Protein 1WEZ (pdb70)

Radius of gyration: 16.0 Å; Cα contacts (8 Å, |Δi|>4): 180; chains: 1; bounding box: 47×32×40 Å

Structure (mmCIF, N/CA/C/O backbone):
data_1WEZ
#
_entry.id   1WEZ
#
loop_
_atom_site.group_PDB
_atom_site.id
_atom_site.type_symbol
_atom_site.label_atom_id
_atom_site.label_alt_id
_atom_site.label_comp_id
_atom_site.label_asym_id
_atom_site.label_entity_id
_atom_site.label_seq_id
_atom_site.pdbx_PDB_ins_code
_atom_site.Cartn_x
_atom_site.Cartn_y
_atom_site.Cartn_z
_atom_site.occupancy
_atom_site.B_iso_or_equiv
_atom_site.auth_seq_id
_atom_site.auth_comp_id
_atom_site.auth_asym_id
_atom_site.auth_atom_id
_atom_site.pdbx_PDB_model_num
ATOM 1 N N . GLY A 1 1 ? 5.536 24.089 -17.520 1.00 0.00 1 GLY A N 1
ATOM 2 C CA . GLY A 1 1 ? 6.099 22.924 -16.859 1.00 0.00 1 GLY A CA 1
ATOM 3 C C . GLY A 1 1 ? 5.240 21.683 -17.108 1.00 0.00 1 GLY A C 1
ATOM 4 O O . GLY A 1 1 ? 5.231 21.141 -18.212 1.00 0.00 1 GLY A O 1
ATOM 8 N N . SER A 1 2 ? 4.539 21.269 -16.063 1.00 0.00 2 SER A N 1
ATOM 9 C CA . SER A 1 2 ? 3.678 20.101 -16.155 1.00 0.00 2 SER A CA 1
ATOM 10 C C . SER A 1 2 ? 4.446 18.933 -16.778 1.00 0.00 2 SER A C 1
ATOM 11 O O . SER A 1 2 ? 4.481 18.789 -17.999 1.00 0.00 2 SER A O 1
ATOM 19 N N . SER A 1 3 ? 5.042 18.129 -15.910 1.00 0.00 3 SER A N 1
ATOM 20 C CA . SER A 1 3 ? 5.806 16.978 -16.360 1.00 0.00 3 SER A CA 1
ATOM 21 C C . SER A 1 3 ? 5.052 15.688 -16.031 1.00 0.00 3 SER A C 1
ATOM 22 O O . SER A 1 3 ? 4.750 14.896 -16.923 1.00 0.00 3 SER A O 1
ATOM 30 N N . GLY A 1 4 ? 4.770 15.516 -14.748 1.00 0.00 4 GLY A N 1
ATOM 31 C CA . GLY A 1 4 ? 4.057 14.335 -14.290 1.00 0.00 4 GLY A CA 1
ATOM 32 C C . GLY A 1 4 ? 3.848 14.374 -12.775 1.00 0.00 4 GLY A C 1
ATOM 33 O O . GLY A 1 4 ? 4.704 14.862 -12.039 1.00 0.00 4 GLY A O 1
ATOM 37 N N . SER A 1 5 ? 2.705 13.853 -12.354 1.00 0.00 5 SER A N 1
ATOM 38 C CA . SER A 1 5 ? 2.373 13.822 -10.940 1.00 0.00 5 SER A CA 1
ATOM 39 C C . SER A 1 5 ? 1.911 15.206 -10.480 1.00 0.00 5 SER A C 1
ATOM 40 O O . SER A 1 5 ? 0.739 15.399 -10.161 1.00 0.00 5 SER A O 1
ATOM 48 N N . SER A 1 6 ? 2.857 16.134 -10.460 1.00 0.00 6 SER A N 1
ATOM 49 C CA . SER A 1 6 ? 2.562 17.494 -10.044 1.00 0.00 6 SER A CA 1
ATOM 50 C C . SER A 1 6 ? 2.021 18.298 -11.229 1.00 0.00 6 SER A C 1
ATOM 51 O O . SER A 1 6 ? 2.355 18.016 -12.379 1.00 0.00 6 SER A O 1
ATOM 59 N N . GLY A 1 7 ? 1.194 19.282 -10.907 1.00 0.00 7 GLY A N 1
ATOM 60 C CA . GLY A 1 7 ? 0.604 20.127 -11.930 1.00 0.00 7 GLY A CA 1
ATOM 61 C C . GLY A 1 7 ? -0.100 21.334 -11.306 1.00 0.00 7 GLY A C 1
ATOM 62 O O . GLY A 1 7 ? 0.283 21.792 -10.230 1.00 0.00 7 GLY A O 1
ATOM 66 N N . SER A 1 8 ? -1.117 21.814 -12.007 1.00 0.00 8 SER A N 1
ATOM 67 C CA . SER A 1 8 ? -1.877 22.958 -11.534 1.00 0.00 8 SER A CA 1
ATOM 68 C C . SER A 1 8 ? -3.372 22.632 -11.541 1.00 0.00 8 SER A C 1
ATOM 69 O O . SER A 1 8 ? -3.846 21.895 -12.405 1.00 0.00 8 SER A O 1
ATOM 77 N N . SER A 1 9 ? -4.073 23.196 -10.569 1.00 0.00 9 SER A N 1
ATOM 78 C CA . SER A 1 9 ? -5.504 22.974 -10.452 1.00 0.00 9 SER A CA 1
ATOM 79 C C . SER A 1 9 ? -5.781 21.509 -10.108 1.00 0.00 9 SER A C 1
ATOM 80 O O . SER A 1 9 ? -4.923 20.649 -10.304 1.00 0.00 9 SER A O 1
ATOM 88 N N . PHE A 1 10 ? -6.981 21.269 -9.602 1.00 0.00 10 PHE A N 1
ATOM 89 C CA . PHE A 1 10 ? -7.381 19.923 -9.229 1.00 0.00 10 PHE A CA 1
ATOM 90 C C . PHE A 1 10 ? -7.413 19.003 -10.451 1.00 0.00 10 PHE A C 1
ATOM 91 O O . PHE A 1 10 ? -6.738 17.975 -10.476 1.00 0.00 10 PHE A O 1
ATOM 108 N N . GLN A 1 11 ? -8.206 19.405 -11.434 1.00 0.00 11 GLN A N 1
ATOM 109 C CA . GLN A 1 11 ? -8.335 18.629 -12.656 1.00 0.00 11 GLN A CA 1
ATOM 110 C C . GLN A 1 11 ? -8.434 17.137 -12.329 1.00 0.00 11 GLN A C 1
ATOM 111 O O . GLN A 1 11 ? -7.421 16.440 -12.280 1.00 0.00 11 GLN A O 1
ATOM 125 N N . SER A 1 12 ? -9.663 16.691 -12.114 1.00 0.00 12 SER A N 1
ATOM 126 C CA . SER A 1 12 ? -9.907 15.295 -11.794 1.00 0.00 12 SER A CA 1
ATOM 127 C C . SER A 1 12 ? -9.041 14.396 -12.678 1.00 0.00 12 SER A C 1
ATOM 128 O O . SER A 1 12 ? -9.191 14.389 -13.899 1.00 0.00 12 SER A O 1
ATOM 136 N N . THR A 1 13 ? -8.152 13.660 -12.028 1.00 0.00 13 THR A N 1
ATOM 137 C CA . THR A 1 13 ? -7.262 12.759 -12.740 1.00 0.00 13 THR A CA 1
ATOM 138 C C . THR A 1 13 ? -8.065 11.675 -13.462 1.00 0.00 13 THR A C 1
ATOM 139 O O . THR A 1 13 ? -7.759 11.326 -14.601 1.00 0.00 13 THR A O 1
ATOM 150 N N . THR A 1 14 ? -9.077 11.173 -12.770 1.00 0.00 14 THR A N 1
ATOM 151 C CA . THR A 1 14 ? -9.926 10.137 -13.331 1.00 0.00 14 THR A CA 1
ATOM 152 C C . THR A 1 14 ? -11.322 10.195 -12.707 1.00 0.00 14 THR A C 1
ATOM 153 O O . THR A 1 14 ? -12.325 10.082 -13.409 1.00 0.00 14 THR A O 1
ATOM 164 N N . GLY A 1 15 ? -11.341 10.371 -11.394 1.00 0.00 15 GLY A N 1
ATOM 165 C CA . GLY A 1 15 ? -12.597 10.446 -10.667 1.00 0.00 15 GLY A CA 1
ATOM 166 C C . GLY A 1 15 ? -12.699 9.324 -9.632 1.00 0.00 15 GLY A C 1
ATOM 167 O O . GLY A 1 15 ? -12.953 9.580 -8.456 1.00 0.00 15 GLY A O 1
ATOM 171 N N . HIS A 1 16 ? -12.496 8.104 -10.108 1.00 0.00 16 HIS A N 1
ATOM 172 C CA . HIS A 1 16 ? -12.562 6.941 -9.238 1.00 0.00 16 HIS A CA 1
ATOM 173 C C . HIS A 1 16 ? -11.290 6.860 -8.392 1.00 0.00 16 HIS A C 1
ATOM 174 O O . HIS A 1 16 ? -10.206 6.610 -8.917 1.00 0.00 16 HIS A O 1
ATOM 188 N N . CYS A 1 17 ? -11.465 7.076 -7.097 1.00 0.00 17 CYS A N 1
ATOM 189 C CA . CYS A 1 17 ? -10.344 7.031 -6.173 1.00 0.00 17 CYS A CA 1
ATOM 190 C C . CYS A 1 17 ? -10.816 6.368 -4.877 1.00 0.00 17 CYS A C 1
ATOM 191 O O . CYS A 1 17 ? -12.015 6.190 -4.668 1.00 0.00 17 CYS A O 1
ATOM 199 N N . VAL A 1 18 ? -9.849 6.021 -4.041 1.00 0.00 18 VAL A N 1
ATOM 200 C CA . VAL A 1 18 ? -10.151 5.383 -2.771 1.00 0.00 18 VAL A CA 1
ATOM 201 C C . VAL A 1 18 ? -9.223 5.942 -1.691 1.00 0.00 18 VAL A C 1
ATOM 202 O O . VAL A 1 18 ? -8.002 5.888 -1.826 1.00 0.00 18 VAL A O 1
ATOM 215 N N . HIS A 1 19 ? -9.839 6.468 -0.642 1.00 0.00 19 HIS A N 1
ATOM 216 C CA . HIS A 1 19 ? -9.084 7.037 0.462 1.00 0.00 19 HIS A CA 1
ATOM 217 C C . HIS A 1 19 ? -8.777 5.947 1.490 1.00 0.00 19 HIS A C 1
ATOM 218 O O . HIS A 1 19 ? -9.589 5.048 1.709 1.00 0.00 19 HIS A O 1
ATOM 232 N N . MET A 1 20 ? -7.604 6.061 2.094 1.00 0.00 20 MET A N 1
ATOM 233 C CA . MET A 1 20 ? -7.179 5.097 3.094 1.00 0.00 20 MET A CA 1
ATOM 234 C C . MET A 1 20 ? -6.873 5.785 4.426 1.00 0.00 20 MET A C 1
ATOM 235 O O . MET A 1 20 ? -6.301 6.874 4.448 1.00 0.00 20 MET A O 1
ATOM 249 N N . ARG A 1 21 ? -7.268 5.123 5.503 1.00 0.00 21 ARG A N 1
ATOM 250 C CA . ARG A 1 21 ? -7.043 5.658 6.835 1.00 0.00 21 ARG A CA 1
ATOM 251 C C . ARG A 1 21 ? -6.881 4.519 7.844 1.00 0.00 21 ARG A C 1
ATOM 252 O O . ARG A 1 21 ? -7.403 3.424 7.639 1.00 0.00 21 ARG A O 1
ATOM 273 N N . GLY A 1 22 ? -6.157 4.816 8.913 1.00 0.00 22 GLY A N 1
ATOM 274 C CA . GLY A 1 22 ? -5.920 3.831 9.954 1.00 0.00 22 GLY A CA 1
ATOM 275 C C . GLY A 1 22 ? -5.173 2.616 9.400 1.00 0.00 22 GLY A C 1
ATOM 276 O O . GLY A 1 22 ? -5.632 1.484 9.541 1.00 0.00 22 GLY A O 1
ATOM 280 N N . LEU A 1 23 ? -4.035 2.893 8.782 1.00 0.00 23 LEU A N 1
ATOM 281 C CA . LEU A 1 23 ? -3.220 1.837 8.206 1.00 0.00 23 LEU A CA 1
ATOM 282 C C . LEU A 1 23 ? -2.164 1.400 9.224 1.00 0.00 23 LEU A C 1
ATOM 283 O O . LEU A 1 23 ? -1.809 2.164 10.121 1.00 0.00 23 LEU A O 1
ATOM 299 N N . PRO A 1 24 ? -1.680 0.142 9.047 1.00 0.00 24 PRO A N 1
ATOM 300 C CA . PRO A 1 24 ? -0.672 -0.405 9.939 1.00 0.00 24 PRO A CA 1
ATOM 301 C C . PRO A 1 24 ? 0.702 0.202 9.651 1.00 0.00 24 PRO A C 1
ATOM 302 O O . PRO A 1 24 ? 0.967 0.647 8.536 1.00 0.00 24 PRO A O 1
ATOM 313 N N . TYR A 1 25 ? 1.542 0.199 10.677 1.00 0.00 25 TYR A N 1
ATOM 314 C CA . TYR A 1 25 ? 2.882 0.743 10.548 1.00 0.00 25 TYR A CA 1
ATOM 315 C C . TYR A 1 25 ? 3.719 -0.085 9.570 1.00 0.00 25 TYR A C 1
ATOM 316 O O . TYR A 1 25 ? 4.558 0.457 8.852 1.00 0.00 25 TYR A O 1
ATOM 334 N N . ARG A 1 26 ? 3.461 -1.384 9.574 1.00 0.00 26 ARG A N 1
ATOM 335 C CA . ARG A 1 26 ? 4.179 -2.293 8.697 1.00 0.00 26 ARG A CA 1
ATOM 336 C C . ARG A 1 26 ? 3.383 -2.532 7.413 1.00 0.00 26 ARG A C 1
ATOM 337 O O . ARG A 1 26 ? 3.318 -3.657 6.919 1.00 0.00 26 ARG A O 1
ATOM 358 N N . ALA A 1 27 ? 2.796 -1.456 6.909 1.00 0.00 27 ALA A N 1
ATOM 359 C CA . ALA A 1 27 ? 2.006 -1.535 5.692 1.00 0.00 27 ALA A CA 1
ATOM 360 C C . ALA A 1 27 ? 2.720 -0.771 4.575 1.00 0.00 27 ALA A C 1
ATOM 361 O O . ALA A 1 27 ? 3.014 0.415 4.719 1.00 0.00 27 ALA A O 1
ATOM 368 N N . THR A 1 28 ? 2.979 -1.481 3.488 1.00 0.00 28 THR A N 1
ATOM 369 C CA . THR A 1 28 ? 3.653 -0.884 2.347 1.00 0.00 28 THR A CA 1
ATOM 370 C C . THR A 1 28 ? 2.802 -1.037 1.085 1.00 0.00 28 THR A C 1
ATOM 371 O O . THR A 1 28 ? 1.949 -1.921 1.010 1.00 0.00 28 THR A O 1
ATOM 382 N N . GLU A 1 29 ? 3.064 -0.163 0.124 1.00 0.00 29 GLU A N 1
ATOM 383 C CA . GLU A 1 29 ? 2.332 -0.190 -1.131 1.00 0.00 29 GLU A CA 1
ATOM 384 C C . GLU A 1 29 ? 2.132 -1.633 -1.598 1.00 0.00 29 GLU A C 1
ATOM 385 O O . GLU A 1 29 ? 1.005 -2.057 -1.852 1.00 0.00 29 GLU A O 1
ATOM 397 N N . ASN A 1 30 ? 3.243 -2.349 -1.698 1.00 0.00 30 ASN A N 1
ATOM 398 C CA . ASN A 1 30 ? 3.203 -3.736 -2.130 1.00 0.00 30 ASN A CA 1
ATOM 399 C C . ASN A 1 30 ? 2.015 -4.437 -1.470 1.00 0.00 30 ASN A C 1
ATOM 400 O O . ASN A 1 30 ? 1.325 -5.230 -2.109 1.00 0.00 30 ASN A O 1
ATOM 411 N N . ASP A 1 31 ? 1.812 -4.120 -0.200 1.00 0.00 31 ASP A N 1
ATOM 412 C CA . ASP A 1 31 ? 0.718 -4.710 0.554 1.00 0.00 31 ASP A CA 1
ATOM 413 C C . ASP A 1 31 ? -0.601 -4.075 0.111 1.00 0.00 31 ASP A C 1
ATOM 414 O O . ASP A 1 31 ? -1.576 -4.778 -0.150 1.00 0.00 31 ASP A O 1
ATOM 423 N N . ILE A 1 32 ? -0.590 -2.752 0.041 1.00 0.00 32 ILE A N 1
ATOM 424 C CA . ILE A 1 32 ? -1.774 -2.014 -0.366 1.00 0.00 32 ILE A CA 1
ATOM 425 C C . ILE A 1 32 ? -2.212 -2.485 -1.754 1.00 0.00 32 ILE A C 1
ATOM 426 O O . ILE A 1 32 ? -3.353 -2.264 -2.157 1.00 0.00 32 ILE A O 1
ATOM 442 N N . TYR A 1 33 ? -1.282 -3.127 -2.446 1.00 0.00 33 TYR A N 1
ATOM 443 C CA . TYR A 1 33 ? -1.558 -3.631 -3.781 1.00 0.00 33 TYR A CA 1
ATOM 444 C C . TYR A 1 33 ? -2.236 -5.001 -3.720 1.00 0.00 33 TYR A C 1
ATOM 445 O O . TYR A 1 33 ? -3.150 -5.281 -4.494 1.00 0.00 33 TYR A O 1
ATOM 463 N N . ASN A 1 34 ? -1.763 -5.820 -2.791 1.00 0.00 34 ASN A N 1
ATOM 464 C CA . ASN A 1 34 ? -2.313 -7.154 -2.619 1.00 0.00 34 ASN A CA 1
ATOM 465 C C . ASN A 1 34 ? -3.542 -7.081 -1.711 1.00 0.00 34 ASN A C 1
ATOM 466 O O . ASN A 1 34 ? -4.342 -8.014 -1.667 1.00 0.00 34 ASN A O 1
ATOM 477 N N . PHE A 1 35 ? -3.654 -5.963 -1.008 1.00 0.00 35 PHE A N 1
ATOM 478 C CA . PHE A 1 35 ? -4.772 -5.756 -0.104 1.00 0.00 35 PHE A CA 1
ATOM 479 C C . PHE A 1 35 ? -6.042 -5.394 -0.876 1.00 0.00 35 PHE A C 1
ATOM 480 O O . PHE A 1 35 ? -7.135 -5.390 -0.313 1.00 0.00 35 PHE A O 1
ATOM 497 N N . PHE A 1 36 ? -5.855 -5.098 -2.154 1.00 0.00 36 PHE A N 1
ATOM 498 C CA . PHE A 1 36 ? -6.972 -4.735 -3.010 1.00 0.00 36 PHE A CA 1
ATOM 499 C C . PHE A 1 36 ? -7.121 -5.725 -4.167 1.00 0.00 36 PHE A C 1
ATOM 500 O O . PHE A 1 36 ? -8.096 -5.670 -4.914 1.00 0.00 36 PHE A O 1
ATOM 517 N N . SER A 1 37 ? -6.139 -6.608 -4.278 1.00 0.00 37 SER A N 1
ATOM 518 C CA . SER A 1 37 ? -6.149 -7.608 -5.332 1.00 0.00 37 SER A CA 1
ATOM 519 C C . SER A 1 37 ? -7.284 -8.606 -5.095 1.00 0.00 37 SER A C 1
ATOM 520 O O . SER A 1 37 ? -7.761 -8.754 -3.971 1.00 0.00 37 SER A O 1
ATOM 528 N N . PRO A 1 38 ? -7.694 -9.283 -6.201 1.00 0.00 38 PRO A N 1
ATOM 529 C CA . PRO A 1 38 ? -7.075 -9.048 -7.494 1.00 0.00 38 PRO A CA 1
ATOM 530 C C . PRO A 1 38 ? -7.542 -7.720 -8.092 1.00 0.00 38 PRO A C 1
ATOM 531 O O . PRO A 1 38 ? -8.726 -7.545 -8.378 1.00 0.00 38 PRO A O 1
ATOM 542 N N . LEU A 1 39 ? -6.587 -6.817 -8.264 1.00 0.00 39 LEU A N 1
ATOM 543 C CA . LEU A 1 39 ? -6.886 -5.509 -8.822 1.00 0.00 39 LEU A CA 1
ATOM 544 C C . LEU A 1 39 ? -5.580 -4.822 -9.226 1.00 0.00 39 LEU A C 1
ATOM 545 O O . LEU A 1 39 ? -4.495 -5.332 -8.950 1.00 0.00 39 LEU A O 1
ATOM 561 N N . ASN A 1 40 ? -5.727 -3.674 -9.872 1.00 0.00 40 ASN A N 1
ATOM 562 C CA . ASN A 1 40 ? -4.573 -2.912 -10.316 1.00 0.00 40 ASN A CA 1
ATOM 563 C C . ASN A 1 40 ? -4.819 -1.424 -10.056 1.00 0.00 40 ASN A C 1
ATOM 564 O O . ASN A 1 40 ? -5.418 -0.737 -10.882 1.00 0.00 40 ASN A O 1
ATOM 575 N N . PRO A 1 41 ? -4.332 -0.959 -8.874 1.00 0.00 41 PRO A N 1
ATOM 576 C CA . PRO A 1 41 ? -4.494 0.435 -8.496 1.00 0.00 41 PRO A CA 1
ATOM 577 C C . PRO A 1 41 ? -3.536 1.331 -9.283 1.00 0.00 41 PRO A C 1
ATOM 578 O O . PRO A 1 41 ? -2.320 1.157 -9.216 1.00 0.00 41 PRO A O 1
ATOM 589 N N . MET A 1 42 ? -4.120 2.271 -10.012 1.00 0.00 42 MET A N 1
ATOM 590 C CA . MET A 1 42 ? -3.334 3.195 -10.811 1.00 0.00 42 MET A CA 1
ATOM 591 C C . MET A 1 42 ? -2.078 3.639 -10.059 1.00 0.00 42 MET A C 1
ATOM 592 O O . MET A 1 42 ? -0.999 3.727 -10.643 1.00 0.00 42 MET A O 1
ATOM 606 N N . ARG A 1 43 ? -2.260 3.907 -8.774 1.00 0.00 43 ARG A N 1
ATOM 607 C CA . ARG A 1 43 ? -1.154 4.340 -7.936 1.00 0.00 43 ARG A CA 1
ATOM 608 C C . ARG A 1 43 ? -1.597 4.421 -6.474 1.00 0.00 43 ARG A C 1
ATOM 609 O O . ARG A 1 43 ? -2.739 4.777 -6.186 1.00 0.00 43 ARG A O 1
ATOM 630 N N . VAL A 1 44 ? -0.670 4.085 -5.589 1.00 0.00 44 VAL A N 1
ATOM 631 C CA . VAL A 1 44 ? -0.951 4.116 -4.163 1.00 0.00 44 VAL A CA 1
ATOM 632 C C . VAL A 1 44 ? -0.046 5.151 -3.492 1.00 0.00 44 VAL A C 1
ATOM 633 O O . VAL A 1 44 ? 1.162 4.947 -3.381 1.00 0.00 44 VAL A O 1
ATOM 646 N N . HIS A 1 45 ? -0.665 6.241 -3.062 1.00 0.00 45 HIS A N 1
ATOM 647 C CA . HIS A 1 45 ? 0.069 7.308 -2.405 1.00 0.00 45 HIS A CA 1
ATOM 648 C C . HIS A 1 45 ? 0.218 6.988 -0.916 1.00 0.00 45 HIS A C 1
ATOM 649 O O . HIS A 1 45 ? -0.746 6.592 -0.263 1.00 0.00 45 HIS A O 1
ATOM 663 N N . ILE A 1 46 ? 1.435 7.171 -0.423 1.00 0.00 46 ILE A N 1
ATOM 664 C CA . ILE A 1 46 ? 1.723 6.906 0.976 1.00 0.00 46 ILE A CA 1
ATOM 665 C C . ILE A 1 46 ? 2.009 8.227 1.692 1.00 0.00 46 ILE A C 1
ATOM 666 O O . ILE A 1 46 ? 3.005 8.889 1.407 1.00 0.00 46 ILE A O 1
ATOM 682 N N . GLU A 1 47 ? 1.116 8.571 2.609 1.00 0.00 47 GLU A N 1
ATOM 683 C CA . GLU A 1 47 ? 1.260 9.802 3.369 1.00 0.00 47 GLU A CA 1
ATOM 684 C C . GLU A 1 47 ? 2.260 9.607 4.511 1.00 0.00 47 GLU A C 1
ATOM 685 O O . GLU A 1 47 ? 2.096 8.711 5.337 1.00 0.00 47 GLU A O 1
ATOM 697 N N . ILE A 1 48 ? 3.273 10.461 4.520 1.00 0.00 48 ILE A N 1
ATOM 698 C CA . ILE A 1 48 ? 4.299 10.394 5.546 1.00 0.00 48 ILE A CA 1
ATOM 699 C C . ILE A 1 48 ? 4.092 11.536 6.543 1.00 0.00 48 ILE A C 1
ATOM 700 O O . ILE A 1 48 ? 3.785 12.660 6.150 1.00 0.00 48 ILE A O 1
ATOM 716 N N . GLY A 1 49 ? 4.268 11.208 7.815 1.00 0.00 49 GLY A N 1
ATOM 717 C CA . GLY A 1 49 ? 4.105 12.192 8.871 1.00 0.00 49 GLY A CA 1
ATOM 718 C C . GLY A 1 49 ? 5.271 13.181 8.884 1.00 0.00 49 GLY A C 1
ATOM 719 O O . GLY A 1 49 ? 5.200 14.240 8.261 1.00 0.00 49 GLY A O 1
ATOM 723 N N . PRO A 1 50 ? 6.347 12.792 9.620 1.00 0.00 50 PRO A N 1
ATOM 724 C CA . PRO A 1 50 ? 7.528 13.633 9.723 1.00 0.00 50 PRO A CA 1
ATOM 725 C C . PRO A 1 50 ? 8.349 13.584 8.433 1.00 0.00 50 PRO A C 1
ATOM 726 O O . PRO A 1 50 ? 8.230 14.465 7.583 1.00 0.00 50 PRO A O 1
ATOM 737 N N . ASP A 1 51 ? 9.164 12.545 8.327 1.00 0.00 51 ASP A N 1
ATOM 738 C CA . ASP A 1 51 ? 10.005 12.370 7.155 1.00 0.00 51 ASP A CA 1
ATOM 739 C C . ASP A 1 51 ? 10.352 10.888 6.999 1.00 0.00 51 ASP A C 1
ATOM 740 O O . ASP A 1 51 ? 11.438 10.547 6.531 1.00 0.00 51 ASP A O 1
ATOM 749 N N . GLY A 1 52 ? 9.409 10.047 7.398 1.00 0.00 52 GLY A N 1
ATOM 750 C CA . GLY A 1 52 ? 9.602 8.609 7.308 1.00 0.00 52 GLY A CA 1
ATOM 751 C C . GLY A 1 52 ? 8.420 7.859 7.925 1.00 0.00 52 GLY A C 1
ATOM 752 O O . GLY A 1 52 ? 7.877 6.939 7.314 1.00 0.00 52 GLY A O 1
ATOM 756 N N . ARG A 1 53 ? 8.055 8.279 9.127 1.00 0.00 53 ARG A N 1
ATOM 757 C CA . ARG A 1 53 ? 6.947 7.658 9.833 1.00 0.00 53 ARG A CA 1
ATOM 758 C C . ARG A 1 53 ? 5.634 7.915 9.092 1.00 0.00 53 ARG A C 1
ATOM 759 O O . ARG A 1 53 ? 5.286 9.063 8.818 1.00 0.00 53 ARG A O 1
ATOM 780 N N . VAL A 1 54 ? 4.941 6.828 8.787 1.00 0.00 54 VAL A N 1
ATOM 781 C CA . VAL A 1 54 ? 3.673 6.921 8.083 1.00 0.00 54 VAL A CA 1
ATOM 782 C C . VAL A 1 54 ? 2.632 7.566 8.999 1.00 0.00 54 VAL A C 1
ATOM 783 O O . VAL A 1 54 ? 2.879 7.755 10.189 1.00 0.00 54 VAL A O 1
ATOM 796 N N . THR A 1 55 ? 1.488 7.885 8.410 1.00 0.00 55 THR A N 1
ATOM 797 C CA . THR A 1 55 ? 0.408 8.504 9.159 1.00 0.00 55 THR A CA 1
ATOM 798 C C . THR A 1 55 ? -0.763 7.531 9.308 1.00 0.00 55 THR A C 1
ATOM 799 O O . THR A 1 55 ? -1.549 7.639 10.249 1.00 0.00 55 THR A O 1
ATOM 810 N N . GLY A 1 56 ? -0.843 6.603 8.366 1.00 0.00 56 GLY A N 1
ATOM 811 C CA . GLY A 1 56 ? -1.906 5.612 8.381 1.00 0.00 56 GLY A CA 1
ATOM 812 C C . GLY A 1 56 ? -2.942 5.902 7.294 1.00 0.00 56 GLY A C 1
ATOM 813 O O . GLY A 1 56 ? -3.988 5.256 7.239 1.00 0.00 56 GLY A O 1
ATOM 817 N N . GLU A 1 57 ? -2.616 6.875 6.455 1.00 0.00 57 GLU A N 1
ATOM 818 C CA . GLU A 1 57 ? -3.506 7.259 5.373 1.00 0.00 57 GLU A CA 1
ATOM 819 C C . GLU A 1 57 ? -2.873 6.922 4.021 1.00 0.00 57 GLU A C 1
ATOM 820 O O . GLU A 1 57 ? -1.651 6.839 3.907 1.00 0.00 57 GLU A O 1
ATOM 832 N N . ALA A 1 58 ? -3.733 6.737 3.030 1.00 0.00 58 ALA A N 1
ATOM 833 C CA . ALA A 1 58 ? -3.274 6.411 1.691 1.00 0.00 58 ALA A CA 1
ATOM 834 C C . ALA A 1 58 ? -4.366 6.768 0.681 1.00 0.00 58 ALA A C 1
ATOM 835 O O . ALA A 1 58 ? -5.526 6.943 1.051 1.00 0.00 58 ALA A O 1
ATOM 842 N N . ASP A 1 59 ? -3.957 6.864 -0.576 1.00 0.00 59 ASP A N 1
ATOM 843 C CA . ASP A 1 59 ? -4.887 7.196 -1.642 1.00 0.00 59 ASP A CA 1
ATOM 844 C C . ASP A 1 59 ? -4.699 6.215 -2.801 1.00 0.00 59 ASP A C 1
ATOM 845 O O . ASP A 1 59 ? -3.601 6.091 -3.342 1.00 0.00 59 ASP A O 1
ATOM 854 N N . VAL A 1 60 ? -5.787 5.543 -3.147 1.00 0.00 60 VAL A N 1
ATOM 855 C CA . VAL A 1 60 ? -5.756 4.577 -4.232 1.00 0.00 60 VAL A CA 1
ATOM 856 C C . VAL A 1 60 ? -6.536 5.131 -5.426 1.00 0.00 60 VAL A C 1
ATOM 857 O O . VAL A 1 60 ? -7.667 5.591 -5.273 1.00 0.00 60 VAL A O 1
ATOM 870 N N . GLU A 1 61 ? -5.902 5.069 -6.587 1.00 0.00 61 GLU A N 1
ATOM 871 C CA . GLU A 1 61 ? -6.523 5.559 -7.806 1.00 0.00 61 GLU A CA 1
ATOM 872 C C . GLU A 1 61 ? -6.799 4.398 -8.765 1.00 0.00 61 GLU A C 1
ATOM 873 O O . GLU A 1 61 ? -6.003 3.466 -8.861 1.00 0.00 61 GLU A O 1
ATOM 885 N N . PHE A 1 62 ? -7.929 4.495 -9.449 1.00 0.00 62 PHE A N 1
ATOM 886 C CA . PHE A 1 62 ? -8.320 3.465 -10.397 1.00 0.00 62 PHE A CA 1
ATOM 887 C C . PHE A 1 62 ? -8.749 4.080 -11.730 1.00 0.00 62 PHE A C 1
ATOM 888 O O . PHE A 1 62 ? -9.239 5.208 -11.768 1.00 0.00 62 PHE A O 1
ATOM 905 N N . ALA A 1 63 ? -8.548 3.313 -12.791 1.00 0.00 63 ALA A N 1
ATOM 906 C CA . ALA A 1 63 ? -8.908 3.769 -14.123 1.00 0.00 63 ALA A CA 1
ATOM 907 C C . ALA A 1 63 ? -10.428 3.914 -14.215 1.00 0.00 63 ALA A C 1
ATOM 908 O O . ALA A 1 63 ? -10.932 4.950 -14.648 1.00 0.00 63 ALA A O 1
ATOM 915 N N . THR A 1 64 ? -11.118 2.862 -13.799 1.00 0.00 64 THR A N 1
ATOM 916 C CA . THR A 1 64 ? -12.570 2.859 -13.829 1.00 0.00 64 THR A CA 1
ATOM 917 C C . THR A 1 64 ? -13.133 2.892 -12.407 1.00 0.00 64 THR A C 1
ATOM 918 O O . THR A 1 64 ? -12.377 2.940 -11.437 1.00 0.00 64 THR A O 1
ATOM 929 N N . HIS A 1 65 ? -14.455 2.866 -12.327 1.00 0.00 65 HIS A N 1
ATOM 930 C CA . HIS A 1 65 ? -15.127 2.893 -11.039 1.00 0.00 65 HIS A CA 1
ATOM 931 C C . HIS A 1 65 ? -15.148 1.484 -10.441 1.00 0.00 65 HIS A C 1
ATOM 932 O O . HIS A 1 65 ? -14.877 1.305 -9.255 1.00 0.00 65 HIS A O 1
ATOM 946 N N . GLU A 1 66 ? -15.472 0.520 -11.291 1.00 0.00 66 GLU A N 1
ATOM 947 C CA . GLU A 1 66 ? -15.532 -0.866 -10.861 1.00 0.00 66 GLU A CA 1
ATOM 948 C C . GLU A 1 66 ? -14.308 -1.212 -10.011 1.00 0.00 66 GLU A C 1
ATOM 949 O O . GLU A 1 66 ? -14.444 -1.711 -8.895 1.00 0.00 66 GLU A O 1
ATOM 961 N N . ASP A 1 67 ? -13.140 -0.931 -10.570 1.00 0.00 67 ASP A N 1
ATOM 962 C CA . ASP A 1 67 ? -11.893 -1.206 -9.877 1.00 0.00 67 ASP A CA 1
ATOM 963 C C . ASP A 1 67 ? -11.975 -0.656 -8.451 1.00 0.00 67 ASP A C 1
ATOM 964 O O . ASP A 1 67 ? -11.354 -1.196 -7.537 1.00 0.00 67 ASP A O 1
ATOM 973 N N . ALA A 1 68 ? -12.746 0.412 -8.307 1.00 0.00 68 ALA A N 1
ATOM 974 C CA . ALA A 1 68 ? -12.917 1.042 -7.009 1.00 0.00 68 ALA A CA 1
ATOM 975 C C . ALA A 1 68 ? -13.761 0.133 -6.113 1.00 0.00 68 ALA A C 1
ATOM 976 O O . ALA A 1 68 ? -13.264 -0.409 -5.127 1.00 0.00 68 ALA A O 1
ATOM 983 N N . VAL A 1 69 ? -15.024 -0.007 -6.489 1.00 0.00 69 VAL A N 1
ATOM 984 C CA . VAL A 1 69 ? -15.942 -0.841 -5.732 1.00 0.00 69 VAL A CA 1
ATOM 985 C C . VAL A 1 69 ? -15.272 -2.182 -5.426 1.00 0.00 69 VAL A C 1
ATOM 986 O O . VAL A 1 69 ? -15.405 -2.709 -4.323 1.00 0.00 69 VAL A O 1
ATOM 999 N N . ALA A 1 70 ? -14.567 -2.695 -6.423 1.00 0.00 70 ALA A N 1
ATOM 1000 C CA . ALA A 1 70 ? -13.876 -3.965 -6.275 1.00 0.00 70 ALA A CA 1
ATOM 1001 C C . ALA A 1 70 ? -12.862 -3.859 -5.134 1.00 0.00 70 ALA A C 1
ATOM 1002 O O . ALA A 1 70 ? -12.749 -4.768 -4.313 1.00 0.00 70 ALA A O 1
ATOM 1009 N N . ALA A 1 71 ? -12.151 -2.741 -5.118 1.00 0.00 71 ALA A N 1
ATOM 1010 C CA . ALA A 1 71 ? -11.151 -2.504 -4.091 1.00 0.00 71 ALA A CA 1
ATOM 1011 C C . ALA A 1 71 ? -11.851 -2.203 -2.764 1.00 0.00 71 ALA A C 1
ATOM 1012 O O . ALA A 1 71 ? -11.333 -2.530 -1.698 1.00 0.00 71 ALA A O 1
ATOM 1019 N N . MET A 1 72 ? -13.016 -1.582 -2.874 1.00 0.00 72 MET A N 1
ATOM 1020 C CA . MET A 1 72 ? -13.792 -1.233 -1.696 1.00 0.00 72 MET A CA 1
ATOM 1021 C C . MET A 1 72 ? -14.268 -2.488 -0.961 1.00 0.00 72 MET A C 1
ATOM 1022 O O . MET A 1 72 ? -14.701 -2.412 0.188 1.00 0.00 72 MET A O 1
ATOM 1036 N N . ALA A 1 73 ? -14.170 -3.613 -1.654 1.00 0.00 73 ALA A N 1
ATOM 1037 C CA . ALA A 1 73 ? -14.585 -4.883 -1.081 1.00 0.00 73 ALA A CA 1
ATOM 1038 C C . ALA A 1 73 ? -13.720 -5.193 0.142 1.00 0.00 73 ALA A C 1
ATOM 1039 O O . ALA A 1 73 ? -14.111 -5.984 0.999 1.00 0.00 73 ALA A O 1
ATOM 1046 N N . LYS A 1 74 ? -12.560 -4.553 0.184 1.00 0.00 74 LYS A N 1
ATOM 1047 C CA . LYS A 1 74 ? -11.636 -4.751 1.288 1.00 0.00 74 LYS A CA 1
ATOM 1048 C C . LYS A 1 74 ? -11.727 -3.559 2.243 1.00 0.00 74 LYS A C 1
ATOM 1049 O O . LYS A 1 74 ? -10.717 -3.122 2.792 1.00 0.00 74 LYS A O 1
ATOM 1068 N N . ASP A 1 75 ? -12.945 -3.068 2.411 1.00 0.00 75 ASP A N 1
ATOM 1069 C CA . ASP A 1 75 ? -13.181 -1.935 3.290 1.00 0.00 75 ASP A CA 1
ATOM 1070 C C . ASP A 1 75 ? -13.335 -2.434 4.728 1.00 0.00 75 ASP A C 1
ATOM 1071 O O . ASP A 1 75 ? -14.199 -3.261 5.012 1.00 0.00 75 ASP A O 1
ATOM 1080 N N . LYS A 1 76 ? -12.482 -1.910 5.597 1.00 0.00 76 LYS A N 1
ATOM 1081 C CA . LYS A 1 76 ? -12.513 -2.292 6.998 1.00 0.00 76 LYS A CA 1
ATOM 1082 C C . LYS A 1 76 ? -11.621 -3.518 7.207 1.00 0.00 76 LYS A C 1
ATOM 1083 O O . LYS A 1 76 ? -10.873 -3.587 8.181 1.00 0.00 76 LYS A O 1
ATOM 1102 N N . ALA A 1 77 ? -11.731 -4.456 6.278 1.00 0.00 77 ALA A N 1
ATOM 1103 C CA . ALA A 1 77 ? -10.945 -5.676 6.348 1.00 0.00 77 ALA A CA 1
ATOM 1104 C C . ALA A 1 77 ? -9.528 -5.337 6.816 1.00 0.00 77 ALA A C 1
ATOM 1105 O O . ALA A 1 77 ? -8.869 -4.475 6.238 1.00 0.00 77 ALA A O 1
ATOM 1112 N N . ASN A 1 78 ? -9.101 -6.034 7.859 1.00 0.00 78 ASN A N 1
ATOM 1113 C CA . ASN A 1 78 ? -7.774 -5.818 8.411 1.00 0.00 78 ASN A CA 1
ATOM 1114 C C . ASN A 1 78 ? -6.724 -6.274 7.396 1.00 0.00 78 ASN A C 1
ATOM 1115 O O . ASN A 1 78 ? -6.685 -7.445 7.021 1.00 0.00 78 ASN A O 1
ATOM 1126 N N . MET A 1 79 ? -5.898 -5.325 6.981 1.00 0.00 79 MET A N 1
ATOM 1127 C CA . MET A 1 79 ? -4.850 -5.614 6.017 1.00 0.00 79 MET A CA 1
ATOM 1128 C C . MET A 1 79 ? -3.779 -6.521 6.627 1.00 0.00 79 MET A C 1
ATOM 1129 O O . MET A 1 79 ? -3.406 -7.533 6.034 1.00 0.00 79 MET A O 1
ATOM 1143 N N . GLN A 1 80 ? -3.315 -6.126 7.803 1.00 0.00 80 GLN A N 1
ATOM 1144 C CA . GLN A 1 80 ? -2.294 -6.891 8.499 1.00 0.00 80 GLN A CA 1
ATOM 1145 C C . GLN A 1 80 ? -2.775 -7.263 9.903 1.00 0.00 80 GLN A C 1
ATOM 1146 O O . GLN A 1 80 ? -3.140 -8.411 10.155 1.00 0.00 80 GLN A O 1
ATOM 1160 N N . HIS A 1 81 ? -2.760 -6.271 10.781 1.00 0.00 81 HIS A N 1
ATOM 1161 C CA . HIS A 1 81 ? -3.191 -6.480 12.153 1.00 0.00 81 HIS A CA 1
ATOM 1162 C C . HIS A 1 81 ? -3.960 -5.251 12.643 1.00 0.00 81 HIS A C 1
ATOM 1163 O O . HIS A 1 81 ? -4.185 -5.091 13.842 1.00 0.00 81 HIS A O 1
ATOM 1177 N N . ARG A 1 82 ? -4.342 -4.414 11.690 1.00 0.00 82 ARG A N 1
ATOM 1178 C CA . ARG A 1 82 ? -5.081 -3.204 12.008 1.00 0.00 82 ARG A CA 1
ATOM 1179 C C . ARG A 1 82 ? -6.274 -3.046 11.063 1.00 0.00 82 ARG A C 1
ATOM 1180 O O . ARG A 1 82 ? -6.341 -3.705 10.027 1.00 0.00 82 ARG A O 1
ATOM 1201 N N . TYR A 1 83 ? -7.186 -2.169 11.455 1.00 0.00 83 TYR A N 1
ATOM 1202 C CA . TYR A 1 83 ? -8.373 -1.916 10.656 1.00 0.00 83 TYR A CA 1
ATOM 1203 C C . TYR A 1 83 ? -8.269 -0.573 9.929 1.00 0.00 83 TYR A C 1
ATOM 1204 O O . TYR A 1 83 ? -8.422 0.482 10.542 1.00 0.00 83 TYR A O 1
ATOM 1222 N N . VAL A 1 84 ? -8.009 -0.657 8.632 1.00 0.00 84 VAL A N 1
ATOM 1223 C CA . VAL A 1 84 ? -7.883 0.538 7.816 1.00 0.00 84 VAL A CA 1
ATOM 1224 C C . VAL A 1 84 ? -9.256 0.915 7.256 1.00 0.00 84 VAL A C 1
ATOM 1225 O O . VAL A 1 84 ? -10.016 0.047 6.829 1.00 0.00 84 VAL A O 1
ATOM 1238 N N . GLU A 1 85 ? -9.532 2.211 7.275 1.00 0.00 85 GLU A N 1
ATOM 1239 C CA . GLU A 1 85 ? -10.800 2.713 6.774 1.00 0.00 85 GLU A CA 1
ATOM 1240 C C . GLU A 1 85 ? -10.681 3.072 5.291 1.00 0.00 85 GLU A C 1
ATOM 1241 O O . GLU A 1 85 ? -9.776 3.806 4.898 1.00 0.00 85 GLU A O 1
ATOM 1253 N N . LEU A 1 86 ? -11.607 2.538 4.509 1.00 0.00 86 LEU A N 1
ATOM 1254 C CA . LEU A 1 86 ? -11.617 2.793 3.079 1.00 0.00 86 LEU A CA 1
ATOM 1255 C C . LEU A 1 86 ? -12.894 3.550 2.709 1.00 0.00 86 LEU A C 1
ATOM 1256 O O . LEU A 1 86 ? -13.998 3.091 2.998 1.00 0.00 86 LEU A O 1
ATOM 1272 N N . PHE A 1 87 ? -12.701 4.697 2.075 1.00 0.00 87 PHE A N 1
ATOM 1273 C CA . PHE A 1 87 ? -13.823 5.523 1.662 1.00 0.00 87 PHE A CA 1
ATOM 1274 C C . PHE A 1 87 ? -13.939 5.568 0.138 1.00 0.00 87 PHE A C 1
ATOM 1275 O O . PHE A 1 87 ? -13.082 6.138 -0.537 1.00 0.00 87 PHE A O 1
ATOM 1292 N N . LEU A 1 88 ? -15.006 4.961 -0.362 1.00 0.00 88 LEU A N 1
ATOM 1293 C CA . LEU A 1 88 ? -15.244 4.925 -1.794 1.00 0.00 88 LEU A CA 1
ATOM 1294 C C . LEU A 1 88 ? -15.478 6.349 -2.304 1.00 0.00 88 LEU A C 1
ATOM 1295 O O . LEU A 1 88 ? -16.461 6.991 -1.935 1.00 0.00 88 LEU A O 1
ATOM 1311 N N . ASN A 1 89 ? -14.558 6.801 -3.143 1.00 0.00 89 ASN A N 1
ATOM 1312 C CA . ASN A 1 89 ? -14.652 8.137 -3.707 1.00 0.00 89 ASN A CA 1
ATOM 1313 C C . ASN A 1 89 ? -14.518 8.055 -5.229 1.00 0.00 89 ASN A C 1
ATOM 1314 O O . ASN A 1 89 ? -13.427 7.824 -5.748 1.00 0.00 89 ASN A O 1
ATOM 1325 N N . SER A 1 90 ? -15.643 8.248 -5.901 1.00 0.00 90 SER A N 1
ATOM 1326 C CA . SER A 1 90 ? -15.665 8.198 -7.353 1.00 0.00 90 SER A CA 1
ATOM 1327 C C . SER A 1 90 ? -16.621 9.261 -7.899 1.00 0.00 90 SER A C 1
ATOM 1328 O O . SER A 1 90 ? -17.393 9.852 -7.145 1.00 0.00 90 SER A O 1
ATOM 1336 N N . THR A 1 91 ? -16.537 9.472 -9.204 1.00 0.00 91 THR A N 1
ATOM 1337 C CA . THR A 1 91 ? -17.385 10.453 -9.859 1.00 0.00 91 THR A CA 1
ATOM 1338 C C . THR A 1 91 ? -18.500 9.757 -10.643 1.00 0.00 91 THR A C 1
ATOM 1339 O O . THR A 1 91 ? -19.637 10.225 -10.661 1.00 0.00 91 THR A O 1
ATOM 1350 N N . ALA A 1 92 ? -18.134 8.649 -11.271 1.00 0.00 92 ALA A N 1
ATOM 1351 C CA . ALA A 1 92 ? -19.089 7.883 -12.055 1.00 0.00 92 ALA A CA 1
ATOM 1352 C C . ALA A 1 92 ? -19.601 8.745 -13.211 1.00 0.00 92 ALA A C 1
ATOM 1353 O O . ALA A 1 92 ? -19.891 9.926 -13.028 1.00 0.00 92 ALA A O 1
ATOM 1360 N N . GLY A 1 93 ? -19.695 8.120 -14.376 1.00 0.00 93 GLY A N 1
ATOM 1361 C CA . GLY A 1 93 ? -20.167 8.815 -15.561 1.00 0.00 93 GLY A CA 1
ATOM 1362 C C . GLY A 1 93 ? -21.696 8.812 -15.627 1.00 0.00 93 GLY A C 1
ATOM 1363 O O . GLY A 1 93 ? -22.363 9.095 -14.633 1.00 0.00 93 GLY A O 1
ATOM 1367 N N . THR A 1 94 ? -22.205 8.490 -16.806 1.00 0.00 94 THR A N 1
ATOM 1368 C CA . THR A 1 94 ? -23.642 8.447 -17.014 1.00 0.00 94 THR A CA 1
ATOM 1369 C C . THR A 1 94 ? -24.093 7.020 -17.332 1.00 0.00 94 THR A C 1
ATOM 1370 O O . THR A 1 94 ? -23.325 6.230 -17.879 1.00 0.00 94 THR A O 1
ATOM 1381 N N . SER A 1 95 ? -25.336 6.732 -16.975 1.00 0.00 95 SER A N 1
ATOM 1382 C CA . SER A 1 95 ? -25.897 5.414 -17.215 1.00 0.00 95 SER A CA 1
ATOM 1383 C C . SER A 1 95 ? -27.425 5.479 -17.163 1.00 0.00 95 SER A C 1
ATOM 1384 O O . SER A 1 95 ? -27.993 6.468 -16.703 1.00 0.00 95 SER A O 1
ATOM 1392 N N . GLY A 1 96 ? -28.047 4.411 -17.643 1.00 0.00 96 GLY A N 1
ATOM 1393 C CA . GLY A 1 96 ? -29.498 4.335 -17.657 1.00 0.00 96 GLY A CA 1
ATOM 1394 C C . GLY A 1 96 ? -30.039 4.440 -19.084 1.00 0.00 96 GLY A C 1
ATOM 1395 O O . GLY A 1 96 ? -29.932 5.490 -19.716 1.00 0.00 96 GLY A O 1
ATOM 1399 N N . SER A 1 97 ? -30.607 3.338 -19.551 1.00 0.00 97 SER A N 1
ATOM 1400 C CA . SER A 1 97 ? -31.165 3.294 -20.892 1.00 0.00 97 SER A CA 1
ATOM 1401 C C . SER A 1 97 ? -32.649 2.929 -20.830 1.00 0.00 97 SER A C 1
ATOM 1402 O O . SER A 1 97 ? -33.035 2.002 -20.119 1.00 0.00 97 SER A O 1
ATOM 1410 N N . GLY A 1 98 ? -33.442 3.676 -21.584 1.00 0.00 98 GLY A N 1
ATOM 1411 C CA . GLY A 1 98 ? -34.875 3.443 -21.623 1.00 0.00 98 GLY A CA 1
ATOM 1412 C C . GLY A 1 98 ? -35.378 3.361 -23.066 1.00 0.00 98 GLY A C 1
ATOM 1413 O O . GLY A 1 98 ? -34.583 3.335 -24.003 1.00 0.00 98 GLY A O 1
ATOM 1417 N N . PRO A 1 99 ? -36.731 3.321 -23.202 1.00 0.00 99 PRO A N 1
ATOM 1418 C CA . PRO A 1 99 ? -37.349 3.242 -24.514 1.00 0.00 99 PRO A CA 1
ATOM 1419 C C . PRO A 1 99 ? -37.282 4.590 -25.234 1.00 0.00 99 PRO A C 1
ATOM 1420 O O . PRO A 1 99 ? -37.483 5.637 -24.619 1.00 0.00 99 PRO A O 1
ATOM 1431 N N . SER A 1 100 ? -36.999 4.522 -26.526 1.00 0.00 100 SER A N 1
ATOM 1432 C CA . SER A 1 100 ? -36.903 5.724 -27.336 1.00 0.00 100 SER A CA 1
ATOM 1433 C C . SER A 1 100 ? -36.184 6.826 -26.554 1.00 0.00 100 SER A C 1
ATOM 1434 O O . SER A 1 100 ? -36.826 7.652 -25.907 1.00 0.00 100 SER A O 1
ATOM 1442 N N . SER A 1 101 ? -34.862 6.802 -26.640 1.00 0.00 101 SER A N 1
ATOM 1443 C CA . SER A 1 101 ? -34.050 7.788 -25.949 1.00 0.00 101 SER A CA 1
ATOM 1444 C C . SER A 1 101 ? -34.631 9.187 -26.162 1.00 0.00 101 SER A C 1
ATOM 1445 O O . SER A 1 101 ? -34.497 9.761 -27.242 1.00 0.00 101 SER A O 1
ATOM 1453 N N . GLY A 1 102 ? -35.263 9.697 -25.115 1.00 0.00 102 GLY A N 1
ATOM 1454 C CA . GLY A 1 102 ? -35.865 11.018 -25.175 1.00 0.00 102 GLY A CA 1
ATOM 1455 C C . GLY A 1 102 ? -34.823 12.080 -25.531 1.00 0.00 102 GLY A C 1
ATOM 1456 O O . GLY A 1 102 ? -35.082 13.275 -25.407 1.00 0.00 102 GLY A O 1
ATOM 1460 N N . GLY A 1 1 ? -1.947 9.063 -18.230 1.00 0.00 1 GLY A N 2
ATOM 1461 C CA . GLY A 1 1 ? -1.270 8.275 -19.245 1.00 0.00 1 GLY A CA 2
ATOM 1462 C C . GLY A 1 1 ? 0.199 8.686 -19.368 1.00 0.00 1 GLY A C 2
ATOM 1463 O O . GLY A 1 1 ? 0.678 9.525 -18.608 1.00 0.00 1 GLY A O 2
ATOM 1467 N N . SER A 1 2 ? 0.873 8.074 -20.332 1.00 0.00 2 SER A N 2
ATOM 1468 C CA . SER A 1 2 ? 2.277 8.366 -20.564 1.00 0.00 2 SER A CA 2
ATOM 1469 C C . SER A 1 2 ? 2.523 9.872 -20.457 1.00 0.00 2 SER A C 2
ATOM 1470 O O . SER A 1 2 ? 1.749 10.670 -20.983 1.00 0.00 2 SER A O 2
ATOM 1478 N N . SER A 1 3 ? 3.605 10.216 -19.773 1.00 0.00 3 SER A N 2
ATOM 1479 C CA . SER A 1 3 ? 3.962 11.612 -19.590 1.00 0.00 3 SER A CA 2
ATOM 1480 C C . SER A 1 3 ? 5.369 11.719 -18.997 1.00 0.00 3 SER A C 2
ATOM 1481 O O . SER A 1 3 ? 6.252 12.335 -19.592 1.00 0.00 3 SER A O 2
ATOM 1489 N N . GLY A 1 4 ? 5.533 11.109 -17.833 1.00 0.00 4 GLY A N 2
ATOM 1490 C CA . GLY A 1 4 ? 6.817 11.127 -17.153 1.00 0.00 4 GLY A CA 2
ATOM 1491 C C . GLY A 1 4 ? 6.868 12.244 -16.108 1.00 0.00 4 GLY A C 2
ATOM 1492 O O . GLY A 1 4 ? 5.865 12.910 -15.856 1.00 0.00 4 GLY A O 2
ATOM 1496 N N . SER A 1 5 ? 8.047 12.415 -15.528 1.00 0.00 5 SER A N 2
ATOM 1497 C CA . SER A 1 5 ? 8.242 13.439 -14.516 1.00 0.00 5 SER A CA 2
ATOM 1498 C C . SER A 1 5 ? 7.373 13.139 -13.293 1.00 0.00 5 SER A C 2
ATOM 1499 O O . SER A 1 5 ? 6.170 13.392 -13.304 1.00 0.00 5 SER A O 2
ATOM 1507 N N . SER A 1 6 ? 8.018 12.603 -12.267 1.00 0.00 6 SER A N 2
ATOM 1508 C CA . SER A 1 6 ? 7.319 12.265 -11.038 1.00 0.00 6 SER A CA 2
ATOM 1509 C C . SER A 1 6 ? 7.857 13.110 -9.881 1.00 0.00 6 SER A C 2
ATOM 1510 O O . SER A 1 6 ? 9.028 13.487 -9.875 1.00 0.00 6 SER A O 2
ATOM 1518 N N . GLY A 1 7 ? 6.975 13.383 -8.930 1.00 0.00 7 GLY A N 2
ATOM 1519 C CA . GLY A 1 7 ? 7.347 14.176 -7.771 1.00 0.00 7 GLY A CA 2
ATOM 1520 C C . GLY A 1 7 ? 7.094 13.404 -6.474 1.00 0.00 7 GLY A C 2
ATOM 1521 O O . GLY A 1 7 ? 7.485 12.244 -6.353 1.00 0.00 7 GLY A O 2
ATOM 1525 N N . SER A 1 8 ? 6.443 14.078 -5.539 1.00 0.00 8 SER A N 2
ATOM 1526 C CA . SER A 1 8 ? 6.133 13.470 -4.256 1.00 0.00 8 SER A CA 2
ATOM 1527 C C . SER A 1 8 ? 4.618 13.418 -4.054 1.00 0.00 8 SER A C 2
ATOM 1528 O O . SER A 1 8 ? 4.052 12.344 -3.852 1.00 0.00 8 SER A O 2
ATOM 1536 N N . SER A 1 9 ? 4.003 14.590 -4.114 1.00 0.00 9 SER A N 2
ATOM 1537 C CA . SER A 1 9 ? 2.564 14.691 -3.940 1.00 0.00 9 SER A CA 2
ATOM 1538 C C . SER A 1 9 ? 1.847 13.952 -5.072 1.00 0.00 9 SER A C 2
ATOM 1539 O O . SER A 1 9 ? 2.351 13.886 -6.192 1.00 0.00 9 SER A O 2
ATOM 1547 N N . PHE A 1 10 ? 0.682 13.415 -4.741 1.00 0.00 10 PHE A N 2
ATOM 1548 C CA . PHE A 1 10 ? -0.109 12.684 -5.715 1.00 0.00 10 PHE A CA 2
ATOM 1549 C C . PHE A 1 10 ? -0.933 13.639 -6.581 1.00 0.00 10 PHE A C 2
ATOM 1550 O O . PHE A 1 10 ? -1.223 14.762 -6.169 1.00 0.00 10 PHE A O 2
ATOM 1567 N N . GLN A 1 11 ? -1.287 13.159 -7.764 1.00 0.00 11 GLN A N 2
ATOM 1568 C CA . GLN A 1 11 ? -2.072 13.956 -8.691 1.00 0.00 11 GLN A CA 2
ATOM 1569 C C . GLN A 1 11 ? -3.544 13.546 -8.629 1.00 0.00 11 GLN A C 2
ATOM 1570 O O . GLN A 1 11 ? -3.861 12.358 -8.614 1.00 0.00 11 GLN A O 2
ATOM 1584 N N . SER A 1 12 ? -4.405 14.553 -8.595 1.00 0.00 12 SER A N 2
ATOM 1585 C CA . SER A 1 12 ? -5.837 14.312 -8.535 1.00 0.00 12 SER A CA 2
ATOM 1586 C C . SER A 1 12 ? -6.374 14.002 -9.934 1.00 0.00 12 SER A C 2
ATOM 1587 O O . SER A 1 12 ? -6.486 14.895 -10.772 1.00 0.00 12 SER A O 2
ATOM 1595 N N . THR A 1 13 ? -6.693 12.733 -10.143 1.00 0.00 13 THR A N 2
ATOM 1596 C CA . THR A 1 13 ? -7.216 12.294 -11.425 1.00 0.00 13 THR A CA 2
ATOM 1597 C C . THR A 1 13 ? -8.185 11.126 -11.235 1.00 0.00 13 THR A C 2
ATOM 1598 O O . THR A 1 13 ? -8.390 10.661 -10.114 1.00 0.00 13 THR A O 2
ATOM 1609 N N . THR A 1 14 ? -8.755 10.684 -12.346 1.00 0.00 14 THR A N 2
ATOM 1610 C CA . THR A 1 14 ? -9.698 9.579 -12.316 1.00 0.00 14 THR A CA 2
ATOM 1611 C C . THR A 1 14 ? -10.664 9.734 -11.139 1.00 0.00 14 THR A C 2
ATOM 1612 O O . THR A 1 14 ? -10.341 9.360 -10.013 1.00 0.00 14 THR A O 2
ATOM 1623 N N . GLY A 1 15 ? -11.830 10.287 -11.441 1.00 0.00 15 GLY A N 2
ATOM 1624 C CA . GLY A 1 15 ? -12.845 10.496 -10.423 1.00 0.00 15 GLY A CA 2
ATOM 1625 C C . GLY A 1 15 ? -12.876 9.330 -9.432 1.00 0.00 15 GLY A C 2
ATOM 1626 O O . GLY A 1 15 ? -13.077 9.533 -8.236 1.00 0.00 15 GLY A O 2
ATOM 1630 N N . HIS A 1 16 ? -12.674 8.135 -9.967 1.00 0.00 16 HIS A N 2
ATOM 1631 C CA . HIS A 1 16 ? -12.676 6.937 -9.145 1.00 0.00 16 HIS A CA 2
ATOM 1632 C C . HIS A 1 16 ? -11.393 6.883 -8.313 1.00 0.00 16 HIS A C 2
ATOM 1633 O O . HIS A 1 16 ? -10.312 6.640 -8.847 1.00 0.00 16 HIS A O 2
ATOM 1647 N N . CYS A 1 17 ? -11.555 7.113 -7.018 1.00 0.00 17 CYS A N 2
ATOM 1648 C CA . CYS A 1 17 ? -10.424 7.094 -6.107 1.00 0.00 17 CYS A CA 2
ATOM 1649 C C . CYS A 1 17 ? -10.885 6.487 -4.781 1.00 0.00 17 CYS A C 2
ATOM 1650 O O . CYS A 1 17 ? -12.068 6.542 -4.447 1.00 0.00 17 CYS A O 2
ATOM 1658 N N . VAL A 1 18 ? -9.927 5.921 -4.061 1.00 0.00 18 VAL A N 2
ATOM 1659 C CA . VAL A 1 18 ? -10.221 5.304 -2.779 1.00 0.00 18 VAL A CA 2
ATOM 1660 C C . VAL A 1 18 ? -9.208 5.790 -1.740 1.00 0.00 18 VAL A C 2
ATOM 1661 O O . VAL A 1 18 ? -8.005 5.582 -1.896 1.00 0.00 18 VAL A O 2
ATOM 1674 N N . HIS A 1 19 ? -9.731 6.428 -0.703 1.00 0.00 19 HIS A N 2
ATOM 1675 C CA . HIS A 1 19 ? -8.887 6.945 0.361 1.00 0.00 19 HIS A CA 2
ATOM 1676 C C . HIS A 1 19 ? -8.627 5.843 1.390 1.00 0.00 19 HIS A C 2
ATOM 1677 O O . HIS A 1 19 ? -9.401 4.894 1.498 1.00 0.00 19 HIS A O 2
ATOM 1691 N N . MET A 1 20 ? -7.534 6.007 2.121 1.00 0.00 20 MET A N 2
ATOM 1692 C CA . MET A 1 20 ? -7.162 5.039 3.138 1.00 0.00 20 MET A CA 2
ATOM 1693 C C . MET A 1 20 ? -6.829 5.733 4.461 1.00 0.00 20 MET A C 2
ATOM 1694 O O . MET A 1 20 ? -6.155 6.762 4.474 1.00 0.00 20 MET A O 2
ATOM 1708 N N . ARG A 1 21 ? -7.318 5.142 5.541 1.00 0.00 21 ARG A N 2
ATOM 1709 C CA . ARG A 1 21 ? -7.082 5.691 6.866 1.00 0.00 21 ARG A CA 2
ATOM 1710 C C . ARG A 1 21 ? -7.006 4.566 7.901 1.00 0.00 21 ARG A C 2
ATOM 1711 O O . ARG A 1 21 ? -7.688 3.551 7.770 1.00 0.00 21 ARG A O 2
ATOM 1732 N N . GLY A 1 22 ? -6.170 4.786 8.905 1.00 0.00 22 GLY A N 2
ATOM 1733 C CA . GLY A 1 22 ? -5.996 3.803 9.962 1.00 0.00 22 GLY A CA 2
ATOM 1734 C C . GLY A 1 22 ? -5.244 2.574 9.448 1.00 0.00 22 GLY A C 2
ATOM 1735 O O . GLY A 1 22 ? -5.710 1.446 9.604 1.00 0.00 22 GLY A O 2
ATOM 1739 N N . LEU A 1 23 ? -4.092 2.833 8.847 1.00 0.00 23 LEU A N 2
ATOM 1740 C CA . LEU A 1 23 ? -3.270 1.762 8.310 1.00 0.00 23 LEU A CA 2
ATOM 1741 C C . LEU A 1 23 ? -2.208 1.374 9.341 1.00 0.00 23 LEU A C 2
ATOM 1742 O O . LEU A 1 23 ? -1.873 2.165 10.221 1.00 0.00 23 LEU A O 2
ATOM 1758 N N . PRO A 1 24 ? -1.694 0.123 9.194 1.00 0.00 24 PRO A N 2
ATOM 1759 C CA . PRO A 1 24 ? -0.677 -0.380 10.102 1.00 0.00 24 PRO A CA 2
ATOM 1760 C C . PRO A 1 24 ? 0.684 0.252 9.804 1.00 0.00 24 PRO A C 2
ATOM 1761 O O . PRO A 1 24 ? 0.923 0.727 8.694 1.00 0.00 24 PRO A O 2
ATOM 1772 N N . TYR A 1 25 ? 1.542 0.237 10.813 1.00 0.00 25 TYR A N 2
ATOM 1773 C CA . TYR A 1 25 ? 2.873 0.803 10.674 1.00 0.00 25 TYR A CA 2
ATOM 1774 C C . TYR A 1 25 ? 3.732 -0.044 9.732 1.00 0.00 25 TYR A C 2
ATOM 1775 O O . TYR A 1 25 ? 4.831 0.362 9.355 1.00 0.00 25 TYR A O 2
ATOM 1793 N N . ARG A 1 26 ? 3.199 -1.204 9.378 1.00 0.00 26 ARG A N 2
ATOM 1794 C CA . ARG A 1 26 ? 3.903 -2.111 8.488 1.00 0.00 26 ARG A CA 2
ATOM 1795 C C . ARG A 1 26 ? 3.106 -2.312 7.197 1.00 0.00 26 ARG A C 2
ATOM 1796 O O . ARG A 1 26 ? 3.107 -3.401 6.626 1.00 0.00 26 ARG A O 2
ATOM 1817 N N . ALA A 1 27 ? 2.445 -1.244 6.775 1.00 0.00 27 ALA A N 2
ATOM 1818 C CA . ALA A 1 27 ? 1.647 -1.289 5.562 1.00 0.00 27 ALA A CA 2
ATOM 1819 C C . ALA A 1 27 ? 2.349 -0.489 4.463 1.00 0.00 27 ALA A C 2
ATOM 1820 O O . ALA A 1 27 ? 2.489 0.729 4.570 1.00 0.00 27 ALA A O 2
ATOM 1827 N N . THR A 1 28 ? 2.773 -1.205 3.432 1.00 0.00 28 THR A N 2
ATOM 1828 C CA . THR A 1 28 ? 3.458 -0.577 2.315 1.00 0.00 28 THR A CA 2
ATOM 1829 C C . THR A 1 28 ? 2.648 -0.749 1.029 1.00 0.00 28 THR A C 2
ATOM 1830 O O . THR A 1 28 ? 1.749 -1.587 0.964 1.00 0.00 28 THR A O 2
ATOM 1841 N N . GLU A 1 29 ? 2.996 0.057 0.036 1.00 0.00 29 GLU A N 2
ATOM 1842 C CA . GLU A 1 29 ? 2.312 0.005 -1.245 1.00 0.00 29 GLU A CA 2
ATOM 1843 C C . GLU A 1 29 ? 2.201 -1.443 -1.728 1.00 0.00 29 GLU A C 2
ATOM 1844 O O . GLU A 1 29 ? 1.149 -1.861 -2.209 1.00 0.00 29 GLU A O 2
ATOM 1856 N N . ASN A 1 30 ? 3.301 -2.167 -1.584 1.00 0.00 30 ASN A N 2
ATOM 1857 C CA . ASN A 1 30 ? 3.340 -3.559 -2.000 1.00 0.00 30 ASN A CA 2
ATOM 1858 C C . ASN A 1 30 ? 2.186 -4.317 -1.340 1.00 0.00 30 ASN A C 2
ATOM 1859 O O . ASN A 1 30 ? 1.557 -5.167 -1.968 1.00 0.00 30 ASN A O 2
ATOM 1870 N N . ASP A 1 31 ? 1.944 -3.981 -0.081 1.00 0.00 31 ASP A N 2
ATOM 1871 C CA . ASP A 1 31 ? 0.877 -4.619 0.671 1.00 0.00 31 ASP A CA 2
ATOM 1872 C C . ASP A 1 31 ? -0.471 -4.067 0.205 1.00 0.00 31 ASP A C 2
ATOM 1873 O O . ASP A 1 31 ? -1.398 -4.829 -0.066 1.00 0.00 31 ASP A O 2
ATOM 1882 N N . ILE A 1 32 ? -0.538 -2.746 0.125 1.00 0.00 32 ILE A N 2
ATOM 1883 C CA . ILE A 1 32 ? -1.757 -2.083 -0.304 1.00 0.00 32 ILE A CA 2
ATOM 1884 C C . ILE A 1 32 ? -2.184 -2.639 -1.664 1.00 0.00 32 ILE A C 2
ATOM 1885 O O . ILE A 1 32 ? -3.369 -2.643 -1.993 1.00 0.00 32 ILE A O 2
ATOM 1901 N N . TYR A 1 33 ? -1.195 -3.096 -2.418 1.00 0.00 33 TYR A N 2
ATOM 1902 C CA . TYR A 1 33 ? -1.453 -3.654 -3.735 1.00 0.00 33 TYR A CA 2
ATOM 1903 C C . TYR A 1 33 ? -2.125 -5.024 -3.628 1.00 0.00 33 TYR A C 2
ATOM 1904 O O . TYR A 1 33 ? -3.021 -5.343 -4.407 1.00 0.00 33 TYR A O 2
ATOM 1922 N N . ASN A 1 34 ? -1.665 -5.798 -2.655 1.00 0.00 34 ASN A N 2
ATOM 1923 C CA . ASN A 1 34 ? -2.211 -7.127 -2.436 1.00 0.00 34 ASN A CA 2
ATOM 1924 C C . ASN A 1 34 ? -3.443 -7.026 -1.535 1.00 0.00 34 ASN A C 2
ATOM 1925 O O . ASN A 1 34 ? -4.212 -7.979 -1.419 1.00 0.00 34 ASN A O 2
ATOM 1936 N N . PHE A 1 35 ? -3.593 -5.862 -0.920 1.00 0.00 35 PHE A N 2
ATOM 1937 C CA . PHE A 1 35 ? -4.718 -5.624 -0.033 1.00 0.00 35 PHE A CA 2
ATOM 1938 C C . PHE A 1 35 ? -5.978 -5.273 -0.827 1.00 0.00 35 PHE A C 2
ATOM 1939 O O . PHE A 1 35 ? -7.087 -5.337 -0.299 1.00 0.00 35 PHE A O 2
ATOM 1956 N N . PHE A 1 36 ? -5.765 -4.909 -2.083 1.00 0.00 36 PHE A N 2
ATOM 1957 C CA . PHE A 1 36 ? -6.869 -4.548 -2.956 1.00 0.00 36 PHE A CA 2
ATOM 1958 C C . PHE A 1 36 ? -7.049 -5.582 -4.069 1.00 0.00 36 PHE A C 2
ATOM 1959 O O . PHE A 1 36 ? -8.046 -5.557 -4.789 1.00 0.00 36 PHE A O 2
ATOM 1976 N N . SER A 1 37 ? -6.069 -6.467 -4.175 1.00 0.00 37 SER A N 2
ATOM 1977 C CA . SER A 1 37 ? -6.106 -7.507 -5.189 1.00 0.00 37 SER A CA 2
ATOM 1978 C C . SER A 1 37 ? -7.249 -8.482 -4.896 1.00 0.00 37 SER A C 2
ATOM 1979 O O . SER A 1 37 ? -7.698 -8.593 -3.756 1.00 0.00 37 SER A O 2
ATOM 1987 N N . PRO A 1 38 ? -7.698 -9.181 -5.972 1.00 0.00 38 PRO A N 2
ATOM 1988 C CA . PRO A 1 38 ? -7.111 -8.990 -7.287 1.00 0.00 38 PRO A CA 2
ATOM 1989 C C . PRO A 1 38 ? -7.574 -7.671 -7.908 1.00 0.00 38 PRO A C 2
ATOM 1990 O O . PRO A 1 38 ? -8.764 -7.481 -8.156 1.00 0.00 38 PRO A O 2
ATOM 2001 N N . LEU A 1 39 ? -6.610 -6.792 -8.141 1.00 0.00 39 LEU A N 2
ATOM 2002 C CA . LEU A 1 39 ? -6.905 -5.496 -8.727 1.00 0.00 39 LEU A CA 2
ATOM 2003 C C . LEU A 1 39 ? -5.599 -4.836 -9.177 1.00 0.00 39 LEU A C 2
ATOM 2004 O O . LEU A 1 39 ? -4.516 -5.360 -8.925 1.00 0.00 39 LEU A O 2
ATOM 2020 N N . ASN A 1 40 ? -5.746 -3.695 -9.834 1.00 0.00 40 ASN A N 2
ATOM 2021 C CA . ASN A 1 40 ? -4.592 -2.957 -10.320 1.00 0.00 40 ASN A CA 2
ATOM 2022 C C . ASN A 1 40 ? -4.808 -1.462 -10.077 1.00 0.00 40 ASN A C 2
ATOM 2023 O O . ASN A 1 40 ? -5.426 -0.780 -10.893 1.00 0.00 40 ASN A O 2
ATOM 2034 N N . PRO A 1 41 ? -4.274 -0.985 -8.922 1.00 0.00 41 PRO A N 2
ATOM 2035 C CA . PRO A 1 41 ? -4.402 0.417 -8.561 1.00 0.00 41 PRO A CA 2
ATOM 2036 C C . PRO A 1 41 ? -3.460 1.287 -9.397 1.00 0.00 41 PRO A C 2
ATOM 2037 O O . PRO A 1 41 ? -2.252 1.054 -9.421 1.00 0.00 41 PRO A O 2
ATOM 2048 N N . MET A 1 42 ? -4.048 2.270 -10.062 1.00 0.00 42 MET A N 2
ATOM 2049 C CA . MET A 1 42 ? -3.277 3.176 -10.896 1.00 0.00 42 MET A CA 2
ATOM 2050 C C . MET A 1 42 ? -2.076 3.737 -10.132 1.00 0.00 42 MET A C 2
ATOM 2051 O O . MET A 1 42 ? -0.982 3.848 -10.683 1.00 0.00 42 MET A O 2
ATOM 2065 N N . ARG A 1 43 ? -2.322 4.077 -8.875 1.00 0.00 43 ARG A N 2
ATOM 2066 C CA . ARG A 1 43 ? -1.275 4.625 -8.030 1.00 0.00 43 ARG A CA 2
ATOM 2067 C C . ARG A 1 43 ? -1.709 4.598 -6.563 1.00 0.00 43 ARG A C 2
ATOM 2068 O O . ARG A 1 43 ? -2.855 4.910 -6.245 1.00 0.00 43 ARG A O 2
ATOM 2089 N N . VAL A 1 44 ? -0.769 4.222 -5.708 1.00 0.00 44 VAL A N 2
ATOM 2090 C CA . VAL A 1 44 ? -1.039 4.150 -4.282 1.00 0.00 44 VAL A CA 2
ATOM 2091 C C . VAL A 1 44 ? -0.150 5.155 -3.547 1.00 0.00 44 VAL A C 2
ATOM 2092 O O . VAL A 1 44 ? 1.055 4.944 -3.417 1.00 0.00 44 VAL A O 2
ATOM 2105 N N . HIS A 1 45 ? -0.778 6.227 -3.086 1.00 0.00 45 HIS A N 2
ATOM 2106 C CA . HIS A 1 45 ? -0.058 7.264 -2.368 1.00 0.00 45 HIS A CA 2
ATOM 2107 C C . HIS A 1 45 ? 0.126 6.845 -0.908 1.00 0.00 45 HIS A C 2
ATOM 2108 O O . HIS A 1 45 ? -0.812 6.366 -0.272 1.00 0.00 45 HIS A O 2
ATOM 2122 N N . ILE A 1 46 ? 1.342 7.039 -0.419 1.00 0.00 46 ILE A N 2
ATOM 2123 C CA . ILE A 1 46 ? 1.662 6.686 0.954 1.00 0.00 46 ILE A CA 2
ATOM 2124 C C . ILE A 1 46 ? 1.837 7.964 1.776 1.00 0.00 46 ILE A C 2
ATOM 2125 O O . ILE A 1 46 ? 2.857 8.642 1.668 1.00 0.00 46 ILE A O 2
ATOM 2141 N N . GLU A 1 47 ? 0.825 8.255 2.581 1.00 0.00 47 GLU A N 2
ATOM 2142 C CA . GLU A 1 47 ? 0.854 9.440 3.422 1.00 0.00 47 GLU A CA 2
ATOM 2143 C C . GLU A 1 47 ? 1.982 9.334 4.449 1.00 0.00 47 GLU A C 2
ATOM 2144 O O . GLU A 1 47 ? 1.900 8.543 5.388 1.00 0.00 47 GLU A O 2
ATOM 2156 N N . ILE A 1 48 ? 3.010 10.143 4.237 1.00 0.00 48 ILE A N 2
ATOM 2157 C CA . ILE A 1 48 ? 4.154 10.150 5.133 1.00 0.00 48 ILE A CA 2
ATOM 2158 C C . ILE A 1 48 ? 4.087 11.389 6.028 1.00 0.00 48 ILE A C 2
ATOM 2159 O O . ILE A 1 48 ? 3.759 12.479 5.563 1.00 0.00 48 ILE A O 2
ATOM 2175 N N . GLY A 1 49 ? 4.403 11.180 7.298 1.00 0.00 49 GLY A N 2
ATOM 2176 C CA . GLY A 1 49 ? 4.383 12.266 8.263 1.00 0.00 49 GLY A CA 2
ATOM 2177 C C . GLY A 1 49 ? 5.583 13.195 8.069 1.00 0.00 49 GLY A C 2
ATOM 2178 O O . GLY A 1 49 ? 6.405 12.975 7.180 1.00 0.00 49 GLY A O 2
ATOM 2182 N N . PRO A 1 50 ? 5.648 14.240 8.937 1.00 0.00 50 PRO A N 2
ATOM 2183 C CA . PRO A 1 50 ? 6.734 15.202 8.869 1.00 0.00 50 PRO A CA 2
ATOM 2184 C C . PRO A 1 50 ? 8.028 14.610 9.432 1.00 0.00 50 PRO A C 2
ATOM 2185 O O . PRO A 1 50 ? 8.471 14.993 10.513 1.00 0.00 50 PRO A O 2
ATOM 2196 N N . ASP A 1 51 ? 8.596 13.684 8.673 1.00 0.00 51 ASP A N 2
ATOM 2197 C CA . ASP A 1 51 ? 9.830 13.035 9.083 1.00 0.00 51 ASP A CA 2
ATOM 2198 C C . ASP A 1 51 ? 10.069 11.804 8.206 1.00 0.00 51 ASP A C 2
ATOM 2199 O O . ASP A 1 51 ? 11.165 11.614 7.683 1.00 0.00 51 ASP A O 2
ATOM 2208 N N . GLY A 1 52 ? 9.024 11.000 8.073 1.00 0.00 52 GLY A N 2
ATOM 2209 C CA . GLY A 1 52 ? 9.106 9.793 7.269 1.00 0.00 52 GLY A CA 2
ATOM 2210 C C . GLY A 1 52 ? 8.081 8.755 7.731 1.00 0.00 52 GLY A C 2
ATOM 2211 O O . GLY A 1 52 ? 7.562 7.987 6.923 1.00 0.00 52 GLY A O 2
ATOM 2215 N N . ARG A 1 53 ? 7.821 8.766 9.030 1.00 0.00 53 ARG A N 2
ATOM 2216 C CA . ARG A 1 53 ? 6.867 7.835 9.610 1.00 0.00 53 ARG A CA 2
ATOM 2217 C C . ARG A 1 53 ? 5.501 7.989 8.940 1.00 0.00 53 ARG A C 2
ATOM 2218 O O . ARG A 1 53 ? 5.019 9.106 8.752 1.00 0.00 53 ARG A O 2
ATOM 2239 N N . VAL A 1 54 ? 4.913 6.852 8.597 1.00 0.00 54 VAL A N 2
ATOM 2240 C CA . VAL A 1 54 ? 3.611 6.847 7.952 1.00 0.00 54 VAL A CA 2
ATOM 2241 C C . VAL A 1 54 ? 2.563 7.390 8.924 1.00 0.00 54 VAL A C 2
ATOM 2242 O O . VAL A 1 54 ? 2.688 7.221 10.136 1.00 0.00 54 VAL A O 2
ATOM 2255 N N . THR A 1 55 ? 1.553 8.033 8.357 1.00 0.00 55 THR A N 2
ATOM 2256 C CA . THR A 1 55 ? 0.483 8.603 9.158 1.00 0.00 55 THR A CA 2
ATOM 2257 C C . THR A 1 55 ? -0.652 7.591 9.329 1.00 0.00 55 THR A C 2
ATOM 2258 O O . THR A 1 55 ? -1.432 7.681 10.276 1.00 0.00 55 THR A O 2
ATOM 2269 N N . GLY A 1 56 ? -0.709 6.651 8.397 1.00 0.00 56 GLY A N 2
ATOM 2270 C CA . GLY A 1 56 ? -1.736 5.624 8.432 1.00 0.00 56 GLY A CA 2
ATOM 2271 C C . GLY A 1 56 ? -2.772 5.845 7.328 1.00 0.00 56 GLY A C 2
ATOM 2272 O O . GLY A 1 56 ? -3.771 5.132 7.256 1.00 0.00 56 GLY A O 2
ATOM 2276 N N . GLU A 1 57 ? -2.497 6.838 6.494 1.00 0.00 57 GLU A N 2
ATOM 2277 C CA . GLU A 1 57 ? -3.392 7.162 5.396 1.00 0.00 57 GLU A CA 2
ATOM 2278 C C . GLU A 1 57 ? -2.751 6.787 4.059 1.00 0.00 57 GLU A C 2
ATOM 2279 O O . GLU A 1 57 ? -1.528 6.704 3.955 1.00 0.00 57 GLU A O 2
ATOM 2291 N N . ALA A 1 58 ? -3.605 6.569 3.070 1.00 0.00 58 ALA A N 2
ATOM 2292 C CA . ALA A 1 58 ? -3.136 6.204 1.744 1.00 0.00 58 ALA A CA 2
ATOM 2293 C C . ALA A 1 58 ? -4.207 6.566 0.712 1.00 0.00 58 ALA A C 2
ATOM 2294 O O . ALA A 1 58 ? -5.396 6.582 1.025 1.00 0.00 58 ALA A O 2
ATOM 2301 N N . ASP A 1 59 ? -3.746 6.848 -0.498 1.00 0.00 59 ASP A N 2
ATOM 2302 C CA . ASP A 1 59 ? -4.649 7.209 -1.577 1.00 0.00 59 ASP A CA 2
ATOM 2303 C C . ASP A 1 59 ? -4.548 6.165 -2.691 1.00 0.00 59 ASP A C 2
ATOM 2304 O O . ASP A 1 59 ? -3.451 5.839 -3.143 1.00 0.00 59 ASP A O 2
ATOM 2313 N N . VAL A 1 60 ? -5.706 5.671 -3.102 1.00 0.00 60 VAL A N 2
ATOM 2314 C CA . VAL A 1 60 ? -5.762 4.671 -4.155 1.00 0.00 60 VAL A CA 2
ATOM 2315 C C . VAL A 1 60 ? -6.485 5.255 -5.370 1.00 0.00 60 VAL A C 2
ATOM 2316 O O . VAL A 1 60 ? -7.560 5.838 -5.237 1.00 0.00 60 VAL A O 2
ATOM 2329 N N . GLU A 1 61 ? -5.865 5.079 -6.528 1.00 0.00 61 GLU A N 2
ATOM 2330 C CA . GLU A 1 61 ? -6.436 5.582 -7.766 1.00 0.00 61 GLU A CA 2
ATOM 2331 C C . GLU A 1 61 ? -6.711 4.427 -8.731 1.00 0.00 61 GLU A C 2
ATOM 2332 O O . GLU A 1 61 ? -5.873 3.544 -8.903 1.00 0.00 61 GLU A O 2
ATOM 2344 N N . PHE A 1 62 ? -7.890 4.472 -9.335 1.00 0.00 62 PHE A N 2
ATOM 2345 C CA . PHE A 1 62 ? -8.286 3.440 -10.279 1.00 0.00 62 PHE A CA 2
ATOM 2346 C C . PHE A 1 62 ? -8.698 4.052 -11.619 1.00 0.00 62 PHE A C 2
ATOM 2347 O O . PHE A 1 62 ? -9.184 5.181 -11.667 1.00 0.00 62 PHE A O 2
ATOM 2364 N N . ALA A 1 63 ? -8.489 3.280 -12.675 1.00 0.00 63 ALA A N 2
ATOM 2365 C CA . ALA A 1 63 ? -8.832 3.731 -14.013 1.00 0.00 63 ALA A CA 2
ATOM 2366 C C . ALA A 1 63 ? -10.348 3.911 -14.112 1.00 0.00 63 ALA A C 2
ATOM 2367 O O . ALA A 1 63 ? -10.826 4.954 -14.555 1.00 0.00 63 ALA A O 2
ATOM 2374 N N . THR A 1 64 ? -11.063 2.877 -13.692 1.00 0.00 64 THR A N 2
ATOM 2375 C CA . THR A 1 64 ? -12.515 2.908 -13.728 1.00 0.00 64 THR A CA 2
ATOM 2376 C C . THR A 1 64 ? -13.084 2.911 -12.308 1.00 0.00 64 THR A C 2
ATOM 2377 O O . THR A 1 64 ? -12.337 3.010 -11.336 1.00 0.00 64 THR A O 2
ATOM 2388 N N . HIS A 1 65 ? -14.402 2.801 -12.232 1.00 0.00 65 HIS A N 2
ATOM 2389 C CA . HIS A 1 65 ? -15.080 2.790 -10.947 1.00 0.00 65 HIS A CA 2
ATOM 2390 C C . HIS A 1 65 ? -15.111 1.363 -10.396 1.00 0.00 65 HIS A C 2
ATOM 2391 O O . HIS A 1 65 ? -14.897 1.150 -9.203 1.00 0.00 65 HIS A O 2
ATOM 2405 N N . GLU A 1 66 ? -15.379 0.423 -11.290 1.00 0.00 66 GLU A N 2
ATOM 2406 C CA . GLU A 1 66 ? -15.440 -0.977 -10.908 1.00 0.00 66 GLU A CA 2
ATOM 2407 C C . GLU A 1 66 ? -14.225 -1.349 -10.056 1.00 0.00 66 GLU A C 2
ATOM 2408 O O . GLU A 1 66 ? -14.372 -1.893 -8.962 1.00 0.00 66 GLU A O 2
ATOM 2420 N N . ASP A 1 67 ? -13.052 -1.040 -10.588 1.00 0.00 67 ASP A N 2
ATOM 2421 C CA . ASP A 1 67 ? -11.812 -1.335 -9.890 1.00 0.00 67 ASP A CA 2
ATOM 2422 C C . ASP A 1 67 ? -11.837 -0.669 -8.513 1.00 0.00 67 ASP A C 2
ATOM 2423 O O . ASP A 1 67 ? -11.125 -1.091 -7.603 1.00 0.00 67 ASP A O 2
ATOM 2432 N N . ALA A 1 68 ? -12.663 0.361 -8.404 1.00 0.00 68 ALA A N 2
ATOM 2433 C CA . ALA A 1 68 ? -12.789 1.089 -7.153 1.00 0.00 68 ALA A CA 2
ATOM 2434 C C . ALA A 1 68 ? -13.641 0.275 -6.177 1.00 0.00 68 ALA A C 2
ATOM 2435 O O . ALA A 1 68 ? -13.158 -0.143 -5.126 1.00 0.00 68 ALA A O 2
ATOM 2442 N N . VAL A 1 69 ? -14.894 0.075 -6.560 1.00 0.00 69 VAL A N 2
ATOM 2443 C CA . VAL A 1 69 ? -15.817 -0.682 -5.732 1.00 0.00 69 VAL A CA 2
ATOM 2444 C C . VAL A 1 69 ? -15.185 -2.028 -5.370 1.00 0.00 69 VAL A C 2
ATOM 2445 O O . VAL A 1 69 ? -15.250 -2.458 -4.219 1.00 0.00 69 VAL A O 2
ATOM 2458 N N . ALA A 1 70 ? -14.589 -2.655 -6.373 1.00 0.00 70 ALA A N 2
ATOM 2459 C CA . ALA A 1 70 ? -13.946 -3.942 -6.175 1.00 0.00 70 ALA A CA 2
ATOM 2460 C C . ALA A 1 70 ? -12.914 -3.825 -5.051 1.00 0.00 70 ALA A C 2
ATOM 2461 O O . ALA A 1 70 ? -12.756 -4.745 -4.250 1.00 0.00 70 ALA A O 2
ATOM 2468 N N . ALA A 1 71 ? -12.239 -2.685 -5.028 1.00 0.00 71 ALA A N 2
ATOM 2469 C CA . ALA A 1 71 ? -11.227 -2.435 -4.015 1.00 0.00 71 ALA A CA 2
ATOM 2470 C C . ALA A 1 71 ? -11.910 -2.042 -2.704 1.00 0.00 71 ALA A C 2
ATOM 2471 O O . ALA A 1 71 ? -11.334 -2.201 -1.628 1.00 0.00 71 ALA A O 2
ATOM 2478 N N . MET A 1 72 ? -13.128 -1.537 -2.836 1.00 0.00 72 MET A N 2
ATOM 2479 C CA . MET A 1 72 ? -13.895 -1.121 -1.674 1.00 0.00 72 MET A CA 2
ATOM 2480 C C . MET A 1 72 ? -14.448 -2.331 -0.919 1.00 0.00 72 MET A C 2
ATOM 2481 O O . MET A 1 72 ? -15.126 -2.178 0.095 1.00 0.00 72 MET A O 2
ATOM 2495 N N . ALA A 1 73 ? -14.138 -3.508 -1.444 1.00 0.00 73 ALA A N 2
ATOM 2496 C CA . ALA A 1 73 ? -14.595 -4.744 -0.832 1.00 0.00 73 ALA A CA 2
ATOM 2497 C C . ALA A 1 73 ? -13.718 -5.063 0.380 1.00 0.00 73 ALA A C 2
ATOM 2498 O O . ALA A 1 73 ? -14.074 -5.904 1.204 1.00 0.00 73 ALA A O 2
ATOM 2505 N N . LYS A 1 74 ? -12.588 -4.376 0.449 1.00 0.00 74 LYS A N 2
ATOM 2506 C CA . LYS A 1 74 ? -11.656 -4.576 1.547 1.00 0.00 74 LYS A CA 2
ATOM 2507 C C . LYS A 1 74 ? -11.793 -3.422 2.543 1.00 0.00 74 LYS A C 2
ATOM 2508 O O . LYS A 1 74 ? -10.825 -3.049 3.202 1.00 0.00 74 LYS A O 2
ATOM 2527 N N . ASP A 1 75 ? -13.004 -2.890 2.620 1.00 0.00 75 ASP A N 2
ATOM 2528 C CA . ASP A 1 75 ? -13.280 -1.786 3.524 1.00 0.00 75 ASP A CA 2
ATOM 2529 C C . ASP A 1 75 ? -13.413 -2.323 4.951 1.00 0.00 75 ASP A C 2
ATOM 2530 O O . ASP A 1 75 ? -14.275 -3.156 5.226 1.00 0.00 75 ASP A O 2
ATOM 2539 N N . LYS A 1 76 ? -12.547 -1.823 5.820 1.00 0.00 76 LYS A N 2
ATOM 2540 C CA . LYS A 1 76 ? -12.557 -2.241 7.211 1.00 0.00 76 LYS A CA 2
ATOM 2541 C C . LYS A 1 76 ? -11.665 -3.474 7.375 1.00 0.00 76 LYS A C 2
ATOM 2542 O O . LYS A 1 76 ? -10.982 -3.620 8.387 1.00 0.00 76 LYS A O 2
ATOM 2561 N N . ALA A 1 77 ? -11.701 -4.329 6.363 1.00 0.00 77 ALA A N 2
ATOM 2562 C CA . ALA A 1 77 ? -10.905 -5.544 6.382 1.00 0.00 77 ALA A CA 2
ATOM 2563 C C . ALA A 1 77 ? -9.535 -5.242 6.993 1.00 0.00 77 ALA A C 2
ATOM 2564 O O . ALA A 1 77 ? -8.890 -4.261 6.625 1.00 0.00 77 ALA A O 2
ATOM 2571 N N . ASN A 1 78 ? -9.131 -6.103 7.916 1.00 0.00 78 ASN A N 2
ATOM 2572 C CA . ASN A 1 78 ? -7.849 -5.940 8.582 1.00 0.00 78 ASN A CA 2
ATOM 2573 C C . ASN A 1 78 ? -6.730 -6.380 7.637 1.00 0.00 78 ASN A C 2
ATOM 2574 O O . ASN A 1 78 ? -6.490 -7.574 7.467 1.00 0.00 78 ASN A O 2
ATOM 2585 N N . MET A 1 79 ? -6.074 -5.391 7.047 1.00 0.00 79 MET A N 2
ATOM 2586 C CA . MET A 1 79 ? -4.985 -5.662 6.124 1.00 0.00 79 MET A CA 2
ATOM 2587 C C . MET A 1 79 ? -3.944 -6.586 6.759 1.00 0.00 79 MET A C 2
ATOM 2588 O O . MET A 1 79 ? -3.805 -7.740 6.355 1.00 0.00 79 MET A O 2
ATOM 2602 N N . GLN A 1 80 ? -3.240 -6.045 7.743 1.00 0.00 80 GLN A N 2
ATOM 2603 C CA . GLN A 1 80 ? -2.217 -6.807 8.437 1.00 0.00 80 GLN A CA 2
ATOM 2604 C C . GLN A 1 80 ? -2.725 -7.249 9.811 1.00 0.00 80 GLN A C 2
ATOM 2605 O O . GLN A 1 80 ? -3.076 -8.412 10.003 1.00 0.00 80 GLN A O 2
ATOM 2619 N N . HIS A 1 81 ? -2.748 -6.297 10.733 1.00 0.00 81 HIS A N 2
ATOM 2620 C CA . HIS A 1 81 ? -3.207 -6.573 12.083 1.00 0.00 81 HIS A CA 2
ATOM 2621 C C . HIS A 1 81 ? -3.989 -5.371 12.615 1.00 0.00 81 HIS A C 2
ATOM 2622 O O . HIS A 1 81 ? -4.213 -5.255 13.819 1.00 0.00 81 HIS A O 2
ATOM 2636 N N . ARG A 1 82 ? -4.383 -4.506 11.692 1.00 0.00 82 ARG A N 2
ATOM 2637 C CA . ARG A 1 82 ? -5.135 -3.316 12.053 1.00 0.00 82 ARG A CA 2
ATOM 2638 C C . ARG A 1 82 ? -6.319 -3.128 11.102 1.00 0.00 82 ARG A C 2
ATOM 2639 O O . ARG A 1 82 ? -6.302 -3.627 9.978 1.00 0.00 82 ARG A O 2
ATOM 2660 N N . TYR A 1 83 ? -7.318 -2.407 11.588 1.00 0.00 83 TYR A N 2
ATOM 2661 C CA . TYR A 1 83 ? -8.508 -2.147 10.796 1.00 0.00 83 TYR A CA 2
ATOM 2662 C C . TYR A 1 83 ? -8.410 -0.794 10.088 1.00 0.00 83 TYR A C 2
ATOM 2663 O O . TYR A 1 83 ? -8.619 0.250 10.705 1.00 0.00 83 TYR A O 2
ATOM 2681 N N . VAL A 1 84 ? -8.092 -0.855 8.804 1.00 0.00 84 VAL A N 2
ATOM 2682 C CA . VAL A 1 84 ? -7.964 0.352 8.006 1.00 0.00 84 VAL A CA 2
ATOM 2683 C C . VAL A 1 84 ? -9.323 0.702 7.396 1.00 0.00 84 VAL A C 2
ATOM 2684 O O . VAL A 1 84 ? -10.061 -0.184 6.967 1.00 0.00 84 VAL A O 2
ATOM 2697 N N . GLU A 1 85 ? -9.612 1.995 7.376 1.00 0.00 85 GLU A N 2
ATOM 2698 C CA . GLU A 1 85 ? -10.869 2.472 6.826 1.00 0.00 85 GLU A CA 2
ATOM 2699 C C . GLU A 1 85 ? -10.713 2.780 5.335 1.00 0.00 85 GLU A C 2
ATOM 2700 O O . GLU A 1 85 ? -9.627 3.136 4.882 1.00 0.00 85 GLU A O 2
ATOM 2712 N N . LEU A 1 86 ? -11.815 2.633 4.614 1.00 0.00 86 LEU A N 2
ATOM 2713 C CA . LEU A 1 86 ? -11.814 2.891 3.185 1.00 0.00 86 LEU A CA 2
ATOM 2714 C C . LEU A 1 86 ? -13.019 3.764 2.828 1.00 0.00 86 LEU A C 2
ATOM 2715 O O . LEU A 1 86 ? -14.128 3.521 3.300 1.00 0.00 86 LEU A O 2
ATOM 2731 N N . PHE A 1 87 ? -12.760 4.763 1.997 1.00 0.00 87 PHE A N 2
ATOM 2732 C CA . PHE A 1 87 ? -13.809 5.674 1.572 1.00 0.00 87 PHE A CA 2
ATOM 2733 C C . PHE A 1 87 ? -13.955 5.668 0.049 1.00 0.00 87 PHE A C 2
ATOM 2734 O O . PHE A 1 87 ? -13.068 6.134 -0.666 1.00 0.00 87 PHE A O 2
ATOM 2751 N N . LEU A 1 88 ? -15.081 5.137 -0.404 1.00 0.00 88 LEU A N 2
ATOM 2752 C CA . LEU A 1 88 ? -15.355 5.064 -1.829 1.00 0.00 88 LEU A CA 2
ATOM 2753 C C . LEU A 1 88 ? -15.602 6.474 -2.369 1.00 0.00 88 LEU A C 2
ATOM 2754 O O . LEU A 1 88 ? -16.592 7.114 -2.014 1.00 0.00 88 LEU A O 2
ATOM 2770 N N . ASN A 1 89 ? -14.686 6.918 -3.217 1.00 0.00 89 ASN A N 2
ATOM 2771 C CA . ASN A 1 89 ? -14.792 8.240 -3.809 1.00 0.00 89 ASN A CA 2
ATOM 2772 C C . ASN A 1 89 ? -14.708 8.121 -5.332 1.00 0.00 89 ASN A C 2
ATOM 2773 O O . ASN A 1 89 ? -13.633 7.886 -5.881 1.00 0.00 89 ASN A O 2
ATOM 2784 N N . SER A 1 90 ? -15.856 8.288 -5.971 1.00 0.00 90 SER A N 2
ATOM 2785 C CA . SER A 1 90 ? -15.926 8.202 -7.420 1.00 0.00 90 SER A CA 2
ATOM 2786 C C . SER A 1 90 ? -16.923 9.231 -7.958 1.00 0.00 90 SER A C 2
ATOM 2787 O O . SER A 1 90 ? -17.671 9.835 -7.191 1.00 0.00 90 SER A O 2
ATOM 2795 N N . THR A 1 91 ? -16.901 9.397 -9.272 1.00 0.00 91 THR A N 2
ATOM 2796 C CA . THR A 1 91 ? -17.793 10.342 -9.921 1.00 0.00 91 THR A CA 2
ATOM 2797 C C . THR A 1 91 ? -18.842 9.601 -10.752 1.00 0.00 91 THR A C 2
ATOM 2798 O O . THR A 1 91 ? -19.986 10.043 -10.853 1.00 0.00 91 THR A O 2
ATOM 2809 N N . ALA A 1 92 ? -18.416 8.484 -11.325 1.00 0.00 92 ALA A N 2
ATOM 2810 C CA . ALA A 1 92 ? -19.305 7.677 -12.143 1.00 0.00 92 ALA A CA 2
ATOM 2811 C C . ALA A 1 92 ? -19.800 8.511 -13.326 1.00 0.00 92 ALA A C 2
ATOM 2812 O O . ALA A 1 92 ? -19.241 8.439 -14.419 1.00 0.00 92 ALA A O 2
ATOM 2819 N N . GLY A 1 93 ? -20.845 9.284 -13.068 1.00 0.00 93 GLY A N 2
ATOM 2820 C CA . GLY A 1 93 ? -21.422 10.132 -14.098 1.00 0.00 93 GLY A CA 2
ATOM 2821 C C . GLY A 1 93 ? -22.736 10.754 -13.623 1.00 0.00 93 GLY A C 2
ATOM 2822 O O . GLY A 1 93 ? -22.736 11.820 -13.008 1.00 0.00 93 GLY A O 2
ATOM 2826 N N . THR A 1 94 ? -23.825 10.063 -13.925 1.00 0.00 94 THR A N 2
ATOM 2827 C CA . THR A 1 94 ? -25.143 10.535 -13.536 1.00 0.00 94 THR A CA 2
ATOM 2828 C C . THR A 1 94 ? -26.180 9.423 -13.711 1.00 0.00 94 THR A C 2
ATOM 2829 O O . THR A 1 94 ? -26.224 8.768 -14.751 1.00 0.00 94 THR A O 2
ATOM 2840 N N . SER A 1 95 ? -26.990 9.246 -12.678 1.00 0.00 95 SER A N 2
ATOM 2841 C CA . SER A 1 95 ? -28.024 8.226 -12.704 1.00 0.00 95 SER A CA 2
ATOM 2842 C C . SER A 1 95 ? -29.233 8.684 -11.885 1.00 0.00 95 SER A C 2
ATOM 2843 O O . SER A 1 95 ? -29.103 9.529 -11.001 1.00 0.00 95 SER A O 2
ATOM 2851 N N . GLY A 1 96 ? -30.380 8.106 -12.208 1.00 0.00 96 GLY A N 2
ATOM 2852 C CA . GLY A 1 96 ? -31.611 8.444 -11.514 1.00 0.00 96 GLY A CA 2
ATOM 2853 C C . GLY A 1 96 ? -32.616 7.294 -11.587 1.00 0.00 96 GLY A C 2
ATOM 2854 O O . GLY A 1 96 ? -32.315 6.174 -11.175 1.00 0.00 96 GLY A O 2
ATOM 2858 N N . SER A 1 97 ? -33.790 7.608 -12.115 1.00 0.00 97 SER A N 2
ATOM 2859 C CA . SER A 1 97 ? -34.842 6.615 -12.248 1.00 0.00 97 SER A CA 2
ATOM 2860 C C . SER A 1 97 ? -35.270 6.118 -10.865 1.00 0.00 97 SER A C 2
ATOM 2861 O O . SER A 1 97 ? -34.432 5.719 -10.058 1.00 0.00 97 SER A O 2
ATOM 2869 N N . GLY A 1 98 ? -36.574 6.159 -10.635 1.00 0.00 98 GLY A N 2
ATOM 2870 C CA . GLY A 1 98 ? -37.123 5.718 -9.364 1.00 0.00 98 GLY A CA 2
ATOM 2871 C C . GLY A 1 98 ? -38.508 5.096 -9.552 1.00 0.00 98 GLY A C 2
ATOM 2872 O O . GLY A 1 98 ? -39.217 5.425 -10.502 1.00 0.00 98 GLY A O 2
ATOM 2876 N N . PRO A 1 99 ? -38.862 4.184 -8.607 1.00 0.00 99 PRO A N 2
ATOM 2877 C CA . PRO A 1 99 ? -40.149 3.512 -8.659 1.00 0.00 99 PRO A CA 2
ATOM 2878 C C . PRO A 1 99 ? -41.276 4.452 -8.224 1.00 0.00 99 PRO A C 2
ATOM 2879 O O . PRO A 1 99 ? -41.024 5.595 -7.846 1.00 0.00 99 PRO A O 2
ATOM 2890 N N . SER A 1 100 ? -42.494 3.934 -8.291 1.00 0.00 100 SER A N 2
ATOM 2891 C CA . SER A 1 100 ? -43.659 4.713 -7.908 1.00 0.00 100 SER A CA 2
ATOM 2892 C C . SER A 1 100 ? -44.700 3.806 -7.247 1.00 0.00 100 SER A C 2
ATOM 2893 O O . SER A 1 100 ? -45.328 2.987 -7.915 1.00 0.00 100 SER A O 2
ATOM 2901 N N . SER A 1 101 ? -44.850 3.984 -5.942 1.00 0.00 101 SER A N 2
ATOM 2902 C CA . SER A 1 101 ? -45.803 3.193 -5.184 1.00 0.00 101 SER A CA 2
ATOM 2903 C C . SER A 1 101 ? -47.172 3.226 -5.867 1.00 0.00 101 SER A C 2
ATOM 2904 O O . SER A 1 101 ? -47.598 4.268 -6.362 1.00 0.00 101 SER A O 2
ATOM 2912 N N . GLY A 1 102 ? -47.823 2.072 -5.873 1.00 0.00 102 GLY A N 2
ATOM 2913 C CA . GLY A 1 102 ? -49.135 1.956 -6.487 1.00 0.00 102 GLY A CA 2
ATOM 2914 C C . GLY A 1 102 ? -49.017 1.566 -7.962 1.00 0.00 102 GLY A C 2
ATOM 2915 O O . GLY A 1 102 ? -49.921 1.831 -8.752 1.00 0.00 102 GLY A O 2
ATOM 2919 N N . GLY A 1 1 ? 20.240 15.126 -8.439 1.00 0.00 1 GLY A N 3
ATOM 2920 C CA . GLY A 1 1 ? 19.691 14.523 -9.642 1.00 0.00 1 GLY A CA 3
ATOM 2921 C C . GLY A 1 1 ? 18.898 15.548 -10.456 1.00 0.00 1 GLY A C 3
ATOM 2922 O O . GLY A 1 1 ? 19.466 16.267 -11.276 1.00 0.00 1 GLY A O 3
ATOM 2926 N N . SER A 1 2 ? 17.599 15.581 -10.200 1.00 0.00 2 SER A N 3
ATOM 2927 C CA . SER A 1 2 ? 16.722 16.506 -10.899 1.00 0.00 2 SER A CA 3
ATOM 2928 C C . SER A 1 2 ? 15.566 16.922 -9.987 1.00 0.00 2 SER A C 3
ATOM 2929 O O . SER A 1 2 ? 15.069 16.116 -9.202 1.00 0.00 2 SER A O 3
ATOM 2937 N N . SER A 1 3 ? 15.173 18.180 -10.121 1.00 0.00 3 SER A N 3
ATOM 2938 C CA . SER A 1 3 ? 14.085 18.713 -9.318 1.00 0.00 3 SER A CA 3
ATOM 2939 C C . SER A 1 3 ? 12.866 18.983 -10.203 1.00 0.00 3 SER A C 3
ATOM 2940 O O . SER A 1 3 ? 13.008 19.283 -11.387 1.00 0.00 3 SER A O 3
ATOM 2948 N N . GLY A 1 4 ? 11.695 18.867 -9.593 1.00 0.00 4 GLY A N 3
ATOM 2949 C CA . GLY A 1 4 ? 10.452 19.095 -10.310 1.00 0.00 4 GLY A CA 3
ATOM 2950 C C . GLY A 1 4 ? 9.792 20.400 -9.862 1.00 0.00 4 GLY A C 3
ATOM 2951 O O . GLY A 1 4 ? 10.308 21.092 -8.986 1.00 0.00 4 GLY A O 3
ATOM 2955 N N . SER A 1 5 ? 8.659 20.696 -10.482 1.00 0.00 5 SER A N 3
ATOM 2956 C CA . SER A 1 5 ? 7.922 21.906 -10.158 1.00 0.00 5 SER A CA 3
ATOM 2957 C C . SER A 1 5 ? 6.468 21.772 -10.615 1.00 0.00 5 SER A C 3
ATOM 2958 O O . SER A 1 5 ? 6.190 21.749 -11.812 1.00 0.00 5 SER A O 3
ATOM 2966 N N . SER A 1 6 ? 5.579 21.686 -9.636 1.00 0.00 6 SER A N 3
ATOM 2967 C CA . SER A 1 6 ? 4.161 21.554 -9.922 1.00 0.00 6 SER A CA 3
ATOM 2968 C C . SER A 1 6 ? 3.353 21.671 -8.629 1.00 0.00 6 SER A C 3
ATOM 2969 O O . SER A 1 6 ? 3.867 21.400 -7.545 1.00 0.00 6 SER A O 3
ATOM 2977 N N . GLY A 1 7 ? 2.101 22.074 -8.785 1.00 0.00 7 GLY A N 3
ATOM 2978 C CA . GLY A 1 7 ? 1.216 22.230 -7.643 1.00 0.00 7 GLY A CA 3
ATOM 2979 C C . GLY A 1 7 ? 0.048 23.161 -7.977 1.00 0.00 7 GLY A C 3
ATOM 2980 O O . GLY A 1 7 ? 0.256 24.316 -8.343 1.00 0.00 7 GLY A O 3
ATOM 2984 N N . SER A 1 8 ? -1.154 22.622 -7.838 1.00 0.00 8 SER A N 3
ATOM 2985 C CA . SER A 1 8 ? -2.355 23.390 -8.120 1.00 0.00 8 SER A CA 3
ATOM 2986 C C . SER A 1 8 ? -3.525 22.855 -7.291 1.00 0.00 8 SER A C 3
ATOM 2987 O O . SER A 1 8 ? -3.454 21.753 -6.750 1.00 0.00 8 SER A O 3
ATOM 2995 N N . SER A 1 9 ? -4.574 23.661 -7.217 1.00 0.00 9 SER A N 3
ATOM 2996 C CA . SER A 1 9 ? -5.757 23.283 -6.463 1.00 0.00 9 SER A CA 3
ATOM 2997 C C . SER A 1 9 ? -6.557 22.233 -7.237 1.00 0.00 9 SER A C 3
ATOM 2998 O O . SER A 1 9 ? -6.698 22.329 -8.455 1.00 0.00 9 SER A O 3
ATOM 3006 N N . PHE A 1 10 ? -7.059 21.255 -6.498 1.00 0.00 10 PHE A N 3
ATOM 3007 C CA . PHE A 1 10 ? -7.841 20.188 -7.099 1.00 0.00 10 PHE A CA 3
ATOM 3008 C C . PHE A 1 10 ? -7.071 19.520 -8.240 1.00 0.00 10 PHE A C 3
ATOM 3009 O O . PHE A 1 10 ? -6.995 20.061 -9.342 1.00 0.00 10 PHE A O 3
ATOM 3026 N N . GLN A 1 11 ? -6.519 18.355 -7.936 1.00 0.00 11 GLN A N 3
ATOM 3027 C CA . GLN A 1 11 ? -5.758 17.607 -8.922 1.00 0.00 11 GLN A CA 3
ATOM 3028 C C . GLN A 1 11 ? -6.644 16.554 -9.590 1.00 0.00 11 GLN A C 3
ATOM 3029 O O . GLN A 1 11 ? -6.837 15.466 -9.050 1.00 0.00 11 GLN A O 3
ATOM 3043 N N . SER A 1 12 ? -7.161 16.915 -10.756 1.00 0.00 12 SER A N 3
ATOM 3044 C CA . SER A 1 12 ? -8.022 16.014 -11.503 1.00 0.00 12 SER A CA 3
ATOM 3045 C C . SER A 1 12 ? -7.179 15.120 -12.415 1.00 0.00 12 SER A C 3
ATOM 3046 O O . SER A 1 12 ? -6.224 15.584 -13.035 1.00 0.00 12 SER A O 3
ATOM 3054 N N . THR A 1 13 ? -7.564 13.853 -12.466 1.00 0.00 13 THR A N 3
ATOM 3055 C CA . THR A 1 13 ? -6.855 12.889 -13.291 1.00 0.00 13 THR A CA 3
ATOM 3056 C C . THR A 1 13 ? -7.842 11.920 -13.946 1.00 0.00 13 THR A C 3
ATOM 3057 O O . THR A 1 13 ? -7.880 11.800 -15.169 1.00 0.00 13 THR A O 3
ATOM 3068 N N . THR A 1 14 ? -8.615 11.254 -13.102 1.00 0.00 14 THR A N 3
ATOM 3069 C CA . THR A 1 14 ? -9.600 10.299 -13.583 1.00 0.00 14 THR A CA 3
ATOM 3070 C C . THR A 1 14 ? -10.969 10.587 -12.964 1.00 0.00 14 THR A C 3
ATOM 3071 O O . THR A 1 14 ? -11.879 11.051 -13.649 1.00 0.00 14 THR A O 3
ATOM 3082 N N . GLY A 1 15 ? -11.072 10.299 -11.674 1.00 0.00 15 GLY A N 3
ATOM 3083 C CA . GLY A 1 15 ? -12.315 10.521 -10.955 1.00 0.00 15 GLY A CA 3
ATOM 3084 C C . GLY A 1 15 ? -12.500 9.482 -9.847 1.00 0.00 15 GLY A C 3
ATOM 3085 O O . GLY A 1 15 ? -12.784 9.833 -8.703 1.00 0.00 15 GLY A O 3
ATOM 3089 N N . HIS A 1 16 ? -12.331 8.224 -10.226 1.00 0.00 16 HIS A N 3
ATOM 3090 C CA . HIS A 1 16 ? -12.477 7.131 -9.279 1.00 0.00 16 HIS A CA 3
ATOM 3091 C C . HIS A 1 16 ? -11.197 6.997 -8.451 1.00 0.00 16 HIS A C 3
ATOM 3092 O O . HIS A 1 16 ? -10.120 6.765 -8.999 1.00 0.00 16 HIS A O 3
ATOM 3106 N N . CYS A 1 17 ? -11.357 7.147 -7.144 1.00 0.00 17 CYS A N 3
ATOM 3107 C CA . CYS A 1 17 ? -10.228 7.045 -6.235 1.00 0.00 17 CYS A CA 3
ATOM 3108 C C . CYS A 1 17 ? -10.705 6.360 -4.953 1.00 0.00 17 CYS A C 3
ATOM 3109 O O . CYS A 1 17 ? -11.906 6.253 -4.711 1.00 0.00 17 CYS A O 3
ATOM 3117 N N . VAL A 1 18 ? -9.738 5.914 -4.164 1.00 0.00 18 VAL A N 3
ATOM 3118 C CA . VAL A 1 18 ? -10.044 5.243 -2.912 1.00 0.00 18 VAL A CA 3
ATOM 3119 C C . VAL A 1 18 ? -9.106 5.759 -1.819 1.00 0.00 18 VAL A C 3
ATOM 3120 O O . VAL A 1 18 ? -7.890 5.599 -1.913 1.00 0.00 18 VAL A O 3
ATOM 3133 N N . HIS A 1 19 ? -9.706 6.369 -0.807 1.00 0.00 19 HIS A N 3
ATOM 3134 C CA . HIS A 1 19 ? -8.940 6.909 0.302 1.00 0.00 19 HIS A CA 3
ATOM 3135 C C . HIS A 1 19 ? -8.683 5.809 1.334 1.00 0.00 19 HIS A C 3
ATOM 3136 O O . HIS A 1 19 ? -9.447 4.849 1.426 1.00 0.00 19 HIS A O 3
ATOM 3150 N N . MET A 1 20 ? -7.605 5.984 2.083 1.00 0.00 20 MET A N 3
ATOM 3151 C CA . MET A 1 20 ? -7.238 5.018 3.104 1.00 0.00 20 MET A CA 3
ATOM 3152 C C . MET A 1 20 ? -6.930 5.713 4.432 1.00 0.00 20 MET A C 3
ATOM 3153 O O . MET A 1 20 ? -6.332 6.788 4.450 1.00 0.00 20 MET A O 3
ATOM 3167 N N . ARG A 1 21 ? -7.353 5.071 5.511 1.00 0.00 21 ARG A N 3
ATOM 3168 C CA . ARG A 1 21 ? -7.130 5.615 6.840 1.00 0.00 21 ARG A CA 3
ATOM 3169 C C . ARG A 1 21 ? -6.973 4.482 7.857 1.00 0.00 21 ARG A C 3
ATOM 3170 O O . ARG A 1 21 ? -7.496 3.387 7.658 1.00 0.00 21 ARG A O 3
ATOM 3191 N N . GLY A 1 22 ? -6.249 4.786 8.925 1.00 0.00 22 GLY A N 3
ATOM 3192 C CA . GLY A 1 22 ? -6.016 3.807 9.973 1.00 0.00 22 GLY A CA 3
ATOM 3193 C C . GLY A 1 22 ? -5.268 2.588 9.429 1.00 0.00 22 GLY A C 3
ATOM 3194 O O . GLY A 1 22 ? -5.732 1.457 9.570 1.00 0.00 22 GLY A O 3
ATOM 3198 N N . LEU A 1 23 ? -4.125 2.859 8.818 1.00 0.00 23 LEU A N 3
ATOM 3199 C CA . LEU A 1 23 ? -3.309 1.799 8.251 1.00 0.00 23 LEU A CA 3
ATOM 3200 C C . LEU A 1 23 ? -2.248 1.378 9.271 1.00 0.00 23 LEU A C 3
ATOM 3201 O O . LEU A 1 23 ? -1.879 2.158 10.147 1.00 0.00 23 LEU A O 3
ATOM 3217 N N . PRO A 1 24 ? -1.775 0.112 9.118 1.00 0.00 24 PRO A N 3
ATOM 3218 C CA . PRO A 1 24 ? -0.764 -0.423 10.015 1.00 0.00 24 PRO A CA 3
ATOM 3219 C C . PRO A 1 24 ? 0.613 0.166 9.702 1.00 0.00 24 PRO A C 3
ATOM 3220 O O . PRO A 1 24 ? 0.813 0.755 8.641 1.00 0.00 24 PRO A O 3
ATOM 3231 N N . TYR A 1 25 ? 1.526 -0.013 10.645 1.00 0.00 25 TYR A N 3
ATOM 3232 C CA . TYR A 1 25 ? 2.878 0.493 10.484 1.00 0.00 25 TYR A CA 3
ATOM 3233 C C . TYR A 1 25 ? 3.621 -0.268 9.384 1.00 0.00 25 TYR A C 3
ATOM 3234 O O . TYR A 1 25 ? 4.277 0.338 8.538 1.00 0.00 25 TYR A O 3
ATOM 3252 N N . ARG A 1 26 ? 3.492 -1.586 9.431 1.00 0.00 26 ARG A N 3
ATOM 3253 C CA . ARG A 1 26 ? 4.143 -2.437 8.449 1.00 0.00 26 ARG A CA 3
ATOM 3254 C C . ARG A 1 26 ? 3.256 -2.596 7.213 1.00 0.00 26 ARG A C 3
ATOM 3255 O O . ARG A 1 26 ? 3.100 -3.700 6.694 1.00 0.00 26 ARG A O 3
ATOM 3276 N N . ALA A 1 27 ? 2.697 -1.476 6.777 1.00 0.00 27 ALA A N 3
ATOM 3277 C CA . ALA A 1 27 ? 1.830 -1.477 5.611 1.00 0.00 27 ALA A CA 3
ATOM 3278 C C . ALA A 1 27 ? 2.443 -0.594 4.523 1.00 0.00 27 ALA A C 3
ATOM 3279 O O . ALA A 1 27 ? 2.493 0.627 4.663 1.00 0.00 27 ALA A O 3
ATOM 3286 N N . THR A 1 28 ? 2.896 -1.246 3.462 1.00 0.00 28 THR A N 3
ATOM 3287 C CA . THR A 1 28 ? 3.505 -0.536 2.350 1.00 0.00 28 THR A CA 3
ATOM 3288 C C . THR A 1 28 ? 2.726 -0.797 1.060 1.00 0.00 28 THR A C 3
ATOM 3289 O O . THR A 1 28 ? 1.907 -1.713 1.000 1.00 0.00 28 THR A O 3
ATOM 3300 N N . GLU A 1 29 ? 3.010 0.023 0.058 1.00 0.00 29 GLU A N 3
ATOM 3301 C CA . GLU A 1 29 ? 2.346 -0.109 -1.227 1.00 0.00 29 GLU A CA 3
ATOM 3302 C C . GLU A 1 29 ? 2.253 -1.582 -1.628 1.00 0.00 29 GLU A C 3
ATOM 3303 O O . GLU A 1 29 ? 1.197 -2.047 -2.056 1.00 0.00 29 GLU A O 3
ATOM 3315 N N . ASN A 1 30 ? 3.371 -2.276 -1.476 1.00 0.00 30 ASN A N 3
ATOM 3316 C CA . ASN A 1 30 ? 3.428 -3.688 -1.817 1.00 0.00 30 ASN A CA 3
ATOM 3317 C C . ASN A 1 30 ? 2.227 -4.406 -1.199 1.00 0.00 30 ASN A C 3
ATOM 3318 O O . ASN A 1 30 ? 1.625 -5.273 -1.831 1.00 0.00 30 ASN A O 3
ATOM 3329 N N . ASP A 1 31 ? 1.913 -4.019 0.029 1.00 0.00 31 ASP A N 3
ATOM 3330 C CA . ASP A 1 31 ? 0.795 -4.615 0.739 1.00 0.00 31 ASP A CA 3
ATOM 3331 C C . ASP A 1 31 ? -0.514 -4.031 0.204 1.00 0.00 31 ASP A C 3
ATOM 3332 O O . ASP A 1 31 ? -1.421 -4.772 -0.171 1.00 0.00 31 ASP A O 3
ATOM 3341 N N . ILE A 1 32 ? -0.569 -2.707 0.185 1.00 0.00 32 ILE A N 3
ATOM 3342 C CA . ILE A 1 32 ? -1.752 -2.014 -0.299 1.00 0.00 32 ILE A CA 3
ATOM 3343 C C . ILE A 1 32 ? -2.153 -2.588 -1.659 1.00 0.00 32 ILE A C 3
ATOM 3344 O O . ILE A 1 32 ? -3.336 -2.638 -1.991 1.00 0.00 32 ILE A O 3
ATOM 3360 N N . TYR A 1 33 ? -1.144 -3.007 -2.410 1.00 0.00 33 TYR A N 3
ATOM 3361 C CA . TYR A 1 33 ? -1.377 -3.575 -3.727 1.00 0.00 33 TYR A CA 3
ATOM 3362 C C . TYR A 1 33 ? -2.094 -4.923 -3.623 1.00 0.00 33 TYR A C 3
ATOM 3363 O O . TYR A 1 33 ? -3.054 -5.177 -4.348 1.00 0.00 33 TYR A O 3
ATOM 3381 N N . ASN A 1 34 ? -1.599 -5.752 -2.716 1.00 0.00 34 ASN A N 3
ATOM 3382 C CA . ASN A 1 34 ? -2.179 -7.068 -2.509 1.00 0.00 34 ASN A CA 3
ATOM 3383 C C . ASN A 1 34 ? -3.435 -6.936 -1.644 1.00 0.00 34 ASN A C 3
ATOM 3384 O O . ASN A 1 34 ? -4.244 -7.859 -1.573 1.00 0.00 34 ASN A O 3
ATOM 3395 N N . PHE A 1 35 ? -3.557 -5.780 -1.007 1.00 0.00 35 PHE A N 3
ATOM 3396 C CA . PHE A 1 35 ? -4.700 -5.515 -0.150 1.00 0.00 35 PHE A CA 3
ATOM 3397 C C . PHE A 1 35 ? -5.927 -5.124 -0.977 1.00 0.00 35 PHE A C 3
ATOM 3398 O O . PHE A 1 35 ? -7.042 -5.089 -0.461 1.00 0.00 35 PHE A O 3
ATOM 3415 N N . PHE A 1 36 ? -5.678 -4.841 -2.247 1.00 0.00 36 PHE A N 3
ATOM 3416 C CA . PHE A 1 36 ? -6.749 -4.454 -3.151 1.00 0.00 36 PHE A CA 3
ATOM 3417 C C . PHE A 1 36 ? -6.924 -5.485 -4.267 1.00 0.00 36 PHE A C 3
ATOM 3418 O O . PHE A 1 36 ? -7.934 -5.480 -4.969 1.00 0.00 36 PHE A O 3
ATOM 3435 N N . SER A 1 37 ? -5.924 -6.346 -4.396 1.00 0.00 37 SER A N 3
ATOM 3436 C CA . SER A 1 37 ? -5.955 -7.381 -5.415 1.00 0.00 37 SER A CA 3
ATOM 3437 C C . SER A 1 37 ? -7.074 -8.380 -5.113 1.00 0.00 37 SER A C 3
ATOM 3438 O O . SER A 1 37 ? -7.487 -8.525 -3.963 1.00 0.00 37 SER A O 3
ATOM 3446 N N . PRO A 1 38 ? -7.544 -9.061 -6.192 1.00 0.00 38 PRO A N 3
ATOM 3447 C CA . PRO A 1 38 ? -6.999 -8.829 -7.519 1.00 0.00 38 PRO A CA 3
ATOM 3448 C C . PRO A 1 38 ? -7.501 -7.503 -8.093 1.00 0.00 38 PRO A C 3
ATOM 3449 O O . PRO A 1 38 ? -8.702 -7.319 -8.283 1.00 0.00 38 PRO A O 3
ATOM 3460 N N . LEU A 1 39 ? -6.555 -6.612 -8.354 1.00 0.00 39 LEU A N 3
ATOM 3461 C CA . LEU A 1 39 ? -6.887 -5.308 -8.903 1.00 0.00 39 LEU A CA 3
ATOM 3462 C C . LEU A 1 39 ? -5.609 -4.630 -9.403 1.00 0.00 39 LEU A C 3
ATOM 3463 O O . LEU A 1 39 ? -4.512 -5.159 -9.227 1.00 0.00 39 LEU A O 3
ATOM 3479 N N . ASN A 1 40 ? -5.793 -3.470 -10.015 1.00 0.00 40 ASN A N 3
ATOM 3480 C CA . ASN A 1 40 ? -4.669 -2.714 -10.541 1.00 0.00 40 ASN A CA 3
ATOM 3481 C C . ASN A 1 40 ? -4.871 -1.229 -10.235 1.00 0.00 40 ASN A C 3
ATOM 3482 O O . ASN A 1 40 ? -5.517 -0.516 -11.000 1.00 0.00 40 ASN A O 3
ATOM 3493 N N . PRO A 1 41 ? -4.290 -0.796 -9.084 1.00 0.00 41 PRO A N 3
ATOM 3494 C CA . PRO A 1 41 ? -4.399 0.592 -8.667 1.00 0.00 41 PRO A CA 3
ATOM 3495 C C . PRO A 1 41 ? -3.488 1.490 -9.506 1.00 0.00 41 PRO A C 3
ATOM 3496 O O . PRO A 1 41 ? -2.293 1.226 -9.630 1.00 0.00 41 PRO A O 3
ATOM 3507 N N . MET A 1 42 ? -4.086 2.533 -10.061 1.00 0.00 42 MET A N 3
ATOM 3508 C CA . MET A 1 42 ? -3.344 3.472 -10.885 1.00 0.00 42 MET A CA 3
ATOM 3509 C C . MET A 1 42 ? -2.104 3.985 -10.149 1.00 0.00 42 MET A C 3
ATOM 3510 O O . MET A 1 42 ? -1.056 4.190 -10.760 1.00 0.00 42 MET A O 3
ATOM 3524 N N . ARG A 1 43 ? -2.264 4.178 -8.848 1.00 0.00 43 ARG A N 3
ATOM 3525 C CA . ARG A 1 43 ? -1.171 4.663 -8.023 1.00 0.00 43 ARG A CA 3
ATOM 3526 C C . ARG A 1 43 ? -1.577 4.658 -6.548 1.00 0.00 43 ARG A C 3
ATOM 3527 O O . ARG A 1 43 ? -2.714 4.983 -6.213 1.00 0.00 43 ARG A O 3
ATOM 3548 N N . VAL A 1 44 ? -0.623 4.286 -5.707 1.00 0.00 44 VAL A N 3
ATOM 3549 C CA . VAL A 1 44 ? -0.867 4.235 -4.275 1.00 0.00 44 VAL A CA 3
ATOM 3550 C C . VAL A 1 44 ? 0.037 5.249 -3.571 1.00 0.00 44 VAL A C 3
ATOM 3551 O O . VAL A 1 44 ? 1.250 5.058 -3.497 1.00 0.00 44 VAL A O 3
ATOM 3564 N N . HIS A 1 45 ? -0.589 6.305 -3.073 1.00 0.00 45 HIS A N 3
ATOM 3565 C CA . HIS A 1 45 ? 0.144 7.350 -2.378 1.00 0.00 45 HIS A CA 3
ATOM 3566 C C . HIS A 1 45 ? 0.281 6.983 -0.898 1.00 0.00 45 HIS A C 3
ATOM 3567 O O . HIS A 1 45 ? -0.682 6.545 -0.272 1.00 0.00 45 HIS A O 3
ATOM 3581 N N . ILE A 1 46 ? 1.486 7.177 -0.383 1.00 0.00 46 ILE A N 3
ATOM 3582 C CA . ILE A 1 46 ? 1.762 6.872 1.011 1.00 0.00 46 ILE A CA 3
ATOM 3583 C C . ILE A 1 46 ? 2.042 8.173 1.767 1.00 0.00 46 ILE A C 3
ATOM 3584 O O . ILE A 1 46 ? 3.126 8.741 1.651 1.00 0.00 46 ILE A O 3
ATOM 3600 N N . GLU A 1 47 ? 1.045 8.606 2.524 1.00 0.00 47 GLU A N 3
ATOM 3601 C CA . GLU A 1 47 ? 1.170 9.828 3.299 1.00 0.00 47 GLU A CA 3
ATOM 3602 C C . GLU A 1 47 ? 2.162 9.630 4.447 1.00 0.00 47 GLU A C 3
ATOM 3603 O O . GLU A 1 47 ? 1.931 8.815 5.338 1.00 0.00 47 GLU A O 3
ATOM 3615 N N . ILE A 1 48 ? 3.246 10.390 4.388 1.00 0.00 48 ILE A N 3
ATOM 3616 C CA . ILE A 1 48 ? 4.274 10.308 5.411 1.00 0.00 48 ILE A CA 3
ATOM 3617 C C . ILE A 1 48 ? 4.193 11.544 6.310 1.00 0.00 48 ILE A C 3
ATOM 3618 O O . ILE A 1 48 ? 3.844 12.629 5.848 1.00 0.00 48 ILE A O 3
ATOM 3634 N N . GLY A 1 49 ? 4.520 11.337 7.577 1.00 0.00 49 GLY A N 3
ATOM 3635 C CA . GLY A 1 49 ? 4.488 12.421 8.544 1.00 0.00 49 GLY A CA 3
ATOM 3636 C C . GLY A 1 49 ? 5.778 13.242 8.490 1.00 0.00 49 GLY A C 3
ATOM 3637 O O . GLY A 1 49 ? 6.649 12.982 7.662 1.00 0.00 49 GLY A O 3
ATOM 3641 N N . PRO A 1 50 ? 5.861 14.244 9.406 1.00 0.00 50 PRO A N 3
ATOM 3642 C CA . PRO A 1 50 ? 7.029 15.105 9.470 1.00 0.00 50 PRO A CA 3
ATOM 3643 C C . PRO A 1 50 ? 8.213 14.376 10.108 1.00 0.00 50 PRO A C 3
ATOM 3644 O O . PRO A 1 50 ? 8.594 14.675 11.239 1.00 0.00 50 PRO A O 3
ATOM 3655 N N . ASP A 1 51 ? 8.763 13.434 9.355 1.00 0.00 51 ASP A N 3
ATOM 3656 C CA . ASP A 1 51 ? 9.896 12.660 9.833 1.00 0.00 51 ASP A CA 3
ATOM 3657 C C . ASP A 1 51 ? 10.183 11.524 8.850 1.00 0.00 51 ASP A C 3
ATOM 3658 O O . ASP A 1 51 ? 11.285 11.427 8.313 1.00 0.00 51 ASP A O 3
ATOM 3667 N N . GLY A 1 52 ? 9.172 10.693 8.644 1.00 0.00 52 GLY A N 3
ATOM 3668 C CA . GLY A 1 52 ? 9.302 9.567 7.735 1.00 0.00 52 GLY A CA 3
ATOM 3669 C C . GLY A 1 52 ? 8.247 8.499 8.030 1.00 0.00 52 GLY A C 3
ATOM 3670 O O . GLY A 1 52 ? 7.843 7.756 7.137 1.00 0.00 52 GLY A O 3
ATOM 3674 N N . ARG A 1 53 ? 7.832 8.455 9.288 1.00 0.00 53 ARG A N 3
ATOM 3675 C CA . ARG A 1 53 ? 6.832 7.490 9.712 1.00 0.00 53 ARG A CA 3
ATOM 3676 C C . ARG A 1 53 ? 5.537 7.683 8.920 1.00 0.00 53 ARG A C 3
ATOM 3677 O O . ARG A 1 53 ? 5.257 8.781 8.440 1.00 0.00 53 ARG A O 3
ATOM 3698 N N . VAL A 1 54 ? 4.783 6.600 8.807 1.00 0.00 54 VAL A N 3
ATOM 3699 C CA . VAL A 1 54 ? 3.525 6.636 8.081 1.00 0.00 54 VAL A CA 3
ATOM 3700 C C . VAL A 1 54 ? 2.439 7.229 8.981 1.00 0.00 54 VAL A C 3
ATOM 3701 O O . VAL A 1 54 ? 2.504 7.106 10.203 1.00 0.00 54 VAL A O 3
ATOM 3714 N N . THR A 1 55 ? 1.464 7.859 8.342 1.00 0.00 55 THR A N 3
ATOM 3715 C CA . THR A 1 55 ? 0.365 8.471 9.069 1.00 0.00 55 THR A CA 3
ATOM 3716 C C . THR A 1 55 ? -0.794 7.484 9.214 1.00 0.00 55 THR A C 3
ATOM 3717 O O . THR A 1 55 ? -1.595 7.592 10.141 1.00 0.00 55 THR A O 3
ATOM 3728 N N . GLY A 1 56 ? -0.847 6.542 8.283 1.00 0.00 56 GLY A N 3
ATOM 3729 C CA . GLY A 1 56 ? -1.895 5.536 8.295 1.00 0.00 56 GLY A CA 3
ATOM 3730 C C . GLY A 1 56 ? -2.930 5.809 7.202 1.00 0.00 56 GLY A C 3
ATOM 3731 O O . GLY A 1 56 ? -3.966 5.148 7.143 1.00 0.00 56 GLY A O 3
ATOM 3735 N N . GLU A 1 57 ? -2.614 6.784 6.362 1.00 0.00 57 GLU A N 3
ATOM 3736 C CA . GLU A 1 57 ? -3.504 7.153 5.274 1.00 0.00 57 GLU A CA 3
ATOM 3737 C C . GLU A 1 57 ? -2.866 6.806 3.927 1.00 0.00 57 GLU A C 3
ATOM 3738 O O . GLU A 1 57 ? -1.644 6.718 3.819 1.00 0.00 57 GLU A O 3
ATOM 3750 N N . ALA A 1 58 ? -3.723 6.619 2.934 1.00 0.00 58 ALA A N 3
ATOM 3751 C CA . ALA A 1 58 ? -3.259 6.284 1.599 1.00 0.00 58 ALA A CA 3
ATOM 3752 C C . ALA A 1 58 ? -4.351 6.628 0.583 1.00 0.00 58 ALA A C 3
ATOM 3753 O O . ALA A 1 58 ? -5.527 6.352 0.813 1.00 0.00 58 ALA A O 3
ATOM 3760 N N . ASP A 1 59 ? -3.922 7.227 -0.519 1.00 0.00 59 ASP A N 3
ATOM 3761 C CA . ASP A 1 59 ? -4.848 7.611 -1.570 1.00 0.00 59 ASP A CA 3
ATOM 3762 C C . ASP A 1 59 ? -4.629 6.714 -2.790 1.00 0.00 59 ASP A C 3
ATOM 3763 O O . ASP A 1 59 ? -3.562 6.742 -3.403 1.00 0.00 59 ASP A O 3
ATOM 3772 N N . VAL A 1 60 ? -5.656 5.939 -3.107 1.00 0.00 60 VAL A N 3
ATOM 3773 C CA . VAL A 1 60 ? -5.589 5.035 -4.242 1.00 0.00 60 VAL A CA 3
ATOM 3774 C C . VAL A 1 60 ? -6.328 5.657 -5.428 1.00 0.00 60 VAL A C 3
ATOM 3775 O O . VAL A 1 60 ? -7.189 6.517 -5.246 1.00 0.00 60 VAL A O 3
ATOM 3788 N N . GLU A 1 61 ? -5.965 5.200 -6.618 1.00 0.00 61 GLU A N 3
ATOM 3789 C CA . GLU A 1 61 ? -6.583 5.701 -7.833 1.00 0.00 61 GLU A CA 3
ATOM 3790 C C . GLU A 1 61 ? -6.876 4.548 -8.795 1.00 0.00 61 GLU A C 3
ATOM 3791 O O . GLU A 1 61 ? -6.041 3.663 -8.981 1.00 0.00 61 GLU A O 3
ATOM 3803 N N . PHE A 1 62 ? -8.063 4.594 -9.380 1.00 0.00 62 PHE A N 3
ATOM 3804 C CA . PHE A 1 62 ? -8.477 3.563 -10.317 1.00 0.00 62 PHE A CA 3
ATOM 3805 C C . PHE A 1 62 ? -8.931 4.178 -11.642 1.00 0.00 62 PHE A C 3
ATOM 3806 O O . PHE A 1 62 ? -9.454 5.291 -11.667 1.00 0.00 62 PHE A O 3
ATOM 3823 N N . ALA A 1 63 ? -8.714 3.426 -12.712 1.00 0.00 63 ALA A N 3
ATOM 3824 C CA . ALA A 1 63 ? -9.095 3.884 -14.037 1.00 0.00 63 ALA A CA 3
ATOM 3825 C C . ALA A 1 63 ? -10.617 4.022 -14.107 1.00 0.00 63 ALA A C 3
ATOM 3826 O O . ALA A 1 63 ? -11.132 5.066 -14.505 1.00 0.00 63 ALA A O 3
ATOM 3833 N N . THR A 1 64 ? -11.295 2.954 -13.713 1.00 0.00 64 THR A N 3
ATOM 3834 C CA . THR A 1 64 ? -12.748 2.943 -13.725 1.00 0.00 64 THR A CA 3
ATOM 3835 C C . THR A 1 64 ? -13.294 3.006 -12.297 1.00 0.00 64 THR A C 3
ATOM 3836 O O . THR A 1 64 ? -12.537 3.194 -11.347 1.00 0.00 64 THR A O 3
ATOM 3847 N N . HIS A 1 65 ? -14.605 2.844 -12.192 1.00 0.00 65 HIS A N 3
ATOM 3848 C CA . HIS A 1 65 ? -15.261 2.880 -10.896 1.00 0.00 65 HIS A CA 3
ATOM 3849 C C . HIS A 1 65 ? -15.278 1.475 -10.290 1.00 0.00 65 HIS A C 3
ATOM 3850 O O . HIS A 1 65 ? -15.058 1.309 -9.091 1.00 0.00 65 HIS A O 3
ATOM 3864 N N . GLU A 1 66 ? -15.540 0.499 -11.147 1.00 0.00 66 GLU A N 3
ATOM 3865 C CA . GLU A 1 66 ? -15.589 -0.887 -10.711 1.00 0.00 66 GLU A CA 3
ATOM 3866 C C . GLU A 1 66 ? -14.350 -1.225 -9.879 1.00 0.00 66 GLU A C 3
ATOM 3867 O O . GLU A 1 66 ? -14.464 -1.784 -8.789 1.00 0.00 66 GLU A O 3
ATOM 3879 N N . ASP A 1 67 ? -13.195 -0.871 -10.423 1.00 0.00 67 ASP A N 3
ATOM 3880 C CA . ASP A 1 67 ? -11.937 -1.130 -9.744 1.00 0.00 67 ASP A CA 3
ATOM 3881 C C . ASP A 1 67 ? -11.969 -0.486 -8.357 1.00 0.00 67 ASP A C 3
ATOM 3882 O O . ASP A 1 67 ? -11.185 -0.848 -7.482 1.00 0.00 67 ASP A O 3
ATOM 3891 N N . ALA A 1 68 ? -12.885 0.459 -8.199 1.00 0.00 68 ALA A N 3
ATOM 3892 C CA . ALA A 1 68 ? -13.030 1.157 -6.933 1.00 0.00 68 ALA A CA 3
ATOM 3893 C C . ALA A 1 68 ? -14.016 0.395 -6.046 1.00 0.00 68 ALA A C 3
ATOM 3894 O O . ALA A 1 68 ? -13.718 0.106 -4.888 1.00 0.00 68 ALA A O 3
ATOM 3901 N N . VAL A 1 69 ? -15.169 0.091 -6.622 1.00 0.00 69 VAL A N 3
ATOM 3902 C CA . VAL A 1 69 ? -16.201 -0.632 -5.898 1.00 0.00 69 VAL A CA 3
ATOM 3903 C C . VAL A 1 69 ? -15.694 -2.036 -5.563 1.00 0.00 69 VAL A C 3
ATOM 3904 O O . VAL A 1 69 ? -16.164 -2.659 -4.612 1.00 0.00 69 VAL A O 3
ATOM 3917 N N . ALA A 1 70 ? -14.741 -2.493 -6.362 1.00 0.00 70 ALA A N 3
ATOM 3918 C CA . ALA A 1 70 ? -14.165 -3.811 -6.162 1.00 0.00 70 ALA A CA 3
ATOM 3919 C C . ALA A 1 70 ? -13.280 -3.793 -4.914 1.00 0.00 70 ALA A C 3
ATOM 3920 O O . ALA A 1 70 ? -13.339 -4.707 -4.093 1.00 0.00 70 ALA A O 3
ATOM 3927 N N . ALA A 1 71 ? -12.481 -2.742 -4.810 1.00 0.00 71 ALA A N 3
ATOM 3928 C CA . ALA A 1 71 ? -11.585 -2.592 -3.676 1.00 0.00 71 ALA A CA 3
ATOM 3929 C C . ALA A 1 71 ? -12.401 -2.608 -2.381 1.00 0.00 71 ALA A C 3
ATOM 3930 O O . ALA A 1 71 ? -12.012 -3.250 -1.406 1.00 0.00 71 ALA A O 3
ATOM 3937 N N . MET A 1 72 ? -13.516 -1.894 -2.414 1.00 0.00 72 MET A N 3
ATOM 3938 C CA . MET A 1 72 ? -14.390 -1.817 -1.256 1.00 0.00 72 MET A CA 3
ATOM 3939 C C . MET A 1 72 ? -14.494 -3.174 -0.557 1.00 0.00 72 MET A C 3
ATOM 3940 O O . MET A 1 72 ? -14.674 -3.239 0.658 1.00 0.00 72 MET A O 3
ATOM 3954 N N . ALA A 1 73 ? -14.377 -4.226 -1.355 1.00 0.00 73 ALA A N 3
ATOM 3955 C CA . ALA A 1 73 ? -14.455 -5.577 -0.829 1.00 0.00 73 ALA A CA 3
ATOM 3956 C C . ALA A 1 73 ? -13.554 -5.694 0.402 1.00 0.00 73 ALA A C 3
ATOM 3957 O O . ALA A 1 73 ? -13.853 -6.450 1.325 1.00 0.00 73 ALA A O 3
ATOM 3964 N N . LYS A 1 74 ? -12.469 -4.934 0.376 1.00 0.00 74 LYS A N 3
ATOM 3965 C CA . LYS A 1 74 ? -11.522 -4.943 1.478 1.00 0.00 74 LYS A CA 3
ATOM 3966 C C . LYS A 1 74 ? -11.765 -3.719 2.363 1.00 0.00 74 LYS A C 3
ATOM 3967 O O . LYS A 1 74 ? -10.819 -3.109 2.858 1.00 0.00 74 LYS A O 3
ATOM 3986 N N . ASP A 1 75 ? -13.038 -3.396 2.534 1.00 0.00 75 ASP A N 3
ATOM 3987 C CA . ASP A 1 75 ? -13.418 -2.256 3.351 1.00 0.00 75 ASP A CA 3
ATOM 3988 C C . ASP A 1 75 ? -13.366 -2.652 4.828 1.00 0.00 75 ASP A C 3
ATOM 3989 O O . ASP A 1 75 ? -14.068 -3.568 5.254 1.00 0.00 75 ASP A O 3
ATOM 3998 N N . LYS A 1 76 ? -12.527 -1.942 5.569 1.00 0.00 76 LYS A N 3
ATOM 3999 C CA . LYS A 1 76 ? -12.375 -2.209 6.989 1.00 0.00 76 LYS A CA 3
ATOM 4000 C C . LYS A 1 76 ? -11.730 -3.583 7.180 1.00 0.00 76 LYS A C 3
ATOM 4001 O O . LYS A 1 76 ? -11.678 -4.099 8.295 1.00 0.00 76 LYS A O 3
ATOM 4020 N N . ALA A 1 77 ? -11.254 -4.136 6.074 1.00 0.00 77 ALA A N 3
ATOM 4021 C CA . ALA A 1 77 ? -10.615 -5.441 6.105 1.00 0.00 77 ALA A CA 3
ATOM 4022 C C . ALA A 1 77 ? -9.243 -5.316 6.771 1.00 0.00 77 ALA A C 3
ATOM 4023 O O . ALA A 1 77 ? -8.458 -4.435 6.424 1.00 0.00 77 ALA A O 3
ATOM 4030 N N . ASN A 1 78 ? -8.996 -6.211 7.717 1.00 0.00 78 ASN A N 3
ATOM 4031 C CA . ASN A 1 78 ? -7.733 -6.212 8.435 1.00 0.00 78 ASN A CA 3
ATOM 4032 C C . ASN A 1 78 ? -6.602 -6.571 7.468 1.00 0.00 78 ASN A C 3
ATOM 4033 O O . ASN A 1 78 ? -6.357 -7.747 7.203 1.00 0.00 78 ASN A O 3
ATOM 4044 N N . MET A 1 79 ? -5.943 -5.536 6.968 1.00 0.00 79 MET A N 3
ATOM 4045 C CA . MET A 1 79 ? -4.845 -5.728 6.037 1.00 0.00 79 MET A CA 3
ATOM 4046 C C . MET A 1 79 ? -3.736 -6.576 6.663 1.00 0.00 79 MET A C 3
ATOM 4047 O O . MET A 1 79 ? -3.411 -7.650 6.159 1.00 0.00 79 MET A O 3
ATOM 4061 N N . GLN A 1 80 ? -3.187 -6.063 7.754 1.00 0.00 80 GLN A N 3
ATOM 4062 C CA . GLN A 1 80 ? -2.122 -6.760 8.455 1.00 0.00 80 GLN A CA 3
ATOM 4063 C C . GLN A 1 80 ? -2.600 -7.205 9.839 1.00 0.00 80 GLN A C 3
ATOM 4064 O O . GLN A 1 80 ? -2.855 -8.388 10.060 1.00 0.00 80 GLN A O 3
ATOM 4078 N N . HIS A 1 81 ? -2.706 -6.234 10.733 1.00 0.00 81 HIS A N 3
ATOM 4079 C CA . HIS A 1 81 ? -3.149 -6.511 12.089 1.00 0.00 81 HIS A CA 3
ATOM 4080 C C . HIS A 1 81 ? -3.957 -5.324 12.618 1.00 0.00 81 HIS A C 3
ATOM 4081 O O . HIS A 1 81 ? -4.157 -5.193 13.825 1.00 0.00 81 HIS A O 3
ATOM 4095 N N . ARG A 1 82 ? -4.399 -4.489 11.689 1.00 0.00 82 ARG A N 3
ATOM 4096 C CA . ARG A 1 82 ? -5.180 -3.317 12.046 1.00 0.00 82 ARG A CA 3
ATOM 4097 C C . ARG A 1 82 ? -6.368 -3.161 11.094 1.00 0.00 82 ARG A C 3
ATOM 4098 O O . ARG A 1 82 ? -6.439 -3.836 10.068 1.00 0.00 82 ARG A O 3
ATOM 4119 N N . TYR A 1 83 ? -7.271 -2.267 11.468 1.00 0.00 83 TYR A N 3
ATOM 4120 C CA . TYR A 1 83 ? -8.452 -2.013 10.661 1.00 0.00 83 TYR A CA 3
ATOM 4121 C C . TYR A 1 83 ? -8.357 -0.656 9.961 1.00 0.00 83 TYR A C 3
ATOM 4122 O O . TYR A 1 83 ? -8.509 0.386 10.597 1.00 0.00 83 TYR A O 3
ATOM 4140 N N . VAL A 1 84 ? -8.107 -0.712 8.662 1.00 0.00 84 VAL A N 3
ATOM 4141 C CA . VAL A 1 84 ? -7.990 0.500 7.869 1.00 0.00 84 VAL A CA 3
ATOM 4142 C C . VAL A 1 84 ? -9.363 0.871 7.306 1.00 0.00 84 VAL A C 3
ATOM 4143 O O . VAL A 1 84 ? -10.128 -0.003 6.901 1.00 0.00 84 VAL A O 3
ATOM 4156 N N . GLU A 1 85 ? -9.634 2.168 7.299 1.00 0.00 85 GLU A N 3
ATOM 4157 C CA . GLU A 1 85 ? -10.902 2.665 6.792 1.00 0.00 85 GLU A CA 3
ATOM 4158 C C . GLU A 1 85 ? -10.787 2.991 5.302 1.00 0.00 85 GLU A C 3
ATOM 4159 O O . GLU A 1 85 ? -10.008 3.859 4.911 1.00 0.00 85 GLU A O 3
ATOM 4171 N N . LEU A 1 86 ? -11.574 2.278 4.510 1.00 0.00 86 LEU A N 3
ATOM 4172 C CA . LEU A 1 86 ? -11.570 2.481 3.071 1.00 0.00 86 LEU A CA 3
ATOM 4173 C C . LEU A 1 86 ? -12.744 3.383 2.685 1.00 0.00 86 LEU A C 3
ATOM 4174 O O . LEU A 1 86 ? -13.852 3.219 3.194 1.00 0.00 86 LEU A O 3
ATOM 4190 N N . PHE A 1 87 ? -12.462 4.316 1.788 1.00 0.00 87 PHE A N 3
ATOM 4191 C CA . PHE A 1 87 ? -13.481 5.244 1.327 1.00 0.00 87 PHE A CA 3
ATOM 4192 C C . PHE A 1 87 ? -13.508 5.314 -0.201 1.00 0.00 87 PHE A C 3
ATOM 4193 O O . PHE A 1 87 ? -12.569 5.813 -0.820 1.00 0.00 87 PHE A O 3
ATOM 4210 N N . LEU A 1 88 ? -14.594 4.807 -0.766 1.00 0.00 88 LEU A N 3
ATOM 4211 C CA . LEU A 1 88 ? -14.756 4.806 -2.210 1.00 0.00 88 LEU A CA 3
ATOM 4212 C C . LEU A 1 88 ? -15.207 6.194 -2.669 1.00 0.00 88 LEU A C 3
ATOM 4213 O O . LEU A 1 88 ? -16.366 6.564 -2.490 1.00 0.00 88 LEU A O 3
ATOM 4229 N N . ASN A 1 89 ? -14.267 6.924 -3.253 1.00 0.00 89 ASN A N 3
ATOM 4230 C CA . ASN A 1 89 ? -14.554 8.262 -3.739 1.00 0.00 89 ASN A CA 3
ATOM 4231 C C . ASN A 1 89 ? -14.366 8.300 -5.257 1.00 0.00 89 ASN A C 3
ATOM 4232 O O . ASN A 1 89 ? -13.238 8.299 -5.747 1.00 0.00 89 ASN A O 3
ATOM 4243 N N . SER A 1 90 ? -15.489 8.331 -5.959 1.00 0.00 90 SER A N 3
ATOM 4244 C CA . SER A 1 90 ? -15.463 8.369 -7.412 1.00 0.00 90 SER A CA 3
ATOM 4245 C C . SER A 1 90 ? -16.593 9.259 -7.933 1.00 0.00 90 SER A C 3
ATOM 4246 O O . SER A 1 90 ? -17.660 9.333 -7.325 1.00 0.00 90 SER A O 3
ATOM 4254 N N . THR A 1 91 ? -16.320 9.912 -9.053 1.00 0.00 91 THR A N 3
ATOM 4255 C CA . THR A 1 91 ? -17.301 10.794 -9.663 1.00 0.00 91 THR A CA 3
ATOM 4256 C C . THR A 1 91 ? -18.448 9.980 -10.265 1.00 0.00 91 THR A C 3
ATOM 4257 O O . THR A 1 91 ? -19.604 10.397 -10.213 1.00 0.00 91 THR A O 3
ATOM 4268 N N . ALA A 1 92 ? -18.088 8.834 -10.824 1.00 0.00 92 ALA A N 3
ATOM 4269 C CA . ALA A 1 92 ? -19.073 7.958 -11.436 1.00 0.00 92 ALA A CA 3
ATOM 4270 C C . ALA A 1 92 ? -19.781 8.706 -12.567 1.00 0.00 92 ALA A C 3
ATOM 4271 O O . ALA A 1 92 ? -19.486 9.872 -12.825 1.00 0.00 92 ALA A O 3
ATOM 4278 N N . GLY A 1 93 ? -20.702 8.004 -13.212 1.00 0.00 93 GLY A N 3
ATOM 4279 C CA . GLY A 1 93 ? -21.455 8.587 -14.309 1.00 0.00 93 GLY A CA 3
ATOM 4280 C C . GLY A 1 93 ? -22.960 8.422 -14.091 1.00 0.00 93 GLY A C 3
ATOM 4281 O O . GLY A 1 93 ? -23.664 9.395 -13.826 1.00 0.00 93 GLY A O 3
ATOM 4285 N N . THR A 1 94 ? -23.410 7.181 -14.211 1.00 0.00 94 THR A N 3
ATOM 4286 C CA . THR A 1 94 ? -24.819 6.875 -14.030 1.00 0.00 94 THR A CA 3
ATOM 4287 C C . THR A 1 94 ? -25.133 6.668 -12.547 1.00 0.00 94 THR A C 3
ATOM 4288 O O . THR A 1 94 ? -24.238 6.722 -11.705 1.00 0.00 94 THR A O 3
ATOM 4299 N N . SER A 1 95 ? -26.408 6.436 -12.272 1.00 0.00 95 SER A N 3
ATOM 4300 C CA . SER A 1 95 ? -26.852 6.220 -10.905 1.00 0.00 95 SER A CA 3
ATOM 4301 C C . SER A 1 95 ? -27.710 4.956 -10.827 1.00 0.00 95 SER A C 3
ATOM 4302 O O . SER A 1 95 ? -28.935 5.025 -10.915 1.00 0.00 95 SER A O 3
ATOM 4310 N N . GLY A 1 96 ? -27.032 3.829 -10.661 1.00 0.00 96 GLY A N 3
ATOM 4311 C CA . GLY A 1 96 ? -27.716 2.551 -10.570 1.00 0.00 96 GLY A CA 3
ATOM 4312 C C . GLY A 1 96 ? -27.390 1.848 -9.251 1.00 0.00 96 GLY A C 3
ATOM 4313 O O . GLY A 1 96 ? -26.515 0.984 -9.203 1.00 0.00 96 GLY A O 3
ATOM 4317 N N . SER A 1 97 ? -28.111 2.243 -8.212 1.00 0.00 97 SER A N 3
ATOM 4318 C CA . SER A 1 97 ? -27.909 1.661 -6.896 1.00 0.00 97 SER A CA 3
ATOM 4319 C C . SER A 1 97 ? -29.157 0.886 -6.470 1.00 0.00 97 SER A C 3
ATOM 4320 O O . SER A 1 97 ? -30.183 0.932 -7.147 1.00 0.00 97 SER A O 3
ATOM 4328 N N . GLY A 1 98 ? -29.029 0.191 -5.348 1.00 0.00 98 GLY A N 3
ATOM 4329 C CA . GLY A 1 98 ? -30.134 -0.593 -4.824 1.00 0.00 98 GLY A CA 3
ATOM 4330 C C . GLY A 1 98 ? -30.504 -0.142 -3.409 1.00 0.00 98 GLY A C 3
ATOM 4331 O O . GLY A 1 98 ? -29.895 -0.582 -2.435 1.00 0.00 98 GLY A O 3
ATOM 4335 N N . PRO A 1 99 ? -31.526 0.752 -3.339 1.00 0.00 99 PRO A N 3
ATOM 4336 C CA . PRO A 1 99 ? -31.983 1.267 -2.060 1.00 0.00 99 PRO A CA 3
ATOM 4337 C C . PRO A 1 99 ? -32.805 0.218 -1.309 1.00 0.00 99 PRO A C 3
ATOM 4338 O O . PRO A 1 99 ? -33.223 -0.782 -1.890 1.00 0.00 99 PRO A O 3
ATOM 4349 N N . SER A 1 100 ? -33.011 0.481 -0.027 1.00 0.00 100 SER A N 3
ATOM 4350 C CA . SER A 1 100 ? -33.775 -0.428 0.811 1.00 0.00 100 SER A CA 3
ATOM 4351 C C . SER A 1 100 ? -33.902 0.144 2.224 1.00 0.00 100 SER A C 3
ATOM 4352 O O . SER A 1 100 ? -33.024 0.872 2.684 1.00 0.00 100 SER A O 3
ATOM 4360 N N . SER A 1 101 ? -35.002 -0.208 2.874 1.00 0.00 101 SER A N 3
ATOM 4361 C CA . SER A 1 101 ? -35.255 0.261 4.225 1.00 0.00 101 SER A CA 3
ATOM 4362 C C . SER A 1 101 ? -36.459 -0.474 4.818 1.00 0.00 101 SER A C 3
ATOM 4363 O O . SER A 1 101 ? -36.341 -1.132 5.851 1.00 0.00 101 SER A O 3
ATOM 4371 N N . GLY A 1 102 ? -37.588 -0.338 4.139 1.00 0.00 102 GLY A N 3
ATOM 4372 C CA . GLY A 1 102 ? -38.812 -0.982 4.585 1.00 0.00 102 GLY A CA 3
ATOM 4373 C C . GLY A 1 102 ? -39.635 -1.480 3.395 1.00 0.00 102 GLY A C 3
ATOM 4374 O O . GLY A 1 102 ? -39.284 -1.226 2.244 1.00 0.00 102 GLY A O 3
ATOM 4378 N N . GLY A 1 1 ? 16.705 8.935 -2.386 1.00 0.00 1 GLY A N 4
ATOM 4379 C CA . GLY A 1 1 ? 16.335 10.042 -3.251 1.00 0.00 1 GLY A CA 4
ATOM 4380 C C . GLY A 1 1 ? 14.960 9.811 -3.880 1.00 0.00 1 GLY A C 4
ATOM 4381 O O . GLY A 1 1 ? 14.784 8.888 -4.675 1.00 0.00 1 GLY A O 4
ATOM 4385 N N . SER A 1 2 ? 14.020 10.664 -3.501 1.00 0.00 2 SER A N 4
ATOM 4386 C CA . SER A 1 2 ? 12.666 10.564 -4.018 1.00 0.00 2 SER A CA 4
ATOM 4387 C C . SER A 1 2 ? 12.084 11.962 -4.235 1.00 0.00 2 SER A C 4
ATOM 4388 O O . SER A 1 2 ? 12.541 12.929 -3.628 1.00 0.00 2 SER A O 4
ATOM 4396 N N . SER A 1 3 ? 11.083 12.024 -5.101 1.00 0.00 3 SER A N 4
ATOM 4397 C CA . SER A 1 3 ? 10.434 13.288 -5.405 1.00 0.00 3 SER A CA 4
ATOM 4398 C C . SER A 1 3 ? 8.914 13.118 -5.366 1.00 0.00 3 SER A C 4
ATOM 4399 O O . SER A 1 3 ? 8.371 12.208 -5.992 1.00 0.00 3 SER A O 4
ATOM 4407 N N . GLY A 1 4 ? 8.269 14.007 -4.625 1.00 0.00 4 GLY A N 4
ATOM 4408 C CA . GLY A 1 4 ? 6.823 13.967 -4.497 1.00 0.00 4 GLY A CA 4
ATOM 4409 C C . GLY A 1 4 ? 6.246 15.376 -4.349 1.00 0.00 4 GLY A C 4
ATOM 4410 O O . GLY A 1 4 ? 6.970 16.363 -4.471 1.00 0.00 4 GLY A O 4
ATOM 4414 N N . SER A 1 5 ? 4.948 15.426 -4.088 1.00 0.00 5 SER A N 4
ATOM 4415 C CA . SER A 1 5 ? 4.265 16.698 -3.923 1.00 0.00 5 SER A CA 4
ATOM 4416 C C . SER A 1 5 ? 3.807 16.861 -2.472 1.00 0.00 5 SER A C 4
ATOM 4417 O O . SER A 1 5 ? 4.188 17.818 -1.801 1.00 0.00 5 SER A O 4
ATOM 4425 N N . SER A 1 6 ? 2.996 15.910 -2.031 1.00 0.00 6 SER A N 4
ATOM 4426 C CA . SER A 1 6 ? 2.482 15.936 -0.672 1.00 0.00 6 SER A CA 4
ATOM 4427 C C . SER A 1 6 ? 2.043 17.356 -0.306 1.00 0.00 6 SER A C 4
ATOM 4428 O O . SER A 1 6 ? 2.808 18.112 0.291 1.00 0.00 6 SER A O 4
ATOM 4436 N N . GLY A 1 7 ? 0.812 17.674 -0.679 1.00 0.00 7 GLY A N 4
ATOM 4437 C CA . GLY A 1 7 ? 0.262 18.989 -0.397 1.00 0.00 7 GLY A CA 4
ATOM 4438 C C . GLY A 1 7 ? -1.259 18.926 -0.243 1.00 0.00 7 GLY A C 4
ATOM 4439 O O . GLY A 1 7 ? -1.901 18.013 -0.761 1.00 0.00 7 GLY A O 4
ATOM 4443 N N . SER A 1 8 ? -1.791 19.907 0.470 1.00 0.00 8 SER A N 4
ATOM 4444 C CA . SER A 1 8 ? -3.225 19.974 0.698 1.00 0.00 8 SER A CA 4
ATOM 4445 C C . SER A 1 8 ? -3.903 20.726 -0.448 1.00 0.00 8 SER A C 4
ATOM 4446 O O . SER A 1 8 ? -3.945 21.956 -0.450 1.00 0.00 8 SER A O 4
ATOM 4454 N N . SER A 1 9 ? -4.416 19.957 -1.397 1.00 0.00 9 SER A N 4
ATOM 4455 C CA . SER A 1 9 ? -5.090 20.535 -2.547 1.00 0.00 9 SER A CA 4
ATOM 4456 C C . SER A 1 9 ? -5.709 19.428 -3.402 1.00 0.00 9 SER A C 4
ATOM 4457 O O . SER A 1 9 ? -5.241 18.291 -3.385 1.00 0.00 9 SER A O 4
ATOM 4465 N N . PHE A 1 10 ? -6.752 19.800 -4.130 1.00 0.00 10 PHE A N 4
ATOM 4466 C CA . PHE A 1 10 ? -7.440 18.853 -4.991 1.00 0.00 10 PHE A CA 4
ATOM 4467 C C . PHE A 1 10 ? -6.699 18.678 -6.317 1.00 0.00 10 PHE A C 4
ATOM 4468 O O . PHE A 1 10 ? -6.157 19.639 -6.862 1.00 0.00 10 PHE A O 4
ATOM 4485 N N . GLN A 1 11 ? -6.697 17.444 -6.800 1.00 0.00 11 GLN A N 4
ATOM 4486 C CA . GLN A 1 11 ? -6.031 17.131 -8.053 1.00 0.00 11 GLN A CA 4
ATOM 4487 C C . GLN A 1 11 ? -6.766 16.001 -8.777 1.00 0.00 11 GLN A C 4
ATOM 4488 O O . GLN A 1 11 ? -6.271 14.877 -8.843 1.00 0.00 11 GLN A O 4
ATOM 4502 N N . SER A 1 12 ? -7.934 16.339 -9.302 1.00 0.00 12 SER A N 4
ATOM 4503 C CA . SER A 1 12 ? -8.742 15.366 -10.018 1.00 0.00 12 SER A CA 4
ATOM 4504 C C . SER A 1 12 ? -7.968 14.831 -11.225 1.00 0.00 12 SER A C 4
ATOM 4505 O O . SER A 1 12 ? -7.705 15.567 -12.174 1.00 0.00 12 SER A O 4
ATOM 4513 N N . THR A 1 13 ? -7.626 13.553 -11.148 1.00 0.00 13 THR A N 4
ATOM 4514 C CA . THR A 1 13 ? -6.887 12.911 -12.222 1.00 0.00 13 THR A CA 4
ATOM 4515 C C . THR A 1 13 ? -7.844 12.170 -13.158 1.00 0.00 13 THR A C 4
ATOM 4516 O O . THR A 1 13 ? -8.039 12.577 -14.302 1.00 0.00 13 THR A O 4
ATOM 4527 N N . THR A 1 14 ? -8.417 11.094 -12.636 1.00 0.00 14 THR A N 4
ATOM 4528 C CA . THR A 1 14 ? -9.348 10.293 -13.411 1.00 0.00 14 THR A CA 4
ATOM 4529 C C . THR A 1 14 ? -10.778 10.498 -12.905 1.00 0.00 14 THR A C 4
ATOM 4530 O O . THR A 1 14 ? -11.678 10.807 -13.684 1.00 0.00 14 THR A O 4
ATOM 4541 N N . GLY A 1 15 ? -10.941 10.317 -11.602 1.00 0.00 15 GLY A N 4
ATOM 4542 C CA . GLY A 1 15 ? -12.246 10.478 -10.983 1.00 0.00 15 GLY A CA 4
ATOM 4543 C C . GLY A 1 15 ? -12.454 9.452 -9.867 1.00 0.00 15 GLY A C 4
ATOM 4544 O O . GLY A 1 15 ? -12.886 9.801 -8.770 1.00 0.00 15 GLY A O 4
ATOM 4548 N N . HIS A 1 16 ? -12.136 8.206 -10.186 1.00 0.00 16 HIS A N 4
ATOM 4549 C CA . HIS A 1 16 ? -12.282 7.126 -9.225 1.00 0.00 16 HIS A CA 4
ATOM 4550 C C . HIS A 1 16 ? -11.039 7.058 -8.337 1.00 0.00 16 HIS A C 4
ATOM 4551 O O . HIS A 1 16 ? -9.938 6.800 -8.822 1.00 0.00 16 HIS A O 4
ATOM 4565 N N . CYS A 1 17 ? -11.255 7.294 -7.051 1.00 0.00 17 CYS A N 4
ATOM 4566 C CA . CYS A 1 17 ? -10.166 7.262 -6.090 1.00 0.00 17 CYS A CA 4
ATOM 4567 C C . CYS A 1 17 ? -10.691 6.656 -4.787 1.00 0.00 17 CYS A C 4
ATOM 4568 O O . CYS A 1 17 ? -11.856 6.840 -4.439 1.00 0.00 17 CYS A O 4
ATOM 4576 N N . VAL A 1 18 ? -9.806 5.946 -4.103 1.00 0.00 18 VAL A N 4
ATOM 4577 C CA . VAL A 1 18 ? -10.167 5.312 -2.847 1.00 0.00 18 VAL A CA 4
ATOM 4578 C C . VAL A 1 18 ? -9.225 5.801 -1.745 1.00 0.00 18 VAL A C 4
ATOM 4579 O O . VAL A 1 18 ? -8.009 5.639 -1.845 1.00 0.00 18 VAL A O 4
ATOM 4592 N N . HIS A 1 19 ? -9.821 6.391 -0.720 1.00 0.00 19 HIS A N 4
ATOM 4593 C CA . HIS A 1 19 ? -9.051 6.906 0.400 1.00 0.00 19 HIS A CA 4
ATOM 4594 C C . HIS A 1 19 ? -8.797 5.783 1.408 1.00 0.00 19 HIS A C 4
ATOM 4595 O O . HIS A 1 19 ? -9.539 4.803 1.450 1.00 0.00 19 HIS A O 4
ATOM 4609 N N . MET A 1 20 ? -7.747 5.964 2.195 1.00 0.00 20 MET A N 4
ATOM 4610 C CA . MET A 1 20 ? -7.386 4.979 3.200 1.00 0.00 20 MET A CA 4
ATOM 4611 C C . MET A 1 20 ? -7.093 5.648 4.544 1.00 0.00 20 MET A C 4
ATOM 4612 O O . MET A 1 20 ? -6.444 6.691 4.593 1.00 0.00 20 MET A O 4
ATOM 4626 N N . ARG A 1 21 ? -7.587 5.020 5.601 1.00 0.00 21 ARG A N 4
ATOM 4627 C CA . ARG A 1 21 ? -7.386 5.542 6.942 1.00 0.00 21 ARG A CA 4
ATOM 4628 C C . ARG A 1 21 ? -7.243 4.394 7.943 1.00 0.00 21 ARG A C 4
ATOM 4629 O O . ARG A 1 21 ? -7.837 3.332 7.763 1.00 0.00 21 ARG A O 4
ATOM 4650 N N . GLY A 1 22 ? -6.452 4.646 8.976 1.00 0.00 22 GLY A N 4
ATOM 4651 C CA . GLY A 1 22 ? -6.224 3.646 10.005 1.00 0.00 22 GLY A CA 4
ATOM 4652 C C . GLY A 1 22 ? -5.457 2.447 9.445 1.00 0.00 22 GLY A C 4
ATOM 4653 O O . GLY A 1 22 ? -5.939 1.317 9.498 1.00 0.00 22 GLY A O 4
ATOM 4657 N N . LEU A 1 23 ? -4.274 2.735 8.920 1.00 0.00 23 LEU A N 4
ATOM 4658 C CA . LEU A 1 23 ? -3.435 1.694 8.351 1.00 0.00 23 LEU A CA 4
ATOM 4659 C C . LEU A 1 23 ? -2.365 1.294 9.369 1.00 0.00 23 LEU A C 4
ATOM 4660 O O . LEU A 1 23 ? -2.063 2.052 10.288 1.00 0.00 23 LEU A O 4
ATOM 4676 N N . PRO A 1 24 ? -1.807 0.070 9.164 1.00 0.00 24 PRO A N 4
ATOM 4677 C CA . PRO A 1 24 ? -0.778 -0.440 10.053 1.00 0.00 24 PRO A CA 4
ATOM 4678 C C . PRO A 1 24 ? 0.562 0.252 9.796 1.00 0.00 24 PRO A C 4
ATOM 4679 O O . PRO A 1 24 ? 0.937 0.479 8.646 1.00 0.00 24 PRO A O 4
ATOM 4690 N N . TYR A 1 25 ? 1.247 0.568 10.885 1.00 0.00 25 TYR A N 4
ATOM 4691 C CA . TYR A 1 25 ? 2.538 1.230 10.791 1.00 0.00 25 TYR A CA 4
ATOM 4692 C C . TYR A 1 25 ? 3.501 0.431 9.912 1.00 0.00 25 TYR A C 4
ATOM 4693 O O . TYR A 1 25 ? 4.507 0.962 9.445 1.00 0.00 25 TYR A O 4
ATOM 4711 N N . ARG A 1 26 ? 3.160 -0.834 9.713 1.00 0.00 26 ARG A N 4
ATOM 4712 C CA . ARG A 1 26 ? 3.983 -1.712 8.898 1.00 0.00 26 ARG A CA 4
ATOM 4713 C C . ARG A 1 26 ? 3.289 -2.004 7.566 1.00 0.00 26 ARG A C 4
ATOM 4714 O O . ARG A 1 26 ? 3.369 -3.119 7.052 1.00 0.00 26 ARG A O 4
ATOM 4735 N N . ALA A 1 27 ? 2.623 -0.984 7.046 1.00 0.00 27 ALA A N 4
ATOM 4736 C CA . ALA A 1 27 ? 1.916 -1.117 5.783 1.00 0.00 27 ALA A CA 4
ATOM 4737 C C . ALA A 1 27 ? 2.709 -0.409 4.682 1.00 0.00 27 ALA A C 4
ATOM 4738 O O . ALA A 1 27 ? 3.215 0.693 4.888 1.00 0.00 27 ALA A O 4
ATOM 4745 N N . THR A 1 28 ? 2.791 -1.071 3.538 1.00 0.00 28 THR A N 4
ATOM 4746 C CA . THR A 1 28 ? 3.513 -0.519 2.404 1.00 0.00 28 THR A CA 4
ATOM 4747 C C . THR A 1 28 ? 2.691 -0.671 1.123 1.00 0.00 28 THR A C 4
ATOM 4748 O O . THR A 1 28 ? 1.760 -1.473 1.070 1.00 0.00 28 THR A O 4
ATOM 4759 N N . GLU A 1 29 ? 3.065 0.113 0.122 1.00 0.00 29 GLU A N 4
ATOM 4760 C CA . GLU A 1 29 ? 2.373 0.076 -1.155 1.00 0.00 29 GLU A CA 4
ATOM 4761 C C . GLU A 1 29 ? 2.187 -1.371 -1.617 1.00 0.00 29 GLU A C 4
ATOM 4762 O O . GLU A 1 29 ? 1.157 -1.715 -2.195 1.00 0.00 29 GLU A O 4
ATOM 4774 N N . ASN A 1 30 ? 3.200 -2.180 -1.344 1.00 0.00 30 ASN A N 4
ATOM 4775 C CA . ASN A 1 30 ? 3.161 -3.582 -1.724 1.00 0.00 30 ASN A CA 4
ATOM 4776 C C . ASN A 1 30 ? 1.986 -4.264 -1.020 1.00 0.00 30 ASN A C 4
ATOM 4777 O O . ASN A 1 30 ? 1.321 -5.119 -1.603 1.00 0.00 30 ASN A O 4
ATOM 4788 N N . ASP A 1 31 ? 1.767 -3.861 0.223 1.00 0.00 31 ASP A N 4
ATOM 4789 C CA . ASP A 1 31 ? 0.684 -4.423 1.012 1.00 0.00 31 ASP A CA 4
ATOM 4790 C C . ASP A 1 31 ? -0.651 -3.885 0.493 1.00 0.00 31 ASP A C 4
ATOM 4791 O O . ASP A 1 31 ? -1.619 -4.634 0.366 1.00 0.00 31 ASP A O 4
ATOM 4800 N N . ILE A 1 32 ? -0.661 -2.591 0.207 1.00 0.00 32 ILE A N 4
ATOM 4801 C CA . ILE A 1 32 ? -1.861 -1.945 -0.295 1.00 0.00 32 ILE A CA 4
ATOM 4802 C C . ILE A 1 32 ? -2.227 -2.544 -1.655 1.00 0.00 32 ILE A C 4
ATOM 4803 O O . ILE A 1 32 ? -3.403 -2.612 -2.011 1.00 0.00 32 ILE A O 4
ATOM 4819 N N . TYR A 1 33 ? -1.199 -2.963 -2.377 1.00 0.00 33 TYR A N 4
ATOM 4820 C CA . TYR A 1 33 ? -1.397 -3.554 -3.690 1.00 0.00 33 TYR A CA 4
ATOM 4821 C C . TYR A 1 33 ? -2.013 -4.950 -3.575 1.00 0.00 33 TYR A C 4
ATOM 4822 O O . TYR A 1 33 ? -2.878 -5.318 -4.368 1.00 0.00 33 TYR A O 4
ATOM 4840 N N . ASN A 1 34 ? -1.543 -5.689 -2.581 1.00 0.00 34 ASN A N 4
ATOM 4841 C CA . ASN A 1 34 ? -2.037 -7.036 -2.352 1.00 0.00 34 ASN A CA 4
ATOM 4842 C C . ASN A 1 34 ? -3.310 -6.971 -1.505 1.00 0.00 34 ASN A C 4
ATOM 4843 O O . ASN A 1 34 ? -4.076 -7.932 -1.455 1.00 0.00 34 ASN A O 4
ATOM 4854 N N . PHE A 1 35 ? -3.495 -5.829 -0.860 1.00 0.00 35 PHE A N 4
ATOM 4855 C CA . PHE A 1 35 ? -4.662 -5.626 -0.018 1.00 0.00 35 PHE A CA 4
ATOM 4856 C C . PHE A 1 35 ? -5.896 -5.297 -0.860 1.00 0.00 35 PHE A C 4
ATOM 4857 O O . PHE A 1 35 ? -7.021 -5.347 -0.365 1.00 0.00 35 PHE A O 4
ATOM 4874 N N . PHE A 1 36 ? -5.643 -4.967 -2.118 1.00 0.00 36 PHE A N 4
ATOM 4875 C CA . PHE A 1 36 ? -6.719 -4.630 -3.034 1.00 0.00 36 PHE A CA 4
ATOM 4876 C C . PHE A 1 36 ? -6.842 -5.675 -4.145 1.00 0.00 36 PHE A C 4
ATOM 4877 O O . PHE A 1 36 ? -7.846 -5.717 -4.855 1.00 0.00 36 PHE A O 4
ATOM 4894 N N . SER A 1 37 ? -5.806 -6.493 -4.261 1.00 0.00 37 SER A N 4
ATOM 4895 C CA . SER A 1 37 ? -5.785 -7.535 -5.274 1.00 0.00 37 SER A CA 4
ATOM 4896 C C . SER A 1 37 ? -6.852 -8.587 -4.964 1.00 0.00 37 SER A C 4
ATOM 4897 O O . SER A 1 37 ? -7.260 -8.743 -3.814 1.00 0.00 37 SER A O 4
ATOM 4905 N N . PRO A 1 38 ? -7.286 -9.298 -6.039 1.00 0.00 38 PRO A N 4
ATOM 4906 C CA . PRO A 1 38 ? -6.752 -9.050 -7.367 1.00 0.00 38 PRO A CA 4
ATOM 4907 C C . PRO A 1 38 ? -7.319 -7.755 -7.952 1.00 0.00 38 PRO A C 4
ATOM 4908 O O . PRO A 1 38 ? -8.526 -7.637 -8.154 1.00 0.00 38 PRO A O 4
ATOM 4919 N N . LEU A 1 39 ? -6.420 -6.815 -8.209 1.00 0.00 39 LEU A N 4
ATOM 4920 C CA . LEU A 1 39 ? -6.815 -5.534 -8.767 1.00 0.00 39 LEU A CA 4
ATOM 4921 C C . LEU A 1 39 ? -5.576 -4.807 -9.293 1.00 0.00 39 LEU A C 4
ATOM 4922 O O . LEU A 1 39 ? -4.455 -5.285 -9.128 1.00 0.00 39 LEU A O 4
ATOM 4938 N N . ASN A 1 40 ? -5.820 -3.663 -9.916 1.00 0.00 40 ASN A N 4
ATOM 4939 C CA . ASN A 1 40 ? -4.737 -2.866 -10.467 1.00 0.00 40 ASN A CA 4
ATOM 4940 C C . ASN A 1 40 ? -5.000 -1.387 -10.177 1.00 0.00 40 ASN A C 4
ATOM 4941 O O . ASN A 1 40 ? -5.685 -0.712 -10.944 1.00 0.00 40 ASN A O 4
ATOM 4952 N N . PRO A 1 41 ? -4.426 -0.914 -9.038 1.00 0.00 41 PRO A N 4
ATOM 4953 C CA . PRO A 1 41 ? -4.592 0.472 -8.636 1.00 0.00 41 PRO A CA 4
ATOM 4954 C C . PRO A 1 41 ? -3.729 1.399 -9.496 1.00 0.00 41 PRO A C 4
ATOM 4955 O O . PRO A 1 41 ? -2.508 1.256 -9.536 1.00 0.00 41 PRO A O 4
ATOM 4966 N N . MET A 1 42 ? -4.398 2.327 -10.164 1.00 0.00 42 MET A N 4
ATOM 4967 C CA . MET A 1 42 ? -3.708 3.276 -11.020 1.00 0.00 42 MET A CA 4
ATOM 4968 C C . MET A 1 42 ? -2.452 3.820 -10.336 1.00 0.00 42 MET A C 4
ATOM 4969 O O . MET A 1 42 ? -1.389 3.893 -10.951 1.00 0.00 42 MET A O 4
ATOM 4983 N N . ARG A 1 43 ? -2.616 4.186 -9.074 1.00 0.00 43 ARG A N 4
ATOM 4984 C CA . ARG A 1 43 ? -1.509 4.721 -8.300 1.00 0.00 43 ARG A CA 4
ATOM 4985 C C . ARG A 1 43 ? -1.853 4.719 -6.809 1.00 0.00 43 ARG A C 4
ATOM 4986 O O . ARG A 1 43 ? -2.971 5.061 -6.426 1.00 0.00 43 ARG A O 4
ATOM 5007 N N . VAL A 1 44 ? -0.872 4.330 -6.008 1.00 0.00 44 VAL A N 4
ATOM 5008 C CA . VAL A 1 44 ? -1.058 4.280 -4.568 1.00 0.00 44 VAL A CA 4
ATOM 5009 C C . VAL A 1 44 ? -0.231 5.387 -3.912 1.00 0.00 44 VAL A C 4
ATOM 5010 O O . VAL A 1 44 ? 0.954 5.538 -4.205 1.00 0.00 44 VAL A O 4
ATOM 5023 N N . HIS A 1 45 ? -0.889 6.134 -3.038 1.00 0.00 45 HIS A N 4
ATOM 5024 C CA . HIS A 1 45 ? -0.230 7.224 -2.338 1.00 0.00 45 HIS A CA 4
ATOM 5025 C C . HIS A 1 45 ? -0.029 6.844 -0.870 1.00 0.00 45 HIS A C 4
ATOM 5026 O O . HIS A 1 45 ? -0.960 6.386 -0.210 1.00 0.00 45 HIS A O 4
ATOM 5040 N N . ILE A 1 46 ? 1.194 7.048 -0.401 1.00 0.00 46 ILE A N 4
ATOM 5041 C CA . ILE A 1 46 ? 1.529 6.733 0.977 1.00 0.00 46 ILE A CA 4
ATOM 5042 C C . ILE A 1 46 ? 1.887 8.023 1.718 1.00 0.00 46 ILE A C 4
ATOM 5043 O O . ILE A 1 46 ? 2.984 8.554 1.553 1.00 0.00 46 ILE A O 4
ATOM 5059 N N . GLU A 1 47 ? 0.940 8.489 2.519 1.00 0.00 47 GLU A N 4
ATOM 5060 C CA . GLU A 1 47 ? 1.142 9.707 3.286 1.00 0.00 47 GLU A CA 4
ATOM 5061 C C . GLU A 1 47 ? 2.209 9.487 4.360 1.00 0.00 47 GLU A C 4
ATOM 5062 O O . GLU A 1 47 ? 2.018 8.690 5.276 1.00 0.00 47 GLU A O 4
ATOM 5074 N N . ILE A 1 48 ? 3.311 10.208 4.210 1.00 0.00 48 ILE A N 4
ATOM 5075 C CA . ILE A 1 48 ? 4.409 10.102 5.155 1.00 0.00 48 ILE A CA 4
ATOM 5076 C C . ILE A 1 48 ? 4.322 11.251 6.163 1.00 0.00 48 ILE A C 4
ATOM 5077 O O . ILE A 1 48 ? 3.992 12.378 5.798 1.00 0.00 48 ILE A O 4
ATOM 5093 N N . GLY A 1 49 ? 4.624 10.924 7.411 1.00 0.00 49 GLY A N 4
ATOM 5094 C CA . GLY A 1 49 ? 4.584 11.914 8.474 1.00 0.00 49 GLY A CA 4
ATOM 5095 C C . GLY A 1 49 ? 5.882 12.723 8.519 1.00 0.00 49 GLY A C 4
ATOM 5096 O O . GLY A 1 49 ? 6.764 12.535 7.683 1.00 0.00 49 GLY A O 4
ATOM 5100 N N . PRO A 1 50 ? 5.960 13.628 9.531 1.00 0.00 50 PRO A N 4
ATOM 5101 C CA . PRO A 1 50 ? 7.135 14.466 9.697 1.00 0.00 50 PRO A CA 4
ATOM 5102 C C . PRO A 1 50 ? 8.302 13.664 10.278 1.00 0.00 50 PRO A C 4
ATOM 5103 O O . PRO A 1 50 ? 8.716 13.899 11.412 1.00 0.00 50 PRO A O 4
ATOM 5114 N N . ASP A 1 51 ? 8.799 12.735 9.475 1.00 0.00 51 ASP A N 4
ATOM 5115 C CA . ASP A 1 51 ? 9.909 11.898 9.895 1.00 0.00 51 ASP A CA 4
ATOM 5116 C C . ASP A 1 51 ? 10.297 10.961 8.750 1.00 0.00 51 ASP A C 4
ATOM 5117 O O . ASP A 1 51 ? 11.445 10.958 8.308 1.00 0.00 51 ASP A O 4
ATOM 5126 N N . GLY A 1 52 ? 9.319 10.188 8.302 1.00 0.00 52 GLY A N 4
ATOM 5127 C CA . GLY A 1 52 ? 9.544 9.248 7.217 1.00 0.00 52 GLY A CA 4
ATOM 5128 C C . GLY A 1 52 ? 8.515 8.116 7.250 1.00 0.00 52 GLY A C 4
ATOM 5129 O O . GLY A 1 52 ? 8.086 7.632 6.203 1.00 0.00 52 GLY A O 4
ATOM 5133 N N . ARG A 1 53 ? 8.149 7.727 8.462 1.00 0.00 53 ARG A N 4
ATOM 5134 C CA . ARG A 1 53 ? 7.179 6.661 8.645 1.00 0.00 53 ARG A CA 4
ATOM 5135 C C . ARG A 1 53 ? 5.804 7.102 8.138 1.00 0.00 53 ARG A C 4
ATOM 5136 O O . ARG A 1 53 ? 5.514 8.296 8.079 1.00 0.00 53 ARG A O 4
ATOM 5157 N N . VAL A 1 54 ? 4.994 6.115 7.786 1.00 0.00 54 VAL A N 4
ATOM 5158 C CA . VAL A 1 54 ? 3.657 6.386 7.286 1.00 0.00 54 VAL A CA 4
ATOM 5159 C C . VAL A 1 54 ? 2.877 7.181 8.334 1.00 0.00 54 VAL A C 4
ATOM 5160 O O . VAL A 1 54 ? 3.377 7.429 9.430 1.00 0.00 54 VAL A O 4
ATOM 5173 N N . THR A 1 55 ? 1.663 7.560 7.961 1.00 0.00 55 THR A N 4
ATOM 5174 C CA . THR A 1 55 ? 0.809 8.323 8.855 1.00 0.00 55 THR A CA 4
ATOM 5175 C C . THR A 1 55 ? -0.424 7.504 9.243 1.00 0.00 55 THR A C 4
ATOM 5176 O O . THR A 1 55 ? -0.983 7.691 10.322 1.00 0.00 55 THR A O 4
ATOM 5187 N N . GLY A 1 56 ? -0.810 6.613 8.341 1.00 0.00 56 GLY A N 4
ATOM 5188 C CA . GLY A 1 56 ? -1.966 5.765 8.575 1.00 0.00 56 GLY A CA 4
ATOM 5189 C C . GLY A 1 56 ? -2.984 5.900 7.441 1.00 0.00 56 GLY A C 4
ATOM 5190 O O . GLY A 1 56 ? -3.874 5.062 7.297 1.00 0.00 56 GLY A O 4
ATOM 5194 N N . GLU A 1 57 ? -2.820 6.961 6.665 1.00 0.00 57 GLU A N 4
ATOM 5195 C CA . GLU A 1 57 ? -3.713 7.216 5.548 1.00 0.00 57 GLU A CA 4
ATOM 5196 C C . GLU A 1 57 ? -3.035 6.842 4.229 1.00 0.00 57 GLU A C 4
ATOM 5197 O O . GLU A 1 57 ? -1.808 6.811 4.144 1.00 0.00 57 GLU A O 4
ATOM 5209 N N . ALA A 1 58 ? -3.862 6.566 3.231 1.00 0.00 58 ALA A N 4
ATOM 5210 C CA . ALA A 1 58 ? -3.358 6.195 1.920 1.00 0.00 58 ALA A CA 4
ATOM 5211 C C . ALA A 1 58 ? -4.387 6.578 0.855 1.00 0.00 58 ALA A C 4
ATOM 5212 O O . ALA A 1 58 ? -5.587 6.594 1.124 1.00 0.00 58 ALA A O 4
ATOM 5219 N N . ASP A 1 59 ? -3.879 6.878 -0.332 1.00 0.00 59 ASP A N 4
ATOM 5220 C CA . ASP A 1 59 ? -4.740 7.260 -1.438 1.00 0.00 59 ASP A CA 4
ATOM 5221 C C . ASP A 1 59 ? -4.579 6.249 -2.576 1.00 0.00 59 ASP A C 4
ATOM 5222 O O . ASP A 1 59 ? -3.478 6.054 -3.087 1.00 0.00 59 ASP A O 4
ATOM 5231 N N . VAL A 1 60 ? -5.695 5.633 -2.938 1.00 0.00 60 VAL A N 4
ATOM 5232 C CA . VAL A 1 60 ? -5.692 4.647 -4.005 1.00 0.00 60 VAL A CA 4
ATOM 5233 C C . VAL A 1 60 ? -6.436 5.211 -5.217 1.00 0.00 60 VAL A C 4
ATOM 5234 O O . VAL A 1 60 ? -7.539 5.738 -5.083 1.00 0.00 60 VAL A O 4
ATOM 5247 N N . GLU A 1 61 ? -5.803 5.081 -6.374 1.00 0.00 61 GLU A N 4
ATOM 5248 C CA . GLU A 1 61 ? -6.391 5.571 -7.608 1.00 0.00 61 GLU A CA 4
ATOM 5249 C C . GLU A 1 61 ? -6.718 4.403 -8.541 1.00 0.00 61 GLU A C 4
ATOM 5250 O O . GLU A 1 61 ? -5.977 3.423 -8.597 1.00 0.00 61 GLU A O 4
ATOM 5262 N N . PHE A 1 62 ? -7.828 4.547 -9.251 1.00 0.00 62 PHE A N 4
ATOM 5263 C CA . PHE A 1 62 ? -8.261 3.516 -10.178 1.00 0.00 62 PHE A CA 4
ATOM 5264 C C . PHE A 1 62 ? -8.676 4.124 -11.519 1.00 0.00 62 PHE A C 4
ATOM 5265 O O . PHE A 1 62 ? -9.206 5.233 -11.565 1.00 0.00 62 PHE A O 4
ATOM 5282 N N . ALA A 1 63 ? -8.418 3.372 -12.579 1.00 0.00 63 ALA A N 4
ATOM 5283 C CA . ALA A 1 63 ? -8.758 3.823 -13.918 1.00 0.00 63 ALA A CA 4
ATOM 5284 C C . ALA A 1 63 ? -10.278 3.950 -14.038 1.00 0.00 63 ALA A C 4
ATOM 5285 O O . ALA A 1 63 ? -10.787 4.993 -14.446 1.00 0.00 63 ALA A O 4
ATOM 5292 N N . THR A 1 64 ? -10.960 2.874 -13.676 1.00 0.00 64 THR A N 4
ATOM 5293 C CA . THR A 1 64 ? -12.412 2.852 -13.738 1.00 0.00 64 THR A CA 4
ATOM 5294 C C . THR A 1 64 ? -13.007 2.954 -12.332 1.00 0.00 64 THR A C 4
ATOM 5295 O O . THR A 1 64 ? -12.285 3.180 -11.363 1.00 0.00 64 THR A O 4
ATOM 5306 N N . HIS A 1 65 ? -14.319 2.781 -12.267 1.00 0.00 65 HIS A N 4
ATOM 5307 C CA . HIS A 1 65 ? -15.021 2.851 -10.996 1.00 0.00 65 HIS A CA 4
ATOM 5308 C C . HIS A 1 65 ? -15.043 1.467 -10.345 1.00 0.00 65 HIS A C 4
ATOM 5309 O O . HIS A 1 65 ? -14.722 1.326 -9.166 1.00 0.00 65 HIS A O 4
ATOM 5323 N N . GLU A 1 66 ? -15.424 0.479 -11.142 1.00 0.00 66 GLU A N 4
ATOM 5324 C CA . GLU A 1 66 ? -15.492 -0.889 -10.659 1.00 0.00 66 GLU A CA 4
ATOM 5325 C C . GLU A 1 66 ? -14.238 -1.230 -9.852 1.00 0.00 66 GLU A C 4
ATOM 5326 O O . GLU A 1 66 ? -14.330 -1.612 -8.687 1.00 0.00 66 GLU A O 4
ATOM 5338 N N . ASP A 1 67 ? -13.095 -1.080 -10.505 1.00 0.00 67 ASP A N 4
ATOM 5339 C CA . ASP A 1 67 ? -11.823 -1.367 -9.862 1.00 0.00 67 ASP A CA 4
ATOM 5340 C C . ASP A 1 67 ? -11.799 -0.720 -8.476 1.00 0.00 67 ASP A C 4
ATOM 5341 O O . ASP A 1 67 ? -11.102 -1.191 -7.579 1.00 0.00 67 ASP A O 4
ATOM 5350 N N . ALA A 1 68 ? -12.568 0.351 -8.345 1.00 0.00 68 ALA A N 4
ATOM 5351 C CA . ALA A 1 68 ? -12.644 1.068 -7.083 1.00 0.00 68 ALA A CA 4
ATOM 5352 C C . ALA A 1 68 ? -13.499 0.268 -6.098 1.00 0.00 68 ALA A C 4
ATOM 5353 O O . ALA A 1 68 ? -12.988 -0.249 -5.106 1.00 0.00 68 ALA A O 4
ATOM 5360 N N . VAL A 1 69 ? -14.785 0.192 -6.406 1.00 0.00 69 VAL A N 4
ATOM 5361 C CA . VAL A 1 69 ? -15.715 -0.535 -5.559 1.00 0.00 69 VAL A CA 4
ATOM 5362 C C . VAL A 1 69 ? -15.138 -1.917 -5.245 1.00 0.00 69 VAL A C 4
ATOM 5363 O O . VAL A 1 69 ? -15.299 -2.423 -4.135 1.00 0.00 69 VAL A O 4
ATOM 5376 N N . ALA A 1 70 ? -14.479 -2.488 -6.242 1.00 0.00 70 ALA A N 4
ATOM 5377 C CA . ALA A 1 70 ? -13.877 -3.802 -6.086 1.00 0.00 70 ALA A CA 4
ATOM 5378 C C . ALA A 1 70 ? -12.864 -3.761 -4.940 1.00 0.00 70 ALA A C 4
ATOM 5379 O O . ALA A 1 70 ? -12.768 -4.705 -4.158 1.00 0.00 70 ALA A O 4
ATOM 5386 N N . ALA A 1 71 ? -12.134 -2.657 -4.877 1.00 0.00 71 ALA A N 4
ATOM 5387 C CA . ALA A 1 71 ? -11.132 -2.481 -3.839 1.00 0.00 71 ALA A CA 4
ATOM 5388 C C . ALA A 1 71 ? -11.827 -2.158 -2.515 1.00 0.00 71 ALA A C 4
ATOM 5389 O O . ALA A 1 71 ? -11.320 -2.494 -1.446 1.00 0.00 71 ALA A O 4
ATOM 5396 N N . MET A 1 72 ? -12.977 -1.511 -2.629 1.00 0.00 72 MET A N 4
ATOM 5397 C CA . MET A 1 72 ? -13.747 -1.139 -1.453 1.00 0.00 72 MET A CA 4
ATOM 5398 C C . MET A 1 72 ? -14.287 -2.379 -0.738 1.00 0.00 72 MET A C 4
ATOM 5399 O O . MET A 1 72 ? -14.845 -2.276 0.354 1.00 0.00 72 MET A O 4
ATOM 5413 N N . ALA A 1 73 ? -14.103 -3.522 -1.382 1.00 0.00 73 ALA A N 4
ATOM 5414 C CA . ALA A 1 73 ? -14.565 -4.780 -0.820 1.00 0.00 73 ALA A CA 4
ATOM 5415 C C . ALA A 1 73 ? -13.731 -5.118 0.417 1.00 0.00 73 ALA A C 4
ATOM 5416 O O . ALA A 1 73 ? -14.071 -6.031 1.168 1.00 0.00 73 ALA A O 4
ATOM 5423 N N . LYS A 1 74 ? -12.655 -4.365 0.590 1.00 0.00 74 LYS A N 4
ATOM 5424 C CA . LYS A 1 74 ? -11.770 -4.574 1.723 1.00 0.00 74 LYS A CA 4
ATOM 5425 C C . LYS A 1 74 ? -11.976 -3.449 2.740 1.00 0.00 74 LYS A C 4
ATOM 5426 O O . LYS A 1 74 ? -11.053 -3.091 3.470 1.00 0.00 74 LYS A O 4
ATOM 5445 N N . ASP A 1 75 ? -13.192 -2.924 2.755 1.00 0.00 75 ASP A N 4
ATOM 5446 C CA . ASP A 1 75 ? -13.531 -1.848 3.670 1.00 0.00 75 ASP A CA 4
ATOM 5447 C C . ASP A 1 75 ? -13.634 -2.405 5.091 1.00 0.00 75 ASP A C 4
ATOM 5448 O O . ASP A 1 75 ? -14.449 -3.288 5.358 1.00 0.00 75 ASP A O 4
ATOM 5457 N N . LYS A 1 76 ? -12.797 -1.868 5.966 1.00 0.00 76 LYS A N 4
ATOM 5458 C CA . LYS A 1 76 ? -12.783 -2.301 7.353 1.00 0.00 76 LYS A CA 4
ATOM 5459 C C . LYS A 1 76 ? -11.816 -3.477 7.506 1.00 0.00 76 LYS A C 4
ATOM 5460 O O . LYS A 1 76 ? -11.055 -3.537 8.471 1.00 0.00 76 LYS A O 4
ATOM 5479 N N . ALA A 1 77 ? -11.876 -4.381 6.540 1.00 0.00 77 ALA A N 4
ATOM 5480 C CA . ALA A 1 77 ? -11.015 -5.551 6.555 1.00 0.00 77 ALA A CA 4
ATOM 5481 C C . ALA A 1 77 ? -9.617 -5.144 7.026 1.00 0.00 77 ALA A C 4
ATOM 5482 O O . ALA A 1 77 ? -9.001 -4.249 6.450 1.00 0.00 77 ALA A O 4
ATOM 5489 N N . ASN A 1 78 ? -9.157 -5.821 8.068 1.00 0.00 78 ASN A N 4
ATOM 5490 C CA . ASN A 1 78 ? -7.844 -5.541 8.622 1.00 0.00 78 ASN A CA 4
ATOM 5491 C C . ASN A 1 78 ? -6.770 -5.984 7.626 1.00 0.00 78 ASN A C 4
ATOM 5492 O O . ASN A 1 78 ? -6.409 -7.159 7.579 1.00 0.00 78 ASN A O 4
ATOM 5503 N N . MET A 1 79 ? -6.289 -5.020 6.855 1.00 0.00 79 MET A N 4
ATOM 5504 C CA . MET A 1 79 ? -5.264 -5.296 5.863 1.00 0.00 79 MET A CA 4
ATOM 5505 C C . MET A 1 79 ? -4.254 -6.318 6.388 1.00 0.00 79 MET A C 4
ATOM 5506 O O . MET A 1 79 ? -3.906 -7.268 5.690 1.00 0.00 79 MET A O 4
ATOM 5520 N N . GLN A 1 80 ? -3.810 -6.087 7.616 1.00 0.00 80 GLN A N 4
ATOM 5521 C CA . GLN A 1 80 ? -2.847 -6.975 8.243 1.00 0.00 80 GLN A CA 4
ATOM 5522 C C . GLN A 1 80 ? -3.343 -7.405 9.625 1.00 0.00 80 GLN A C 4
ATOM 5523 O O . GLN A 1 80 ? -3.839 -8.518 9.792 1.00 0.00 80 GLN A O 4
ATOM 5537 N N . HIS A 1 81 ? -3.191 -6.500 10.581 1.00 0.00 81 HIS A N 4
ATOM 5538 C CA . HIS A 1 81 ? -3.618 -6.772 11.943 1.00 0.00 81 HIS A CA 4
ATOM 5539 C C . HIS A 1 81 ? -4.320 -5.540 12.517 1.00 0.00 81 HIS A C 4
ATOM 5540 O O . HIS A 1 81 ? -4.573 -5.468 13.718 1.00 0.00 81 HIS A O 4
ATOM 5554 N N . ARG A 1 82 ? -4.615 -4.600 11.630 1.00 0.00 82 ARG A N 4
ATOM 5555 C CA . ARG A 1 82 ? -5.284 -3.375 12.033 1.00 0.00 82 ARG A CA 4
ATOM 5556 C C . ARG A 1 82 ? -6.469 -3.088 11.109 1.00 0.00 82 ARG A C 4
ATOM 5557 O O . ARG A 1 82 ? -6.369 -3.259 9.895 1.00 0.00 82 ARG A O 4
ATOM 5578 N N . TYR A 1 83 ? -7.563 -2.656 11.719 1.00 0.00 83 TYR A N 4
ATOM 5579 C CA . TYR A 1 83 ? -8.766 -2.344 10.965 1.00 0.00 83 TYR A CA 4
ATOM 5580 C C . TYR A 1 83 ? -8.565 -1.095 10.105 1.00 0.00 83 TYR A C 4
ATOM 5581 O O . TYR A 1 83 ? -8.573 0.024 10.618 1.00 0.00 83 TYR A O 4
ATOM 5599 N N . VAL A 1 84 ? -8.390 -1.327 8.813 1.00 0.00 84 VAL A N 4
ATOM 5600 C CA . VAL A 1 84 ? -8.187 -0.234 7.877 1.00 0.00 84 VAL A CA 4
ATOM 5601 C C . VAL A 1 84 ? -9.546 0.262 7.377 1.00 0.00 84 VAL A C 4
ATOM 5602 O O . VAL A 1 84 ? -10.531 -0.474 7.415 1.00 0.00 84 VAL A O 4
ATOM 5615 N N . GLU A 1 85 ? -9.554 1.505 6.919 1.00 0.00 85 GLU A N 4
ATOM 5616 C CA . GLU A 1 85 ? -10.776 2.107 6.412 1.00 0.00 85 GLU A CA 4
ATOM 5617 C C . GLU A 1 85 ? -10.637 2.412 4.919 1.00 0.00 85 GLU A C 4
ATOM 5618 O O . GLU A 1 85 ? -9.539 2.686 4.437 1.00 0.00 85 GLU A O 4
ATOM 5630 N N . LEU A 1 86 ? -11.766 2.353 4.228 1.00 0.00 86 LEU A N 4
ATOM 5631 C CA . LEU A 1 86 ? -11.785 2.619 2.800 1.00 0.00 86 LEU A CA 4
ATOM 5632 C C . LEU A 1 86 ? -12.980 3.514 2.468 1.00 0.00 86 LEU A C 4
ATOM 5633 O O . LEU A 1 86 ? -14.113 3.205 2.834 1.00 0.00 86 LEU A O 4
ATOM 5649 N N . PHE A 1 87 ? -12.686 4.607 1.778 1.00 0.00 87 PHE A N 4
ATOM 5650 C CA . PHE A 1 87 ? -13.722 5.549 1.392 1.00 0.00 87 PHE A CA 4
ATOM 5651 C C . PHE A 1 87 ? -13.867 5.613 -0.130 1.00 0.00 87 PHE A C 4
ATOM 5652 O O . PHE A 1 87 ? -12.981 6.113 -0.821 1.00 0.00 87 PHE A O 4
ATOM 5669 N N . LEU A 1 88 ? -14.991 5.099 -0.607 1.00 0.00 88 LEU A N 4
ATOM 5670 C CA . LEU A 1 88 ? -15.263 5.091 -2.035 1.00 0.00 88 LEU A CA 4
ATOM 5671 C C . LEU A 1 88 ? -15.468 6.528 -2.518 1.00 0.00 88 LEU A C 4
ATOM 5672 O O . LEU A 1 88 ? -16.414 7.196 -2.105 1.00 0.00 88 LEU A O 4
ATOM 5688 N N . ASN A 1 89 ? -14.566 6.960 -3.388 1.00 0.00 89 ASN A N 4
ATOM 5689 C CA . ASN A 1 89 ? -14.637 8.305 -3.932 1.00 0.00 89 ASN A CA 4
ATOM 5690 C C . ASN A 1 89 ? -14.455 8.247 -5.450 1.00 0.00 89 ASN A C 4
ATOM 5691 O O . ASN A 1 89 ? -13.343 8.055 -5.939 1.00 0.00 89 ASN A O 4
ATOM 5702 N N . SER A 1 90 ? -15.565 8.415 -6.154 1.00 0.00 90 SER A N 4
ATOM 5703 C CA . SER A 1 90 ? -15.543 8.384 -7.606 1.00 0.00 90 SER A CA 4
ATOM 5704 C C . SER A 1 90 ? -16.523 9.416 -8.167 1.00 0.00 90 SER A C 4
ATOM 5705 O O . SER A 1 90 ? -17.322 9.986 -7.426 1.00 0.00 90 SER A O 4
ATOM 5713 N N . THR A 1 91 ? -16.429 9.626 -9.472 1.00 0.00 91 THR A N 4
ATOM 5714 C CA . THR A 1 91 ? -17.298 10.580 -10.141 1.00 0.00 91 THR A CA 4
ATOM 5715 C C . THR A 1 91 ? -18.416 9.850 -10.888 1.00 0.00 91 THR A C 4
ATOM 5716 O O . THR A 1 91 ? -19.514 10.381 -11.043 1.00 0.00 91 THR A O 4
ATOM 5727 N N . ALA A 1 92 ? -18.097 8.642 -11.332 1.00 0.00 92 ALA A N 4
ATOM 5728 C CA . ALA A 1 92 ? -19.061 7.834 -12.059 1.00 0.00 92 ALA A CA 4
ATOM 5729 C C . ALA A 1 92 ? -19.663 8.664 -13.195 1.00 0.00 92 ALA A C 4
ATOM 5730 O O . ALA A 1 92 ? -19.299 9.825 -13.380 1.00 0.00 92 ALA A O 4
ATOM 5737 N N . GLY A 1 93 ? -20.573 8.037 -13.925 1.00 0.00 93 GLY A N 4
ATOM 5738 C CA . GLY A 1 93 ? -21.229 8.703 -15.038 1.00 0.00 93 GLY A CA 4
ATOM 5739 C C . GLY A 1 93 ? -22.666 8.207 -15.204 1.00 0.00 93 GLY A C 4
ATOM 5740 O O . GLY A 1 93 ? -23.371 7.993 -14.219 1.00 0.00 93 GLY A O 4
ATOM 5744 N N . THR A 1 94 ? -23.058 8.037 -16.459 1.00 0.00 94 THR A N 4
ATOM 5745 C CA . THR A 1 94 ? -24.399 7.569 -16.767 1.00 0.00 94 THR A CA 4
ATOM 5746 C C . THR A 1 94 ? -24.498 6.057 -16.555 1.00 0.00 94 THR A C 4
ATOM 5747 O O . THR A 1 94 ? -23.488 5.355 -16.584 1.00 0.00 94 THR A O 4
ATOM 5758 N N . SER A 1 95 ? -25.724 5.601 -16.345 1.00 0.00 95 SER A N 4
ATOM 5759 C CA . SER A 1 95 ? -25.968 4.185 -16.128 1.00 0.00 95 SER A CA 4
ATOM 5760 C C . SER A 1 95 ? -27.433 3.856 -16.422 1.00 0.00 95 SER A C 4
ATOM 5761 O O . SER A 1 95 ? -28.269 4.754 -16.514 1.00 0.00 95 SER A O 4
ATOM 5769 N N . GLY A 1 96 ? -27.700 2.565 -16.560 1.00 0.00 96 GLY A N 4
ATOM 5770 C CA . GLY A 1 96 ? -29.050 2.106 -16.841 1.00 0.00 96 GLY A CA 4
ATOM 5771 C C . GLY A 1 96 ? -29.039 0.955 -17.849 1.00 0.00 96 GLY A C 4
ATOM 5772 O O . GLY A 1 96 ? -28.172 0.896 -18.719 1.00 0.00 96 GLY A O 4
ATOM 5776 N N . SER A 1 97 ? -30.013 0.069 -17.698 1.00 0.00 97 SER A N 4
ATOM 5777 C CA . SER A 1 97 ? -30.126 -1.077 -18.584 1.00 0.00 97 SER A CA 4
ATOM 5778 C C . SER A 1 97 ? -31.568 -1.218 -19.074 1.00 0.00 97 SER A C 4
ATOM 5779 O O . SER A 1 97 ? -32.482 -0.622 -18.507 1.00 0.00 97 SER A O 4
ATOM 5787 N N . GLY A 1 98 ? -31.727 -2.012 -20.123 1.00 0.00 98 GLY A N 4
ATOM 5788 C CA . GLY A 1 98 ? -33.043 -2.240 -20.697 1.00 0.00 98 GLY A CA 4
ATOM 5789 C C . GLY A 1 98 ? -33.975 -2.905 -19.682 1.00 0.00 98 GLY A C 4
ATOM 5790 O O . GLY A 1 98 ? -34.737 -2.227 -18.996 1.00 0.00 98 GLY A O 4
ATOM 5794 N N . PRO A 1 99 ? -33.881 -4.261 -19.619 1.00 0.00 99 PRO A N 4
ATOM 5795 C CA . PRO A 1 99 ? -34.706 -5.026 -18.700 1.00 0.00 99 PRO A CA 4
ATOM 5796 C C . PRO A 1 99 ? -34.199 -4.889 -17.263 1.00 0.00 99 PRO A C 4
ATOM 5797 O O . PRO A 1 99 ? -33.010 -5.061 -17.001 1.00 0.00 99 PRO A O 4
ATOM 5808 N N . SER A 1 100 ? -35.127 -4.580 -16.369 1.00 0.00 100 SER A N 4
ATOM 5809 C CA . SER A 1 100 ? -34.789 -4.417 -14.965 1.00 0.00 100 SER A CA 4
ATOM 5810 C C . SER A 1 100 ? -34.450 -5.776 -14.348 1.00 0.00 100 SER A C 4
ATOM 5811 O O . SER A 1 100 ? -34.838 -6.816 -14.877 1.00 0.00 100 SER A O 4
ATOM 5819 N N . SER A 1 101 ? -33.729 -5.722 -13.238 1.00 0.00 101 SER A N 4
ATOM 5820 C CA . SER A 1 101 ? -33.333 -6.935 -12.543 1.00 0.00 101 SER A CA 4
ATOM 5821 C C . SER A 1 101 ? -32.452 -7.795 -13.452 1.00 0.00 101 SER A C 4
ATOM 5822 O O . SER A 1 101 ? -32.349 -7.534 -14.649 1.00 0.00 101 SER A O 4
ATOM 5830 N N . GLY A 1 102 ? -31.839 -8.802 -12.847 1.00 0.00 102 GLY A N 4
ATOM 5831 C CA . GLY A 1 102 ? -30.970 -9.701 -13.587 1.00 0.00 102 GLY A CA 4
ATOM 5832 C C . GLY A 1 102 ? -29.522 -9.584 -13.107 1.00 0.00 102 GLY A C 4
ATOM 5833 O O . GLY A 1 102 ? -28.657 -9.110 -13.842 1.00 0.00 102 GLY A O 4
ATOM 5837 N N . GLY A 1 1 ? -2.057 9.942 15.046 1.00 0.00 1 GLY A N 5
ATOM 5838 C CA . GLY A 1 1 ? -1.568 10.915 14.084 1.00 0.00 1 GLY A CA 5
ATOM 5839 C C . GLY A 1 1 ? -2.574 12.052 13.893 1.00 0.00 1 GLY A C 5
ATOM 5840 O O . GLY A 1 1 ? -3.001 12.677 14.863 1.00 0.00 1 GLY A O 5
ATOM 5844 N N . SER A 1 2 ? -2.924 12.285 12.637 1.00 0.00 2 SER A N 5
ATOM 5845 C CA . SER A 1 2 ? -3.872 13.335 12.307 1.00 0.00 2 SER A CA 5
ATOM 5846 C C . SER A 1 2 ? -5.266 12.738 12.105 1.00 0.00 2 SER A C 5
ATOM 5847 O O . SER A 1 2 ? -5.401 11.545 11.837 1.00 0.00 2 SER A O 5
ATOM 5855 N N . SER A 1 3 ? -6.267 13.594 12.243 1.00 0.00 3 SER A N 5
ATOM 5856 C CA . SER A 1 3 ? -7.646 13.166 12.080 1.00 0.00 3 SER A CA 5
ATOM 5857 C C . SER A 1 3 ? -8.568 14.385 12.014 1.00 0.00 3 SER A C 5
ATOM 5858 O O . SER A 1 3 ? -8.506 15.263 12.873 1.00 0.00 3 SER A O 5
ATOM 5866 N N . GLY A 1 4 ? -9.403 14.400 10.985 1.00 0.00 4 GLY A N 5
ATOM 5867 C CA . GLY A 1 4 ? -10.337 15.497 10.795 1.00 0.00 4 GLY A CA 5
ATOM 5868 C C . GLY A 1 4 ? -10.675 15.680 9.314 1.00 0.00 4 GLY A C 5
ATOM 5869 O O . GLY A 1 4 ? -9.783 15.686 8.466 1.00 0.00 4 GLY A O 5
ATOM 5873 N N . SER A 1 5 ? -11.964 15.824 9.047 1.00 0.00 5 SER A N 5
ATOM 5874 C CA . SER A 1 5 ? -12.431 16.006 7.683 1.00 0.00 5 SER A CA 5
ATOM 5875 C C . SER A 1 5 ? -11.850 17.296 7.100 1.00 0.00 5 SER A C 5
ATOM 5876 O O . SER A 1 5 ? -12.202 18.392 7.534 1.00 0.00 5 SER A O 5
ATOM 5884 N N . SER A 1 6 ? -10.970 17.123 6.124 1.00 0.00 6 SER A N 5
ATOM 5885 C CA . SER A 1 6 ? -10.337 18.259 5.476 1.00 0.00 6 SER A CA 5
ATOM 5886 C C . SER A 1 6 ? -11.186 18.725 4.291 1.00 0.00 6 SER A C 5
ATOM 5887 O O . SER A 1 6 ? -11.609 19.879 4.243 1.00 0.00 6 SER A O 5
ATOM 5895 N N . GLY A 1 7 ? -11.408 17.804 3.365 1.00 0.00 7 GLY A N 5
ATOM 5896 C CA . GLY A 1 7 ? -12.198 18.106 2.184 1.00 0.00 7 GLY A CA 5
ATOM 5897 C C . GLY A 1 7 ? -11.642 19.329 1.451 1.00 0.00 7 GLY A C 5
ATOM 5898 O O . GLY A 1 7 ? -12.023 20.461 1.746 1.00 0.00 7 GLY A O 5
ATOM 5902 N N . SER A 1 8 ? -10.751 19.059 0.508 1.00 0.00 8 SER A N 5
ATOM 5903 C CA . SER A 1 8 ? -10.139 20.123 -0.270 1.00 0.00 8 SER A CA 5
ATOM 5904 C C . SER A 1 8 ? -9.239 19.527 -1.354 1.00 0.00 8 SER A C 5
ATOM 5905 O O . SER A 1 8 ? -9.440 19.782 -2.541 1.00 0.00 8 SER A O 5
ATOM 5913 N N . SER A 1 9 ? -8.267 18.745 -0.908 1.00 0.00 9 SER A N 5
ATOM 5914 C CA . SER A 1 9 ? -7.336 18.111 -1.826 1.00 0.00 9 SER A CA 5
ATOM 5915 C C . SER A 1 9 ? -8.102 17.279 -2.856 1.00 0.00 9 SER A C 5
ATOM 5916 O O . SER A 1 9 ? -8.496 16.147 -2.577 1.00 0.00 9 SER A O 5
ATOM 5924 N N . PHE A 1 10 ? -8.290 17.871 -4.027 1.00 0.00 10 PHE A N 5
ATOM 5925 C CA . PHE A 1 10 ? -9.002 17.199 -5.100 1.00 0.00 10 PHE A CA 5
ATOM 5926 C C . PHE A 1 10 ? -8.209 17.260 -6.407 1.00 0.00 10 PHE A C 5
ATOM 5927 O O . PHE A 1 10 ? -7.476 18.218 -6.648 1.00 0.00 10 PHE A O 5
ATOM 5944 N N . GLN A 1 11 ? -8.382 16.226 -7.216 1.00 0.00 11 GLN A N 5
ATOM 5945 C CA . GLN A 1 11 ? -7.691 16.150 -8.493 1.00 0.00 11 GLN A CA 5
ATOM 5946 C C . GLN A 1 11 ? -8.614 15.562 -9.562 1.00 0.00 11 GLN A C 5
ATOM 5947 O O . GLN A 1 11 ? -9.149 14.468 -9.391 1.00 0.00 11 GLN A O 5
ATOM 5961 N N . SER A 1 12 ? -8.773 16.314 -10.641 1.00 0.00 12 SER A N 5
ATOM 5962 C CA . SER A 1 12 ? -9.621 15.881 -11.737 1.00 0.00 12 SER A CA 5
ATOM 5963 C C . SER A 1 12 ? -8.785 15.152 -12.790 1.00 0.00 12 SER A C 5
ATOM 5964 O O . SER A 1 12 ? -8.049 15.782 -13.549 1.00 0.00 12 SER A O 5
ATOM 5972 N N . THR A 1 13 ? -8.924 13.835 -12.804 1.00 0.00 13 THR A N 5
ATOM 5973 C CA . THR A 1 13 ? -8.190 13.014 -13.751 1.00 0.00 13 THR A CA 5
ATOM 5974 C C . THR A 1 13 ? -9.026 11.801 -14.165 1.00 0.00 13 THR A C 5
ATOM 5975 O O . THR A 1 13 ? -9.295 11.603 -15.349 1.00 0.00 13 THR A O 5
ATOM 5986 N N . THR A 1 14 ? -9.412 11.020 -13.167 1.00 0.00 14 THR A N 5
ATOM 5987 C CA . THR A 1 14 ? -10.212 9.832 -13.412 1.00 0.00 14 THR A CA 5
ATOM 5988 C C . THR A 1 14 ? -11.582 9.964 -12.744 1.00 0.00 14 THR A C 5
ATOM 5989 O O . THR A 1 14 ? -12.609 9.705 -13.370 1.00 0.00 14 THR A O 5
ATOM 6000 N N . GLY A 1 15 ? -11.553 10.365 -11.482 1.00 0.00 15 GLY A N 5
ATOM 6001 C CA . GLY A 1 15 ? -12.780 10.534 -10.722 1.00 0.00 15 GLY A CA 5
ATOM 6002 C C . GLY A 1 15 ? -12.926 9.438 -9.665 1.00 0.00 15 GLY A C 5
ATOM 6003 O O . GLY A 1 15 ? -13.256 9.720 -8.514 1.00 0.00 15 GLY A O 5
ATOM 6007 N N . HIS A 1 16 ? -12.673 8.210 -10.094 1.00 0.00 16 HIS A N 5
ATOM 6008 C CA . HIS A 1 16 ? -12.772 7.069 -9.199 1.00 0.00 16 HIS A CA 5
ATOM 6009 C C . HIS A 1 16 ? -11.485 6.946 -8.380 1.00 0.00 16 HIS A C 5
ATOM 6010 O O . HIS A 1 16 ? -10.417 6.687 -8.932 1.00 0.00 16 HIS A O 5
ATOM 6024 N N . CYS A 1 17 ? -11.630 7.137 -7.077 1.00 0.00 17 CYS A N 5
ATOM 6025 C CA . CYS A 1 17 ? -10.493 7.051 -6.177 1.00 0.00 17 CYS A CA 5
ATOM 6026 C C . CYS A 1 17 ? -10.960 6.401 -4.873 1.00 0.00 17 CYS A C 5
ATOM 6027 O O . CYS A 1 17 ? -12.160 6.302 -4.620 1.00 0.00 17 CYS A O 5
ATOM 6035 N N . VAL A 1 18 ? -9.989 5.975 -4.080 1.00 0.00 18 VAL A N 5
ATOM 6036 C CA . VAL A 1 18 ? -10.286 5.338 -2.808 1.00 0.00 18 VAL A CA 5
ATOM 6037 C C . VAL A 1 18 ? -9.327 5.869 -1.740 1.00 0.00 18 VAL A C 5
ATOM 6038 O O . VAL A 1 18 ? -8.111 5.758 -1.882 1.00 0.00 18 VAL A O 5
ATOM 6051 N N . HIS A 1 19 ? -9.913 6.436 -0.695 1.00 0.00 19 HIS A N 5
ATOM 6052 C CA . HIS A 1 19 ? -9.126 6.984 0.396 1.00 0.00 19 HIS A CA 5
ATOM 6053 C C . HIS A 1 19 ? -8.784 5.874 1.392 1.00 0.00 19 HIS A C 5
ATOM 6054 O O . HIS A 1 19 ? -9.567 4.946 1.585 1.00 0.00 19 HIS A O 5
ATOM 6068 N N . MET A 1 20 ? -7.612 6.005 1.996 1.00 0.00 20 MET A N 5
ATOM 6069 C CA . MET A 1 20 ? -7.157 5.025 2.967 1.00 0.00 20 MET A CA 5
ATOM 6070 C C . MET A 1 20 ? -6.872 5.682 4.319 1.00 0.00 20 MET A C 5
ATOM 6071 O O . MET A 1 20 ? -6.287 6.762 4.377 1.00 0.00 20 MET A O 5
ATOM 6085 N N . ARG A 1 21 ? -7.300 5.002 5.373 1.00 0.00 21 ARG A N 5
ATOM 6086 C CA . ARG A 1 21 ? -7.099 5.507 6.720 1.00 0.00 21 ARG A CA 5
ATOM 6087 C C . ARG A 1 21 ? -6.959 4.345 7.706 1.00 0.00 21 ARG A C 5
ATOM 6088 O O . ARG A 1 21 ? -7.463 3.251 7.457 1.00 0.00 21 ARG A O 5
ATOM 6109 N N . GLY A 1 22 ? -6.273 4.623 8.805 1.00 0.00 22 GLY A N 5
ATOM 6110 C CA . GLY A 1 22 ? -6.061 3.615 9.830 1.00 0.00 22 GLY A CA 5
ATOM 6111 C C . GLY A 1 22 ? -5.272 2.427 9.275 1.00 0.00 22 GLY A C 5
ATOM 6112 O O . GLY A 1 22 ? -5.750 1.294 9.300 1.00 0.00 22 GLY A O 5
ATOM 6116 N N . LEU A 1 23 ? -4.077 2.727 8.787 1.00 0.00 23 LEU A N 5
ATOM 6117 C CA . LEU A 1 23 ? -3.218 1.697 8.228 1.00 0.00 23 LEU A CA 5
ATOM 6118 C C . LEU A 1 23 ? -2.178 1.284 9.271 1.00 0.00 23 LEU A C 5
ATOM 6119 O O . LEU A 1 23 ? -1.891 2.039 10.199 1.00 0.00 23 LEU A O 5
ATOM 6135 N N . PRO A 1 24 ? -1.628 0.055 9.079 1.00 0.00 24 PRO A N 5
ATOM 6136 C CA . PRO A 1 24 ? -0.626 -0.467 9.992 1.00 0.00 24 PRO A CA 5
ATOM 6137 C C . PRO A 1 24 ? 0.727 0.211 9.769 1.00 0.00 24 PRO A C 5
ATOM 6138 O O . PRO A 1 24 ? 0.972 0.781 8.706 1.00 0.00 24 PRO A O 5
ATOM 6149 N N . TYR A 1 25 ? 1.570 0.128 10.787 1.00 0.00 25 TYR A N 5
ATOM 6150 C CA . TYR A 1 25 ? 2.892 0.727 10.715 1.00 0.00 25 TYR A CA 5
ATOM 6151 C C . TYR A 1 25 ? 3.743 0.049 9.640 1.00 0.00 25 TYR A C 5
ATOM 6152 O O . TYR A 1 25 ? 4.546 0.702 8.975 1.00 0.00 25 TYR A O 5
ATOM 6170 N N . ARG A 1 26 ? 3.539 -1.253 9.503 1.00 0.00 26 ARG A N 5
ATOM 6171 C CA . ARG A 1 26 ? 4.278 -2.027 8.520 1.00 0.00 26 ARG A CA 5
ATOM 6172 C C . ARG A 1 26 ? 3.416 -2.271 7.280 1.00 0.00 26 ARG A C 5
ATOM 6173 O O . ARG A 1 26 ? 3.309 -3.402 6.807 1.00 0.00 26 ARG A O 5
ATOM 6194 N N . ALA A 1 27 ? 2.824 -1.193 6.788 1.00 0.00 27 ALA A N 5
ATOM 6195 C CA . ALA A 1 27 ? 1.974 -1.276 5.612 1.00 0.00 27 ALA A CA 5
ATOM 6196 C C . ALA A 1 27 ? 2.598 -0.459 4.479 1.00 0.00 27 ALA A C 5
ATOM 6197 O O . ALA A 1 27 ? 2.658 0.768 4.553 1.00 0.00 27 ALA A O 5
ATOM 6204 N N . THR A 1 28 ? 3.048 -1.171 3.457 1.00 0.00 28 THR A N 5
ATOM 6205 C CA . THR A 1 28 ? 3.665 -0.528 2.310 1.00 0.00 28 THR A CA 5
ATOM 6206 C C . THR A 1 28 ? 2.794 -0.706 1.065 1.00 0.00 28 THR A C 5
ATOM 6207 O O . THR A 1 28 ? 1.911 -1.562 1.038 1.00 0.00 28 THR A O 5
ATOM 6218 N N . GLU A 1 29 ? 3.072 0.117 0.064 1.00 0.00 29 GLU A N 5
ATOM 6219 C CA . GLU A 1 29 ? 2.324 0.061 -1.180 1.00 0.00 29 GLU A CA 5
ATOM 6220 C C . GLU A 1 29 ? 2.105 -1.393 -1.603 1.00 0.00 29 GLU A C 5
ATOM 6221 O O . GLU A 1 29 ? 0.992 -1.780 -1.956 1.00 0.00 29 GLU A O 5
ATOM 6233 N N . ASN A 1 30 ? 3.185 -2.159 -1.554 1.00 0.00 30 ASN A N 5
ATOM 6234 C CA . ASN A 1 30 ? 3.126 -3.562 -1.928 1.00 0.00 30 ASN A CA 5
ATOM 6235 C C . ASN A 1 30 ? 1.957 -4.230 -1.200 1.00 0.00 30 ASN A C 5
ATOM 6236 O O . ASN A 1 30 ? 1.246 -5.048 -1.781 1.00 0.00 30 ASN A O 5
ATOM 6247 N N . ASP A 1 31 ? 1.795 -3.856 0.061 1.00 0.00 31 ASP A N 5
ATOM 6248 C CA . ASP A 1 31 ? 0.726 -4.408 0.874 1.00 0.00 31 ASP A CA 5
ATOM 6249 C C . ASP A 1 31 ? -0.617 -3.866 0.379 1.00 0.00 31 ASP A C 5
ATOM 6250 O O . ASP A 1 31 ? -1.550 -4.632 0.140 1.00 0.00 31 ASP A O 5
ATOM 6259 N N . ILE A 1 32 ? -0.672 -2.550 0.240 1.00 0.00 32 ILE A N 5
ATOM 6260 C CA . ILE A 1 32 ? -1.885 -1.896 -0.221 1.00 0.00 32 ILE A CA 5
ATOM 6261 C C . ILE A 1 32 ? -2.289 -2.480 -1.577 1.00 0.00 32 ILE A C 5
ATOM 6262 O O . ILE A 1 32 ? -3.469 -2.487 -1.927 1.00 0.00 32 ILE A O 5
ATOM 6278 N N . TYR A 1 33 ? -1.288 -2.955 -2.303 1.00 0.00 33 TYR A N 5
ATOM 6279 C CA . TYR A 1 33 ? -1.525 -3.539 -3.612 1.00 0.00 33 TYR A CA 5
ATOM 6280 C C . TYR A 1 33 ? -2.144 -4.933 -3.487 1.00 0.00 33 TYR A C 5
ATOM 6281 O O . TYR A 1 33 ? -3.038 -5.290 -4.253 1.00 0.00 33 TYR A O 5
ATOM 6299 N N . ASN A 1 34 ? -1.645 -5.682 -2.515 1.00 0.00 34 ASN A N 5
ATOM 6300 C CA . ASN A 1 34 ? -2.139 -7.028 -2.279 1.00 0.00 34 ASN A CA 5
ATOM 6301 C C . ASN A 1 34 ? -3.465 -6.955 -1.520 1.00 0.00 34 ASN A C 5
ATOM 6302 O O . ASN A 1 34 ? -4.310 -7.839 -1.652 1.00 0.00 34 ASN A O 5
ATOM 6313 N N . PHE A 1 35 ? -3.606 -5.893 -0.740 1.00 0.00 35 PHE A N 5
ATOM 6314 C CA . PHE A 1 35 ? -4.814 -5.693 0.042 1.00 0.00 35 PHE A CA 5
ATOM 6315 C C . PHE A 1 35 ? -6.011 -5.398 -0.865 1.00 0.00 35 PHE A C 5
ATOM 6316 O O . PHE A 1 35 ? -7.139 -5.773 -0.552 1.00 0.00 35 PHE A O 5
ATOM 6333 N N . PHE A 1 36 ? -5.723 -4.727 -1.971 1.00 0.00 36 PHE A N 5
ATOM 6334 C CA . PHE A 1 36 ? -6.761 -4.377 -2.926 1.00 0.00 36 PHE A CA 5
ATOM 6335 C C . PHE A 1 36 ? -6.909 -5.460 -3.996 1.00 0.00 36 PHE A C 5
ATOM 6336 O O . PHE A 1 36 ? -7.916 -5.506 -4.701 1.00 0.00 36 PHE A O 5
ATOM 6353 N N . SER A 1 37 ? -5.892 -6.304 -4.084 1.00 0.00 37 SER A N 5
ATOM 6354 C CA . SER A 1 37 ? -5.897 -7.383 -5.056 1.00 0.00 37 SER A CA 5
ATOM 6355 C C . SER A 1 37 ? -7.000 -8.388 -4.718 1.00 0.00 37 SER A C 5
ATOM 6356 O O . SER A 1 37 ? -7.427 -8.482 -3.568 1.00 0.00 37 SER A O 5
ATOM 6364 N N . PRO A 1 38 ? -7.441 -9.132 -5.767 1.00 0.00 38 PRO A N 5
ATOM 6365 C CA . PRO A 1 38 ? -6.881 -8.958 -7.096 1.00 0.00 38 PRO A CA 5
ATOM 6366 C C . PRO A 1 38 ? -7.400 -7.673 -7.745 1.00 0.00 38 PRO A C 5
ATOM 6367 O O . PRO A 1 38 ? -8.600 -7.529 -7.972 1.00 0.00 38 PRO A O 5
ATOM 6378 N N . LEU A 1 39 ? -6.470 -6.773 -8.027 1.00 0.00 39 LEU A N 5
ATOM 6379 C CA . LEU A 1 39 ? -6.818 -5.505 -8.645 1.00 0.00 39 LEU A CA 5
ATOM 6380 C C . LEU A 1 39 ? -5.544 -4.818 -9.143 1.00 0.00 39 LEU A C 5
ATOM 6381 O O . LEU A 1 39 ? -4.438 -5.291 -8.884 1.00 0.00 39 LEU A O 5
ATOM 6397 N N . ASN A 1 40 ? -5.742 -3.715 -9.848 1.00 0.00 40 ASN A N 5
ATOM 6398 C CA . ASN A 1 40 ? -4.624 -2.958 -10.385 1.00 0.00 40 ASN A CA 5
ATOM 6399 C C . ASN A 1 40 ? -4.888 -1.463 -10.197 1.00 0.00 40 ASN A C 5
ATOM 6400 O O . ASN A 1 40 ? -5.533 -0.833 -11.035 1.00 0.00 40 ASN A O 5
ATOM 6411 N N . PRO A 1 41 ? -4.363 -0.924 -9.065 1.00 0.00 41 PRO A N 5
ATOM 6412 C CA . PRO A 1 41 ? -4.536 0.486 -8.757 1.00 0.00 41 PRO A CA 5
ATOM 6413 C C . PRO A 1 41 ? -3.629 1.353 -9.632 1.00 0.00 41 PRO A C 5
ATOM 6414 O O . PRO A 1 41 ? -2.479 0.997 -9.884 1.00 0.00 41 PRO A O 5
ATOM 6425 N N . MET A 1 42 ? -4.180 2.475 -10.070 1.00 0.00 42 MET A N 5
ATOM 6426 C CA . MET A 1 42 ? -3.435 3.396 -10.912 1.00 0.00 42 MET A CA 5
ATOM 6427 C C . MET A 1 42 ? -2.176 3.894 -10.198 1.00 0.00 42 MET A C 5
ATOM 6428 O O . MET A 1 42 ? -1.142 4.103 -10.830 1.00 0.00 42 MET A O 5
ATOM 6442 N N . ARG A 1 43 ? -2.306 4.070 -8.891 1.00 0.00 43 ARG A N 5
ATOM 6443 C CA . ARG A 1 43 ? -1.192 4.540 -8.085 1.00 0.00 43 ARG A CA 5
ATOM 6444 C C . ARG A 1 43 ? -1.604 4.634 -6.614 1.00 0.00 43 ARG A C 5
ATOM 6445 O O . ARG A 1 43 ? -2.722 5.041 -6.304 1.00 0.00 43 ARG A O 5
ATOM 6466 N N . VAL A 1 44 ? -0.677 4.250 -5.748 1.00 0.00 44 VAL A N 5
ATOM 6467 C CA . VAL A 1 44 ? -0.930 4.285 -4.318 1.00 0.00 44 VAL A CA 5
ATOM 6468 C C . VAL A 1 44 ? 0.026 5.283 -3.660 1.00 0.00 44 VAL A C 5
ATOM 6469 O O . VAL A 1 44 ? 1.241 5.096 -3.691 1.00 0.00 44 VAL A O 5
ATOM 6482 N N . HIS A 1 45 ? -0.560 6.321 -3.081 1.00 0.00 45 HIS A N 5
ATOM 6483 C CA . HIS A 1 45 ? 0.224 7.348 -2.418 1.00 0.00 45 HIS A CA 5
ATOM 6484 C C . HIS A 1 45 ? 0.296 7.050 -0.919 1.00 0.00 45 HIS A C 5
ATOM 6485 O O . HIS A 1 45 ? -0.729 6.830 -0.276 1.00 0.00 45 HIS A O 5
ATOM 6499 N N . ILE A 1 46 ? 1.518 7.053 -0.406 1.00 0.00 46 ILE A N 5
ATOM 6500 C CA . ILE A 1 46 ? 1.738 6.786 1.005 1.00 0.00 46 ILE A CA 5
ATOM 6501 C C . ILE A 1 46 ? 2.088 8.093 1.719 1.00 0.00 46 ILE A C 5
ATOM 6502 O O . ILE A 1 46 ? 3.084 8.736 1.390 1.00 0.00 46 ILE A O 5
ATOM 6518 N N . GLU A 1 47 ? 1.250 8.447 2.682 1.00 0.00 47 GLU A N 5
ATOM 6519 C CA . GLU A 1 47 ? 1.459 9.666 3.445 1.00 0.00 47 GLU A CA 5
ATOM 6520 C C . GLU A 1 47 ? 2.466 9.422 4.571 1.00 0.00 47 GLU A C 5
ATOM 6521 O O . GLU A 1 47 ? 2.224 8.606 5.459 1.00 0.00 47 GLU A O 5
ATOM 6533 N N . ILE A 1 48 ? 3.575 10.144 4.497 1.00 0.00 48 ILE A N 5
ATOM 6534 C CA . ILE A 1 48 ? 4.619 10.016 5.499 1.00 0.00 48 ILE A CA 5
ATOM 6535 C C . ILE A 1 48 ? 4.487 11.151 6.516 1.00 0.00 48 ILE A C 5
ATOM 6536 O O . ILE A 1 48 ? 4.341 12.313 6.139 1.00 0.00 48 ILE A O 5
ATOM 6552 N N . GLY A 1 49 ? 4.542 10.775 7.785 1.00 0.00 49 GLY A N 5
ATOM 6553 C CA . GLY A 1 49 ? 4.430 11.747 8.859 1.00 0.00 49 GLY A CA 5
ATOM 6554 C C . GLY A 1 49 ? 5.781 12.402 9.150 1.00 0.00 49 GLY A C 5
ATOM 6555 O O . GLY A 1 49 ? 6.113 13.433 8.568 1.00 0.00 49 GLY A O 5
ATOM 6559 N N . PRO A 1 50 ? 6.545 11.759 10.074 1.00 0.00 50 PRO A N 5
ATOM 6560 C CA . PRO A 1 50 ? 7.853 12.268 10.448 1.00 0.00 50 PRO A CA 5
ATOM 6561 C C . PRO A 1 50 ? 8.884 11.990 9.352 1.00 0.00 50 PRO A C 5
ATOM 6562 O O . PRO A 1 50 ? 9.955 11.449 9.625 1.00 0.00 50 PRO A O 5
ATOM 6573 N N . ASP A 1 51 ? 8.525 12.373 8.136 1.00 0.00 51 ASP A N 5
ATOM 6574 C CA . ASP A 1 51 ? 9.405 12.172 6.998 1.00 0.00 51 ASP A CA 5
ATOM 6575 C C . ASP A 1 51 ? 10.127 10.831 7.147 1.00 0.00 51 ASP A C 5
ATOM 6576 O O . ASP A 1 51 ? 11.319 10.729 6.862 1.00 0.00 51 ASP A O 5
ATOM 6585 N N . GLY A 1 52 ? 9.374 9.837 7.594 1.00 0.00 52 GLY A N 5
ATOM 6586 C CA . GLY A 1 52 ? 9.927 8.507 7.785 1.00 0.00 52 GLY A CA 5
ATOM 6587 C C . GLY A 1 52 ? 8.823 7.492 8.089 1.00 0.00 52 GLY A C 5
ATOM 6588 O O . GLY A 1 52 ? 8.707 6.473 7.410 1.00 0.00 52 GLY A O 5
ATOM 6592 N N . ARG A 1 53 ? 8.040 7.806 9.110 1.00 0.00 53 ARG A N 5
ATOM 6593 C CA . ARG A 1 53 ? 6.949 6.935 9.513 1.00 0.00 53 ARG A CA 5
ATOM 6594 C C . ARG A 1 53 ? 5.678 7.281 8.734 1.00 0.00 53 ARG A C 5
ATOM 6595 O O . ARG A 1 53 ? 5.575 8.362 8.157 1.00 0.00 53 ARG A O 5
ATOM 6616 N N . VAL A 1 54 ? 4.743 6.342 8.743 1.00 0.00 54 VAL A N 5
ATOM 6617 C CA . VAL A 1 54 ? 3.484 6.53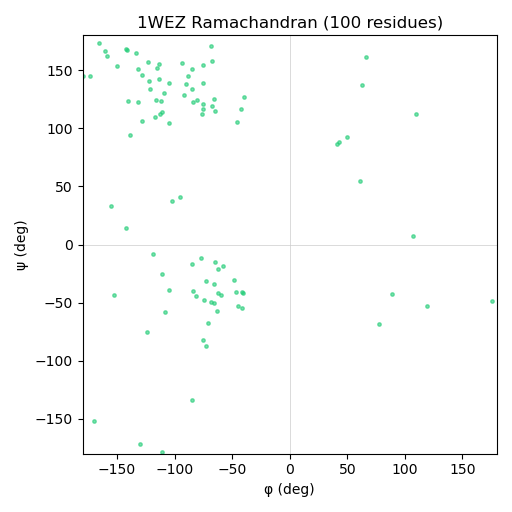4 8.044 1.00 0.00 54 VAL A CA 5
ATOM 6618 C C . VAL A 1 54 ? 2.456 7.128 9.009 1.00 0.00 54 VAL A C 5
ATOM 6619 O O . VAL A 1 54 ? 2.584 6.985 10.224 1.00 0.00 54 VAL A O 5
ATOM 6632 N N . THR A 1 55 ? 1.458 7.782 8.432 1.00 0.00 55 THR A N 5
ATOM 6633 C CA . THR A 1 55 ? 0.409 8.398 9.226 1.00 0.00 55 THR A CA 5
ATOM 6634 C C . THR A 1 55 ? -0.770 7.436 9.390 1.00 0.00 55 THR A C 5
ATOM 6635 O O . THR A 1 55 ? -1.506 7.512 10.372 1.00 0.00 55 THR A O 5
ATOM 6646 N N . GLY A 1 56 ? -0.913 6.554 8.412 1.00 0.00 56 GLY A N 5
ATOM 6647 C CA . GLY A 1 56 ? -1.990 5.578 8.435 1.00 0.00 56 GLY A CA 5
ATOM 6648 C C . GLY A 1 56 ? -3.016 5.868 7.338 1.00 0.00 56 GLY A C 5
ATOM 6649 O O . GLY A 1 56 ? -4.085 5.261 7.307 1.00 0.00 56 GLY A O 5
ATOM 6653 N N . GLU A 1 57 ? -2.655 6.797 6.465 1.00 0.00 57 GLU A N 5
ATOM 6654 C CA . GLU A 1 57 ? -3.530 7.175 5.369 1.00 0.00 57 GLU A CA 5
ATOM 6655 C C . GLU A 1 57 ? -2.865 6.866 4.026 1.00 0.00 57 GLU A C 5
ATOM 6656 O O . GLU A 1 57 ? -1.640 6.792 3.939 1.00 0.00 57 GLU A O 5
ATOM 6668 N N . ALA A 1 58 ? -3.701 6.695 3.013 1.00 0.00 58 ALA A N 5
ATOM 6669 C CA . ALA A 1 58 ? -3.208 6.396 1.679 1.00 0.00 58 ALA A CA 5
ATOM 6670 C C . ALA A 1 58 ? -4.267 6.793 0.648 1.00 0.00 58 ALA A C 5
ATOM 6671 O O . ALA A 1 58 ? -5.444 6.922 0.981 1.00 0.00 58 ALA A O 5
ATOM 6678 N N . ASP A 1 59 ? -3.811 6.974 -0.582 1.00 0.00 59 ASP A N 5
ATOM 6679 C CA . ASP A 1 59 ? -4.705 7.353 -1.663 1.00 0.00 59 ASP A CA 5
ATOM 6680 C C . ASP A 1 59 ? -4.588 6.332 -2.797 1.00 0.00 59 ASP A C 5
ATOM 6681 O O . ASP A 1 59 ? -3.484 5.953 -3.185 1.00 0.00 59 ASP A O 5
ATOM 6690 N N . VAL A 1 60 ? -5.743 5.916 -3.296 1.00 0.00 60 VAL A N 5
ATOM 6691 C CA . VAL A 1 60 ? -5.785 4.946 -4.377 1.00 0.00 60 VAL A CA 5
ATOM 6692 C C . VAL A 1 60 ? -6.559 5.537 -5.557 1.00 0.00 60 VAL A C 5
ATOM 6693 O O . VAL A 1 60 ? -7.493 6.314 -5.365 1.00 0.00 60 VAL A O 5
ATOM 6706 N N . GLU A 1 61 ? -6.142 5.146 -6.753 1.00 0.00 61 GLU A N 5
ATOM 6707 C CA . GLU A 1 61 ? -6.785 5.628 -7.963 1.00 0.00 61 GLU A CA 5
ATOM 6708 C C . GLU A 1 61 ? -7.081 4.460 -8.907 1.00 0.00 61 GLU A C 5
ATOM 6709 O O . GLU A 1 61 ? -6.241 3.583 -9.097 1.00 0.00 61 GLU A O 5
ATOM 6721 N N . PHE A 1 62 ? -8.279 4.488 -9.472 1.00 0.00 62 PHE A N 5
ATOM 6722 C CA . PHE A 1 62 ? -8.697 3.443 -10.391 1.00 0.00 62 PHE A CA 5
ATOM 6723 C C . PHE A 1 62 ? -9.222 4.041 -11.699 1.00 0.00 62 PHE A C 5
ATOM 6724 O O . PHE A 1 62 ? -9.875 5.083 -11.691 1.00 0.00 62 PHE A O 5
ATOM 6741 N N . ALA A 1 63 ? -8.917 3.354 -12.790 1.00 0.00 63 ALA A N 5
ATOM 6742 C CA . ALA A 1 63 ? -9.350 3.804 -14.102 1.00 0.00 63 ALA A CA 5
ATOM 6743 C C . ALA A 1 63 ? -10.871 3.969 -14.104 1.00 0.00 63 ALA A C 5
ATOM 6744 O O . ALA A 1 63 ? -11.382 5.034 -14.448 1.00 0.00 63 ALA A O 5
ATOM 6751 N N . THR A 1 64 ? -11.551 2.901 -13.715 1.00 0.00 64 THR A N 5
ATOM 6752 C CA . THR A 1 64 ? -13.003 2.914 -13.668 1.00 0.00 64 THR A CA 5
ATOM 6753 C C . THR A 1 64 ? -13.489 2.908 -12.217 1.00 0.00 64 THR A C 5
ATOM 6754 O O . THR A 1 64 ? -12.686 2.995 -11.289 1.00 0.00 64 THR A O 5
ATOM 6765 N N . HIS A 1 65 ? -14.801 2.805 -12.067 1.00 0.00 65 HIS A N 5
ATOM 6766 C CA . HIS A 1 65 ? -15.404 2.786 -10.745 1.00 0.00 65 HIS A CA 5
ATOM 6767 C C . HIS A 1 65 ? -15.359 1.365 -10.180 1.00 0.00 65 HIS A C 5
ATOM 6768 O O . HIS A 1 65 ? -15.076 1.171 -8.999 1.00 0.00 65 HIS A O 5
ATOM 6782 N N . GLU A 1 66 ? -15.642 0.407 -11.051 1.00 0.00 66 GLU A N 5
ATOM 6783 C CA . GLU A 1 66 ? -15.637 -0.991 -10.654 1.00 0.00 66 GLU A CA 5
ATOM 6784 C C . GLU A 1 66 ? -14.378 -1.308 -9.845 1.00 0.00 66 GLU A C 5
ATOM 6785 O O . GLU A 1 66 ? -14.467 -1.760 -8.704 1.00 0.00 66 GLU A O 5
ATOM 6797 N N . ASP A 1 67 ? -13.235 -1.059 -10.467 1.00 0.00 67 ASP A N 5
ATOM 6798 C CA . ASP A 1 67 ? -11.960 -1.313 -9.819 1.00 0.00 67 ASP A CA 5
ATOM 6799 C C . ASP A 1 67 ? -11.962 -0.672 -8.429 1.00 0.00 67 ASP A C 5
ATOM 6800 O O . ASP A 1 67 ? -11.212 -1.089 -7.548 1.00 0.00 67 ASP A O 5
ATOM 6809 N N . ALA A 1 68 ? -12.814 0.331 -8.277 1.00 0.00 68 ALA A N 5
ATOM 6810 C CA . ALA A 1 68 ? -12.924 1.033 -7.010 1.00 0.00 68 ALA A CA 5
ATOM 6811 C C . ALA A 1 68 ? -13.758 0.196 -6.038 1.00 0.00 68 ALA A C 5
ATOM 6812 O O . ALA A 1 68 ? -13.265 -0.224 -4.993 1.00 0.00 68 ALA A O 5
ATOM 6819 N N . VAL A 1 69 ? -15.009 -0.021 -6.418 1.00 0.00 69 VAL A N 5
ATOM 6820 C CA . VAL A 1 69 ? -15.917 -0.800 -5.593 1.00 0.00 69 VAL A CA 5
ATOM 6821 C C . VAL A 1 69 ? -15.287 -2.163 -5.296 1.00 0.00 69 VAL A C 5
ATOM 6822 O O . VAL A 1 69 ? -15.516 -2.738 -4.234 1.00 0.00 69 VAL A O 5
ATOM 6835 N N . ALA A 1 70 ? -14.505 -2.639 -6.255 1.00 0.00 70 ALA A N 5
ATOM 6836 C CA . ALA A 1 70 ? -13.841 -3.923 -6.109 1.00 0.00 70 ALA A CA 5
ATOM 6837 C C . ALA A 1 70 ? -12.878 -3.863 -4.922 1.00 0.00 70 ALA A C 5
ATOM 6838 O O . ALA A 1 70 ? -12.844 -4.776 -4.099 1.00 0.00 70 ALA A O 5
ATOM 6845 N N . ALA A 1 71 ? -12.120 -2.777 -4.870 1.00 0.00 71 ALA A N 5
ATOM 6846 C CA . ALA A 1 71 ? -11.159 -2.586 -3.797 1.00 0.00 71 ALA A CA 5
ATOM 6847 C C . ALA A 1 71 ? -11.907 -2.285 -2.497 1.00 0.00 71 ALA A C 5
ATOM 6848 O O . ALA A 1 71 ? -11.563 -2.816 -1.442 1.00 0.00 71 ALA A O 5
ATOM 6855 N N . MET A 1 72 ? -12.916 -1.435 -2.615 1.00 0.00 72 MET A N 5
ATOM 6856 C CA . MET A 1 72 ? -13.715 -1.057 -1.462 1.00 0.00 72 MET A CA 5
ATOM 6857 C C . MET A 1 72 ? -14.198 -2.293 -0.701 1.00 0.00 72 MET A C 5
ATOM 6858 O O . MET A 1 72 ? -14.540 -2.207 0.478 1.00 0.00 72 MET A O 5
ATOM 6872 N N . ALA A 1 73 ? -14.211 -3.415 -1.406 1.00 0.00 73 ALA A N 5
ATOM 6873 C CA . ALA A 1 73 ? -14.647 -4.667 -0.811 1.00 0.00 73 ALA A CA 5
ATOM 6874 C C . ALA A 1 73 ? -13.742 -5.005 0.375 1.00 0.00 73 ALA A C 5
ATOM 6875 O O . ALA A 1 73 ? -14.143 -5.740 1.277 1.00 0.00 73 ALA A O 5
ATOM 6882 N N . LYS A 1 74 ? -12.539 -4.453 0.337 1.00 0.00 74 LYS A N 5
ATOM 6883 C CA . LYS A 1 74 ? -11.574 -4.687 1.398 1.00 0.00 74 LYS A CA 5
ATOM 6884 C C . LYS A 1 74 ? -11.662 -3.552 2.421 1.00 0.00 74 LYS A C 5
ATOM 6885 O O . LYS A 1 74 ? -10.643 -3.092 2.932 1.00 0.00 74 LYS A O 5
ATOM 6904 N N . ASP A 1 75 ? -12.891 -3.134 2.689 1.00 0.00 75 ASP A N 5
ATOM 6905 C CA . ASP A 1 75 ? -13.125 -2.062 3.642 1.00 0.00 75 ASP A CA 5
ATOM 6906 C C . ASP A 1 75 ? -13.197 -2.647 5.054 1.00 0.00 75 ASP A C 5
ATOM 6907 O O . ASP A 1 75 ? -13.746 -3.730 5.254 1.00 0.00 75 ASP A O 5
ATOM 6916 N N . LYS A 1 76 ? -12.634 -1.905 5.996 1.00 0.00 76 LYS A N 5
ATOM 6917 C CA . LYS A 1 76 ? -12.628 -2.337 7.384 1.00 0.00 76 LYS A CA 5
ATOM 6918 C C . LYS A 1 76 ? -11.684 -3.532 7.537 1.00 0.00 76 LYS A C 5
ATOM 6919 O O . LYS A 1 76 ? -10.752 -3.492 8.339 1.00 0.00 76 LYS A O 5
ATOM 6938 N N . ALA A 1 77 ? -11.959 -4.566 6.756 1.00 0.00 77 ALA A N 5
ATOM 6939 C CA . ALA A 1 77 ? -11.147 -5.770 6.795 1.00 0.00 77 ALA A CA 5
ATOM 6940 C C . ALA A 1 77 ? -9.702 -5.395 7.132 1.00 0.00 77 ALA A C 5
ATOM 6941 O O . ALA A 1 77 ? -9.137 -4.483 6.529 1.00 0.00 77 ALA A O 5
ATOM 6948 N N . ASN A 1 78 ? -9.146 -6.117 8.093 1.00 0.00 78 ASN A N 5
ATOM 6949 C CA . ASN A 1 78 ? -7.778 -5.871 8.518 1.00 0.00 78 ASN A CA 5
ATOM 6950 C C . ASN A 1 78 ? -6.823 -6.228 7.377 1.00 0.00 78 ASN A C 5
ATOM 6951 O O . ASN A 1 78 ? -6.960 -7.281 6.755 1.00 0.00 78 ASN A O 5
ATOM 6962 N N . MET A 1 79 ? -5.877 -5.332 7.138 1.00 0.00 79 MET A N 5
ATOM 6963 C CA . MET A 1 79 ? -4.899 -5.540 6.083 1.00 0.00 79 MET A CA 5
ATOM 6964 C C . MET A 1 79 ? -3.808 -6.514 6.531 1.00 0.00 79 MET A C 5
ATOM 6965 O O . MET A 1 79 ? -3.646 -7.582 5.944 1.00 0.00 79 MET A O 5
ATOM 6979 N N . GLN A 1 80 ? -3.088 -6.110 7.568 1.00 0.00 80 GLN A N 5
ATOM 6980 C CA . GLN A 1 80 ? -2.017 -6.934 8.101 1.00 0.00 80 GLN A CA 5
ATOM 6981 C C . GLN A 1 80 ? -2.340 -7.361 9.534 1.00 0.00 80 GLN A C 5
ATOM 6982 O O . GLN A 1 80 ? -1.676 -8.236 10.089 1.00 0.00 80 GLN A O 5
ATOM 6996 N N . HIS A 1 81 ? -3.358 -6.724 10.093 1.00 0.00 81 HIS A N 5
ATOM 6997 C CA . HIS A 1 81 ? -3.777 -7.027 11.451 1.00 0.00 81 HIS A CA 5
ATOM 6998 C C . HIS A 1 81 ? -4.601 -5.864 12.006 1.00 0.00 81 HIS A C 5
ATOM 6999 O O . HIS A 1 81 ? -5.422 -6.052 12.902 1.00 0.00 81 HIS A O 5
ATOM 7013 N N . ARG A 1 82 ? -4.353 -4.687 11.450 1.00 0.00 82 ARG A N 5
ATOM 7014 C CA . ARG A 1 82 ? -5.062 -3.493 11.878 1.00 0.00 82 ARG A CA 5
ATOM 7015 C C . ARG A 1 82 ? -6.266 -3.236 10.969 1.00 0.00 82 ARG A C 5
ATOM 7016 O O . ARG A 1 82 ? -6.241 -3.580 9.788 1.00 0.00 82 ARG A O 5
ATOM 7037 N N . TYR A 1 83 ? -7.291 -2.633 11.553 1.00 0.00 83 TYR A N 5
ATOM 7038 C CA . TYR A 1 83 ? -8.501 -2.326 10.810 1.00 0.00 83 TYR A CA 5
ATOM 7039 C C . TYR A 1 83 ? -8.298 -1.103 9.913 1.00 0.00 83 TYR A C 5
ATOM 7040 O O . TYR A 1 83 ? -8.260 0.027 10.396 1.00 0.00 83 TYR A O 5
ATOM 7058 N N . VAL A 1 84 ? -8.174 -1.372 8.621 1.00 0.00 84 VAL A N 5
ATOM 7059 C CA . VAL A 1 84 ? -7.976 -0.308 7.651 1.00 0.00 84 VAL A CA 5
ATOM 7060 C C . VAL A 1 84 ? -9.337 0.219 7.194 1.00 0.00 84 VAL A C 5
ATOM 7061 O O . VAL A 1 84 ? -10.322 -0.518 7.189 1.00 0.00 84 VAL A O 5
ATOM 7074 N N . GLU A 1 85 ? -9.349 1.490 6.820 1.00 0.00 85 GLU A N 5
ATOM 7075 C CA . GLU A 1 85 ? -10.573 2.124 6.362 1.00 0.00 85 GLU A CA 5
ATOM 7076 C C . GLU A 1 85 ? -10.460 2.488 4.880 1.00 0.00 85 GLU A C 5
ATOM 7077 O O . GLU A 1 85 ? -9.385 2.852 4.407 1.00 0.00 85 GLU A O 5
ATOM 7089 N N . LEU A 1 86 ? -11.585 2.377 4.189 1.00 0.00 86 LEU A N 5
ATOM 7090 C CA . LEU A 1 86 ? -11.626 2.690 2.771 1.00 0.00 86 LEU A CA 5
ATOM 7091 C C . LEU A 1 86 ? -12.848 3.563 2.480 1.00 0.00 86 LEU A C 5
ATOM 7092 O O . LEU A 1 86 ? -13.954 3.257 2.924 1.00 0.00 86 LEU A O 5
ATOM 7108 N N . PHE A 1 87 ? -12.608 4.634 1.737 1.00 0.00 87 PHE A N 5
ATOM 7109 C CA . PHE A 1 87 ? -13.675 5.553 1.383 1.00 0.00 87 PHE A CA 5
ATOM 7110 C C . PHE A 1 87 ? -13.884 5.593 -0.133 1.00 0.00 87 PHE A C 5
ATOM 7111 O O . PHE A 1 87 ? -13.032 6.092 -0.867 1.00 0.00 87 PHE A O 5
ATOM 7128 N N . LEU A 1 88 ? -15.021 5.061 -0.555 1.00 0.00 88 LEU A N 5
ATOM 7129 C CA . LEU A 1 88 ? -15.352 5.029 -1.970 1.00 0.00 88 LEU A CA 5
ATOM 7130 C C . LEU A 1 88 ? -15.610 6.455 -2.461 1.00 0.00 88 LEU A C 5
ATOM 7131 O O . LEU A 1 88 ? -16.575 7.094 -2.045 1.00 0.00 88 LEU A O 5
ATOM 7147 N N . ASN A 1 89 ? -14.729 6.913 -3.339 1.00 0.00 89 ASN A N 5
ATOM 7148 C CA . ASN A 1 89 ? -14.850 8.252 -3.891 1.00 0.00 89 ASN A CA 5
ATOM 7149 C C . ASN A 1 89 ? -14.768 8.178 -5.417 1.00 0.00 89 ASN A C 5
ATOM 7150 O O . ASN A 1 89 ? -13.686 8.011 -5.977 1.00 0.00 89 ASN A O 5
ATOM 7161 N N . SER A 1 90 ? -15.927 8.308 -6.047 1.00 0.00 90 SER A N 5
ATOM 7162 C CA . SER A 1 90 ? -16.000 8.259 -7.497 1.00 0.00 90 SER A CA 5
ATOM 7163 C C . SER A 1 90 ? -17.062 9.238 -8.001 1.00 0.00 90 SER A C 5
ATOM 7164 O O . SER A 1 90 ? -17.835 9.781 -7.213 1.00 0.00 90 SER A O 5
ATOM 7172 N N . THR A 1 91 ? -17.066 9.434 -9.311 1.00 0.00 91 THR A N 5
ATOM 7173 C CA . THR A 1 91 ? -18.020 10.338 -9.930 1.00 0.00 91 THR A CA 5
ATOM 7174 C C . THR A 1 91 ? -19.140 9.548 -10.610 1.00 0.00 91 THR A C 5
ATOM 7175 O O . THR A 1 91 ? -20.286 9.995 -10.647 1.00 0.00 91 THR A O 5
ATOM 7186 N N . ALA A 1 92 ? -18.770 8.388 -11.132 1.00 0.00 92 ALA A N 5
ATOM 7187 C CA . ALA A 1 92 ? -19.728 7.532 -11.809 1.00 0.00 92 ALA A CA 5
ATOM 7188 C C . ALA A 1 92 ? -20.321 8.283 -13.003 1.00 0.00 92 ALA A C 5
ATOM 7189 O O . ALA A 1 92 ? -20.406 9.510 -12.990 1.00 0.00 92 ALA A O 5
ATOM 7196 N N . GLY A 1 93 ? -20.717 7.514 -14.008 1.00 0.00 93 GLY A N 5
ATOM 7197 C CA . GLY A 1 93 ? -21.299 8.091 -15.207 1.00 0.00 93 GLY A CA 5
ATOM 7198 C C . GLY A 1 93 ? -21.978 7.016 -16.058 1.00 0.00 93 GLY A C 5
ATOM 7199 O O . GLY A 1 93 ? -21.328 6.077 -16.514 1.00 0.00 93 GLY A O 5
ATOM 7203 N N . THR A 1 94 ? -23.278 7.190 -16.247 1.00 0.00 94 THR A N 5
ATOM 7204 C CA . THR A 1 94 ? -24.053 6.246 -17.036 1.00 0.00 94 THR A CA 5
ATOM 7205 C C . THR A 1 94 ? -24.978 6.990 -18.000 1.00 0.00 94 THR A C 5
ATOM 7206 O O . THR A 1 94 ? -25.194 8.193 -17.856 1.00 0.00 94 THR A O 5
ATOM 7217 N N . SER A 1 95 ? -25.501 6.244 -18.962 1.00 0.00 95 SER A N 5
ATOM 7218 C CA . SER A 1 95 ? -26.399 6.818 -19.950 1.00 0.00 95 SER A CA 5
ATOM 7219 C C . SER A 1 95 ? -27.019 5.709 -20.801 1.00 0.00 95 SER A C 5
ATOM 7220 O O . SER A 1 95 ? -26.308 4.852 -21.324 1.00 0.00 95 SER A O 5
ATOM 7228 N N . GLY A 1 96 ? -28.338 5.760 -20.914 1.00 0.00 96 GLY A N 5
ATOM 7229 C CA . GLY A 1 96 ? -29.061 4.770 -21.693 1.00 0.00 96 GLY A CA 5
ATOM 7230 C C . GLY A 1 96 ? -30.465 5.267 -22.044 1.00 0.00 96 GLY A C 5
ATOM 7231 O O . GLY A 1 96 ? -30.619 6.200 -22.830 1.00 0.00 96 GLY A O 5
ATOM 7235 N N . SER A 1 97 ? -31.454 4.622 -21.442 1.00 0.00 97 SER A N 5
ATOM 7236 C CA . SER A 1 97 ? -32.840 4.987 -21.681 1.00 0.00 97 SER A CA 5
ATOM 7237 C C . SER A 1 97 ? -33.227 4.659 -23.124 1.00 0.00 97 SER A C 5
ATOM 7238 O O . SER A 1 97 ? -32.376 4.654 -24.013 1.00 0.00 97 SER A O 5
ATOM 7246 N N . GLY A 1 98 ? -34.511 4.393 -23.314 1.00 0.00 98 GLY A N 5
ATOM 7247 C CA . GLY A 1 98 ? -35.020 4.065 -24.634 1.00 0.00 98 GLY A CA 5
ATOM 7248 C C . GLY A 1 98 ? -36.547 4.160 -24.672 1.00 0.00 98 GLY A C 5
ATOM 7249 O O . GLY A 1 98 ? -37.178 4.474 -23.665 1.00 0.00 98 GLY A O 5
ATOM 7253 N N . PRO A 1 99 ? -37.110 3.875 -25.877 1.00 0.00 99 PRO A N 5
ATOM 7254 C CA . PRO A 1 99 ? -38.551 3.925 -26.059 1.00 0.00 99 PRO A CA 5
ATOM 7255 C C . PRO A 1 99 ? -39.228 2.713 -25.417 1.00 0.00 99 PRO A C 5
ATOM 7256 O O . PRO A 1 99 ? -38.554 1.827 -24.893 1.00 0.00 99 PRO A O 5
ATOM 7267 N N . SER A 1 100 ? -40.551 2.712 -25.479 1.00 0.00 100 SER A N 5
ATOM 7268 C CA . SER A 1 100 ? -41.326 1.623 -24.910 1.00 0.00 100 SER A CA 5
ATOM 7269 C C . SER A 1 100 ? -41.057 0.329 -25.681 1.00 0.00 100 SER A C 5
ATOM 7270 O O . SER A 1 100 ? -40.574 -0.648 -25.112 1.00 0.00 100 SER A O 5
ATOM 7278 N N . SER A 1 101 ? -41.380 0.366 -26.966 1.00 0.00 101 SER A N 5
ATOM 7279 C CA . SER A 1 101 ? -41.179 -0.791 -27.821 1.00 0.00 101 SER A CA 5
ATOM 7280 C C . SER A 1 101 ? -41.781 -2.037 -27.168 1.00 0.00 101 SER A C 5
ATOM 7281 O O . SER A 1 101 ? -41.102 -2.740 -26.421 1.00 0.00 101 SER A O 5
ATOM 7289 N N . GLY A 1 102 ? -43.049 -2.271 -27.471 1.00 0.00 102 GLY A N 5
ATOM 7290 C CA . GLY A 1 102 ? -43.750 -3.419 -26.923 1.00 0.00 102 GLY A CA 5
ATOM 7291 C C . GLY A 1 102 ? -44.299 -4.311 -28.038 1.00 0.00 102 GLY A C 5
ATOM 7292 O O . GLY A 1 102 ? -43.880 -5.458 -28.184 1.00 0.00 102 GLY A O 5
ATOM 7296 N N . GLY A 1 1 ? 8.798 20.149 -14.517 1.00 0.00 1 GLY A N 6
ATOM 7297 C CA . GLY A 1 1 ? 9.043 20.381 -13.103 1.00 0.00 1 GLY A CA 6
ATOM 7298 C C . GLY A 1 1 ? 8.843 19.098 -12.294 1.00 0.00 1 GLY A C 6
ATOM 7299 O O . GLY A 1 1 ? 8.110 18.204 -12.713 1.00 0.00 1 GLY A O 6
ATOM 7303 N N . SER A 1 2 ? 9.509 19.049 -11.150 1.00 0.00 2 SER A N 6
ATOM 7304 C CA . SER A 1 2 ? 9.414 17.890 -10.278 1.00 0.00 2 SER A CA 6
ATOM 7305 C C . SER A 1 2 ? 9.541 18.323 -8.816 1.00 0.00 2 SER A C 6
ATOM 7306 O O . SER A 1 2 ? 8.640 18.085 -8.014 1.00 0.00 2 SER A O 6
ATOM 7314 N N . SER A 1 3 ? 10.668 18.952 -8.515 1.00 0.00 3 SER A N 6
ATOM 7315 C CA . SER A 1 3 ? 10.925 19.420 -7.163 1.00 0.00 3 SER A CA 6
ATOM 7316 C C . SER A 1 3 ? 10.583 20.907 -7.051 1.00 0.00 3 SER A C 6
ATOM 7317 O O . SER A 1 3 ? 11.380 21.762 -7.433 1.00 0.00 3 SER A O 6
ATOM 7325 N N . GLY A 1 4 ? 9.395 21.170 -6.525 1.00 0.00 4 GLY A N 6
ATOM 7326 C CA . GLY A 1 4 ? 8.938 22.539 -6.358 1.00 0.00 4 GLY A CA 6
ATOM 7327 C C . GLY A 1 4 ? 7.702 22.598 -5.457 1.00 0.00 4 GLY A C 6
ATOM 7328 O O . GLY A 1 4 ? 7.770 22.247 -4.280 1.00 0.00 4 GLY A O 6
ATOM 7332 N N . SER A 1 5 ? 6.602 23.044 -6.045 1.00 0.00 5 SER A N 6
ATOM 7333 C CA . SER A 1 5 ? 5.353 23.154 -5.311 1.00 0.00 5 SER A CA 6
ATOM 7334 C C . SER A 1 5 ? 4.599 21.823 -5.359 1.00 0.00 5 SER A C 6
ATOM 7335 O O . SER A 1 5 ? 4.328 21.221 -4.321 1.00 0.00 5 SER A O 6
ATOM 7343 N N . SER A 1 6 ? 4.282 21.402 -6.574 1.00 0.00 6 SER A N 6
ATOM 7344 C CA . SER A 1 6 ? 3.566 20.154 -6.771 1.00 0.00 6 SER A CA 6
ATOM 7345 C C . SER A 1 6 ? 2.197 20.224 -6.092 1.00 0.00 6 SER A C 6
ATOM 7346 O O . SER A 1 6 ? 2.028 19.736 -4.975 1.00 0.00 6 SER A O 6
ATOM 7354 N N . GLY A 1 7 ? 1.253 20.834 -6.794 1.00 0.00 7 GLY A N 6
ATOM 7355 C CA . GLY A 1 7 ? -0.096 20.974 -6.273 1.00 0.00 7 GLY A CA 6
ATOM 7356 C C . GLY A 1 7 ? -0.547 22.435 -6.307 1.00 0.00 7 GLY A C 6
ATOM 7357 O O . GLY A 1 7 ? 0.198 23.328 -5.906 1.00 0.00 7 GLY A O 6
ATOM 7361 N N . SER A 1 8 ? -1.766 22.634 -6.788 1.00 0.00 8 SER A N 6
ATOM 7362 C CA . SER A 1 8 ? -2.326 23.971 -6.878 1.00 0.00 8 SER A CA 6
ATOM 7363 C C . SER A 1 8 ? -3.780 23.899 -7.349 1.00 0.00 8 SER A C 6
ATOM 7364 O O . SER A 1 8 ? -4.043 23.735 -8.540 1.00 0.00 8 SER A O 6
ATOM 7372 N N . SER A 1 9 ? -4.686 24.026 -6.391 1.00 0.00 9 SER A N 6
ATOM 7373 C CA . SER A 1 9 ? -6.106 23.977 -6.693 1.00 0.00 9 SER A CA 6
ATOM 7374 C C . SER A 1 9 ? -6.513 22.551 -7.068 1.00 0.00 9 SER A C 6
ATOM 7375 O O . SER A 1 9 ? -5.860 21.911 -7.892 1.00 0.00 9 SER A O 6
ATOM 7383 N N . PHE A 1 10 ? -7.589 22.093 -6.445 1.00 0.00 10 PHE A N 6
ATOM 7384 C CA . PHE A 1 10 ? -8.091 20.754 -6.703 1.00 0.00 10 PHE A CA 6
ATOM 7385 C C . PHE A 1 10 ? -8.227 20.500 -8.206 1.00 0.00 10 PHE A C 6
ATOM 7386 O O . PHE A 1 10 ? -8.651 21.381 -8.952 1.00 0.00 10 PHE A O 6
ATOM 7403 N N . GLN A 1 11 ? -7.859 19.291 -8.605 1.00 0.00 11 GLN A N 6
ATOM 7404 C CA . GLN A 1 11 ? -7.935 18.910 -10.005 1.00 0.00 11 GLN A CA 6
ATOM 7405 C C . GLN A 1 11 ? -8.270 17.422 -10.132 1.00 0.00 11 GLN A C 6
ATOM 7406 O O . GLN A 1 11 ? -7.470 16.568 -9.753 1.00 0.00 11 GLN A O 6
ATOM 7420 N N . SER A 1 12 ? -9.453 17.158 -10.668 1.00 0.00 12 SER A N 6
ATOM 7421 C CA . SER A 1 12 ? -9.903 15.789 -10.850 1.00 0.00 12 SER A CA 6
ATOM 7422 C C . SER A 1 12 ? -9.036 15.088 -11.899 1.00 0.00 12 SER A C 6
ATOM 7423 O O . SER A 1 12 ? -8.848 15.605 -12.999 1.00 0.00 12 SER A O 6
ATOM 7431 N N . THR A 1 13 ? -8.532 13.923 -11.521 1.00 0.00 13 THR A N 6
ATOM 7432 C CA . THR A 1 13 ? -7.690 13.146 -12.415 1.00 0.00 13 THR A CA 6
ATOM 7433 C C . THR A 1 13 ? -8.544 12.212 -13.274 1.00 0.00 13 THR A C 6
ATOM 7434 O O . THR A 1 13 ? -8.494 12.273 -14.502 1.00 0.00 13 THR A O 6
ATOM 7445 N N . THR A 1 14 ? -9.307 11.368 -12.595 1.00 0.00 14 THR A N 6
ATOM 7446 C CA . THR A 1 14 ? -10.171 10.422 -13.281 1.00 0.00 14 THR A CA 6
ATOM 7447 C C . THR A 1 14 ? -11.589 10.484 -12.710 1.00 0.00 14 THR A C 6
ATOM 7448 O O . THR A 1 14 ? -12.556 10.633 -13.455 1.00 0.00 14 THR A O 6
ATOM 7459 N N . GLY A 1 15 ? -11.667 10.365 -11.393 1.00 0.00 15 GLY A N 6
ATOM 7460 C CA . GLY A 1 15 ? -12.951 10.405 -10.713 1.00 0.00 15 GLY A CA 6
ATOM 7461 C C . GLY A 1 15 ? -13.038 9.316 -9.641 1.00 0.00 15 GLY A C 6
ATOM 7462 O O . GLY A 1 15 ? -13.344 9.602 -8.485 1.00 0.00 15 GLY A O 6
ATOM 7466 N N . HIS A 1 16 ? -12.763 8.091 -10.064 1.00 0.00 16 HIS A N 6
ATOM 7467 C CA . HIS A 1 16 ? -12.806 6.959 -9.154 1.00 0.00 16 HIS A CA 6
ATOM 7468 C C . HIS A 1 16 ? -11.522 6.919 -8.323 1.00 0.00 16 HIS A C 6
ATOM 7469 O O . HIS A 1 16 ? -10.427 6.799 -8.871 1.00 0.00 16 HIS A O 6
ATOM 7483 N N . CYS A 1 17 ? -11.699 7.022 -7.014 1.00 0.00 17 CYS A N 6
ATOM 7484 C CA . CYS A 1 17 ? -10.569 6.999 -6.102 1.00 0.00 17 CYS A CA 6
ATOM 7485 C C . CYS A 1 17 ? -10.985 6.242 -4.839 1.00 0.00 17 CYS A C 6
ATOM 7486 O O . CYS A 1 17 ? -12.167 5.963 -4.639 1.00 0.00 17 CYS A O 6
ATOM 7494 N N . VAL A 1 18 ? -9.992 5.930 -4.020 1.00 0.00 18 VAL A N 6
ATOM 7495 C CA . VAL A 1 18 ? -10.241 5.211 -2.782 1.00 0.00 18 VAL A CA 6
ATOM 7496 C C . VAL A 1 18 ? -9.295 5.730 -1.697 1.00 0.00 18 VAL A C 6
ATOM 7497 O O . VAL A 1 18 ? -8.079 5.582 -1.805 1.00 0.00 18 VAL A O 6
ATOM 7510 N N . HIS A 1 19 ? -9.891 6.327 -0.675 1.00 0.00 19 HIS A N 6
ATOM 7511 C CA . HIS A 1 19 ? -9.117 6.869 0.429 1.00 0.00 19 HIS A CA 6
ATOM 7512 C C . HIS A 1 19 ? -8.841 5.766 1.453 1.00 0.00 19 HIS A C 6
ATOM 7513 O O . HIS A 1 19 ? -9.644 4.848 1.613 1.00 0.00 19 HIS A O 6
ATOM 7527 N N . MET A 1 20 ? -7.703 5.893 2.120 1.00 0.00 20 MET A N 6
ATOM 7528 C CA . MET A 1 20 ? -7.312 4.918 3.124 1.00 0.00 20 MET A CA 6
ATOM 7529 C C . MET A 1 20 ? -6.978 5.602 4.451 1.00 0.00 20 MET A C 6
ATOM 7530 O O . MET A 1 20 ? -6.300 6.628 4.471 1.00 0.00 20 MET A O 6
ATOM 7544 N N . ARG A 1 21 ? -7.470 5.006 5.527 1.00 0.00 21 ARG A N 6
ATOM 7545 C CA . ARG A 1 21 ? -7.232 5.545 6.855 1.00 0.00 21 ARG A CA 6
ATOM 7546 C C . ARG A 1 21 ? -7.121 4.411 7.876 1.00 0.00 21 ARG A C 6
ATOM 7547 O O . ARG A 1 21 ? -7.782 3.382 7.741 1.00 0.00 21 ARG A O 6
ATOM 7568 N N . GLY A 1 22 ? -6.279 4.636 8.874 1.00 0.00 22 GLY A N 6
ATOM 7569 C CA . GLY A 1 22 ? -6.073 3.646 9.917 1.00 0.00 22 GLY A CA 6
ATOM 7570 C C . GLY A 1 22 ? -5.350 2.414 9.369 1.00 0.00 22 GLY A C 6
ATOM 7571 O O . GLY A 1 22 ? -5.856 1.297 9.470 1.00 0.00 22 GLY A O 6
ATOM 7575 N N . LEU A 1 23 ? -4.180 2.659 8.799 1.00 0.00 23 LEU A N 6
ATOM 7576 C CA . LEU A 1 23 ? -3.383 1.583 8.234 1.00 0.00 23 LEU A CA 6
ATOM 7577 C C . LEU A 1 23 ? -2.308 1.168 9.240 1.00 0.00 23 LEU A C 6
ATOM 7578 O O . LEU A 1 23 ? -1.845 1.987 10.032 1.00 0.00 23 LEU A O 6
ATOM 7594 N N . PRO A 1 24 ? -1.932 -0.137 9.174 1.00 0.00 24 PRO A N 6
ATOM 7595 C CA . PRO A 1 24 ? -0.920 -0.671 10.070 1.00 0.00 24 PRO A CA 6
ATOM 7596 C C . PRO A 1 24 ? 0.478 -0.212 9.653 1.00 0.00 24 PRO A C 6
ATOM 7597 O O . PRO A 1 24 ? 0.876 -0.388 8.502 1.00 0.00 24 PRO A O 6
ATOM 7608 N N . TYR A 1 25 ? 1.186 0.367 10.611 1.00 0.00 25 TYR A N 6
ATOM 7609 C CA . TYR A 1 25 ? 2.532 0.853 10.358 1.00 0.00 25 TYR A CA 6
ATOM 7610 C C . TYR A 1 25 ? 3.319 -0.136 9.497 1.00 0.00 25 TYR A C 6
ATOM 7611 O O . TYR A 1 25 ? 4.239 0.254 8.779 1.00 0.00 25 TYR A O 6
ATOM 7629 N N . ARG A 1 26 ? 2.929 -1.399 9.596 1.00 0.00 26 ARG A N 6
ATOM 7630 C CA . ARG A 1 26 ? 3.587 -2.447 8.835 1.00 0.00 26 ARG A CA 6
ATOM 7631 C C . ARG A 1 26 ? 3.140 -2.401 7.372 1.00 0.00 26 ARG A C 6
ATOM 7632 O O . ARG A 1 26 ? 3.968 -2.466 6.464 1.00 0.00 26 ARG A O 6
ATOM 7653 N N . ALA A 1 27 ? 1.833 -2.288 7.189 1.00 0.00 27 ALA A N 6
ATOM 7654 C CA . ALA A 1 27 ? 1.267 -2.232 5.851 1.00 0.00 27 ALA A CA 6
ATOM 7655 C C . ALA A 1 27 ? 2.177 -1.393 4.952 1.00 0.00 27 ALA A C 6
ATOM 7656 O O . ALA A 1 27 ? 2.632 -0.322 5.349 1.00 0.00 27 ALA A O 6
ATOM 7663 N N . THR A 1 28 ? 2.416 -1.913 3.757 1.00 0.00 28 THR A N 6
ATOM 7664 C CA . THR A 1 28 ? 3.263 -1.225 2.797 1.00 0.00 28 THR A CA 6
ATOM 7665 C C . THR A 1 28 ? 2.617 -1.237 1.411 1.00 0.00 28 THR A C 6
ATOM 7666 O O . THR A 1 28 ? 1.714 -2.030 1.149 1.00 0.00 28 THR A O 6
ATOM 7677 N N . GLU A 1 29 ? 3.106 -0.348 0.558 1.00 0.00 29 GLU A N 6
ATOM 7678 C CA . GLU A 1 29 ? 2.588 -0.246 -0.796 1.00 0.00 29 GLU A CA 6
ATOM 7679 C C . GLU A 1 29 ? 2.418 -1.639 -1.406 1.00 0.00 29 GLU A C 6
ATOM 7680 O O . GLU A 1 29 ? 1.368 -1.953 -1.963 1.00 0.00 29 GLU A O 6
ATOM 7692 N N . ASN A 1 30 ? 3.469 -2.436 -1.280 1.00 0.00 30 ASN A N 6
ATOM 7693 C CA . ASN A 1 30 ? 3.450 -3.788 -1.812 1.00 0.00 30 ASN A CA 6
ATOM 7694 C C . ASN A 1 30 ? 2.201 -4.513 -1.308 1.00 0.00 30 ASN A C 6
ATOM 7695 O O . ASN A 1 30 ? 1.592 -5.292 -2.040 1.00 0.00 30 ASN A O 6
ATOM 7706 N N . ASP A 1 31 ? 1.855 -4.230 -0.060 1.00 0.00 31 ASP A N 6
ATOM 7707 C CA . ASP A 1 31 ? 0.689 -4.845 0.551 1.00 0.00 31 ASP A CA 6
ATOM 7708 C C . ASP A 1 31 ? -0.576 -4.165 0.025 1.00 0.00 31 ASP A C 6
ATOM 7709 O O . ASP A 1 31 ? -1.477 -4.829 -0.485 1.00 0.00 31 ASP A O 6
ATOM 7718 N N . ILE A 1 32 ? -0.604 -2.847 0.166 1.00 0.00 32 ILE A N 6
ATOM 7719 C CA . ILE A 1 32 ? -1.743 -2.069 -0.288 1.00 0.00 32 ILE A CA 6
ATOM 7720 C C . ILE A 1 32 ? -2.125 -2.510 -1.703 1.00 0.00 32 ILE A C 6
ATOM 7721 O O . ILE A 1 32 ? -3.276 -2.366 -2.113 1.00 0.00 32 ILE A O 6
ATOM 7737 N N . TYR A 1 33 ? -1.137 -3.039 -2.410 1.00 0.00 33 TYR A N 6
ATOM 7738 C CA . TYR A 1 33 ? -1.355 -3.502 -3.770 1.00 0.00 33 TYR A CA 6
ATOM 7739 C C . TYR A 1 33 ? -2.124 -4.824 -3.782 1.00 0.00 33 TYR A C 6
ATOM 7740 O O . TYR A 1 33 ? -3.018 -5.019 -4.605 1.00 0.00 33 TYR A O 6
ATOM 7758 N N . ASN A 1 34 ? -1.749 -5.699 -2.861 1.00 0.00 34 ASN A N 6
ATOM 7759 C CA . ASN A 1 34 ? -2.393 -6.998 -2.756 1.00 0.00 34 ASN A CA 6
ATOM 7760 C C . ASN A 1 34 ? -3.616 -6.883 -1.843 1.00 0.00 34 ASN A C 6
ATOM 7761 O O . ASN A 1 34 ? -4.410 -7.817 -1.744 1.00 0.00 34 ASN A O 6
ATOM 7772 N N . PHE A 1 35 ? -3.728 -5.730 -1.200 1.00 0.00 35 PHE A N 6
ATOM 7773 C CA . PHE A 1 35 ? -4.841 -5.482 -0.299 1.00 0.00 35 PHE A CA 6
ATOM 7774 C C . PHE A 1 35 ? -6.100 -5.092 -1.077 1.00 0.00 35 PHE A C 6
ATOM 7775 O O . PHE A 1 35 ? -7.193 -5.051 -0.515 1.00 0.00 35 PHE A O 6
ATOM 7792 N N . PHE A 1 36 ? -5.903 -4.814 -2.358 1.00 0.00 36 PHE A N 6
ATOM 7793 C CA . PHE A 1 36 ? -7.008 -4.428 -3.218 1.00 0.00 36 PHE A CA 6
ATOM 7794 C C . PHE A 1 36 ? -7.178 -5.420 -4.371 1.00 0.00 36 PHE A C 6
ATOM 7795 O O . PHE A 1 36 ? -8.154 -5.350 -5.116 1.00 0.00 36 PHE A O 6
ATOM 7812 N N . SER A 1 37 ? -6.212 -6.321 -4.481 1.00 0.00 37 SER A N 6
ATOM 7813 C CA . SER A 1 37 ? -6.242 -7.325 -5.530 1.00 0.00 37 SER A CA 6
ATOM 7814 C C . SER A 1 37 ? -7.397 -8.300 -5.289 1.00 0.00 37 SER A C 6
ATOM 7815 O O . SER A 1 37 ? -7.860 -8.452 -4.160 1.00 0.00 37 SER A O 6
ATOM 7823 N N . PRO A 1 38 ? -7.841 -8.950 -6.398 1.00 0.00 38 PRO A N 6
ATOM 7824 C CA . PRO A 1 38 ? -7.238 -8.711 -7.698 1.00 0.00 38 PRO A CA 6
ATOM 7825 C C . PRO A 1 38 ? -7.682 -7.363 -8.269 1.00 0.00 38 PRO A C 6
ATOM 7826 O O . PRO A 1 38 ? -8.868 -7.150 -8.515 1.00 0.00 38 PRO A O 6
ATOM 7837 N N . LEU A 1 39 ? -6.706 -6.489 -8.463 1.00 0.00 39 LEU A N 6
ATOM 7838 C CA . LEU A 1 39 ? -6.981 -5.167 -9.001 1.00 0.00 39 LEU A CA 6
ATOM 7839 C C . LEU A 1 39 ? -5.670 -4.523 -9.455 1.00 0.00 39 LEU A C 6
ATOM 7840 O O . LEU A 1 39 ? -4.596 -5.090 -9.262 1.00 0.00 39 LEU A O 6
ATOM 7856 N N . ASN A 1 40 ? -5.801 -3.345 -10.049 1.00 0.00 40 ASN A N 6
ATOM 7857 C CA . ASN A 1 40 ? -4.639 -2.618 -10.531 1.00 0.00 40 ASN A CA 6
ATOM 7858 C C . ASN A 1 40 ? -4.803 -1.132 -10.206 1.00 0.00 40 ASN A C 6
ATOM 7859 O O . ASN A 1 40 ? -5.392 -0.383 -10.984 1.00 0.00 40 ASN A O 6
ATOM 7870 N N . PRO A 1 41 ? -4.256 -0.739 -9.024 1.00 0.00 41 PRO A N 6
ATOM 7871 C CA . PRO A 1 41 ? -4.335 0.645 -8.586 1.00 0.00 41 PRO A CA 6
ATOM 7872 C C . PRO A 1 41 ? -3.360 1.525 -9.370 1.00 0.00 41 PRO A C 6
ATOM 7873 O O . PRO A 1 41 ? -2.155 1.279 -9.365 1.00 0.00 41 PRO A O 6
ATOM 7884 N N . MET A 1 42 ? -3.917 2.532 -10.026 1.00 0.00 42 MET A N 6
ATOM 7885 C CA . MET A 1 42 ? -3.112 3.450 -10.813 1.00 0.00 42 MET A CA 6
ATOM 7886 C C . MET A 1 42 ? -1.832 3.834 -10.068 1.00 0.00 42 MET A C 6
ATOM 7887 O O . MET A 1 42 ? -0.773 3.976 -10.678 1.00 0.00 42 MET A O 6
ATOM 7901 N N . ARG A 1 43 ? -1.971 3.991 -8.760 1.00 0.00 43 ARG A N 6
ATOM 7902 C CA . ARG A 1 43 ? -0.839 4.355 -7.925 1.00 0.00 43 ARG A CA 6
ATOM 7903 C C . ARG A 1 43 ? -1.254 4.384 -6.452 1.00 0.00 43 ARG A C 6
ATOM 7904 O O . ARG A 1 43 ? -2.367 4.791 -6.125 1.00 0.00 43 ARG A O 6
ATOM 7925 N N . VAL A 1 44 ? -0.335 3.945 -5.604 1.00 0.00 44 VAL A N 6
ATOM 7926 C CA . VAL A 1 44 ? -0.591 3.916 -4.174 1.00 0.00 44 VAL A CA 6
ATOM 7927 C C . VAL A 1 44 ? 0.185 5.048 -3.498 1.00 0.00 44 VAL A C 6
ATOM 7928 O O . VAL A 1 44 ? 1.414 5.021 -3.452 1.00 0.00 44 VAL A O 6
ATOM 7941 N N . HIS A 1 45 ? -0.564 6.015 -2.990 1.00 0.00 45 HIS A N 6
ATOM 7942 C CA . HIS A 1 45 ? 0.038 7.154 -2.318 1.00 0.00 45 HIS A CA 6
ATOM 7943 C C . HIS A 1 45 ? 0.162 6.861 -0.822 1.00 0.00 45 HIS A C 6
ATOM 7944 O O . HIS A 1 45 ? -0.827 6.535 -0.166 1.00 0.00 45 HIS A O 6
ATOM 7958 N N . ILE A 1 46 ? 1.383 6.988 -0.325 1.00 0.00 46 ILE A N 6
ATOM 7959 C CA . ILE A 1 46 ? 1.649 6.741 1.082 1.00 0.00 46 ILE A CA 6
ATOM 7960 C C . ILE A 1 46 ? 1.898 8.073 1.791 1.00 0.00 46 ILE A C 6
ATOM 7961 O O . ILE A 1 46 ? 2.981 8.647 1.680 1.00 0.00 46 ILE A O 6
ATOM 7977 N N . GLU A 1 47 ? 0.878 8.527 2.504 1.00 0.00 47 GLU A N 6
ATOM 7978 C CA . GLU A 1 47 ? 0.973 9.782 3.232 1.00 0.00 47 GLU A CA 6
ATOM 7979 C C . GLU A 1 47 ? 2.104 9.714 4.260 1.00 0.00 47 GLU A C 6
ATOM 7980 O O . GLU A 1 47 ? 2.097 8.856 5.141 1.00 0.00 47 GLU A O 6
ATOM 7992 N N . ILE A 1 48 ? 3.049 10.632 4.114 1.00 0.00 48 ILE A N 6
ATOM 7993 C CA . ILE A 1 48 ? 4.184 10.687 5.020 1.00 0.00 48 ILE A CA 6
ATOM 7994 C C . ILE A 1 48 ? 3.979 11.829 6.017 1.00 0.00 48 ILE A C 6
ATOM 7995 O O . ILE A 1 48 ? 3.349 12.835 5.695 1.00 0.00 48 ILE A O 6
ATOM 8011 N N . GLY A 1 49 ? 4.524 11.636 7.210 1.00 0.00 49 GLY A N 6
ATOM 8012 C CA . GLY A 1 49 ? 4.410 12.637 8.256 1.00 0.00 49 GLY A CA 6
ATOM 8013 C C . GLY A 1 49 ? 5.557 13.645 8.178 1.00 0.00 49 GLY A C 6
ATOM 8014 O O . GLY A 1 49 ? 6.386 13.579 7.272 1.00 0.00 49 GLY A O 6
ATOM 8018 N N . PRO A 1 50 ? 5.569 14.580 9.166 1.00 0.00 50 PRO A N 6
ATOM 8019 C CA . PRO A 1 50 ? 6.601 15.602 9.218 1.00 0.00 50 PRO A CA 6
ATOM 8020 C C . PRO A 1 50 ? 7.927 15.017 9.709 1.00 0.00 50 PRO A C 6
ATOM 8021 O O . PRO A 1 50 ? 8.416 15.387 10.775 1.00 0.00 50 PRO A O 6
ATOM 8032 N N . ASP A 1 51 ? 8.471 14.112 8.907 1.00 0.00 51 ASP A N 6
ATOM 8033 C CA . ASP A 1 51 ? 9.730 13.473 9.247 1.00 0.00 51 ASP A CA 6
ATOM 8034 C C . ASP A 1 51 ? 9.989 12.319 8.276 1.00 0.00 51 ASP A C 6
ATOM 8035 O O . ASP A 1 51 ? 11.062 12.233 7.680 1.00 0.00 51 ASP A O 6
ATOM 8044 N N . GLY A 1 52 ? 8.988 11.461 8.146 1.00 0.00 52 GLY A N 6
ATOM 8045 C CA . GLY A 1 52 ? 9.094 10.316 7.258 1.00 0.00 52 GLY A CA 6
ATOM 8046 C C . GLY A 1 52 ? 8.107 9.217 7.659 1.00 0.00 52 GLY A C 6
ATOM 8047 O O . GLY A 1 52 ? 7.566 8.520 6.802 1.00 0.00 52 GLY A O 6
ATOM 8051 N N . ARG A 1 53 ? 7.903 9.097 8.963 1.00 0.00 53 ARG A N 6
ATOM 8052 C CA . ARG A 1 53 ? 6.991 8.095 9.488 1.00 0.00 53 ARG A CA 6
ATOM 8053 C C . ARG A 1 53 ? 5.606 8.257 8.860 1.00 0.00 53 ARG A C 6
ATOM 8054 O O . ARG A 1 53 ? 5.087 9.369 8.770 1.00 0.00 53 ARG A O 6
ATOM 8075 N N . VAL A 1 54 ? 5.046 7.132 8.441 1.00 0.00 54 VAL A N 6
ATOM 8076 C CA . VAL A 1 54 ? 3.731 7.134 7.824 1.00 0.00 54 VAL A CA 6
ATOM 8077 C C . VAL A 1 54 ? 2.711 7.712 8.808 1.00 0.00 54 VAL A C 6
ATOM 8078 O O . VAL A 1 54 ? 3.025 7.928 9.977 1.00 0.00 54 VAL A O 6
ATOM 8091 N N . THR A 1 55 ? 1.511 7.946 8.298 1.00 0.00 55 THR A N 6
ATOM 8092 C CA . THR A 1 55 ? 0.444 8.494 9.117 1.00 0.00 55 THR A CA 6
ATOM 8093 C C . THR A 1 55 ? -0.665 7.458 9.312 1.00 0.00 55 THR A C 6
ATOM 8094 O O . THR A 1 55 ? -1.384 7.493 10.310 1.00 0.00 55 THR A O 6
ATOM 8105 N N . GLY A 1 56 ? -0.769 6.560 8.343 1.00 0.00 56 GLY A N 6
ATOM 8106 C CA . GLY A 1 56 ? -1.778 5.516 8.396 1.00 0.00 56 GLY A CA 6
ATOM 8107 C C . GLY A 1 56 ? -2.828 5.713 7.300 1.00 0.00 56 GLY A C 6
ATOM 8108 O O . GLY A 1 56 ? -3.777 4.936 7.198 1.00 0.00 56 GLY A O 6
ATOM 8112 N N . GLU A 1 57 ? -2.623 6.755 6.509 1.00 0.00 57 GLU A N 6
ATOM 8113 C CA . GLU A 1 57 ? -3.541 7.064 5.425 1.00 0.00 57 GLU A CA 6
ATOM 8114 C C . GLU A 1 57 ? -2.912 6.703 4.078 1.00 0.00 57 GLU A C 6
ATOM 8115 O O . GLU A 1 57 ? -1.689 6.664 3.951 1.00 0.00 57 GLU A O 6
ATOM 8127 N N . ALA A 1 58 ? -3.776 6.448 3.107 1.00 0.00 58 ALA A N 6
ATOM 8128 C CA . ALA A 1 58 ? -3.320 6.092 1.774 1.00 0.00 58 ALA A CA 6
ATOM 8129 C C . ALA A 1 58 ? -4.364 6.535 0.747 1.00 0.00 58 ALA A C 6
ATOM 8130 O O . ALA A 1 58 ? -5.558 6.559 1.041 1.00 0.00 58 ALA A O 6
ATOM 8137 N N . ASP A 1 59 ? -3.876 6.876 -0.436 1.00 0.00 59 ASP A N 6
ATOM 8138 C CA . ASP A 1 59 ? -4.751 7.317 -1.509 1.00 0.00 59 ASP A CA 6
ATOM 8139 C C . ASP A 1 59 ? -4.586 6.387 -2.712 1.00 0.00 59 ASP A C 6
ATOM 8140 O O . ASP A 1 59 ? -3.469 6.145 -3.166 1.00 0.00 59 ASP A O 6
ATOM 8149 N N . VAL A 1 60 ? -5.716 5.889 -3.194 1.00 0.00 60 VAL A N 6
ATOM 8150 C CA . VAL A 1 60 ? -5.710 4.991 -4.336 1.00 0.00 60 VAL A CA 6
ATOM 8151 C C . VAL A 1 60 ? -6.483 5.634 -5.489 1.00 0.00 60 VAL A C 6
ATOM 8152 O O . VAL A 1 60 ? -7.385 6.439 -5.264 1.00 0.00 60 VAL A O 6
ATOM 8165 N N . GLU A 1 61 ? -6.101 5.254 -6.700 1.00 0.00 61 GLU A N 6
ATOM 8166 C CA . GLU A 1 61 ? -6.747 5.784 -7.889 1.00 0.00 61 GLU A CA 6
ATOM 8167 C C . GLU A 1 61 ? -6.999 4.663 -8.900 1.00 0.00 61 GLU A C 6
ATOM 8168 O O . GLU A 1 61 ? -6.114 3.850 -9.164 1.00 0.00 61 GLU A O 6
ATOM 8180 N N . PHE A 1 62 ? -8.210 4.656 -9.438 1.00 0.00 62 PHE A N 6
ATOM 8181 C CA . PHE A 1 62 ? -8.589 3.649 -10.414 1.00 0.00 62 PHE A CA 6
ATOM 8182 C C . PHE A 1 62 ? -9.106 4.298 -11.699 1.00 0.00 62 PHE A C 6
ATOM 8183 O O . PHE A 1 62 ? -9.689 5.380 -11.661 1.00 0.00 62 PHE A O 6
ATOM 8200 N N . ALA A 1 63 ? -8.873 3.610 -12.807 1.00 0.00 63 ALA A N 6
ATOM 8201 C CA . ALA A 1 63 ? -9.307 4.105 -14.102 1.00 0.00 63 ALA A CA 6
ATOM 8202 C C . ALA A 1 63 ? -10.835 4.073 -14.169 1.00 0.00 63 ALA A C 6
ATOM 8203 O O . ALA A 1 63 ? -11.468 5.077 -14.492 1.00 0.00 63 ALA A O 6
ATOM 8210 N N . THR A 1 64 ? -11.385 2.907 -13.858 1.00 0.00 64 THR A N 6
ATOM 8211 C CA . THR A 1 64 ? -12.827 2.731 -13.879 1.00 0.00 64 THR A CA 6
ATOM 8212 C C . THR A 1 64 ? -13.396 2.826 -12.463 1.00 0.00 64 THR A C 6
ATOM 8213 O O . THR A 1 64 ? -12.663 3.091 -11.511 1.00 0.00 64 THR A O 6
ATOM 8224 N N . HIS A 1 65 ? -14.699 2.605 -12.367 1.00 0.00 65 HIS A N 6
ATOM 8225 C CA . HIS A 1 65 ? -15.376 2.662 -11.083 1.00 0.00 65 HIS A CA 6
ATOM 8226 C C . HIS A 1 65 ? -15.313 1.291 -10.407 1.00 0.00 65 HIS A C 6
ATOM 8227 O O . HIS A 1 65 ? -14.996 1.192 -9.223 1.00 0.00 65 HIS A O 6
ATOM 8241 N N . GLU A 1 66 ? -15.619 0.267 -11.190 1.00 0.00 66 GLU A N 6
ATOM 8242 C CA . GLU A 1 66 ? -15.601 -1.094 -10.682 1.00 0.00 66 GLU A CA 6
ATOM 8243 C C . GLU A 1 66 ? -14.348 -1.329 -9.837 1.00 0.00 66 GLU A C 6
ATOM 8244 O O . GLU A 1 66 ? -14.433 -1.846 -8.724 1.00 0.00 66 GLU A O 6
ATOM 8256 N N . ASP A 1 67 ? -13.213 -0.938 -10.398 1.00 0.00 67 ASP A N 6
ATOM 8257 C CA . ASP A 1 67 ? -11.943 -1.100 -9.710 1.00 0.00 67 ASP A CA 6
ATOM 8258 C C . ASP A 1 67 ? -12.021 -0.425 -8.340 1.00 0.00 67 ASP A C 6
ATOM 8259 O O . ASP A 1 67 ? -11.447 -0.915 -7.368 1.00 0.00 67 ASP A O 6
ATOM 8268 N N . ALA A 1 68 ? -12.736 0.690 -8.305 1.00 0.00 68 ALA A N 6
ATOM 8269 C CA . ALA A 1 68 ? -12.897 1.438 -7.069 1.00 0.00 68 ALA A CA 6
ATOM 8270 C C . ALA A 1 68 ? -13.761 0.631 -6.098 1.00 0.00 68 ALA A C 6
ATOM 8271 O O . ALA A 1 68 ? -13.264 0.125 -5.093 1.00 0.00 68 ALA A O 6
ATOM 8278 N N . VAL A 1 69 ? -15.039 0.535 -6.433 1.00 0.00 69 VAL A N 6
ATOM 8279 C CA . VAL A 1 69 ? -15.977 -0.202 -5.603 1.00 0.00 69 VAL A CA 6
ATOM 8280 C C . VAL A 1 69 ? -15.407 -1.591 -5.308 1.00 0.00 69 VAL A C 6
ATOM 8281 O O . VAL A 1 69 ? -15.693 -2.174 -4.263 1.00 0.00 69 VAL A O 6
ATOM 8294 N N . ALA A 1 70 ? -14.613 -2.082 -6.248 1.00 0.00 70 ALA A N 6
ATOM 8295 C CA . ALA A 1 70 ? -14.001 -3.391 -6.103 1.00 0.00 70 ALA A CA 6
ATOM 8296 C C . ALA A 1 70 ? -13.030 -3.368 -4.921 1.00 0.00 70 ALA A C 6
ATOM 8297 O O . ALA A 1 70 ? -13.069 -4.248 -4.063 1.00 0.00 70 ALA A O 6
ATOM 8304 N N . ALA A 1 71 ? -12.182 -2.350 -4.913 1.00 0.00 71 ALA A N 6
ATOM 8305 C CA . ALA A 1 71 ? -11.202 -2.200 -3.851 1.00 0.00 71 ALA A CA 6
ATOM 8306 C C . ALA A 1 71 ? -11.906 -2.301 -2.496 1.00 0.00 71 ALA A C 6
ATOM 8307 O O . ALA A 1 71 ? -11.336 -2.811 -1.533 1.00 0.00 71 ALA A O 6
ATOM 8314 N N . MET A 1 72 ? -13.136 -1.808 -2.466 1.00 0.00 72 MET A N 6
ATOM 8315 C CA . MET A 1 72 ? -13.923 -1.836 -1.245 1.00 0.00 72 MET A CA 6
ATOM 8316 C C . MET A 1 72 ? -14.178 -3.275 -0.791 1.00 0.00 72 MET A C 6
ATOM 8317 O O . MET A 1 72 ? -14.634 -3.505 0.328 1.00 0.00 72 MET A O 6
ATOM 8331 N N . ALA A 1 73 ? -13.872 -4.206 -1.682 1.00 0.00 73 ALA A N 6
ATOM 8332 C CA . ALA A 1 73 ? -14.062 -5.616 -1.386 1.00 0.00 73 ALA A CA 6
ATOM 8333 C C . ALA A 1 73 ? -13.230 -5.992 -0.158 1.00 0.00 73 ALA A C 6
ATOM 8334 O O . ALA A 1 73 ? -13.470 -7.024 0.466 1.00 0.00 73 ALA A O 6
ATOM 8341 N N . LYS A 1 74 ? -12.269 -5.134 0.151 1.00 0.00 74 LYS A N 6
ATOM 8342 C CA . LYS A 1 74 ? -11.401 -5.363 1.293 1.00 0.00 74 LYS A CA 6
ATOM 8343 C C . LYS A 1 74 ? -11.585 -4.229 2.304 1.00 0.00 74 LYS A C 6
ATOM 8344 O O . LYS A 1 74 ? -10.647 -3.866 3.012 1.00 0.00 74 LYS A O 6
ATOM 8363 N N . ASP A 1 75 ? -12.800 -3.702 2.338 1.00 0.00 75 ASP A N 6
ATOM 8364 C CA . ASP A 1 75 ? -13.119 -2.616 3.250 1.00 0.00 75 ASP A CA 6
ATOM 8365 C C . ASP A 1 75 ? -13.239 -3.170 4.672 1.00 0.00 75 ASP A C 6
ATOM 8366 O O . ASP A 1 75 ? -13.879 -4.197 4.890 1.00 0.00 75 ASP A O 6
ATOM 8375 N N . LYS A 1 76 ? -12.614 -2.463 5.602 1.00 0.00 76 LYS A N 6
ATOM 8376 C CA . LYS A 1 76 ? -12.643 -2.871 6.997 1.00 0.00 76 LYS A CA 6
ATOM 8377 C C . LYS A 1 76 ? -11.555 -3.919 7.240 1.00 0.00 76 LYS A C 6
ATOM 8378 O O . LYS A 1 76 ? -10.802 -3.824 8.208 1.00 0.00 76 LYS A O 6
ATOM 8397 N N . ALA A 1 77 ? -11.507 -4.894 6.345 1.00 0.00 77 ALA A N 6
ATOM 8398 C CA . ALA A 1 77 ? -10.523 -5.959 6.450 1.00 0.00 77 ALA A CA 6
ATOM 8399 C C . ALA A 1 77 ? -9.201 -5.378 6.955 1.00 0.00 77 ALA A C 6
ATOM 8400 O O . ALA A 1 77 ? -8.661 -4.445 6.362 1.00 0.00 77 ALA A O 6
ATOM 8407 N N . ASN A 1 78 ? -8.718 -5.953 8.047 1.00 0.00 78 ASN A N 6
ATOM 8408 C CA . ASN A 1 78 ? -7.469 -5.504 8.638 1.00 0.00 78 ASN A CA 6
ATOM 8409 C C . ASN A 1 78 ? -6.296 -6.071 7.836 1.00 0.00 78 ASN A C 6
ATOM 8410 O O . ASN A 1 78 ? -5.973 -7.252 7.952 1.00 0.00 78 ASN A O 6
ATOM 8421 N N . MET A 1 79 ? -5.690 -5.202 7.040 1.00 0.00 79 MET A N 6
ATOM 8422 C CA . MET A 1 79 ? -4.561 -5.601 6.218 1.00 0.00 79 MET A CA 6
ATOM 8423 C C . MET A 1 79 ? -3.628 -6.539 6.987 1.00 0.00 79 MET A C 6
ATOM 8424 O O . MET A 1 79 ? -3.192 -7.559 6.456 1.00 0.00 79 MET A O 6
ATOM 8438 N N . GLN A 1 80 ? -3.349 -6.159 8.226 1.00 0.00 80 GLN A N 6
ATOM 8439 C CA . GLN A 1 80 ? -2.476 -6.953 9.073 1.00 0.00 80 GLN A CA 6
ATOM 8440 C C . GLN A 1 80 ? -3.178 -7.293 10.389 1.00 0.00 80 GLN A C 6
ATOM 8441 O O . GLN A 1 80 ? -3.567 -8.438 10.612 1.00 0.00 80 GLN A O 6
ATOM 8455 N N . HIS A 1 81 ? -3.319 -6.276 11.227 1.00 0.00 81 HIS A N 6
ATOM 8456 C CA . HIS A 1 81 ? -3.968 -6.453 12.515 1.00 0.00 81 HIS A CA 6
ATOM 8457 C C . HIS A 1 81 ? -4.647 -5.146 12.931 1.00 0.00 81 HIS A C 6
ATOM 8458 O O . HIS A 1 81 ? -4.913 -4.929 14.112 1.00 0.00 81 HIS A O 6
ATOM 8472 N N . ARG A 1 82 ? -4.908 -4.310 11.937 1.00 0.00 82 ARG A N 6
ATOM 8473 C CA . ARG A 1 82 ? -5.550 -3.030 12.185 1.00 0.00 82 ARG A CA 6
ATOM 8474 C C . ARG A 1 82 ? -6.670 -2.793 11.169 1.00 0.00 82 ARG A C 6
ATOM 8475 O O . ARG A 1 82 ? -6.495 -3.044 9.978 1.00 0.00 82 ARG A O 6
ATOM 8496 N N . TYR A 1 83 ? -7.794 -2.312 11.678 1.00 0.00 83 TYR A N 6
ATOM 8497 C CA . TYR A 1 83 ? -8.942 -2.038 10.831 1.00 0.00 83 TYR A CA 6
ATOM 8498 C C . TYR A 1 83 ? -8.747 -0.739 10.046 1.00 0.00 83 TYR A C 6
ATOM 8499 O O . TYR A 1 83 ? -8.917 0.351 10.589 1.00 0.00 83 TYR A O 6
ATOM 8517 N N . VAL A 1 84 ? -8.391 -0.899 8.779 1.00 0.00 84 VAL A N 6
ATOM 8518 C CA . VAL A 1 84 ? -8.171 0.247 7.914 1.00 0.00 84 VAL A CA 6
ATOM 8519 C C . VAL A 1 84 ? -9.491 0.640 7.248 1.00 0.00 84 VAL A C 6
ATOM 8520 O O . VAL A 1 84 ? -10.263 -0.223 6.834 1.00 0.00 84 VAL A O 6
ATOM 8533 N N . GLU A 1 85 ? -9.711 1.944 7.167 1.00 0.00 85 GLU A N 6
ATOM 8534 C CA . GLU A 1 85 ? -10.925 2.462 6.559 1.00 0.00 85 GLU A CA 6
ATOM 8535 C C . GLU A 1 85 ? -10.704 2.717 5.066 1.00 0.00 85 GLU A C 6
ATOM 8536 O O . GLU A 1 85 ? -9.641 3.186 4.663 1.00 0.00 85 GLU A O 6
ATOM 8548 N N . LEU A 1 86 ? -11.726 2.396 4.286 1.00 0.00 86 LEU A N 6
ATOM 8549 C CA . LEU A 1 86 ? -11.657 2.584 2.847 1.00 0.00 86 LEU A CA 6
ATOM 8550 C C . LEU A 1 86 ? -12.852 3.422 2.389 1.00 0.00 86 LEU A C 6
ATOM 8551 O O . LEU A 1 86 ? -14.002 3.038 2.600 1.00 0.00 86 LEU A O 6
ATOM 8567 N N . PHE A 1 87 ? -12.540 4.551 1.770 1.00 0.00 87 PHE A N 6
ATOM 8568 C CA . PHE A 1 87 ? -13.574 5.447 1.280 1.00 0.00 87 PHE A CA 6
ATOM 8569 C C . PHE A 1 87 ? -13.647 5.416 -0.248 1.00 0.00 87 PHE A C 6
ATOM 8570 O O . PHE A 1 87 ? -12.732 5.883 -0.926 1.00 0.00 87 PHE A O 6
ATOM 8587 N N . LEU A 1 88 ? -14.743 4.863 -0.746 1.00 0.00 88 LEU A N 6
ATOM 8588 C CA . LEU A 1 88 ? -14.947 4.766 -2.181 1.00 0.00 88 LEU A CA 6
ATOM 8589 C C . LEU A 1 88 ? -15.436 6.114 -2.715 1.00 0.00 88 LEU A C 6
ATOM 8590 O O . LEU A 1 88 ? -16.627 6.416 -2.650 1.00 0.00 88 LEU A O 6
ATOM 8606 N N . ASN A 1 89 ? -14.493 6.888 -3.229 1.00 0.00 89 ASN A N 6
ATOM 8607 C CA . ASN A 1 89 ? -14.813 8.197 -3.774 1.00 0.00 89 ASN A CA 6
ATOM 8608 C C . ASN A 1 89 ? -14.771 8.133 -5.302 1.00 0.00 89 ASN A C 6
ATOM 8609 O O . ASN A 1 89 ? -13.695 8.073 -5.895 1.00 0.00 89 ASN A O 6
ATOM 8620 N N . SER A 1 90 ? -15.955 8.149 -5.896 1.00 0.00 90 SER A N 6
ATOM 8621 C CA . SER A 1 90 ? -16.067 8.093 -7.344 1.00 0.00 90 SER A CA 6
ATOM 8622 C C . SER A 1 90 ? -17.215 8.988 -7.814 1.00 0.00 90 SER A C 6
ATOM 8623 O O . SER A 1 90 ? -18.016 9.453 -7.005 1.00 0.00 90 SER A O 6
ATOM 8631 N N . THR A 1 91 ? -17.258 9.203 -9.121 1.00 0.00 91 THR A N 6
ATOM 8632 C CA . THR A 1 91 ? -18.295 10.034 -9.709 1.00 0.00 91 THR A CA 6
ATOM 8633 C C . THR A 1 91 ? -19.420 9.164 -10.273 1.00 0.00 91 THR A C 6
ATOM 8634 O O . THR A 1 91 ? -20.597 9.483 -10.110 1.00 0.00 91 THR A O 6
ATOM 8645 N N . ALA A 1 92 ? -19.019 8.082 -10.923 1.00 0.00 92 ALA A N 6
ATOM 8646 C CA . ALA A 1 92 ? -19.979 7.164 -11.512 1.00 0.00 92 ALA A CA 6
ATOM 8647 C C . ALA A 1 92 ? -20.856 7.921 -12.510 1.00 0.00 92 ALA A C 6
ATOM 8648 O O . ALA A 1 92 ? -20.937 9.147 -12.465 1.00 0.00 92 ALA A O 6
ATOM 8655 N N . GLY A 1 93 ? -21.492 7.158 -13.387 1.00 0.00 93 GLY A N 6
ATOM 8656 C CA . GLY A 1 93 ? -22.361 7.742 -14.395 1.00 0.00 93 GLY A CA 6
ATOM 8657 C C . GLY A 1 93 ? -23.741 7.082 -14.378 1.00 0.00 93 GLY A C 6
ATOM 8658 O O . GLY A 1 93 ? -24.524 7.296 -13.453 1.00 0.00 93 GLY A O 6
ATOM 8662 N N . THR A 1 94 ? -23.998 6.294 -15.411 1.00 0.00 94 THR A N 6
ATOM 8663 C CA . THR A 1 94 ? -25.270 5.601 -15.526 1.00 0.00 94 THR A CA 6
ATOM 8664 C C . THR A 1 94 ? -25.065 4.088 -15.424 1.00 0.00 94 THR A C 6
ATOM 8665 O O . THR A 1 94 ? -23.962 3.591 -15.646 1.00 0.00 94 THR A O 6
ATOM 8676 N N . SER A 1 95 ? -26.145 3.398 -15.088 1.00 0.00 95 SER A N 6
ATOM 8677 C CA . SER A 1 95 ? -26.098 1.952 -14.954 1.00 0.00 95 SER A CA 6
ATOM 8678 C C . SER A 1 95 ? -27.088 1.304 -15.923 1.00 0.00 95 SER A C 6
ATOM 8679 O O . SER A 1 95 ? -28.128 1.883 -16.234 1.00 0.00 95 SER A O 6
ATOM 8687 N N . GLY A 1 96 ? -26.731 0.110 -16.374 1.00 0.00 96 GLY A N 6
ATOM 8688 C CA . GLY A 1 96 ? -27.575 -0.623 -17.302 1.00 0.00 96 GLY A CA 6
ATOM 8689 C C . GLY A 1 96 ? -28.312 -1.760 -16.591 1.00 0.00 96 GLY A C 6
ATOM 8690 O O . GLY A 1 96 ? -27.957 -2.131 -15.474 1.00 0.00 96 GLY A O 6
ATOM 8694 N N . SER A 1 97 ? -29.324 -2.281 -17.269 1.00 0.00 97 SER A N 6
ATOM 8695 C CA . SER A 1 97 ? -30.113 -3.369 -16.717 1.00 0.00 97 SER A CA 6
ATOM 8696 C C . SER A 1 97 ? -30.608 -4.281 -17.841 1.00 0.00 97 SER A C 6
ATOM 8697 O O . SER A 1 97 ? -30.997 -3.804 -18.906 1.00 0.00 97 SER A O 6
ATOM 8705 N N . GLY A 1 98 ? -30.575 -5.576 -17.567 1.00 0.00 98 GLY A N 6
ATOM 8706 C CA . GLY A 1 98 ? -31.015 -6.559 -18.542 1.00 0.00 98 GLY A CA 6
ATOM 8707 C C . GLY A 1 98 ? -31.289 -7.909 -17.875 1.00 0.00 98 GLY A C 6
ATOM 8708 O O . GLY A 1 98 ? -30.497 -8.841 -18.003 1.00 0.00 98 GLY A O 6
ATOM 8712 N N . PRO A 1 99 ? -32.444 -7.972 -17.160 1.00 0.00 99 PRO A N 6
ATOM 8713 C CA . PRO A 1 99 ? -32.833 -9.192 -16.473 1.00 0.00 99 PRO A CA 6
ATOM 8714 C C . PRO A 1 99 ? -33.348 -10.239 -17.463 1.00 0.00 99 PRO A C 6
ATOM 8715 O O . PRO A 1 99 ? -33.796 -9.896 -18.556 1.00 0.00 99 PRO A O 6
ATOM 8726 N N . SER A 1 100 ? -33.267 -11.493 -17.044 1.00 0.00 100 SER A N 6
ATOM 8727 C CA . SER A 1 100 ? -33.720 -12.592 -17.880 1.00 0.00 100 SER A CA 6
ATOM 8728 C C . SER A 1 100 ? -34.935 -13.269 -17.243 1.00 0.00 100 SER A C 6
ATOM 8729 O O . SER A 1 100 ? -35.162 -13.140 -16.041 1.00 0.00 100 SER A O 6
ATOM 8737 N N . SER A 1 101 ? -35.684 -13.975 -18.076 1.00 0.00 101 SER A N 6
ATOM 8738 C CA . SER A 1 101 ? -36.870 -14.673 -17.609 1.00 0.00 101 SER A CA 6
ATOM 8739 C C . SER A 1 101 ? -37.449 -15.533 -18.734 1.00 0.00 101 SER A C 6
ATOM 8740 O O . SER A 1 101 ? -37.771 -15.024 -19.807 1.00 0.00 101 SER A O 6
ATOM 8748 N N . GLY A 1 102 ? -37.563 -16.822 -18.451 1.00 0.00 102 GLY A N 6
ATOM 8749 C CA . GLY A 1 102 ? -38.098 -17.758 -19.426 1.00 0.00 102 GLY A CA 6
ATOM 8750 C C . GLY A 1 102 ? -37.142 -18.933 -19.640 1.00 0.00 102 GLY A C 6
ATOM 8751 O O . GLY A 1 102 ? -36.233 -19.151 -18.840 1.00 0.00 102 GLY A O 6
ATOM 8755 N N . GLY A 1 1 ? 4.445 -1.730 -19.610 1.00 0.00 1 GLY A N 7
ATOM 8756 C CA . GLY A 1 1 ? 5.297 -1.665 -18.434 1.00 0.00 1 GLY A CA 7
ATOM 8757 C C . GLY A 1 1 ? 4.574 -0.986 -17.270 1.00 0.00 1 GLY A C 7
ATOM 8758 O O . GLY A 1 1 ? 3.509 -1.436 -16.849 1.00 0.00 1 GLY A O 7
ATOM 8762 N N . SER A 1 2 ? 5.181 0.085 -16.781 1.00 0.00 2 SER A N 7
ATOM 8763 C CA . SER A 1 2 ? 4.609 0.831 -15.673 1.00 0.00 2 SER A CA 7
ATOM 8764 C C . SER A 1 2 ? 4.050 2.164 -16.173 1.00 0.00 2 SER A C 7
ATOM 8765 O O . SER A 1 2 ? 4.764 3.165 -16.213 1.00 0.00 2 SER A O 7
ATOM 8773 N N . SER A 1 3 ? 2.777 2.136 -16.541 1.00 0.00 3 SER A N 7
ATOM 8774 C CA . SER A 1 3 ? 2.114 3.330 -17.036 1.00 0.00 3 SER A CA 7
ATOM 8775 C C . SER A 1 3 ? 1.664 4.203 -15.863 1.00 0.00 3 SER A C 7
ATOM 8776 O O . SER A 1 3 ? 1.321 3.691 -14.799 1.00 0.00 3 SER A O 7
ATOM 8784 N N . GLY A 1 4 ? 1.681 5.507 -16.097 1.00 0.00 4 GLY A N 7
ATOM 8785 C CA . GLY A 1 4 ? 1.279 6.456 -15.073 1.00 0.00 4 GLY A CA 7
ATOM 8786 C C . GLY A 1 4 ? 2.365 7.510 -14.846 1.00 0.00 4 GLY A C 7
ATOM 8787 O O . GLY A 1 4 ? 3.553 7.221 -14.977 1.00 0.00 4 GLY A O 7
ATOM 8791 N N . SER A 1 5 ? 1.918 8.711 -14.509 1.00 0.00 5 SER A N 7
ATOM 8792 C CA . SER A 1 5 ? 2.837 9.809 -14.262 1.00 0.00 5 SER A CA 7
ATOM 8793 C C . SER A 1 5 ? 2.975 10.048 -12.757 1.00 0.00 5 SER A C 7
ATOM 8794 O O . SER A 1 5 ? 2.040 9.800 -11.997 1.00 0.00 5 SER A O 7
ATOM 8802 N N . SER A 1 6 ? 4.149 10.526 -12.371 1.00 0.00 6 SER A N 7
ATOM 8803 C CA . SER A 1 6 ? 4.421 10.801 -10.971 1.00 0.00 6 SER A CA 7
ATOM 8804 C C . SER A 1 6 ? 5.704 11.624 -10.839 1.00 0.00 6 SER A C 7
ATOM 8805 O O . SER A 1 6 ? 6.609 11.508 -11.665 1.00 0.00 6 SER A O 7
ATOM 8813 N N . GLY A 1 7 ? 5.742 12.439 -9.794 1.00 0.00 7 GLY A N 7
ATOM 8814 C CA . GLY A 1 7 ? 6.899 13.281 -9.544 1.00 0.00 7 GLY A CA 7
ATOM 8815 C C . GLY A 1 7 ? 6.580 14.355 -8.502 1.00 0.00 7 GLY A C 7
ATOM 8816 O O . GLY A 1 7 ? 6.483 14.060 -7.311 1.00 0.00 7 GLY A O 7
ATOM 8820 N N . SER A 1 8 ? 6.426 15.578 -8.986 1.00 0.00 8 SER A N 7
ATOM 8821 C CA . SER A 1 8 ? 6.120 16.697 -8.111 1.00 0.00 8 SER A CA 7
ATOM 8822 C C . SER A 1 8 ? 4.639 17.062 -8.227 1.00 0.00 8 SER A C 7
ATOM 8823 O O . SER A 1 8 ? 3.998 16.759 -9.233 1.00 0.00 8 SER A O 7
ATOM 8831 N N . SER A 1 9 ? 4.138 17.708 -7.185 1.00 0.00 9 SER A N 7
ATOM 8832 C CA . SER A 1 9 ? 2.745 18.118 -7.157 1.00 0.00 9 SER A CA 7
ATOM 8833 C C . SER A 1 9 ? 1.844 16.934 -7.514 1.00 0.00 9 SER A C 7
ATOM 8834 O O . SER A 1 9 ? 1.651 16.629 -8.690 1.00 0.00 9 SER A O 7
ATOM 8842 N N . PHE A 1 10 ? 1.316 16.299 -6.478 1.00 0.00 10 PHE A N 7
ATOM 8843 C CA . PHE A 1 10 ? 0.441 15.155 -6.668 1.00 0.00 10 PHE A CA 7
ATOM 8844 C C . PHE A 1 10 ? -0.671 15.476 -7.669 1.00 0.00 10 PHE A C 7
ATOM 8845 O O . PHE A 1 10 ? -0.947 16.643 -7.942 1.00 0.00 10 PHE A O 7
ATOM 8862 N N . GLN A 1 11 ? -1.277 14.419 -8.190 1.00 0.00 11 GLN A N 7
ATOM 8863 C CA . GLN A 1 11 ? -2.352 14.573 -9.155 1.00 0.00 11 GLN A CA 7
ATOM 8864 C C . GLN A 1 11 ? -3.456 13.548 -8.889 1.00 0.00 11 GLN A C 7
ATOM 8865 O O . GLN A 1 11 ? -3.236 12.345 -9.022 1.00 0.00 11 GLN A O 7
ATOM 8879 N N . SER A 1 12 ? -4.620 14.061 -8.518 1.00 0.00 12 SER A N 7
ATOM 8880 C CA . SER A 1 12 ? -5.758 13.204 -8.232 1.00 0.00 12 SER A CA 7
ATOM 8881 C C . SER A 1 12 ? -6.139 12.407 -9.481 1.00 0.00 12 SER A C 7
ATOM 8882 O O . SER A 1 12 ? -6.009 11.184 -9.504 1.00 0.00 12 SER A O 7
ATOM 8890 N N . THR A 1 13 ? -6.602 13.131 -10.489 1.00 0.00 13 THR A N 7
ATOM 8891 C CA . THR A 1 13 ? -7.003 12.506 -11.738 1.00 0.00 13 THR A CA 7
ATOM 8892 C C . THR A 1 13 ? -7.948 11.333 -11.468 1.00 0.00 13 THR A C 7
ATOM 8893 O O . THR A 1 13 ? -8.238 11.017 -10.315 1.00 0.00 13 THR A O 7
ATOM 8904 N N . THR A 1 14 ? -8.402 10.720 -12.551 1.00 0.00 14 THR A N 7
ATOM 8905 C CA . THR A 1 14 ? -9.308 9.589 -12.446 1.00 0.00 14 THR A CA 7
ATOM 8906 C C . THR A 1 14 ? -10.339 9.832 -11.343 1.00 0.00 14 THR A C 7
ATOM 8907 O O . THR A 1 14 ? -10.076 9.565 -10.171 1.00 0.00 14 THR A O 7
ATOM 8918 N N . GLY A 1 15 ? -11.492 10.337 -11.756 1.00 0.00 15 GLY A N 7
ATOM 8919 C CA . GLY A 1 15 ? -12.565 10.620 -10.818 1.00 0.00 15 GLY A CA 7
ATOM 8920 C C . GLY A 1 15 ? -12.718 9.487 -9.802 1.00 0.00 15 GLY A C 7
ATOM 8921 O O . GLY A 1 15 ? -13.046 9.729 -8.641 1.00 0.00 15 GLY A O 7
ATOM 8925 N N . HIS A 1 16 ? -12.472 8.274 -10.275 1.00 0.00 16 HIS A N 7
ATOM 8926 C CA . HIS A 1 16 ? -12.578 7.102 -9.422 1.00 0.00 16 HIS A CA 7
ATOM 8927 C C . HIS A 1 16 ? -11.319 6.977 -8.563 1.00 0.00 16 HIS A C 7
ATOM 8928 O O . HIS A 1 16 ? -10.221 6.794 -9.087 1.00 0.00 16 HIS A O 7
ATOM 8942 N N . CYS A 1 17 ? -11.519 7.081 -7.257 1.00 0.00 17 CYS A N 7
ATOM 8943 C CA . CYS A 1 17 ? -10.413 6.982 -6.320 1.00 0.00 17 CYS A CA 7
ATOM 8944 C C . CYS A 1 17 ? -10.908 6.253 -5.069 1.00 0.00 17 CYS A C 7
ATOM 8945 O O . CYS A 1 17 ? -12.104 6.009 -4.921 1.00 0.00 17 CYS A O 7
ATOM 8953 N N . VAL A 1 18 ? -9.961 5.927 -4.201 1.00 0.00 18 VAL A N 7
ATOM 8954 C CA . VAL A 1 18 ? -10.286 5.230 -2.967 1.00 0.00 18 VAL A CA 7
ATOM 8955 C C . VAL A 1 18 ? -9.399 5.762 -1.839 1.00 0.00 18 VAL A C 7
ATOM 8956 O O . VAL A 1 18 ? -8.174 5.718 -1.935 1.00 0.00 18 VAL A O 7
ATOM 8969 N N . HIS A 1 19 ? -10.054 6.250 -0.796 1.00 0.00 19 HIS A N 7
ATOM 8970 C CA . HIS A 1 19 ? -9.341 6.789 0.350 1.00 0.00 19 HIS A CA 7
ATOM 8971 C C . HIS A 1 19 ? -8.990 5.656 1.315 1.00 0.00 19 HIS A C 7
ATOM 8972 O O . HIS A 1 19 ? -9.714 4.666 1.406 1.00 0.00 19 HIS A O 7
ATOM 8986 N N . MET A 1 20 ? -7.878 5.838 2.012 1.00 0.00 20 MET A N 7
ATOM 8987 C CA . MET A 1 20 ? -7.422 4.843 2.968 1.00 0.00 20 MET A CA 7
ATOM 8988 C C . MET A 1 20 ? -7.060 5.493 4.305 1.00 0.00 20 MET A C 7
ATOM 8989 O O . MET A 1 20 ? -6.404 6.533 4.337 1.00 0.00 20 MET A O 7
ATOM 9003 N N . ARG A 1 21 ? -7.504 4.852 5.377 1.00 0.00 21 ARG A N 7
ATOM 9004 C CA . ARG A 1 21 ? -7.235 5.354 6.713 1.00 0.00 21 ARG A CA 7
ATOM 9005 C C . ARG A 1 21 ? -7.103 4.193 7.700 1.00 0.00 21 ARG A C 7
ATOM 9006 O O . ARG A 1 21 ? -7.608 3.099 7.449 1.00 0.00 21 ARG A O 7
ATOM 9027 N N . GLY A 1 22 ? -6.421 4.469 8.802 1.00 0.00 22 GLY A N 7
ATOM 9028 C CA . GLY A 1 22 ? -6.216 3.460 9.828 1.00 0.00 22 GLY A CA 7
ATOM 9029 C C . GLY A 1 22 ? -5.420 2.274 9.280 1.00 0.00 22 GLY A C 7
ATOM 9030 O O . GLY A 1 22 ? -5.823 1.124 9.441 1.00 0.00 22 GLY A O 7
ATOM 9034 N N . LEU A 1 23 ? -4.304 2.596 8.642 1.00 0.00 23 LEU A N 7
ATOM 9035 C CA . LEU A 1 23 ? -3.447 1.572 8.069 1.00 0.00 23 LEU A CA 7
ATOM 9036 C C . LEU A 1 23 ? -2.375 1.181 9.088 1.00 0.00 23 LEU A C 7
ATOM 9037 O O . LEU A 1 23 ? -2.030 1.971 9.966 1.00 0.00 23 LEU A O 7
ATOM 9053 N N . PRO A 1 24 ? -1.863 -0.069 8.933 1.00 0.00 24 PRO A N 7
ATOM 9054 C CA . PRO A 1 24 ? -0.837 -0.575 9.829 1.00 0.00 24 PRO A CA 7
ATOM 9055 C C . PRO A 1 24 ? 0.522 0.057 9.518 1.00 0.00 24 PRO A C 7
ATOM 9056 O O . PRO A 1 24 ? 0.749 0.533 8.407 1.00 0.00 24 PRO A O 7
ATOM 9067 N N . TYR A 1 25 ? 1.389 0.041 10.520 1.00 0.00 25 TYR A N 7
ATOM 9068 C CA . TYR A 1 25 ? 2.719 0.606 10.367 1.00 0.00 25 TYR A CA 7
ATOM 9069 C C . TYR A 1 25 ? 3.541 -0.193 9.355 1.00 0.00 25 TYR A C 7
ATOM 9070 O O . TYR A 1 25 ? 4.308 0.379 8.582 1.00 0.00 25 TYR A O 7
ATOM 9088 N N . ARG A 1 26 ? 3.355 -1.505 9.392 1.00 0.00 26 ARG A N 7
ATOM 9089 C CA . ARG A 1 26 ? 4.070 -2.389 8.488 1.00 0.00 26 ARG A CA 7
ATOM 9090 C C . ARG A 1 26 ? 3.251 -2.624 7.217 1.00 0.00 26 ARG A C 7
ATOM 9091 O O . ARG A 1 26 ? 3.214 -3.737 6.695 1.00 0.00 26 ARG A O 7
ATOM 9112 N N . ALA A 1 27 ? 2.614 -1.557 6.756 1.00 0.00 27 ALA A N 7
ATOM 9113 C CA . ALA A 1 27 ? 1.798 -1.634 5.556 1.00 0.00 27 ALA A CA 7
ATOM 9114 C C . ALA A 1 27 ? 2.386 -0.714 4.485 1.00 0.00 27 ALA A C 7
ATOM 9115 O O . ALA A 1 27 ? 2.344 0.508 4.620 1.00 0.00 27 ALA A O 7
ATOM 9122 N N . THR A 1 28 ? 2.922 -1.336 3.445 1.00 0.00 28 THR A N 7
ATOM 9123 C CA . THR A 1 28 ? 3.518 -0.588 2.351 1.00 0.00 28 THR A CA 7
ATOM 9124 C C . THR A 1 28 ? 2.663 -0.716 1.089 1.00 0.00 28 THR A C 7
ATOM 9125 O O . THR A 1 28 ? 1.636 -1.392 1.097 1.00 0.00 28 THR A O 7
ATOM 9136 N N . GLU A 1 29 ? 3.119 -0.057 0.034 1.00 0.00 29 GLU A N 7
ATOM 9137 C CA . GLU A 1 29 ? 2.409 -0.088 -1.233 1.00 0.00 29 GLU A CA 7
ATOM 9138 C C . GLU A 1 29 ? 2.262 -1.530 -1.723 1.00 0.00 29 GLU A C 7
ATOM 9139 O O . GLU A 1 29 ? 1.193 -1.927 -2.185 1.00 0.00 29 GLU A O 7
ATOM 9151 N N . ASN A 1 30 ? 3.351 -2.275 -1.606 1.00 0.00 30 ASN A N 7
ATOM 9152 C CA . ASN A 1 30 ? 3.357 -3.665 -2.031 1.00 0.00 30 ASN A CA 7
ATOM 9153 C C . ASN A 1 30 ? 2.250 -4.423 -1.296 1.00 0.00 30 ASN A C 7
ATOM 9154 O O . ASN A 1 30 ? 1.799 -5.470 -1.757 1.00 0.00 30 ASN A O 7
ATOM 9165 N N . ASP A 1 31 ? 1.846 -3.865 -0.164 1.00 0.00 31 ASP A N 7
ATOM 9166 C CA . ASP A 1 31 ? 0.801 -4.476 0.640 1.00 0.00 31 ASP A CA 7
ATOM 9167 C C . ASP A 1 31 ? -0.565 -3.998 0.142 1.00 0.00 31 ASP A C 7
ATOM 9168 O O . ASP A 1 31 ? -1.445 -4.809 -0.141 1.00 0.00 31 ASP A O 7
ATOM 9177 N N . ILE A 1 32 ? -0.698 -2.683 0.050 1.00 0.00 32 ILE A N 7
ATOM 9178 C CA . ILE A 1 32 ? -1.941 -2.087 -0.409 1.00 0.00 32 ILE A CA 7
ATOM 9179 C C . ILE A 1 32 ? -2.285 -2.638 -1.795 1.00 0.00 32 ILE A C 7
ATOM 9180 O O . ILE A 1 32 ? -3.441 -2.598 -2.213 1.00 0.00 32 ILE A O 7
ATOM 9196 N N . TYR A 1 33 ? -1.260 -3.139 -2.468 1.00 0.00 33 TYR A N 7
ATOM 9197 C CA . TYR A 1 33 ? -1.439 -3.697 -3.798 1.00 0.00 33 TYR A CA 7
ATOM 9198 C C . TYR A 1 33 ? -2.070 -5.089 -3.728 1.00 0.00 33 TYR A C 7
ATOM 9199 O O . TYR A 1 33 ? -2.884 -5.449 -4.576 1.00 0.00 33 TYR A O 7
ATOM 9217 N N . ASN A 1 34 ? -1.669 -5.835 -2.708 1.00 0.00 34 ASN A N 7
ATOM 9218 C CA . ASN A 1 34 ? -2.185 -7.179 -2.517 1.00 0.00 34 ASN A CA 7
ATOM 9219 C C . ASN A 1 34 ? -3.463 -7.116 -1.677 1.00 0.00 34 ASN A C 7
ATOM 9220 O O . ASN A 1 34 ? -4.257 -8.055 -1.677 1.00 0.00 34 ASN A O 7
ATOM 9231 N N . PHE A 1 35 ? -3.622 -5.999 -0.983 1.00 0.00 35 PHE A N 7
ATOM 9232 C CA . PHE A 1 35 ? -4.790 -5.801 -0.141 1.00 0.00 35 PHE A CA 7
ATOM 9233 C C . PHE A 1 35 ? -6.023 -5.470 -0.984 1.00 0.00 35 PHE A C 7
ATOM 9234 O O . PHE A 1 35 ? -7.150 -5.745 -0.575 1.00 0.00 35 PHE A O 7
ATOM 9251 N N . PHE A 1 36 ? -5.768 -4.887 -2.146 1.00 0.00 36 PHE A N 7
ATOM 9252 C CA . PHE A 1 36 ? -6.844 -4.516 -3.050 1.00 0.00 36 PHE A CA 7
ATOM 9253 C C . PHE A 1 36 ? -7.016 -5.561 -4.154 1.00 0.00 36 PHE A C 7
ATOM 9254 O O . PHE A 1 36 ? -8.022 -5.562 -4.861 1.00 0.00 36 PHE A O 7
ATOM 9271 N N . SER A 1 37 ? -6.019 -6.427 -4.266 1.00 0.00 37 SER A N 7
ATOM 9272 C CA . SER A 1 37 ? -6.048 -7.475 -5.272 1.00 0.00 37 SER A CA 7
ATOM 9273 C C . SER A 1 37 ? -7.169 -8.469 -4.960 1.00 0.00 37 SER A C 7
ATOM 9274 O O . SER A 1 37 ? -7.589 -8.596 -3.811 1.00 0.00 37 SER A O 7
ATOM 9282 N N . PRO A 1 38 ? -7.634 -9.166 -6.031 1.00 0.00 38 PRO A N 7
ATOM 9283 C CA . PRO A 1 38 ? -7.082 -8.955 -7.358 1.00 0.00 38 PRO A CA 7
ATOM 9284 C C . PRO A 1 38 ? -7.580 -7.637 -7.956 1.00 0.00 38 PRO A C 7
ATOM 9285 O O . PRO A 1 38 ? -8.780 -7.455 -8.154 1.00 0.00 38 PRO A O 7
ATOM 9296 N N . LEU A 1 39 ? -6.632 -6.751 -8.226 1.00 0.00 39 LEU A N 7
ATOM 9297 C CA . LEU A 1 39 ? -6.959 -5.456 -8.797 1.00 0.00 39 LEU A CA 7
ATOM 9298 C C . LEU A 1 39 ? -5.679 -4.791 -9.308 1.00 0.00 39 LEU A C 7
ATOM 9299 O O . LEU A 1 39 ? -4.585 -5.323 -9.129 1.00 0.00 39 LEU A O 7
ATOM 9315 N N . ASN A 1 40 ? -5.860 -3.638 -9.935 1.00 0.00 40 ASN A N 7
ATOM 9316 C CA . ASN A 1 40 ? -4.733 -2.895 -10.474 1.00 0.00 40 ASN A CA 7
ATOM 9317 C C . ASN A 1 40 ? -4.923 -1.405 -10.180 1.00 0.00 40 ASN A C 7
ATOM 9318 O O . ASN A 1 40 ? -5.565 -0.694 -10.951 1.00 0.00 40 ASN A O 7
ATOM 9329 N N . PRO A 1 41 ? -4.338 -0.967 -9.033 1.00 0.00 41 PRO A N 7
ATOM 9330 C CA . PRO A 1 41 ? -4.436 0.425 -8.628 1.00 0.00 41 PRO A CA 7
ATOM 9331 C C . PRO A 1 41 ? -3.519 1.309 -9.475 1.00 0.00 41 PRO A C 7
ATOM 9332 O O . PRO A 1 41 ? -2.310 1.087 -9.526 1.00 0.00 41 PRO A O 7
ATOM 9343 N N . MET A 1 42 ? -4.128 2.294 -10.120 1.00 0.00 42 MET A N 7
ATOM 9344 C CA . MET A 1 42 ? -3.381 3.212 -10.962 1.00 0.00 42 MET A CA 7
ATOM 9345 C C . MET A 1 42 ? -2.120 3.706 -10.251 1.00 0.00 42 MET A C 7
ATOM 9346 O O . MET A 1 42 ? -1.094 3.938 -10.888 1.00 0.00 42 MET A O 7
ATOM 9360 N N . ARG A 1 43 ? -2.238 3.852 -8.939 1.00 0.00 43 ARG A N 7
ATOM 9361 C CA . ARG A 1 43 ? -1.120 4.315 -8.134 1.00 0.00 43 ARG A CA 7
ATOM 9362 C C . ARG A 1 43 ? -1.536 4.436 -6.667 1.00 0.00 43 ARG A C 7
ATOM 9363 O O . ARG A 1 43 ? -2.648 4.869 -6.367 1.00 0.00 43 ARG A O 7
ATOM 9384 N N . VAL A 1 44 ? -0.622 4.046 -5.791 1.00 0.00 44 VAL A N 7
ATOM 9385 C CA . VAL A 1 44 ? -0.880 4.105 -4.363 1.00 0.00 44 VAL A CA 7
ATOM 9386 C C . VAL A 1 44 ? 0.049 5.139 -3.723 1.00 0.00 44 VAL A C 7
ATOM 9387 O O . VAL A 1 44 ? 1.266 5.074 -3.893 1.00 0.00 44 VAL A O 7
ATOM 9400 N N . HIS A 1 45 ? -0.559 6.068 -3.001 1.00 0.00 45 HIS A N 7
ATOM 9401 C CA . HIS A 1 45 ? 0.199 7.114 -2.336 1.00 0.00 45 HIS A CA 7
ATOM 9402 C C . HIS A 1 45 ? 0.309 6.797 -0.843 1.00 0.00 45 HIS A C 7
ATOM 9403 O O . HIS A 1 45 ? -0.677 6.426 -0.209 1.00 0.00 45 HIS A O 7
ATOM 9417 N N . ILE A 1 46 ? 1.519 6.954 -0.325 1.00 0.00 46 ILE A N 7
ATOM 9418 C CA . ILE A 1 46 ? 1.771 6.689 1.081 1.00 0.00 46 ILE A CA 7
ATOM 9419 C C . ILE A 1 46 ? 2.128 7.999 1.786 1.00 0.00 46 ILE A C 7
ATOM 9420 O O . ILE A 1 46 ? 3.256 8.479 1.678 1.00 0.00 46 ILE A O 7
ATOM 9436 N N . GLU A 1 47 ? 1.147 8.540 2.493 1.00 0.00 47 GLU A N 7
ATOM 9437 C CA . GLU A 1 47 ? 1.344 9.785 3.216 1.00 0.00 47 GLU A CA 7
ATOM 9438 C C . GLU A 1 47 ? 2.374 9.594 4.331 1.00 0.00 47 GLU A C 7
ATOM 9439 O O . GLU A 1 47 ? 2.210 8.730 5.191 1.00 0.00 47 GLU A O 7
ATOM 9451 N N . ILE A 1 48 ? 3.412 10.416 4.281 1.00 0.00 48 ILE A N 7
ATOM 9452 C CA . ILE A 1 48 ? 4.468 10.349 5.276 1.00 0.00 48 ILE A CA 7
ATOM 9453 C C . ILE A 1 48 ? 4.253 11.449 6.317 1.00 0.00 48 ILE A C 7
ATOM 9454 O O . ILE A 1 48 ? 3.785 12.537 5.987 1.00 0.00 48 ILE A O 7
ATOM 9470 N N . GLY A 1 49 ? 4.606 11.127 7.553 1.00 0.00 49 GLY A N 7
ATOM 9471 C CA . GLY A 1 49 ? 4.457 12.075 8.645 1.00 0.00 49 GLY A CA 7
ATOM 9472 C C . GLY A 1 49 ? 5.629 13.058 8.681 1.00 0.00 49 GLY A C 7
ATOM 9473 O O . GLY A 1 49 ? 5.570 14.122 8.067 1.00 0.00 49 GLY A O 7
ATOM 9477 N N . PRO A 1 50 ? 6.694 12.655 9.424 1.00 0.00 50 PRO A N 7
ATOM 9478 C CA . PRO A 1 50 ? 7.878 13.489 9.548 1.00 0.00 50 PRO A CA 7
ATOM 9479 C C . PRO A 1 50 ? 8.713 13.449 8.267 1.00 0.00 50 PRO A C 7
ATOM 9480 O O . PRO A 1 50 ? 8.724 14.409 7.499 1.00 0.00 50 PRO A O 7
ATOM 9491 N N . ASP A 1 51 ? 9.392 12.327 8.076 1.00 0.00 51 ASP A N 7
ATOM 9492 C CA . ASP A 1 51 ? 10.228 12.149 6.901 1.00 0.00 51 ASP A CA 7
ATOM 9493 C C . ASP A 1 51 ? 10.509 10.659 6.701 1.00 0.00 51 ASP A C 7
ATOM 9494 O O . ASP A 1 51 ? 11.581 10.283 6.229 1.00 0.00 51 ASP A O 7
ATOM 9503 N N . GLY A 1 52 ? 9.527 9.849 7.071 1.00 0.00 52 GLY A N 7
ATOM 9504 C CA . GLY A 1 52 ? 9.655 8.408 6.938 1.00 0.00 52 GLY A CA 7
ATOM 9505 C C . GLY A 1 52 ? 8.396 7.697 7.439 1.00 0.00 52 GLY A C 7
ATOM 9506 O O . GLY A 1 52 ? 7.686 7.063 6.661 1.00 0.00 52 GLY A O 7
ATOM 9510 N N . ARG A 1 53 ? 8.158 7.827 8.736 1.00 0.00 53 ARG A N 7
ATOM 9511 C CA . ARG A 1 53 ? 6.998 7.206 9.350 1.00 0.00 53 ARG A CA 7
ATOM 9512 C C . ARG A 1 53 ? 5.744 7.484 8.518 1.00 0.00 53 ARG A C 7
ATOM 9513 O O . ARG A 1 53 ? 5.721 8.417 7.717 1.00 0.00 53 ARG A O 7
ATOM 9534 N N . VAL A 1 54 ? 4.731 6.659 8.738 1.00 0.00 54 VAL A N 7
ATOM 9535 C CA . VAL A 1 54 ? 3.477 6.805 8.018 1.00 0.00 54 VAL A CA 7
ATOM 9536 C C . VAL A 1 54 ? 2.433 7.431 8.945 1.00 0.00 54 VAL A C 7
ATOM 9537 O O . VAL A 1 54 ? 2.619 7.468 10.160 1.00 0.00 54 VAL A O 7
ATOM 9550 N N . THR A 1 55 ? 1.358 7.908 8.335 1.00 0.00 55 THR A N 7
ATOM 9551 C CA . THR A 1 55 ? 0.284 8.531 9.090 1.00 0.00 55 THR A CA 7
ATOM 9552 C C . THR A 1 55 ? -0.848 7.530 9.332 1.00 0.00 55 THR A C 7
ATOM 9553 O O . THR A 1 55 ? -1.521 7.586 10.360 1.00 0.00 55 THR A O 7
ATOM 9564 N N . GLY A 1 56 ? -1.022 6.638 8.368 1.00 0.00 56 GLY A N 7
ATOM 9565 C CA . GLY A 1 56 ? -2.061 5.626 8.464 1.00 0.00 56 GLY A CA 7
ATOM 9566 C C . GLY A 1 56 ? -3.084 5.782 7.337 1.00 0.00 56 GLY A C 7
ATOM 9567 O O . GLY A 1 56 ? -4.010 4.981 7.218 1.00 0.00 56 GLY A O 7
ATOM 9571 N N . GLU A 1 57 ? -2.882 6.819 6.537 1.00 0.00 57 GLU A N 7
ATOM 9572 C CA . GLU A 1 57 ? -3.776 7.091 5.424 1.00 0.00 57 GLU A CA 7
ATOM 9573 C C . GLU A 1 57 ? -3.079 6.782 4.097 1.00 0.00 57 GLU A C 7
ATOM 9574 O O . GLU A 1 57 ? -1.853 6.821 4.012 1.00 0.00 57 GLU A O 7
ATOM 9586 N N . ALA A 1 58 ? -3.892 6.482 3.094 1.00 0.00 58 ALA A N 7
ATOM 9587 C CA . ALA A 1 58 ? -3.369 6.166 1.776 1.00 0.00 58 ALA A CA 7
ATOM 9588 C C . ALA A 1 58 ? -4.382 6.597 0.714 1.00 0.00 58 ALA A C 7
ATOM 9589 O O . ALA A 1 58 ? -5.568 6.746 1.006 1.00 0.00 58 ALA A O 7
ATOM 9596 N N . ASP A 1 59 ? -3.879 6.785 -0.497 1.00 0.00 59 ASP A N 7
ATOM 9597 C CA . ASP A 1 59 ? -4.725 7.195 -1.605 1.00 0.00 59 ASP A CA 7
ATOM 9598 C C . ASP A 1 59 ? -4.548 6.217 -2.767 1.00 0.00 59 ASP A C 7
ATOM 9599 O O . ASP A 1 59 ? -3.423 5.889 -3.141 1.00 0.00 59 ASP A O 7
ATOM 9608 N N . VAL A 1 60 ? -5.675 5.777 -3.306 1.00 0.00 60 VAL A N 7
ATOM 9609 C CA . VAL A 1 60 ? -5.659 4.842 -4.418 1.00 0.00 60 VAL A CA 7
ATOM 9610 C C . VAL A 1 60 ? -6.363 5.474 -5.621 1.00 0.00 60 VAL A C 7
ATOM 9611 O O . VAL A 1 60 ? -7.222 6.339 -5.457 1.00 0.00 60 VAL A O 7
ATOM 9624 N N . GLU A 1 61 ? -5.972 5.018 -6.802 1.00 0.00 61 GLU A N 7
ATOM 9625 C CA . GLU A 1 61 ? -6.555 5.528 -8.031 1.00 0.00 61 GLU A CA 7
ATOM 9626 C C . GLU A 1 61 ? -6.900 4.374 -8.974 1.00 0.00 61 GLU A C 7
ATOM 9627 O O . GLU A 1 61 ? -6.118 3.436 -9.125 1.00 0.00 61 GLU A O 7
ATOM 9639 N N . PHE A 1 62 ? -8.072 4.479 -9.583 1.00 0.00 62 PHE A N 7
ATOM 9640 C CA . PHE A 1 62 ? -8.531 3.456 -10.506 1.00 0.00 62 PHE A CA 7
ATOM 9641 C C . PHE A 1 62 ? -9.129 4.083 -11.767 1.00 0.00 62 PHE A C 7
ATOM 9642 O O . PHE A 1 62 ? -9.810 5.105 -11.693 1.00 0.00 62 PHE A O 7
ATOM 9659 N N . ALA A 1 63 ? -8.854 3.445 -12.895 1.00 0.00 63 ALA A N 7
ATOM 9660 C CA . ALA A 1 63 ? -9.357 3.927 -14.170 1.00 0.00 63 ALA A CA 7
ATOM 9661 C C . ALA A 1 63 ? -10.886 3.924 -14.144 1.00 0.00 63 ALA A C 7
ATOM 9662 O O . ALA A 1 63 ? -11.517 4.951 -14.392 1.00 0.00 63 ALA A O 7
ATOM 9669 N N . THR A 1 64 ? -11.439 2.759 -13.841 1.00 0.00 64 THR A N 7
ATOM 9670 C CA . THR A 1 64 ? -12.883 2.609 -13.779 1.00 0.00 64 THR A CA 7
ATOM 9671 C C . THR A 1 64 ? -13.375 2.773 -12.340 1.00 0.00 64 THR A C 7
ATOM 9672 O O . THR A 1 64 ? -12.584 3.036 -11.436 1.00 0.00 64 THR A O 7
ATOM 9683 N N . HIS A 1 65 ? -14.679 2.610 -12.172 1.00 0.00 65 HIS A N 7
ATOM 9684 C CA . HIS A 1 65 ? -15.287 2.737 -10.858 1.00 0.00 65 HIS A CA 7
ATOM 9685 C C . HIS A 1 65 ? -15.274 1.379 -10.154 1.00 0.00 65 HIS A C 7
ATOM 9686 O O . HIS A 1 65 ? -14.956 1.293 -8.969 1.00 0.00 65 HIS A O 7
ATOM 9700 N N . GLU A 1 66 ? -15.624 0.351 -10.913 1.00 0.00 66 GLU A N 7
ATOM 9701 C CA . GLU A 1 66 ? -15.656 -0.999 -10.377 1.00 0.00 66 GLU A CA 7
ATOM 9702 C C . GLU A 1 66 ? -14.354 -1.307 -9.635 1.00 0.00 66 GLU A C 7
ATOM 9703 O O . GLU A 1 66 ? -14.378 -1.705 -8.471 1.00 0.00 66 GLU A O 7
ATOM 9715 N N . ASP A 1 67 ? -13.249 -1.112 -10.339 1.00 0.00 67 ASP A N 7
ATOM 9716 C CA . ASP A 1 67 ? -11.940 -1.364 -9.762 1.00 0.00 67 ASP A CA 7
ATOM 9717 C C . ASP A 1 67 ? -11.776 -0.523 -8.494 1.00 0.00 67 ASP A C 7
ATOM 9718 O O . ASP A 1 67 ? -10.912 -0.806 -7.665 1.00 0.00 67 ASP A O 7
ATOM 9727 N N . ALA A 1 68 ? -12.618 0.493 -8.383 1.00 0.00 68 ALA A N 7
ATOM 9728 C CA . ALA A 1 68 ? -12.577 1.377 -7.231 1.00 0.00 68 ALA A CA 7
ATOM 9729 C C . ALA A 1 68 ? -13.473 0.811 -6.127 1.00 0.00 68 ALA A C 7
ATOM 9730 O O . ALA A 1 68 ? -13.101 0.820 -4.955 1.00 0.00 68 ALA A O 7
ATOM 9737 N N . VAL A 1 69 ? -14.636 0.331 -6.542 1.00 0.00 69 VAL A N 7
ATOM 9738 C CA . VAL A 1 69 ? -15.588 -0.238 -5.603 1.00 0.00 69 VAL A CA 7
ATOM 9739 C C . VAL A 1 69 ? -15.032 -1.553 -5.054 1.00 0.00 69 VAL A C 7
ATOM 9740 O O . VAL A 1 69 ? -15.070 -1.792 -3.848 1.00 0.00 69 VAL A O 7
ATOM 9753 N N . ALA A 1 70 ? -14.527 -2.372 -5.965 1.00 0.00 70 ALA A N 7
ATOM 9754 C CA . ALA A 1 70 ? -13.964 -3.657 -5.587 1.00 0.00 70 ALA A CA 7
ATOM 9755 C C . ALA A 1 70 ? -12.765 -3.431 -4.664 1.00 0.00 70 ALA A C 7
ATOM 9756 O O . ALA A 1 70 ? -12.523 -4.219 -3.751 1.00 0.00 70 ALA A O 7
ATOM 9763 N N . ALA A 1 71 ? -12.046 -2.351 -4.934 1.00 0.00 71 ALA A N 7
ATOM 9764 C CA . ALA A 1 71 ? -10.878 -2.012 -4.139 1.00 0.00 71 ALA A CA 7
ATOM 9765 C C . ALA A 1 71 ? -11.317 -1.680 -2.711 1.00 0.00 71 ALA A C 7
ATOM 9766 O O . ALA A 1 71 ? -10.819 -2.268 -1.752 1.00 0.00 71 ALA A O 7
ATOM 9773 N N . MET A 1 72 ? -12.245 -0.740 -2.615 1.00 0.00 72 MET A N 7
ATOM 9774 C CA . MET A 1 72 ? -12.757 -0.323 -1.321 1.00 0.00 72 MET A CA 7
ATOM 9775 C C . MET A 1 72 ? -13.712 -1.370 -0.745 1.00 0.00 72 MET A C 7
ATOM 9776 O O . MET A 1 72 ? -14.211 -1.216 0.368 1.00 0.00 72 MET A O 7
ATOM 9790 N N . ALA A 1 73 ? -13.938 -2.413 -1.531 1.00 0.00 73 ALA A N 7
ATOM 9791 C CA . ALA A 1 73 ? -14.824 -3.486 -1.113 1.00 0.00 73 ALA A CA 7
ATOM 9792 C C . ALA A 1 73 ? -14.232 -4.184 0.113 1.00 0.00 73 ALA A C 7
ATOM 9793 O O . ALA A 1 73 ? -14.913 -4.962 0.779 1.00 0.00 73 ALA A O 7
ATOM 9800 N N . LYS A 1 74 ? -12.969 -3.880 0.373 1.00 0.00 74 LYS A N 7
ATOM 9801 C CA . LYS A 1 74 ? -12.276 -4.469 1.507 1.00 0.00 74 LYS A CA 7
ATOM 9802 C C . LYS A 1 74 ? -12.289 -3.481 2.676 1.00 0.00 74 LYS A C 7
ATOM 9803 O O . LYS A 1 74 ? -11.380 -3.482 3.504 1.00 0.00 74 LYS A O 7
ATOM 9822 N N . ASP A 1 75 ? -13.330 -2.662 2.705 1.00 0.00 75 ASP A N 7
ATOM 9823 C CA . ASP A 1 75 ? -13.474 -1.671 3.758 1.00 0.00 75 ASP A CA 7
ATOM 9824 C C . ASP A 1 75 ? -13.588 -2.381 5.108 1.00 0.00 75 ASP A C 7
ATOM 9825 O O . ASP A 1 75 ? -14.347 -3.339 5.248 1.00 0.00 75 ASP A O 7
ATOM 9834 N N . LYS A 1 76 ? -12.822 -1.885 6.069 1.00 0.00 76 LYS A N 7
ATOM 9835 C CA . LYS A 1 76 ? -12.828 -2.460 7.403 1.00 0.00 76 LYS A CA 7
ATOM 9836 C C . LYS A 1 76 ? -11.882 -3.661 7.440 1.00 0.00 76 LYS A C 7
ATOM 9837 O O . LYS A 1 76 ? -11.052 -3.776 8.341 1.00 0.00 76 LYS A O 7
ATOM 9856 N N . ALA A 1 77 ? -12.037 -4.527 6.449 1.00 0.00 77 ALA A N 7
ATOM 9857 C CA . ALA A 1 77 ? -11.207 -5.716 6.357 1.00 0.00 77 ALA A CA 7
ATOM 9858 C C . ALA A 1 77 ? -9.780 -5.371 6.785 1.00 0.00 77 ALA A C 7
ATOM 9859 O O . ALA A 1 77 ? -9.161 -4.467 6.224 1.00 0.00 77 ALA A O 7
ATOM 9866 N N . ASN A 1 78 ? -9.298 -6.108 7.774 1.00 0.00 78 ASN A N 7
ATOM 9867 C CA . ASN A 1 78 ? -7.955 -5.891 8.284 1.00 0.00 78 ASN A CA 7
ATOM 9868 C C . ASN A 1 78 ? -6.937 -6.392 7.257 1.00 0.00 78 ASN A C 7
ATOM 9869 O O . ASN A 1 78 ? -6.988 -7.548 6.840 1.00 0.00 78 ASN A O 7
ATOM 9880 N N . MET A 1 79 ? -6.036 -5.497 6.879 1.00 0.00 79 MET A N 7
ATOM 9881 C CA . MET A 1 79 ? -5.008 -5.834 5.909 1.00 0.00 79 MET A CA 7
ATOM 9882 C C . MET A 1 79 ? -3.955 -6.757 6.524 1.00 0.00 79 MET A C 7
ATOM 9883 O O . MET A 1 79 ? -3.541 -7.734 5.902 1.00 0.00 79 MET A O 7
ATOM 9897 N N . GLN A 1 80 ? -3.551 -6.415 7.739 1.00 0.00 80 GLN A N 7
ATOM 9898 C CA . GLN A 1 80 ? -2.554 -7.202 8.446 1.00 0.00 80 GLN A CA 7
ATOM 9899 C C . GLN A 1 80 ? -3.066 -7.581 9.837 1.00 0.00 80 GLN A C 7
ATOM 9900 O O . GLN A 1 80 ? -3.493 -8.714 10.057 1.00 0.00 80 GLN A O 7
ATOM 9914 N N . HIS A 1 81 ? -3.006 -6.613 10.739 1.00 0.00 81 HIS A N 7
ATOM 9915 C CA . HIS A 1 81 ? -3.458 -6.832 12.103 1.00 0.00 81 HIS A CA 7
ATOM 9916 C C . HIS A 1 81 ? -4.223 -5.601 12.594 1.00 0.00 81 HIS A C 7
ATOM 9917 O O . HIS A 1 81 ? -4.486 -5.465 13.787 1.00 0.00 81 HIS A O 7
ATOM 9931 N N . ARG A 1 82 ? -4.558 -4.736 11.647 1.00 0.00 82 ARG A N 7
ATOM 9932 C CA . ARG A 1 82 ? -5.288 -3.522 11.968 1.00 0.00 82 ARG A CA 7
ATOM 9933 C C . ARG A 1 82 ? -6.485 -3.358 11.030 1.00 0.00 82 ARG A C 7
ATOM 9934 O O . ARG A 1 82 ? -6.547 -3.997 9.980 1.00 0.00 82 ARG A O 7
ATOM 9955 N N . TYR A 1 83 ? -7.406 -2.499 11.442 1.00 0.00 83 TYR A N 7
ATOM 9956 C CA . TYR A 1 83 ? -8.597 -2.243 10.651 1.00 0.00 83 TYR A CA 7
ATOM 9957 C C . TYR A 1 83 ? -8.496 -0.900 9.924 1.00 0.00 83 TYR A C 7
ATOM 9958 O O . TYR A 1 83 ? -8.644 0.155 10.539 1.00 0.00 83 TYR A O 7
ATOM 9976 N N . VAL A 1 84 ? -8.244 -0.983 8.626 1.00 0.00 84 VAL A N 7
ATOM 9977 C CA . VAL A 1 84 ? -8.121 0.212 7.810 1.00 0.00 84 VAL A CA 7
ATOM 9978 C C . VAL A 1 84 ? -9.498 0.595 7.263 1.00 0.00 84 VAL A C 7
ATOM 9979 O O . VAL A 1 84 ? -10.275 -0.272 6.865 1.00 0.00 84 VAL A O 7
ATOM 9992 N N . GLU A 1 85 ? -9.758 1.894 7.260 1.00 0.00 85 GLU A N 7
ATOM 9993 C CA . GLU A 1 85 ? -11.027 2.402 6.769 1.00 0.00 85 GLU A CA 7
ATOM 9994 C C . GLU A 1 85 ? -10.922 2.745 5.281 1.00 0.00 85 GLU A C 7
ATOM 9995 O O . GLU A 1 85 ? -9.968 3.394 4.856 1.00 0.00 85 GLU A O 7
ATOM 10007 N N . LEU A 1 86 ? -11.915 2.292 4.531 1.00 0.00 86 LEU A N 7
ATOM 10008 C CA . LEU A 1 86 ? -11.946 2.542 3.100 1.00 0.00 86 LEU A CA 7
ATOM 10009 C C . LEU A 1 86 ? -13.195 3.356 2.756 1.00 0.00 86 LEU A C 7
ATOM 10010 O O . LEU A 1 86 ? -14.308 2.973 3.113 1.00 0.00 86 LEU A O 7
ATOM 10026 N N . PHE A 1 87 ? -12.969 4.465 2.066 1.00 0.00 87 PHE A N 7
ATOM 10027 C CA . PHE A 1 87 ? -14.062 5.336 1.670 1.00 0.00 87 PHE A CA 7
ATOM 10028 C C . PHE A 1 87 ? -14.161 5.433 0.146 1.00 0.00 87 PHE A C 7
ATOM 10029 O O . PHE A 1 87 ? -13.283 6.000 -0.502 1.00 0.00 87 PHE A O 7
ATOM 10046 N N . LEU A 1 88 ? -15.239 4.870 -0.381 1.00 0.00 88 LEU A N 7
ATOM 10047 C CA . LEU A 1 88 ? -15.464 4.886 -1.816 1.00 0.00 88 LEU A CA 7
ATOM 10048 C C . LEU A 1 88 ? -15.639 6.332 -2.285 1.00 0.00 88 LEU A C 7
ATOM 10049 O O . LEU A 1 88 ? -16.548 7.028 -1.837 1.00 0.00 88 LEU A O 7
ATOM 10065 N N . ASN A 1 89 ? -14.753 6.741 -3.182 1.00 0.00 89 ASN A N 7
ATOM 10066 C CA . ASN A 1 89 ? -14.798 8.091 -3.716 1.00 0.00 89 ASN A CA 7
ATOM 10067 C C . ASN A 1 89 ? -14.572 8.044 -5.229 1.00 0.00 89 ASN A C 7
ATOM 10068 O O . ASN A 1 89 ? -13.447 7.846 -5.686 1.00 0.00 89 ASN A O 7
ATOM 10079 N N . SER A 1 90 ? -15.658 8.230 -5.964 1.00 0.00 90 SER A N 7
ATOM 10080 C CA . SER A 1 90 ? -15.592 8.211 -7.415 1.00 0.00 90 SER A CA 7
ATOM 10081 C C . SER A 1 90 ? -16.563 9.241 -7.996 1.00 0.00 90 SER A C 7
ATOM 10082 O O . SER A 1 90 ? -17.386 9.800 -7.274 1.00 0.00 90 SER A O 7
ATOM 10090 N N . THR A 1 91 ? -16.434 9.460 -9.297 1.00 0.00 91 THR A N 7
ATOM 10091 C CA . THR A 1 91 ? -17.290 10.413 -9.983 1.00 0.00 91 THR A CA 7
ATOM 10092 C C . THR A 1 91 ? -18.478 9.695 -10.626 1.00 0.00 91 THR A C 7
ATOM 10093 O O . THR A 1 91 ? -19.592 10.216 -10.635 1.00 0.00 91 THR A O 7
ATOM 10104 N N . ALA A 1 92 ? -18.200 8.510 -11.149 1.00 0.00 92 ALA A N 7
ATOM 10105 C CA . ALA A 1 92 ? -19.233 7.715 -11.793 1.00 0.00 92 ALA A CA 7
ATOM 10106 C C . ALA A 1 92 ? -19.858 8.525 -12.931 1.00 0.00 92 ALA A C 7
ATOM 10107 O O . ALA A 1 92 ? -19.700 9.743 -12.990 1.00 0.00 92 ALA A O 7
ATOM 10114 N N . GLY A 1 93 ? -20.556 7.815 -13.805 1.00 0.00 93 GLY A N 7
ATOM 10115 C CA . GLY A 1 93 ? -21.206 8.452 -14.938 1.00 0.00 93 GLY A CA 7
ATOM 10116 C C . GLY A 1 93 ? -22.729 8.386 -14.804 1.00 0.00 93 GLY A C 7
ATOM 10117 O O . GLY A 1 93 ? -23.249 7.727 -13.905 1.00 0.00 93 GLY A O 7
ATOM 10121 N N . THR A 1 94 ? -23.401 9.078 -15.713 1.00 0.00 94 THR A N 7
ATOM 10122 C CA . THR A 1 94 ? -24.853 9.106 -15.708 1.00 0.00 94 THR A CA 7
ATOM 10123 C C . THR A 1 94 ? -25.410 8.092 -16.708 1.00 0.00 94 THR A C 7
ATOM 10124 O O . THR A 1 94 ? -24.970 8.040 -17.856 1.00 0.00 94 THR A O 7
ATOM 10135 N N . SER A 1 95 ? -26.370 7.309 -16.237 1.00 0.00 95 SER A N 7
ATOM 10136 C CA . SER A 1 95 ? -26.991 6.299 -17.076 1.00 0.00 95 SER A CA 7
ATOM 10137 C C . SER A 1 95 ? -28.511 6.342 -16.910 1.00 0.00 95 SER A C 7
ATOM 10138 O O . SER A 1 95 ? -29.015 6.418 -15.790 1.00 0.00 95 SER A O 7
ATOM 10146 N N . GLY A 1 96 ? -29.200 6.293 -18.040 1.00 0.00 96 GLY A N 7
ATOM 10147 C CA . GLY A 1 96 ? -30.653 6.326 -18.034 1.00 0.00 96 GLY A CA 7
ATOM 10148 C C . GLY A 1 96 ? -31.234 4.956 -18.389 1.00 0.00 96 GLY A C 7
ATOM 10149 O O . GLY A 1 96 ? -31.858 4.795 -19.438 1.00 0.00 96 GLY A O 7
ATOM 10153 N N . SER A 1 97 ? -31.009 4.003 -17.497 1.00 0.00 97 SER A N 7
ATOM 10154 C CA . SER A 1 97 ? -31.503 2.652 -17.703 1.00 0.00 97 SER A CA 7
ATOM 10155 C C . SER A 1 97 ? -32.092 2.106 -16.401 1.00 0.00 97 SER A C 7
ATOM 10156 O O . SER A 1 97 ? -31.355 1.728 -15.492 1.00 0.00 97 SER A O 7
ATOM 10164 N N . GLY A 1 98 ? -33.416 2.081 -16.353 1.00 0.00 98 GLY A N 7
ATOM 10165 C CA . GLY A 1 98 ? -34.113 1.587 -15.178 1.00 0.00 98 GLY A CA 7
ATOM 10166 C C . GLY A 1 98 ? -33.820 0.102 -14.950 1.00 0.00 98 GLY A C 7
ATOM 10167 O O . GLY A 1 98 ? -33.246 -0.560 -15.813 1.00 0.00 98 GLY A O 7
ATOM 10171 N N . PRO A 1 99 ? -34.238 -0.389 -13.753 1.00 0.00 99 PRO A N 7
ATOM 10172 C CA . PRO A 1 99 ? -34.026 -1.783 -13.401 1.00 0.00 99 PRO A CA 7
ATOM 10173 C C . PRO A 1 99 ? -35.000 -2.692 -14.153 1.00 0.00 99 PRO A C 7
ATOM 10174 O O . PRO A 1 99 ? -36.203 -2.664 -13.900 1.00 0.00 99 PRO A O 7
ATOM 10185 N N . SER A 1 100 ? -34.442 -3.477 -15.064 1.00 0.00 100 SER A N 7
ATOM 10186 C CA . SER A 1 100 ? -35.246 -4.394 -15.855 1.00 0.00 100 SER A CA 7
ATOM 10187 C C . SER A 1 100 ? -36.345 -3.624 -16.590 1.00 0.00 100 SER A C 7
ATOM 10188 O O . SER A 1 100 ? -37.445 -3.454 -16.067 1.00 0.00 100 SER A O 7
ATOM 10196 N N . SER A 1 101 ? -36.009 -3.180 -17.792 1.00 0.00 101 SER A N 7
ATOM 10197 C CA . SER A 1 101 ? -36.953 -2.433 -18.605 1.00 0.00 101 SER A CA 7
ATOM 10198 C C . SER A 1 101 ? -37.671 -3.375 -19.573 1.00 0.00 101 SER A C 7
ATOM 10199 O O . SER A 1 101 ? -37.034 -4.013 -20.411 1.00 0.00 101 SER A O 7
ATOM 10207 N N . GLY A 1 102 ? -38.986 -3.434 -19.427 1.00 0.00 102 GLY A N 7
ATOM 10208 C CA . GLY A 1 102 ? -39.797 -4.288 -20.278 1.00 0.00 102 GLY A CA 7
ATOM 10209 C C . GLY A 1 102 ? -41.193 -4.488 -19.683 1.00 0.00 102 GLY A C 7
ATOM 10210 O O . GLY A 1 102 ? -42.186 -4.049 -20.260 1.00 0.00 102 GLY A O 7
ATOM 10214 N N . GLY A 1 1 ? 20.518 7.507 -3.866 1.00 0.00 1 GLY A N 8
ATOM 10215 C CA . GLY A 1 1 ? 19.542 6.446 -3.682 1.00 0.00 1 GLY A CA 8
ATOM 10216 C C . GLY A 1 1 ? 18.124 7.013 -3.602 1.00 0.00 1 GLY A C 8
ATOM 10217 O O . GLY A 1 1 ? 17.283 6.715 -4.450 1.00 0.00 1 GLY A O 8
ATOM 10221 N N . SER A 1 2 ? 17.901 7.821 -2.576 1.00 0.00 2 SER A N 8
ATOM 10222 C CA . SER A 1 2 ? 16.598 8.433 -2.374 1.00 0.00 2 SER A CA 8
ATOM 10223 C C . SER A 1 2 ? 15.534 7.349 -2.190 1.00 0.00 2 SER A C 8
ATOM 10224 O O . SER A 1 2 ? 15.730 6.206 -2.599 1.00 0.00 2 SER A O 8
ATOM 10232 N N . SER A 1 3 ? 14.431 7.747 -1.573 1.00 0.00 3 SER A N 8
ATOM 10233 C CA . SER A 1 3 ? 13.335 6.824 -1.330 1.00 0.00 3 SER A CA 8
ATOM 10234 C C . SER A 1 3 ? 12.094 7.270 -2.105 1.00 0.00 3 SER A C 8
ATOM 10235 O O . SER A 1 3 ? 11.782 8.459 -2.155 1.00 0.00 3 SER A O 8
ATOM 10243 N N . GLY A 1 4 ? 11.418 6.292 -2.690 1.00 0.00 4 GLY A N 8
ATOM 10244 C CA . GLY A 1 4 ? 10.217 6.569 -3.460 1.00 0.00 4 GLY A CA 8
ATOM 10245 C C . GLY A 1 4 ? 10.566 6.976 -4.893 1.00 0.00 4 GLY A C 8
ATOM 10246 O O . GLY A 1 4 ? 11.638 6.640 -5.394 1.00 0.00 4 GLY A O 8
ATOM 10250 N N . SER A 1 5 ? 9.641 7.695 -5.512 1.00 0.00 5 SER A N 8
ATOM 10251 C CA . SER A 1 5 ? 9.837 8.152 -6.877 1.00 0.00 5 SER A CA 8
ATOM 10252 C C . SER A 1 5 ? 9.030 9.428 -7.123 1.00 0.00 5 SER A C 8
ATOM 10253 O O . SER A 1 5 ? 9.589 10.459 -7.493 1.00 0.00 5 SER A O 8
ATOM 10261 N N . SER A 1 6 ? 7.727 9.317 -6.907 1.00 0.00 6 SER A N 8
ATOM 10262 C CA . SER A 1 6 ? 6.837 10.449 -7.101 1.00 0.00 6 SER A CA 8
ATOM 10263 C C . SER A 1 6 ? 5.634 10.335 -6.163 1.00 0.00 6 SER A C 8
ATOM 10264 O O . SER A 1 6 ? 5.149 9.236 -5.900 1.00 0.00 6 SER A O 8
ATOM 10272 N N . GLY A 1 7 ? 5.187 11.486 -5.683 1.00 0.00 7 GLY A N 8
ATOM 10273 C CA . GLY A 1 7 ? 4.050 11.530 -4.780 1.00 0.00 7 GLY A CA 8
ATOM 10274 C C . GLY A 1 7 ? 2.979 12.494 -5.293 1.00 0.00 7 GLY A C 8
ATOM 10275 O O . GLY A 1 7 ? 3.243 13.309 -6.176 1.00 0.00 7 GLY A O 8
ATOM 10279 N N . SER A 1 8 ? 1.792 12.371 -4.716 1.00 0.00 8 SER A N 8
ATOM 10280 C CA . SER A 1 8 ? 0.680 13.222 -5.104 1.00 0.00 8 SER A CA 8
ATOM 10281 C C . SER A 1 8 ? -0.587 12.799 -4.358 1.00 0.00 8 SER A C 8
ATOM 10282 O O . SER A 1 8 ? -0.666 11.685 -3.842 1.00 0.00 8 SER A O 8
ATOM 10290 N N . SER A 1 9 ? -1.548 13.710 -4.325 1.00 0.00 9 SER A N 8
ATOM 10291 C CA . SER A 1 9 ? -2.808 13.446 -3.651 1.00 0.00 9 SER A CA 8
ATOM 10292 C C . SER A 1 9 ? -3.974 13.946 -4.505 1.00 0.00 9 SER A C 8
ATOM 10293 O O . SER A 1 9 ? -4.958 13.234 -4.698 1.00 0.00 9 SER A O 8
ATOM 10301 N N . PHE A 1 10 ? -3.826 15.169 -4.994 1.00 0.00 10 PHE A N 8
ATOM 10302 C CA . PHE A 1 10 ? -4.854 15.773 -5.823 1.00 0.00 10 PHE A CA 8
ATOM 10303 C C . PHE A 1 10 ? -5.174 14.890 -7.031 1.00 0.00 10 PHE A C 8
ATOM 10304 O O . PHE A 1 10 ? -6.335 14.564 -7.276 1.00 0.00 10 PHE A O 8
ATOM 10321 N N . GLN A 1 11 ? -4.125 14.528 -7.754 1.00 0.00 11 GLN A N 8
ATOM 10322 C CA . GLN A 1 11 ? -4.280 13.689 -8.930 1.00 0.00 11 GLN A CA 8
ATOM 10323 C C . GLN A 1 11 ? -4.927 14.482 -10.066 1.00 0.00 11 GLN A C 8
ATOM 10324 O O . GLN A 1 11 ? -4.312 14.691 -11.111 1.00 0.00 11 GLN A O 8
ATOM 10338 N N . SER A 1 12 ? -6.160 14.902 -9.824 1.00 0.00 12 SER A N 8
ATOM 10339 C CA . SER A 1 12 ? -6.898 15.668 -10.815 1.00 0.00 12 SER A CA 8
ATOM 10340 C C . SER A 1 12 ? -7.591 14.722 -11.797 1.00 0.00 12 SER A C 8
ATOM 10341 O O . SER A 1 12 ? -8.779 14.876 -12.080 1.00 0.00 12 SER A O 8
ATOM 10349 N N . THR A 1 13 ? -6.821 13.763 -12.290 1.00 0.00 13 THR A N 8
ATOM 10350 C CA . THR A 1 13 ? -7.346 12.792 -13.235 1.00 0.00 13 THR A CA 8
ATOM 10351 C C . THR A 1 13 ? -8.055 11.657 -12.494 1.00 0.00 13 THR A C 8
ATOM 10352 O O . THR A 1 13 ? -8.048 11.613 -11.265 1.00 0.00 13 THR A O 8
ATOM 10363 N N . THR A 1 14 ? -8.650 10.766 -13.274 1.00 0.00 14 THR A N 8
ATOM 10364 C CA . THR A 1 14 ? -9.362 9.633 -12.707 1.00 0.00 14 THR A CA 8
ATOM 10365 C C . THR A 1 14 ? -10.141 10.061 -11.462 1.00 0.00 14 THR A C 8
ATOM 10366 O O . THR A 1 14 ? -9.593 10.088 -10.361 1.00 0.00 14 THR A O 8
ATOM 10377 N N . GLY A 1 15 ? -11.407 10.385 -11.678 1.00 0.00 15 GLY A N 8
ATOM 10378 C CA . GLY A 1 15 ? -12.268 10.811 -10.587 1.00 0.00 15 GLY A CA 8
ATOM 10379 C C . GLY A 1 15 ? -12.470 9.681 -9.575 1.00 0.00 15 GLY A C 8
ATOM 10380 O O . GLY A 1 15 ? -12.834 9.930 -8.427 1.00 0.00 15 GLY A O 8
ATOM 10384 N N . HIS A 1 16 ? -12.226 8.464 -10.039 1.00 0.00 16 HIS A N 8
ATOM 10385 C CA . HIS A 1 16 ? -12.377 7.296 -9.189 1.00 0.00 16 HIS A CA 8
ATOM 10386 C C . HIS A 1 16 ? -11.094 7.077 -8.384 1.00 0.00 16 HIS A C 8
ATOM 10387 O O . HIS A 1 16 ? -10.057 6.728 -8.946 1.00 0.00 16 HIS A O 8
ATOM 10401 N N . CYS A 1 17 ? -11.207 7.292 -7.082 1.00 0.00 17 CYS A N 8
ATOM 10402 C CA . CYS A 1 17 ? -10.069 7.122 -6.194 1.00 0.00 17 CYS A CA 8
ATOM 10403 C C . CYS A 1 17 ? -10.570 6.524 -4.879 1.00 0.00 17 CYS A C 8
ATOM 10404 O O . CYS A 1 17 ? -11.748 6.645 -4.547 1.00 0.00 17 CYS A O 8
ATOM 10412 N N . VAL A 1 18 ? -9.651 5.892 -4.165 1.00 0.00 18 VAL A N 8
ATOM 10413 C CA . VAL A 1 18 ? -9.985 5.274 -2.893 1.00 0.00 18 VAL A CA 8
ATOM 10414 C C . VAL A 1 18 ? -9.007 5.761 -1.822 1.00 0.00 18 VAL A C 8
ATOM 10415 O O . VAL A 1 18 ? -7.800 5.553 -1.937 1.00 0.00 18 VAL A O 8
ATOM 10428 N N . HIS A 1 19 ? -9.564 6.400 -0.803 1.00 0.00 19 HIS A N 8
ATOM 10429 C CA . HIS A 1 19 ? -8.756 6.918 0.287 1.00 0.00 19 HIS A CA 8
ATOM 10430 C C . HIS A 1 19 ? -8.517 5.814 1.319 1.00 0.00 19 HIS A C 8
ATOM 10431 O O . HIS A 1 19 ? -9.276 4.848 1.387 1.00 0.00 19 HIS A O 8
ATOM 10445 N N . MET A 1 20 ? -7.460 5.994 2.097 1.00 0.00 20 MET A N 8
ATOM 10446 C CA . MET A 1 20 ? -7.112 5.025 3.122 1.00 0.00 20 MET A CA 8
ATOM 10447 C C . MET A 1 20 ? -6.820 5.717 4.455 1.00 0.00 20 MET A C 8
ATOM 10448 O O . MET A 1 20 ? -6.204 6.781 4.484 1.00 0.00 20 MET A O 8
ATOM 10462 N N . ARG A 1 21 ? -7.277 5.085 5.526 1.00 0.00 21 ARG A N 8
ATOM 10463 C CA . ARG A 1 21 ? -7.073 5.627 6.858 1.00 0.00 21 ARG A CA 8
ATOM 10464 C C . ARG A 1 21 ? -6.942 4.493 7.878 1.00 0.00 21 ARG A C 8
ATOM 10465 O O . ARG A 1 21 ? -7.501 3.414 7.687 1.00 0.00 21 ARG A O 8
ATOM 10486 N N . GLY A 1 22 ? -6.200 4.777 8.938 1.00 0.00 22 GLY A N 8
ATOM 10487 C CA . GLY A 1 22 ? -5.989 3.795 9.988 1.00 0.00 22 GLY A CA 8
ATOM 10488 C C . GLY A 1 22 ? -5.253 2.566 9.450 1.00 0.00 22 GLY A C 8
ATOM 10489 O O . GLY A 1 22 ? -5.761 1.449 9.532 1.00 0.00 22 GLY A O 8
ATOM 10493 N N . LEU A 1 23 ? -4.069 2.814 8.910 1.00 0.00 23 LEU A N 8
ATOM 10494 C CA . LEU A 1 23 ? -3.258 1.742 8.358 1.00 0.00 23 LEU A CA 8
ATOM 10495 C C . LEU A 1 23 ? -2.206 1.322 9.387 1.00 0.00 23 LEU A C 8
ATOM 10496 O O . LEU A 1 23 ? -1.916 2.066 10.323 1.00 0.00 23 LEU A O 8
ATOM 10512 N N . PRO A 1 24 ? -1.650 0.100 9.174 1.00 0.00 24 PRO A N 8
ATOM 10513 C CA . PRO A 1 24 ? -0.637 -0.428 10.072 1.00 0.00 24 PRO A CA 8
ATOM 10514 C C . PRO A 1 24 ? 0.710 0.263 9.846 1.00 0.00 24 PRO A C 8
ATOM 10515 O O . PRO A 1 24 ? 0.929 0.878 8.803 1.00 0.00 24 PRO A O 8
ATOM 10526 N N . TYR A 1 25 ? 1.577 0.138 10.840 1.00 0.00 25 TYR A N 8
ATOM 10527 C CA . TYR A 1 25 ? 2.896 0.742 10.763 1.00 0.00 25 TYR A CA 8
ATOM 10528 C C . TYR A 1 25 ? 3.779 0.005 9.754 1.00 0.00 25 TYR A C 8
ATOM 10529 O O . TYR A 1 25 ? 4.798 0.534 9.313 1.00 0.00 25 TYR A O 8
ATOM 10547 N N . ARG A 1 26 ? 3.355 -1.204 9.418 1.00 0.00 26 ARG A N 8
ATOM 10548 C CA . ARG A 1 26 ? 4.095 -2.019 8.469 1.00 0.00 26 ARG A CA 8
ATOM 10549 C C . ARG A 1 26 ? 3.293 -2.189 7.177 1.00 0.00 26 ARG A C 8
ATOM 10550 O O . ARG A 1 26 ? 3.243 -3.281 6.613 1.00 0.00 26 ARG A O 8
ATOM 10571 N N . ALA A 1 27 ? 2.686 -1.093 6.747 1.00 0.00 27 ALA A N 8
ATOM 10572 C CA . ALA A 1 27 ? 1.889 -1.107 5.532 1.00 0.00 27 ALA A CA 8
ATOM 10573 C C . ALA A 1 27 ? 2.639 -0.362 4.426 1.00 0.00 27 ALA A C 8
ATOM 10574 O O . ALA A 1 27 ? 3.030 0.790 4.604 1.00 0.00 27 ALA A O 8
ATOM 10581 N N . THR A 1 28 ? 2.818 -1.051 3.309 1.00 0.00 28 THR A N 8
ATOM 10582 C CA . THR A 1 28 ? 3.514 -0.469 2.174 1.00 0.00 28 THR A CA 8
ATOM 10583 C C . THR A 1 28 ? 2.698 -0.656 0.894 1.00 0.00 28 THR A C 8
ATOM 10584 O O . THR A 1 28 ? 1.695 -1.369 0.891 1.00 0.00 28 THR A O 8
ATOM 10595 N N . GLU A 1 29 ? 3.158 -0.003 -0.164 1.00 0.00 29 GLU A N 8
ATOM 10596 C CA . GLU A 1 29 ? 2.483 -0.089 -1.448 1.00 0.00 29 GLU A CA 8
ATOM 10597 C C . GLU A 1 29 ? 2.316 -1.552 -1.863 1.00 0.00 29 GLU A C 8
ATOM 10598 O O . GLU A 1 29 ? 1.218 -1.979 -2.217 1.00 0.00 29 GLU A O 8
ATOM 10610 N N . ASN A 1 30 ? 3.421 -2.280 -1.806 1.00 0.00 30 ASN A N 8
ATOM 10611 C CA . ASN A 1 30 ? 3.411 -3.686 -2.171 1.00 0.00 30 ASN A CA 8
ATOM 10612 C C . ASN A 1 30 ? 2.256 -4.387 -1.454 1.00 0.00 30 ASN A C 8
ATOM 10613 O O . ASN A 1 30 ? 1.628 -5.286 -2.011 1.00 0.00 30 ASN A O 8
ATOM 10624 N N . ASP A 1 31 ? 2.011 -3.949 -0.227 1.00 0.00 31 ASP A N 8
ATOM 10625 C CA . ASP A 1 31 ? 0.942 -4.524 0.573 1.00 0.00 31 ASP A CA 8
ATOM 10626 C C . ASP A 1 31 ? -0.404 -3.996 0.072 1.00 0.00 31 ASP A C 8
ATOM 10627 O O . ASP A 1 31 ? -1.289 -4.774 -0.279 1.00 0.00 31 ASP A O 8
ATOM 10636 N N . ILE A 1 32 ? -0.516 -2.675 0.056 1.00 0.00 32 ILE A N 8
ATOM 10637 C CA . ILE A 1 32 ? -1.739 -2.034 -0.396 1.00 0.00 32 ILE A CA 8
ATOM 10638 C C . ILE A 1 32 ? -2.159 -2.634 -1.739 1.00 0.00 32 ILE A C 8
ATOM 10639 O O . ILE A 1 32 ? -3.347 -2.701 -2.049 1.00 0.00 32 ILE A O 8
ATOM 10655 N N . TYR A 1 33 ? -1.160 -3.055 -2.501 1.00 0.00 33 TYR A N 8
ATOM 10656 C CA . TYR A 1 33 ? -1.410 -3.648 -3.804 1.00 0.00 33 TYR A CA 8
ATOM 10657 C C . TYR A 1 33 ? -2.060 -5.026 -3.664 1.00 0.00 33 TYR A C 8
ATOM 10658 O O . TYR A 1 33 ? -3.030 -5.332 -4.356 1.00 0.00 33 TYR A O 8
ATOM 10676 N N . ASN A 1 34 ? -1.499 -5.820 -2.764 1.00 0.00 34 ASN A N 8
ATOM 10677 C CA . ASN A 1 34 ? -2.012 -7.159 -2.525 1.00 0.00 34 ASN A CA 8
ATOM 10678 C C . ASN A 1 34 ? -3.343 -7.064 -1.777 1.00 0.00 34 ASN A C 8
ATOM 10679 O O . ASN A 1 34 ? -4.274 -7.817 -2.062 1.00 0.00 34 ASN A O 8
ATOM 10690 N N . PHE A 1 35 ? -3.392 -6.133 -0.836 1.00 0.00 35 PHE A N 8
ATOM 10691 C CA . PHE A 1 35 ? -4.594 -5.930 -0.045 1.00 0.00 35 PHE A CA 8
ATOM 10692 C C . PHE A 1 35 ? -5.802 -5.662 -0.944 1.00 0.00 35 PHE A C 8
ATOM 10693 O O . PHE A 1 35 ? -6.808 -6.366 -0.866 1.00 0.00 35 PHE A O 8
ATOM 10710 N N . PHE A 1 36 ? -5.664 -4.641 -1.778 1.00 0.00 36 PHE A N 8
ATOM 10711 C CA . PHE A 1 36 ? -6.732 -4.270 -2.690 1.00 0.00 36 PHE A CA 8
ATOM 10712 C C . PHE A 1 36 ? -6.953 -5.356 -3.746 1.00 0.00 36 PHE A C 8
ATOM 10713 O O . PHE A 1 36 ? -7.990 -5.383 -4.406 1.00 0.00 36 PHE A O 8
ATOM 10730 N N . SER A 1 37 ? -5.960 -6.224 -3.872 1.00 0.00 37 SER A N 8
ATOM 10731 C CA . SER A 1 37 ? -6.033 -7.309 -4.835 1.00 0.00 37 SER A CA 8
ATOM 10732 C C . SER A 1 37 ? -7.151 -8.279 -4.449 1.00 0.00 37 SER A C 8
ATOM 10733 O O . SER A 1 37 ? -7.512 -8.381 -3.277 1.00 0.00 37 SER A O 8
ATOM 10741 N N . PRO A 1 38 ? -7.683 -8.985 -5.482 1.00 0.00 38 PRO A N 8
ATOM 10742 C CA . PRO A 1 38 ? -7.199 -8.804 -6.840 1.00 0.00 38 PRO A CA 8
ATOM 10743 C C . PRO A 1 38 ? -7.706 -7.488 -7.432 1.00 0.00 38 PRO A C 8
ATOM 10744 O O . PRO A 1 38 ? -8.912 -7.287 -7.567 1.00 0.00 38 PRO A O 8
ATOM 10755 N N . LEU A 1 39 ? -6.760 -6.624 -7.771 1.00 0.00 39 LEU A N 8
ATOM 10756 C CA . LEU A 1 39 ? -7.096 -5.333 -8.346 1.00 0.00 39 LEU A CA 8
ATOM 10757 C C . LEU A 1 39 ? -5.837 -4.703 -8.944 1.00 0.00 39 LEU A C 8
ATOM 10758 O O . LEU A 1 39 ? -4.743 -5.251 -8.817 1.00 0.00 39 LEU A O 8
ATOM 10774 N N . ASN A 1 40 ? -6.033 -3.559 -9.585 1.00 0.00 40 ASN A N 8
ATOM 10775 C CA . ASN A 1 40 ? -4.927 -2.849 -10.203 1.00 0.00 40 ASN A CA 8
ATOM 10776 C C . ASN A 1 40 ? -5.076 -1.350 -9.937 1.00 0.00 40 ASN A C 8
ATOM 10777 O O . ASN A 1 40 ? -5.742 -0.644 -10.693 1.00 0.00 40 ASN A O 8
ATOM 10788 N N . PRO A 1 41 ? -4.429 -0.895 -8.830 1.00 0.00 41 PRO A N 8
ATOM 10789 C CA . PRO A 1 41 ? -4.484 0.507 -8.454 1.00 0.00 41 PRO A CA 8
ATOM 10790 C C . PRO A 1 41 ? -3.593 1.354 -9.366 1.00 0.00 41 PRO A C 8
ATOM 10791 O O . PRO A 1 41 ? -2.387 1.128 -9.445 1.00 0.00 41 PRO A O 8
ATOM 10802 N N . MET A 1 42 ? -4.222 2.312 -10.031 1.00 0.00 42 MET A N 8
ATOM 10803 C CA . MET A 1 42 ? -3.502 3.194 -10.934 1.00 0.00 42 MET A CA 8
ATOM 10804 C C . MET A 1 42 ? -2.242 3.750 -10.267 1.00 0.00 42 MET A C 8
ATOM 10805 O O . MET A 1 42 ? -1.183 3.812 -10.889 1.00 0.00 42 MET A O 8
ATOM 10819 N N . ARG A 1 43 ? -2.399 4.141 -9.011 1.00 0.00 43 ARG A N 8
ATOM 10820 C CA . ARG A 1 43 ? -1.288 4.691 -8.254 1.00 0.00 43 ARG A CA 8
ATOM 10821 C C . ARG A 1 43 ? -1.600 4.661 -6.756 1.00 0.00 43 ARG A C 8
ATOM 10822 O O . ARG A 1 43 ? -2.696 5.033 -6.340 1.00 0.00 43 ARG A O 8
ATOM 10843 N N . VAL A 1 44 ? -0.617 4.217 -5.988 1.00 0.00 44 VAL A N 8
ATOM 10844 C CA . VAL A 1 44 ? -0.773 4.134 -4.545 1.00 0.00 44 VAL A CA 8
ATOM 10845 C C . VAL A 1 44 ? 0.195 5.112 -3.875 1.00 0.00 44 VAL A C 8
ATOM 10846 O O . VAL A 1 44 ? 1.409 5.000 -4.040 1.00 0.00 44 VAL A O 8
ATOM 10859 N N . HIS A 1 45 ? -0.379 6.048 -3.134 1.00 0.00 45 HIS A N 8
ATOM 10860 C CA . HIS A 1 45 ? 0.418 7.045 -2.439 1.00 0.00 45 HIS A CA 8
ATOM 10861 C C . HIS A 1 45 ? 0.372 6.779 -0.933 1.00 0.00 45 HIS A C 8
ATOM 10862 O O . HIS A 1 45 ? -0.702 6.576 -0.367 1.00 0.00 45 HIS A O 8
ATOM 10876 N N . ILE A 1 46 ? 1.549 6.788 -0.326 1.00 0.00 46 ILE A N 8
ATOM 10877 C CA . ILE A 1 46 ? 1.657 6.551 1.103 1.00 0.00 46 ILE A CA 8
ATOM 10878 C C . ILE A 1 46 ? 1.727 7.892 1.835 1.00 0.00 46 ILE A C 8
ATOM 10879 O O . ILE A 1 46 ? 2.782 8.524 1.880 1.00 0.00 46 ILE A O 8
ATOM 10895 N N . GLU A 1 47 ? 0.591 8.288 2.390 1.00 0.00 47 GLU A N 8
ATOM 10896 C CA . GLU A 1 47 ? 0.511 9.543 3.117 1.00 0.00 47 GLU A CA 8
ATOM 10897 C C . GLU A 1 47 ? 1.366 9.478 4.385 1.00 0.00 47 GLU A C 8
ATOM 10898 O O . GLU A 1 47 ? 1.143 8.627 5.245 1.00 0.00 47 GLU A O 8
ATOM 10910 N N . ILE A 1 48 ? 2.326 10.388 4.459 1.00 0.00 48 ILE A N 8
ATOM 10911 C CA . ILE A 1 48 ? 3.216 10.444 5.607 1.00 0.00 48 ILE A CA 8
ATOM 10912 C C . ILE A 1 48 ? 2.771 11.575 6.536 1.00 0.00 48 ILE A C 8
ATOM 10913 O O . ILE A 1 48 ? 2.348 12.633 6.074 1.00 0.00 48 ILE A O 8
ATOM 10929 N N . GLY A 1 49 ? 2.881 11.312 7.830 1.00 0.00 49 GLY A N 8
ATOM 10930 C CA . GLY A 1 49 ? 2.495 12.295 8.829 1.00 0.00 49 GLY A CA 8
ATOM 10931 C C . GLY A 1 49 ? 3.463 13.480 8.835 1.00 0.00 49 GLY A C 8
ATOM 10932 O O . GLY A 1 49 ? 3.334 14.396 8.024 1.00 0.00 49 GLY A O 8
ATOM 10936 N N . PRO A 1 50 ? 4.437 13.422 9.783 1.00 0.00 50 PRO A N 8
ATOM 10937 C CA . PRO A 1 50 ? 5.426 14.479 9.905 1.00 0.00 50 PRO A CA 8
ATOM 10938 C C . PRO A 1 50 ? 6.464 14.391 8.784 1.00 0.00 50 PRO A C 8
ATOM 10939 O O . PRO A 1 50 ? 7.666 14.377 9.046 1.00 0.00 50 PRO A O 8
ATOM 10950 N N . ASP A 1 51 ? 5.962 14.334 7.560 1.00 0.00 51 ASP A N 8
ATOM 10951 C CA . ASP A 1 51 ? 6.831 14.247 6.398 1.00 0.00 51 ASP A CA 8
ATOM 10952 C C . ASP A 1 51 ? 8.030 13.357 6.729 1.00 0.00 51 ASP A C 8
ATOM 10953 O O . ASP A 1 51 ? 9.151 13.639 6.310 1.00 0.00 51 ASP A O 8
ATOM 10962 N N . GLY A 1 52 ? 7.752 12.299 7.477 1.00 0.00 52 GLY A N 8
ATOM 10963 C CA . GLY A 1 52 ? 8.795 11.365 7.869 1.00 0.00 52 GLY A CA 8
ATOM 10964 C C . GLY A 1 52 ? 8.196 10.026 8.304 1.00 0.00 52 GLY A C 8
ATOM 10965 O O . GLY A 1 52 ? 8.584 8.975 7.798 1.00 0.00 52 GLY A O 8
ATOM 10969 N N . ARG A 1 53 ? 7.260 10.109 9.239 1.00 0.00 53 ARG A N 8
ATOM 10970 C CA . ARG A 1 53 ? 6.604 8.917 9.748 1.00 0.00 53 ARG A CA 8
ATOM 10971 C C . ARG A 1 53 ? 5.221 8.760 9.113 1.00 0.00 53 ARG A C 8
ATOM 10972 O O . ARG A 1 53 ? 4.575 9.749 8.769 1.00 0.00 53 ARG A O 8
ATOM 10993 N N . VAL A 1 54 ? 4.806 7.509 8.976 1.00 0.00 54 VAL A N 8
ATOM 10994 C CA . VAL A 1 54 ? 3.512 7.210 8.388 1.00 0.00 54 VAL A CA 8
ATOM 10995 C C . VAL A 1 54 ? 2.405 7.676 9.336 1.00 0.00 54 VAL A C 8
ATOM 10996 O O . VAL A 1 54 ? 2.616 7.767 10.545 1.00 0.00 54 VAL A O 8
ATOM 11009 N N . THR A 1 55 ? 1.250 7.960 8.753 1.00 0.00 55 THR A N 8
ATOM 11010 C CA . THR A 1 55 ? 0.111 8.415 9.531 1.00 0.00 55 THR A CA 8
ATOM 11011 C C . THR A 1 55 ? -0.994 7.356 9.528 1.00 0.00 55 THR A C 8
ATOM 11012 O O . THR A 1 55 ? -1.881 7.378 10.380 1.00 0.00 55 THR A O 8
ATOM 11023 N N . GLY A 1 56 ? -0.903 6.455 8.562 1.00 0.00 56 GLY A N 8
ATOM 11024 C CA . GLY A 1 56 ? -1.883 5.390 8.437 1.00 0.00 56 GLY A CA 8
ATOM 11025 C C . GLY A 1 56 ? -2.884 5.693 7.320 1.00 0.00 56 GLY A C 8
ATOM 11026 O O . GLY A 1 56 ? -3.927 5.049 7.224 1.00 0.00 56 GLY A O 8
ATOM 11030 N N . GLU A 1 57 ? -2.531 6.675 6.503 1.00 0.00 57 GLU A N 8
ATOM 11031 C CA . GLU A 1 57 ? -3.385 7.072 5.397 1.00 0.00 57 GLU A CA 8
ATOM 11032 C C . GLU A 1 57 ? -2.732 6.701 4.063 1.00 0.00 57 GLU A C 8
ATOM 11033 O O . GLU A 1 57 ? -1.512 6.570 3.981 1.00 0.00 57 GLU A O 8
ATOM 11045 N N . ALA A 1 58 ? -3.574 6.544 3.053 1.00 0.00 58 ALA A N 8
ATOM 11046 C CA . ALA A 1 58 ? -3.094 6.191 1.727 1.00 0.00 58 ALA A CA 8
ATOM 11047 C C . ALA A 1 58 ? -4.139 6.599 0.686 1.00 0.00 58 ALA A C 8
ATOM 11048 O O . ALA A 1 58 ? -5.334 6.620 0.976 1.00 0.00 58 ALA A O 8
ATOM 11055 N N . ASP A 1 59 ? -3.650 6.913 -0.505 1.00 0.00 59 ASP A N 8
ATOM 11056 C CA . ASP A 1 59 ? -4.527 7.318 -1.590 1.00 0.00 59 ASP A CA 8
ATOM 11057 C C . ASP A 1 59 ? -4.394 6.324 -2.746 1.00 0.00 59 ASP A C 8
ATOM 11058 O O . ASP A 1 59 ? -3.284 5.987 -3.155 1.00 0.00 59 ASP A O 8
ATOM 11067 N N . VAL A 1 60 ? -5.542 5.883 -3.239 1.00 0.00 60 VAL A N 8
ATOM 11068 C CA . VAL A 1 60 ? -5.568 4.935 -4.340 1.00 0.00 60 VAL A CA 8
ATOM 11069 C C . VAL A 1 60 ? -6.323 5.549 -5.520 1.00 0.00 60 VAL A C 8
ATOM 11070 O O . VAL A 1 60 ? -7.136 6.455 -5.337 1.00 0.00 60 VAL A O 8
ATOM 11083 N N . GLU A 1 61 ? -6.028 5.033 -6.703 1.00 0.00 61 GLU A N 8
ATOM 11084 C CA . GLU A 1 61 ? -6.669 5.520 -7.913 1.00 0.00 61 GLU A CA 8
ATOM 11085 C C . GLU A 1 61 ? -7.013 4.351 -8.839 1.00 0.00 61 GLU A C 8
ATOM 11086 O O . GLU A 1 61 ? -6.202 3.446 -9.030 1.00 0.00 61 GLU A O 8
ATOM 11098 N N . PHE A 1 62 ? -8.217 4.408 -9.389 1.00 0.00 62 PHE A N 8
ATOM 11099 C CA . PHE A 1 62 ? -8.678 3.366 -10.290 1.00 0.00 62 PHE A CA 8
ATOM 11100 C C . PHE A 1 62 ? -9.201 3.964 -11.598 1.00 0.00 62 PHE A C 8
ATOM 11101 O O . PHE A 1 62 ? -9.898 4.977 -11.587 1.00 0.00 62 PHE A O 8
ATOM 11118 N N . ALA A 1 63 ? -8.844 3.310 -12.694 1.00 0.00 63 ALA A N 8
ATOM 11119 C CA . ALA A 1 63 ? -9.268 3.765 -14.008 1.00 0.00 63 ALA A CA 8
ATOM 11120 C C . ALA A 1 63 ? -10.793 3.893 -14.030 1.00 0.00 63 ALA A C 8
ATOM 11121 O O . ALA A 1 63 ? -11.325 4.955 -14.349 1.00 0.00 63 ALA A O 8
ATOM 11128 N N . THR A 1 64 ? -11.452 2.796 -13.688 1.00 0.00 64 THR A N 8
ATOM 11129 C CA . THR A 1 64 ? -12.905 2.773 -13.664 1.00 0.00 64 THR A CA 8
ATOM 11130 C C . THR A 1 64 ? -13.417 2.862 -12.226 1.00 0.00 64 THR A C 8
ATOM 11131 O O . THR A 1 64 ? -12.633 3.035 -11.293 1.00 0.00 64 THR A O 8
ATOM 11142 N N . HIS A 1 65 ? -14.729 2.740 -12.090 1.00 0.00 65 HIS A N 8
ATOM 11143 C CA . HIS A 1 65 ? -15.355 2.805 -10.780 1.00 0.00 65 HIS A CA 8
ATOM 11144 C C . HIS A 1 65 ? -15.359 1.414 -10.144 1.00 0.00 65 HIS A C 8
ATOM 11145 O O . HIS A 1 65 ? -15.131 1.275 -8.943 1.00 0.00 65 HIS A O 8
ATOM 11159 N N . GLU A 1 66 ? -15.622 0.418 -10.978 1.00 0.00 66 GLU A N 8
ATOM 11160 C CA . GLU A 1 66 ? -15.659 -0.958 -10.512 1.00 0.00 66 GLU A CA 8
ATOM 11161 C C . GLU A 1 66 ? -14.428 -1.262 -9.655 1.00 0.00 66 GLU A C 8
ATOM 11162 O O . GLU A 1 66 ? -14.554 -1.735 -8.527 1.00 0.00 66 GLU A O 8
ATOM 11174 N N . ASP A 1 67 ? -13.266 -0.977 -10.224 1.00 0.00 67 ASP A N 8
ATOM 11175 C CA . ASP A 1 67 ? -12.013 -1.213 -9.526 1.00 0.00 67 ASP A CA 8
ATOM 11176 C C . ASP A 1 67 ? -12.047 -0.503 -8.172 1.00 0.00 67 ASP A C 8
ATOM 11177 O O . ASP A 1 67 ? -11.313 -0.870 -7.255 1.00 0.00 67 ASP A O 8
ATOM 11186 N N . ALA A 1 68 ? -12.906 0.503 -8.088 1.00 0.00 68 ALA A N 8
ATOM 11187 C CA . ALA A 1 68 ? -13.044 1.268 -6.861 1.00 0.00 68 ALA A CA 8
ATOM 11188 C C . ALA A 1 68 ? -13.948 0.507 -5.889 1.00 0.00 68 ALA A C 8
ATOM 11189 O O . ALA A 1 68 ? -13.536 0.183 -4.776 1.00 0.00 68 ALA A O 8
ATOM 11196 N N . VAL A 1 69 ? -15.164 0.244 -6.345 1.00 0.00 69 VAL A N 8
ATOM 11197 C CA . VAL A 1 69 ? -16.130 -0.473 -5.530 1.00 0.00 69 VAL A CA 8
ATOM 11198 C C . VAL A 1 69 ? -15.549 -1.833 -5.136 1.00 0.00 69 VAL A C 8
ATOM 11199 O O . VAL A 1 69 ? -15.869 -2.364 -4.074 1.00 0.00 69 VAL A O 8
ATOM 11212 N N . ALA A 1 70 ? -14.706 -2.357 -6.014 1.00 0.00 70 ALA A N 8
ATOM 11213 C CA . ALA A 1 70 ? -14.077 -3.644 -5.771 1.00 0.00 70 ALA A CA 8
ATOM 11214 C C . ALA A 1 70 ? -13.136 -3.529 -4.571 1.00 0.00 70 ALA A C 8
ATOM 11215 O O . ALA A 1 70 ? -12.945 -4.494 -3.832 1.00 0.00 70 ALA A O 8
ATOM 11222 N N . ALA A 1 71 ? -12.572 -2.340 -4.413 1.00 0.00 71 ALA A N 8
ATOM 11223 C CA . ALA A 1 71 ? -11.655 -2.086 -3.315 1.00 0.00 71 ALA A CA 8
ATOM 11224 C C . ALA A 1 71 ? -12.434 -2.070 -1.999 1.00 0.00 71 ALA A C 8
ATOM 11225 O O . ALA A 1 71 ? -11.943 -2.548 -0.977 1.00 0.00 71 ALA A O 8
ATOM 11232 N N . MET A 1 72 ? -13.635 -1.516 -2.066 1.00 0.00 72 MET A N 8
ATOM 11233 C CA . MET A 1 72 ? -14.487 -1.431 -0.892 1.00 0.00 72 MET A CA 8
ATOM 11234 C C . MET A 1 72 ? -14.643 -2.801 -0.228 1.00 0.00 72 MET A C 8
ATOM 11235 O O . MET A 1 72 ? -15.012 -2.889 0.942 1.00 0.00 72 MET A O 8
ATOM 11249 N N . ALA A 1 73 ? -14.352 -3.835 -1.003 1.00 0.00 73 ALA A N 8
ATOM 11250 C CA . ALA A 1 73 ? -14.455 -5.196 -0.504 1.00 0.00 73 ALA A CA 8
ATOM 11251 C C . ALA A 1 73 ? -13.467 -5.389 0.647 1.00 0.00 73 ALA A C 8
ATOM 11252 O O . ALA A 1 73 ? -13.771 -6.074 1.623 1.00 0.00 73 ALA A O 8
ATOM 11259 N N . LYS A 1 74 ? -12.304 -4.773 0.496 1.00 0.00 74 LYS A N 8
ATOM 11260 C CA . LYS A 1 74 ? -11.269 -4.868 1.512 1.00 0.00 74 LYS A CA 8
ATOM 11261 C C . LYS A 1 74 ? -11.405 -3.695 2.484 1.00 0.00 74 LYS A C 8
ATOM 11262 O O . LYS A 1 74 ? -10.406 -3.172 2.976 1.00 0.00 74 LYS A O 8
ATOM 11281 N N . ASP A 1 75 ? -12.650 -3.316 2.733 1.00 0.00 75 ASP A N 8
ATOM 11282 C CA . ASP A 1 75 ? -12.931 -2.214 3.638 1.00 0.00 75 ASP A CA 8
ATOM 11283 C C . ASP A 1 75 ? -13.000 -2.743 5.072 1.00 0.00 75 ASP A C 8
ATOM 11284 O O . ASP A 1 75 ? -13.531 -3.826 5.313 1.00 0.00 75 ASP A O 8
ATOM 11293 N N . LYS A 1 76 ? -12.456 -1.954 5.987 1.00 0.00 76 LYS A N 8
ATOM 11294 C CA . LYS A 1 76 ? -12.450 -2.330 7.391 1.00 0.00 76 LYS A CA 8
ATOM 11295 C C . LYS A 1 76 ? -11.467 -3.484 7.601 1.00 0.00 76 LYS A C 8
ATOM 11296 O O . LYS A 1 76 ? -10.562 -3.390 8.428 1.00 0.00 76 LYS A O 8
ATOM 11315 N N . ALA A 1 77 ? -11.680 -4.546 6.838 1.00 0.00 77 ALA A N 8
ATOM 11316 C CA . ALA A 1 77 ? -10.825 -5.717 6.931 1.00 0.00 77 ALA A CA 8
ATOM 11317 C C . ALA A 1 77 ? -9.413 -5.282 7.327 1.00 0.00 77 ALA A C 8
ATOM 11318 O O . ALA A 1 77 ? -8.807 -4.444 6.660 1.00 0.00 77 ALA A O 8
ATOM 11325 N N . ASN A 1 78 ? -8.929 -5.870 8.411 1.00 0.00 78 ASN A N 8
ATOM 11326 C CA . ASN A 1 78 ? -7.600 -5.554 8.905 1.00 0.00 78 ASN A CA 8
ATOM 11327 C C . ASN A 1 78 ? -6.558 -6.026 7.889 1.00 0.00 78 ASN A C 8
ATOM 11328 O O . ASN A 1 78 ? -6.189 -7.199 7.872 1.00 0.00 78 ASN A O 8
ATOM 11339 N N . MET A 1 79 ? -6.111 -5.087 7.067 1.00 0.00 79 MET A N 8
ATOM 11340 C CA . MET A 1 79 ? -5.119 -5.393 6.050 1.00 0.00 79 MET A CA 8
ATOM 11341 C C . MET A 1 79 ? -4.064 -6.361 6.588 1.00 0.00 79 MET A C 8
ATOM 11342 O O . MET A 1 79 ? -3.663 -7.296 5.896 1.00 0.00 79 MET A O 8
ATOM 11356 N N . GLN A 1 80 ? -3.643 -6.104 7.818 1.00 0.00 80 GLN A N 8
ATOM 11357 C CA . GLN A 1 80 ? -2.641 -6.941 8.456 1.00 0.00 80 GLN A CA 8
ATOM 11358 C C . GLN A 1 80 ? -3.067 -7.280 9.886 1.00 0.00 80 GLN A C 8
ATOM 11359 O O . GLN A 1 80 ? -3.529 -8.388 10.154 1.00 0.00 80 GLN A O 8
ATOM 11373 N N . HIS A 1 81 ? -2.895 -6.306 10.768 1.00 0.00 81 HIS A N 8
ATOM 11374 C CA . HIS A 1 81 ? -3.255 -6.488 12.164 1.00 0.00 81 HIS A CA 8
ATOM 11375 C C . HIS A 1 81 ? -3.959 -5.231 12.680 1.00 0.00 81 HIS A C 8
ATOM 11376 O O . HIS A 1 81 ? -4.174 -5.085 13.882 1.00 0.00 81 HIS A O 8
ATOM 11390 N N . ARG A 1 82 ? -4.298 -4.356 11.745 1.00 0.00 82 ARG A N 8
ATOM 11391 C CA . ARG A 1 82 ? -4.973 -3.116 12.090 1.00 0.00 82 ARG A CA 8
ATOM 11392 C C . ARG A 1 82 ? -6.163 -2.883 11.157 1.00 0.00 82 ARG A C 8
ATOM 11393 O O . ARG A 1 82 ? -6.096 -3.194 9.969 1.00 0.00 82 ARG A O 8
ATOM 11414 N N . TYR A 1 83 ? -7.226 -2.336 11.730 1.00 0.00 83 TYR A N 8
ATOM 11415 C CA . TYR A 1 83 ? -8.429 -2.058 10.965 1.00 0.00 83 TYR A CA 8
ATOM 11416 C C . TYR A 1 83 ? -8.227 -0.852 10.046 1.00 0.00 83 TYR A C 8
ATOM 11417 O O . TYR A 1 83 ? -8.171 0.286 10.510 1.00 0.00 83 TYR A O 8
ATOM 11435 N N . VAL A 1 84 ? -8.122 -1.142 8.757 1.00 0.00 84 VAL A N 8
ATOM 11436 C CA . VAL A 1 84 ? -7.927 -0.095 7.768 1.00 0.00 84 VAL A CA 8
ATOM 11437 C C . VAL A 1 84 ? -9.290 0.422 7.304 1.00 0.00 84 VAL A C 8
ATOM 11438 O O . VAL A 1 84 ? -10.297 -0.273 7.427 1.00 0.00 84 VAL A O 8
ATOM 11451 N N . GLU A 1 85 ? -9.278 1.639 6.780 1.00 0.00 85 GLU A N 8
ATOM 11452 C CA . GLU A 1 85 ? -10.500 2.258 6.297 1.00 0.00 85 GLU A CA 8
ATOM 11453 C C . GLU A 1 85 ? -10.385 2.566 4.802 1.00 0.00 85 GLU A C 8
ATOM 11454 O O . GLU A 1 85 ? -9.353 3.054 4.344 1.00 0.00 85 GLU A O 8
ATOM 11466 N N . LEU A 1 86 ? -11.458 2.269 4.085 1.00 0.00 86 LEU A N 8
ATOM 11467 C CA . LEU A 1 86 ? -11.490 2.509 2.652 1.00 0.00 86 LEU A CA 8
ATOM 11468 C C . LEU A 1 86 ? -12.658 3.440 2.321 1.00 0.00 86 LEU A C 8
ATOM 11469 O O . LEU A 1 86 ? -13.768 3.250 2.816 1.00 0.00 86 LEU A O 8
ATOM 11485 N N . PHE A 1 87 ? -12.368 4.427 1.485 1.00 0.00 87 PHE A N 8
ATOM 11486 C CA . PHE A 1 87 ? -13.380 5.388 1.082 1.00 0.00 87 PHE A CA 8
ATOM 11487 C C . PHE A 1 87 ? -13.502 5.449 -0.442 1.00 0.00 87 PHE A C 8
ATOM 11488 O O . PHE A 1 87 ? -12.592 5.920 -1.122 1.00 0.00 87 PHE A O 8
ATOM 11505 N N . LEU A 1 88 ? -14.634 4.967 -0.933 1.00 0.00 88 LEU A N 8
ATOM 11506 C CA . LEU A 1 88 ? -14.887 4.962 -2.363 1.00 0.00 88 LEU A CA 8
ATOM 11507 C C . LEU A 1 88 ? -15.254 6.376 -2.818 1.00 0.00 88 LEU A C 8
ATOM 11508 O O . LEU A 1 88 ? -16.332 6.874 -2.499 1.00 0.00 88 LEU A O 8
ATOM 11524 N N . ASN A 1 89 ? -14.335 6.982 -3.556 1.00 0.00 89 ASN A N 8
ATOM 11525 C CA . ASN A 1 89 ? -14.549 8.329 -4.057 1.00 0.00 89 ASN A CA 8
ATOM 11526 C C . ASN A 1 89 ? -14.440 8.324 -5.583 1.00 0.00 89 ASN A C 8
ATOM 11527 O O . ASN A 1 89 ? -13.343 8.222 -6.131 1.00 0.00 89 ASN A O 8
ATOM 11538 N N . SER A 1 90 ? -15.593 8.435 -6.227 1.00 0.00 90 SER A N 8
ATOM 11539 C CA . SER A 1 90 ? -15.641 8.444 -7.679 1.00 0.00 90 SER A CA 8
ATOM 11540 C C . SER A 1 90 ? -16.722 9.413 -8.161 1.00 0.00 90 SER A C 8
ATOM 11541 O O . SER A 1 90 ? -17.522 9.902 -7.365 1.00 0.00 90 SER A O 8
ATOM 11549 N N . THR A 1 91 ? -16.711 9.663 -9.462 1.00 0.00 91 THR A N 8
ATOM 11550 C CA . THR A 1 91 ? -17.681 10.565 -10.059 1.00 0.00 91 THR A CA 8
ATOM 11551 C C . THR A 1 91 ? -18.855 9.776 -10.643 1.00 0.00 91 THR A C 8
ATOM 11552 O O . THR A 1 91 ? -19.974 10.281 -10.712 1.00 0.00 91 THR A O 8
ATOM 11563 N N . ALA A 1 92 ? -18.558 8.550 -11.049 1.00 0.00 92 ALA A N 8
ATOM 11564 C CA . ALA A 1 92 ? -19.575 7.686 -11.625 1.00 0.00 92 ALA A CA 8
ATOM 11565 C C . ALA A 1 92 ? -20.324 8.447 -12.721 1.00 0.00 92 ALA A C 8
ATOM 11566 O O . ALA A 1 92 ? -19.996 9.594 -13.020 1.00 0.00 92 ALA A O 8
ATOM 11573 N N . GLY A 1 93 ? -21.317 7.778 -13.289 1.00 0.00 93 GLY A N 8
ATOM 11574 C CA . GLY A 1 93 ? -22.115 8.377 -14.344 1.00 0.00 93 GLY A CA 8
ATOM 11575 C C . GLY A 1 93 ? -23.510 7.751 -14.399 1.00 0.00 93 GLY A C 8
ATOM 11576 O O . GLY A 1 93 ? -23.850 7.068 -15.364 1.00 0.00 93 GLY A O 8
ATOM 11580 N N . THR A 1 94 ? -24.280 8.006 -13.352 1.00 0.00 94 THR A N 8
ATOM 11581 C CA . THR A 1 94 ? -25.630 7.476 -13.268 1.00 0.00 94 THR A CA 8
ATOM 11582 C C . THR A 1 94 ? -26.647 8.616 -13.188 1.00 0.00 94 THR A C 8
ATOM 11583 O O . THR A 1 94 ? -26.383 9.646 -12.569 1.00 0.00 94 THR A O 8
ATOM 11594 N N . SER A 1 95 ? -27.788 8.394 -13.823 1.00 0.00 95 SER A N 8
ATOM 11595 C CA . SER A 1 95 ? -28.846 9.391 -13.831 1.00 0.00 95 SER A CA 8
ATOM 11596 C C . SER A 1 95 ? -30.161 8.754 -14.284 1.00 0.00 95 SER A C 8
ATOM 11597 O O . SER A 1 95 ? -30.169 7.897 -15.167 1.00 0.00 95 SER A O 8
ATOM 11605 N N . GLY A 1 96 ? -31.242 9.198 -13.660 1.00 0.00 96 GLY A N 8
ATOM 11606 C CA . GLY A 1 96 ? -32.561 8.682 -13.988 1.00 0.00 96 GLY A CA 8
ATOM 11607 C C . GLY A 1 96 ? -33.526 8.857 -12.814 1.00 0.00 96 GLY A C 8
ATOM 11608 O O . GLY A 1 96 ? -33.098 9.075 -11.681 1.00 0.00 96 GLY A O 8
ATOM 11612 N N . SER A 1 97 ? -34.810 8.755 -13.125 1.00 0.00 97 SER A N 8
ATOM 11613 C CA . SER A 1 97 ? -35.839 8.899 -12.109 1.00 0.00 97 SER A CA 8
ATOM 11614 C C . SER A 1 97 ? -36.956 7.881 -12.349 1.00 0.00 97 SER A C 8
ATOM 11615 O O . SER A 1 97 ? -37.097 7.357 -13.452 1.00 0.00 97 SER A O 8
ATOM 11623 N N . GLY A 1 98 ? -37.722 7.633 -11.296 1.00 0.00 98 GLY A N 8
ATOM 11624 C CA . GLY A 1 98 ? -38.823 6.687 -11.378 1.00 0.00 98 GLY A CA 8
ATOM 11625 C C . GLY A 1 98 ? -39.510 6.528 -10.021 1.00 0.00 98 GLY A C 8
ATOM 11626 O O . GLY A 1 98 ? -38.913 6.805 -8.982 1.00 0.00 98 GLY A O 8
ATOM 11630 N N . PRO A 1 99 ? -40.790 6.069 -10.075 1.00 0.00 99 PRO A N 8
ATOM 11631 C CA . PRO A 1 99 ? -41.565 5.869 -8.863 1.00 0.00 99 PRO A CA 8
ATOM 11632 C C . PRO A 1 99 ? -41.109 4.611 -8.122 1.00 0.00 99 PRO A C 8
ATOM 11633 O O . PRO A 1 99 ? -41.870 3.653 -7.991 1.00 0.00 99 PRO A O 8
ATOM 11644 N N . SER A 1 100 ? -39.869 4.654 -7.656 1.00 0.00 100 SER A N 8
ATOM 11645 C CA . SER A 1 100 ? -39.303 3.529 -6.932 1.00 0.00 100 SER A CA 8
ATOM 11646 C C . SER A 1 100 ? -39.603 2.224 -7.673 1.00 0.00 100 SER A C 8
ATOM 11647 O O . SER A 1 100 ? -40.657 1.622 -7.475 1.00 0.00 100 SER A O 8
ATOM 11655 N N . SER A 1 101 ? -38.657 1.826 -8.511 1.00 0.00 101 SER A N 8
ATOM 11656 C CA . SER A 1 101 ? -38.807 0.604 -9.282 1.00 0.00 101 SER A CA 8
ATOM 11657 C C . SER A 1 101 ? -38.558 -0.613 -8.389 1.00 0.00 101 SER A C 8
ATOM 11658 O O . SER A 1 101 ? -37.419 -1.048 -8.230 1.00 0.00 101 SER A O 8
ATOM 11666 N N . GLY A 1 102 ? -39.643 -1.128 -7.829 1.00 0.00 102 GLY A N 8
ATOM 11667 C CA . GLY A 1 102 ? -39.557 -2.286 -6.955 1.00 0.00 102 GLY A CA 8
ATOM 11668 C C . GLY A 1 102 ? -40.556 -2.178 -5.801 1.00 0.00 102 GLY A C 8
ATOM 11669 O O . GLY A 1 102 ? -41.667 -1.682 -5.982 1.00 0.00 102 GLY A O 8
ATOM 11673 N N . GLY A 1 1 ? -8.990 14.491 17.201 1.00 0.00 1 GLY A N 9
ATOM 11674 C CA . GLY A 1 1 ? -7.917 15.153 16.479 1.00 0.00 1 GLY A CA 9
ATOM 11675 C C . GLY A 1 1 ? -8.464 15.945 15.290 1.00 0.00 1 GLY A C 9
ATOM 11676 O O . GLY A 1 1 ? -9.642 15.835 14.955 1.00 0.00 1 GLY A O 9
ATOM 11680 N N . SER A 1 2 ? -7.582 16.727 14.684 1.00 0.00 2 SER A N 9
ATOM 11681 C CA . SER A 1 2 ? -7.961 17.537 13.539 1.00 0.00 2 SER A CA 9
ATOM 11682 C C . SER A 1 2 ? -8.692 16.675 12.508 1.00 0.00 2 SER A C 9
ATOM 11683 O O . SER A 1 2 ? -8.563 15.452 12.512 1.00 0.00 2 SER A O 9
ATOM 11691 N N . SER A 1 3 ? -9.444 17.347 11.648 1.00 0.00 3 SER A N 9
ATOM 11692 C CA . SER A 1 3 ? -10.195 16.658 10.613 1.00 0.00 3 SER A CA 9
ATOM 11693 C C . SER A 1 3 ? -10.753 17.670 9.610 1.00 0.00 3 SER A C 9
ATOM 11694 O O . SER A 1 3 ? -11.418 18.631 9.996 1.00 0.00 3 SER A O 9
ATOM 11702 N N . GLY A 1 4 ? -10.463 17.420 8.342 1.00 0.00 4 GLY A N 9
ATOM 11703 C CA . GLY A 1 4 ? -10.927 18.297 7.281 1.00 0.00 4 GLY A CA 9
ATOM 11704 C C . GLY A 1 4 ? -9.829 18.529 6.240 1.00 0.00 4 GLY A C 9
ATOM 11705 O O . GLY A 1 4 ? -8.999 19.423 6.397 1.00 0.00 4 GLY A O 9
ATOM 11709 N N . SER A 1 5 ? -9.861 17.707 5.201 1.00 0.00 5 SER A N 9
ATOM 11710 C CA . SER A 1 5 ? -8.878 17.811 4.136 1.00 0.00 5 SER A CA 9
ATOM 11711 C C . SER A 1 5 ? -7.467 17.845 4.726 1.00 0.00 5 SER A C 9
ATOM 11712 O O . SER A 1 5 ? -6.967 18.910 5.085 1.00 0.00 5 SER A O 9
ATOM 11720 N N . SER A 1 6 ? -6.866 16.668 4.808 1.00 0.00 6 SER A N 9
ATOM 11721 C CA . SER A 1 6 ? -5.522 16.549 5.348 1.00 0.00 6 SER A CA 9
ATOM 11722 C C . SER A 1 6 ? -4.558 16.082 4.256 1.00 0.00 6 SER A C 9
ATOM 11723 O O . SER A 1 6 ? -4.703 14.983 3.724 1.00 0.00 6 SER A O 9
ATOM 11731 N N . GLY A 1 7 ? -3.596 16.941 3.954 1.00 0.00 7 GLY A N 9
ATOM 11732 C CA . GLY A 1 7 ? -2.608 16.631 2.935 1.00 0.00 7 GLY A CA 9
ATOM 11733 C C . GLY A 1 7 ? -3.208 16.756 1.533 1.00 0.00 7 GLY A C 9
ATOM 11734 O O . GLY A 1 7 ? -4.416 16.606 1.355 1.00 0.00 7 GLY A O 9
ATOM 11738 N N . SER A 1 8 ? -2.337 17.029 0.573 1.00 0.00 8 SER A N 9
ATOM 11739 C CA . SER A 1 8 ? -2.766 17.177 -0.807 1.00 0.00 8 SER A CA 9
ATOM 11740 C C . SER A 1 8 ? -3.066 15.803 -1.411 1.00 0.00 8 SER A C 9
ATOM 11741 O O . SER A 1 8 ? -2.476 14.802 -1.009 1.00 0.00 8 SER A O 9
ATOM 11749 N N . SER A 1 9 ? -3.982 15.800 -2.368 1.00 0.00 9 SER A N 9
ATOM 11750 C CA . SER A 1 9 ? -4.368 14.566 -3.032 1.00 0.00 9 SER A CA 9
ATOM 11751 C C . SER A 1 9 ? -5.267 14.876 -4.230 1.00 0.00 9 SER A C 9
ATOM 11752 O O . SER A 1 9 ? -5.833 15.964 -4.322 1.00 0.00 9 SER A O 9
ATOM 11760 N N . PHE A 1 10 ? -5.371 13.898 -5.119 1.00 0.00 10 PHE A N 9
ATOM 11761 C CA . PHE A 1 10 ? -6.192 14.052 -6.308 1.00 0.00 10 PHE A CA 9
ATOM 11762 C C . PHE A 1 10 ? -5.750 15.268 -7.126 1.00 0.00 10 PHE A C 9
ATOM 11763 O O . PHE A 1 10 ? -5.121 16.182 -6.595 1.00 0.00 10 PHE A O 9
ATOM 11780 N N . GLN A 1 11 ? -6.097 15.239 -8.404 1.00 0.00 11 GLN A N 9
ATOM 11781 C CA . GLN A 1 11 ? -5.744 16.327 -9.300 1.00 0.00 11 GLN A CA 9
ATOM 11782 C C . GLN A 1 11 ? -6.447 16.154 -10.648 1.00 0.00 11 GLN A C 9
ATOM 11783 O O . GLN A 1 11 ? -5.839 16.349 -11.699 1.00 0.00 11 GLN A O 9
ATOM 11797 N N . SER A 1 12 ? -7.719 15.790 -10.573 1.00 0.00 12 SER A N 9
ATOM 11798 C CA . SER A 1 12 ? -8.512 15.588 -11.774 1.00 0.00 12 SER A CA 9
ATOM 11799 C C . SER A 1 12 ? -7.735 14.730 -12.775 1.00 0.00 12 SER A C 9
ATOM 11800 O O . SER A 1 12 ? -7.057 15.258 -13.655 1.00 0.00 12 SER A O 9
ATOM 11808 N N . THR A 1 13 ? -7.861 13.422 -12.608 1.00 0.00 13 THR A N 9
ATOM 11809 C CA . THR A 1 13 ? -7.180 12.486 -13.486 1.00 0.00 13 THR A CA 9
ATOM 11810 C C . THR A 1 13 ? -8.188 11.543 -14.145 1.00 0.00 13 THR A C 9
ATOM 11811 O O . THR A 1 13 ? -8.327 11.532 -15.367 1.00 0.00 13 THR A O 9
ATOM 11822 N N . THR A 1 14 ? -8.866 10.773 -13.306 1.00 0.00 14 THR A N 9
ATOM 11823 C CA . THR A 1 14 ? -9.858 9.829 -13.792 1.00 0.00 14 THR A CA 9
ATOM 11824 C C . THR A 1 14 ? -11.221 10.113 -13.158 1.00 0.00 14 THR A C 9
ATOM 11825 O O . THR A 1 14 ? -12.182 10.427 -13.858 1.00 0.00 14 THR A O 9
ATOM 11836 N N . GLY A 1 15 ? -11.261 9.992 -11.839 1.00 0.00 15 GLY A N 9
ATOM 11837 C CA . GLY A 1 15 ? -12.490 10.232 -11.102 1.00 0.00 15 GLY A CA 9
ATOM 11838 C C . GLY A 1 15 ? -12.656 9.219 -9.968 1.00 0.00 15 GLY A C 9
ATOM 11839 O O . GLY A 1 15 ? -12.964 9.592 -8.837 1.00 0.00 15 GLY A O 9
ATOM 11843 N N . HIS A 1 16 ? -12.446 7.956 -10.310 1.00 0.00 16 HIS A N 9
ATOM 11844 C CA . HIS A 1 16 ? -12.568 6.886 -9.334 1.00 0.00 16 HIS A CA 9
ATOM 11845 C C . HIS A 1 16 ? -11.282 6.792 -8.512 1.00 0.00 16 HIS A C 9
ATOM 11846 O O . HIS A 1 16 ? -10.207 6.550 -9.060 1.00 0.00 16 HIS A O 9
ATOM 11860 N N . CYS A 1 17 ? -11.434 6.987 -7.210 1.00 0.00 17 CYS A N 9
ATOM 11861 C CA . CYS A 1 17 ? -10.297 6.926 -6.307 1.00 0.00 17 CYS A CA 9
ATOM 11862 C C . CYS A 1 17 ? -10.758 6.286 -4.996 1.00 0.00 17 CYS A C 9
ATOM 11863 O O . CYS A 1 17 ? -11.956 6.202 -4.730 1.00 0.00 17 CYS A O 9
ATOM 11871 N N . VAL A 1 18 ? -9.783 5.850 -4.212 1.00 0.00 18 VAL A N 9
ATOM 11872 C CA . VAL A 1 18 ? -10.074 5.220 -2.936 1.00 0.00 18 VAL A CA 9
ATOM 11873 C C . VAL A 1 18 ? -9.121 5.768 -1.872 1.00 0.00 18 VAL A C 9
ATOM 11874 O O . VAL A 1 18 ? -7.905 5.624 -1.989 1.00 0.00 18 VAL A O 9
ATOM 11887 N N . HIS A 1 19 ? -9.710 6.385 -0.858 1.00 0.00 19 HIS A N 9
ATOM 11888 C CA . HIS A 1 19 ? -8.928 6.955 0.226 1.00 0.00 19 HIS A CA 9
ATOM 11889 C C . HIS A 1 19 ? -8.644 5.879 1.275 1.00 0.00 19 HIS A C 9
ATOM 11890 O O . HIS A 1 19 ? -9.437 4.956 1.454 1.00 0.00 19 HIS A O 9
ATOM 11904 N N . MET A 1 20 ? -7.509 6.033 1.942 1.00 0.00 20 MET A N 9
ATOM 11905 C CA . MET A 1 20 ? -7.110 5.085 2.968 1.00 0.00 20 MET A CA 9
ATOM 11906 C C . MET A 1 20 ? -6.805 5.801 4.286 1.00 0.00 20 MET A C 9
ATOM 11907 O O . MET A 1 20 ? -6.191 6.866 4.290 1.00 0.00 20 MET A O 9
ATOM 11921 N N . ARG A 1 21 ? -7.249 5.186 5.373 1.00 0.00 21 ARG A N 9
ATOM 11922 C CA . ARG A 1 21 ? -7.032 5.751 6.694 1.00 0.00 21 ARG A CA 9
ATOM 11923 C C . ARG A 1 21 ? -6.889 4.635 7.731 1.00 0.00 21 ARG A C 9
ATOM 11924 O O . ARG A 1 21 ? -7.470 3.562 7.577 1.00 0.00 21 ARG A O 9
ATOM 11945 N N . GLY A 1 22 ? -6.113 4.927 8.764 1.00 0.00 22 GLY A N 9
ATOM 11946 C CA . GLY A 1 22 ? -5.887 3.962 9.827 1.00 0.00 22 GLY A CA 9
ATOM 11947 C C . GLY A 1 22 ? -5.147 2.731 9.301 1.00 0.00 22 GLY A C 9
ATOM 11948 O O . GLY A 1 22 ? -5.631 1.608 9.432 1.00 0.00 22 GLY A O 9
ATOM 11952 N N . LEU A 1 23 ? -3.985 2.984 8.717 1.00 0.00 23 LEU A N 9
ATOM 11953 C CA . LEU A 1 23 ? -3.173 1.910 8.170 1.00 0.00 23 LEU A CA 9
ATOM 11954 C C . LEU A 1 23 ? -2.110 1.508 9.195 1.00 0.00 23 LEU A C 9
ATOM 11955 O O . LEU A 1 23 ? -1.751 2.299 10.065 1.00 0.00 23 LEU A O 9
ATOM 11971 N N . PRO A 1 24 ? -1.624 0.245 9.054 1.00 0.00 24 PRO A N 9
ATOM 11972 C CA . PRO A 1 24 ? -0.609 -0.271 9.957 1.00 0.00 24 PRO A CA 9
ATOM 11973 C C . PRO A 1 24 ? 0.762 0.329 9.641 1.00 0.00 24 PRO A C 9
ATOM 11974 O O . PRO A 1 24 ? 1.022 0.730 8.508 1.00 0.00 24 PRO A O 9
ATOM 11985 N N . TYR A 1 25 ? 1.603 0.372 10.664 1.00 0.00 25 TYR A N 9
ATOM 11986 C CA . TYR A 1 25 ? 2.941 0.917 10.510 1.00 0.00 25 TYR A CA 9
ATOM 11987 C C . TYR A 1 25 ? 3.781 0.050 9.570 1.00 0.00 25 TYR A C 9
ATOM 11988 O O . TYR A 1 25 ? 4.769 0.517 9.006 1.00 0.00 25 TYR A O 9
ATOM 12006 N N . ARG A 1 26 ? 3.358 -1.198 9.431 1.00 0.00 26 ARG A N 9
ATOM 12007 C CA . ARG A 1 26 ? 4.058 -2.134 8.569 1.00 0.00 26 ARG A CA 9
ATOM 12008 C C . ARG A 1 26 ? 3.246 -2.396 7.298 1.00 0.00 26 ARG A C 9
ATOM 12009 O O . ARG A 1 26 ? 3.167 -3.531 6.832 1.00 0.00 26 ARG A O 9
ATOM 12030 N N . ALA A 1 27 ? 2.664 -1.327 6.776 1.00 0.00 27 ALA A N 9
ATOM 12031 C CA . ALA A 1 27 ? 1.861 -1.427 5.569 1.00 0.00 27 ALA A CA 9
ATOM 12032 C C . ALA A 1 27 ? 2.438 -0.498 4.499 1.00 0.00 27 ALA A C 9
ATOM 12033 O O . ALA A 1 27 ? 2.441 0.721 4.666 1.00 0.00 27 ALA A O 9
ATOM 12040 N N . THR A 1 28 ? 2.913 -1.109 3.423 1.00 0.00 28 THR A N 9
ATOM 12041 C CA . THR A 1 28 ? 3.491 -0.351 2.326 1.00 0.00 28 THR A CA 9
ATOM 12042 C C . THR A 1 28 ? 2.642 -0.510 1.063 1.00 0.00 28 THR A C 9
ATOM 12043 O O . THR A 1 28 ? 1.685 -1.282 1.047 1.00 0.00 28 THR A O 9
ATOM 12054 N N . GLU A 1 29 ? 3.024 0.234 0.035 1.00 0.00 29 GLU A N 9
ATOM 12055 C CA . GLU A 1 29 ? 2.310 0.186 -1.229 1.00 0.00 29 GLU A CA 9
ATOM 12056 C C . GLU A 1 29 ? 2.153 -1.263 -1.695 1.00 0.00 29 GLU A C 9
ATOM 12057 O O . GLU A 1 29 ? 1.040 -1.720 -1.949 1.00 0.00 29 GLU A O 9
ATOM 12069 N N . ASN A 1 30 ? 3.285 -1.945 -1.794 1.00 0.00 30 ASN A N 9
ATOM 12070 C CA . ASN A 1 30 ? 3.287 -3.332 -2.225 1.00 0.00 30 ASN A CA 9
ATOM 12071 C C . ASN A 1 30 ? 2.181 -4.092 -1.490 1.00 0.00 30 ASN A C 9
ATOM 12072 O O . ASN A 1 30 ? 1.651 -5.077 -2.004 1.00 0.00 30 ASN A O 9
ATOM 12083 N N . ASP A 1 31 ? 1.865 -3.606 -0.298 1.00 0.00 31 ASP A N 9
ATOM 12084 C CA . ASP A 1 31 ? 0.831 -4.227 0.513 1.00 0.00 31 ASP A CA 9
ATOM 12085 C C . ASP A 1 31 ? -0.542 -3.748 0.037 1.00 0.00 31 ASP A C 9
ATOM 12086 O O . ASP A 1 31 ? -1.407 -4.559 -0.289 1.00 0.00 31 ASP A O 9
ATOM 12095 N N . ILE A 1 32 ? -0.698 -2.432 0.012 1.00 0.00 32 ILE A N 9
ATOM 12096 C CA . ILE A 1 32 ? -1.950 -1.836 -0.419 1.00 0.00 32 ILE A CA 9
ATOM 12097 C C . ILE A 1 32 ? -2.315 -2.370 -1.805 1.00 0.00 32 ILE A C 9
ATOM 12098 O O . ILE A 1 32 ? -3.474 -2.308 -2.213 1.00 0.00 32 ILE A O 9
ATOM 12114 N N . TYR A 1 33 ? -1.305 -2.884 -2.491 1.00 0.00 33 TYR A N 9
ATOM 12115 C CA . TYR A 1 33 ? -1.504 -3.429 -3.823 1.00 0.00 33 TYR A CA 9
ATOM 12116 C C . TYR A 1 33 ? -2.110 -4.833 -3.756 1.00 0.00 33 TYR A C 9
ATOM 12117 O O . TYR A 1 33 ? -2.991 -5.171 -4.544 1.00 0.00 33 TYR A O 9
ATOM 12135 N N . ASN A 1 34 ? -1.612 -5.612 -2.806 1.00 0.00 34 ASN A N 9
ATOM 12136 C CA . ASN A 1 34 ? -2.093 -6.971 -2.626 1.00 0.00 34 ASN A CA 9
ATOM 12137 C C . ASN A 1 34 ? -3.295 -6.961 -1.680 1.00 0.00 34 ASN A C 9
ATOM 12138 O O . ASN A 1 34 ? -4.032 -7.942 -1.596 1.00 0.00 34 ASN A O 9
ATOM 12149 N N . PHE A 1 35 ? -3.456 -5.840 -0.991 1.00 0.00 35 PHE A N 9
ATOM 12150 C CA . PHE A 1 35 ? -4.557 -5.690 -0.054 1.00 0.00 35 PHE A CA 9
ATOM 12151 C C . PHE A 1 35 ? -5.877 -5.459 -0.792 1.00 0.00 35 PHE A C 9
ATOM 12152 O O . PHE A 1 35 ? -6.932 -5.900 -0.337 1.00 0.00 35 PHE A O 9
ATOM 12169 N N . PHE A 1 36 ? -5.776 -4.769 -1.918 1.00 0.00 36 PHE A N 9
ATOM 12170 C CA . PHE A 1 36 ? -6.950 -4.475 -2.724 1.00 0.00 36 PHE A CA 9
ATOM 12171 C C . PHE A 1 36 ? -7.137 -5.522 -3.823 1.00 0.00 36 PHE A C 9
ATOM 12172 O O . PHE A 1 36 ? -8.144 -5.513 -4.529 1.00 0.00 36 PHE A O 9
ATOM 12189 N N . SER A 1 37 ? -6.151 -6.401 -3.933 1.00 0.00 37 SER A N 9
ATOM 12190 C CA . SER A 1 37 ? -6.195 -7.453 -4.934 1.00 0.00 37 SER A CA 9
ATOM 12191 C C . SER A 1 37 ? -7.324 -8.434 -4.613 1.00 0.00 37 SER A C 9
ATOM 12192 O O . SER A 1 37 ? -7.760 -8.532 -3.467 1.00 0.00 37 SER A O 9
ATOM 12200 N N . PRO A 1 38 ? -7.778 -9.155 -5.673 1.00 0.00 38 PRO A N 9
ATOM 12201 C CA . PRO A 1 38 ? -7.208 -8.978 -6.998 1.00 0.00 38 PRO A CA 9
ATOM 12202 C C . PRO A 1 38 ? -7.691 -7.674 -7.634 1.00 0.00 38 PRO A C 9
ATOM 12203 O O . PRO A 1 38 ? -8.886 -7.499 -7.867 1.00 0.00 38 PRO A O 9
ATOM 12214 N N . LEU A 1 39 ? -6.738 -6.791 -7.896 1.00 0.00 39 LEU A N 9
ATOM 12215 C CA . LEU A 1 39 ? -7.053 -5.508 -8.500 1.00 0.00 39 LEU A CA 9
ATOM 12216 C C . LEU A 1 39 ? -5.758 -4.837 -8.963 1.00 0.00 39 LEU A C 9
ATOM 12217 O O . LEU A 1 39 ? -4.666 -5.339 -8.701 1.00 0.00 39 LEU A O 9
ATOM 12233 N N . ASN A 1 40 ? -5.923 -3.713 -9.645 1.00 0.00 40 ASN A N 9
ATOM 12234 C CA . ASN A 1 40 ? -4.781 -2.968 -10.147 1.00 0.00 40 ASN A CA 9
ATOM 12235 C C . ASN A 1 40 ? -5.016 -1.472 -9.927 1.00 0.00 40 ASN A C 9
ATOM 12236 O O . ASN A 1 40 ? -5.644 -0.811 -10.752 1.00 0.00 40 ASN A O 9
ATOM 12247 N N . PRO A 1 41 ? -4.486 -0.969 -8.780 1.00 0.00 41 PRO A N 9
ATOM 12248 C CA . PRO A 1 41 ? -4.632 0.436 -8.441 1.00 0.00 41 PRO A CA 9
ATOM 12249 C C . PRO A 1 41 ? -3.703 1.305 -9.291 1.00 0.00 41 PRO A C 9
ATOM 12250 O O . PRO A 1 41 ? -2.486 1.130 -9.264 1.00 0.00 41 PRO A O 9
ATOM 12261 N N . MET A 1 42 ? -4.314 2.222 -10.028 1.00 0.00 42 MET A N 9
ATOM 12262 C CA . MET A 1 42 ? -3.557 3.118 -10.885 1.00 0.00 42 MET A CA 9
ATOM 12263 C C . MET A 1 42 ? -2.292 3.614 -10.180 1.00 0.00 42 MET A C 9
ATOM 12264 O O . MET A 1 42 ? -1.221 3.666 -10.782 1.00 0.00 42 MET A O 9
ATOM 12278 N N . ARG A 1 43 ? -2.459 3.965 -8.913 1.00 0.00 43 ARG A N 9
ATOM 12279 C CA . ARG A 1 43 ? -1.345 4.455 -8.120 1.00 0.00 43 ARG A CA 9
ATOM 12280 C C . ARG A 1 43 ? -1.720 4.480 -6.636 1.00 0.00 43 ARG A C 9
ATOM 12281 O O . ARG A 1 43 ? -2.863 4.770 -6.286 1.00 0.00 43 ARG A O 9
ATOM 12302 N N . VAL A 1 44 ? -0.735 4.173 -5.805 1.00 0.00 44 VAL A N 9
ATOM 12303 C CA . VAL A 1 44 ? -0.948 4.157 -4.367 1.00 0.00 44 VAL A CA 9
ATOM 12304 C C . VAL A 1 44 ? -0.009 5.168 -3.706 1.00 0.00 44 VAL A C 9
ATOM 12305 O O . VAL A 1 44 ? 1.184 5.198 -4.002 1.00 0.00 44 VAL A O 9
ATOM 12318 N N . HIS A 1 45 ? -0.584 5.971 -2.823 1.00 0.00 45 HIS A N 9
ATOM 12319 C CA . HIS A 1 45 ? 0.186 6.981 -2.118 1.00 0.00 45 HIS A CA 9
ATOM 12320 C C . HIS A 1 45 ? 0.232 6.643 -0.626 1.00 0.00 45 HIS A C 9
ATOM 12321 O O . HIS A 1 45 ? -0.772 6.226 -0.050 1.00 0.00 45 HIS A O 9
ATOM 12335 N N . ILE A 1 46 ? 1.406 6.835 -0.044 1.00 0.00 46 ILE A N 9
ATOM 12336 C CA . ILE A 1 46 ? 1.596 6.556 1.369 1.00 0.00 46 ILE A CA 9
ATOM 12337 C C . ILE A 1 46 ? 1.852 7.867 2.114 1.00 0.00 46 ILE A C 9
ATOM 12338 O O . ILE A 1 46 ? 2.767 8.613 1.768 1.00 0.00 46 ILE A O 9
ATOM 12354 N N . GLU A 1 47 ? 1.028 8.108 3.123 1.00 0.00 47 GLU A N 9
ATOM 12355 C CA . GLU A 1 47 ? 1.154 9.317 3.920 1.00 0.00 47 GLU A CA 9
ATOM 12356 C C . GLU A 1 47 ? 2.265 9.154 4.959 1.00 0.00 47 GLU A C 9
ATOM 12357 O O . GLU A 1 47 ? 2.290 8.170 5.697 1.00 0.00 47 GLU A O 9
ATOM 12369 N N . ILE A 1 48 ? 3.157 10.133 4.985 1.00 0.00 48 ILE A N 9
ATOM 12370 C CA . ILE A 1 48 ? 4.267 10.111 5.921 1.00 0.00 48 ILE A CA 9
ATOM 12371 C C . ILE A 1 48 ? 4.328 11.446 6.666 1.00 0.00 48 ILE A C 9
ATOM 12372 O O . ILE A 1 48 ? 4.086 12.499 6.080 1.00 0.00 48 ILE A O 9
ATOM 12388 N N . GLY A 1 49 ? 4.652 11.358 7.948 1.00 0.00 49 GLY A N 9
ATOM 12389 C CA . GLY A 1 49 ? 4.748 12.546 8.779 1.00 0.00 49 GLY A CA 9
ATOM 12390 C C . GLY A 1 49 ? 5.917 13.430 8.340 1.00 0.00 49 GLY A C 9
ATOM 12391 O O . GLY A 1 49 ? 5.774 14.249 7.434 1.00 0.00 49 GLY A O 9
ATOM 12395 N N . PRO A 1 50 ? 7.077 13.228 9.020 1.00 0.00 50 PRO A N 9
ATOM 12396 C CA . PRO A 1 50 ? 8.270 13.997 8.709 1.00 0.00 50 PRO A CA 9
ATOM 12397 C C . PRO A 1 50 ? 8.910 13.514 7.406 1.00 0.00 50 PRO A C 9
ATOM 12398 O O . PRO A 1 50 ? 8.958 14.252 6.423 1.00 0.00 50 PRO A O 9
ATOM 12409 N N . ASP A 1 51 ? 9.385 12.278 7.440 1.00 0.00 51 ASP A N 9
ATOM 12410 C CA . ASP A 1 51 ? 10.020 11.688 6.274 1.00 0.00 51 ASP A CA 9
ATOM 12411 C C . ASP A 1 51 ? 10.415 10.244 6.590 1.00 0.00 51 ASP A C 9
ATOM 12412 O O . ASP A 1 51 ? 11.470 9.778 6.162 1.00 0.00 51 ASP A O 9
ATOM 12421 N N . GLY A 1 52 ? 9.548 9.576 7.336 1.00 0.00 52 GLY A N 9
ATOM 12422 C CA . GLY A 1 52 ? 9.794 8.195 7.714 1.00 0.00 52 GLY A CA 9
ATOM 12423 C C . GLY A 1 52 ? 8.498 7.505 8.145 1.00 0.00 52 GLY A C 9
ATOM 12424 O O . GLY A 1 52 ? 7.921 6.730 7.384 1.00 0.00 52 GLY A O 9
ATOM 12428 N N . ARG A 1 53 ? 8.078 7.812 9.363 1.00 0.00 53 ARG A N 9
ATOM 12429 C CA . ARG A 1 53 ? 6.861 7.232 9.904 1.00 0.00 53 ARG A CA 9
ATOM 12430 C C . ARG A 1 53 ? 5.672 7.548 8.994 1.00 0.00 53 ARG A C 9
ATOM 12431 O O . ARG A 1 53 ? 5.686 8.545 8.273 1.00 0.00 53 ARG A O 9
ATOM 12452 N N . VAL A 1 54 ? 4.672 6.682 9.058 1.00 0.00 54 VAL A N 9
ATOM 12453 C CA . VAL A 1 54 ? 3.478 6.856 8.249 1.00 0.00 54 VAL A CA 9
ATOM 12454 C C . VAL A 1 54 ? 2.309 7.254 9.152 1.00 0.00 54 VAL A C 9
ATOM 12455 O O . VAL A 1 54 ? 2.232 6.822 10.301 1.00 0.00 54 VAL A O 9
ATOM 12468 N N . THR A 1 55 ? 1.427 8.074 8.599 1.00 0.00 55 THR A N 9
ATOM 12469 C CA . THR A 1 55 ? 0.266 8.535 9.340 1.00 0.00 55 THR A CA 9
ATOM 12470 C C . THR A 1 55 ? -0.811 7.449 9.375 1.00 0.00 55 THR A C 9
ATOM 12471 O O . THR A 1 55 ? -1.586 7.369 10.326 1.00 0.00 55 THR A O 9
ATOM 12482 N N . GLY A 1 56 ? -0.823 6.639 8.326 1.00 0.00 56 GLY A N 9
ATOM 12483 C CA . GLY A 1 56 ? -1.792 5.561 8.224 1.00 0.00 56 GLY A CA 9
ATOM 12484 C C . GLY A 1 56 ? -2.802 5.835 7.108 1.00 0.00 56 GLY A C 9
ATOM 12485 O O . GLY A 1 56 ? -3.772 5.095 6.950 1.00 0.00 56 GLY A O 9
ATOM 12489 N N . GLU A 1 57 ? -2.539 6.898 6.364 1.00 0.00 57 GLU A N 9
ATOM 12490 C CA . GLU A 1 57 ? -3.413 7.279 5.267 1.00 0.00 57 GLU A CA 9
ATOM 12491 C C . GLU A 1 57 ? -2.768 6.924 3.926 1.00 0.00 57 GLU A C 9
ATOM 12492 O O . GLU A 1 57 ? -1.544 6.863 3.819 1.00 0.00 57 GLU A O 9
ATOM 12504 N N . ALA A 1 58 ? -3.620 6.699 2.936 1.00 0.00 58 ALA A N 9
ATOM 12505 C CA . ALA A 1 58 ? -3.147 6.352 1.607 1.00 0.00 58 ALA A CA 9
ATOM 12506 C C . ALA A 1 58 ? -4.207 6.745 0.575 1.00 0.00 58 ALA A C 9
ATOM 12507 O O . ALA A 1 58 ? -5.393 6.816 0.895 1.00 0.00 58 ALA A O 9
ATOM 12514 N N . ASP A 1 59 ? -3.741 6.989 -0.641 1.00 0.00 59 ASP A N 9
ATOM 12515 C CA . ASP A 1 59 ? -4.634 7.372 -1.721 1.00 0.00 59 ASP A CA 9
ATOM 12516 C C . ASP A 1 59 ? -4.489 6.377 -2.874 1.00 0.00 59 ASP A C 9
ATOM 12517 O O . ASP A 1 59 ? -3.379 6.101 -3.325 1.00 0.00 59 ASP A O 9
ATOM 12526 N N . VAL A 1 60 ? -5.628 5.866 -3.319 1.00 0.00 60 VAL A N 9
ATOM 12527 C CA . VAL A 1 60 ? -5.642 4.907 -4.411 1.00 0.00 60 VAL A CA 9
ATOM 12528 C C . VAL A 1 60 ? -6.468 5.471 -5.569 1.00 0.00 60 VAL A C 9
ATOM 12529 O O . VAL A 1 60 ? -7.375 6.274 -5.355 1.00 0.00 60 VAL A O 9
ATOM 12542 N N . GLU A 1 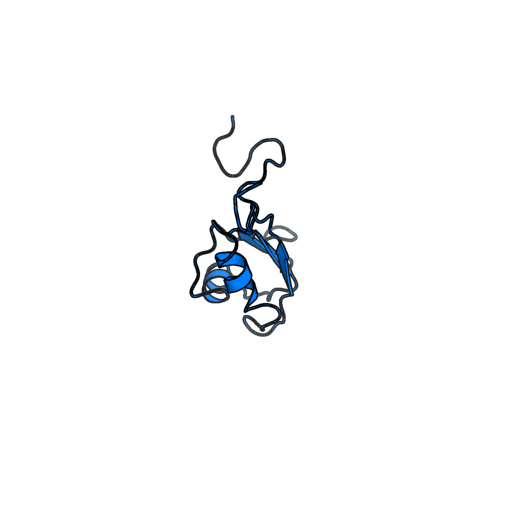61 ? -6.125 5.029 -6.769 1.00 0.00 61 GLU A N 9
ATOM 12543 C CA . GLU A 1 61 ? -6.824 5.480 -7.961 1.00 0.00 61 GLU A CA 9
ATOM 12544 C C . GLU A 1 61 ? -7.111 4.296 -8.887 1.00 0.00 61 GLU A C 9
ATOM 12545 O O . GLU A 1 61 ? -6.297 3.381 -9.001 1.00 0.00 61 GLU A O 9
ATOM 12557 N N . PHE A 1 62 ? -8.271 4.353 -9.525 1.00 0.00 62 PHE A N 9
ATOM 12558 C CA . PHE A 1 62 ? -8.676 3.297 -10.437 1.00 0.00 62 PHE A CA 9
ATOM 12559 C C . PHE A 1 62 ? -9.157 3.878 -11.769 1.00 0.00 62 PHE A C 9
ATOM 12560 O O . PHE A 1 62 ? -9.724 4.968 -11.806 1.00 0.00 62 PHE A O 9
ATOM 12577 N N . ALA A 1 63 ? -8.911 3.123 -12.830 1.00 0.00 63 ALA A N 9
ATOM 12578 C CA . ALA A 1 63 ? -9.312 3.549 -14.160 1.00 0.00 63 ALA A CA 9
ATOM 12579 C C . ALA A 1 63 ? -10.836 3.679 -14.212 1.00 0.00 63 ALA A C 9
ATOM 12580 O O . ALA A 1 63 ? -11.361 4.653 -14.749 1.00 0.00 63 ALA A O 9
ATOM 12587 N N . THR A 1 64 ? -11.502 2.684 -13.646 1.00 0.00 64 THR A N 9
ATOM 12588 C CA . THR A 1 64 ? -12.955 2.675 -13.621 1.00 0.00 64 THR A CA 9
ATOM 12589 C C . THR A 1 64 ? -13.464 2.774 -12.182 1.00 0.00 64 THR A C 9
ATOM 12590 O O . THR A 1 64 ? -12.679 2.958 -11.253 1.00 0.00 64 THR A O 9
ATOM 12601 N N . HIS A 1 65 ? -14.776 2.648 -12.042 1.00 0.00 65 HIS A N 9
ATOM 12602 C CA . HIS A 1 65 ? -15.399 2.721 -10.731 1.00 0.00 65 HIS A CA 9
ATOM 12603 C C . HIS A 1 65 ? -15.426 1.329 -10.097 1.00 0.00 65 HIS A C 9
ATOM 12604 O O . HIS A 1 65 ? -15.158 1.180 -8.906 1.00 0.00 65 HIS A O 9
ATOM 12618 N N . GLU A 1 66 ? -15.751 0.344 -10.922 1.00 0.00 66 GLU A N 9
ATOM 12619 C CA . GLU A 1 66 ? -15.817 -1.031 -10.457 1.00 0.00 66 GLU A CA 9
ATOM 12620 C C . GLU A 1 66 ? -14.535 -1.399 -9.707 1.00 0.00 66 GLU A C 9
ATOM 12621 O O . GLU A 1 66 ? -14.589 -2.012 -8.642 1.00 0.00 66 GLU A O 9
ATOM 12633 N N . ASP A 1 67 ? -13.412 -1.010 -10.293 1.00 0.00 67 ASP A N 9
ATOM 12634 C CA . ASP A 1 67 ? -12.119 -1.292 -9.693 1.00 0.00 67 ASP A CA 9
ATOM 12635 C C . ASP A 1 67 ? -12.038 -0.614 -8.324 1.00 0.00 67 ASP A C 9
ATOM 12636 O O . ASP A 1 67 ? -11.208 -0.981 -7.493 1.00 0.00 67 ASP A O 9
ATOM 12645 N N . ALA A 1 68 ? -12.910 0.365 -8.131 1.00 0.00 68 ALA A N 9
ATOM 12646 C CA . ALA A 1 68 ? -12.948 1.097 -6.877 1.00 0.00 68 ALA A CA 9
ATOM 12647 C C . ALA A 1 68 ? -13.870 0.372 -5.895 1.00 0.00 68 ALA A C 9
ATOM 12648 O O . ALA A 1 68 ? -13.491 0.122 -4.752 1.00 0.00 68 ALA A O 9
ATOM 12655 N N . VAL A 1 69 ? -15.063 0.055 -6.377 1.00 0.00 69 VAL A N 9
ATOM 12656 C CA . VAL A 1 69 ? -16.042 -0.636 -5.556 1.00 0.00 69 VAL A CA 9
ATOM 12657 C C . VAL A 1 69 ? -15.569 -2.070 -5.304 1.00 0.00 69 VAL A C 9
ATOM 12658 O O . VAL A 1 69 ? -15.980 -2.701 -4.331 1.00 0.00 69 VAL A O 9
ATOM 12671 N N . ALA A 1 70 ? -14.712 -2.541 -6.198 1.00 0.00 70 ALA A N 9
ATOM 12672 C CA . ALA A 1 70 ? -14.179 -3.888 -6.085 1.00 0.00 70 ALA A CA 9
ATOM 12673 C C . ALA A 1 70 ? -13.174 -3.940 -4.932 1.00 0.00 70 ALA A C 9
ATOM 12674 O O . ALA A 1 70 ? -13.115 -4.925 -4.198 1.00 0.00 70 ALA A O 9
ATOM 12681 N N . ALA A 1 71 ? -12.409 -2.865 -4.808 1.00 0.00 71 ALA A N 9
ATOM 12682 C CA . ALA A 1 71 ? -11.409 -2.775 -3.757 1.00 0.00 71 ALA A CA 9
ATOM 12683 C C . ALA A 1 71 ? -12.110 -2.671 -2.401 1.00 0.00 71 ALA A C 9
ATOM 12684 O O . ALA A 1 71 ? -11.611 -3.183 -1.400 1.00 0.00 71 ALA A O 9
ATOM 12691 N N . MET A 1 72 ? -13.255 -2.005 -2.412 1.00 0.00 72 MET A N 9
ATOM 12692 C CA . MET A 1 72 ? -14.029 -1.828 -1.195 1.00 0.00 72 MET A CA 9
ATOM 12693 C C . MET A 1 72 ? -14.259 -3.167 -0.491 1.00 0.00 72 MET A C 9
ATOM 12694 O O . MET A 1 72 ? -14.476 -3.207 0.719 1.00 0.00 72 MET A O 9
ATOM 12708 N N . ALA A 1 73 ? -14.204 -4.230 -1.280 1.00 0.00 73 ALA A N 9
ATOM 12709 C CA . ALA A 1 73 ? -14.404 -5.567 -0.747 1.00 0.00 73 ALA A CA 9
ATOM 12710 C C . ALA A 1 73 ? -13.458 -5.787 0.435 1.00 0.00 73 ALA A C 9
ATOM 12711 O O . ALA A 1 73 ? -13.767 -6.552 1.348 1.00 0.00 73 ALA A O 9
ATOM 12718 N N . LYS A 1 74 ? -12.324 -5.103 0.380 1.00 0.00 74 LYS A N 9
ATOM 12719 C CA . LYS A 1 74 ? -11.331 -5.215 1.435 1.00 0.00 74 LYS A CA 9
ATOM 12720 C C . LYS A 1 74 ? -11.474 -4.028 2.390 1.00 0.00 74 LYS A C 9
ATOM 12721 O O . LYS A 1 74 ? -10.512 -3.640 3.052 1.00 0.00 74 LYS A O 9
ATOM 12740 N N . ASP A 1 75 ? -12.681 -3.484 2.432 1.00 0.00 75 ASP A N 9
ATOM 12741 C CA . ASP A 1 75 ? -12.962 -2.350 3.296 1.00 0.00 75 ASP A CA 9
ATOM 12742 C C . ASP A 1 75 ? -13.052 -2.829 4.746 1.00 0.00 75 ASP A C 9
ATOM 12743 O O . ASP A 1 75 ? -13.661 -3.860 5.027 1.00 0.00 75 ASP A O 9
ATOM 12752 N N . LYS A 1 76 ? -12.436 -2.057 5.630 1.00 0.00 76 LYS A N 9
ATOM 12753 C CA . LYS A 1 76 ? -12.439 -2.389 7.044 1.00 0.00 76 LYS A CA 9
ATOM 12754 C C . LYS A 1 76 ? -11.416 -3.496 7.306 1.00 0.00 76 LYS A C 9
ATOM 12755 O O . LYS A 1 76 ? -10.559 -3.360 8.178 1.00 0.00 76 LYS A O 9
ATOM 12774 N N . ALA A 1 77 ? -11.539 -4.566 6.535 1.00 0.00 77 ALA A N 9
ATOM 12775 C CA . ALA A 1 77 ? -10.636 -5.695 6.672 1.00 0.00 77 ALA A CA 9
ATOM 12776 C C . ALA A 1 77 ? -9.235 -5.184 7.014 1.00 0.00 77 ALA A C 9
ATOM 12777 O O . ALA A 1 77 ? -8.675 -4.364 6.288 1.00 0.00 77 ALA A O 9
ATOM 12784 N N . ASN A 1 78 ? -8.709 -5.689 8.120 1.00 0.00 78 ASN A N 9
ATOM 12785 C CA . ASN A 1 78 ? -7.384 -5.294 8.567 1.00 0.00 78 ASN A CA 9
ATOM 12786 C C . ASN A 1 78 ? -6.334 -5.887 7.625 1.00 0.00 78 ASN A C 9
ATOM 12787 O O . ASN A 1 78 ? -6.173 -7.104 7.558 1.00 0.00 78 ASN A O 9
ATOM 12798 N N . MET A 1 79 ? -5.648 -4.998 6.922 1.00 0.00 79 MET A N 9
ATOM 12799 C CA . MET A 1 79 ? -4.618 -5.419 5.986 1.00 0.00 79 MET A CA 9
ATOM 12800 C C . MET A 1 79 ? -3.579 -6.305 6.677 1.00 0.00 79 MET A C 9
ATOM 12801 O O . MET A 1 79 ? -3.039 -7.225 6.066 1.00 0.00 79 MET A O 9
ATOM 12815 N N . GLN A 1 80 ? -3.331 -5.995 7.941 1.00 0.00 80 GLN A N 9
ATOM 12816 C CA . GLN A 1 80 ? -2.366 -6.752 8.721 1.00 0.00 80 GLN A CA 9
ATOM 12817 C C . GLN A 1 80 ? -2.938 -7.077 10.103 1.00 0.00 80 GLN A C 9
ATOM 12818 O O . GLN A 1 80 ? -3.334 -8.211 10.363 1.00 0.00 80 GLN A O 9
ATOM 12832 N N . HIS A 1 81 ? -2.963 -6.059 10.951 1.00 0.00 81 HIS A N 9
ATOM 12833 C CA . HIS A 1 81 ? -3.480 -6.222 12.299 1.00 0.00 81 HIS A CA 9
ATOM 12834 C C . HIS A 1 81 ? -4.176 -4.933 12.741 1.00 0.00 81 HIS A C 9
ATOM 12835 O O . HIS A 1 81 ? -4.418 -4.730 13.930 1.00 0.00 81 HIS A O 9
ATOM 12849 N N . ARG A 1 82 ? -4.479 -4.096 11.760 1.00 0.00 82 ARG A N 9
ATOM 12850 C CA . ARG A 1 82 ? -5.142 -2.832 12.033 1.00 0.00 82 ARG A CA 9
ATOM 12851 C C . ARG A 1 82 ? -6.300 -2.619 11.056 1.00 0.00 82 ARG A C 9
ATOM 12852 O O . ARG A 1 82 ? -6.194 -2.958 9.878 1.00 0.00 82 ARG A O 9
ATOM 12873 N N . TYR A 1 83 ? -7.380 -2.060 11.581 1.00 0.00 83 TYR A N 9
ATOM 12874 C CA . TYR A 1 83 ? -8.557 -1.798 10.770 1.00 0.00 83 TYR A CA 9
ATOM 12875 C C . TYR A 1 83 ? -8.408 -0.488 9.995 1.00 0.00 83 TYR A C 9
ATOM 12876 O O . TYR A 1 83 ? -8.573 0.593 10.558 1.00 0.00 83 TYR A O 9
ATOM 12894 N N . VAL A 1 84 ? -8.097 -0.627 8.714 1.00 0.00 84 VAL A N 9
ATOM 12895 C CA . VAL A 1 84 ? -7.924 0.533 7.856 1.00 0.00 84 VAL A CA 9
ATOM 12896 C C . VAL A 1 84 ? -9.271 0.907 7.233 1.00 0.00 84 VAL A C 9
ATOM 12897 O O . VAL A 1 84 ? -10.059 0.031 6.878 1.00 0.00 84 VAL A O 9
ATOM 12910 N N . GLU A 1 85 ? -9.493 2.208 7.120 1.00 0.00 85 GLU A N 9
ATOM 12911 C CA . GLU A 1 85 ? -10.731 2.708 6.546 1.00 0.00 85 GLU A CA 9
ATOM 12912 C C . GLU A 1 85 ? -10.542 3.009 5.058 1.00 0.00 85 GLU A C 9
ATOM 12913 O O . GLU A 1 85 ? -9.541 3.605 4.663 1.00 0.00 85 GLU A O 9
ATOM 12925 N N . LEU A 1 86 ? -11.521 2.584 4.272 1.00 0.00 86 LEU A N 9
ATOM 12926 C CA . LEU A 1 86 ? -11.475 2.801 2.836 1.00 0.00 86 LEU A CA 9
ATOM 12927 C C . LEU A 1 86 ? -12.702 3.609 2.408 1.00 0.00 86 LEU A C 9
ATOM 12928 O O . LEU A 1 86 ? -13.834 3.230 2.704 1.00 0.00 86 LEU A O 9
ATOM 12944 N N . PHE A 1 87 ? -12.435 4.708 1.717 1.00 0.00 87 PHE A N 9
ATOM 12945 C CA . PHE A 1 87 ? -13.502 5.573 1.245 1.00 0.00 87 PHE A CA 9
ATOM 12946 C C . PHE A 1 87 ? -13.568 5.578 -0.284 1.00 0.00 87 PHE A C 9
ATOM 12947 O O . PHE A 1 87 ? -12.668 6.093 -0.945 1.00 0.00 87 PHE A O 9
ATOM 12964 N N . LEU A 1 88 ? -14.642 5.000 -0.800 1.00 0.00 88 LEU A N 9
ATOM 12965 C CA . LEU A 1 88 ? -14.837 4.932 -2.238 1.00 0.00 88 LEU A CA 9
ATOM 12966 C C . LEU A 1 88 ? -15.231 6.314 -2.761 1.00 0.00 88 LEU A C 9
ATOM 12967 O O . LEU A 1 88 ? -16.363 6.755 -2.569 1.00 0.00 88 LEU A O 9
ATOM 12983 N N . ASN A 1 89 ? -14.275 6.960 -3.412 1.00 0.00 89 ASN A N 9
ATOM 12984 C CA . ASN A 1 89 ? -14.508 8.284 -3.964 1.00 0.00 89 ASN A CA 9
ATOM 12985 C C . ASN A 1 89 ? -14.452 8.212 -5.491 1.00 0.00 89 ASN A C 9
ATOM 12986 O O . ASN A 1 89 ? -13.376 8.072 -6.071 1.00 0.00 89 ASN A O 9
ATOM 12997 N N . SER A 1 90 ? -15.624 8.311 -6.100 1.00 0.00 90 SER A N 9
ATOM 12998 C CA . SER A 1 90 ? -15.723 8.258 -7.549 1.00 0.00 90 SER A CA 9
ATOM 12999 C C . SER A 1 90 ? -16.786 9.244 -8.037 1.00 0.00 90 SER A C 9
ATOM 13000 O O . SER A 1 90 ? -17.614 9.707 -7.254 1.00 0.00 90 SER A O 9
ATOM 13008 N N . THR A 1 91 ? -16.730 9.534 -9.328 1.00 0.00 91 THR A N 9
ATOM 13009 C CA . THR A 1 91 ? -17.678 10.456 -9.930 1.00 0.00 91 THR A CA 9
ATOM 13010 C C . THR A 1 91 ? -18.867 9.691 -10.515 1.00 0.00 91 THR A C 9
ATOM 13011 O O . THR A 1 91 ? -19.991 10.190 -10.515 1.00 0.00 91 THR A O 9
ATOM 13022 N N . ALA A 1 92 ? -18.579 8.492 -10.999 1.00 0.00 92 ALA A N 9
ATOM 13023 C CA . ALA A 1 92 ? -19.610 7.654 -11.585 1.00 0.00 92 ALA A CA 9
ATOM 13024 C C . ALA A 1 92 ? -20.333 8.435 -12.685 1.00 0.00 92 ALA A C 9
ATOM 13025 O O . ALA A 1 92 ? -20.111 9.634 -12.847 1.00 0.00 92 ALA A O 9
ATOM 13032 N N . GLY A 1 93 ? -21.182 7.723 -13.412 1.00 0.00 93 GLY A N 9
ATOM 13033 C CA . GLY A 1 93 ? -21.938 8.335 -14.491 1.00 0.00 93 GLY A CA 9
ATOM 13034 C C . GLY A 1 93 ? -23.299 8.830 -13.995 1.00 0.00 93 GLY A C 9
ATOM 13035 O O . GLY A 1 93 ? -23.813 8.341 -12.991 1.00 0.00 93 GLY A O 9
ATOM 13039 N N . THR A 1 94 ? -23.843 9.794 -14.723 1.00 0.00 94 THR A N 9
ATOM 13040 C CA . THR A 1 94 ? -25.134 10.360 -14.371 1.00 0.00 94 THR A CA 9
ATOM 13041 C C . THR A 1 94 ? -26.251 9.670 -15.155 1.00 0.00 94 THR A C 9
ATOM 13042 O O . THR A 1 94 ? -26.221 9.635 -16.384 1.00 0.00 94 THR A O 9
ATOM 13053 N N . SER A 1 95 ? -27.211 9.139 -14.412 1.00 0.00 95 SER A N 9
ATOM 13054 C CA . SER A 1 95 ? -28.336 8.452 -15.023 1.00 0.00 95 SER A CA 9
ATOM 13055 C C . SER A 1 95 ? -29.567 9.361 -15.024 1.00 0.00 95 SER A C 9
ATOM 13056 O O . SER A 1 95 ? -29.660 10.286 -14.218 1.00 0.00 95 SER A O 9
ATOM 13064 N N . GLY A 1 96 ? -30.481 9.066 -15.936 1.00 0.00 96 GLY A N 9
ATOM 13065 C CA . GLY A 1 96 ? -31.701 9.845 -16.052 1.00 0.00 96 GLY A CA 9
ATOM 13066 C C . GLY A 1 96 ? -32.896 9.082 -15.477 1.00 0.00 96 GLY A C 9
ATOM 13067 O O . GLY A 1 96 ? -33.001 7.868 -15.645 1.00 0.00 96 GLY A O 9
ATOM 13071 N N . SER A 1 97 ? -33.766 9.825 -14.809 1.00 0.00 97 SER A N 9
ATOM 13072 C CA . SER A 1 97 ? -34.949 9.233 -14.207 1.00 0.00 97 SER A CA 9
ATOM 13073 C C . SER A 1 97 ? -36.120 10.216 -14.280 1.00 0.00 97 SER A C 9
ATOM 13074 O O . SER A 1 97 ? -35.917 11.429 -14.297 1.00 0.00 97 SER A O 9
ATOM 13082 N N . GLY A 1 98 ? -37.320 9.655 -14.320 1.00 0.00 98 GLY A N 9
ATOM 13083 C CA . GLY A 1 98 ? -38.523 10.466 -14.389 1.00 0.00 98 GLY A CA 9
ATOM 13084 C C . GLY A 1 98 ? -38.777 11.185 -13.063 1.00 0.00 98 GLY A C 9
ATOM 13085 O O . GLY A 1 98 ? -38.664 10.585 -11.996 1.00 0.00 98 GLY A O 9
ATOM 13089 N N . PRO A 1 99 ? -39.125 12.495 -13.177 1.00 0.00 99 PRO A N 9
ATOM 13090 C CA . PRO A 1 99 ? -39.396 13.303 -12.000 1.00 0.00 99 PRO A CA 9
ATOM 13091 C C . PRO A 1 99 ? -40.761 12.957 -11.401 1.00 0.00 99 PRO A C 9
ATOM 13092 O O . PRO A 1 99 ? -40.839 12.383 -10.316 1.00 0.00 99 PRO A O 9
ATOM 13103 N N . SER A 1 100 ? -41.803 13.321 -12.133 1.00 0.00 100 SER A N 9
ATOM 13104 C CA . SER A 1 100 ? -43.160 13.057 -11.688 1.00 0.00 100 SER A CA 9
ATOM 13105 C C . SER A 1 100 ? -43.500 13.946 -10.490 1.00 0.00 100 SER A C 9
ATOM 13106 O O . SER A 1 100 ? -43.660 13.456 -9.374 1.00 0.00 100 SER A O 9
ATOM 13114 N N . SER A 1 101 ? -43.601 15.239 -10.763 1.00 0.00 101 SER A N 9
ATOM 13115 C CA . SER A 1 101 ? -43.919 16.201 -9.722 1.00 0.00 101 SER A CA 9
ATOM 13116 C C . SER A 1 101 ? -44.830 17.295 -10.282 1.00 0.00 101 SER A C 9
ATOM 13117 O O . SER A 1 101 ? -44.863 17.523 -11.490 1.00 0.00 101 SER A O 9
ATOM 13125 N N . GLY A 1 102 ? -45.548 17.944 -9.376 1.00 0.00 102 GLY A N 9
ATOM 13126 C CA . GLY A 1 102 ? -46.458 19.008 -9.764 1.00 0.00 102 GLY A CA 9
ATOM 13127 C C . GLY A 1 102 ? -47.791 18.887 -9.024 1.00 0.00 102 GLY A C 9
ATOM 13128 O O . GLY A 1 102 ? -47.902 19.292 -7.868 1.00 0.00 102 GLY A O 9
ATOM 13132 N N . GLY A 1 1 ? 5.954 9.393 -12.938 1.00 0.00 1 GLY A N 10
ATOM 13133 C CA . GLY A 1 1 ? 5.664 9.470 -11.517 1.00 0.00 1 GLY A CA 10
ATOM 13134 C C . GLY A 1 1 ? 6.182 8.231 -10.783 1.00 0.00 1 GLY A C 10
ATOM 13135 O O . GLY A 1 1 ? 5.603 7.152 -10.896 1.00 0.00 1 GLY A O 10
ATOM 13139 N N . SER A 1 2 ? 7.267 8.428 -10.049 1.00 0.00 2 SER A N 10
ATOM 13140 C CA . SER A 1 2 ? 7.870 7.340 -9.298 1.00 0.00 2 SER A CA 10
ATOM 13141 C C . SER A 1 2 ? 8.271 7.826 -7.904 1.00 0.00 2 SER A C 10
ATOM 13142 O O . SER A 1 2 ? 9.383 8.315 -7.710 1.00 0.00 2 SER A O 10
ATOM 13150 N N . SER A 1 3 ? 7.345 7.675 -6.969 1.00 0.00 3 SER A N 10
ATOM 13151 C CA . SER A 1 3 ? 7.588 8.092 -5.599 1.00 0.00 3 SER A CA 10
ATOM 13152 C C . SER A 1 3 ? 7.871 9.595 -5.552 1.00 0.00 3 SER A C 10
ATOM 13153 O O . SER A 1 3 ? 8.197 10.201 -6.572 1.00 0.00 3 SER A O 10
ATOM 13161 N N . GLY A 1 4 ? 7.735 10.154 -4.359 1.00 0.00 4 GLY A N 10
ATOM 13162 C CA . GLY A 1 4 ? 7.972 11.575 -4.166 1.00 0.00 4 GLY A CA 10
ATOM 13163 C C . GLY A 1 4 ? 6.843 12.406 -4.778 1.00 0.00 4 GLY A C 10
ATOM 13164 O O . GLY A 1 4 ? 7.033 13.060 -5.802 1.00 0.00 4 GLY A O 10
ATOM 13168 N N . SER A 1 5 ? 5.691 12.355 -4.124 1.00 0.00 5 SER A N 10
ATOM 13169 C CA . SER A 1 5 ? 4.532 13.096 -4.590 1.00 0.00 5 SER A CA 10
ATOM 13170 C C . SER A 1 5 ? 4.456 14.450 -3.883 1.00 0.00 5 SER A C 10
ATOM 13171 O O . SER A 1 5 ? 4.950 14.600 -2.767 1.00 0.00 5 SER A O 10
ATOM 13179 N N . SER A 1 6 ? 3.834 15.403 -4.562 1.00 0.00 6 SER A N 10
ATOM 13180 C CA . SER A 1 6 ? 3.687 16.740 -4.012 1.00 0.00 6 SER A CA 10
ATOM 13181 C C . SER A 1 6 ? 2.205 17.077 -3.845 1.00 0.00 6 SER A C 10
ATOM 13182 O O . SER A 1 6 ? 1.780 17.513 -2.776 1.00 0.00 6 SER A O 10
ATOM 13190 N N . GLY A 1 7 ? 1.457 16.863 -4.918 1.00 0.00 7 GLY A N 10
ATOM 13191 C CA . GLY A 1 7 ? 0.031 17.139 -4.904 1.00 0.00 7 GLY A CA 10
ATOM 13192 C C . GLY A 1 7 ? -0.236 18.643 -4.818 1.00 0.00 7 GLY A C 10
ATOM 13193 O O . GLY A 1 7 ? -0.682 19.254 -5.788 1.00 0.00 7 GLY A O 10
ATOM 13197 N N . SER A 1 8 ? 0.049 19.197 -3.649 1.00 0.00 8 SER A N 10
ATOM 13198 C CA . SER A 1 8 ? -0.154 20.618 -3.424 1.00 0.00 8 SER A CA 10
ATOM 13199 C C . SER A 1 8 ? -1.632 20.970 -3.604 1.00 0.00 8 SER A C 10
ATOM 13200 O O . SER A 1 8 ? -2.381 21.034 -2.631 1.00 0.00 8 SER A O 10
ATOM 13208 N N . SER A 1 9 ? -2.007 21.189 -4.856 1.00 0.00 9 SER A N 10
ATOM 13209 C CA . SER A 1 9 ? -3.382 21.533 -5.175 1.00 0.00 9 SER A CA 10
ATOM 13210 C C . SER A 1 9 ? -4.100 20.321 -5.773 1.00 0.00 9 SER A C 10
ATOM 13211 O O . SER A 1 9 ? -3.456 19.379 -6.234 1.00 0.00 9 SER A O 10
ATOM 13219 N N . PHE A 1 10 ? -5.423 20.384 -5.747 1.00 0.00 10 PHE A N 10
ATOM 13220 C CA . PHE A 1 10 ? -6.234 19.303 -6.280 1.00 0.00 10 PHE A CA 10
ATOM 13221 C C . PHE A 1 10 ? -6.008 19.138 -7.784 1.00 0.00 10 PHE A C 10
ATOM 13222 O O . PHE A 1 10 ? -5.775 20.118 -8.491 1.00 0.00 10 PHE A O 10
ATOM 13239 N N . GLN A 1 11 ? -6.085 17.893 -8.229 1.00 0.00 11 GLN A N 10
ATOM 13240 C CA . GLN A 1 11 ? -5.891 17.587 -9.637 1.00 0.00 11 GLN A CA 10
ATOM 13241 C C . GLN A 1 11 ? -6.896 16.528 -10.093 1.00 0.00 11 GLN A C 10
ATOM 13242 O O . GLN A 1 11 ? -7.423 15.774 -9.276 1.00 0.00 11 GLN A O 10
ATOM 13256 N N . SER A 1 12 ? -7.132 16.505 -11.397 1.00 0.00 12 SER A N 10
ATOM 13257 C CA . SER A 1 12 ? -8.065 15.551 -11.972 1.00 0.00 12 SER A CA 10
ATOM 13258 C C . SER A 1 12 ? -7.312 14.543 -12.842 1.00 0.00 12 SER A C 10
ATOM 13259 O O . SER A 1 12 ? -6.864 14.876 -13.938 1.00 0.00 12 SER A O 10
ATOM 13267 N N . THR A 1 13 ? -7.197 13.330 -12.322 1.00 0.00 13 THR A N 10
ATOM 13268 C CA . THR A 1 13 ? -6.506 12.271 -13.038 1.00 0.00 13 THR A CA 10
ATOM 13269 C C . THR A 1 13 ? -7.424 11.060 -13.215 1.00 0.00 13 THR A C 10
ATOM 13270 O O . THR A 1 13 ? -7.450 10.446 -14.281 1.00 0.00 13 THR A O 10
ATOM 13281 N N . THR A 1 14 ? -8.156 10.752 -12.154 1.00 0.00 14 THR A N 10
ATOM 13282 C CA . THR A 1 14 ? -9.074 9.626 -12.179 1.00 0.00 14 THR A CA 10
ATOM 13283 C C . THR A 1 14 ? -10.221 9.851 -11.193 1.00 0.00 14 THR A C 10
ATOM 13284 O O . THR A 1 14 ? -10.069 9.618 -9.995 1.00 0.00 14 THR A O 10
ATOM 13295 N N . GLY A 1 15 ? -11.344 10.301 -11.733 1.00 0.00 15 GLY A N 10
ATOM 13296 C CA . GLY A 1 15 ? -12.517 10.560 -10.916 1.00 0.00 15 GLY A CA 10
ATOM 13297 C C . GLY A 1 15 ? -12.676 9.492 -9.832 1.00 0.00 15 GLY A C 10
ATOM 13298 O O . GLY A 1 15 ? -13.057 9.800 -8.703 1.00 0.00 15 GLY A O 10
ATOM 13302 N N . HIS A 1 16 ? -12.377 8.259 -10.213 1.00 0.00 16 HIS A N 10
ATOM 13303 C CA . HIS A 1 16 ? -12.483 7.143 -9.287 1.00 0.00 16 HIS A CA 10
ATOM 13304 C C . HIS A 1 16 ? -11.212 7.058 -8.439 1.00 0.00 16 HIS A C 10
ATOM 13305 O O . HIS A 1 16 ? -10.117 6.885 -8.971 1.00 0.00 16 HIS A O 10
ATOM 13319 N N . CYS A 1 17 ? -11.401 7.185 -7.134 1.00 0.00 17 CYS A N 10
ATOM 13320 C CA . CYS A 1 17 ? -10.284 7.125 -6.207 1.00 0.00 17 CYS A CA 10
ATOM 13321 C C . CYS A 1 17 ? -10.743 6.385 -4.949 1.00 0.00 17 CYS A C 10
ATOM 13322 O O . CYS A 1 17 ? -11.935 6.143 -4.766 1.00 0.00 17 CYS A O 10
ATOM 13330 N N . VAL A 1 18 ? -9.772 6.045 -4.114 1.00 0.00 18 VAL A N 10
ATOM 13331 C CA . VAL A 1 18 ? -10.061 5.337 -2.878 1.00 0.00 18 VAL A CA 10
ATOM 13332 C C . VAL A 1 18 ? -9.043 5.745 -1.811 1.00 0.00 18 VAL A C 10
ATOM 13333 O O . VAL A 1 18 ? -7.872 5.377 -1.892 1.00 0.00 18 VAL A O 10
ATOM 13346 N N . HIS A 1 19 ? -9.527 6.500 -0.836 1.00 0.00 19 HIS A N 10
ATOM 13347 C CA . HIS A 1 19 ? -8.674 6.962 0.246 1.00 0.00 19 HIS A CA 10
ATOM 13348 C C . HIS A 1 19 ? -8.609 5.895 1.340 1.00 0.00 19 HIS A C 10
ATOM 13349 O O . HIS A 1 19 ? -9.502 5.055 1.447 1.00 0.00 19 HIS A O 10
ATOM 13363 N N . MET A 1 20 ? -7.544 5.962 2.125 1.00 0.00 20 MET A N 10
ATOM 13364 C CA . MET A 1 20 ? -7.351 5.012 3.207 1.00 0.00 20 MET A CA 10
ATOM 13365 C C . MET A 1 20 ? -7.121 5.734 4.536 1.00 0.00 20 MET A C 10
ATOM 13366 O O . MET A 1 20 ? -6.590 6.844 4.560 1.00 0.00 20 MET A O 10
ATOM 13380 N N . ARG A 1 21 ? -7.530 5.075 5.610 1.00 0.00 21 ARG A N 10
ATOM 13381 C CA . ARG A 1 21 ? -7.375 5.640 6.940 1.00 0.00 21 ARG A CA 10
ATOM 13382 C C . ARG A 1 21 ? -7.217 4.525 7.975 1.00 0.00 21 ARG A C 10
ATOM 13383 O O . ARG A 1 21 ? -7.848 3.475 7.864 1.00 0.00 21 ARG A O 10
ATOM 13404 N N . GLY A 1 22 ? -6.371 4.790 8.960 1.00 0.00 22 GLY A N 10
ATOM 13405 C CA . GLY A 1 22 ? -6.122 3.822 10.014 1.00 0.00 22 GLY A CA 10
ATOM 13406 C C . GLY A 1 22 ? -5.339 2.620 9.481 1.00 0.00 22 GLY A C 10
ATOM 13407 O O . GLY A 1 22 ? -5.731 1.475 9.698 1.00 0.00 22 GLY A O 10
ATOM 13411 N N . LEU A 1 23 ? -4.247 2.923 8.795 1.00 0.00 23 LEU A N 10
ATOM 13412 C CA . LEU A 1 23 ? -3.406 1.881 8.229 1.00 0.00 23 LEU A CA 10
ATOM 13413 C C . LEU A 1 23 ? -2.359 1.461 9.262 1.00 0.00 23 LEU A C 10
ATOM 13414 O O . LEU A 1 23 ? -2.021 2.232 10.159 1.00 0.00 23 LEU A O 10
ATOM 13430 N N . PRO A 1 24 ? -1.861 0.206 9.098 1.00 0.00 24 PRO A N 10
ATOM 13431 C CA . PRO A 1 24 ? -0.858 -0.326 10.005 1.00 0.00 24 PRO A CA 10
ATOM 13432 C C . PRO A 1 24 ? 0.514 0.292 9.730 1.00 0.00 24 PRO A C 10
ATOM 13433 O O . PRO A 1 24 ? 0.744 0.849 8.658 1.00 0.00 24 PRO A O 10
ATOM 13444 N N . TYR A 1 25 ? 1.390 0.173 10.717 1.00 0.00 25 TYR A N 10
ATOM 13445 C CA . TYR A 1 25 ? 2.733 0.714 10.595 1.00 0.00 25 TYR A CA 10
ATOM 13446 C C . TYR A 1 25 ? 3.545 -0.065 9.558 1.00 0.00 25 TYR A C 10
ATOM 13447 O O . TYR A 1 25 ? 4.386 0.506 8.866 1.00 0.00 25 TYR A O 10
ATOM 13465 N N . ARG A 1 26 ? 3.265 -1.358 9.484 1.00 0.00 26 ARG A N 10
ATOM 13466 C CA . ARG A 1 26 ? 3.959 -2.221 8.543 1.00 0.00 26 ARG A CA 10
ATOM 13467 C C . ARG A 1 26 ? 3.120 -2.410 7.278 1.00 0.00 26 ARG A C 10
ATOM 13468 O O . ARG A 1 26 ? 2.942 -3.534 6.809 1.00 0.00 26 ARG A O 10
ATOM 13489 N N . ALA A 1 27 ? 2.627 -1.294 6.761 1.00 0.00 27 ALA A N 10
ATOM 13490 C CA . ALA A 1 27 ? 1.812 -1.323 5.558 1.00 0.00 27 ALA A CA 10
ATOM 13491 C C . ALA A 1 27 ? 2.478 -0.473 4.475 1.00 0.00 27 ALA A C 10
ATOM 13492 O O . ALA A 1 27 ? 2.841 0.677 4.718 1.00 0.00 27 ALA A O 10
ATOM 13499 N N . THR A 1 28 ? 2.619 -1.072 3.301 1.00 0.00 28 THR A N 10
ATOM 13500 C CA . THR A 1 28 ? 3.236 -0.385 2.180 1.00 0.00 28 THR A CA 10
ATOM 13501 C C . THR A 1 28 ? 2.389 -0.559 0.917 1.00 0.00 28 THR A C 10
ATOM 13502 O O . THR A 1 28 ? 1.369 -1.245 0.939 1.00 0.00 28 THR A O 10
ATOM 13513 N N . GLU A 1 29 ? 2.845 0.075 -0.154 1.00 0.00 29 GLU A N 10
ATOM 13514 C CA . GLU A 1 29 ? 2.142 -0.001 -1.423 1.00 0.00 29 GLU A CA 10
ATOM 13515 C C . GLU A 1 29 ? 1.988 -1.460 -1.859 1.00 0.00 29 GLU A C 10
ATOM 13516 O O . GLU A 1 29 ? 0.872 -1.939 -2.053 1.00 0.00 29 GLU A O 10
ATOM 13528 N N . ASN A 1 30 ? 3.125 -2.125 -1.999 1.00 0.00 30 ASN A N 10
ATOM 13529 C CA . ASN A 1 30 ? 3.131 -3.519 -2.408 1.00 0.00 30 ASN A CA 10
ATOM 13530 C C . ASN A 1 30 ? 2.019 -4.267 -1.670 1.00 0.00 30 ASN A C 10
ATOM 13531 O O . ASN A 1 30 ? 1.360 -5.131 -2.246 1.00 0.00 30 ASN A O 10
ATOM 13542 N N . ASP A 1 31 ? 1.845 -3.907 -0.407 1.00 0.00 31 ASP A N 10
ATOM 13543 C CA . ASP A 1 31 ? 0.824 -4.534 0.416 1.00 0.00 31 ASP A CA 10
ATOM 13544 C C . ASP A 1 31 ? -0.551 -3.997 0.011 1.00 0.00 31 ASP A C 10
ATOM 13545 O O . ASP A 1 31 ? -1.482 -4.770 -0.209 1.00 0.00 31 ASP A O 10
ATOM 13554 N N . ILE A 1 32 ? -0.634 -2.678 -0.074 1.00 0.00 32 ILE A N 10
ATOM 13555 C CA . ILE A 1 32 ? -1.879 -2.029 -0.448 1.00 0.00 32 ILE A CA 10
ATOM 13556 C C . ILE A 1 32 ? -2.340 -2.564 -1.805 1.00 0.00 32 ILE A C 10
ATOM 13557 O O . ILE A 1 32 ? -3.518 -2.467 -2.147 1.00 0.00 32 ILE A O 10
ATOM 13573 N N . TYR A 1 33 ? -1.388 -3.118 -2.542 1.00 0.00 33 TYR A N 10
ATOM 13574 C CA . TYR A 1 33 ? -1.682 -3.668 -3.854 1.00 0.00 33 TYR A CA 10
ATOM 13575 C C . TYR A 1 33 ? -2.327 -5.051 -3.737 1.00 0.00 33 TYR A C 10
ATOM 13576 O O . TYR A 1 33 ? -3.272 -5.362 -4.459 1.00 0.00 33 TYR A O 10
ATOM 13594 N N . ASN A 1 34 ? -1.788 -5.844 -2.821 1.00 0.00 34 ASN A N 10
ATOM 13595 C CA . ASN A 1 34 ? -2.299 -7.186 -2.600 1.00 0.00 34 ASN A CA 10
ATOM 13596 C C . ASN A 1 34 ? -3.499 -7.120 -1.653 1.00 0.00 34 ASN A C 10
ATOM 13597 O O . ASN A 1 34 ? -4.356 -8.003 -1.669 1.00 0.00 34 ASN A O 10
ATOM 13608 N N . PHE A 1 35 ? -3.523 -6.066 -0.851 1.00 0.00 35 PHE A N 10
ATOM 13609 C CA . PHE A 1 35 ? -4.603 -5.874 0.101 1.00 0.00 35 PHE A CA 10
ATOM 13610 C C . PHE A 1 35 ? -5.916 -5.553 -0.617 1.00 0.00 35 PHE A C 10
ATOM 13611 O O . PHE A 1 35 ? -6.994 -5.716 -0.049 1.00 0.00 35 PHE A O 10
ATOM 13628 N N . PHE A 1 36 ? -5.781 -5.101 -1.855 1.00 0.00 36 PHE A N 10
ATOM 13629 C CA . PHE A 1 36 ? -6.942 -4.755 -2.656 1.00 0.00 36 PHE A CA 10
ATOM 13630 C C . PHE A 1 36 ? -7.133 -5.750 -3.803 1.00 0.00 36 PHE A C 10
ATOM 13631 O O . PHE A 1 36 ? -8.116 -5.674 -4.539 1.00 0.00 36 PHE A O 10
ATOM 13648 N N . SER A 1 37 ? -6.177 -6.660 -3.920 1.00 0.00 37 SER A N 10
ATOM 13649 C CA . SER A 1 37 ? -6.227 -7.668 -4.965 1.00 0.00 37 SER A CA 10
ATOM 13650 C C . SER A 1 37 ? -7.386 -8.633 -4.706 1.00 0.00 37 SER A C 10
ATOM 13651 O O . SER A 1 37 ? -7.846 -8.766 -3.573 1.00 0.00 37 SER A O 10
ATOM 13659 N N . PRO A 1 38 ? -7.835 -9.300 -5.803 1.00 0.00 38 PRO A N 10
ATOM 13660 C CA . PRO A 1 38 ? -7.234 -9.084 -7.108 1.00 0.00 38 PRO A CA 10
ATOM 13661 C C . PRO A 1 38 ? -7.674 -7.743 -7.699 1.00 0.00 38 PRO A C 10
ATOM 13662 O O . PRO A 1 38 ? -8.859 -7.531 -7.952 1.00 0.00 38 PRO A O 10
ATOM 13673 N N . LEU A 1 39 ? -6.696 -6.873 -7.903 1.00 0.00 39 LEU A N 10
ATOM 13674 C CA . LEU A 1 39 ? -6.967 -5.559 -8.460 1.00 0.00 39 LEU A CA 10
ATOM 13675 C C . LEU A 1 39 ? -5.651 -4.914 -8.898 1.00 0.00 39 LEU A C 10
ATOM 13676 O O . LEU A 1 39 ? -4.575 -5.441 -8.621 1.00 0.00 39 LEU A O 10
ATOM 13692 N N . ASN A 1 40 ? -5.780 -3.782 -9.575 1.00 0.00 40 ASN A N 10
ATOM 13693 C CA . ASN A 1 40 ? -4.614 -3.060 -10.055 1.00 0.00 40 ASN A CA 10
ATOM 13694 C C . ASN A 1 40 ? -4.823 -1.560 -9.836 1.00 0.00 40 ASN A C 10
ATOM 13695 O O . ASN A 1 40 ? -5.395 -0.879 -10.685 1.00 0.00 40 ASN A O 10
ATOM 13706 N N . PRO A 1 41 ? -4.335 -1.077 -8.662 1.00 0.00 41 PRO A N 10
ATOM 13707 C CA . PRO A 1 41 ? -4.462 0.330 -8.321 1.00 0.00 41 PRO A CA 10
ATOM 13708 C C . PRO A 1 41 ? -3.474 1.180 -9.122 1.00 0.00 41 PRO A C 10
ATOM 13709 O O . PRO A 1 41 ? -2.265 0.970 -9.045 1.00 0.00 41 PRO A O 10
ATOM 13720 N N . MET A 1 42 ? -4.026 2.122 -9.872 1.00 0.00 42 MET A N 10
ATOM 13721 C CA . MET A 1 42 ? -3.208 3.005 -10.687 1.00 0.00 42 MET A CA 10
ATOM 13722 C C . MET A 1 42 ? -1.974 3.476 -9.914 1.00 0.00 42 MET A C 10
ATOM 13723 O O . MET A 1 42 ? -0.871 3.507 -10.458 1.00 0.00 42 MET A O 10
ATOM 13737 N N . ARG A 1 43 ? -2.202 3.832 -8.659 1.00 0.00 43 ARG A N 10
ATOM 13738 C CA . ARG A 1 43 ? -1.122 4.301 -7.806 1.00 0.00 43 ARG A CA 10
ATOM 13739 C C . ARG A 1 43 ? -1.616 4.468 -6.368 1.00 0.00 43 ARG A C 10
ATOM 13740 O O . ARG A 1 43 ? -2.791 4.754 -6.140 1.00 0.00 43 ARG A O 10
ATOM 13761 N N . VAL A 1 44 ? -0.695 4.283 -5.434 1.00 0.00 44 VAL A N 10
ATOM 13762 C CA . VAL A 1 44 ? -1.022 4.409 -4.024 1.00 0.00 44 VAL A CA 10
ATOM 13763 C C . VAL A 1 44 ? -0.045 5.385 -3.364 1.00 0.00 44 VAL A C 10
ATOM 13764 O O . VAL A 1 44 ? 1.157 5.129 -3.318 1.00 0.00 44 VAL A O 10
ATOM 13777 N N . HIS A 1 45 ? -0.599 6.482 -2.870 1.00 0.00 45 HIS A N 10
ATOM 13778 C CA . HIS A 1 45 ? 0.209 7.497 -2.214 1.00 0.00 45 HIS A CA 10
ATOM 13779 C C . HIS A 1 45 ? 0.323 7.177 -0.723 1.00 0.00 45 HIS A C 10
ATOM 13780 O O . HIS A 1 45 ? -0.684 7.106 -0.020 1.00 0.00 45 HIS A O 10
ATOM 13794 N N . ILE A 1 46 ? 1.560 6.994 -0.283 1.00 0.00 46 ILE A N 10
ATOM 13795 C CA . ILE A 1 46 ? 1.819 6.683 1.112 1.00 0.00 46 ILE A CA 10
ATOM 13796 C C . ILE A 1 46 ? 2.068 7.982 1.882 1.00 0.00 46 ILE A C 10
ATOM 13797 O O . ILE A 1 46 ? 3.131 8.587 1.758 1.00 0.00 46 ILE A O 10
ATOM 13813 N N . GLU A 1 47 ? 1.068 8.372 2.659 1.00 0.00 47 GLU A N 10
ATOM 13814 C CA . GLU A 1 47 ? 1.164 9.588 3.449 1.00 0.00 47 GLU A CA 10
ATOM 13815 C C . GLU A 1 47 ? 2.240 9.438 4.526 1.00 0.00 47 GLU A C 10
ATOM 13816 O O . GLU A 1 47 ? 2.194 8.506 5.328 1.00 0.00 47 GLU A O 10
ATOM 13828 N N . ILE A 1 48 ? 3.183 10.368 4.511 1.00 0.00 48 ILE A N 10
ATOM 13829 C CA . ILE A 1 48 ? 4.268 10.350 5.477 1.00 0.00 48 ILE A CA 10
ATOM 13830 C C . ILE A 1 48 ? 4.075 11.494 6.474 1.00 0.00 48 ILE A C 10
ATOM 13831 O O . ILE A 1 48 ? 3.698 12.601 6.091 1.00 0.00 48 ILE A O 10
ATOM 13847 N N . GLY A 1 49 ? 4.344 11.189 7.735 1.00 0.00 49 GLY A N 10
ATOM 13848 C CA . GLY A 1 49 ? 4.205 12.177 8.791 1.00 0.00 49 GLY A CA 10
ATOM 13849 C C . GLY A 1 49 ? 5.351 13.190 8.748 1.00 0.00 49 GLY A C 10
ATOM 13850 O O . GLY A 1 49 ? 5.252 14.217 8.078 1.00 0.00 49 GLY A O 10
ATOM 13854 N N . PRO A 1 50 ? 6.440 12.857 9.491 1.00 0.00 50 PRO A N 10
ATOM 13855 C CA . PRO A 1 50 ? 7.604 13.725 9.544 1.00 0.00 50 PRO A CA 10
ATOM 13856 C C . PRO A 1 50 ? 8.415 13.634 8.250 1.00 0.00 50 PRO A C 10
ATOM 13857 O O . PRO A 1 50 ? 8.511 14.607 7.503 1.00 0.00 50 PRO A O 10
ATOM 13868 N N . ASP A 1 51 ? 8.979 12.457 8.024 1.00 0.00 51 ASP A N 10
ATOM 13869 C CA . ASP A 1 51 ? 9.779 12.226 6.833 1.00 0.00 51 ASP A CA 10
ATOM 13870 C C . ASP A 1 51 ? 10.162 10.747 6.759 1.00 0.00 51 ASP A C 10
ATOM 13871 O O . ASP A 1 51 ? 11.256 10.406 6.313 1.00 0.00 51 ASP A O 10
ATOM 13880 N N . GLY A 1 52 ? 9.238 9.907 7.205 1.00 0.00 52 GLY A N 10
ATOM 13881 C CA . GLY A 1 52 ? 9.465 8.472 7.195 1.00 0.00 52 GLY A CA 10
ATOM 13882 C C . GLY A 1 52 ? 8.227 7.717 7.682 1.00 0.00 52 GLY A C 10
ATOM 13883 O O . GLY A 1 52 ? 7.606 6.978 6.920 1.00 0.00 52 GLY A O 10
ATOM 13887 N N . ARG A 1 53 ? 7.904 7.930 8.950 1.00 0.00 53 ARG A N 10
ATOM 13888 C CA . ARG A 1 53 ? 6.751 7.280 9.548 1.00 0.00 53 ARG A CA 10
ATOM 13889 C C . ARG A 1 53 ? 5.497 7.550 8.713 1.00 0.00 53 ARG A C 10
ATOM 13890 O O . ARG A 1 53 ? 5.408 8.571 8.033 1.00 0.00 53 ARG A O 10
ATOM 13911 N N . VAL A 1 54 ? 4.560 6.616 8.793 1.00 0.00 54 VAL A N 10
ATOM 13912 C CA . VAL A 1 54 ? 3.316 6.740 8.053 1.00 0.00 54 VAL A CA 10
ATOM 13913 C C . VAL A 1 54 ? 2.236 7.314 8.973 1.00 0.00 54 VAL A C 10
ATOM 13914 O O . VAL A 1 54 ? 2.331 7.200 10.194 1.00 0.00 54 VAL A O 10
ATOM 13927 N N . THR A 1 55 ? 1.235 7.919 8.351 1.00 0.00 55 THR A N 10
ATOM 13928 C CA . THR A 1 55 ? 0.138 8.511 9.098 1.00 0.00 55 THR A CA 10
ATOM 13929 C C . THR A 1 55 ? -1.008 7.509 9.248 1.00 0.00 55 THR A C 10
ATOM 13930 O O . THR A 1 55 ? -1.779 7.580 10.204 1.00 0.00 55 THR A O 10
ATOM 13941 N N . GLY A 1 56 ? -1.084 6.598 8.289 1.00 0.00 56 GLY A N 10
ATOM 13942 C CA . GLY A 1 56 ? -2.123 5.582 8.302 1.00 0.00 56 GLY A CA 10
ATOM 13943 C C . GLY A 1 56 ? -3.120 5.803 7.163 1.00 0.00 56 GLY A C 10
ATOM 13944 O O . GLY A 1 56 ? -4.103 5.074 7.043 1.00 0.00 56 GLY A O 10
ATOM 13948 N N . GLU A 1 57 ? -2.833 6.814 6.355 1.00 0.00 57 GLU A N 10
ATOM 13949 C CA . GLU A 1 57 ? -3.692 7.140 5.230 1.00 0.00 57 GLU A CA 10
ATOM 13950 C C . GLU A 1 57 ? -3.002 6.781 3.913 1.00 0.00 57 GLU A C 10
ATOM 13951 O O . GLU A 1 57 ? -1.775 6.715 3.849 1.00 0.00 57 GLU A O 10
ATOM 13963 N N . ALA A 1 58 ? -3.819 6.557 2.895 1.00 0.00 58 ALA A N 10
ATOM 13964 C CA . ALA A 1 58 ? -3.302 6.206 1.583 1.00 0.00 58 ALA A CA 10
ATOM 13965 C C . ALA A 1 58 ? -4.354 6.534 0.521 1.00 0.00 58 ALA A C 10
ATOM 13966 O O . ALA A 1 58 ? -5.540 6.275 0.716 1.00 0.00 58 ALA A O 10
ATOM 13973 N N . ASP A 1 59 ? -3.880 7.100 -0.580 1.00 0.00 59 ASP A N 10
ATOM 13974 C CA . ASP A 1 59 ? -4.764 7.466 -1.673 1.00 0.00 59 ASP A CA 10
ATOM 13975 C C . ASP A 1 59 ? -4.552 6.500 -2.840 1.00 0.00 59 ASP A C 10
ATOM 13976 O O . ASP A 1 59 ? -3.449 6.401 -3.376 1.00 0.00 59 ASP A O 10
ATOM 13985 N N . VAL A 1 60 ? -5.626 5.812 -3.201 1.00 0.00 60 VAL A N 10
ATOM 13986 C CA . VAL A 1 60 ? -5.571 4.858 -4.295 1.00 0.00 60 VAL A CA 10
ATOM 13987 C C . VAL A 1 60 ? -6.228 5.470 -5.534 1.00 0.00 60 VAL A C 10
ATOM 13988 O O . VAL A 1 60 ? -7.041 6.386 -5.420 1.00 0.00 60 VAL A O 10
ATOM 14001 N N . GLU A 1 61 ? -5.851 4.940 -6.687 1.00 0.00 61 GLU A N 10
ATOM 14002 C CA . GLU A 1 61 ? -6.393 5.423 -7.946 1.00 0.00 61 GLU A CA 10
ATOM 14003 C C . GLU A 1 61 ? -6.800 4.246 -8.835 1.00 0.00 61 GLU A C 10
ATOM 14004 O O . GLU A 1 61 ? -6.069 3.262 -8.942 1.00 0.00 61 GLU A O 10
ATOM 14016 N N . PHE A 1 62 ? -7.966 4.385 -9.450 1.00 0.00 62 PHE A N 10
ATOM 14017 C CA . PHE A 1 62 ? -8.479 3.346 -10.326 1.00 0.00 62 PHE A CA 10
ATOM 14018 C C . PHE A 1 62 ? -9.010 3.942 -11.631 1.00 0.00 62 PHE A C 10
ATOM 14019 O O . PHE A 1 62 ? -9.668 4.982 -11.620 1.00 0.00 62 PHE A O 10
ATOM 14036 N N . ALA A 1 63 ? -8.706 3.258 -12.724 1.00 0.00 63 ALA A N 10
ATOM 14037 C CA . ALA A 1 63 ? -9.145 3.707 -14.034 1.00 0.00 63 ALA A CA 10
ATOM 14038 C C . ALA A 1 63 ? -10.671 3.815 -14.047 1.00 0.00 63 ALA A C 10
ATOM 14039 O O . ALA A 1 63 ? -11.219 4.877 -14.338 1.00 0.00 63 ALA A O 10
ATOM 14046 N N . THR A 1 64 ? -11.314 2.701 -13.727 1.00 0.00 64 THR A N 10
ATOM 14047 C CA . THR A 1 64 ? -12.766 2.658 -13.698 1.00 0.00 64 THR A CA 10
ATOM 14048 C C . THR A 1 64 ? -13.273 2.752 -12.258 1.00 0.00 64 THR A C 10
ATOM 14049 O O . THR A 1 64 ? -12.484 2.899 -11.326 1.00 0.00 64 THR A O 10
ATOM 14060 N N . HIS A 1 65 ? -14.588 2.662 -12.121 1.00 0.00 65 HIS A N 10
ATOM 14061 C CA . HIS A 1 65 ? -15.210 2.736 -10.810 1.00 0.00 65 HIS A CA 10
ATOM 14062 C C . HIS A 1 65 ? -15.242 1.343 -10.178 1.00 0.00 65 HIS A C 10
ATOM 14063 O O . HIS A 1 65 ? -14.873 1.175 -9.016 1.00 0.00 65 HIS A O 10
ATOM 14077 N N . GLU A 1 66 ? -15.686 0.378 -10.971 1.00 0.00 66 GLU A N 10
ATOM 14078 C CA . GLU A 1 66 ? -15.770 -0.995 -10.504 1.00 0.00 66 GLU A CA 10
ATOM 14079 C C . GLU A 1 66 ? -14.516 -1.363 -9.708 1.00 0.00 66 GLU A C 10
ATOM 14080 O O . GLU A 1 66 ? -14.611 -1.915 -8.613 1.00 0.00 66 GLU A O 10
ATOM 14092 N N . ASP A 1 67 ? -13.370 -1.043 -10.290 1.00 0.00 67 ASP A N 10
ATOM 14093 C CA . ASP A 1 67 ? -12.099 -1.334 -9.650 1.00 0.00 67 ASP A CA 10
ATOM 14094 C C . ASP A 1 67 ? -12.102 -0.755 -8.234 1.00 0.00 67 ASP A C 10
ATOM 14095 O O . ASP A 1 67 ? -11.608 -1.385 -7.300 1.00 0.00 67 ASP A O 10
ATOM 14104 N N . ALA A 1 68 ? -12.665 0.439 -8.118 1.00 0.00 68 ALA A N 10
ATOM 14105 C CA . ALA A 1 68 ? -12.739 1.111 -6.832 1.00 0.00 68 ALA A CA 10
ATOM 14106 C C . ALA A 1 68 ? -13.548 0.251 -5.859 1.00 0.00 68 ALA A C 10
ATOM 14107 O O . ALA A 1 68 ? -12.989 -0.346 -4.940 1.00 0.00 68 ALA A O 10
ATOM 14114 N N . VAL A 1 69 ? -14.851 0.214 -6.094 1.00 0.00 69 VAL A N 10
ATOM 14115 C CA . VAL A 1 69 ? -15.743 -0.563 -5.250 1.00 0.00 69 VAL A CA 10
ATOM 14116 C C . VAL A 1 69 ? -15.120 -1.935 -4.985 1.00 0.00 69 VAL A C 10
ATOM 14117 O O . VAL A 1 69 ? -15.189 -2.447 -3.869 1.00 0.00 69 VAL A O 10
ATOM 14130 N N . ALA A 1 70 ? -14.526 -2.492 -6.030 1.00 0.00 70 ALA A N 10
ATOM 14131 C CA . ALA A 1 70 ? -13.891 -3.794 -5.924 1.00 0.00 70 ALA A CA 10
ATOM 14132 C C . ALA A 1 70 ? -12.838 -3.755 -4.815 1.00 0.00 70 ALA A C 10
ATOM 14133 O O . ALA A 1 70 ? -12.736 -4.686 -4.018 1.00 0.00 70 ALA A O 10
ATOM 14140 N N . ALA A 1 71 ? -12.080 -2.668 -4.800 1.00 0.00 71 ALA A N 10
ATOM 14141 C CA . ALA A 1 71 ? -11.038 -2.496 -3.802 1.00 0.00 71 ALA A CA 10
ATOM 14142 C C . ALA A 1 71 ? -11.681 -2.340 -2.423 1.00 0.00 71 ALA A C 10
ATOM 14143 O O . ALA A 1 71 ? -11.093 -2.727 -1.413 1.00 0.00 71 ALA A O 10
ATOM 14150 N N . MET A 1 72 ? -12.878 -1.773 -2.423 1.00 0.00 72 MET A N 10
ATOM 14151 C CA . MET A 1 72 ? -13.607 -1.561 -1.184 1.00 0.00 72 MET A CA 10
ATOM 14152 C C . MET A 1 72 ? -14.110 -2.888 -0.610 1.00 0.00 72 MET A C 10
ATOM 14153 O O . MET A 1 72 ? -14.701 -2.917 0.468 1.00 0.00 72 MET A O 10
ATOM 14167 N N . ALA A 1 73 ? -13.857 -3.953 -1.357 1.00 0.00 73 ALA A N 10
ATOM 14168 C CA . ALA A 1 73 ? -14.277 -5.278 -0.936 1.00 0.00 73 ALA A CA 10
ATOM 14169 C C . ALA A 1 73 ? -13.734 -5.560 0.466 1.00 0.00 73 ALA A C 10
ATOM 14170 O O . ALA A 1 73 ? -14.239 -6.435 1.167 1.00 0.00 73 ALA A O 10
ATOM 14177 N N . LYS A 1 74 ? -12.712 -4.801 0.834 1.00 0.00 74 LYS A N 10
ATOM 14178 C CA . LYS A 1 74 ? -12.095 -4.957 2.140 1.00 0.00 74 LYS A CA 10
ATOM 14179 C C . LYS A 1 74 ? -12.438 -3.746 3.010 1.00 0.00 74 LYS A C 10
ATOM 14180 O O . LYS A 1 74 ? -11.774 -3.491 4.013 1.00 0.00 74 LYS A O 10
ATOM 14199 N N . ASP A 1 75 ? -13.473 -3.033 2.593 1.00 0.00 75 ASP A N 10
ATOM 14200 C CA . ASP A 1 75 ? -13.912 -1.855 3.321 1.00 0.00 75 ASP A CA 10
ATOM 14201 C C . ASP A 1 75 ? -13.886 -2.150 4.822 1.00 0.00 75 ASP A C 10
ATOM 14202 O O . ASP A 1 75 ? -14.829 -2.727 5.362 1.00 0.00 75 ASP A O 10
ATOM 14211 N N . LYS A 1 76 ? -12.796 -1.740 5.455 1.00 0.00 76 LYS A N 10
ATOM 14212 C CA . LYS A 1 76 ? -12.635 -1.953 6.883 1.00 0.00 76 LYS A CA 10
ATOM 14213 C C . LYS A 1 76 ? -12.312 -3.426 7.141 1.00 0.00 76 LYS A C 10
ATOM 14214 O O . LYS A 1 76 ? -13.016 -4.097 7.895 1.00 0.00 76 LYS A O 10
ATOM 14233 N N . ALA A 1 77 ? -11.248 -3.887 6.501 1.00 0.00 77 ALA A N 10
ATOM 14234 C CA . ALA A 1 77 ? -10.823 -5.268 6.652 1.00 0.00 77 ALA A CA 10
ATOM 14235 C C . ALA A 1 77 ? -9.577 -5.321 7.538 1.00 0.00 77 ALA A C 10
ATOM 14236 O O . ALA A 1 77 ? -9.331 -4.407 8.324 1.00 0.00 77 ALA A O 10
ATOM 14243 N N . ASN A 1 78 ? -8.824 -6.400 7.383 1.00 0.00 78 ASN A N 10
ATOM 14244 C CA . ASN A 1 78 ? -7.610 -6.583 8.160 1.00 0.00 78 ASN A CA 10
ATOM 14245 C C . ASN A 1 78 ? -6.437 -6.840 7.211 1.00 0.00 78 ASN A C 10
ATOM 14246 O O . ASN A 1 78 ? -6.226 -7.968 6.770 1.00 0.00 78 ASN A O 10
ATOM 14257 N N . MET A 1 79 ? -5.704 -5.774 6.926 1.00 0.00 79 MET A N 10
ATOM 14258 C CA . MET A 1 79 ? -4.558 -5.869 6.038 1.00 0.00 79 MET A CA 10
ATOM 14259 C C . MET A 1 79 ? -3.409 -6.627 6.706 1.00 0.00 79 MET A C 10
ATOM 14260 O O . MET A 1 79 ? -2.896 -7.599 6.152 1.00 0.00 79 MET A O 10
ATOM 14274 N N . GLN A 1 80 ? -3.038 -6.154 7.886 1.00 0.00 80 GLN A N 10
ATOM 14275 C CA . GLN A 1 80 ? -1.958 -6.775 8.636 1.00 0.00 80 GLN A CA 10
ATOM 14276 C C . GLN A 1 80 ? -2.449 -7.196 10.022 1.00 0.00 80 GLN A C 10
ATOM 14277 O O . GLN A 1 80 ? -2.652 -8.382 10.279 1.00 0.00 80 GLN A O 10
ATOM 14291 N N . HIS A 1 81 ? -2.625 -6.202 10.880 1.00 0.00 81 HIS A N 10
ATOM 14292 C CA . HIS A 1 81 ? -3.088 -6.455 12.234 1.00 0.00 81 HIS A CA 10
ATOM 14293 C C . HIS A 1 81 ? -3.936 -5.276 12.715 1.00 0.00 81 HIS A C 10
ATOM 14294 O O . HIS A 1 81 ? -4.158 -5.114 13.914 1.00 0.00 81 HIS A O 10
ATOM 14308 N N . ARG A 1 82 ? -4.389 -4.484 11.754 1.00 0.00 82 ARG A N 10
ATOM 14309 C CA . ARG A 1 82 ? -5.209 -3.325 12.064 1.00 0.00 82 ARG A CA 10
ATOM 14310 C C . ARG A 1 82 ? -6.403 -3.249 11.111 1.00 0.00 82 ARG A C 10
ATOM 14311 O O . ARG A 1 82 ? -6.564 -4.105 10.242 1.00 0.00 82 ARG A O 10
ATOM 14332 N N . TYR A 1 83 ? -7.211 -2.217 11.306 1.00 0.00 83 TYR A N 10
ATOM 14333 C CA . TYR A 1 83 ? -8.385 -2.018 10.474 1.00 0.00 83 TYR A CA 10
ATOM 14334 C C . TYR A 1 83 ? -8.320 -0.675 9.744 1.00 0.00 83 TYR A C 10
ATOM 14335 O O . TYR A 1 83 ? -8.479 0.378 10.359 1.00 0.00 83 TYR A O 10
ATOM 14353 N N . VAL A 1 84 ? -8.085 -0.756 8.443 1.00 0.00 84 VAL A N 10
ATOM 14354 C CA . VAL A 1 84 ? -7.996 0.440 7.622 1.00 0.00 84 VAL A CA 10
ATOM 14355 C C . VAL A 1 84 ? -9.379 0.769 7.057 1.00 0.00 84 VAL A C 10
ATOM 14356 O O . VAL A 1 84 ? -10.105 -0.124 6.623 1.00 0.00 84 VAL A O 10
ATOM 14369 N N . GLU A 1 85 ? -9.702 2.054 7.079 1.00 0.00 85 GLU A N 10
ATOM 14370 C CA . GLU A 1 85 ? -10.985 2.512 6.574 1.00 0.00 85 GLU A CA 10
ATOM 14371 C C . GLU A 1 85 ? -10.861 2.922 5.105 1.00 0.00 85 GLU A C 10
ATOM 14372 O O . GLU A 1 85 ? -10.106 3.834 4.773 1.00 0.00 85 GLU A O 10
ATOM 14384 N N . LEU A 1 86 ? -11.615 2.228 4.265 1.00 0.00 86 LEU A N 10
ATOM 14385 C CA . LEU A 1 86 ? -11.599 2.509 2.839 1.00 0.00 86 LEU A CA 10
ATOM 14386 C C . LEU A 1 86 ? -12.704 3.515 2.509 1.00 0.00 86 LEU A C 10
ATOM 14387 O O . LEU A 1 86 ? -13.825 3.393 2.999 1.00 0.00 86 LEU A O 10
ATOM 14403 N N . PHE A 1 87 ? -12.348 4.486 1.682 1.00 0.00 87 PHE A N 10
ATOM 14404 C CA . PHE A 1 87 ? -13.295 5.513 1.281 1.00 0.00 87 PHE A CA 10
ATOM 14405 C C . PHE A 1 87 ? -13.479 5.525 -0.238 1.00 0.00 87 PHE A C 10
ATOM 14406 O O . PHE A 1 87 ? -12.570 5.904 -0.974 1.00 0.00 87 PHE A O 10
ATOM 14423 N N . LEU A 1 88 ? -14.663 5.108 -0.662 1.00 0.00 88 LEU A N 10
ATOM 14424 C CA . LEU A 1 88 ? -14.979 5.066 -2.080 1.00 0.00 88 LEU A CA 10
ATOM 14425 C C . LEU A 1 88 ? -15.309 6.479 -2.565 1.00 0.00 88 LEU A C 10
ATOM 14426 O O . LEU A 1 88 ? -16.319 7.056 -2.166 1.00 0.00 88 LEU A O 10
ATOM 14442 N N . ASN A 1 89 ? -14.438 6.995 -3.420 1.00 0.00 89 ASN A N 10
ATOM 14443 C CA . ASN A 1 89 ? -14.625 8.329 -3.965 1.00 0.00 89 ASN A CA 10
ATOM 14444 C C . ASN A 1 89 ? -14.526 8.271 -5.490 1.00 0.00 89 ASN A C 10
ATOM 14445 O O . ASN A 1 89 ? -13.435 8.131 -6.041 1.00 0.00 89 ASN A O 10
ATOM 14456 N N . SER A 1 90 ? -15.681 8.382 -6.131 1.00 0.00 90 SER A N 10
ATOM 14457 C CA . SER A 1 90 ? -15.739 8.344 -7.582 1.00 0.00 90 SER A CA 10
ATOM 14458 C C . SER A 1 90 ? -16.802 9.320 -8.089 1.00 0.00 90 SER A C 10
ATOM 14459 O O . SER A 1 90 ? -17.587 9.850 -7.305 1.00 0.00 90 SER A O 10
ATOM 14467 N N . THR A 1 91 ? -16.792 9.528 -9.398 1.00 0.00 91 THR A N 10
ATOM 14468 C CA . THR A 1 91 ? -17.745 10.432 -10.019 1.00 0.00 91 THR A CA 10
ATOM 14469 C C . THR A 1 91 ? -18.864 9.641 -10.700 1.00 0.00 91 THR A C 10
ATOM 14470 O O . THR A 1 91 ? -20.020 10.060 -10.690 1.00 0.00 91 THR A O 10
ATOM 14481 N N . ALA A 1 92 ? -18.481 8.510 -11.275 1.00 0.00 92 ALA A N 10
ATOM 14482 C CA . ALA A 1 92 ? -19.437 7.657 -11.959 1.00 0.00 92 ALA A CA 10
ATOM 14483 C C . ALA A 1 92 ? -20.043 8.420 -13.138 1.00 0.00 92 ALA A C 10
ATOM 14484 O O . ALA A 1 92 ? -20.320 9.614 -13.033 1.00 0.00 92 ALA A O 10
ATOM 14491 N N . GLY A 1 93 ? -20.230 7.700 -14.234 1.00 0.00 93 GLY A N 10
ATOM 14492 C CA . GLY A 1 93 ? -20.798 8.294 -15.432 1.00 0.00 93 GLY A CA 10
ATOM 14493 C C . GLY A 1 93 ? -21.292 7.215 -16.399 1.00 0.00 93 GLY A C 10
ATOM 14494 O O . GLY A 1 93 ? -20.565 6.807 -17.303 1.00 0.00 93 GLY A O 10
ATOM 14498 N N . THR A 1 94 ? -22.525 6.784 -16.174 1.00 0.00 94 THR A N 10
ATOM 14499 C CA . THR A 1 94 ? -23.124 5.760 -17.013 1.00 0.00 94 THR A CA 10
ATOM 14500 C C . THR A 1 94 ? -24.630 5.674 -16.755 1.00 0.00 94 THR A C 10
ATOM 14501 O O . THR A 1 94 ? -25.058 5.459 -15.622 1.00 0.00 94 THR A O 10
ATOM 14512 N N . SER A 1 95 ? -25.392 5.847 -17.825 1.00 0.00 95 SER A N 10
ATOM 14513 C CA . SER A 1 95 ? -26.840 5.791 -17.729 1.00 0.00 95 SER A CA 10
ATOM 14514 C C . SER A 1 95 ? -27.349 6.919 -16.830 1.00 0.00 95 SER A C 10
ATOM 14515 O O . SER A 1 95 ? -26.583 7.799 -16.438 1.00 0.00 95 SER A O 10
ATOM 14523 N N . GLY A 1 96 ? -28.638 6.857 -16.529 1.00 0.00 96 GLY A N 10
ATOM 14524 C CA . GLY A 1 96 ? -29.258 7.863 -15.683 1.00 0.00 96 GLY A CA 10
ATOM 14525 C C . GLY A 1 96 ? -30.297 7.232 -14.753 1.00 0.00 96 GLY A C 10
ATOM 14526 O O . GLY A 1 96 ? -30.224 6.042 -14.451 1.00 0.00 96 GLY A O 10
ATOM 14530 N N . SER A 1 97 ? -31.240 8.059 -14.325 1.00 0.00 97 SER A N 10
ATOM 14531 C CA . SER A 1 97 ? -32.292 7.597 -13.436 1.00 0.00 97 SER A CA 10
ATOM 14532 C C . SER A 1 97 ? -33.179 8.773 -13.020 1.00 0.00 97 SER A C 10
ATOM 14533 O O . SER A 1 97 ? -32.678 9.850 -12.699 1.00 0.00 97 SER A O 10
ATOM 14541 N N . GLY A 1 98 ? -34.480 8.526 -13.038 1.00 0.00 98 GLY A N 10
ATOM 14542 C CA . GLY A 1 98 ? -35.441 9.551 -12.667 1.00 0.00 98 GLY A CA 10
ATOM 14543 C C . GLY A 1 98 ? -36.242 9.130 -11.433 1.00 0.00 98 GLY A C 10
ATOM 14544 O O . GLY A 1 98 ? -36.348 7.942 -11.132 1.00 0.00 98 GLY A O 10
ATOM 14548 N N . PRO A 1 99 ? -36.800 10.155 -10.733 1.00 0.00 99 PRO A N 10
ATOM 14549 C CA . PRO A 1 99 ? -37.588 9.903 -9.539 1.00 0.00 99 PRO A CA 10
ATOM 14550 C C . PRO A 1 99 ? -38.969 9.352 -9.899 1.00 0.00 99 PRO A C 10
ATOM 14551 O O . PRO A 1 99 ? -39.594 9.810 -10.853 1.00 0.00 99 PRO A O 10
ATOM 14562 N N . SER A 1 100 ? -39.403 8.375 -9.115 1.00 0.00 100 SER A N 10
ATOM 14563 C CA . SER A 1 100 ? -40.698 7.756 -9.340 1.00 0.00 100 SER A CA 10
ATOM 14564 C C . SER A 1 100 ? -41.783 8.522 -8.580 1.00 0.00 100 SER A C 10
ATOM 14565 O O . SER A 1 100 ? -41.494 9.202 -7.596 1.00 0.00 100 SER A O 10
ATOM 14573 N N . SER A 1 101 ? -43.008 8.387 -9.065 1.00 0.00 101 SER A N 10
ATOM 14574 C CA . SER A 1 101 ? -44.138 9.057 -8.444 1.00 0.00 101 SER A CA 10
ATOM 14575 C C . SER A 1 101 ? -45.117 8.024 -7.884 1.00 0.00 101 SER A C 10
ATOM 14576 O O . SER A 1 101 ? -45.183 6.897 -8.373 1.00 0.00 101 SER A O 10
ATOM 14584 N N . GLY A 1 102 ? -45.854 8.444 -6.866 1.00 0.00 102 GLY A N 10
ATOM 14585 C CA . GLY A 1 102 ? -46.827 7.569 -6.234 1.00 0.00 102 GLY A CA 10
ATOM 14586 C C . GLY A 1 102 ? -47.176 8.062 -4.828 1.00 0.00 102 GLY A C 10
ATOM 14587 O O . GLY A 1 102 ? -47.845 7.362 -4.070 1.00 0.00 102 GLY A O 10
ATOM 14591 N N . GLY A 1 1 ? 3.633 10.012 -21.366 1.00 0.00 1 GLY A N 11
ATOM 14592 C CA . GLY A 1 1 ? 2.801 10.750 -20.430 1.00 0.00 1 GLY A CA 11
ATOM 14593 C C . GLY A 1 1 ? 3.526 11.996 -19.917 1.00 0.00 1 GLY A C 11
ATOM 14594 O O . GLY A 1 1 ? 4.456 12.486 -20.557 1.00 0.00 1 GLY A O 11
ATOM 14598 N N . SER A 1 2 ? 3.073 12.473 -18.767 1.00 0.00 2 SER A N 11
ATOM 14599 C CA . SER A 1 2 ? 3.667 13.653 -18.160 1.00 0.00 2 SER A CA 11
ATOM 14600 C C . SER A 1 2 ? 4.385 13.270 -16.865 1.00 0.00 2 SER A C 11
ATOM 14601 O O . SER A 1 2 ? 3.901 12.429 -16.108 1.00 0.00 2 SER A O 11
ATOM 14609 N N . SER A 1 3 ? 5.527 13.905 -16.649 1.00 0.00 3 SER A N 11
ATOM 14610 C CA . SER A 1 3 ? 6.316 13.642 -15.457 1.00 0.00 3 SER A CA 11
ATOM 14611 C C . SER A 1 3 ? 5.728 14.395 -14.263 1.00 0.00 3 SER A C 11
ATOM 14612 O O . SER A 1 3 ? 5.047 15.405 -14.435 1.00 0.00 3 SER A O 11
ATOM 14620 N N . GLY A 1 4 ? 6.013 13.875 -13.078 1.00 0.00 4 GLY A N 11
ATOM 14621 C CA . GLY A 1 4 ? 5.521 14.487 -11.855 1.00 0.00 4 GLY A CA 11
ATOM 14622 C C . GLY A 1 4 ? 6.501 15.540 -11.336 1.00 0.00 4 GLY A C 11
ATOM 14623 O O . GLY A 1 4 ? 7.629 15.635 -11.817 1.00 0.00 4 GLY A O 11
ATOM 14627 N N . SER A 1 5 ? 6.035 16.306 -10.360 1.00 0.00 5 SER A N 11
ATOM 14628 C CA . SER A 1 5 ? 6.856 17.350 -9.770 1.00 0.00 5 SER A CA 11
ATOM 14629 C C . SER A 1 5 ? 6.104 18.018 -8.617 1.00 0.00 5 SER A C 11
ATOM 14630 O O . SER A 1 5 ? 4.885 17.899 -8.515 1.00 0.00 5 SER A O 11
ATOM 14638 N N . SER A 1 6 ? 6.864 18.707 -7.778 1.00 0.00 6 SER A N 11
ATOM 14639 C CA . SER A 1 6 ? 6.286 19.394 -6.636 1.00 0.00 6 SER A CA 11
ATOM 14640 C C . SER A 1 6 ? 5.553 20.654 -7.100 1.00 0.00 6 SER A C 11
ATOM 14641 O O . SER A 1 6 ? 6.118 21.476 -7.820 1.00 0.00 6 SER A O 11
ATOM 14649 N N . GLY A 1 7 ? 4.305 20.768 -6.669 1.00 0.00 7 GLY A N 11
ATOM 14650 C CA . GLY A 1 7 ? 3.490 21.914 -7.031 1.00 0.00 7 GLY A CA 11
ATOM 14651 C C . GLY A 1 7 ? 2.251 22.010 -6.138 1.00 0.00 7 GLY A C 11
ATOM 14652 O O . GLY A 1 7 ? 2.146 21.300 -5.138 1.00 0.00 7 GLY A O 11
ATOM 14656 N N . SER A 1 8 ? 1.345 22.893 -6.530 1.00 0.00 8 SER A N 11
ATOM 14657 C CA . SER A 1 8 ? 0.118 23.091 -5.777 1.00 0.00 8 SER A CA 11
ATOM 14658 C C . SER A 1 8 ? -0.985 23.611 -6.701 1.00 0.00 8 SER A C 11
ATOM 14659 O O . SER A 1 8 ? -1.076 24.812 -6.950 1.00 0.00 8 SER A O 11
ATOM 14667 N N . SER A 1 9 ? -1.795 22.681 -7.185 1.00 0.00 9 SER A N 11
ATOM 14668 C CA . SER A 1 9 ? -2.888 23.030 -8.076 1.00 0.00 9 SER A CA 11
ATOM 14669 C C . SER A 1 9 ? -3.713 21.784 -8.406 1.00 0.00 9 SER A C 11
ATOM 14670 O O . SER A 1 9 ? -3.157 20.733 -8.720 1.00 0.00 9 SER A O 11
ATOM 14678 N N . PHE A 1 10 ? -5.025 21.943 -8.324 1.00 0.00 10 PHE A N 11
ATOM 14679 C CA . PHE A 1 10 ? -5.932 20.844 -8.609 1.00 0.00 10 PHE A CA 11
ATOM 14680 C C . PHE A 1 10 ? -5.813 20.401 -10.069 1.00 0.00 10 PHE A C 11
ATOM 14681 O O . PHE A 1 10 ? -5.951 21.214 -10.982 1.00 0.00 10 PHE A O 11
ATOM 14698 N N . GLN A 1 11 ? -5.559 19.113 -10.244 1.00 0.00 11 GLN A N 11
ATOM 14699 C CA . GLN A 1 11 ? -5.420 18.551 -11.577 1.00 0.00 11 GLN A CA 11
ATOM 14700 C C . GLN A 1 11 ? -6.133 17.201 -11.661 1.00 0.00 11 GLN A C 11
ATOM 14701 O O . GLN A 1 11 ? -5.540 16.162 -11.375 1.00 0.00 11 GLN A O 11
ATOM 14715 N N . SER A 1 12 ? -7.397 17.258 -12.055 1.00 0.00 12 SER A N 11
ATOM 14716 C CA . SER A 1 12 ? -8.198 16.052 -12.181 1.00 0.00 12 SER A CA 11
ATOM 14717 C C . SER A 1 12 ? -7.382 14.951 -12.862 1.00 0.00 12 SER A C 11
ATOM 14718 O O . SER A 1 12 ? -6.539 15.234 -13.712 1.00 0.00 12 SER A O 11
ATOM 14726 N N . THR A 1 13 ? -7.662 13.719 -12.464 1.00 0.00 13 THR A N 11
ATOM 14727 C CA . THR A 1 13 ? -6.965 12.575 -13.026 1.00 0.00 13 THR A CA 11
ATOM 14728 C C . THR A 1 13 ? -7.935 11.409 -13.233 1.00 0.00 13 THR A C 11
ATOM 14729 O O . THR A 1 13 ? -8.081 10.910 -14.348 1.00 0.00 13 THR A O 11
ATOM 14740 N N . THR A 1 14 ? -8.572 11.010 -12.143 1.00 0.00 14 THR A N 11
ATOM 14741 C CA . THR A 1 14 ? -9.523 9.913 -12.191 1.00 0.00 14 THR A CA 11
ATOM 14742 C C . THR A 1 14 ? -10.544 10.041 -11.059 1.00 0.00 14 THR A C 11
ATOM 14743 O O . THR A 1 14 ? -10.262 9.672 -9.920 1.00 0.00 14 THR A O 11
ATOM 14754 N N . GLY A 1 15 ? -11.708 10.566 -11.411 1.00 0.00 15 GLY A N 11
ATOM 14755 C CA . GLY A 1 15 ? -12.772 10.747 -10.439 1.00 0.00 15 GLY A CA 11
ATOM 14756 C C . GLY A 1 15 ? -12.809 9.587 -9.442 1.00 0.00 15 GLY A C 11
ATOM 14757 O O . GLY A 1 15 ? -13.071 9.789 -8.258 1.00 0.00 15 GLY A O 11
ATOM 14761 N N . HIS A 1 16 ? -12.542 8.397 -9.959 1.00 0.00 16 HIS A N 11
ATOM 14762 C CA . HIS A 1 16 ? -12.540 7.204 -9.130 1.00 0.00 16 HIS A CA 11
ATOM 14763 C C . HIS A 1 16 ? -11.257 7.158 -8.299 1.00 0.00 16 HIS A C 11
ATOM 14764 O O . HIS A 1 16 ? -10.159 7.081 -8.849 1.00 0.00 16 HIS A O 11
ATOM 14778 N N . CYS A 1 17 ? -11.437 7.206 -6.987 1.00 0.00 17 CYS A N 11
ATOM 14779 C CA . CYS A 1 17 ? -10.307 7.171 -6.074 1.00 0.00 17 CYS A CA 11
ATOM 14780 C C . CYS A 1 17 ? -10.710 6.361 -4.841 1.00 0.00 17 CYS A C 11
ATOM 14781 O O . CYS A 1 17 ? -11.883 6.033 -4.665 1.00 0.00 17 CYS A O 11
ATOM 14789 N N . VAL A 1 18 ? -9.716 6.062 -4.018 1.00 0.00 18 VAL A N 11
ATOM 14790 C CA . VAL A 1 18 ? -9.953 5.296 -2.806 1.00 0.00 18 VAL A CA 11
ATOM 14791 C C . VAL A 1 18 ? -8.977 5.755 -1.720 1.00 0.00 18 VAL A C 11
ATOM 14792 O O . VAL A 1 18 ? -7.777 5.502 -1.811 1.00 0.00 18 VAL A O 11
ATOM 14805 N N . HIS A 1 19 ? -9.530 6.421 -0.716 1.00 0.00 19 HIS A N 11
ATOM 14806 C CA . HIS A 1 19 ? -8.723 6.917 0.386 1.00 0.00 19 HIS A CA 11
ATOM 14807 C C . HIS A 1 19 ? -8.555 5.816 1.435 1.00 0.00 19 HIS A C 11
ATOM 14808 O O . HIS A 1 19 ? -9.416 4.948 1.573 1.00 0.00 19 HIS A O 11
ATOM 14822 N N . MET A 1 20 ? -7.441 5.888 2.148 1.00 0.00 20 MET A N 11
ATOM 14823 C CA . MET A 1 20 ? -7.149 4.908 3.181 1.00 0.00 20 MET A CA 11
ATOM 14824 C C . MET A 1 20 ? -6.872 5.590 4.522 1.00 0.00 20 MET A C 11
ATOM 14825 O O . MET A 1 20 ? -6.268 6.660 4.565 1.00 0.00 20 MET A O 11
ATOM 14839 N N . ARG A 1 21 ? -7.329 4.943 5.584 1.00 0.00 21 ARG A N 11
ATOM 14840 C CA . ARG A 1 21 ? -7.138 5.473 6.923 1.00 0.00 21 ARG A CA 11
ATOM 14841 C C . ARG A 1 21 ? -6.958 4.332 7.926 1.00 0.00 21 ARG A C 11
ATOM 14842 O O . ARG A 1 21 ? -7.468 3.232 7.718 1.00 0.00 21 ARG A O 11
ATOM 14863 N N . GLY A 1 22 ? -6.232 4.633 8.992 1.00 0.00 22 GLY A N 11
ATOM 14864 C CA . GLY A 1 22 ? -5.978 3.646 10.028 1.00 0.00 22 GLY A CA 11
ATOM 14865 C C . GLY A 1 22 ? -5.229 2.437 9.462 1.00 0.00 22 GLY A C 11
ATOM 14866 O O . GLY A 1 22 ? -5.706 1.307 9.556 1.00 0.00 22 GLY A O 11
ATOM 14870 N N . LEU A 1 23 ? -4.069 2.717 8.886 1.00 0.00 23 LEU A N 11
ATOM 14871 C CA . LEU A 1 23 ? -3.250 1.667 8.305 1.00 0.00 23 LEU A CA 11
ATOM 14872 C C . LEU A 1 23 ? -2.172 1.253 9.308 1.00 0.00 23 LEU A C 11
ATOM 14873 O O . LEU A 1 23 ? -1.797 2.036 10.180 1.00 0.00 23 LEU A O 11
ATOM 14889 N N . PRO A 1 24 ? -1.690 -0.009 9.147 1.00 0.00 24 PRO A N 11
ATOM 14890 C CA . PRO A 1 24 ? -0.662 -0.536 10.028 1.00 0.00 24 PRO A CA 11
ATOM 14891 C C . PRO A 1 24 ? 0.705 0.065 9.697 1.00 0.00 24 PRO A C 11
ATOM 14892 O O . PRO A 1 24 ? 1.120 0.071 8.539 1.00 0.00 24 PRO A O 11
ATOM 14903 N N . TYR A 1 25 ? 1.367 0.557 10.734 1.00 0.00 25 TYR A N 11
ATOM 14904 C CA . TYR A 1 25 ? 2.679 1.159 10.567 1.00 0.00 25 TYR A CA 11
ATOM 14905 C C . TYR A 1 25 ? 3.556 0.314 9.642 1.00 0.00 25 TYR A C 11
ATOM 14906 O O . TYR A 1 25 ? 4.419 0.844 8.944 1.00 0.00 25 TYR A O 11
ATOM 14924 N N . ARG A 1 26 ? 3.305 -0.987 9.666 1.00 0.00 26 ARG A N 11
ATOM 14925 C CA . ARG A 1 26 ? 4.062 -1.910 8.838 1.00 0.00 26 ARG A CA 11
ATOM 14926 C C . ARG A 1 26 ? 3.319 -2.179 7.528 1.00 0.00 26 ARG A C 11
ATOM 14927 O O . ARG A 1 26 ? 3.273 -3.315 7.058 1.00 0.00 26 ARG A O 11
ATOM 14948 N N . ALA A 1 27 ? 2.757 -1.114 6.975 1.00 0.00 27 ALA A N 11
ATOM 14949 C CA . ALA A 1 27 ? 2.018 -1.221 5.728 1.00 0.00 27 ALA A CA 11
ATOM 14950 C C . ALA A 1 27 ? 2.831 -0.577 4.602 1.00 0.00 27 ALA A C 11
ATOM 14951 O O . ALA A 1 27 ? 3.303 0.550 4.739 1.00 0.00 27 ALA A O 11
ATOM 14958 N N . THR A 1 28 ? 2.969 -1.322 3.515 1.00 0.00 28 THR A N 11
ATOM 14959 C CA . THR A 1 28 ? 3.716 -0.838 2.367 1.00 0.00 28 THR A CA 11
ATOM 14960 C C . THR A 1 28 ? 2.806 -0.741 1.141 1.00 0.00 28 THR A C 11
ATOM 14961 O O . THR A 1 28 ? 1.628 -1.088 1.209 1.00 0.00 28 THR A O 11
ATOM 14972 N N . GLU A 1 29 ? 3.388 -0.269 0.048 1.00 0.00 29 GLU A N 11
ATOM 14973 C CA . GLU A 1 29 ? 2.644 -0.123 -1.192 1.00 0.00 29 GLU A CA 11
ATOM 14974 C C . GLU A 1 29 ? 2.305 -1.497 -1.773 1.00 0.00 29 GLU A C 11
ATOM 14975 O O . GLU A 1 29 ? 1.200 -1.708 -2.271 1.00 0.00 29 GLU A O 11
ATOM 14987 N N . ASN A 1 30 ? 3.275 -2.395 -1.689 1.00 0.00 30 ASN A N 11
ATOM 14988 C CA . ASN A 1 30 ? 3.093 -3.743 -2.201 1.00 0.00 30 ASN A CA 11
ATOM 14989 C C . ASN A 1 30 ? 1.893 -4.390 -1.506 1.00 0.00 30 ASN A C 11
ATOM 14990 O O . ASN A 1 30 ? 1.071 -5.037 -2.153 1.00 0.00 30 ASN A O 11
ATOM 15001 N N . ASP A 1 31 ? 1.830 -4.191 -0.197 1.00 0.00 31 ASP A N 11
ATOM 15002 C CA . ASP A 1 31 ? 0.744 -4.747 0.592 1.00 0.00 31 ASP A CA 11
ATOM 15003 C C . ASP A 1 31 ? -0.575 -4.104 0.161 1.00 0.00 31 ASP A C 11
ATOM 15004 O O . ASP A 1 31 ? -1.593 -4.786 0.043 1.00 0.00 31 ASP A O 11
ATOM 15013 N N . ILE A 1 32 ? -0.516 -2.800 -0.063 1.00 0.00 32 ILE A N 11
ATOM 15014 C CA . ILE A 1 32 ? -1.694 -2.058 -0.479 1.00 0.00 32 ILE A CA 11
ATOM 15015 C C . ILE A 1 32 ? -2.145 -2.554 -1.854 1.00 0.00 32 ILE A C 11
ATOM 15016 O O . ILE A 1 32 ? -3.340 -2.591 -2.143 1.00 0.00 32 ILE A O 11
ATOM 15032 N N . TYR A 1 33 ? -1.165 -2.925 -2.665 1.00 0.00 33 TYR A N 11
ATOM 15033 C CA . TYR A 1 33 ? -1.446 -3.418 -4.002 1.00 0.00 33 TYR A CA 11
ATOM 15034 C C . TYR A 1 33 ? -2.181 -4.759 -3.949 1.00 0.00 33 TYR A C 11
ATOM 15035 O O . TYR A 1 33 ? -3.069 -5.017 -4.761 1.00 0.00 33 TYR A O 11
ATOM 15053 N N . ASN A 1 34 ? -1.785 -5.577 -2.985 1.00 0.00 34 ASN A N 11
ATOM 15054 C CA . ASN A 1 34 ? -2.395 -6.884 -2.815 1.00 0.00 34 ASN A CA 11
ATOM 15055 C C . ASN A 1 34 ? -3.668 -6.744 -1.979 1.00 0.00 34 ASN A C 11
ATOM 15056 O O . ASN A 1 34 ? -4.670 -7.404 -2.250 1.00 0.00 34 ASN A O 11
ATOM 15067 N N . PHE A 1 35 ? -3.588 -5.879 -0.978 1.00 0.00 35 PHE A N 11
ATOM 15068 C CA . PHE A 1 35 ? -4.722 -5.643 -0.100 1.00 0.00 35 PHE A CA 11
ATOM 15069 C C . PHE A 1 35 ? -5.969 -5.267 -0.904 1.00 0.00 35 PHE A C 11
ATOM 15070 O O . PHE A 1 35 ? -7.088 -5.374 -0.405 1.00 0.00 35 PHE A O 11
ATOM 15087 N N . PHE A 1 36 ? -5.733 -4.834 -2.133 1.00 0.00 36 PHE A N 11
ATOM 15088 C CA . PHE A 1 36 ? -6.823 -4.441 -3.010 1.00 0.00 36 PHE A CA 11
ATOM 15089 C C . PHE A 1 36 ? -7.077 -5.506 -4.079 1.00 0.00 36 PHE A C 11
ATOM 15090 O O . PHE A 1 36 ? -8.110 -5.486 -4.747 1.00 0.00 36 PHE A O 11
ATOM 15107 N N . SER A 1 37 ? -6.118 -6.411 -4.208 1.00 0.00 37 SER A N 11
ATOM 15108 C CA . SER A 1 37 ? -6.225 -7.482 -5.184 1.00 0.00 37 SER A CA 11
ATOM 15109 C C . SER A 1 37 ? -7.421 -8.375 -4.851 1.00 0.00 37 SER A C 11
ATOM 15110 O O . SER A 1 37 ? -7.803 -8.500 -3.689 1.00 0.00 37 SER A O 11
ATOM 15118 N N . PRO A 1 38 ? -7.994 -8.990 -5.920 1.00 0.00 38 PRO A N 11
ATOM 15119 C CA . PRO A 1 38 ? -7.480 -8.788 -7.264 1.00 0.00 38 PRO A CA 11
ATOM 15120 C C . PRO A 1 38 ? -7.874 -7.411 -7.801 1.00 0.00 38 PRO A C 11
ATOM 15121 O O . PRO A 1 38 ? -9.059 -7.105 -7.925 1.00 0.00 38 PRO A O 11
ATOM 15132 N N . LEU A 1 39 ? -6.858 -6.616 -8.105 1.00 0.00 39 LEU A N 11
ATOM 15133 C CA . LEU A 1 39 ? -7.084 -5.279 -8.626 1.00 0.00 39 LEU A CA 11
ATOM 15134 C C . LEU A 1 39 ? -5.771 -4.724 -9.181 1.00 0.00 39 LEU A C 11
ATOM 15135 O O . LEU A 1 39 ? -4.712 -5.321 -8.993 1.00 0.00 39 LEU A O 11
ATOM 15151 N N . ASN A 1 40 ? -5.882 -3.588 -9.853 1.00 0.00 40 ASN A N 11
ATOM 15152 C CA . ASN A 1 40 ? -4.717 -2.945 -10.437 1.00 0.00 40 ASN A CA 11
ATOM 15153 C C . ASN A 1 40 ? -4.811 -1.434 -10.220 1.00 0.00 40 ASN A C 11
ATOM 15154 O O . ASN A 1 40 ? -5.405 -0.723 -11.029 1.00 0.00 40 ASN A O 11
ATOM 15165 N N . PRO A 1 41 ? -4.200 -0.975 -9.095 1.00 0.00 41 PRO A N 11
ATOM 15166 C CA . PRO A 1 41 ? -4.209 0.439 -8.761 1.00 0.00 41 PRO A CA 11
ATOM 15167 C C . PRO A 1 41 ? -3.236 1.218 -9.648 1.00 0.00 41 PRO A C 11
ATOM 15168 O O . PRO A 1 41 ? -2.110 0.777 -9.877 1.00 0.00 41 PRO A O 11
ATOM 15179 N N . MET A 1 42 ? -3.705 2.362 -10.124 1.00 0.00 42 MET A N 11
ATOM 15180 C CA . MET A 1 42 ? -2.890 3.206 -10.981 1.00 0.00 42 MET A CA 11
ATOM 15181 C C . MET A 1 42 ? -1.597 3.619 -10.275 1.00 0.00 42 MET A C 11
ATOM 15182 O O . MET A 1 42 ? -0.543 3.705 -10.902 1.00 0.00 42 MET A O 11
ATOM 15196 N N . ARG A 1 43 ? -1.722 3.865 -8.979 1.00 0.00 43 ARG A N 11
ATOM 15197 C CA . ARG A 1 43 ? -0.577 4.267 -8.180 1.00 0.00 43 ARG A CA 11
ATOM 15198 C C . ARG A 1 43 ? -0.944 4.280 -6.695 1.00 0.00 43 ARG A C 11
ATOM 15199 O O . ARG A 1 43 ? -2.091 4.543 -6.338 1.00 0.00 43 ARG A O 11
ATOM 15220 N N . VAL A 1 44 ? 0.052 3.994 -5.869 1.00 0.00 44 VAL A N 11
ATOM 15221 C CA . VAL A 1 44 ? -0.152 3.970 -4.430 1.00 0.00 44 VAL A CA 11
ATOM 15222 C C . VAL A 1 44 ? 0.549 5.175 -3.800 1.00 0.00 44 VAL A C 11
ATOM 15223 O O . VAL A 1 44 ? 1.770 5.301 -3.884 1.00 0.00 44 VAL A O 11
ATOM 15236 N N . HIS A 1 45 ? -0.253 6.029 -3.182 1.00 0.00 45 HIS A N 11
ATOM 15237 C CA . HIS A 1 45 ? 0.275 7.219 -2.538 1.00 0.00 45 HIS A CA 11
ATOM 15238 C C . HIS A 1 45 ? 0.184 7.064 -1.018 1.00 0.00 45 HIS A C 11
ATOM 15239 O O . HIS A 1 45 ? -0.849 7.363 -0.421 1.00 0.00 45 HIS A O 11
ATOM 15253 N N . ILE A 1 46 ? 1.279 6.597 -0.436 1.00 0.00 46 ILE A N 11
ATOM 15254 C CA . ILE A 1 46 ? 1.335 6.398 1.002 1.00 0.00 46 ILE A CA 11
ATOM 15255 C C . ILE A 1 46 ? 1.392 7.759 1.699 1.00 0.00 46 ILE A C 11
ATOM 15256 O O . ILE A 1 46 ? 2.442 8.400 1.731 1.00 0.00 46 ILE A O 11
ATOM 15272 N N . GLU A 1 47 ? 0.251 8.160 2.239 1.00 0.00 47 GLU A N 11
ATOM 15273 C CA . GLU A 1 47 ? 0.159 9.433 2.934 1.00 0.00 47 GLU A CA 11
ATOM 15274 C C . GLU A 1 47 ? 1.147 9.474 4.101 1.00 0.00 47 GLU A C 11
ATOM 15275 O O . GLU A 1 47 ? 1.190 8.554 4.915 1.00 0.00 47 GLU A O 11
ATOM 15287 N N . ILE A 1 48 ? 1.917 10.552 4.144 1.00 0.00 48 ILE A N 11
ATOM 15288 C CA . ILE A 1 48 ? 2.903 10.725 5.198 1.00 0.00 48 ILE A CA 11
ATOM 15289 C C . ILE A 1 48 ? 2.382 11.743 6.214 1.00 0.00 48 ILE A C 11
ATOM 15290 O O . ILE A 1 48 ? 1.936 12.827 5.840 1.00 0.00 48 ILE A O 11
ATOM 15306 N N . GLY A 1 49 ? 2.456 11.359 7.480 1.00 0.00 49 GLY A N 11
ATOM 15307 C CA . GLY A 1 49 ? 1.998 12.225 8.553 1.00 0.00 49 GLY A CA 11
ATOM 15308 C C . GLY A 1 49 ? 2.632 13.613 8.446 1.00 0.00 49 GLY A C 11
ATOM 15309 O O . GLY A 1 49 ? 2.066 14.511 7.824 1.00 0.00 49 GLY A O 11
ATOM 15313 N N . PRO A 1 50 ? 3.829 13.749 9.077 1.00 0.00 50 PRO A N 11
ATOM 15314 C CA . PRO A 1 50 ? 4.545 15.013 9.058 1.00 0.00 50 PRO A CA 11
ATOM 15315 C C . PRO A 1 50 ? 5.198 15.253 7.695 1.00 0.00 50 PRO A C 11
ATOM 15316 O O . PRO A 1 50 ? 4.721 16.071 6.910 1.00 0.00 50 PRO A O 11
ATOM 15327 N N . ASP A 1 51 ? 6.279 14.526 7.456 1.00 0.00 51 ASP A N 11
ATOM 15328 C CA . ASP A 1 51 ? 7.002 14.650 6.202 1.00 0.00 51 ASP A CA 11
ATOM 15329 C C . ASP A 1 51 ? 8.116 13.602 6.155 1.00 0.00 51 ASP A C 11
ATOM 15330 O O . ASP A 1 51 ? 9.195 13.862 5.624 1.00 0.00 51 ASP A O 11
ATOM 15339 N N . GLY A 1 52 ? 7.817 12.441 6.718 1.00 0.00 52 GLY A N 11
ATOM 15340 C CA . GLY A 1 52 ? 8.781 11.353 6.747 1.00 0.00 52 GLY A CA 11
ATOM 15341 C C . GLY A 1 52 ? 8.157 10.084 7.331 1.00 0.00 52 GLY A C 11
ATOM 15342 O O . GLY A 1 52 ? 8.423 8.982 6.856 1.00 0.00 52 GLY A O 11
ATOM 15346 N N . ARG A 1 53 ? 7.340 10.282 8.355 1.00 0.00 53 ARG A N 11
ATOM 15347 C CA . ARG A 1 53 ? 6.676 9.168 9.010 1.00 0.00 53 ARG A CA 11
ATOM 15348 C C . ARG A 1 53 ? 5.252 9.009 8.474 1.00 0.00 53 ARG A C 11
ATOM 15349 O O . ARG A 1 53 ? 4.603 9.993 8.124 1.00 0.00 53 ARG A O 11
ATOM 15370 N N . VAL A 1 54 ? 4.808 7.761 8.426 1.00 0.00 54 VAL A N 11
ATOM 15371 C CA . VAL A 1 54 ? 3.472 7.461 7.939 1.00 0.00 54 VAL A CA 11
ATOM 15372 C C . VAL A 1 54 ? 2.445 7.858 9.001 1.00 0.00 54 VAL A C 11
ATOM 15373 O O . VAL A 1 54 ? 2.772 7.948 10.183 1.00 0.00 54 VAL A O 11
ATOM 15386 N N . THR A 1 55 ? 1.224 8.086 8.541 1.00 0.00 55 THR A N 11
ATOM 15387 C CA . THR A 1 55 ? 0.146 8.472 9.436 1.00 0.00 55 THR A CA 11
ATOM 15388 C C . THR A 1 55 ? -0.928 7.384 9.478 1.00 0.00 55 THR A C 11
ATOM 15389 O O . THR A 1 55 ? -1.773 7.375 10.372 1.00 0.00 55 THR A O 11
ATOM 15400 N N . GLY A 1 56 ? -0.861 6.493 8.499 1.00 0.00 56 GLY A N 11
ATOM 15401 C CA . GLY A 1 56 ? -1.818 5.403 8.413 1.00 0.00 56 GLY A CA 11
ATOM 15402 C C . GLY A 1 56 ? -2.835 5.654 7.298 1.00 0.00 56 GLY A C 11
ATOM 15403 O O . GLY A 1 56 ? -3.825 4.932 7.182 1.00 0.00 56 GLY A O 11
ATOM 15407 N N . GLU A 1 57 ? -2.557 6.678 6.505 1.00 0.00 57 GLU A N 11
ATOM 15408 C CA . GLU A 1 57 ? -3.435 7.032 5.403 1.00 0.00 57 GLU A CA 11
ATOM 15409 C C . GLU A 1 57 ? -2.771 6.697 4.066 1.00 0.00 57 GLU A C 11
ATOM 15410 O O . GLU A 1 57 ? -1.546 6.635 3.976 1.00 0.00 57 GLU A O 11
ATOM 15422 N N . ALA A 1 58 ? -3.609 6.490 3.061 1.00 0.00 58 ALA A N 11
ATOM 15423 C CA . ALA A 1 58 ? -3.118 6.163 1.733 1.00 0.00 58 ALA A CA 11
ATOM 15424 C C . ALA A 1 58 ? -4.159 6.581 0.692 1.00 0.00 58 ALA A C 11
ATOM 15425 O O . ALA A 1 58 ? -5.360 6.498 0.942 1.00 0.00 58 ALA A O 11
ATOM 15432 N N . ASP A 1 59 ? -3.660 7.022 -0.453 1.00 0.00 59 ASP A N 11
ATOM 15433 C CA . ASP A 1 59 ? -4.531 7.453 -1.533 1.00 0.00 59 ASP A CA 11
ATOM 15434 C C . ASP A 1 59 ? -4.329 6.538 -2.742 1.00 0.00 59 ASP A C 11
ATOM 15435 O O . ASP A 1 59 ? -3.227 6.449 -3.280 1.00 0.00 59 ASP A O 11
ATOM 15444 N N . VAL A 1 60 ? -5.411 5.881 -3.134 1.00 0.00 60 VAL A N 11
ATOM 15445 C CA . VAL A 1 60 ? -5.366 4.976 -4.269 1.00 0.00 60 VAL A CA 11
ATOM 15446 C C . VAL A 1 60 ? -6.058 5.631 -5.466 1.00 0.00 60 VAL A C 11
ATOM 15447 O O . VAL A 1 60 ? -6.877 6.534 -5.296 1.00 0.00 60 VAL A O 11
ATOM 15460 N N . GLU A 1 61 ? -5.704 5.152 -6.649 1.00 0.00 61 GLU A N 11
ATOM 15461 C CA . GLU A 1 61 ? -6.281 5.680 -7.874 1.00 0.00 61 GLU A CA 11
ATOM 15462 C C . GLU A 1 61 ? -6.610 4.540 -8.841 1.00 0.00 61 GLU A C 11
ATOM 15463 O O . GLU A 1 61 ? -5.734 3.754 -9.199 1.00 0.00 61 GLU A O 11
ATOM 15475 N N . PHE A 1 62 ? -7.874 4.487 -9.235 1.00 0.00 62 PHE A N 11
ATOM 15476 C CA . PHE A 1 62 ? -8.329 3.457 -10.153 1.00 0.00 62 PHE A CA 11
ATOM 15477 C C . PHE A 1 62 ? -8.787 4.068 -11.478 1.00 0.00 62 PHE A C 11
ATOM 15478 O O . PHE A 1 62 ? -9.361 5.155 -11.499 1.00 0.00 62 PHE A O 11
ATOM 15495 N N . ALA A 1 63 ? -8.517 3.341 -12.553 1.00 0.00 63 ALA A N 11
ATOM 15496 C CA . ALA A 1 63 ? -8.895 3.797 -13.879 1.00 0.00 63 ALA A CA 11
ATOM 15497 C C . ALA A 1 63 ? -10.421 3.854 -13.979 1.00 0.00 63 ALA A C 11
ATOM 15498 O O . ALA A 1 63 ? -10.985 4.882 -14.351 1.00 0.00 63 ALA A O 11
ATOM 15505 N N . THR A 1 64 ? -11.046 2.736 -13.640 1.00 0.00 64 THR A N 11
ATOM 15506 C CA . THR A 1 64 ? -12.496 2.645 -13.687 1.00 0.00 64 THR A CA 11
ATOM 15507 C C . THR A 1 64 ? -13.085 2.793 -12.282 1.00 0.00 64 THR A C 11
ATOM 15508 O O . THR A 1 64 ? -12.357 3.044 -11.323 1.00 0.00 64 THR A O 11
ATOM 15519 N N . HIS A 1 65 ? -14.397 2.629 -12.206 1.00 0.00 65 HIS A N 11
ATOM 15520 C CA . HIS A 1 65 ? -15.092 2.741 -10.935 1.00 0.00 65 HIS A CA 11
ATOM 15521 C C . HIS A 1 65 ? -15.125 1.375 -10.246 1.00 0.00 65 HIS A C 11
ATOM 15522 O O . HIS A 1 65 ? -14.894 1.277 -9.042 1.00 0.00 65 HIS A O 11
ATOM 15536 N N . GLU A 1 66 ? -15.415 0.355 -11.040 1.00 0.00 66 GLU A N 11
ATOM 15537 C CA . GLU A 1 66 ? -15.481 -1.001 -10.522 1.00 0.00 66 GLU A CA 11
ATOM 15538 C C . GLU A 1 66 ? -14.226 -1.320 -9.708 1.00 0.00 66 GLU A C 11
ATOM 15539 O O . GLU A 1 66 ? -14.317 -1.842 -8.598 1.00 0.00 66 GLU A O 11
ATOM 15551 N N . ASP A 1 67 ? -13.082 -0.993 -10.291 1.00 0.00 67 ASP A N 11
ATOM 15552 C CA . ASP A 1 67 ? -11.810 -1.238 -9.634 1.00 0.00 67 ASP A CA 11
ATOM 15553 C C . ASP A 1 67 ? -11.806 -0.551 -8.267 1.00 0.00 67 ASP A C 11
ATOM 15554 O O . ASP A 1 67 ? -11.037 -0.924 -7.383 1.00 0.00 67 ASP A O 11
ATOM 15563 N N . ALA A 1 68 ? -12.674 0.442 -8.137 1.00 0.00 68 ALA A N 11
ATOM 15564 C CA . ALA A 1 68 ? -12.780 1.186 -6.894 1.00 0.00 68 ALA A CA 11
ATOM 15565 C C . ALA A 1 68 ? -13.805 0.506 -5.984 1.00 0.00 68 ALA A C 11
ATOM 15566 O O . ALA A 1 68 ? -13.483 0.116 -4.863 1.00 0.00 68 ALA A O 11
ATOM 15573 N N . VAL A 1 69 ? -15.019 0.384 -6.501 1.00 0.00 69 VAL A N 11
ATOM 15574 C CA . VAL A 1 69 ? -16.093 -0.242 -5.749 1.00 0.00 69 VAL A CA 11
ATOM 15575 C C . VAL A 1 69 ? -15.697 -1.678 -5.402 1.00 0.00 69 VAL A C 11
ATOM 15576 O O . VAL A 1 69 ? -16.272 -2.283 -4.498 1.00 0.00 69 VAL A O 11
ATOM 15589 N N . ALA A 1 70 ? -14.719 -2.183 -6.139 1.00 0.00 70 ALA A N 11
ATOM 15590 C CA . ALA A 1 70 ? -14.239 -3.537 -5.921 1.00 0.00 70 ALA A CA 11
ATOM 15591 C C . ALA A 1 70 ? -13.334 -3.560 -4.688 1.00 0.00 70 ALA A C 11
ATOM 15592 O O . ALA A 1 70 ? -13.282 -4.558 -3.970 1.00 0.00 70 ALA A O 11
ATOM 15599 N N . ALA A 1 71 ? -12.643 -2.449 -4.479 1.00 0.00 71 ALA A N 11
ATOM 15600 C CA . ALA A 1 71 ? -11.743 -2.329 -3.345 1.00 0.00 71 ALA A CA 11
ATOM 15601 C C . ALA A 1 71 ? -12.563 -2.208 -2.059 1.00 0.00 71 ALA A C 11
ATOM 15602 O O . ALA A 1 71 ? -12.073 -2.518 -0.974 1.00 0.00 71 ALA A O 11
ATOM 15609 N N . MET A 1 72 ? -13.798 -1.756 -2.223 1.00 0.00 72 MET A N 11
ATOM 15610 C CA . MET A 1 72 ? -14.690 -1.591 -1.088 1.00 0.00 72 MET A CA 11
ATOM 15611 C C . MET A 1 72 ? -14.920 -2.923 -0.371 1.00 0.00 72 MET A C 11
ATOM 15612 O O . MET A 1 72 ? -15.433 -2.950 0.746 1.00 0.00 72 MET A O 11
ATOM 15626 N N . ALA A 1 73 ? -14.527 -3.995 -1.043 1.00 0.00 73 ALA A N 11
ATOM 15627 C CA . ALA A 1 73 ? -14.683 -5.327 -0.484 1.00 0.00 73 ALA A CA 11
ATOM 15628 C C . ALA A 1 73 ? -13.633 -5.544 0.607 1.00 0.00 73 ALA A C 11
ATOM 15629 O O . ALA A 1 73 ? -13.874 -6.271 1.569 1.00 0.00 73 ALA A O 11
ATOM 15636 N N . LYS A 1 74 ? -12.491 -4.898 0.422 1.00 0.00 74 LYS A N 11
ATOM 15637 C CA . LYS A 1 74 ? -11.404 -5.011 1.379 1.00 0.00 74 LYS A CA 11
ATOM 15638 C C . LYS A 1 74 ? -11.516 -3.884 2.407 1.00 0.00 74 LYS A C 11
ATOM 15639 O O . LYS A 1 74 ? -10.573 -3.623 3.153 1.00 0.00 74 LYS A O 11
ATOM 15658 N N . ASP A 1 75 ? -12.678 -3.247 2.415 1.00 0.00 75 ASP A N 11
ATOM 15659 C CA . ASP A 1 75 ? -12.926 -2.154 3.340 1.00 0.00 75 ASP A CA 11
ATOM 15660 C C . ASP A 1 75 ? -12.967 -2.701 4.769 1.00 0.00 75 ASP A C 11
ATOM 15661 O O . ASP A 1 75 ? -13.487 -3.790 5.006 1.00 0.00 75 ASP A O 11
ATOM 15670 N N . LYS A 1 76 ? -12.412 -1.919 5.683 1.00 0.00 76 LYS A N 11
ATOM 15671 C CA . LYS A 1 76 ? -12.379 -2.311 7.082 1.00 0.00 76 LYS A CA 11
ATOM 15672 C C . LYS A 1 76 ? -11.362 -3.439 7.267 1.00 0.00 76 LYS A C 11
ATOM 15673 O O . LYS A 1 76 ? -10.448 -3.328 8.082 1.00 0.00 76 LYS A O 11
ATOM 15692 N N . ALA A 1 77 ? -11.557 -4.500 6.497 1.00 0.00 77 ALA A N 11
ATOM 15693 C CA . ALA A 1 77 ? -10.669 -5.648 6.566 1.00 0.00 77 ALA A CA 11
ATOM 15694 C C . ALA A 1 77 ? -9.256 -5.174 6.913 1.00 0.00 77 ALA A C 11
ATOM 15695 O O . ALA A 1 77 ? -8.681 -4.351 6.202 1.00 0.00 77 ALA A O 11
ATOM 15702 N N . ASN A 1 78 ? -8.737 -5.713 8.007 1.00 0.00 78 ASN A N 11
ATOM 15703 C CA . ASN A 1 78 ? -7.403 -5.356 8.457 1.00 0.00 78 ASN A CA 11
ATOM 15704 C C . ASN A 1 78 ? -6.369 -5.967 7.509 1.00 0.00 78 ASN A C 11
ATOM 15705 O O . ASN A 1 78 ? -6.353 -7.179 7.300 1.00 0.00 78 ASN A O 11
ATOM 15716 N N . MET A 1 79 ? -5.530 -5.100 6.961 1.00 0.00 79 MET A N 11
ATOM 15717 C CA . MET A 1 79 ? -4.495 -5.539 6.040 1.00 0.00 79 MET A CA 11
ATOM 15718 C C . MET A 1 79 ? -3.504 -6.474 6.736 1.00 0.00 79 MET A C 11
ATOM 15719 O O . MET A 1 79 ? -2.954 -7.379 6.109 1.00 0.00 79 MET A O 11
ATOM 15733 N N . GLN A 1 80 ? -3.306 -6.224 8.022 1.00 0.00 80 GLN A N 11
ATOM 15734 C CA . GLN A 1 80 ? -2.390 -7.032 8.809 1.00 0.00 80 GLN A CA 11
ATOM 15735 C C . GLN A 1 80 ? -3.013 -7.371 10.165 1.00 0.00 80 GLN A C 11
ATOM 15736 O O . GLN A 1 80 ? -3.417 -8.509 10.399 1.00 0.00 80 GLN A O 11
ATOM 15750 N N . HIS A 1 81 ? -3.071 -6.363 11.022 1.00 0.00 81 HIS A N 11
ATOM 15751 C CA . HIS A 1 81 ? -3.638 -6.540 12.348 1.00 0.00 81 HIS A CA 11
ATOM 15752 C C . HIS A 1 81 ? -4.324 -5.246 12.790 1.00 0.00 81 HIS A C 11
ATOM 15753 O O . HIS A 1 81 ? -4.588 -5.053 13.976 1.00 0.00 81 HIS A O 11
ATOM 15767 N N . ARG A 1 82 ? -4.593 -4.393 11.813 1.00 0.00 82 ARG A N 11
ATOM 15768 C CA . ARG A 1 82 ? -5.243 -3.123 12.086 1.00 0.00 82 ARG A CA 11
ATOM 15769 C C . ARG A 1 82 ? -6.382 -2.884 11.092 1.00 0.00 82 ARG A C 11
ATOM 15770 O O . ARG A 1 82 ? -6.237 -3.153 9.900 1.00 0.00 82 ARG A O 11
ATOM 15791 N N . TYR A 1 83 ? -7.489 -2.383 11.619 1.00 0.00 83 TYR A N 11
ATOM 15792 C CA . TYR A 1 83 ? -8.652 -2.106 10.793 1.00 0.00 83 TYR A CA 11
ATOM 15793 C C . TYR A 1 83 ? -8.488 -0.782 10.042 1.00 0.00 83 TYR A C 11
ATOM 15794 O O . TYR A 1 83 ? -8.653 0.289 10.623 1.00 0.00 83 TYR A O 11
ATOM 15812 N N . VAL A 1 84 ? -8.166 -0.900 8.763 1.00 0.00 84 VAL A N 11
ATOM 15813 C CA . VAL A 1 84 ? -7.978 0.273 7.927 1.00 0.00 84 VAL A CA 11
ATOM 15814 C C . VAL A 1 84 ? -9.316 0.666 7.298 1.00 0.00 84 VAL A C 11
ATOM 15815 O O . VAL A 1 84 ? -10.071 -0.195 6.848 1.00 0.00 84 VAL A O 11
ATOM 15828 N N . GLU A 1 85 ? -9.570 1.966 7.287 1.00 0.00 85 GLU A N 11
ATOM 15829 C CA . GLU A 1 85 ? -10.804 2.483 6.721 1.00 0.00 85 GLU A CA 11
ATOM 15830 C C . GLU A 1 85 ? -10.597 2.862 5.253 1.00 0.00 85 GLU A C 11
ATOM 15831 O O . GLU A 1 85 ? -9.694 3.632 4.929 1.00 0.00 85 GLU A O 11
ATOM 15843 N N . LEU A 1 86 ? -11.448 2.304 4.405 1.00 0.00 86 LEU A N 11
ATOM 15844 C CA . LEU A 1 86 ? -11.370 2.574 2.979 1.00 0.00 86 LEU A CA 11
ATOM 15845 C C . LEU A 1 86 ? -12.552 3.453 2.565 1.00 0.00 86 LEU A C 11
ATOM 15846 O O . LEU A 1 86 ? -13.691 3.186 2.946 1.00 0.00 86 LEU A O 11
ATOM 15862 N N . PHE A 1 87 ? -12.241 4.482 1.791 1.00 0.00 87 PHE A N 11
ATOM 15863 C CA . PHE A 1 87 ? -13.264 5.401 1.321 1.00 0.00 87 PHE A CA 11
ATOM 15864 C C . PHE A 1 87 ? -13.353 5.388 -0.207 1.00 0.00 87 PHE A C 11
ATOM 15865 O O . PHE A 1 87 ? -12.436 5.841 -0.890 1.00 0.00 87 PHE A O 11
ATOM 15882 N N . LEU A 1 88 ? -14.466 4.863 -0.698 1.00 0.00 88 LEU A N 11
ATOM 15883 C CA . LEU A 1 88 ? -14.686 4.785 -2.132 1.00 0.00 88 LEU A CA 11
ATOM 15884 C C . LEU A 1 88 ? -15.226 6.125 -2.635 1.00 0.00 88 LEU A C 11
ATOM 15885 O O . LEU A 1 88 ? -16.427 6.380 -2.566 1.00 0.00 88 LEU A O 11
ATOM 15901 N N . ASN A 1 89 ? -14.311 6.947 -3.129 1.00 0.00 89 ASN A N 11
ATOM 15902 C CA . ASN A 1 89 ? -14.680 8.255 -3.643 1.00 0.00 89 ASN A CA 11
ATOM 15903 C C . ASN A 1 89 ? -14.608 8.237 -5.171 1.00 0.00 89 ASN A C 11
ATOM 15904 O O . ASN A 1 89 ? -13.520 8.227 -5.744 1.00 0.00 89 ASN A O 11
ATOM 15915 N N . SER A 1 90 ? -15.781 8.233 -5.787 1.00 0.00 90 SER A N 11
ATOM 15916 C CA . SER A 1 90 ? -15.864 8.216 -7.237 1.00 0.00 90 SER A CA 11
ATOM 15917 C C . SER A 1 90 ? -17.027 9.095 -7.705 1.00 0.00 90 SER A C 11
ATOM 15918 O O . SER A 1 90 ? -17.844 9.532 -6.896 1.00 0.00 90 SER A O 11
ATOM 15926 N N . THR A 1 91 ? -17.063 9.327 -9.008 1.00 0.00 91 THR A N 11
ATOM 15927 C CA . THR A 1 91 ? -18.112 10.146 -9.593 1.00 0.00 91 THR A CA 11
ATOM 15928 C C . THR A 1 91 ? -19.224 9.262 -10.161 1.00 0.00 91 THR A C 11
ATOM 15929 O O . THR A 1 91 ? -20.400 9.616 -10.090 1.00 0.00 91 THR A O 11
ATOM 15940 N N . ALA A 1 92 ? -18.813 8.130 -10.713 1.00 0.00 92 ALA A N 11
ATOM 15941 C CA . ALA A 1 92 ? -19.760 7.193 -11.293 1.00 0.00 92 ALA A CA 11
ATOM 15942 C C . ALA A 1 92 ? -20.694 7.942 -12.245 1.00 0.00 92 ALA A C 11
ATOM 15943 O O . ALA A 1 92 ? -20.546 9.147 -12.445 1.00 0.00 92 ALA A O 11
ATOM 15950 N N . GLY A 1 93 ? -21.636 7.198 -12.807 1.00 0.00 93 GLY A N 11
ATOM 15951 C CA . GLY A 1 93 ? -22.594 7.777 -13.733 1.00 0.00 93 GLY A CA 11
ATOM 15952 C C . GLY A 1 93 ? -24.029 7.529 -13.264 1.00 0.00 93 GLY A C 11
ATOM 15953 O O . GLY A 1 93 ? -24.367 7.807 -12.115 1.00 0.00 93 GLY A O 11
ATOM 15957 N N . THR A 1 94 ? -24.834 7.008 -14.178 1.00 0.00 94 THR A N 11
ATOM 15958 C CA . THR A 1 94 ? -26.225 6.719 -13.873 1.00 0.00 94 THR A CA 11
ATOM 15959 C C . THR A 1 94 ? -26.458 5.207 -13.826 1.00 0.00 94 THR A C 11
ATOM 15960 O O . THR A 1 94 ? -25.801 4.452 -14.541 1.00 0.00 94 THR A O 11
ATOM 15971 N N . SER A 1 95 ? -27.394 4.811 -12.976 1.00 0.00 95 SER A N 11
ATOM 15972 C CA . SER A 1 95 ? -27.722 3.403 -12.827 1.00 0.00 95 SER A CA 11
ATOM 15973 C C . SER A 1 95 ? -28.920 3.242 -11.890 1.00 0.00 95 SER A C 11
ATOM 15974 O O . SER A 1 95 ? -28.885 3.696 -10.747 1.00 0.00 95 SER A O 11
ATOM 15982 N N . GLY A 1 96 ? -29.953 2.593 -12.409 1.00 0.00 96 GLY A N 11
ATOM 15983 C CA . GLY A 1 96 ? -31.160 2.366 -11.633 1.00 0.00 96 GLY A CA 11
ATOM 15984 C C . GLY A 1 96 ? -32.264 1.760 -12.501 1.00 0.00 96 GLY A C 11
ATOM 15985 O O . GLY A 1 96 ? -31.994 0.923 -13.361 1.00 0.00 96 GLY A O 11
ATOM 15989 N N . SER A 1 97 ? -33.486 2.206 -12.246 1.00 0.00 97 SER A N 11
ATOM 15990 C CA . SER A 1 97 ? -34.632 1.717 -12.994 1.00 0.00 97 SER A CA 11
ATOM 15991 C C . SER A 1 97 ? -34.947 0.277 -12.587 1.00 0.00 97 SER A C 11
ATOM 15992 O O . SER A 1 97 ? -34.184 -0.639 -12.890 1.00 0.00 97 SER A O 11
ATOM 16000 N N . GLY A 1 98 ? -36.074 0.121 -11.906 1.00 0.00 98 GLY A N 11
ATOM 16001 C CA . GLY A 1 98 ? -36.499 -1.193 -11.455 1.00 0.00 98 GLY A CA 11
ATOM 16002 C C . GLY A 1 98 ? -38.021 -1.256 -11.308 1.00 0.00 98 GLY A C 11
ATOM 16003 O O . GLY A 1 98 ? -38.722 -0.309 -11.662 1.00 0.00 98 GLY A O 11
ATOM 16007 N N . PRO A 1 99 ? -38.499 -2.411 -10.773 1.00 0.00 99 PRO A N 11
ATOM 16008 C CA . PRO A 1 99 ? -39.925 -2.610 -10.575 1.00 0.00 99 PRO A CA 11
ATOM 16009 C C . PRO A 1 99 ? -40.430 -1.804 -9.377 1.00 0.00 99 PRO A C 11
ATOM 16010 O O . PRO A 1 99 ? -39.658 -1.103 -8.726 1.00 0.00 99 PRO A O 11
ATOM 16021 N N . SER A 1 100 ? -41.724 -1.932 -9.122 1.00 0.00 100 SER A N 11
ATOM 16022 C CA . SER A 1 100 ? -42.342 -1.224 -8.013 1.00 0.00 100 SER A CA 11
ATOM 16023 C C . SER A 1 100 ? -42.956 -2.224 -7.031 1.00 0.00 100 SER A C 11
ATOM 16024 O O . SER A 1 100 ? -42.583 -2.258 -5.860 1.00 0.00 100 SER A O 11
ATOM 16032 N N . SER A 1 101 ? -43.887 -3.014 -7.546 1.00 0.00 101 SER A N 11
ATOM 16033 C CA . SER A 1 101 ? -44.556 -4.012 -6.729 1.00 0.00 101 SER A CA 11
ATOM 16034 C C . SER A 1 101 ? -43.642 -5.222 -6.527 1.00 0.00 101 SER A C 11
ATOM 16035 O O . SER A 1 101 ? -42.919 -5.618 -7.440 1.00 0.00 101 SER A O 11
ATOM 16043 N N . GLY A 1 102 ? -43.703 -5.775 -5.325 1.00 0.00 102 GLY A N 11
ATOM 16044 C CA . GLY A 1 102 ? -42.889 -6.932 -4.991 1.00 0.00 102 GLY A CA 11
ATOM 16045 C C . GLY A 1 102 ? -42.377 -6.845 -3.552 1.00 0.00 102 GLY A C 11
ATOM 16046 O O . GLY A 1 102 ? -42.969 -6.161 -2.719 1.00 0.00 102 GLY A O 11
ATOM 16050 N N . GLY A 1 1 ? 12.591 11.724 -5.373 1.00 0.00 1 GLY A N 12
ATOM 16051 C CA . GLY A 1 1 ? 11.674 11.859 -6.492 1.00 0.00 1 GLY A CA 12
ATOM 16052 C C . GLY A 1 1 ? 11.159 13.295 -6.609 1.00 0.00 1 GLY A C 12
ATOM 16053 O O . GLY A 1 1 ? 11.035 13.998 -5.607 1.00 0.00 1 GLY A O 12
ATOM 16057 N N . SER A 1 2 ? 10.872 13.689 -7.841 1.00 0.00 2 SER A N 12
ATOM 16058 C CA . SER A 1 2 ? 10.374 15.029 -8.102 1.00 0.00 2 SER A CA 12
ATOM 16059 C C . SER A 1 2 ? 9.373 14.998 -9.259 1.00 0.00 2 SER A C 12
ATOM 16060 O O . SER A 1 2 ? 8.222 15.401 -9.100 1.00 0.00 2 SER A O 12
ATOM 16068 N N . SER A 1 3 ? 9.850 14.518 -10.399 1.00 0.00 3 SER A N 12
ATOM 16069 C CA . SER A 1 3 ? 9.012 14.430 -11.582 1.00 0.00 3 SER A CA 12
ATOM 16070 C C . SER A 1 3 ? 7.654 13.825 -11.219 1.00 0.00 3 SER A C 12
ATOM 16071 O O . SER A 1 3 ? 7.585 12.704 -10.717 1.00 0.00 3 SER A O 12
ATOM 16079 N N . GLY A 1 4 ? 6.609 14.594 -11.486 1.00 0.00 4 GLY A N 12
ATOM 16080 C CA . GLY A 1 4 ? 5.257 14.148 -11.193 1.00 0.00 4 GLY A CA 12
ATOM 16081 C C . GLY A 1 4 ? 4.426 15.279 -10.585 1.00 0.00 4 GLY A C 12
ATOM 16082 O O . GLY A 1 4 ? 4.002 16.192 -11.292 1.00 0.00 4 GLY A O 12
ATOM 16086 N N . SER A 1 5 ? 4.218 15.182 -9.280 1.00 0.00 5 SER A N 12
ATOM 16087 C CA . SER A 1 5 ? 3.446 16.186 -8.569 1.00 0.00 5 SER A CA 12
ATOM 16088 C C . SER A 1 5 ? 3.782 17.580 -9.102 1.00 0.00 5 SER A C 12
ATOM 16089 O O . SER A 1 5 ? 4.939 17.997 -9.072 1.00 0.00 5 SER A O 12
ATOM 16097 N N . SER A 1 6 ? 2.750 18.262 -9.577 1.00 0.00 6 SER A N 12
ATOM 16098 C CA . SER A 1 6 ? 2.922 19.600 -10.116 1.00 0.00 6 SER A CA 12
ATOM 16099 C C . SER A 1 6 ? 1.557 20.251 -10.347 1.00 0.00 6 SER A C 12
ATOM 16100 O O . SER A 1 6 ? 0.806 19.830 -11.226 1.00 0.00 6 SER A O 12
ATOM 16108 N N . GLY A 1 7 ? 1.277 21.266 -9.543 1.00 0.00 7 GLY A N 12
ATOM 16109 C CA . GLY A 1 7 ? 0.015 21.979 -9.650 1.00 0.00 7 GLY A CA 12
ATOM 16110 C C . GLY A 1 7 ? 0.005 23.214 -8.746 1.00 0.00 7 GLY A C 12
ATOM 16111 O O . GLY A 1 7 ? 0.947 24.005 -8.760 1.00 0.00 7 GLY A O 12
ATOM 16115 N N . SER A 1 8 ? -1.070 23.340 -7.983 1.00 0.00 8 SER A N 12
ATOM 16116 C CA . SER A 1 8 ? -1.215 24.465 -7.075 1.00 0.00 8 SER A CA 12
ATOM 16117 C C . SER A 1 8 ? -1.935 24.020 -5.800 1.00 0.00 8 SER A C 12
ATOM 16118 O O . SER A 1 8 ? -1.496 24.332 -4.694 1.00 0.00 8 SER A O 12
ATOM 16126 N N . SER A 1 9 ? -3.028 23.298 -5.998 1.00 0.00 9 SER A N 12
ATOM 16127 C CA . SER A 1 9 ? -3.813 22.807 -4.878 1.00 0.00 9 SER A CA 12
ATOM 16128 C C . SER A 1 9 ? -4.528 21.512 -5.268 1.00 0.00 9 SER A C 12
ATOM 16129 O O . SER A 1 9 ? -4.190 20.438 -4.773 1.00 0.00 9 SER A O 12
ATOM 16137 N N . PHE A 1 10 ? -5.504 21.656 -6.153 1.00 0.00 10 PHE A N 12
ATOM 16138 C CA . PHE A 1 10 ? -6.270 20.511 -6.616 1.00 0.00 10 PHE A CA 12
ATOM 16139 C C . PHE A 1 10 ? -6.184 20.373 -8.137 1.00 0.00 10 PHE A C 12
ATOM 16140 O O . PHE A 1 10 ? -5.677 21.263 -8.817 1.00 0.00 10 PHE A O 12
ATOM 16157 N N . GLN A 1 11 ? -6.688 19.249 -8.626 1.00 0.00 11 GLN A N 12
ATOM 16158 C CA . GLN A 1 11 ? -6.674 18.982 -10.054 1.00 0.00 11 GLN A CA 12
ATOM 16159 C C . GLN A 1 11 ? -7.208 17.576 -10.337 1.00 0.00 11 GLN A C 12
ATOM 16160 O O . GLN A 1 11 ? -6.535 16.585 -10.057 1.00 0.00 11 GLN A O 12
ATOM 16174 N N . SER A 1 12 ? -8.412 17.535 -10.888 1.00 0.00 12 SER A N 12
ATOM 16175 C CA . SER A 1 12 ? -9.044 16.267 -11.211 1.00 0.00 12 SER A CA 12
ATOM 16176 C C . SER A 1 12 ? -8.231 15.535 -12.281 1.00 0.00 12 SER A C 12
ATOM 16177 O O . SER A 1 12 ? -7.511 16.163 -13.056 1.00 0.00 12 SER A O 12
ATOM 16185 N N . THR A 1 13 ? -8.373 14.218 -12.289 1.00 0.00 13 THR A N 12
ATOM 16186 C CA . THR A 1 13 ? -7.661 13.394 -13.251 1.00 0.00 13 THR A CA 12
ATOM 16187 C C . THR A 1 13 ? -8.579 12.300 -13.799 1.00 0.00 13 THR A C 12
ATOM 16188 O O . THR A 1 13 ? -8.850 12.255 -14.998 1.00 0.00 13 THR A O 12
ATOM 16199 N N . THR A 1 14 ? -9.032 11.444 -12.894 1.00 0.00 14 THR A N 12
ATOM 16200 C CA . THR A 1 14 ? -9.913 10.353 -13.272 1.00 0.00 14 THR A CA 12
ATOM 16201 C C . THR A 1 14 ? -11.295 10.541 -12.642 1.00 0.00 14 THR A C 12
ATOM 16202 O O . THR A 1 14 ? -12.279 10.757 -13.347 1.00 0.00 14 THR A O 12
ATOM 16213 N N . GLY A 1 15 ? -11.324 10.451 -11.320 1.00 0.00 15 GLY A N 12
ATOM 16214 C CA . GLY A 1 15 ? -12.568 10.609 -10.587 1.00 0.00 15 GLY A CA 12
ATOM 16215 C C . GLY A 1 15 ? -12.750 9.482 -9.568 1.00 0.00 15 GLY A C 12
ATOM 16216 O O . GLY A 1 15 ? -13.096 9.733 -8.415 1.00 0.00 15 GLY A O 12
ATOM 16220 N N . HIS A 1 16 ? -12.510 8.264 -10.031 1.00 0.00 16 HIS A N 12
ATOM 16221 C CA . HIS A 1 16 ? -12.643 7.098 -9.175 1.00 0.00 16 HIS A CA 12
ATOM 16222 C C . HIS A 1 16 ? -11.371 6.924 -8.343 1.00 0.00 16 HIS A C 12
ATOM 16223 O O . HIS A 1 16 ? -10.315 6.591 -8.879 1.00 0.00 16 HIS A O 12
ATOM 16237 N N . CYS A 1 17 ? -11.513 7.157 -7.046 1.00 0.00 17 CYS A N 12
ATOM 16238 C CA . CYS A 1 17 ? -10.389 7.030 -6.135 1.00 0.00 17 CYS A CA 12
ATOM 16239 C C . CYS A 1 17 ? -10.894 6.407 -4.832 1.00 0.00 17 CYS A C 12
ATOM 16240 O O . CYS A 1 17 ? -12.097 6.384 -4.577 1.00 0.00 17 CYS A O 12
ATOM 16248 N N . VAL A 1 18 ? -9.949 5.918 -4.043 1.00 0.00 18 VAL A N 12
ATOM 16249 C CA . VAL A 1 18 ? -10.283 5.296 -2.772 1.00 0.00 18 VAL A CA 12
ATOM 16250 C C . VAL A 1 18 ? -9.366 5.852 -1.681 1.00 0.00 18 VAL A C 12
ATOM 16251 O O . VAL A 1 18 ? -8.145 5.735 -1.773 1.00 0.00 18 VAL A O 12
ATOM 16264 N N . HIS A 1 19 ? -9.990 6.443 -0.673 1.00 0.00 19 HIS A N 12
ATOM 16265 C CA . HIS A 1 19 ? -9.245 7.017 0.435 1.00 0.00 19 HIS A CA 12
ATOM 16266 C C . HIS A 1 19 ? -8.958 5.933 1.476 1.00 0.00 19 HIS A C 12
ATOM 16267 O O . HIS A 1 19 ? -9.816 5.100 1.763 1.00 0.00 19 HIS A O 12
ATOM 16281 N N . MET A 1 20 ? -7.748 5.980 2.014 1.00 0.00 20 MET A N 12
ATOM 16282 C CA . MET A 1 20 ? -7.337 5.013 3.018 1.00 0.00 20 MET A CA 12
ATOM 16283 C C . MET A 1 20 ? -6.979 5.706 4.334 1.00 0.00 20 MET A C 12
ATOM 16284 O O . MET A 1 20 ? -6.280 6.718 4.336 1.00 0.00 20 MET A O 12
ATOM 16298 N N . ARG A 1 21 ? -7.474 5.133 5.421 1.00 0.00 21 ARG A N 12
ATOM 16299 C CA . ARG A 1 21 ? -7.215 5.684 6.741 1.00 0.00 21 ARG A CA 12
ATOM 16300 C C . ARG A 1 21 ? -7.030 4.557 7.759 1.00 0.00 21 ARG A C 12
ATOM 16301 O O . ARG A 1 21 ? -7.485 3.435 7.539 1.00 0.00 21 ARG A O 12
ATOM 16322 N N . GLY A 1 22 ? -6.361 4.894 8.852 1.00 0.00 22 GLY A N 12
ATOM 16323 C CA . GLY A 1 22 ? -6.110 3.924 9.905 1.00 0.00 22 GLY A CA 12
ATOM 16324 C C . GLY A 1 22 ? -5.326 2.724 9.370 1.00 0.00 22 GLY A C 12
ATOM 16325 O O . GLY A 1 22 ? -5.719 1.578 9.579 1.00 0.00 22 GLY A O 12
ATOM 16329 N N . LEU A 1 23 ? -4.231 3.030 8.689 1.00 0.00 23 LEU A N 12
ATOM 16330 C CA . LEU A 1 23 ? -3.387 1.991 8.123 1.00 0.00 23 LEU A CA 12
ATOM 16331 C C . LEU A 1 23 ? -2.265 1.658 9.108 1.00 0.00 23 LEU A C 12
ATOM 16332 O O . LEU A 1 23 ? -1.885 2.492 9.927 1.00 0.00 23 LEU A O 12
ATOM 16348 N N . PRO A 1 24 ? -1.753 0.403 8.992 1.00 0.00 24 PRO A N 12
ATOM 16349 C CA . PRO A 1 24 ? -0.681 -0.051 9.863 1.00 0.00 24 PRO A CA 12
ATOM 16350 C C . PRO A 1 24 ? 0.656 0.570 9.456 1.00 0.00 24 PRO A C 12
ATOM 16351 O O . PRO A 1 24 ? 0.819 1.012 8.319 1.00 0.00 24 PRO A O 12
ATOM 16362 N N . TYR A 1 25 ? 1.579 0.584 10.406 1.00 0.00 25 TYR A N 12
ATOM 16363 C CA . TYR A 1 25 ? 2.898 1.143 10.161 1.00 0.00 25 TYR A CA 12
ATOM 16364 C C . TYR A 1 25 ? 3.663 0.312 9.130 1.00 0.00 25 TYR A C 12
ATOM 16365 O O . TYR A 1 25 ? 4.137 0.842 8.127 1.00 0.00 25 TYR A O 12
ATOM 16383 N N . ARG A 1 26 ? 3.761 -0.979 9.413 1.00 0.00 26 ARG A N 12
ATOM 16384 C CA . ARG A 1 26 ? 4.461 -1.890 8.523 1.00 0.00 26 ARG A CA 12
ATOM 16385 C C . ARG A 1 26 ? 3.835 -1.854 7.127 1.00 0.00 26 ARG A C 12
ATOM 16386 O O . ARG A 1 26 ? 4.463 -2.260 6.151 1.00 0.00 26 ARG A O 12
ATOM 16407 N N . ALA A 1 27 ? 2.605 -1.364 7.078 1.00 0.00 27 ALA A N 12
ATOM 16408 C CA . ALA A 1 27 ? 1.887 -1.269 5.818 1.00 0.00 27 ALA A CA 12
ATOM 16409 C C . ALA A 1 27 ? 2.810 -0.673 4.753 1.00 0.00 27 ALA A C 12
ATOM 16410 O O . ALA A 1 27 ? 3.438 0.361 4.980 1.00 0.00 27 ALA A O 12
ATOM 16417 N N . THR A 1 28 ? 2.864 -1.349 3.616 1.00 0.00 28 THR A N 12
ATOM 16418 C CA . THR A 1 28 ? 3.700 -0.899 2.516 1.00 0.00 28 THR A CA 12
ATOM 16419 C C . THR A 1 28 ? 2.926 -0.963 1.197 1.00 0.00 28 THR A C 12
ATOM 16420 O O . THR A 1 28 ? 1.902 -1.639 1.106 1.00 0.00 28 THR A O 12
ATOM 16431 N N . GLU A 1 29 ? 3.446 -0.251 0.208 1.00 0.00 29 GLU A N 12
ATOM 16432 C CA . GLU A 1 29 ? 2.817 -0.219 -1.102 1.00 0.00 29 GLU A CA 12
ATOM 16433 C C . GLU A 1 29 ? 2.660 -1.638 -1.650 1.00 0.00 29 GLU A C 12
ATOM 16434 O O . GLU A 1 29 ? 1.711 -1.924 -2.379 1.00 0.00 29 GLU A O 12
ATOM 16446 N N . ASN A 1 30 ? 3.604 -2.490 -1.279 1.00 0.00 30 ASN A N 12
ATOM 16447 C CA . ASN A 1 30 ? 3.583 -3.873 -1.725 1.00 0.00 30 ASN A CA 12
ATOM 16448 C C . ASN A 1 30 ? 2.351 -4.572 -1.145 1.00 0.00 30 ASN A C 12
ATOM 16449 O O . ASN A 1 30 ? 1.821 -5.503 -1.748 1.00 0.00 30 ASN A O 12
ATOM 16460 N N . ASP A 1 31 ? 1.933 -4.095 0.018 1.00 0.00 31 ASP A N 12
ATOM 16461 C CA . ASP A 1 31 ? 0.774 -4.662 0.686 1.00 0.00 31 ASP A CA 12
ATOM 16462 C C . ASP A 1 31 ? -0.498 -4.027 0.119 1.00 0.00 31 ASP A C 12
ATOM 16463 O O . ASP A 1 31 ? -1.390 -4.730 -0.353 1.00 0.00 31 ASP A O 12
ATOM 16472 N N . ILE A 1 32 ? -0.540 -2.704 0.185 1.00 0.00 32 ILE A N 12
ATOM 16473 C CA . ILE A 1 32 ? -1.688 -1.967 -0.316 1.00 0.00 32 ILE A CA 12
ATOM 16474 C C . ILE A 1 32 ? -2.081 -2.515 -1.689 1.00 0.00 32 ILE A C 12
ATOM 16475 O O . ILE A 1 32 ? -3.241 -2.424 -2.088 1.00 0.00 32 ILE A O 12
ATOM 16491 N N . TYR A 1 33 ? -1.093 -3.072 -2.374 1.00 0.00 33 TYR A N 12
ATOM 16492 C CA . TYR A 1 33 ? -1.322 -3.634 -3.694 1.00 0.00 33 TYR A CA 12
ATOM 16493 C C . TYR A 1 33 ? -2.041 -4.981 -3.598 1.00 0.00 33 TYR A C 12
ATOM 16494 O O . TYR A 1 33 ? -2.929 -5.273 -4.398 1.00 0.00 33 TYR A O 12
ATOM 16512 N N . ASN A 1 34 ? -1.631 -5.767 -2.613 1.00 0.00 34 ASN A N 12
ATOM 16513 C CA . ASN A 1 34 ? -2.225 -7.076 -2.403 1.00 0.00 34 ASN A CA 12
ATOM 16514 C C . ASN A 1 34 ? -3.488 -6.928 -1.551 1.00 0.00 34 ASN A C 12
ATOM 16515 O O . ASN A 1 34 ? -4.335 -7.819 -1.531 1.00 0.00 34 ASN A O 12
ATOM 16526 N N . PHE A 1 35 ? -3.573 -5.795 -0.869 1.00 0.00 35 PHE A N 12
ATOM 16527 C CA . PHE A 1 35 ? -4.718 -5.519 -0.017 1.00 0.00 35 PHE A CA 12
ATOM 16528 C C . PHE A 1 35 ? -5.943 -5.139 -0.852 1.00 0.00 35 PHE A C 12
ATOM 16529 O O . PHE A 1 35 ? -7.062 -5.115 -0.342 1.00 0.00 35 PHE A O 12
ATOM 16546 N N . PHE A 1 36 ? -5.689 -4.852 -2.120 1.00 0.00 36 PHE A N 12
ATOM 16547 C CA . PHE A 1 36 ? -6.757 -4.475 -3.030 1.00 0.00 36 PHE A CA 12
ATOM 16548 C C . PHE A 1 36 ? -6.902 -5.498 -4.160 1.00 0.00 36 PHE A C 12
ATOM 16549 O O . PHE A 1 36 ? -7.889 -5.481 -4.894 1.00 0.00 36 PHE A O 12
ATOM 16566 N N . SER A 1 37 ? -5.904 -6.363 -4.263 1.00 0.00 37 SER A N 12
ATOM 16567 C CA . SER A 1 37 ? -5.908 -7.390 -5.290 1.00 0.00 37 SER A CA 12
ATOM 16568 C C . SER A 1 37 ? -7.026 -8.399 -5.018 1.00 0.00 37 SER A C 12
ATOM 16569 O O . SER A 1 37 ? -7.479 -8.537 -3.883 1.00 0.00 37 SER A O 12
ATOM 16577 N N . PRO A 1 38 ? -7.449 -9.095 -6.106 1.00 0.00 38 PRO A N 12
ATOM 16578 C CA . PRO A 1 38 ? -6.860 -8.870 -7.415 1.00 0.00 38 PRO A CA 12
ATOM 16579 C C . PRO A 1 38 ? -7.354 -7.555 -8.021 1.00 0.00 38 PRO A C 12
ATOM 16580 O O . PRO A 1 38 ? -8.547 -7.394 -8.274 1.00 0.00 38 PRO A O 12
ATOM 16591 N N . LEU A 1 39 ? -6.412 -6.648 -8.236 1.00 0.00 39 LEU A N 12
ATOM 16592 C CA . LEU A 1 39 ? -6.737 -5.352 -8.807 1.00 0.00 39 LEU A CA 12
ATOM 16593 C C . LEU A 1 39 ? -5.449 -4.660 -9.256 1.00 0.00 39 LEU A C 12
ATOM 16594 O O . LEU A 1 39 ? -4.354 -5.173 -9.031 1.00 0.00 39 LEU A O 12
ATOM 16610 N N . ASN A 1 40 ? -5.623 -3.507 -9.884 1.00 0.00 40 ASN A N 12
ATOM 16611 C CA . ASN A 1 40 ? -4.488 -2.739 -10.367 1.00 0.00 40 ASN A CA 12
ATOM 16612 C C . ASN A 1 40 ? -4.725 -1.254 -10.086 1.00 0.00 40 ASN A C 12
ATOM 16613 O O . ASN A 1 40 ? -5.360 -0.562 -10.880 1.00 0.00 40 ASN A O 12
ATOM 16624 N N . PRO A 1 41 ? -4.187 -0.797 -8.923 1.00 0.00 41 PRO A N 12
ATOM 16625 C CA . PRO A 1 41 ? -4.334 0.594 -8.527 1.00 0.00 41 PRO A CA 12
ATOM 16626 C C . PRO A 1 41 ? -3.413 1.498 -9.349 1.00 0.00 41 PRO A C 12
ATOM 16627 O O . PRO A 1 41 ? -2.196 1.321 -9.342 1.00 0.00 41 PRO A O 12
ATOM 16638 N N . MET A 1 42 ? -4.029 2.448 -10.037 1.00 0.00 42 MET A N 12
ATOM 16639 C CA . MET A 1 42 ? -3.280 3.380 -10.862 1.00 0.00 42 MET A CA 12
ATOM 16640 C C . MET A 1 42 ? -2.036 3.884 -10.128 1.00 0.00 42 MET A C 12
ATOM 16641 O O . MET A 1 42 ? -0.958 3.971 -10.714 1.00 0.00 42 MET A O 12
ATOM 16655 N N . ARG A 1 43 ? -2.227 4.203 -8.856 1.00 0.00 43 ARG A N 12
ATOM 16656 C CA . ARG A 1 43 ? -1.133 4.696 -8.036 1.00 0.00 43 ARG A CA 12
ATOM 16657 C C . ARG A 1 43 ? -1.495 4.596 -6.553 1.00 0.00 43 ARG A C 12
ATOM 16658 O O . ARG A 1 43 ? -2.642 4.827 -6.173 1.00 0.00 43 ARG A O 12
ATOM 16679 N N . VAL A 1 44 ? -0.496 4.252 -5.754 1.00 0.00 44 VAL A N 12
ATOM 16680 C CA . VAL A 1 44 ? -0.695 4.118 -4.321 1.00 0.00 44 VAL A CA 12
ATOM 16681 C C . VAL A 1 44 ? -0.010 5.284 -3.605 1.00 0.00 44 VAL A C 12
ATOM 16682 O O . VAL A 1 44 ? 1.204 5.269 -3.408 1.00 0.00 44 VAL A O 12
ATOM 16695 N N . HIS A 1 45 ? -0.818 6.267 -3.235 1.00 0.00 45 HIS A N 12
ATOM 16696 C CA . HIS A 1 45 ? -0.305 7.438 -2.545 1.00 0.00 45 HIS A CA 12
ATOM 16697 C C . HIS A 1 45 ? -0.024 7.090 -1.082 1.00 0.00 45 HIS A C 12
ATOM 16698 O O . HIS A 1 45 ? -0.941 6.761 -0.331 1.00 0.00 45 HIS A O 12
ATOM 16712 N N . ILE A 1 46 ? 1.248 7.174 -0.722 1.00 0.00 46 ILE A N 12
ATOM 16713 C CA . ILE A 1 46 ? 1.662 6.871 0.638 1.00 0.00 46 ILE A CA 12
ATOM 16714 C C . ILE A 1 46 ? 1.977 8.176 1.373 1.00 0.00 46 ILE A C 12
ATOM 16715 O O . ILE A 1 46 ? 2.901 8.896 0.999 1.00 0.00 46 ILE A O 12
ATOM 16731 N N . GLU A 1 47 ? 1.190 8.441 2.405 1.00 0.00 47 GLU A N 12
ATOM 16732 C CA . GLU A 1 47 ? 1.373 9.647 3.196 1.00 0.00 47 GLU A CA 12
ATOM 16733 C C . GLU A 1 47 ? 2.318 9.374 4.368 1.00 0.00 47 GLU A C 12
ATOM 16734 O O . GLU A 1 47 ? 2.018 8.554 5.234 1.00 0.00 47 GLU A O 12
ATOM 16746 N N . ILE A 1 48 ? 3.440 10.078 4.357 1.00 0.00 48 ILE A N 12
ATOM 16747 C CA . ILE A 1 48 ? 4.431 9.923 5.409 1.00 0.00 48 ILE A CA 12
ATOM 16748 C C . ILE A 1 48 ? 4.317 11.093 6.388 1.00 0.00 48 ILE A C 12
ATOM 16749 O O . ILE A 1 48 ? 4.350 12.253 5.981 1.00 0.00 48 ILE A O 12
ATOM 16765 N N . GLY A 1 49 ? 4.185 10.747 7.660 1.00 0.00 49 GLY A N 12
ATOM 16766 C CA . GLY A 1 49 ? 4.066 11.755 8.700 1.00 0.00 49 GLY A CA 12
ATOM 16767 C C . GLY A 1 49 ? 5.366 12.548 8.846 1.00 0.00 49 GLY A C 12
ATOM 16768 O O . GLY A 1 49 ? 5.609 13.492 8.095 1.00 0.00 49 GLY A O 12
ATOM 16772 N N . PRO A 1 50 ? 6.188 12.126 9.844 1.00 0.00 50 PRO A N 12
ATOM 16773 C CA . PRO A 1 50 ? 7.457 12.787 10.098 1.00 0.00 50 PRO A CA 12
ATOM 16774 C C . PRO A 1 50 ? 8.493 12.410 9.037 1.00 0.00 50 PRO A C 12
ATOM 16775 O O . PRO A 1 50 ? 9.624 12.056 9.367 1.00 0.00 50 PRO A O 12
ATOM 16786 N N . ASP A 1 51 ? 8.071 12.500 7.784 1.00 0.00 51 ASP A N 12
ATOM 16787 C CA . ASP A 1 51 ? 8.948 12.174 6.673 1.00 0.00 51 ASP A CA 12
ATOM 16788 C C . ASP A 1 51 ? 9.802 10.960 7.043 1.00 0.00 51 ASP A C 12
ATOM 16789 O O . ASP A 1 51 ? 11.004 10.939 6.783 1.00 0.00 51 ASP A O 12
ATOM 16798 N N . GLY A 1 52 ? 9.148 9.977 7.645 1.00 0.00 52 GLY A N 12
ATOM 16799 C CA . GLY A 1 52 ? 9.832 8.762 8.054 1.00 0.00 52 GLY A CA 12
ATOM 16800 C C . GLY A 1 52 ? 8.841 7.613 8.249 1.00 0.00 52 GLY A C 12
ATOM 16801 O O . GLY A 1 52 ? 9.010 6.539 7.674 1.00 0.00 52 GLY A O 12
ATOM 16805 N N . ARG A 1 53 ? 7.829 7.879 9.061 1.00 0.00 53 ARG A N 12
ATOM 16806 C CA . ARG A 1 53 ? 6.810 6.880 9.339 1.00 0.00 53 ARG A CA 12
ATOM 16807 C C . ARG A 1 53 ? 5.462 7.324 8.767 1.00 0.00 53 ARG A C 12
ATOM 16808 O O . ARG A 1 53 ? 5.113 8.502 8.834 1.00 0.00 53 ARG A O 12
ATOM 16829 N N . VAL A 1 54 ? 4.741 6.358 8.218 1.00 0.00 54 VAL A N 12
ATOM 16830 C CA . VAL A 1 54 ? 3.439 6.634 7.636 1.00 0.00 54 VAL A CA 12
ATOM 16831 C C . VAL A 1 54 ? 2.539 7.278 8.692 1.00 0.00 54 VAL A C 12
ATOM 16832 O O . VAL A 1 54 ? 2.938 7.427 9.846 1.00 0.00 54 VAL A O 12
ATOM 16845 N N . THR A 1 55 ? 1.340 7.642 8.260 1.00 0.00 55 THR A N 12
ATOM 16846 C CA . THR A 1 55 ? 0.380 8.266 9.154 1.00 0.00 55 THR A CA 12
ATOM 16847 C C . THR A 1 55 ? -0.868 7.392 9.290 1.00 0.00 55 THR A C 12
ATOM 16848 O O . THR A 1 55 ? -1.719 7.646 10.142 1.00 0.00 55 THR A O 12
ATOM 16859 N N . GLY A 1 56 ? -0.938 6.379 8.439 1.00 0.00 56 GLY A N 12
ATOM 16860 C CA . GLY A 1 56 ? -2.068 5.466 8.453 1.00 0.00 56 GLY A CA 12
ATOM 16861 C C . GLY A 1 56 ? -3.093 5.844 7.382 1.00 0.00 56 GLY A C 12
ATOM 16862 O O . GLY A 1 56 ? -4.242 5.409 7.436 1.00 0.00 56 GLY A O 12
ATOM 16866 N N . GLU A 1 57 ? -2.639 6.649 6.433 1.00 0.00 57 GLU A N 12
ATOM 16867 C CA . GLU A 1 57 ? -3.501 7.091 5.350 1.00 0.00 57 GLU A CA 12
ATOM 16868 C C . GLU A 1 57 ? -2.880 6.736 3.997 1.00 0.00 57 GLU A C 12
ATOM 16869 O O . GLU A 1 57 ? -1.659 6.639 3.878 1.00 0.00 57 GLU A O 12
ATOM 16881 N N . ALA A 1 58 ? -3.747 6.553 3.013 1.00 0.00 58 ALA A N 12
ATOM 16882 C CA . ALA A 1 58 ? -3.298 6.211 1.674 1.00 0.00 58 ALA A CA 12
ATOM 16883 C C . ALA A 1 58 ? -4.385 6.588 0.665 1.00 0.00 58 ALA A C 12
ATOM 16884 O O . ALA A 1 58 ? -5.574 6.521 0.974 1.00 0.00 58 ALA A O 12
ATOM 16891 N N . ASP A 1 59 ? -3.939 6.974 -0.521 1.00 0.00 59 ASP A N 12
ATOM 16892 C CA . ASP A 1 59 ? -4.859 7.361 -1.577 1.00 0.00 59 ASP A CA 12
ATOM 16893 C C . ASP A 1 59 ? -4.698 6.407 -2.762 1.00 0.00 59 ASP A C 12
ATOM 16894 O O . ASP A 1 59 ? -3.603 6.263 -3.304 1.00 0.00 59 ASP A O 12
ATOM 16903 N N . VAL A 1 60 ? -5.805 5.779 -3.130 1.00 0.00 60 VAL A N 12
ATOM 16904 C CA . VAL A 1 60 ? -5.801 4.843 -4.241 1.00 0.00 60 VAL A CA 12
ATOM 16905 C C . VAL A 1 60 ? -6.540 5.463 -5.428 1.00 0.00 60 VAL A C 12
ATOM 16906 O O . VAL A 1 60 ? -7.478 6.237 -5.244 1.00 0.00 60 VAL A O 12
ATOM 16919 N N . GLU A 1 61 ? -6.090 5.099 -6.620 1.00 0.00 61 GLU A N 12
ATOM 16920 C CA . GLU A 1 61 ? -6.697 5.611 -7.837 1.00 0.00 61 GLU A CA 12
ATOM 16921 C C . GLU A 1 61 ? -6.959 4.468 -8.820 1.00 0.00 61 GLU A C 12
ATOM 16922 O O . GLU A 1 61 ? -6.113 3.593 -9.000 1.00 0.00 61 GLU A O 12
ATOM 16934 N N . PHE A 1 62 ? -8.135 4.512 -9.430 1.00 0.00 62 PHE A N 12
ATOM 16935 C CA . PHE A 1 62 ? -8.518 3.491 -10.390 1.00 0.00 62 PHE A CA 12
ATOM 16936 C C . PHE A 1 62 ? -9.055 4.123 -11.677 1.00 0.00 62 PHE A C 12
ATOM 16937 O O . PHE A 1 62 ? -9.821 5.084 -11.628 1.00 0.00 62 PHE A O 12
ATOM 16954 N N . ALA A 1 63 ? -8.633 3.556 -12.797 1.00 0.00 63 ALA A N 12
ATOM 16955 C CA . ALA A 1 63 ? -9.061 4.051 -14.094 1.00 0.00 63 ALA A CA 12
ATOM 16956 C C . ALA A 1 63 ? -10.589 4.133 -14.125 1.00 0.00 63 ALA A C 12
ATOM 16957 O O . ALA A 1 63 ? -11.152 5.192 -14.394 1.00 0.00 63 ALA A O 12
ATOM 16964 N N . THR A 1 64 ? -11.216 2.999 -13.845 1.00 0.00 64 THR A N 12
ATOM 16965 C CA . THR A 1 64 ? -12.667 2.929 -13.837 1.00 0.00 64 THR A CA 12
ATOM 16966 C C . THR A 1 64 ? -13.196 2.985 -12.402 1.00 0.00 64 THR A C 12
ATOM 16967 O O . THR A 1 64 ? -12.428 3.174 -11.461 1.00 0.00 64 THR A O 12
ATOM 16978 N N . HIS A 1 65 ? -14.505 2.816 -12.281 1.00 0.00 65 HIS A N 12
ATOM 16979 C CA . HIS A 1 65 ? -15.145 2.844 -10.977 1.00 0.00 65 HIS A CA 12
ATOM 16980 C C . HIS A 1 65 ? -15.142 1.438 -10.373 1.00 0.00 65 HIS A C 12
ATOM 16981 O O . HIS A 1 65 ? -14.873 1.269 -9.185 1.00 0.00 65 HIS A O 12
ATOM 16995 N N . GLU A 1 66 ? -15.444 0.465 -11.220 1.00 0.00 66 GLU A N 12
ATOM 16996 C CA . GLU A 1 66 ? -15.480 -0.921 -10.785 1.00 0.00 66 GLU A CA 12
ATOM 16997 C C . GLU A 1 66 ? -14.224 -1.257 -9.978 1.00 0.00 66 GLU A C 12
ATOM 16998 O O . GLU A 1 66 ? -14.317 -1.754 -8.856 1.00 0.00 66 GLU A O 12
ATOM 17010 N N . ASP A 1 67 ? -13.079 -0.971 -10.579 1.00 0.00 67 ASP A N 12
ATOM 17011 C CA . ASP A 1 67 ? -11.806 -1.236 -9.930 1.00 0.00 67 ASP A CA 12
ATOM 17012 C C . ASP A 1 67 ? -11.800 -0.588 -8.544 1.00 0.00 67 ASP A C 12
ATOM 17013 O O . ASP A 1 67 ? -11.025 -0.981 -7.674 1.00 0.00 67 ASP A O 12
ATOM 17022 N N . ALA A 1 68 ? -12.675 0.394 -8.382 1.00 0.00 68 ALA A N 12
ATOM 17023 C CA . ALA A 1 68 ? -12.781 1.100 -7.116 1.00 0.00 68 ALA A CA 12
ATOM 17024 C C . ALA A 1 68 ? -13.604 0.261 -6.136 1.00 0.00 68 ALA A C 12
ATOM 17025 O O . ALA A 1 68 ? -13.093 -0.176 -5.106 1.00 0.00 68 ALA A O 12
ATOM 17032 N N . VAL A 1 69 ? -14.865 0.063 -6.492 1.00 0.00 69 VAL A N 12
ATOM 17033 C CA . VAL A 1 69 ? -15.764 -0.716 -5.657 1.00 0.00 69 VAL A CA 12
ATOM 17034 C C . VAL A 1 69 ? -15.109 -2.057 -5.322 1.00 0.00 69 VAL A C 12
ATOM 17035 O O . VAL A 1 69 ? -15.191 -2.526 -4.188 1.00 0.00 69 VAL A O 12
ATOM 17048 N N . ALA A 1 70 ? -14.475 -2.638 -6.331 1.00 0.00 70 ALA A N 12
ATOM 17049 C CA . ALA A 1 70 ? -13.806 -3.916 -6.157 1.00 0.00 70 ALA A CA 12
ATOM 17050 C C . ALA A 1 70 ? -12.756 -3.792 -5.052 1.00 0.00 70 ALA A C 12
ATOM 17051 O O . ALA A 1 70 ? -12.577 -4.712 -4.255 1.00 0.00 70 ALA A O 12
ATOM 17058 N N . ALA A 1 71 ? -12.089 -2.647 -5.039 1.00 0.00 71 ALA A N 12
ATOM 17059 C CA . ALA A 1 71 ? -11.062 -2.391 -4.044 1.00 0.00 71 ALA A CA 12
ATOM 17060 C C . ALA A 1 71 ? -11.723 -2.124 -2.690 1.00 0.00 71 ALA A C 12
ATOM 17061 O O . ALA A 1 71 ? -11.162 -2.451 -1.646 1.00 0.00 71 ALA A O 12
ATOM 17068 N N . MET A 1 72 ? -12.908 -1.533 -2.753 1.00 0.00 72 MET A N 12
ATOM 17069 C CA . MET A 1 72 ? -13.652 -1.218 -1.545 1.00 0.00 72 MET A CA 12
ATOM 17070 C C . MET A 1 72 ? -14.067 -2.494 -0.809 1.00 0.00 72 MET A C 12
ATOM 17071 O O . MET A 1 72 ? -14.374 -2.456 0.381 1.00 0.00 72 MET A O 12
ATOM 17085 N N . ALA A 1 73 ? -14.064 -3.593 -1.549 1.00 0.00 73 ALA A N 12
ATOM 17086 C CA . ALA A 1 73 ? -14.437 -4.878 -0.982 1.00 0.00 73 ALA A CA 12
ATOM 17087 C C . ALA A 1 73 ? -13.531 -5.186 0.212 1.00 0.00 73 ALA A C 12
ATOM 17088 O O . ALA A 1 73 ? -13.917 -5.926 1.115 1.00 0.00 73 ALA A O 12
ATOM 17095 N N . LYS A 1 74 ? -12.342 -4.603 0.177 1.00 0.00 74 LYS A N 12
ATOM 17096 C CA . LYS A 1 74 ? -11.377 -4.805 1.245 1.00 0.00 74 LYS A CA 12
ATOM 17097 C C . LYS A 1 74 ? -11.494 -3.663 2.256 1.00 0.00 74 LYS A C 12
ATOM 17098 O O . LYS A 1 74 ? -10.487 -3.176 2.767 1.00 0.00 74 LYS A O 12
ATOM 17117 N N . ASP A 1 75 ? -12.733 -3.269 2.514 1.00 0.00 75 ASP A N 12
ATOM 17118 C CA . ASP A 1 75 ? -12.994 -2.193 3.455 1.00 0.00 75 ASP A CA 12
ATOM 17119 C C . ASP A 1 75 ? -13.116 -2.773 4.866 1.00 0.00 75 ASP A C 12
ATOM 17120 O O . ASP A 1 75 ? -13.727 -3.823 5.058 1.00 0.00 75 ASP A O 12
ATOM 17129 N N . LYS A 1 76 ? -12.524 -2.064 5.816 1.00 0.00 76 LYS A N 12
ATOM 17130 C CA . LYS A 1 76 ? -12.558 -2.496 7.203 1.00 0.00 76 LYS A CA 12
ATOM 17131 C C . LYS A 1 76 ? -11.488 -3.565 7.426 1.00 0.00 76 LYS A C 12
ATOM 17132 O O . LYS A 1 76 ? -10.669 -3.449 8.336 1.00 0.00 76 LYS A O 12
ATOM 17151 N N . ALA A 1 77 ? -11.529 -4.584 6.580 1.00 0.00 77 ALA A N 12
ATOM 17152 C CA . ALA A 1 77 ? -10.572 -5.674 6.673 1.00 0.00 77 ALA A CA 12
ATOM 17153 C C . ALA A 1 77 ? -9.200 -5.111 7.049 1.00 0.00 77 ALA A C 12
ATOM 17154 O O . ALA A 1 77 ? -8.666 -4.250 6.351 1.00 0.00 77 ALA A O 12
ATOM 17161 N N . ASN A 1 78 ? -8.668 -5.621 8.150 1.00 0.00 78 ASN A N 12
ATOM 17162 C CA . ASN A 1 78 ? -7.368 -5.180 8.626 1.00 0.00 78 ASN A CA 12
ATOM 17163 C C . ASN A 1 78 ? -6.278 -5.739 7.710 1.00 0.00 78 ASN A C 12
ATOM 17164 O O . ASN A 1 78 ? -5.996 -6.936 7.733 1.00 0.00 78 ASN A O 12
ATOM 17175 N N . MET A 1 79 ? -5.694 -4.845 6.925 1.00 0.00 79 MET A N 12
ATOM 17176 C CA . MET A 1 79 ? -4.640 -5.234 6.003 1.00 0.00 79 MET A CA 12
ATOM 17177 C C . MET A 1 79 ? -3.593 -6.104 6.701 1.00 0.00 79 MET A C 12
ATOM 17178 O O . MET A 1 79 ? -2.962 -6.949 6.069 1.00 0.00 79 MET A O 12
ATOM 17192 N N . GLN A 1 80 ? -3.442 -5.867 7.996 1.00 0.00 80 GLN A N 12
ATOM 17193 C CA . GLN A 1 80 ? -2.483 -6.618 8.787 1.00 0.00 80 GLN A CA 12
ATOM 17194 C C . GLN A 1 80 ? -3.078 -6.967 10.153 1.00 0.00 80 GLN A C 12
ATOM 17195 O O . GLN A 1 80 ? -3.556 -8.081 10.360 1.00 0.00 80 GLN A O 12
ATOM 17209 N N . HIS A 1 81 ? -3.029 -5.992 11.050 1.00 0.00 81 HIS A N 12
ATOM 17210 C CA . HIS A 1 81 ? -3.557 -6.182 12.390 1.00 0.00 81 HIS A CA 12
ATOM 17211 C C . HIS A 1 81 ? -4.277 -4.910 12.842 1.00 0.00 81 HIS A C 12
ATOM 17212 O O . HIS A 1 81 ? -4.592 -4.756 14.022 1.00 0.00 81 HIS A O 12
ATOM 17226 N N . ARG A 1 82 ? -4.518 -4.031 11.881 1.00 0.00 82 ARG A N 12
ATOM 17227 C CA . ARG A 1 82 ? -5.196 -2.778 12.165 1.00 0.00 82 ARG A CA 12
ATOM 17228 C C . ARG A 1 82 ? -6.358 -2.570 11.192 1.00 0.00 82 ARG A C 12
ATOM 17229 O O . ARG A 1 82 ? -6.247 -2.890 10.010 1.00 0.00 82 ARG A O 12
ATOM 17250 N N . TYR A 1 83 ? -7.447 -2.036 11.726 1.00 0.00 83 TYR A N 12
ATOM 17251 C CA . TYR A 1 83 ? -8.629 -1.782 10.920 1.00 0.00 83 TYR A CA 12
ATOM 17252 C C . TYR A 1 83 ? -8.500 -0.461 10.160 1.00 0.00 83 TYR A C 12
ATOM 17253 O O . TYR A 1 83 ? -8.652 0.612 10.742 1.00 0.00 83 TYR A O 12
ATOM 17271 N N . VAL A 1 84 ? -8.222 -0.582 8.870 1.00 0.00 84 VAL A N 12
ATOM 17272 C CA . VAL A 1 84 ? -8.071 0.589 8.024 1.00 0.00 84 VAL A CA 12
ATOM 17273 C C . VAL A 1 84 ? -9.436 0.981 7.455 1.00 0.00 84 VAL A C 12
ATOM 17274 O O . VAL A 1 84 ? -10.218 0.119 7.058 1.00 0.00 84 VAL A O 12
ATOM 17287 N N . GLU A 1 85 ? -9.681 2.283 7.433 1.00 0.00 85 GLU A N 12
ATOM 17288 C CA . GLU A 1 85 ? -10.938 2.800 6.920 1.00 0.00 85 GLU A CA 12
ATOM 17289 C C . GLU A 1 85 ? -10.802 3.149 5.436 1.00 0.00 85 GLU A C 12
ATOM 17290 O O . GLU A 1 85 ? -9.817 3.761 5.027 1.00 0.00 85 GLU A O 12
ATOM 17302 N N . LEU A 1 86 ? -11.806 2.745 4.671 1.00 0.00 86 LEU A N 12
ATOM 17303 C CA . LEU A 1 86 ? -11.810 3.007 3.242 1.00 0.00 86 LEU A CA 12
ATOM 17304 C C . LEU A 1 86 ? -13.075 3.786 2.875 1.00 0.00 86 LEU A C 12
ATOM 17305 O O . LEU A 1 86 ? -14.172 3.434 3.305 1.00 0.00 86 LEU A O 12
ATOM 17321 N N . PHE A 1 87 ? -12.879 4.831 2.084 1.00 0.00 87 PHE A N 12
ATOM 17322 C CA . PHE A 1 87 ? -13.989 5.664 1.655 1.00 0.00 87 PHE A CA 12
ATOM 17323 C C . PHE A 1 87 ? -14.108 5.675 0.129 1.00 0.00 87 PHE A C 12
ATOM 17324 O O . PHE A 1 87 ? -13.250 6.226 -0.559 1.00 0.00 87 PHE A O 12
ATOM 17341 N N . LEU A 1 88 ? -15.178 5.061 -0.354 1.00 0.00 88 LEU A N 12
ATOM 17342 C CA . LEU A 1 88 ? -15.420 4.994 -1.785 1.00 0.00 88 LEU A CA 12
ATOM 17343 C C . LEU A 1 88 ? -15.690 6.402 -2.319 1.00 0.00 88 LEU A C 12
ATOM 17344 O O . LEU A 1 88 ? -16.741 6.982 -2.048 1.00 0.00 88 LEU A O 12
ATOM 17360 N N . ASN A 1 89 ? -14.723 6.912 -3.068 1.00 0.00 89 ASN A N 12
ATOM 17361 C CA . ASN A 1 89 ? -14.843 8.241 -3.642 1.00 0.00 89 ASN A CA 12
ATOM 17362 C C . ASN A 1 89 ? -14.691 8.151 -5.162 1.00 0.00 89 ASN A C 12
ATOM 17363 O O . ASN A 1 89 ? -13.587 7.951 -5.668 1.00 0.00 89 ASN A O 12
ATOM 17374 N N . SER A 1 90 ? -15.814 8.302 -5.848 1.00 0.00 90 SER A N 12
ATOM 17375 C CA . SER A 1 90 ? -15.819 8.240 -7.299 1.00 0.00 90 SER A CA 12
ATOM 17376 C C . SER A 1 90 ? -16.812 9.258 -7.863 1.00 0.00 90 SER A C 12
ATOM 17377 O O . SER A 1 90 ? -17.600 9.840 -7.119 1.00 0.00 90 SER A O 12
ATOM 17385 N N . THR A 1 91 ? -16.743 9.442 -9.173 1.00 0.00 91 THR A N 12
ATOM 17386 C CA . THR A 1 91 ? -17.626 10.380 -9.845 1.00 0.00 91 THR A CA 12
ATOM 17387 C C . THR A 1 91 ? -18.753 9.632 -10.560 1.00 0.00 91 THR A C 12
ATOM 17388 O O . THR A 1 91 ? -19.912 10.040 -10.495 1.00 0.00 91 THR A O 12
ATOM 17399 N N . ALA A 1 92 ? -18.374 8.550 -11.225 1.00 0.00 92 ALA A N 12
ATOM 17400 C CA . ALA A 1 92 ? -19.339 7.742 -11.951 1.00 0.00 92 ALA A CA 12
ATOM 17401 C C . ALA A 1 92 ? -19.946 8.573 -13.082 1.00 0.00 92 ALA A C 12
ATOM 17402 O O . ALA A 1 92 ? -19.555 8.433 -14.240 1.00 0.00 92 ALA A O 12
ATOM 17409 N N . GLY A 1 93 ? -20.893 9.421 -12.708 1.00 0.00 93 GLY A N 12
ATOM 17410 C CA . GLY A 1 93 ? -21.558 10.276 -13.677 1.00 0.00 93 GLY A CA 12
ATOM 17411 C C . GLY A 1 93 ? -22.925 10.730 -13.161 1.00 0.00 93 GLY A C 12
ATOM 17412 O O . GLY A 1 93 ? -23.119 11.908 -12.862 1.00 0.00 93 GLY A O 12
ATOM 17416 N N . THR A 1 94 ? -23.836 9.773 -13.071 1.00 0.00 94 THR A N 12
ATOM 17417 C CA . THR A 1 94 ? -25.179 10.060 -12.596 1.00 0.00 94 THR A CA 12
ATOM 17418 C C . THR A 1 94 ? -25.915 8.761 -12.261 1.00 0.00 94 THR A C 12
ATOM 17419 O O . THR A 1 94 ? -25.764 7.760 -12.960 1.00 0.00 94 THR A O 12
ATOM 17430 N N . SER A 1 95 ? -26.696 8.820 -11.192 1.00 0.00 95 SER A N 12
ATOM 17431 C CA . SER A 1 95 ? -27.456 7.661 -10.756 1.00 0.00 95 SER A CA 12
ATOM 17432 C C . SER A 1 95 ? -28.424 8.060 -9.641 1.00 0.00 95 SER A C 12
ATOM 17433 O O . SER A 1 95 ? -28.281 9.124 -9.041 1.00 0.00 95 SER A O 12
ATOM 17441 N N . GLY A 1 96 ? -29.388 7.184 -9.397 1.00 0.00 96 GLY A N 12
ATOM 17442 C CA . GLY A 1 96 ? -30.380 7.432 -8.364 1.00 0.00 96 GLY A CA 12
ATOM 17443 C C . GLY A 1 96 ? -31.510 6.403 -8.432 1.00 0.00 96 GLY A C 12
ATOM 17444 O O . GLY A 1 96 ? -32.043 6.130 -9.506 1.00 0.00 96 GLY A O 12
ATOM 17448 N N . SER A 1 97 ? -31.843 5.859 -7.270 1.00 0.00 97 SER A N 12
ATOM 17449 C CA . SER A 1 97 ? -32.900 4.866 -7.184 1.00 0.00 97 SER A CA 12
ATOM 17450 C C . SER A 1 97 ? -33.515 4.876 -5.783 1.00 0.00 97 SER A C 12
ATOM 17451 O O . SER A 1 97 ? -32.829 5.161 -4.802 1.00 0.00 97 SER A O 12
ATOM 17459 N N . GLY A 1 98 ? -34.801 4.563 -5.734 1.00 0.00 98 GLY A N 12
ATOM 17460 C CA . GLY A 1 98 ? -35.516 4.534 -4.469 1.00 0.00 98 GLY A CA 12
ATOM 17461 C C . GLY A 1 98 ? -34.763 3.697 -3.433 1.00 0.00 98 GLY A C 12
ATOM 17462 O O . GLY A 1 98 ? -33.751 3.074 -3.750 1.00 0.00 98 GLY A O 12
ATOM 17466 N N . PRO A 1 99 ? -35.299 3.712 -2.183 1.00 0.00 99 PRO A N 12
ATOM 17467 C CA . PRO A 1 99 ? -34.688 2.963 -1.098 1.00 0.00 99 PRO A CA 12
ATOM 17468 C C . PRO A 1 99 ? -34.970 1.466 -1.239 1.00 0.00 99 PRO A C 12
ATOM 17469 O O . PRO A 1 99 ? -35.617 0.869 -0.380 1.00 0.00 99 PRO A O 12
ATOM 17480 N N . SER A 1 100 ? -34.470 0.902 -2.329 1.00 0.00 100 SER A N 12
ATOM 17481 C CA . SER A 1 100 ? -34.660 -0.514 -2.593 1.00 0.00 100 SER A CA 12
ATOM 17482 C C . SER A 1 100 ? -36.153 -0.836 -2.673 1.00 0.00 100 SER A C 12
ATOM 17483 O O . SER A 1 100 ? -36.984 -0.068 -2.189 1.00 0.00 100 SER A O 12
ATOM 17491 N N . SER A 1 101 ? -36.449 -1.972 -3.287 1.00 0.00 101 SER A N 12
ATOM 17492 C CA . SER A 1 101 ? -37.828 -2.405 -3.436 1.00 0.00 101 SER A CA 12
ATOM 17493 C C . SER A 1 101 ? -37.880 -3.743 -4.175 1.00 0.00 101 SER A C 12
ATOM 17494 O O . SER A 1 101 ? -38.403 -4.726 -3.652 1.00 0.00 101 SER A O 12
ATOM 17502 N N . GLY A 1 102 ? -37.329 -3.739 -5.380 1.00 0.00 102 GLY A N 12
ATOM 17503 C CA . GLY A 1 102 ? -37.305 -4.940 -6.197 1.00 0.00 102 GLY A CA 12
ATOM 17504 C C . GLY A 1 102 ? -35.876 -5.458 -6.370 1.00 0.00 102 GLY A C 12
ATOM 17505 O O . GLY A 1 102 ? -35.430 -5.697 -7.491 1.00 0.00 102 GLY A O 12
ATOM 17509 N N . GLY A 1 1 ? 8.521 5.735 -0.371 1.00 0.00 1 GLY A N 13
ATOM 17510 C CA . GLY A 1 1 ? 8.725 4.901 -1.544 1.00 0.00 1 GLY A CA 13
ATOM 17511 C C . GLY A 1 1 ? 9.938 5.372 -2.348 1.00 0.00 1 GLY A C 13
ATOM 17512 O O . GLY A 1 1 ? 10.130 6.572 -2.542 1.00 0.00 1 GLY A O 13
ATOM 17516 N N . SER A 1 2 ? 10.724 4.404 -2.795 1.00 0.00 2 SER A N 13
ATOM 17517 C CA . SER A 1 2 ? 11.913 4.705 -3.574 1.00 0.00 2 SER A CA 13
ATOM 17518 C C . SER A 1 2 ? 12.689 5.852 -2.923 1.00 0.00 2 SER A C 13
ATOM 17519 O O . SER A 1 2 ? 12.572 7.002 -3.343 1.00 0.00 2 SER A O 13
ATOM 17527 N N . SER A 1 3 ? 13.464 5.498 -1.908 1.00 0.00 3 SER A N 13
ATOM 17528 C CA . SER A 1 3 ? 14.259 6.484 -1.194 1.00 0.00 3 SER A CA 13
ATOM 17529 C C . SER A 1 3 ? 13.359 7.323 -0.285 1.00 0.00 3 SER A C 13
ATOM 17530 O O . SER A 1 3 ? 13.554 7.355 0.929 1.00 0.00 3 SER A O 13
ATOM 17538 N N . GLY A 1 4 ? 12.393 7.982 -0.908 1.00 0.00 4 GLY A N 13
ATOM 17539 C CA . GLY A 1 4 ? 11.462 8.820 -0.170 1.00 0.00 4 GLY A CA 13
ATOM 17540 C C . GLY A 1 4 ? 11.155 10.107 -0.938 1.00 0.00 4 GLY A C 13
ATOM 17541 O O . GLY A 1 4 ? 12.001 10.611 -1.676 1.00 0.00 4 GLY A O 13
ATOM 17545 N N . SER A 1 5 ? 9.942 10.602 -0.739 1.00 0.00 5 SER A N 13
ATOM 17546 C CA . SER A 1 5 ? 9.513 11.820 -1.404 1.00 0.00 5 SER A CA 13
ATOM 17547 C C . SER A 1 5 ? 8.430 12.514 -0.576 1.00 0.00 5 SER A C 13
ATOM 17548 O O . SER A 1 5 ? 7.951 11.963 0.414 1.00 0.00 5 SER A O 13
ATOM 17556 N N . SER A 1 6 ? 8.075 13.714 -1.012 1.00 0.00 6 SER A N 13
ATOM 17557 C CA . SER A 1 6 ? 7.057 14.489 -0.323 1.00 0.00 6 SER A CA 13
ATOM 17558 C C . SER A 1 6 ? 6.607 15.659 -1.201 1.00 0.00 6 SER A C 13
ATOM 17559 O O . SER A 1 6 ? 7.436 16.354 -1.787 1.00 0.00 6 SER A O 13
ATOM 17567 N N . GLY A 1 7 ? 5.296 15.841 -1.263 1.00 0.00 7 GLY A N 13
ATOM 17568 C CA . GLY A 1 7 ? 4.727 16.915 -2.058 1.00 0.00 7 GLY A CA 13
ATOM 17569 C C . GLY A 1 7 ? 3.803 16.362 -3.146 1.00 0.00 7 GLY A C 13
ATOM 17570 O O . GLY A 1 7 ? 4.235 16.133 -4.274 1.00 0.00 7 GLY A O 13
ATOM 17574 N N . SER A 1 8 ? 2.549 16.163 -2.767 1.00 0.00 8 SER A N 13
ATOM 17575 C CA . SER A 1 8 ? 1.561 15.641 -3.696 1.00 0.00 8 SER A CA 13
ATOM 17576 C C . SER A 1 8 ? 0.152 15.904 -3.163 1.00 0.00 8 SER A C 13
ATOM 17577 O O . SER A 1 8 ? -0.031 16.136 -1.969 1.00 0.00 8 SER A O 13
ATOM 17585 N N . SER A 1 9 ? -0.809 15.859 -4.074 1.00 0.00 9 SER A N 13
ATOM 17586 C CA . SER A 1 9 ? -2.197 16.090 -3.710 1.00 0.00 9 SER A CA 13
ATOM 17587 C C . SER A 1 9 ? -3.102 15.843 -4.919 1.00 0.00 9 SER A C 13
ATOM 17588 O O . SER A 1 9 ? -2.627 15.772 -6.051 1.00 0.00 9 SER A O 13
ATOM 17596 N N . PHE A 1 10 ? -4.391 15.719 -4.636 1.00 0.00 10 PHE A N 13
ATOM 17597 C CA . PHE A 1 10 ? -5.367 15.481 -5.686 1.00 0.00 10 PHE A CA 13
ATOM 17598 C C . PHE A 1 10 ? -5.447 16.674 -6.641 1.00 0.00 10 PHE A C 13
ATOM 17599 O O . PHE A 1 10 ? -5.499 17.822 -6.203 1.00 0.00 10 PHE A O 13
ATOM 17616 N N . GLN A 1 11 ? -5.454 16.361 -7.928 1.00 0.00 11 GLN A N 13
ATOM 17617 C CA . GLN A 1 11 ? -5.526 17.393 -8.949 1.00 0.00 11 GLN A CA 13
ATOM 17618 C C . GLN A 1 11 ? -6.535 17.000 -10.030 1.00 0.00 11 GLN A C 13
ATOM 17619 O O . GLN A 1 11 ? -6.197 16.954 -11.212 1.00 0.00 11 GLN A O 13
ATOM 17633 N N . SER A 1 12 ? -7.753 16.728 -9.586 1.00 0.00 12 SER A N 13
ATOM 17634 C CA . SER A 1 12 ? -8.814 16.341 -10.501 1.00 0.00 12 SER A CA 13
ATOM 17635 C C . SER A 1 12 ? -8.302 15.277 -11.475 1.00 0.00 12 SER A C 13
ATOM 17636 O O . SER A 1 12 ? -7.846 15.601 -12.570 1.00 0.00 12 SER A O 13
ATOM 17644 N N . THR A 1 13 ? -8.396 14.029 -11.041 1.00 0.00 13 THR A N 13
ATOM 17645 C CA . THR A 1 13 ? -7.949 12.916 -11.861 1.00 0.00 13 THR A CA 13
ATOM 17646 C C . THR A 1 13 ? -9.144 12.229 -12.525 1.00 0.00 13 THR A C 13
ATOM 17647 O O . THR A 1 13 ? -10.204 12.832 -12.680 1.00 0.00 13 THR A O 13
ATOM 17658 N N . THR A 1 14 ? -8.932 10.975 -12.899 1.00 0.00 14 THR A N 13
ATOM 17659 C CA . THR A 1 14 ? -9.978 10.200 -13.543 1.00 0.00 14 THR A CA 13
ATOM 17660 C C . THR A 1 14 ? -11.305 10.374 -12.801 1.00 0.00 14 THR A C 13
ATOM 17661 O O . THR A 1 14 ? -12.350 10.554 -13.424 1.00 0.00 14 THR A O 13
ATOM 17672 N N . GLY A 1 15 ? -11.219 10.314 -11.480 1.00 0.00 15 GLY A N 13
ATOM 17673 C CA . GLY A 1 15 ? -12.400 10.463 -10.646 1.00 0.00 15 GLY A CA 13
ATOM 17674 C C . GLY A 1 15 ? -12.482 9.344 -9.606 1.00 0.00 15 GLY A C 13
ATOM 17675 O O . GLY A 1 15 ? -12.677 9.606 -8.420 1.00 0.00 15 GLY A O 13
ATOM 17679 N N . HIS A 1 16 ? -12.327 8.119 -10.088 1.00 0.00 16 HIS A N 13
ATOM 17680 C CA . HIS A 1 16 ? -12.381 6.959 -9.215 1.00 0.00 16 HIS A CA 13
ATOM 17681 C C . HIS A 1 16 ? -11.115 6.903 -8.358 1.00 0.00 16 HIS A C 13
ATOM 17682 O O . HIS A 1 16 ? -10.027 6.638 -8.867 1.00 0.00 16 HIS A O 13
ATOM 17696 N N . CYS A 1 17 ? -11.299 7.156 -7.070 1.00 0.00 17 CYS A N 13
ATOM 17697 C CA . CYS A 1 17 ? -10.186 7.138 -6.137 1.00 0.00 17 CYS A CA 13
ATOM 17698 C C . CYS A 1 17 ? -10.674 6.537 -4.818 1.00 0.00 17 CYS A C 13
ATOM 17699 O O . CYS A 1 17 ? -11.826 6.730 -4.432 1.00 0.00 17 CYS A O 13
ATOM 17707 N N . VAL A 1 18 ? -9.774 5.821 -4.161 1.00 0.00 18 VAL A N 13
ATOM 17708 C CA . VAL A 1 18 ? -10.099 5.191 -2.893 1.00 0.00 18 VAL A CA 13
ATOM 17709 C C . VAL A 1 18 ? -9.075 5.617 -1.839 1.00 0.00 18 VAL A C 13
ATOM 17710 O O . VAL A 1 18 ? -7.897 5.278 -1.940 1.00 0.00 18 VAL A O 13
ATOM 17723 N N . HIS A 1 19 ? -9.561 6.355 -0.852 1.00 0.00 19 HIS A N 13
ATOM 17724 C CA . HIS A 1 19 ? -8.702 6.831 0.220 1.00 0.00 19 HIS A CA 13
ATOM 17725 C C . HIS A 1 19 ? -8.583 5.753 1.299 1.00 0.00 19 HIS A C 13
ATOM 17726 O O . HIS A 1 19 ? -9.424 4.860 1.386 1.00 0.00 19 HIS A O 13
ATOM 17740 N N . MET A 1 20 ? -7.531 5.873 2.095 1.00 0.00 20 MET A N 13
ATOM 17741 C CA . MET A 1 20 ? -7.290 4.920 3.166 1.00 0.00 20 MET A CA 13
ATOM 17742 C C . MET A 1 20 ? -7.078 5.637 4.500 1.00 0.00 20 MET A C 13
ATOM 17743 O O . MET A 1 20 ? -6.563 6.753 4.534 1.00 0.00 20 MET A O 13
ATOM 17757 N N . ARG A 1 21 ? -7.485 4.965 5.568 1.00 0.00 21 ARG A N 13
ATOM 17758 C CA . ARG A 1 21 ? -7.346 5.524 6.901 1.00 0.00 21 ARG A CA 13
ATOM 17759 C C . ARG A 1 21 ? -7.124 4.408 7.924 1.00 0.00 21 ARG A C 13
ATOM 17760 O O . ARG A 1 21 ? -7.696 3.326 7.802 1.00 0.00 21 ARG A O 13
ATOM 17781 N N . GLY A 1 22 ? -6.291 4.709 8.910 1.00 0.00 22 GLY A N 13
ATOM 17782 C CA . GLY A 1 22 ? -5.986 3.745 9.953 1.00 0.00 22 GLY A CA 13
ATOM 17783 C C . GLY A 1 22 ? -5.198 2.560 9.391 1.00 0.00 22 GLY A C 13
ATOM 17784 O O . GLY A 1 22 ? -5.590 1.408 9.570 1.00 0.00 22 GLY A O 13
ATOM 17788 N N . LEU A 1 23 ? -4.101 2.884 8.722 1.00 0.00 23 LEU A N 13
ATOM 17789 C CA . LEU A 1 23 ? -3.254 1.861 8.133 1.00 0.00 23 LEU A CA 13
ATOM 17790 C C . LEU A 1 23 ? -2.184 1.446 9.145 1.00 0.00 23 LEU A C 13
ATOM 17791 O O . LEU A 1 23 ? -1.781 2.243 9.990 1.00 0.00 23 LEU A O 13
ATOM 17807 N N . PRO A 1 24 ? -1.742 0.165 9.021 1.00 0.00 24 PRO A N 13
ATOM 17808 C CA . PRO A 1 24 ? -0.727 -0.366 9.915 1.00 0.00 24 PRO A CA 13
ATOM 17809 C C . PRO A 1 24 ? 0.657 0.182 9.559 1.00 0.00 24 PRO A C 13
ATOM 17810 O O . PRO A 1 24 ? 0.887 0.610 8.429 1.00 0.00 24 PRO A O 13
ATOM 17821 N N . TYR A 1 25 ? 1.541 0.151 10.545 1.00 0.00 25 TYR A N 13
ATOM 17822 C CA . TYR A 1 25 ? 2.896 0.640 10.351 1.00 0.00 25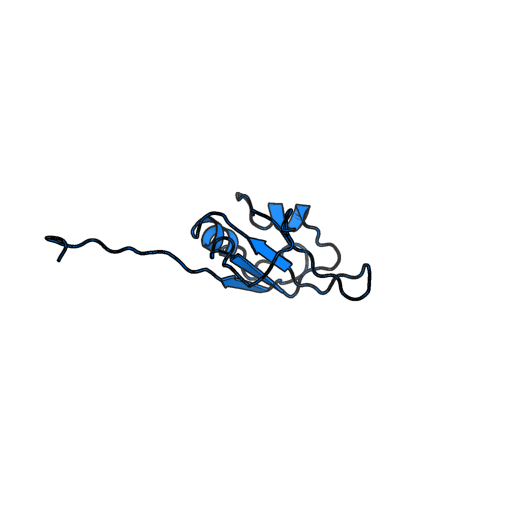 TYR A CA 13
ATOM 17823 C C . TYR A 1 25 ? 3.650 -0.225 9.339 1.00 0.00 25 TYR A C 13
ATOM 17824 O O . TYR A 1 25 ? 4.494 0.275 8.596 1.00 0.00 25 TYR A O 13
ATOM 17842 N N . ARG A 1 26 ? 3.320 -1.508 9.342 1.00 0.00 26 ARG A N 13
ATOM 17843 C CA . ARG A 1 26 ? 3.956 -2.447 8.433 1.00 0.00 26 ARG A CA 13
ATOM 17844 C C . ARG A 1 26 ? 3.121 -2.602 7.160 1.00 0.00 26 ARG A C 13
ATOM 17845 O O . ARG A 1 26 ? 2.928 -3.714 6.671 1.00 0.00 26 ARG A O 13
ATOM 17866 N N . ALA A 1 27 ? 2.649 -1.470 6.659 1.00 0.00 27 ALA A N 13
ATOM 17867 C CA . ALA A 1 27 ? 1.839 -1.465 5.453 1.00 0.00 27 ALA A CA 13
ATOM 17868 C C . ALA A 1 27 ? 2.602 -0.751 4.335 1.00 0.00 27 ALA A C 13
ATOM 17869 O O . ALA A 1 27 ? 2.834 0.455 4.409 1.00 0.00 27 ALA A O 13
ATOM 17876 N N . THR A 1 28 ? 2.971 -1.526 3.325 1.00 0.00 28 THR A N 13
ATOM 17877 C CA . THR A 1 28 ? 3.703 -0.982 2.194 1.00 0.00 28 THR A CA 13
ATOM 17878 C C . THR A 1 28 ? 2.838 -1.019 0.932 1.00 0.00 28 THR A C 13
ATOM 17879 O O . THR A 1 28 ? 1.923 -1.834 0.826 1.00 0.00 28 THR A O 13
ATOM 17890 N N . GLU A 1 29 ? 3.158 -0.125 0.008 1.00 0.00 29 GLU A N 13
ATOM 17891 C CA . GLU A 1 29 ? 2.422 -0.045 -1.243 1.00 0.00 29 GLU A CA 13
ATOM 17892 C C . GLU A 1 29 ? 2.191 -1.446 -1.813 1.00 0.00 29 GLU A C 13
ATOM 17893 O O . GLU A 1 29 ? 1.135 -1.723 -2.379 1.00 0.00 29 GLU A O 13
ATOM 17905 N N . ASN A 1 30 ? 3.197 -2.292 -1.645 1.00 0.00 30 ASN A N 13
ATOM 17906 C CA . ASN A 1 30 ? 3.116 -3.657 -2.136 1.00 0.00 30 ASN A CA 13
ATOM 17907 C C . ASN A 1 30 ? 1.962 -4.379 -1.438 1.00 0.00 30 ASN A C 13
ATOM 17908 O O . ASN A 1 30 ? 1.224 -5.133 -2.070 1.00 0.00 30 ASN A O 13
ATOM 17919 N N . ASP A 1 31 ? 1.843 -4.123 -0.143 1.00 0.00 31 ASP A N 13
ATOM 17920 C CA . ASP A 1 31 ? 0.791 -4.739 0.648 1.00 0.00 31 ASP A CA 13
ATOM 17921 C C . ASP A 1 31 ? -0.557 -4.131 0.257 1.00 0.00 31 ASP A C 13
ATOM 17922 O O . ASP A 1 31 ? -1.555 -4.843 0.150 1.00 0.00 31 ASP A O 13
ATOM 17931 N N . ILE A 1 32 ? -0.544 -2.822 0.053 1.00 0.00 32 ILE A N 13
ATOM 17932 C CA . ILE A 1 32 ? -1.753 -2.111 -0.324 1.00 0.00 32 ILE A CA 13
ATOM 17933 C C . ILE A 1 32 ? -2.240 -2.625 -1.680 1.00 0.00 32 ILE A C 13
ATOM 17934 O O . ILE A 1 32 ? -3.437 -2.604 -1.963 1.00 0.00 32 ILE A O 13
ATOM 17950 N N . TYR A 1 33 ? -1.287 -3.074 -2.484 1.00 0.00 33 TYR A N 13
ATOM 17951 C CA . TYR A 1 33 ? -1.603 -3.592 -3.804 1.00 0.00 33 TYR A CA 13
ATOM 17952 C C . TYR A 1 33 ? -2.213 -4.992 -3.712 1.00 0.00 33 TYR A C 13
ATOM 17953 O O . TYR A 1 33 ? -3.147 -5.316 -4.444 1.00 0.00 33 TYR A O 13
ATOM 17971 N N . ASN A 1 34 ? -1.660 -5.785 -2.805 1.00 0.00 34 ASN A N 13
ATOM 17972 C CA . ASN A 1 34 ? -2.138 -7.143 -2.608 1.00 0.00 34 ASN A CA 13
ATOM 17973 C C . ASN A 1 34 ? -3.327 -7.125 -1.645 1.00 0.00 34 ASN A C 13
ATOM 17974 O O . ASN A 1 34 ? -4.073 -8.100 -1.557 1.00 0.00 34 ASN A O 13
ATOM 17985 N N . PHE A 1 35 ? -3.467 -6.008 -0.948 1.00 0.00 35 PHE A N 13
ATOM 17986 C CA . PHE A 1 35 ? -4.553 -5.851 0.005 1.00 0.00 35 PHE A CA 13
ATOM 17987 C C . PHE A 1 35 ? -5.865 -5.520 -0.709 1.00 0.00 35 PHE A C 13
ATOM 17988 O O . PHE A 1 35 ? -6.943 -5.678 -0.139 1.00 0.00 35 PHE A O 13
ATOM 18005 N N . PHE A 1 36 ? -5.730 -5.066 -1.946 1.00 0.00 36 PHE A N 13
ATOM 18006 C CA . PHE A 1 36 ? -6.892 -4.711 -2.744 1.00 0.00 36 PHE A CA 13
ATOM 18007 C C . PHE A 1 36 ? -7.062 -5.672 -3.923 1.00 0.00 36 PHE A C 13
ATOM 18008 O O . PHE A 1 36 ? -8.043 -5.588 -4.659 1.00 0.00 36 PHE A O 13
ATOM 18025 N N . SER A 1 37 ? -6.091 -6.562 -4.064 1.00 0.00 37 SER A N 13
ATOM 18026 C CA . SER A 1 37 ? -6.121 -7.537 -5.140 1.00 0.00 37 SER A CA 13
ATOM 18027 C C . SER A 1 37 ? -7.244 -8.548 -4.900 1.00 0.00 37 SER A C 13
ATOM 18028 O O . SER A 1 37 ? -7.699 -8.718 -3.770 1.00 0.00 37 SER A O 13
ATOM 18036 N N . PRO A 1 38 ? -7.670 -9.208 -6.010 1.00 0.00 38 PRO A N 13
ATOM 18037 C CA . PRO A 1 38 ? -7.078 -8.946 -7.310 1.00 0.00 38 PRO A CA 13
ATOM 18038 C C . PRO A 1 38 ? -7.564 -7.611 -7.876 1.00 0.00 38 PRO A C 13
ATOM 18039 O O . PRO A 1 38 ? -8.754 -7.441 -8.140 1.00 0.00 38 PRO A O 13
ATOM 18050 N N . LEU A 1 39 ? -6.620 -6.697 -8.045 1.00 0.00 39 LEU A N 13
ATOM 18051 C CA . LEU A 1 39 ? -6.938 -5.382 -8.575 1.00 0.00 39 LEU A CA 13
ATOM 18052 C C . LEU A 1 39 ? -5.646 -4.684 -9.005 1.00 0.00 39 LEU A C 13
ATOM 18053 O O . LEU A 1 39 ? -4.551 -5.161 -8.711 1.00 0.00 39 LEU A O 13
ATOM 18069 N N . ASN A 1 40 ? -5.817 -3.565 -9.694 1.00 0.00 40 ASN A N 13
ATOM 18070 C CA . ASN A 1 40 ? -4.678 -2.797 -10.167 1.00 0.00 40 ASN A CA 13
ATOM 18071 C C . ASN A 1 40 ? -4.952 -1.306 -9.959 1.00 0.00 40 ASN A C 13
ATOM 18072 O O . ASN A 1 40 ? -5.543 -0.654 -10.818 1.00 0.00 40 ASN A O 13
ATOM 18083 N N . PRO A 1 41 ? -4.498 -0.797 -8.782 1.00 0.00 41 PRO A N 13
ATOM 18084 C CA . PRO A 1 41 ? -4.688 0.605 -8.451 1.00 0.00 41 PRO A CA 13
ATOM 18085 C C . PRO A 1 41 ? -3.727 1.492 -9.245 1.00 0.00 41 PRO A C 13
ATOM 18086 O O . PRO A 1 41 ? -2.511 1.331 -9.156 1.00 0.00 41 PRO A O 13
ATOM 18097 N N . MET A 1 42 ? -4.309 2.409 -10.004 1.00 0.00 42 MET A N 13
ATOM 18098 C CA . MET A 1 42 ? -3.520 3.321 -10.814 1.00 0.00 42 MET A CA 13
ATOM 18099 C C . MET A 1 42 ? -2.271 3.783 -10.060 1.00 0.00 42 MET A C 13
ATOM 18100 O O . MET A 1 42 ? -1.186 3.854 -10.634 1.00 0.00 42 MET A O 13
ATOM 18114 N N . ARG A 1 43 ? -2.466 4.084 -8.785 1.00 0.00 43 ARG A N 13
ATOM 18115 C CA . ARG A 1 43 ? -1.370 4.537 -7.946 1.00 0.00 43 ARG A CA 13
ATOM 18116 C C . ARG A 1 43 ? -1.759 4.448 -6.469 1.00 0.00 43 ARG A C 13
ATOM 18117 O O . ARG A 1 43 ? -2.927 4.611 -6.120 1.00 0.00 43 ARG A O 13
ATOM 18138 N N . VAL A 1 44 ? -0.757 4.190 -5.641 1.00 0.00 44 VAL A N 13
ATOM 18139 C CA . VAL A 1 44 ? -0.980 4.077 -4.209 1.00 0.00 44 VAL A CA 13
ATOM 18140 C C . VAL A 1 44 ? -0.083 5.078 -3.478 1.00 0.00 44 VAL A C 13
ATOM 18141 O O . VAL A 1 44 ? 1.124 4.870 -3.369 1.00 0.00 44 VAL A O 13
ATOM 18154 N N . HIS A 1 45 ? -0.708 6.141 -2.994 1.00 0.00 45 HIS A N 13
ATOM 18155 C CA . HIS A 1 45 ? 0.018 7.174 -2.276 1.00 0.00 45 HIS A CA 13
ATOM 18156 C C . HIS A 1 45 ? 0.092 6.812 -0.791 1.00 0.00 45 HIS A C 13
ATOM 18157 O O . HIS A 1 45 ? -0.910 6.423 -0.193 1.00 0.00 45 HIS A O 13
ATOM 18171 N N . ILE A 1 46 ? 1.288 6.953 -0.239 1.00 0.00 46 ILE A N 13
ATOM 18172 C CA . ILE A 1 46 ? 1.505 6.645 1.164 1.00 0.00 46 ILE A CA 13
ATOM 18173 C C . ILE A 1 46 ? 1.796 7.940 1.926 1.00 0.00 46 ILE A C 13
ATOM 18174 O O . ILE A 1 46 ? 2.897 8.482 1.838 1.00 0.00 46 ILE A O 13
ATOM 18190 N N . GLU A 1 47 ? 0.791 8.398 2.657 1.00 0.00 47 GLU A N 13
ATOM 18191 C CA . GLU A 1 47 ? 0.925 9.618 3.434 1.00 0.00 47 GLU A CA 13
ATOM 18192 C C . GLU A 1 47 ? 1.952 9.425 4.552 1.00 0.00 47 GLU A C 13
ATOM 18193 O O . GLU A 1 47 ? 1.802 8.538 5.391 1.00 0.00 47 GLU A O 13
ATOM 18205 N N . ILE A 1 48 ? 2.971 10.271 4.529 1.00 0.00 48 ILE A N 13
ATOM 18206 C CA . ILE A 1 48 ? 4.022 10.205 5.530 1.00 0.00 48 ILE A CA 13
ATOM 18207 C C . ILE A 1 48 ? 3.907 11.411 6.464 1.00 0.00 48 ILE A C 13
ATOM 18208 O O . ILE A 1 48 ? 3.738 12.541 6.008 1.00 0.00 48 ILE A O 13
ATOM 18224 N N . GLY A 1 49 ? 4.002 11.129 7.755 1.00 0.00 49 GLY A N 13
ATOM 18225 C CA . GLY A 1 49 ? 3.910 12.177 8.758 1.00 0.00 49 GLY A CA 13
ATOM 18226 C C . GLY A 1 49 ? 5.207 12.986 8.826 1.00 0.00 49 GLY A C 13
ATOM 18227 O O . GLY A 1 49 ? 5.373 13.961 8.096 1.00 0.00 49 GLY A O 13
ATOM 18231 N N . PRO A 1 50 ? 6.117 12.539 9.733 1.00 0.00 50 PRO A N 13
ATOM 18232 C CA . PRO A 1 50 ? 7.394 13.211 9.906 1.00 0.00 50 PRO A CA 13
ATOM 18233 C C . PRO A 1 50 ? 8.341 12.893 8.748 1.00 0.00 50 PRO A C 13
ATOM 18234 O O . PRO A 1 50 ? 9.480 12.483 8.967 1.00 0.00 50 PRO A O 13
ATOM 18245 N N . ASP A 1 51 ? 7.836 13.094 7.539 1.00 0.00 51 ASP A N 13
ATOM 18246 C CA . ASP A 1 51 ? 8.623 12.834 6.346 1.00 0.00 51 ASP A CA 13
ATOM 18247 C C . ASP A 1 51 ? 9.467 11.576 6.561 1.00 0.00 51 ASP A C 13
ATOM 18248 O O . ASP A 1 51 ? 10.585 11.481 6.057 1.00 0.00 51 ASP A O 13
ATOM 18257 N N . GLY A 1 52 ? 8.900 10.643 7.311 1.00 0.00 52 GLY A N 13
ATOM 18258 C CA . GLY A 1 52 ? 9.586 9.395 7.599 1.00 0.00 52 GLY A CA 13
ATOM 18259 C C . GLY A 1 52 ? 8.591 8.297 7.982 1.00 0.00 52 GLY A C 13
ATOM 18260 O O . GLY A 1 52 ? 8.585 7.223 7.382 1.00 0.00 52 GLY A O 13
ATOM 18264 N N . ARG A 1 53 ? 7.774 8.606 8.978 1.00 0.00 53 ARG A N 13
ATOM 18265 C CA . ARG A 1 53 ? 6.776 7.659 9.448 1.00 0.00 53 ARG A CA 13
ATOM 18266 C C . ARG A 1 53 ? 5.457 7.864 8.702 1.00 0.00 53 ARG A C 13
ATOM 18267 O O . ARG A 1 53 ? 5.152 8.973 8.266 1.00 0.00 53 ARG A O 13
ATOM 18288 N N . VAL A 1 54 ? 4.709 6.777 8.577 1.00 0.00 54 VAL A N 13
ATOM 18289 C CA . VAL A 1 54 ? 3.429 6.824 7.891 1.00 0.00 54 VAL A CA 13
ATOM 18290 C C . VAL A 1 54 ? 2.369 7.391 8.837 1.00 0.00 54 VAL A C 13
ATOM 18291 O O . VAL A 1 54 ? 2.520 7.325 10.056 1.00 0.00 54 VAL A O 13
ATOM 18304 N N . THR A 1 55 ? 1.319 7.935 8.240 1.00 0.00 55 THR A N 13
ATOM 18305 C CA . THR A 1 55 ? 0.233 8.513 9.014 1.00 0.00 55 THR A CA 13
ATOM 18306 C C . THR A 1 55 ? -0.904 7.502 9.175 1.00 0.00 55 THR A C 13
ATOM 18307 O O . THR A 1 55 ? -1.657 7.559 10.146 1.00 0.00 55 THR A O 13
ATOM 18318 N N . GLY A 1 56 ? -0.993 6.601 8.208 1.00 0.00 56 GLY A N 13
ATOM 18319 C CA . GLY A 1 56 ? -2.026 5.579 8.230 1.00 0.00 56 GLY A CA 13
ATOM 18320 C C . GLY A 1 56 ? -3.045 5.805 7.112 1.00 0.00 56 GLY A C 13
ATOM 18321 O O . GLY A 1 56 ? -4.028 5.073 7.005 1.00 0.00 56 GLY A O 13
ATOM 18325 N N . GLU A 1 57 ? -2.776 6.822 6.306 1.00 0.00 57 GLU A N 13
ATOM 18326 C CA . GLU A 1 57 ? -3.657 7.153 5.199 1.00 0.00 57 GLU A CA 13
ATOM 18327 C C . GLU A 1 57 ? -2.974 6.842 3.866 1.00 0.00 57 GLU A C 13
ATOM 18328 O O . GLU A 1 57 ? -1.747 6.829 3.780 1.00 0.00 57 GLU A O 13
ATOM 18340 N N . ALA A 1 58 ? -3.799 6.599 2.858 1.00 0.00 58 ALA A N 13
ATOM 18341 C CA . ALA A 1 58 ? -3.290 6.288 1.533 1.00 0.00 58 ALA A CA 13
ATOM 18342 C C . ALA A 1 58 ? -4.368 6.599 0.492 1.00 0.00 58 ALA A C 13
ATOM 18343 O O . ALA A 1 58 ? -5.551 6.355 0.725 1.00 0.00 58 ALA A O 13
ATOM 18350 N N . ASP A 1 59 ? -3.920 7.133 -0.635 1.00 0.00 59 ASP A N 13
ATOM 18351 C CA . ASP A 1 59 ? -4.831 7.480 -1.713 1.00 0.00 59 ASP A CA 13
ATOM 18352 C C . ASP A 1 59 ? -4.665 6.479 -2.858 1.00 0.00 59 ASP A C 13
ATOM 18353 O O . ASP A 1 59 ? -3.562 6.292 -3.368 1.00 0.00 59 ASP A O 13
ATOM 18362 N N . VAL A 1 60 ? -5.777 5.861 -3.227 1.00 0.00 60 VAL A N 13
ATOM 18363 C CA . VAL A 1 60 ? -5.768 4.883 -4.303 1.00 0.00 60 VAL A CA 13
ATOM 18364 C C . VAL A 1 60 ? -6.531 5.446 -5.504 1.00 0.00 60 VAL A C 13
ATOM 18365 O O . VAL A 1 60 ? -7.585 6.058 -5.343 1.00 0.00 60 VAL A O 13
ATOM 18378 N N . GLU A 1 61 ? -5.967 5.218 -6.681 1.00 0.00 61 GLU A N 13
ATOM 18379 C CA . GLU A 1 61 ? -6.581 5.695 -7.909 1.00 0.00 61 GLU A CA 13
ATOM 18380 C C . GLU A 1 61 ? -6.949 4.515 -8.811 1.00 0.00 61 GLU A C 13
ATOM 18381 O O . GLU A 1 61 ? -6.217 3.529 -8.880 1.00 0.00 61 GLU A O 13
ATOM 18393 N N . PHE A 1 62 ? -8.085 4.655 -9.480 1.00 0.00 62 PHE A N 13
ATOM 18394 C CA . PHE A 1 62 ? -8.559 3.613 -10.374 1.00 0.00 62 PHE A CA 13
ATOM 18395 C C . PHE A 1 62 ? -9.085 4.210 -11.681 1.00 0.00 62 PHE A C 13
ATOM 18396 O O . PHE A 1 62 ? -9.650 5.303 -11.686 1.00 0.00 62 PHE A O 13
ATOM 18413 N N . ALA A 1 63 ? -8.882 3.466 -12.759 1.00 0.00 63 ALA A N 13
ATOM 18414 C CA . ALA A 1 63 ? -9.328 3.909 -14.069 1.00 0.00 63 ALA A CA 13
ATOM 18415 C C . ALA A 1 63 ? -10.857 3.973 -14.086 1.00 0.00 63 ALA A C 13
ATOM 18416 O O . ALA A 1 63 ? -11.434 5.001 -14.437 1.00 0.00 63 ALA A O 13
ATOM 18423 N N . THR A 1 64 ? -11.469 2.862 -13.703 1.00 0.00 64 THR A N 13
ATOM 18424 C CA . THR A 1 64 ? -12.919 2.780 -13.671 1.00 0.00 64 THR A CA 13
ATOM 18425 C C . THR A 1 64 ? -13.426 2.871 -12.230 1.00 0.00 64 THR A C 13
ATOM 18426 O O . THR A 1 64 ? -12.636 3.008 -11.298 1.00 0.00 64 THR A O 13
ATOM 18437 N N . HIS A 1 65 ? -14.742 2.790 -12.094 1.00 0.00 65 HIS A N 13
ATOM 18438 C CA . HIS A 1 65 ? -15.364 2.861 -10.782 1.00 0.00 65 HIS A CA 13
ATOM 18439 C C . HIS A 1 65 ? -15.330 1.481 -10.123 1.00 0.00 65 HIS A C 13
ATOM 18440 O O . HIS A 1 65 ? -15.010 1.361 -8.942 1.00 0.00 65 HIS A O 13
ATOM 18454 N N . GLU A 1 66 ? -15.666 0.474 -10.916 1.00 0.00 66 GLU A N 13
ATOM 18455 C CA . GLU A 1 66 ? -15.678 -0.894 -10.424 1.00 0.00 66 GLU A CA 13
ATOM 18456 C C . GLU A 1 66 ? -14.385 -1.196 -9.665 1.00 0.00 66 GLU A C 13
ATOM 18457 O O . GLU A 1 66 ? -14.423 -1.674 -8.532 1.00 0.00 66 GLU A O 13
ATOM 18469 N N . ASP A 1 67 ? -13.270 -0.906 -10.319 1.00 0.00 67 ASP A N 13
ATOM 18470 C CA . ASP A 1 67 ? -11.968 -1.141 -9.720 1.00 0.00 67 ASP A CA 13
ATOM 18471 C C . ASP A 1 67 ? -11.930 -0.508 -8.328 1.00 0.00 67 ASP A C 13
ATOM 18472 O O . ASP A 1 67 ? -11.141 -0.917 -7.477 1.00 0.00 67 ASP A O 13
ATOM 18481 N N . ALA A 1 68 ? -12.792 0.480 -8.138 1.00 0.00 68 ALA A N 13
ATOM 18482 C CA . ALA A 1 68 ? -12.867 1.174 -6.863 1.00 0.00 68 ALA A CA 13
ATOM 18483 C C . ALA A 1 68 ? -13.669 0.327 -5.873 1.00 0.00 68 ALA A C 13
ATOM 18484 O O . ALA A 1 68 ? -13.123 -0.165 -4.886 1.00 0.00 68 ALA A O 13
ATOM 18491 N N . VAL A 1 69 ? -14.952 0.181 -6.171 1.00 0.00 69 VAL A N 13
ATOM 18492 C CA . VAL A 1 69 ? -15.834 -0.598 -5.320 1.00 0.00 69 VAL A CA 13
ATOM 18493 C C . VAL A 1 69 ? -15.170 -1.937 -4.994 1.00 0.00 69 VAL A C 13
ATOM 18494 O O . VAL A 1 69 ? -15.333 -2.464 -3.894 1.00 0.00 69 VAL A O 13
ATOM 18507 N N . ALA A 1 70 ? -14.434 -2.449 -5.969 1.00 0.00 70 ALA A N 13
ATOM 18508 C CA . ALA A 1 70 ? -13.744 -3.717 -5.800 1.00 0.00 70 ALA A CA 13
ATOM 18509 C C . ALA A 1 70 ? -12.745 -3.599 -4.648 1.00 0.00 70 ALA A C 13
ATOM 18510 O O . ALA A 1 70 ? -12.779 -4.391 -3.707 1.00 0.00 70 ALA A O 13
ATOM 18517 N N . ALA A 1 71 ? -11.877 -2.603 -4.759 1.00 0.00 71 ALA A N 13
ATOM 18518 C CA . ALA A 1 71 ? -10.870 -2.371 -3.738 1.00 0.00 71 ALA A CA 13
ATOM 18519 C C . ALA A 1 71 ? -11.551 -2.242 -2.375 1.00 0.00 71 ALA A C 13
ATOM 18520 O O . ALA A 1 71 ? -11.030 -2.719 -1.368 1.00 0.00 71 ALA A O 13
ATOM 18527 N N . MET A 1 72 ? -12.707 -1.593 -2.386 1.00 0.00 72 MET A N 13
ATOM 18528 C CA . MET A 1 72 ? -13.465 -1.395 -1.162 1.00 0.00 72 MET A CA 13
ATOM 18529 C C . MET A 1 72 ? -13.951 -2.730 -0.596 1.00 0.00 72 MET A C 13
ATOM 18530 O O . MET A 1 72 ? -14.478 -2.783 0.514 1.00 0.00 72 MET A O 13
ATOM 18544 N N . ALA A 1 73 ? -13.755 -3.777 -1.384 1.00 0.00 73 ALA A N 13
ATOM 18545 C CA . ALA A 1 73 ? -14.166 -5.109 -0.975 1.00 0.00 73 ALA A CA 13
ATOM 18546 C C . ALA A 1 73 ? -13.558 -5.429 0.392 1.00 0.00 73 ALA A C 13
ATOM 18547 O O . ALA A 1 73 ? -14.043 -6.309 1.102 1.00 0.00 73 ALA A O 13
ATOM 18554 N N . LYS A 1 74 ? -12.504 -4.696 0.721 1.00 0.00 74 LYS A N 13
ATOM 18555 C CA . LYS A 1 74 ? -11.824 -4.891 1.991 1.00 0.00 74 LYS A CA 13
ATOM 18556 C C . LYS A 1 74 ? -12.136 -3.714 2.917 1.00 0.00 74 LYS A C 13
ATOM 18557 O O . LYS A 1 74 ? -11.377 -3.430 3.843 1.00 0.00 74 LYS A O 13
ATOM 18576 N N . ASP A 1 75 ? -13.253 -3.060 2.635 1.00 0.00 75 ASP A N 13
ATOM 18577 C CA . ASP A 1 75 ? -13.675 -1.920 3.431 1.00 0.00 75 ASP A CA 13
ATOM 18578 C C . ASP A 1 75 ? -13.606 -2.286 4.915 1.00 0.00 75 ASP A C 13
ATOM 18579 O O . ASP A 1 75 ? -14.535 -2.886 5.454 1.00 0.00 75 ASP A O 13
ATOM 18588 N N . LYS A 1 76 ? -12.496 -1.910 5.534 1.00 0.00 76 LYS A N 13
ATOM 18589 C CA . LYS A 1 76 ? -12.294 -2.191 6.945 1.00 0.00 76 LYS A CA 13
ATOM 18590 C C . LYS A 1 76 ? -11.887 -3.656 7.115 1.00 0.00 76 LYS A C 13
ATOM 18591 O O . LYS A 1 76 ? -12.496 -4.387 7.895 1.00 0.00 76 LYS A O 13
ATOM 18610 N N . ALA A 1 77 ? -10.859 -4.041 6.372 1.00 0.00 77 ALA A N 13
ATOM 18611 C CA . ALA A 1 77 ? -10.363 -5.406 6.431 1.00 0.00 77 ALA A CA 13
ATOM 18612 C C . ALA A 1 77 ? -8.983 -5.414 7.092 1.00 0.00 77 ALA A C 13
ATOM 18613 O O . ALA A 1 77 ? -8.158 -4.541 6.825 1.00 0.00 77 ALA A O 13
ATOM 18620 N N . ASN A 1 78 ? -8.774 -6.410 7.940 1.00 0.00 78 ASN A N 13
ATOM 18621 C CA . ASN A 1 78 ? -7.508 -6.543 8.640 1.00 0.00 78 ASN A CA 13
ATOM 18622 C C . ASN A 1 78 ? -6.401 -6.854 7.630 1.00 0.00 78 ASN A C 13
ATOM 18623 O O . ASN A 1 78 ? -6.210 -8.007 7.248 1.00 0.00 78 ASN A O 13
ATOM 18634 N N . MET A 1 79 ? -5.701 -5.804 7.226 1.00 0.00 79 MET A N 13
ATOM 18635 C CA . MET A 1 79 ? -4.619 -5.950 6.267 1.00 0.00 79 MET A CA 13
ATOM 18636 C C . MET A 1 79 ? -3.448 -6.725 6.876 1.00 0.00 79 MET A C 13
ATOM 18637 O O . MET A 1 79 ? -3.021 -7.740 6.330 1.00 0.00 79 MET A O 13
ATOM 18651 N N . GLN A 1 80 ? -2.963 -6.215 7.999 1.00 0.00 80 GLN A N 13
ATOM 18652 C CA . GLN A 1 80 ? -1.850 -6.846 8.688 1.00 0.00 80 GLN A CA 13
ATOM 18653 C C . GLN A 1 80 ? -2.235 -7.168 10.133 1.00 0.00 80 GLN A C 13
ATOM 18654 O O . GLN A 1 80 ? -2.381 -8.334 10.495 1.00 0.00 80 GLN A O 13
ATOM 18668 N N . HIS A 1 81 ? -2.387 -6.113 10.920 1.00 0.00 81 HIS A N 13
ATOM 18669 C CA . HIS A 1 81 ? -2.752 -6.269 12.318 1.00 0.00 81 HIS A CA 13
ATOM 18670 C C . HIS A 1 81 ? -3.624 -5.090 12.755 1.00 0.00 81 HIS A C 13
ATOM 18671 O O . HIS A 1 81 ? -3.795 -4.849 13.949 1.00 0.00 81 HIS A O 13
ATOM 18685 N N . ARG A 1 82 ? -4.152 -4.387 11.765 1.00 0.00 82 ARG A N 13
ATOM 18686 C CA . ARG A 1 82 ? -5.003 -3.239 12.032 1.00 0.00 82 ARG A CA 13
ATOM 18687 C C . ARG A 1 82 ? -6.157 -3.189 11.029 1.00 0.00 82 ARG A C 13
ATOM 18688 O O . ARG A 1 82 ? -6.201 -3.979 10.088 1.00 0.00 82 ARG A O 13
ATOM 18709 N N . TYR A 1 83 ? -7.064 -2.252 11.266 1.00 0.00 83 TYR A N 13
ATOM 18710 C CA . TYR A 1 83 ? -8.215 -2.089 10.395 1.00 0.00 83 TYR A CA 13
ATOM 18711 C C . TYR A 1 83 ? -8.156 -0.752 9.653 1.00 0.00 83 TYR A C 13
ATOM 18712 O O . TYR A 1 83 ? -8.336 0.305 10.255 1.00 0.00 83 TYR A O 13
ATOM 18730 N N . VAL A 1 84 ? -7.903 -0.843 8.355 1.00 0.00 84 VAL A N 13
ATOM 18731 C CA . VAL A 1 84 ? -7.818 0.346 7.524 1.00 0.00 84 VAL A CA 13
ATOM 18732 C C . VAL A 1 84 ? -9.198 0.657 6.944 1.00 0.00 84 VAL A C 13
ATOM 18733 O O . VAL A 1 84 ? -9.919 -0.248 6.527 1.00 0.00 84 VAL A O 13
ATOM 18746 N N . GLU A 1 85 ? -9.526 1.941 6.936 1.00 0.00 85 GLU A N 13
ATOM 18747 C CA . GLU A 1 85 ? -10.808 2.383 6.413 1.00 0.00 85 GLU A CA 13
ATOM 18748 C C . GLU A 1 85 ? -10.660 2.836 4.959 1.00 0.00 85 GLU A C 13
ATOM 18749 O O . GLU A 1 85 ? -9.777 3.630 4.639 1.00 0.00 85 GLU A O 13
ATOM 18761 N N . LEU A 1 86 ? -11.539 2.312 4.118 1.00 0.00 86 LEU A N 13
ATOM 18762 C CA . LEU A 1 86 ? -11.518 2.652 2.705 1.00 0.00 86 LEU A CA 13
ATOM 18763 C C . LEU A 1 86 ? -12.691 3.583 2.392 1.00 0.00 86 LEU A C 13
ATOM 18764 O O . LEU A 1 86 ? -13.825 3.313 2.786 1.00 0.00 86 LEU A O 13
ATOM 18780 N N . PHE A 1 87 ? -12.379 4.659 1.685 1.00 0.00 87 PHE A N 13
ATOM 18781 C CA . PHE A 1 87 ? -13.393 5.631 1.315 1.00 0.00 87 PHE A CA 13
ATOM 18782 C C . PHE A 1 87 ? -13.601 5.656 -0.201 1.00 0.00 87 PHE A C 13
ATOM 18783 O O . PHE A 1 87 ? -12.726 6.100 -0.944 1.00 0.00 87 PHE A O 13
ATOM 18800 N N . LEU A 1 88 ? -14.763 5.174 -0.615 1.00 0.00 88 LEU A N 13
ATOM 18801 C CA . LEU A 1 88 ? -15.096 5.136 -2.029 1.00 0.00 88 LEU A CA 13
ATOM 18802 C C . LEU A 1 88 ? -15.338 6.561 -2.531 1.00 0.00 88 LEU A C 13
ATOM 18803 O O . LEU A 1 88 ? -16.301 7.210 -2.125 1.00 0.00 88 LEU A O 13
ATOM 18819 N N . ASN A 1 89 ? -14.449 7.005 -3.406 1.00 0.00 89 ASN A N 13
ATOM 18820 C CA . ASN A 1 89 ? -14.554 8.341 -3.967 1.00 0.00 89 ASN A CA 13
ATOM 18821 C C . ASN A 1 89 ? -14.465 8.258 -5.492 1.00 0.00 89 ASN A C 13
ATOM 18822 O O . ASN A 1 89 ? -13.384 8.058 -6.044 1.00 0.00 89 ASN A O 13
ATOM 18833 N N . SER A 1 90 ? -15.615 8.415 -6.130 1.00 0.00 90 SER A N 13
ATOM 18834 C CA . SER A 1 90 ? -15.681 8.360 -7.580 1.00 0.00 90 SER A CA 13
ATOM 18835 C C . SER A 1 90 ? -16.706 9.371 -8.097 1.00 0.00 90 SER A C 13
ATOM 18836 O O . SER A 1 90 ? -17.463 9.947 -7.316 1.00 0.00 90 SER A O 13
ATOM 18844 N N . THR A 1 91 ? -16.699 9.556 -9.409 1.00 0.00 91 THR A N 13
ATOM 18845 C CA . THR A 1 91 ? -17.619 10.488 -10.038 1.00 0.00 91 THR A CA 13
ATOM 18846 C C . THR A 1 91 ? -18.799 9.736 -10.656 1.00 0.00 91 THR A C 13
ATOM 18847 O O . THR A 1 91 ? -19.919 10.245 -10.685 1.00 0.00 91 THR A O 13
ATOM 18858 N N . ALA A 1 92 ? -18.509 8.535 -11.137 1.00 0.00 92 ALA A N 13
ATOM 18859 C CA . ALA A 1 92 ? -19.532 7.708 -11.753 1.00 0.00 92 ALA A CA 13
ATOM 18860 C C . ALA A 1 92 ? -20.214 8.497 -12.872 1.00 0.00 92 ALA A C 13
ATOM 18861 O O . ALA A 1 92 ? -19.872 9.652 -13.120 1.00 0.00 92 ALA A O 13
ATOM 18868 N N . GLY A 1 93 ? -21.166 7.841 -13.520 1.00 0.00 93 GLY A N 13
ATOM 18869 C CA . GLY A 1 93 ? -21.899 8.467 -14.607 1.00 0.00 93 GLY A CA 13
ATOM 18870 C C . GLY A 1 93 ? -23.271 8.953 -14.135 1.00 0.00 93 GLY A C 13
ATOM 18871 O O . GLY A 1 93 ? -23.557 8.949 -12.939 1.00 0.00 93 GLY A O 13
ATOM 18875 N N . THR A 1 94 ? -24.083 9.359 -15.100 1.00 0.00 94 THR A N 13
ATOM 18876 C CA . THR A 1 94 ? -25.418 9.847 -14.799 1.00 0.00 94 THR A CA 13
ATOM 18877 C C . THR A 1 94 ? -26.455 9.140 -15.674 1.00 0.00 94 THR A C 13
ATOM 18878 O O . THR A 1 94 ? -27.086 9.767 -16.524 1.00 0.00 94 THR A O 13
ATOM 18889 N N . SER A 1 95 ? -26.598 7.845 -15.437 1.00 0.00 95 SER A N 13
ATOM 18890 C CA . SER A 1 95 ? -27.547 7.046 -16.194 1.00 0.00 95 SER A CA 13
ATOM 18891 C C . SER A 1 95 ? -28.976 7.403 -15.783 1.00 0.00 95 SER A C 13
ATOM 18892 O O . SER A 1 95 ? -29.756 7.895 -16.597 1.00 0.00 95 SER A O 13
ATOM 18900 N N . GLY A 1 96 ? -29.278 7.142 -14.519 1.00 0.00 96 GLY A N 13
ATOM 18901 C CA . GLY A 1 96 ? -30.600 7.430 -13.990 1.00 0.00 96 GLY A CA 13
ATOM 18902 C C . GLY A 1 96 ? -31.217 6.186 -13.349 1.00 0.00 96 GLY A C 13
ATOM 18903 O O . GLY A 1 96 ? -30.562 5.150 -13.238 1.00 0.00 96 GLY A O 13
ATOM 18907 N N . SER A 1 97 ? -32.470 6.328 -12.943 1.00 0.00 97 SER A N 13
ATOM 18908 C CA . SER A 1 97 ? -33.183 5.228 -12.315 1.00 0.00 97 SER A CA 13
ATOM 18909 C C . SER A 1 97 ? -34.691 5.410 -12.496 1.00 0.00 97 SER A C 13
ATOM 18910 O O . SER A 1 97 ? -35.366 4.533 -13.031 1.00 0.00 97 SER A O 13
ATOM 18918 N N . GLY A 1 98 ? -35.175 6.556 -12.039 1.00 0.00 98 GLY A N 13
ATOM 18919 C CA . GLY A 1 98 ? -36.591 6.865 -12.144 1.00 0.00 98 GLY A CA 13
ATOM 18920 C C . GLY A 1 98 ? -37.329 6.499 -10.854 1.00 0.00 98 GLY A C 13
ATOM 18921 O O . GLY A 1 98 ? -36.961 5.542 -10.175 1.00 0.00 98 GLY A O 13
ATOM 18925 N N . PRO A 1 99 ? -38.383 7.301 -10.548 1.00 0.00 99 PRO A N 13
ATOM 18926 C CA . PRO A 1 99 ? -39.176 7.071 -9.353 1.00 0.00 99 PRO A CA 13
ATOM 18927 C C . PRO A 1 99 ? -40.101 5.865 -9.531 1.00 0.00 99 PRO A C 13
ATOM 18928 O O . PRO A 1 99 ? -40.686 5.679 -10.597 1.00 0.00 99 PRO A O 13
ATOM 18939 N N . SER A 1 100 ? -40.203 5.076 -8.472 1.00 0.00 100 SER A N 13
ATOM 18940 C CA . SER A 1 100 ? -41.046 3.893 -8.498 1.00 0.00 100 SER A CA 13
ATOM 18941 C C . SER A 1 100 ? -41.387 3.461 -7.070 1.00 0.00 100 SER A C 13
ATOM 18942 O O . SER A 1 100 ? -42.547 3.505 -6.665 1.00 0.00 100 SER A O 13
ATOM 18950 N N . SER A 1 101 ? -40.354 3.053 -6.347 1.00 0.00 101 SER A N 13
ATOM 18951 C CA . SER A 1 101 ? -40.530 2.613 -4.973 1.00 0.00 101 SER A CA 13
ATOM 18952 C C . SER A 1 101 ? -40.676 3.825 -4.051 1.00 0.00 101 SER A C 13
ATOM 18953 O O . SER A 1 101 ? -39.956 4.812 -4.198 1.00 0.00 101 SER A O 13
ATOM 18961 N N . GLY A 1 102 ? -41.613 3.711 -3.121 1.00 0.00 102 GLY A N 13
ATOM 18962 C CA . GLY A 1 102 ? -41.863 4.785 -2.175 1.00 0.00 102 GLY A CA 13
ATOM 18963 C C . GLY A 1 102 ? -41.503 4.357 -0.751 1.00 0.00 102 GLY A C 13
ATOM 18964 O O . GLY A 1 102 ? -42.188 4.723 0.203 1.00 0.00 102 GLY A O 13
ATOM 18968 N N . GLY A 1 1 ? 3.760 19.937 -8.099 1.00 0.00 1 GLY A N 14
ATOM 18969 C CA . GLY A 1 1 ? 5.144 19.737 -7.704 1.00 0.00 1 GLY A CA 14
ATOM 18970 C C . GLY A 1 1 ? 5.243 18.767 -6.525 1.00 0.00 1 GLY A C 14
ATOM 18971 O O . GLY A 1 1 ? 5.613 17.607 -6.700 1.00 0.00 1 GLY A O 14
ATOM 18975 N N . SER A 1 2 ? 4.908 19.278 -5.349 1.00 0.00 2 SER A N 14
ATOM 18976 C CA . SER A 1 2 ? 4.955 18.471 -4.142 1.00 0.00 2 SER A CA 14
ATOM 18977 C C . SER A 1 2 ? 4.342 19.244 -2.972 1.00 0.00 2 SER A C 14
ATOM 18978 O O . SER A 1 2 ? 5.060 19.719 -2.093 1.00 0.00 2 SER A O 14
ATOM 18986 N N . SER A 1 3 ? 3.021 19.347 -2.999 1.00 0.00 3 SER A N 14
ATOM 18987 C CA . SER A 1 3 ? 2.304 20.054 -1.952 1.00 0.00 3 SER A CA 14
ATOM 18988 C C . SER A 1 3 ? 2.341 19.245 -0.654 1.00 0.00 3 SER A C 14
ATOM 18989 O O . SER A 1 3 ? 2.198 18.023 -0.676 1.00 0.00 3 SER A O 14
ATOM 18997 N N . GLY A 1 4 ? 2.532 19.959 0.445 1.00 0.00 4 GLY A N 14
ATOM 18998 C CA . GLY A 1 4 ? 2.589 19.322 1.750 1.00 0.00 4 GLY A CA 14
ATOM 18999 C C . GLY A 1 4 ? 1.353 19.665 2.583 1.00 0.00 4 GLY A C 14
ATOM 19000 O O . GLY A 1 4 ? 0.726 20.702 2.370 1.00 0.00 4 GLY A O 14
ATOM 19004 N N . SER A 1 5 ? 1.039 18.776 3.513 1.00 0.00 5 SER A N 14
ATOM 19005 C CA . SER A 1 5 ? -0.112 18.972 4.378 1.00 0.00 5 SER A CA 14
ATOM 19006 C C . SER A 1 5 ? -1.312 19.443 3.554 1.00 0.00 5 SER A C 14
ATOM 19007 O O . SER A 1 5 ? -1.591 20.639 3.486 1.00 0.00 5 SER A O 14
ATOM 19015 N N . SER A 1 6 ? -1.990 18.479 2.950 1.00 0.00 6 SER A N 14
ATOM 19016 C CA . SER A 1 6 ? -3.154 18.781 2.133 1.00 0.00 6 SER A CA 14
ATOM 19017 C C . SER A 1 6 ? -4.301 17.832 2.487 1.00 0.00 6 SER A C 14
ATOM 19018 O O . SER A 1 6 ? -4.074 16.656 2.768 1.00 0.00 6 SER A O 14
ATOM 19026 N N . GLY A 1 7 ? -5.507 18.378 2.461 1.00 0.00 7 GLY A N 14
ATOM 19027 C CA . GLY A 1 7 ? -6.691 17.595 2.775 1.00 0.00 7 GLY A CA 14
ATOM 19028 C C . GLY A 1 7 ? -7.589 17.442 1.546 1.00 0.00 7 GLY A C 14
ATOM 19029 O O . GLY A 1 7 ? -8.165 18.418 1.067 1.00 0.00 7 GLY A O 14
ATOM 19033 N N . SER A 1 8 ? -7.680 16.209 1.069 1.00 0.00 8 SER A N 14
ATOM 19034 C CA . SER A 1 8 ? -8.498 15.915 -0.095 1.00 0.00 8 SER A CA 14
ATOM 19035 C C . SER A 1 8 ? -8.184 16.905 -1.219 1.00 0.00 8 SER A C 14
ATOM 19036 O O . SER A 1 8 ? -8.729 18.007 -1.250 1.00 0.00 8 SER A O 14
ATOM 19044 N N . SER A 1 9 ? -7.306 16.477 -2.114 1.00 0.00 9 SER A N 14
ATOM 19045 C CA . SER A 1 9 ? -6.913 17.312 -3.236 1.00 0.00 9 SER A CA 14
ATOM 19046 C C . SER A 1 9 ? -7.172 16.575 -4.552 1.00 0.00 9 SER A C 14
ATOM 19047 O O . SER A 1 9 ? -6.557 15.545 -4.823 1.00 0.00 9 SER A O 14
ATOM 19055 N N . PHE A 1 10 ? -8.084 17.133 -5.335 1.00 0.00 10 PHE A N 14
ATOM 19056 C CA . PHE A 1 10 ? -8.432 16.542 -6.616 1.00 0.00 10 PHE A CA 14
ATOM 19057 C C . PHE A 1 10 ? -9.245 17.520 -7.468 1.00 0.00 10 PHE A C 14
ATOM 19058 O O . PHE A 1 10 ? -10.012 18.322 -6.937 1.00 0.00 10 PHE A O 14
ATOM 19075 N N . GLN A 1 11 ? -9.049 17.421 -8.774 1.00 0.00 11 GLN A N 14
ATOM 19076 C CA . GLN A 1 11 ? -9.754 18.286 -9.705 1.00 0.00 11 GLN A CA 14
ATOM 19077 C C . GLN A 1 11 ? -10.696 17.463 -10.585 1.00 0.00 11 GLN A C 14
ATOM 19078 O O . GLN A 1 11 ? -11.915 17.596 -10.490 1.00 0.00 11 GLN A O 14
ATOM 19092 N N . SER A 1 12 ? -10.095 16.631 -11.423 1.00 0.00 12 SER A N 14
ATOM 19093 C CA . SER A 1 12 ? -10.865 15.786 -12.320 1.00 0.00 12 SER A CA 14
ATOM 19094 C C . SER A 1 12 ? -9.924 14.988 -13.224 1.00 0.00 12 SER A C 14
ATOM 19095 O O . SER A 1 12 ? -9.973 15.117 -14.447 1.00 0.00 12 SER A O 14
ATOM 19103 N N . THR A 1 13 ? -9.089 14.180 -12.588 1.00 0.00 13 THR A N 14
ATOM 19104 C CA . THR A 1 13 ? -8.137 13.360 -13.320 1.00 0.00 13 THR A CA 14
ATOM 19105 C C . THR A 1 13 ? -8.829 12.120 -13.889 1.00 0.00 13 THR A C 14
ATOM 19106 O O . THR A 1 13 ? -9.031 12.017 -15.098 1.00 0.00 13 THR A O 14
ATOM 19117 N N . THR A 1 14 ? -9.173 11.209 -12.990 1.00 0.00 14 THR A N 14
ATOM 19118 C CA . THR A 1 14 ? -9.838 9.979 -13.387 1.00 0.00 14 THR A CA 14
ATOM 19119 C C . THR A 1 14 ? -11.275 9.958 -12.865 1.00 0.00 14 THR A C 14
ATOM 19120 O O . THR A 1 14 ? -12.211 9.706 -13.623 1.00 0.00 14 THR A O 14
ATOM 19131 N N . GLY A 1 15 ? -11.406 10.224 -11.574 1.00 0.00 15 GLY A N 14
ATOM 19132 C CA . GLY A 1 15 ? -12.714 10.239 -10.942 1.00 0.00 15 GLY A CA 14
ATOM 19133 C C . GLY A 1 15 ? -12.801 9.184 -9.837 1.00 0.00 15 GLY A C 14
ATOM 19134 O O . GLY A 1 15 ? -13.080 9.509 -8.684 1.00 0.00 15 GLY A O 14
ATOM 19138 N N . HIS A 1 16 ? -12.556 7.942 -10.228 1.00 0.00 16 HIS A N 14
ATOM 19139 C CA . HIS A 1 16 ? -12.603 6.837 -9.286 1.00 0.00 16 HIS A CA 14
ATOM 19140 C C . HIS A 1 16 ? -11.344 6.852 -8.415 1.00 0.00 16 HIS A C 14
ATOM 19141 O O . HIS A 1 16 ? -10.230 6.762 -8.928 1.00 0.00 16 HIS A O 14
ATOM 19155 N N . CYS A 1 17 ? -11.565 6.965 -7.114 1.00 0.00 17 CYS A N 14
ATOM 19156 C CA . CYS A 1 17 ? -10.463 6.993 -6.167 1.00 0.00 17 CYS A CA 14
ATOM 19157 C C . CYS A 1 17 ? -10.891 6.234 -4.910 1.00 0.00 17 CYS A C 14
ATOM 19158 O O . CYS A 1 17 ? -12.075 5.965 -4.715 1.00 0.00 17 CYS A O 14
ATOM 19166 N N . VAL A 1 18 ? -9.903 5.909 -4.089 1.00 0.00 18 VAL A N 14
ATOM 19167 C CA . VAL A 1 18 ? -10.162 5.186 -2.855 1.00 0.00 18 VAL A CA 14
ATOM 19168 C C . VAL A 1 18 ? -9.254 5.729 -1.750 1.00 0.00 18 VAL A C 14
ATOM 19169 O O . VAL A 1 18 ? -8.030 5.673 -1.864 1.00 0.00 18 VAL A O 14
ATOM 19182 N N . HIS A 1 19 ? -9.888 6.243 -0.707 1.00 0.00 19 HIS A N 14
ATOM 19183 C CA . HIS A 1 19 ? -9.153 6.796 0.418 1.00 0.00 19 HIS A CA 14
ATOM 19184 C C . HIS A 1 19 ? -8.878 5.694 1.443 1.00 0.00 19 HIS A C 14
ATOM 19185 O O . HIS A 1 19 ? -9.666 4.760 1.583 1.00 0.00 19 HIS A O 14
ATOM 19199 N N . MET A 1 20 ? -7.756 5.839 2.134 1.00 0.00 20 MET A N 14
ATOM 19200 C CA . MET A 1 20 ? -7.367 4.868 3.142 1.00 0.00 20 MET A CA 14
ATOM 19201 C C . MET A 1 20 ? -7.042 5.556 4.469 1.00 0.00 20 MET A C 14
ATOM 19202 O O . MET A 1 20 ? -6.382 6.593 4.490 1.00 0.00 20 MET A O 14
ATOM 19216 N N . ARG A 1 21 ? -7.521 4.950 5.546 1.00 0.00 21 ARG A N 14
ATOM 19217 C CA . ARG A 1 21 ? -7.290 5.491 6.874 1.00 0.00 21 ARG A CA 14
ATOM 19218 C C . ARG A 1 21 ? -7.190 4.358 7.899 1.00 0.00 21 ARG A C 14
ATOM 19219 O O . ARG A 1 21 ? -7.885 3.350 7.784 1.00 0.00 21 ARG A O 14
ATOM 19240 N N . GLY A 1 22 ? -6.321 4.563 8.877 1.00 0.00 22 GLY A N 14
ATOM 19241 C CA . GLY A 1 22 ? -6.121 3.573 9.921 1.00 0.00 22 GLY A CA 14
ATOM 19242 C C . GLY A 1 22 ? -5.424 2.328 9.369 1.00 0.00 22 GLY A C 14
ATOM 19243 O O . GLY A 1 22 ? -5.955 1.222 9.459 1.00 0.00 22 GLY A O 14
ATOM 19247 N N . LEU A 1 23 ? -4.243 2.549 8.810 1.00 0.00 23 LEU A N 14
ATOM 19248 C CA . LEU A 1 23 ? -3.467 1.459 8.243 1.00 0.00 23 LEU A CA 14
ATOM 19249 C C . LEU A 1 23 ? -2.405 1.017 9.252 1.00 0.00 23 LEU A C 14
ATOM 19250 O O . LEU A 1 23 ? -2.035 1.780 10.144 1.00 0.00 23 LEU A O 14
ATOM 19266 N N . PRO A 1 24 ? -1.931 -0.245 9.072 1.00 0.00 24 PRO A N 14
ATOM 19267 C CA . PRO A 1 24 ? -0.919 -0.797 9.955 1.00 0.00 24 PRO A CA 14
ATOM 19268 C C . PRO A 1 24 ? 0.457 -0.201 9.653 1.00 0.00 24 PRO A C 14
ATOM 19269 O O . PRO A 1 24 ? 0.816 -0.016 8.491 1.00 0.00 24 PRO A O 14
ATOM 19280 N N . TYR A 1 25 ? 1.191 0.083 10.719 1.00 0.00 25 TYR A N 14
ATOM 19281 C CA . TYR A 1 25 ? 2.520 0.655 10.583 1.00 0.00 25 TYR A CA 14
ATOM 19282 C C . TYR A 1 25 ? 3.408 -0.227 9.704 1.00 0.00 25 TYR A C 14
ATOM 19283 O O . TYR A 1 25 ? 4.447 0.219 9.220 1.00 0.00 25 TYR A O 14
ATOM 19301 N N . ARG A 1 26 ? 2.967 -1.464 9.525 1.00 0.00 26 ARG A N 14
ATOM 19302 C CA . ARG A 1 26 ? 3.710 -2.413 8.713 1.00 0.00 26 ARG A CA 14
ATOM 19303 C C . ARG A 1 26 ? 2.937 -2.735 7.432 1.00 0.00 26 ARG A C 14
ATOM 19304 O O . ARG A 1 26 ? 2.808 -3.899 7.057 1.00 0.00 26 ARG A O 14
ATOM 19325 N N . ALA A 1 27 ? 2.443 -1.683 6.797 1.00 0.00 27 ALA A N 14
ATOM 19326 C CA . ALA A 1 27 ? 1.686 -1.839 5.566 1.00 0.00 27 ALA A CA 14
ATOM 19327 C C . ALA A 1 27 ? 2.237 -0.880 4.508 1.00 0.00 27 ALA A C 14
ATOM 19328 O O . ALA A 1 27 ? 2.126 0.336 4.650 1.00 0.00 27 ALA A O 14
ATOM 19335 N N . THR A 1 28 ? 2.820 -1.465 3.472 1.00 0.00 28 THR A N 14
ATOM 19336 C CA . THR A 1 28 ? 3.389 -0.679 2.391 1.00 0.00 28 THR A CA 14
ATOM 19337 C C . THR A 1 28 ? 2.563 -0.851 1.114 1.00 0.00 28 THR A C 14
ATOM 19338 O O . THR A 1 28 ? 1.684 -1.710 1.050 1.00 0.00 28 THR A O 14
ATOM 19349 N N . GLU A 1 29 ? 2.875 -0.022 0.130 1.00 0.00 29 GLU A N 14
ATOM 19350 C CA . GLU A 1 29 ? 2.173 -0.072 -1.142 1.00 0.00 29 GLU A CA 14
ATOM 19351 C C . GLU A 1 29 ? 1.960 -1.524 -1.574 1.00 0.00 29 GLU A C 14
ATOM 19352 O O . GLU A 1 29 ? 0.826 -1.955 -1.777 1.00 0.00 29 GLU A O 14
ATOM 19364 N N . ASN A 1 30 ? 3.069 -2.238 -1.702 1.00 0.00 30 ASN A N 14
ATOM 19365 C CA . ASN A 1 30 ? 3.018 -3.632 -2.107 1.00 0.00 30 ASN A CA 14
ATOM 19366 C C . ASN A 1 30 ? 1.856 -4.324 -1.391 1.00 0.00 30 ASN A C 14
ATOM 19367 O O . ASN A 1 30 ? 1.148 -5.133 -1.990 1.00 0.00 30 ASN A O 14
ATOM 19378 N N . ASP A 1 31 ? 1.697 -3.982 -0.122 1.00 0.00 31 ASP A N 14
ATOM 19379 C CA . ASP A 1 31 ? 0.633 -4.560 0.681 1.00 0.00 31 ASP A CA 14
ATOM 19380 C C . ASP A 1 31 ? -0.713 -3.997 0.219 1.00 0.00 31 ASP A C 14
ATOM 19381 O O . ASP A 1 31 ? -1.666 -4.747 0.015 1.00 0.00 31 ASP A O 14
ATOM 19390 N N . ILE A 1 32 ? -0.747 -2.682 0.068 1.00 0.00 32 ILE A N 14
ATOM 19391 C CA . ILE A 1 32 ? -1.960 -2.010 -0.367 1.00 0.00 32 ILE A CA 14
ATOM 19392 C C . ILE A 1 32 ? -2.305 -2.458 -1.788 1.00 0.00 32 ILE A C 14
ATOM 19393 O O . ILE A 1 32 ? -3.418 -2.234 -2.260 1.00 0.00 32 ILE A O 14
ATOM 19409 N N . TYR A 1 33 ? -1.329 -3.082 -2.431 1.00 0.00 33 TYR A N 14
ATOM 19410 C CA . TYR A 1 33 ? -1.515 -3.564 -3.789 1.00 0.00 33 TYR A CA 14
ATOM 19411 C C . TYR A 1 33 ? -2.162 -4.950 -3.795 1.00 0.00 33 TYR A C 14
ATOM 19412 O O . TYR A 1 33 ? -3.003 -5.244 -4.644 1.00 0.00 33 TYR A O 14
ATOM 19430 N N . ASN A 1 34 ? -1.745 -5.767 -2.838 1.00 0.00 34 ASN A N 14
ATOM 19431 C CA . ASN A 1 34 ? -2.273 -7.116 -2.723 1.00 0.00 34 ASN A CA 14
ATOM 19432 C C . ASN A 1 34 ? -3.465 -7.111 -1.764 1.00 0.00 34 ASN A C 14
ATOM 19433 O O . ASN A 1 34 ? -4.168 -8.113 -1.637 1.00 0.00 34 ASN A O 14
ATOM 19444 N N . PHE A 1 35 ? -3.656 -5.973 -1.113 1.00 0.00 35 PHE A N 14
ATOM 19445 C CA . PHE A 1 35 ? -4.751 -5.826 -0.169 1.00 0.00 35 PHE A CA 14
ATOM 19446 C C . PHE A 1 35 ? -6.052 -5.468 -0.890 1.00 0.00 35 PHE A C 14
ATOM 19447 O O . PHE A 1 35 ? -7.126 -5.495 -0.290 1.00 0.00 35 PHE A O 14
ATOM 19464 N N . PHE A 1 36 ? -5.914 -5.142 -2.166 1.00 0.00 36 PHE A N 14
ATOM 19465 C CA . PHE A 1 36 ? -7.065 -4.780 -2.975 1.00 0.00 36 PHE A CA 14
ATOM 19466 C C . PHE A 1 36 ? -7.254 -5.764 -4.131 1.00 0.00 36 PHE A C 14
ATOM 19467 O O . PHE A 1 36 ? -8.250 -5.699 -4.850 1.00 0.00 36 PHE A O 14
ATOM 19484 N N . SER A 1 37 ? -6.282 -6.653 -4.275 1.00 0.00 37 SER A N 14
ATOM 19485 C CA . SER A 1 37 ? -6.329 -7.649 -5.331 1.00 0.00 37 SER A CA 14
ATOM 19486 C C . SER A 1 37 ? -7.483 -8.623 -5.081 1.00 0.00 37 SER A C 14
ATOM 19487 O O . SER A 1 37 ? -7.934 -8.779 -3.948 1.00 0.00 37 SER A O 14
ATOM 19495 N N . PRO A 1 38 ? -7.939 -9.269 -6.187 1.00 0.00 38 PRO A N 14
ATOM 19496 C CA . PRO A 1 38 ? -7.349 -9.026 -7.493 1.00 0.00 38 PRO A CA 14
ATOM 19497 C C . PRO A 1 38 ? -7.798 -7.676 -8.055 1.00 0.00 38 PRO A C 14
ATOM 19498 O O . PRO A 1 38 ? -8.985 -7.462 -8.293 1.00 0.00 38 PRO A O 14
ATOM 19509 N N . LEU A 1 39 ? -6.824 -6.799 -8.250 1.00 0.00 39 LEU A N 14
ATOM 19510 C CA . LEU A 1 39 ? -7.103 -5.475 -8.779 1.00 0.00 39 LEU A CA 14
ATOM 19511 C C . LEU A 1 39 ? -5.790 -4.810 -9.198 1.00 0.00 39 LEU A C 14
ATOM 19512 O O . LEU A 1 39 ? -4.711 -5.339 -8.934 1.00 0.00 39 LEU A O 14
ATOM 19528 N N . ASN A 1 40 ? -5.925 -3.661 -9.843 1.00 0.00 40 ASN A N 14
ATOM 19529 C CA . ASN A 1 40 ? -4.763 -2.918 -10.300 1.00 0.00 40 ASN A CA 14
ATOM 19530 C C . ASN A 1 40 ? -4.980 -1.427 -10.036 1.00 0.00 40 ASN A C 14
ATOM 19531 O O . ASN A 1 40 ? -5.573 -0.727 -10.855 1.00 0.00 40 ASN A O 14
ATOM 19542 N N . PRO A 1 41 ? -4.474 -0.973 -8.858 1.00 0.00 41 PRO A N 14
ATOM 19543 C CA . PRO A 1 41 ? -4.606 0.423 -8.475 1.00 0.00 41 PRO A CA 14
ATOM 19544 C C . PRO A 1 41 ? -3.639 1.303 -9.269 1.00 0.00 41 PRO A C 14
ATOM 19545 O O . PRO A 1 41 ? -2.425 1.122 -9.195 1.00 0.00 41 PRO A O 14
ATOM 19556 N N . MET A 1 42 ? -4.214 2.238 -10.012 1.00 0.00 42 MET A N 14
ATOM 19557 C CA . MET A 1 42 ? -3.419 3.147 -10.819 1.00 0.00 42 MET A CA 14
ATOM 19558 C C . MET A 1 42 ? -2.157 3.584 -10.071 1.00 0.00 42 MET A C 14
ATOM 19559 O O . MET A 1 42 ? -1.075 3.639 -10.652 1.00 0.00 42 MET A O 14
ATOM 19573 N N . ARG A 1 43 ? -2.340 3.884 -8.793 1.00 0.00 43 ARG A N 14
ATOM 19574 C CA . ARG A 1 43 ? -1.230 4.314 -7.960 1.00 0.00 43 ARG A CA 14
ATOM 19575 C C . ARG A 1 43 ? -1.669 4.403 -6.497 1.00 0.00 43 ARG A C 14
ATOM 19576 O O . ARG A 1 43 ? -2.808 4.765 -6.208 1.00 0.00 43 ARG A O 14
ATOM 19597 N N . VAL A 1 44 ? -0.741 4.067 -5.613 1.00 0.00 44 VAL A N 14
ATOM 19598 C CA . VAL A 1 44 ? -1.018 4.105 -4.187 1.00 0.00 44 VAL A CA 14
ATOM 19599 C C . VAL A 1 44 ? -0.108 5.140 -3.522 1.00 0.00 44 VAL A C 14
ATOM 19600 O O . VAL A 1 44 ? 1.105 4.950 -3.450 1.00 0.00 44 VAL A O 14
ATOM 19613 N N . HIS A 1 45 ? -0.729 6.213 -3.053 1.00 0.00 45 HIS A N 14
ATOM 19614 C CA . HIS A 1 45 ? 0.010 7.278 -2.397 1.00 0.00 45 HIS A CA 14
ATOM 19615 C C . HIS A 1 45 ? 0.149 6.964 -0.907 1.00 0.00 45 HIS A C 14
ATOM 19616 O O . HIS A 1 45 ? -0.830 6.617 -0.248 1.00 0.00 45 HIS A O 14
ATOM 19630 N N . ILE A 1 46 ? 1.373 7.096 -0.418 1.00 0.00 46 ILE A N 14
ATOM 19631 C CA . ILE A 1 46 ? 1.653 6.830 0.982 1.00 0.00 46 ILE A CA 14
ATOM 19632 C C . ILE A 1 46 ? 2.073 8.131 1.670 1.00 0.00 46 ILE A C 14
ATOM 19633 O O . ILE A 1 46 ? 3.161 8.647 1.418 1.00 0.00 46 ILE A O 14
ATOM 19649 N N . GLU A 1 47 ? 1.189 8.624 2.524 1.00 0.00 47 GLU A N 14
ATOM 19650 C CA . GLU A 1 47 ? 1.454 9.854 3.250 1.00 0.00 47 GLU A CA 14
ATOM 19651 C C . GLU A 1 47 ? 2.528 9.622 4.315 1.00 0.00 47 GLU A C 14
ATOM 19652 O O . GLU A 1 47 ? 2.381 8.749 5.169 1.00 0.00 47 GLU A O 14
ATOM 19664 N N . ILE A 1 48 ? 3.583 10.418 4.229 1.00 0.00 48 ILE A N 14
ATOM 19665 C CA . ILE A 1 48 ? 4.681 10.310 5.174 1.00 0.00 48 ILE A CA 14
ATOM 19666 C C . ILE A 1 48 ? 4.538 11.396 6.242 1.00 0.00 48 ILE A C 14
ATOM 19667 O O . ILE A 1 48 ? 4.189 12.534 5.932 1.00 0.00 48 ILE A O 14
ATOM 19683 N N . GLY A 1 49 ? 4.814 11.007 7.478 1.00 0.00 49 GLY A N 14
ATOM 19684 C CA . GLY A 1 49 ? 4.720 11.934 8.593 1.00 0.00 49 GLY A CA 14
ATOM 19685 C C . GLY A 1 49 ? 5.834 12.981 8.531 1.00 0.00 49 GLY A C 14
ATOM 19686 O O . GLY A 1 49 ? 5.670 14.031 7.912 1.00 0.00 49 GLY A O 14
ATOM 19690 N N . PRO A 1 50 ? 6.972 12.650 9.197 1.00 0.00 50 PRO A N 14
ATOM 19691 C CA . PRO A 1 50 ? 8.113 13.550 9.223 1.00 0.00 50 PRO A CA 14
ATOM 19692 C C . PRO A 1 50 ? 8.852 13.537 7.884 1.00 0.00 50 PRO A C 14
ATOM 19693 O O . PRO A 1 50 ? 8.793 14.506 7.129 1.00 0.00 50 PRO A O 14
ATOM 19704 N N . ASP A 1 51 ? 9.532 12.428 7.630 1.00 0.00 51 ASP A N 14
ATOM 19705 C CA . ASP A 1 51 ? 10.282 12.276 6.395 1.00 0.00 51 ASP A CA 14
ATOM 19706 C C . ASP A 1 51 ? 10.701 10.813 6.235 1.00 0.00 51 ASP A C 14
ATOM 19707 O O . ASP A 1 51 ? 11.771 10.525 5.701 1.00 0.00 51 ASP A O 14
ATOM 19716 N N . GLY A 1 52 ? 9.835 9.928 6.706 1.00 0.00 52 GLY A N 14
ATOM 19717 C CA . GLY A 1 52 ? 10.101 8.502 6.621 1.00 0.00 52 GLY A CA 14
ATOM 19718 C C . GLY A 1 52 ? 8.918 7.690 7.153 1.00 0.00 52 GLY A C 14
ATOM 19719 O O . GLY A 1 52 ? 8.387 6.829 6.454 1.00 0.00 52 GLY A O 14
ATOM 19723 N N . ARG A 1 53 ? 8.539 7.995 8.386 1.00 0.00 53 ARG A N 14
ATOM 19724 C CA . ARG A 1 53 ? 7.429 7.304 9.019 1.00 0.00 53 ARG A CA 14
ATOM 19725 C C . ARG A 1 53 ? 6.133 7.565 8.249 1.00 0.00 53 ARG A C 14
ATOM 19726 O O . ARG A 1 53 ? 6.072 8.470 7.418 1.00 0.00 53 ARG A O 14
ATOM 19747 N N . VAL A 1 54 ? 5.128 6.756 8.553 1.00 0.00 54 VAL A N 14
ATOM 19748 C CA . VAL A 1 54 ? 3.837 6.889 7.899 1.00 0.00 54 VAL A CA 14
ATOM 19749 C C . VAL A 1 54 ? 2.848 7.548 8.863 1.00 0.00 54 VAL A C 14
ATOM 19750 O O . VAL A 1 54 ? 3.121 7.662 10.057 1.00 0.00 54 VAL A O 14
ATOM 19763 N N . THR A 1 55 ? 1.720 7.966 8.308 1.00 0.00 55 THR A N 14
ATOM 19764 C CA . THR A 1 55 ? 0.689 8.612 9.102 1.00 0.00 55 THR A CA 14
ATOM 19765 C C . THR A 1 55 ? -0.471 7.647 9.356 1.00 0.00 55 THR A C 14
ATOM 19766 O O . THR A 1 55 ? -1.085 7.675 10.421 1.00 0.00 55 THR A O 14
ATOM 19777 N N . GLY A 1 56 ? -0.736 6.817 8.358 1.00 0.00 56 GLY A N 14
ATOM 19778 C CA . GLY A 1 56 ? -1.812 5.845 8.459 1.00 0.00 56 GLY A CA 14
ATOM 19779 C C . GLY A 1 56 ? -2.754 5.943 7.258 1.00 0.00 56 GLY A C 14
ATOM 19780 O O . GLY A 1 56 ? -3.291 4.935 6.801 1.00 0.00 56 GLY A O 14
ATOM 19784 N N . GLU A 1 57 ? -2.928 7.167 6.781 1.00 0.00 57 GLU A N 14
ATOM 19785 C CA . GLU A 1 57 ? -3.796 7.410 5.641 1.00 0.00 57 GLU A CA 14
ATOM 19786 C C . GLU A 1 57 ? -3.083 7.033 4.341 1.00 0.00 57 GLU A C 14
ATOM 19787 O O . GLU A 1 57 ? -1.857 7.095 4.260 1.00 0.00 57 GLU A O 14
ATOM 19799 N N . ALA A 1 58 ? -3.881 6.651 3.355 1.00 0.00 58 ALA A N 14
ATOM 19800 C CA . ALA A 1 58 ? -3.342 6.264 2.062 1.00 0.00 58 ALA A CA 14
ATOM 19801 C C . ALA A 1 58 ? -4.356 6.606 0.969 1.00 0.00 58 ALA A C 14
ATOM 19802 O O . ALA A 1 58 ? -5.562 6.482 1.175 1.00 0.00 58 ALA A O 14
ATOM 19809 N N . ASP A 1 59 ? -3.829 7.030 -0.171 1.00 0.00 59 ASP A N 14
ATOM 19810 C CA . ASP A 1 59 ? -4.673 7.390 -1.297 1.00 0.00 59 ASP A CA 14
ATOM 19811 C C . ASP A 1 59 ? -4.462 6.383 -2.430 1.00 0.00 59 ASP A C 14
ATOM 19812 O O . ASP A 1 59 ? -3.335 5.962 -2.689 1.00 0.00 59 ASP A O 14
ATOM 19821 N N . VAL A 1 60 ? -5.563 6.027 -3.074 1.00 0.00 60 VAL A N 14
ATOM 19822 C CA . VAL A 1 60 ? -5.513 5.077 -4.173 1.00 0.00 60 VAL A CA 14
ATOM 19823 C C . VAL A 1 60 ? -6.241 5.666 -5.383 1.00 0.00 60 VAL A C 14
ATOM 19824 O O . VAL A 1 60 ? -7.079 6.554 -5.237 1.00 0.00 60 VAL A O 14
ATOM 19837 N N . GLU A 1 61 ? -5.894 5.146 -6.552 1.00 0.00 61 GLU A N 14
ATOM 19838 C CA . GLU A 1 61 ? -6.504 5.609 -7.787 1.00 0.00 61 GLU A CA 14
ATOM 19839 C C . GLU A 1 61 ? -6.830 4.422 -8.696 1.00 0.00 61 GLU A C 14
ATOM 19840 O O . GLU A 1 61 ? -6.067 3.459 -8.762 1.00 0.00 61 GLU A O 14
ATOM 19852 N N . PHE A 1 62 ? -7.963 4.530 -9.373 1.00 0.00 62 PHE A N 14
ATOM 19853 C CA . PHE A 1 62 ? -8.399 3.477 -10.275 1.00 0.00 62 PHE A CA 14
ATOM 19854 C C . PHE A 1 62 ? -8.852 4.057 -11.616 1.00 0.00 62 PHE A C 14
ATOM 19855 O O . PHE A 1 62 ? -9.451 5.131 -11.662 1.00 0.00 62 PHE A O 14
ATOM 19872 N N . ALA A 1 63 ? -8.550 3.321 -12.676 1.00 0.00 63 ALA A N 14
ATOM 19873 C CA . ALA A 1 63 ? -8.920 3.749 -14.014 1.00 0.00 63 ALA A CA 14
ATOM 19874 C C . ALA A 1 63 ? -10.445 3.781 -14.132 1.00 0.00 63 ALA A C 14
ATOM 19875 O O . ALA A 1 63 ? -11.021 4.804 -14.500 1.00 0.00 63 ALA A O 14
ATOM 19882 N N . THR A 1 64 ? -11.055 2.649 -13.813 1.00 0.00 64 THR A N 14
ATOM 19883 C CA . THR A 1 64 ? -12.502 2.535 -13.878 1.00 0.00 64 THR A CA 14
ATOM 19884 C C . THR A 1 64 ? -13.111 2.660 -12.480 1.00 0.00 64 THR A C 14
ATOM 19885 O O . THR A 1 64 ? -12.407 2.962 -11.517 1.00 0.00 64 THR A O 14
ATOM 19896 N N . HIS A 1 65 ? -14.412 2.421 -12.412 1.00 0.00 65 HIS A N 14
ATOM 19897 C CA . HIS A 1 65 ? -15.124 2.503 -11.148 1.00 0.00 65 HIS A CA 14
ATOM 19898 C C . HIS A 1 65 ? -15.090 1.141 -10.451 1.00 0.00 65 HIS A C 14
ATOM 19899 O O . HIS A 1 65 ? -14.869 1.063 -9.244 1.00 0.00 65 HIS A O 14
ATOM 19913 N N . GLU A 1 66 ? -15.312 0.102 -11.242 1.00 0.00 66 GLU A N 14
ATOM 19914 C CA . GLU A 1 66 ? -15.309 -1.252 -10.716 1.00 0.00 66 GLU A CA 14
ATOM 19915 C C . GLU A 1 66 ? -14.066 -1.486 -9.856 1.00 0.00 66 GLU A C 14
ATOM 19916 O O . GLU A 1 66 ? -14.169 -1.958 -8.725 1.00 0.00 66 GLU A O 14
ATOM 19928 N N . ASP A 1 67 ? -12.919 -1.144 -10.425 1.00 0.00 67 ASP A N 14
ATOM 19929 C CA . ASP A 1 67 ? -11.657 -1.311 -9.725 1.00 0.00 67 ASP A CA 14
ATOM 19930 C C . ASP A 1 67 ? -11.688 -0.499 -8.428 1.00 0.00 67 ASP A C 14
ATOM 19931 O O . ASP A 1 67 ? -10.907 -0.756 -7.512 1.00 0.00 67 ASP A O 14
ATOM 19940 N N . ALA A 1 68 ? -12.598 0.463 -8.391 1.00 0.00 68 ALA A N 14
ATOM 19941 C CA . ALA A 1 68 ? -12.741 1.313 -7.221 1.00 0.00 68 ALA A CA 14
ATOM 19942 C C . ALA A 1 68 ? -13.666 0.633 -6.211 1.00 0.00 68 ALA A C 14
ATOM 19943 O O . ALA A 1 68 ? -13.249 0.312 -5.099 1.00 0.00 68 ALA A O 14
ATOM 19950 N N . VAL A 1 69 ? -14.906 0.433 -6.634 1.00 0.00 69 VAL A N 14
ATOM 19951 C CA . VAL A 1 69 ? -15.895 -0.204 -5.780 1.00 0.00 69 VAL A CA 14
ATOM 19952 C C . VAL A 1 69 ? -15.402 -1.599 -5.389 1.00 0.00 69 VAL A C 14
ATOM 19953 O O . VAL A 1 69 ? -15.692 -2.079 -4.295 1.00 0.00 69 VAL A O 14
ATOM 19966 N N . ALA A 1 70 ? -14.665 -2.209 -6.305 1.00 0.00 70 ALA A N 14
ATOM 19967 C CA . ALA A 1 70 ? -14.129 -3.539 -6.070 1.00 0.00 70 ALA A CA 14
ATOM 19968 C C . ALA A 1 70 ? -13.138 -3.486 -4.906 1.00 0.00 70 ALA A C 14
ATOM 19969 O O . ALA A 1 70 ? -13.152 -4.353 -4.033 1.00 0.00 70 ALA A O 14
ATOM 19976 N N . ALA A 1 71 ? -12.299 -2.461 -4.931 1.00 0.00 71 ALA A N 14
ATOM 19977 C CA . ALA A 1 71 ? -11.302 -2.284 -3.889 1.00 0.00 71 ALA A CA 14
ATOM 19978 C C . ALA A 1 71 ? -11.990 -2.298 -2.523 1.00 0.00 71 ALA A C 14
ATOM 19979 O O . ALA A 1 71 ? -11.363 -2.604 -1.511 1.00 0.00 71 ALA A O 14
ATOM 19986 N N . MET A 1 72 ? -13.272 -1.962 -2.539 1.00 0.00 72 MET A N 14
ATOM 19987 C CA . MET A 1 72 ? -14.053 -1.932 -1.313 1.00 0.00 72 MET A CA 14
ATOM 19988 C C . MET A 1 72 ? -14.387 -3.349 -0.841 1.00 0.00 72 MET A C 14
ATOM 19989 O O . MET A 1 72 ? -15.036 -3.527 0.188 1.00 0.00 72 MET A O 14
ATOM 20003 N N . ALA A 1 73 ? -13.928 -4.320 -1.617 1.00 0.00 73 ALA A N 14
ATOM 20004 C CA . ALA A 1 73 ? -14.170 -5.715 -1.291 1.00 0.00 73 ALA A CA 14
ATOM 20005 C C . ALA A 1 73 ? -13.353 -6.095 -0.054 1.00 0.00 73 ALA A C 14
ATOM 20006 O O . ALA A 1 73 ? -13.595 -7.134 0.558 1.00 0.00 73 ALA A O 14
ATOM 20013 N N . LYS A 1 74 ? -12.404 -5.232 0.276 1.00 0.00 74 LYS A N 14
ATOM 20014 C CA . LYS A 1 74 ? -11.550 -5.464 1.429 1.00 0.00 74 LYS A CA 14
ATOM 20015 C C . LYS A 1 74 ? -11.804 -4.375 2.473 1.00 0.00 74 LYS A C 14
ATOM 20016 O O . LYS A 1 74 ? -11.148 -4.343 3.514 1.00 0.00 74 LYS A O 14
ATOM 20035 N N . ASP A 1 75 ? -12.756 -3.509 2.159 1.00 0.00 75 ASP A N 14
ATOM 20036 C CA . ASP A 1 75 ? -13.104 -2.422 3.058 1.00 0.00 75 ASP A CA 14
ATOM 20037 C C . ASP A 1 75 ? -13.182 -2.954 4.490 1.00 0.00 75 ASP A C 14
ATOM 20038 O O . ASP A 1 75 ? -13.740 -4.024 4.729 1.00 0.00 75 ASP A O 14
ATOM 20047 N N . LYS A 1 76 ? -12.615 -2.183 5.406 1.00 0.00 76 LYS A N 14
ATOM 20048 C CA . LYS A 1 76 ? -12.613 -2.563 6.808 1.00 0.00 76 LYS A CA 14
ATOM 20049 C C . LYS A 1 76 ? -11.612 -3.701 7.022 1.00 0.00 76 LYS A C 14
ATOM 20050 O O . LYS A 1 76 ? -10.737 -3.608 7.881 1.00 0.00 76 LYS A O 14
ATOM 20069 N N . ALA A 1 77 ? -11.776 -4.747 6.226 1.00 0.00 77 ALA A N 14
ATOM 20070 C CA . ALA A 1 77 ? -10.897 -5.901 6.318 1.00 0.00 77 ALA A CA 14
ATOM 20071 C C . ALA A 1 77 ? -9.504 -5.443 6.753 1.00 0.00 77 ALA A C 14
ATOM 20072 O O . ALA A 1 77 ? -8.896 -4.593 6.105 1.00 0.00 77 ALA A O 14
ATOM 20079 N N . ASN A 1 78 ? -9.039 -6.027 7.847 1.00 0.00 78 ASN A N 14
ATOM 20080 C CA . ASN A 1 78 ? -7.729 -5.689 8.377 1.00 0.00 78 ASN A CA 14
ATOM 20081 C C . ASN A 1 78 ? -6.649 -6.281 7.468 1.00 0.00 78 ASN A C 14
ATOM 20082 O O . ASN A 1 78 ? -6.452 -7.494 7.441 1.00 0.00 78 ASN A O 14
ATOM 20093 N N . MET A 1 79 ? -5.977 -5.395 6.747 1.00 0.00 79 MET A N 14
ATOM 20094 C CA . MET A 1 79 ? -4.922 -5.814 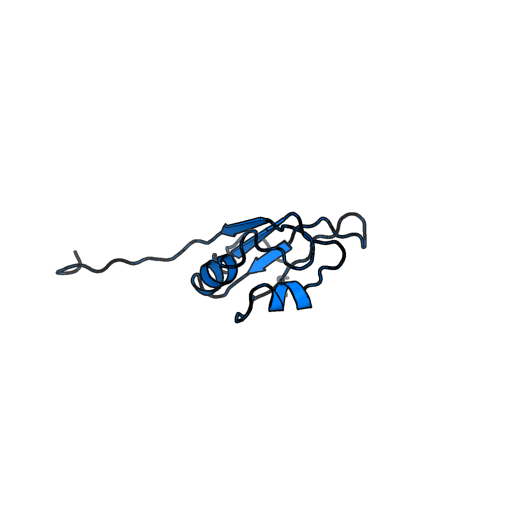5.840 1.00 0.00 79 MET A CA 14
ATOM 20095 C C . MET A 1 79 ? -3.926 -6.735 6.546 1.00 0.00 79 MET A C 14
ATOM 20096 O O . MET A 1 79 ? -3.375 -7.647 5.932 1.00 0.00 79 MET A O 14
ATOM 20110 N N . GLN A 1 80 ? -3.724 -6.465 7.828 1.00 0.00 80 GLN A N 14
ATOM 20111 C CA . GLN A 1 80 ? -2.804 -7.259 8.624 1.00 0.00 80 GLN A CA 14
ATOM 20112 C C . GLN A 1 80 ? -3.440 -7.620 9.968 1.00 0.00 80 GLN A C 14
ATOM 20113 O O . GLN A 1 80 ? -3.879 -8.752 10.167 1.00 0.00 80 GLN A O 14
ATOM 20127 N N . HIS A 1 81 ? -3.470 -6.637 10.856 1.00 0.00 81 HIS A N 14
ATOM 20128 C CA . HIS A 1 81 ? -4.045 -6.837 12.175 1.00 0.00 81 HIS A CA 14
ATOM 20129 C C . HIS A 1 81 ? -4.741 -5.553 12.631 1.00 0.00 81 HIS A C 14
ATOM 20130 O O . HIS A 1 81 ? -5.042 -5.393 13.813 1.00 0.00 81 HIS A O 14
ATOM 20144 N N . ARG A 1 82 ? -4.977 -4.672 11.670 1.00 0.00 82 ARG A N 14
ATOM 20145 C CA . ARG A 1 82 ? -5.632 -3.408 11.959 1.00 0.00 82 ARG A CA 14
ATOM 20146 C C . ARG A 1 82 ? -6.732 -3.134 10.931 1.00 0.00 82 ARG A C 14
ATOM 20147 O O . ARG A 1 82 ? -6.541 -3.358 9.737 1.00 0.00 82 ARG A O 14
ATOM 20168 N N . TYR A 1 83 ? -7.860 -2.653 11.433 1.00 0.00 83 TYR A N 14
ATOM 20169 C CA . TYR A 1 83 ? -8.991 -2.346 10.574 1.00 0.00 83 TYR A CA 14
ATOM 20170 C C . TYR A 1 83 ? -8.801 -0.996 9.879 1.00 0.00 83 TYR A C 14
ATOM 20171 O O . TYR A 1 83 ? -8.978 0.053 10.495 1.00 0.00 83 TYR A O 14
ATOM 20189 N N . VAL A 1 84 ? -8.444 -1.068 8.605 1.00 0.00 84 VAL A N 14
ATOM 20190 C CA . VAL A 1 84 ? -8.228 0.136 7.820 1.00 0.00 84 VAL A CA 14
ATOM 20191 C C . VAL A 1 84 ? -9.550 0.566 7.181 1.00 0.00 84 VAL A C 14
ATOM 20192 O O . VAL A 1 84 ? -10.320 -0.272 6.715 1.00 0.00 84 VAL A O 14
ATOM 20205 N N . GLU A 1 85 ? -9.772 1.872 7.180 1.00 0.00 85 GLU A N 14
ATOM 20206 C CA . GLU A 1 85 ? -10.988 2.424 6.606 1.00 0.00 85 GLU A CA 14
ATOM 20207 C C . GLU A 1 85 ? -10.773 2.757 5.128 1.00 0.00 85 GLU A C 14
ATOM 20208 O O . GLU A 1 85 ? -9.801 3.423 4.773 1.00 0.00 85 GLU A O 14
ATOM 20220 N N . LEU A 1 86 ? -11.696 2.279 4.306 1.00 0.00 86 LEU A N 14
ATOM 20221 C CA . LEU A 1 86 ? -11.620 2.518 2.875 1.00 0.00 86 LEU A CA 14
ATOM 20222 C C . LEU A 1 86 ? -12.845 3.319 2.430 1.00 0.00 86 LEU A C 14
ATOM 20223 O O . LEU A 1 86 ? -13.979 2.899 2.652 1.00 0.00 86 LEU A O 14
ATOM 20239 N N . PHE A 1 87 ? -12.574 4.458 1.810 1.00 0.00 87 PHE A N 14
ATOM 20240 C CA . PHE A 1 87 ? -13.640 5.322 1.332 1.00 0.00 87 PHE A CA 14
ATOM 20241 C C . PHE A 1 87 ? -13.662 5.371 -0.197 1.00 0.00 87 PHE A C 14
ATOM 20242 O O . PHE A 1 87 ? -12.750 5.914 -0.817 1.00 0.00 87 PHE A O 14
ATOM 20259 N N . LEU A 1 88 ? -14.714 4.795 -0.760 1.00 0.00 88 LEU A N 14
ATOM 20260 C CA . LEU A 1 88 ? -14.867 4.766 -2.205 1.00 0.00 88 LEU A CA 14
ATOM 20261 C C . LEU A 1 88 ? -15.384 6.124 -2.686 1.00 0.00 88 LEU A C 14
ATOM 20262 O O . LEU A 1 88 ? -16.559 6.441 -2.512 1.00 0.00 88 LEU A O 14
ATOM 20278 N N . ASN A 1 89 ? -14.480 6.887 -3.282 1.00 0.00 89 ASN A N 14
ATOM 20279 C CA . ASN A 1 89 ? -14.830 8.203 -3.789 1.00 0.00 89 ASN A CA 14
ATOM 202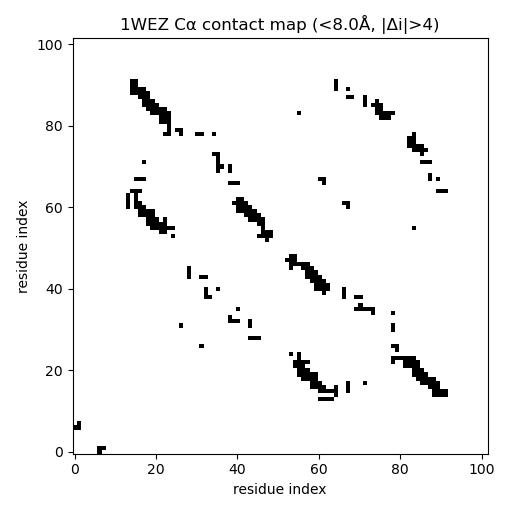80 C C . ASN A 1 89 ? -14.674 8.216 -5.311 1.00 0.00 89 ASN A C 14
ATOM 20281 O O . ASN A 1 89 ? -13.556 8.246 -5.824 1.00 0.00 89 ASN A O 14
ATOM 20292 N N . SER A 1 90 ? -15.810 8.193 -5.992 1.00 0.00 90 SER A N 14
ATOM 20293 C CA . SER A 1 90 ? -15.814 8.202 -7.445 1.00 0.00 90 SER A CA 14
ATOM 20294 C C . SER A 1 90 ? -16.982 9.044 -7.960 1.00 0.00 90 SER A C 14
ATOM 20295 O O . SER A 1 90 ? -17.861 9.430 -7.191 1.00 0.00 90 SER A O 14
ATOM 20303 N N . THR A 1 91 ? -16.955 9.304 -9.259 1.00 0.00 91 THR A N 14
ATOM 20304 C CA . THR A 1 91 ? -18.001 10.093 -9.887 1.00 0.00 91 THR A CA 14
ATOM 20305 C C . THR A 1 91 ? -19.094 9.181 -10.446 1.00 0.00 91 THR A C 14
ATOM 20306 O O . THR A 1 91 ? -20.274 9.528 -10.413 1.00 0.00 91 THR A O 14
ATOM 20317 N N . ALA A 1 92 ? -18.663 8.032 -10.946 1.00 0.00 92 ALA A N 14
ATOM 20318 C CA . ALA A 1 92 ? -19.591 7.067 -11.512 1.00 0.00 92 ALA A CA 14
ATOM 20319 C C . ALA A 1 92 ? -20.464 7.760 -12.561 1.00 0.00 92 ALA A C 14
ATOM 20320 O O . ALA A 1 92 ? -20.375 8.973 -12.745 1.00 0.00 92 ALA A O 14
ATOM 20327 N N . GLY A 1 93 ? -21.287 6.959 -13.221 1.00 0.00 93 GLY A N 14
ATOM 20328 C CA . GLY A 1 93 ? -22.176 7.480 -14.246 1.00 0.00 93 GLY A CA 14
ATOM 20329 C C . GLY A 1 93 ? -22.781 6.345 -15.075 1.00 0.00 93 GLY A C 14
ATOM 20330 O O . GLY A 1 93 ? -22.207 5.260 -15.162 1.00 0.00 93 GLY A O 14
ATOM 20334 N N . THR A 1 94 ? -23.933 6.634 -15.663 1.00 0.00 94 THR A N 14
ATOM 20335 C CA . THR A 1 94 ? -24.622 5.651 -16.482 1.00 0.00 94 THR A CA 14
ATOM 20336 C C . THR A 1 94 ? -25.607 6.341 -17.427 1.00 0.00 94 THR A C 14
ATOM 20337 O O . THR A 1 94 ? -25.925 7.516 -17.248 1.00 0.00 94 THR A O 14
ATOM 20348 N N . SER A 1 95 ? -26.064 5.582 -18.412 1.00 0.00 95 SER A N 14
ATOM 20349 C CA . SER A 1 95 ? -27.007 6.106 -19.385 1.00 0.00 95 SER A CA 14
ATOM 20350 C C . SER A 1 95 ? -28.323 5.328 -19.310 1.00 0.00 95 SER A C 14
ATOM 20351 O O . SER A 1 95 ? -28.360 4.135 -19.603 1.00 0.00 95 SER A O 14
ATOM 20359 N N . GLY A 1 96 ? -29.370 6.038 -18.915 1.00 0.00 96 GLY A N 14
ATOM 20360 C CA . GLY A 1 96 ? -30.685 5.429 -18.798 1.00 0.00 96 GLY A CA 14
ATOM 20361 C C . GLY A 1 96 ? -31.789 6.475 -18.964 1.00 0.00 96 GLY A C 14
ATOM 20362 O O . GLY A 1 96 ? -32.014 7.293 -18.073 1.00 0.00 96 GLY A O 14
ATOM 20366 N N . SER A 1 97 ? -32.450 6.414 -20.111 1.00 0.00 97 SER A N 14
ATOM 20367 C CA . SER A 1 97 ? -33.526 7.345 -20.405 1.00 0.00 97 SER A CA 14
ATOM 20368 C C . SER A 1 97 ? -34.498 6.721 -21.408 1.00 0.00 97 SER A C 14
ATOM 20369 O O . SER A 1 97 ? -34.170 6.567 -22.584 1.00 0.00 97 SER A O 14
ATOM 20377 N N . GLY A 1 98 ? -35.676 6.378 -20.907 1.00 0.00 98 GLY A N 14
ATOM 20378 C CA . GLY A 1 98 ? -36.698 5.774 -21.745 1.00 0.00 98 GLY A CA 14
ATOM 20379 C C . GLY A 1 98 ? -38.093 6.259 -21.344 1.00 0.00 98 GLY A C 14
ATOM 20380 O O . GLY A 1 98 ? -38.638 7.172 -21.962 1.00 0.00 98 GLY A O 14
ATOM 20384 N N . PRO A 1 99 ? -38.644 5.611 -20.283 1.00 0.00 99 PRO A N 14
ATOM 20385 C CA . PRO A 1 99 ? -39.965 5.966 -19.792 1.00 0.00 99 PRO A CA 14
ATOM 20386 C C . PRO A 1 99 ? -39.923 7.281 -19.011 1.00 0.00 99 PRO A C 14
ATOM 20387 O O . PRO A 1 99 ? -38.917 7.600 -18.379 1.00 0.00 99 PRO A O 14
ATOM 20398 N N . SER A 1 100 ? -41.029 8.008 -19.079 1.00 0.00 100 SER A N 14
ATOM 20399 C CA . SER A 1 100 ? -41.131 9.281 -18.386 1.00 0.00 100 SER A CA 14
ATOM 20400 C C . SER A 1 100 ? -42.496 9.396 -17.703 1.00 0.00 100 SER A C 14
ATOM 20401 O O . SER A 1 100 ? -42.573 9.558 -16.486 1.00 0.00 100 SER A O 14
ATOM 20409 N N . SER A 1 101 ? -43.538 9.308 -18.516 1.00 0.00 101 SER A N 14
ATOM 20410 C CA . SER A 1 101 ? -44.895 9.401 -18.006 1.00 0.00 101 SER A CA 14
ATOM 20411 C C . SER A 1 101 ? -45.093 10.736 -17.286 1.00 0.00 101 SER A C 14
ATOM 20412 O O . SER A 1 101 ? -44.592 10.929 -16.180 1.00 0.00 101 SER A O 14
ATOM 20420 N N . GLY A 1 102 ? -45.826 11.623 -17.943 1.00 0.00 102 GLY A N 14
ATOM 20421 C CA . GLY A 1 102 ? -46.097 12.935 -17.379 1.00 0.00 102 GLY A CA 14
ATOM 20422 C C . GLY A 1 102 ? -47.599 13.224 -17.359 1.00 0.00 102 GLY A C 14
ATOM 20423 O O . GLY A 1 102 ? -48.021 14.353 -17.604 1.00 0.00 102 GLY A O 14
ATOM 20427 N N . GLY A 1 1 ? 11.848 19.466 -0.756 1.00 0.00 1 GLY A N 15
ATOM 20428 C CA . GLY A 1 1 ? 12.468 20.659 -1.308 1.00 0.00 1 GLY A CA 15
ATOM 20429 C C . GLY A 1 1 ? 13.971 20.679 -1.020 1.00 0.00 1 GLY A C 15
ATOM 20430 O O . GLY A 1 1 ? 14.779 20.387 -1.900 1.00 0.00 1 GLY A O 15
ATOM 20434 N N . SER A 1 2 ? 14.300 21.028 0.215 1.00 0.00 2 SER A N 15
ATOM 20435 C CA . SER A 1 2 ? 15.691 21.090 0.630 1.00 0.00 2 SER A CA 15
ATOM 20436 C C . SER A 1 2 ? 15.919 20.178 1.837 1.00 0.00 2 SER A C 15
ATOM 20437 O O . SER A 1 2 ? 16.742 19.266 1.784 1.00 0.00 2 SER A O 15
ATOM 20445 N N . SER A 1 3 ? 15.174 20.456 2.897 1.00 0.00 3 SER A N 15
ATOM 20446 C CA . SER A 1 3 ? 15.284 19.673 4.116 1.00 0.00 3 SER A CA 15
ATOM 20447 C C . SER A 1 3 ? 13.929 19.056 4.465 1.00 0.00 3 SER A C 15
ATOM 20448 O O . SER A 1 3 ? 12.978 19.772 4.774 1.00 0.00 3 SER A O 15
ATOM 20456 N N . GLY A 1 4 ? 13.883 17.733 4.405 1.00 0.00 4 GLY A N 15
ATOM 20457 C CA . GLY A 1 4 ? 12.660 17.012 4.712 1.00 0.00 4 GLY A CA 15
ATOM 20458 C C . GLY A 1 4 ? 11.582 17.289 3.663 1.00 0.00 4 GLY A C 15
ATOM 20459 O O . GLY A 1 4 ? 11.579 18.347 3.035 1.00 0.00 4 GLY A O 15
ATOM 20463 N N . SER A 1 5 ? 10.691 16.321 3.504 1.00 0.00 5 SER A N 15
ATOM 20464 C CA . SER A 1 5 ? 9.611 16.448 2.542 1.00 0.00 5 SER A CA 15
ATOM 20465 C C . SER A 1 5 ? 10.176 16.476 1.120 1.00 0.00 5 SER A C 15
ATOM 20466 O O . SER A 1 5 ? 10.402 17.547 0.559 1.00 0.00 5 SER A O 15
ATOM 20474 N N . SER A 1 6 ? 10.389 15.285 0.579 1.00 0.00 6 SER A N 15
ATOM 20475 C CA . SER A 1 6 ? 10.924 15.159 -0.766 1.00 0.00 6 SER A CA 15
ATOM 20476 C C . SER A 1 6 ? 10.117 16.027 -1.733 1.00 0.00 6 SER A C 15
ATOM 20477 O O . SER A 1 6 ? 8.982 16.400 -1.440 1.00 0.00 6 SER A O 15
ATOM 20485 N N . GLY A 1 7 ? 10.734 16.324 -2.868 1.00 0.00 7 GLY A N 15
ATOM 20486 C CA . GLY A 1 7 ? 10.087 17.141 -3.880 1.00 0.00 7 GLY A CA 15
ATOM 20487 C C . GLY A 1 7 ? 9.292 16.274 -4.859 1.00 0.00 7 GLY A C 15
ATOM 20488 O O . GLY A 1 7 ? 9.868 15.646 -5.746 1.00 0.00 7 GLY A O 15
ATOM 20492 N N . SER A 1 8 ? 7.982 16.268 -4.664 1.00 0.00 8 SER A N 15
ATOM 20493 C CA . SER A 1 8 ? 7.102 15.488 -5.519 1.00 0.00 8 SER A CA 15
ATOM 20494 C C . SER A 1 8 ? 5.702 16.106 -5.531 1.00 0.00 8 SER A C 15
ATOM 20495 O O . SER A 1 8 ? 4.913 15.881 -4.615 1.00 0.00 8 SER A O 15
ATOM 20503 N N . SER A 1 9 ? 5.437 16.872 -6.579 1.00 0.00 9 SER A N 15
ATOM 20504 C CA . SER A 1 9 ? 4.147 17.524 -6.722 1.00 0.00 9 SER A CA 15
ATOM 20505 C C . SER A 1 9 ? 3.069 16.485 -7.039 1.00 0.00 9 SER A C 15
ATOM 20506 O O . SER A 1 9 ? 3.100 15.855 -8.095 1.00 0.00 9 SER A O 15
ATOM 20514 N N . PHE A 1 10 ? 2.140 16.339 -6.106 1.00 0.00 10 PHE A N 15
ATOM 20515 C CA . PHE A 1 10 ? 1.054 15.388 -6.272 1.00 0.00 10 PHE A CA 15
ATOM 20516 C C . PHE A 1 10 ? -0.058 15.973 -7.145 1.00 0.00 10 PHE A C 15
ATOM 20517 O O . PHE A 1 10 ? -0.197 17.191 -7.247 1.00 0.00 10 PHE A O 15
ATOM 20534 N N . GLN A 1 11 ? -0.822 15.077 -7.753 1.00 0.00 11 GLN A N 15
ATOM 20535 C CA . GLN A 1 11 ? -1.918 15.489 -8.614 1.00 0.00 11 GLN A CA 15
ATOM 20536 C C . GLN A 1 11 ? -3.104 14.535 -8.457 1.00 0.00 11 GLN A C 15
ATOM 20537 O O . GLN A 1 11 ? -2.918 13.335 -8.262 1.00 0.00 11 GLN A O 15
ATOM 20551 N N . SER A 1 12 ? -4.296 15.105 -8.547 1.00 0.00 12 SER A N 15
ATOM 20552 C CA . SER A 1 12 ? -5.512 14.320 -8.418 1.00 0.00 12 SER A CA 15
ATOM 20553 C C . SER A 1 12 ? -6.030 13.925 -9.802 1.00 0.00 12 SER A C 15
ATOM 20554 O O . SER A 1 12 ? -6.606 14.749 -10.512 1.00 0.00 12 SER A O 15
ATOM 20562 N N . THR A 1 13 ? -5.807 12.665 -10.145 1.00 0.00 13 THR A N 15
ATOM 20563 C CA . THR A 1 13 ? -6.244 12.151 -11.432 1.00 0.00 13 THR A CA 15
ATOM 20564 C C . THR A 1 13 ? -7.319 11.079 -11.241 1.00 0.00 13 THR A C 15
ATOM 20565 O O . THR A 1 13 ? -7.451 10.513 -10.157 1.00 0.00 13 THR A O 15
ATOM 20576 N N . THR A 1 14 ? -8.061 10.833 -12.311 1.00 0.00 14 THR A N 15
ATOM 20577 C CA . THR A 1 14 ? -9.121 9.840 -12.275 1.00 0.00 14 THR A CA 15
ATOM 20578 C C . THR A 1 14 ? -10.063 10.108 -11.100 1.00 0.00 14 THR A C 15
ATOM 20579 O O . THR A 1 14 ? -9.735 9.805 -9.954 1.00 0.00 14 THR A O 15
ATOM 20590 N N . GLY A 1 15 ? -11.217 10.673 -11.425 1.00 0.00 15 GLY A N 15
ATOM 20591 C CA . GLY A 1 15 ? -12.209 10.985 -10.411 1.00 0.00 15 GLY A CA 15
ATOM 20592 C C . GLY A 1 15 ? -12.381 9.820 -9.434 1.00 0.00 15 GLY A C 15
ATOM 20593 O O . GLY A 1 15 ? -12.749 10.023 -8.278 1.00 0.00 15 GLY A O 15
ATOM 20597 N N . HIS A 1 16 ? -12.106 8.625 -9.936 1.00 0.00 16 HIS A N 15
ATOM 20598 C CA . HIS A 1 16 ? -12.226 7.427 -9.122 1.00 0.00 16 HIS A CA 15
ATOM 20599 C C . HIS A 1 16 ? -10.969 7.261 -8.265 1.00 0.00 16 HIS A C 15
ATOM 20600 O O . HIS A 1 16 ? -9.881 7.029 -8.789 1.00 0.00 16 HIS A O 15
ATOM 20614 N N . CYS A 1 17 ? -11.162 7.387 -6.960 1.00 0.00 17 CYS A N 15
ATOM 20615 C CA . CYS A 1 17 ? -10.058 7.255 -6.024 1.00 0.00 17 CYS A CA 15
ATOM 20616 C C . CYS A 1 17 ? -10.573 6.546 -4.770 1.00 0.00 17 CYS A C 15
ATOM 20617 O O . CYS A 1 17 ? -11.781 6.461 -4.553 1.00 0.00 17 CYS A O 15
ATOM 20625 N N . VAL A 1 18 ? -9.632 6.056 -3.977 1.00 0.00 18 VAL A N 15
ATOM 20626 C CA . VAL A 1 18 ? -9.976 5.358 -2.750 1.00 0.00 18 VAL A CA 15
ATOM 20627 C C . VAL A 1 18 ? -9.156 5.934 -1.594 1.00 0.00 18 VAL A C 15
ATOM 20628 O O . VAL A 1 18 ? -7.929 5.855 -1.598 1.00 0.00 18 VAL A O 15
ATOM 20641 N N . HIS A 1 19 ? -9.869 6.502 -0.631 1.00 0.00 19 HIS A N 15
ATOM 20642 C CA . HIS A 1 19 ? -9.223 7.091 0.529 1.00 0.00 19 HIS A CA 15
ATOM 20643 C C . HIS A 1 19 ? -8.954 6.006 1.573 1.00 0.00 19 HIS A C 15
ATOM 20644 O O . HIS A 1 19 ? -9.828 5.190 1.865 1.00 0.00 19 HIS A O 15
ATOM 20658 N N . MET A 1 20 ? -7.742 6.031 2.108 1.00 0.00 20 MET A N 15
ATOM 20659 C CA . MET A 1 20 ? -7.347 5.059 3.113 1.00 0.00 20 MET A CA 15
ATOM 20660 C C . MET A 1 20 ? -7.061 5.741 4.452 1.00 0.00 20 MET A C 15
ATOM 20661 O O . MET A 1 20 ? -6.458 6.813 4.491 1.00 0.00 20 MET A O 15
ATOM 20675 N N . ARG A 1 21 ? -7.507 5.092 5.518 1.00 0.00 21 ARG A N 15
ATOM 20676 C CA . ARG A 1 21 ? -7.306 5.623 6.856 1.00 0.00 21 ARG A CA 15
ATOM 20677 C C . ARG A 1 21 ? -7.163 4.481 7.864 1.00 0.00 21 ARG A C 15
ATOM 20678 O O . ARG A 1 21 ? -7.789 3.433 7.713 1.00 0.00 21 ARG A O 15
ATOM 20699 N N . GLY A 1 22 ? -6.335 4.723 8.869 1.00 0.00 22 GLY A N 15
ATOM 20700 C CA . GLY A 1 22 ? -6.101 3.728 9.902 1.00 0.00 22 GLY A CA 15
ATOM 20701 C C . GLY A 1 22 ? -5.304 2.543 9.352 1.00 0.00 22 GLY A C 15
ATOM 20702 O O . GLY A 1 22 ? -5.754 1.400 9.425 1.00 0.00 22 GLY A O 15
ATOM 20706 N N . LEU A 1 23 ? -4.135 2.857 8.813 1.00 0.00 23 LEU A N 15
ATOM 20707 C CA . LEU A 1 23 ? -3.271 1.832 8.251 1.00 0.00 23 LEU A CA 15
ATOM 20708 C C . LEU A 1 23 ? -2.234 1.416 9.296 1.00 0.00 23 LEU A C 15
ATOM 20709 O O . LEU A 1 23 ? -1.945 2.170 10.224 1.00 0.00 23 LEU A O 15
ATOM 20725 N N . PRO A 1 24 ? -1.687 0.186 9.104 1.00 0.00 24 PRO A N 15
ATOM 20726 C CA . PRO A 1 24 ? -0.688 -0.340 10.019 1.00 0.00 24 PRO A CA 15
ATOM 20727 C C . PRO A 1 24 ? 0.667 0.335 9.797 1.00 0.00 24 PRO A C 15
ATOM 20728 O O . PRO A 1 24 ? 0.981 0.756 8.685 1.00 0.00 24 PRO A O 15
ATOM 20739 N N . TYR A 1 25 ? 1.435 0.418 10.874 1.00 0.00 25 TYR A N 15
ATOM 20740 C CA . TYR A 1 25 ? 2.749 1.034 10.811 1.00 0.00 25 TYR A CA 15
ATOM 20741 C C . TYR A 1 25 ? 3.694 0.221 9.924 1.00 0.00 25 TYR A C 15
ATOM 20742 O O . TYR A 1 25 ? 4.793 0.672 9.605 1.00 0.00 25 TYR A O 15
ATOM 20760 N N . ARG A 1 26 ? 3.231 -0.962 9.550 1.00 0.00 26 ARG A N 15
ATOM 20761 C CA . ARG A 1 26 ? 4.021 -1.842 8.705 1.00 0.00 26 ARG A CA 15
ATOM 20762 C C . ARG A 1 26 ? 3.276 -2.137 7.402 1.00 0.00 26 ARG A C 15
ATOM 20763 O O . ARG A 1 26 ? 3.250 -3.278 6.943 1.00 0.00 26 ARG A O 15
ATOM 20784 N N . ALA A 1 27 ? 2.688 -1.090 6.844 1.00 0.00 27 ALA A N 15
ATOM 20785 C CA . ALA A 1 27 ? 1.944 -1.223 5.603 1.00 0.00 27 ALA A CA 15
ATOM 20786 C C . ALA A 1 27 ? 2.709 -0.523 4.477 1.00 0.00 27 ALA A C 15
ATOM 20787 O O . ALA A 1 27 ? 3.168 0.606 4.642 1.00 0.00 27 ALA A O 15
ATOM 20794 N N . THR A 1 28 ? 2.823 -1.223 3.358 1.00 0.00 28 THR A N 15
ATOM 20795 C CA . THR A 1 28 ? 3.524 -0.684 2.206 1.00 0.00 28 THR A CA 15
ATOM 20796 C C . THR A 1 28 ? 2.681 -0.852 0.941 1.00 0.00 28 THR A C 15
ATOM 20797 O O . THR A 1 28 ? 1.810 -1.719 0.882 1.00 0.00 28 THR A O 15
ATOM 20808 N N . GLU A 1 29 ? 2.968 -0.009 -0.040 1.00 0.00 29 GLU A N 15
ATOM 20809 C CA . GLU A 1 29 ? 2.246 -0.054 -1.301 1.00 0.00 29 GLU A CA 15
ATOM 20810 C C . GLU A 1 29 ? 2.022 -1.505 -1.733 1.00 0.00 29 GLU A C 15
ATOM 20811 O O . GLU A 1 29 ? 0.907 -1.886 -2.085 1.00 0.00 29 GLU A O 15
ATOM 20823 N N . ASN A 1 30 ? 3.100 -2.274 -1.693 1.00 0.00 30 ASN A N 15
ATOM 20824 C CA . ASN A 1 30 ? 3.035 -3.674 -2.076 1.00 0.00 30 ASN A CA 15
ATOM 20825 C C . ASN A 1 30 ? 1.864 -4.342 -1.353 1.00 0.00 30 ASN A C 15
ATOM 20826 O O . ASN A 1 30 ? 1.087 -5.072 -1.966 1.00 0.00 30 ASN A O 15
ATOM 20837 N N . ASP A 1 31 ? 1.774 -4.068 -0.060 1.00 0.00 31 ASP A N 15
ATOM 20838 C CA . ASP A 1 31 ? 0.710 -4.633 0.752 1.00 0.00 31 ASP A CA 15
ATOM 20839 C C . ASP A 1 31 ? -0.634 -4.067 0.290 1.00 0.00 31 ASP A C 15
ATOM 20840 O O . ASP A 1 31 ? -1.612 -4.804 0.166 1.00 0.00 31 ASP A O 15
ATOM 20849 N N . ILE A 1 32 ? -0.640 -2.765 0.048 1.00 0.00 32 ILE A N 15
ATOM 20850 C CA . ILE A 1 32 ? -1.849 -2.092 -0.397 1.00 0.00 32 ILE A CA 15
ATOM 20851 C C . ILE A 1 32 ? -2.287 -2.677 -1.741 1.00 0.00 32 ILE A C 15
ATOM 20852 O O . ILE A 1 32 ? -3.481 -2.816 -2.002 1.00 0.00 32 ILE A O 15
ATOM 20868 N N . TYR A 1 33 ? -1.297 -3.003 -2.559 1.00 0.00 33 TYR A N 15
ATOM 20869 C CA . TYR A 1 33 ? -1.565 -3.569 -3.870 1.00 0.00 33 TYR A CA 15
ATOM 20870 C C . TYR A 1 33 ? -2.253 -4.930 -3.749 1.00 0.00 33 TYR A C 15
ATOM 20871 O O . TYR A 1 33 ? -3.150 -5.248 -4.529 1.00 0.00 33 TYR A O 15
ATOM 20889 N N . ASN A 1 34 ? -1.806 -5.698 -2.766 1.00 0.00 34 ASN A N 15
ATOM 20890 C CA . ASN A 1 34 ? -2.368 -7.017 -2.532 1.00 0.00 34 ASN A CA 15
ATOM 20891 C C . ASN A 1 34 ? -3.649 -6.883 -1.707 1.00 0.00 34 ASN A C 15
ATOM 20892 O O . ASN A 1 34 ? -4.591 -7.654 -1.887 1.00 0.00 34 ASN A O 15
ATOM 20903 N N . PHE A 1 35 ? -3.644 -5.899 -0.820 1.00 0.00 35 PHE A N 15
ATOM 20904 C CA . PHE A 1 35 ? -4.794 -5.654 0.033 1.00 0.00 35 PHE A CA 15
ATOM 20905 C C . PHE A 1 35 ? -6.013 -5.242 -0.795 1.00 0.00 35 PHE A C 15
ATOM 20906 O O . PHE A 1 35 ? -7.140 -5.267 -0.303 1.00 0.00 35 PHE A O 15
ATOM 20923 N N . PHE A 1 36 ? -5.746 -4.872 -2.039 1.00 0.00 36 PHE A N 15
ATOM 20924 C CA . PHE A 1 36 ? -6.807 -4.455 -2.940 1.00 0.00 36 PHE A CA 15
ATOM 20925 C C . PHE A 1 36 ? -7.017 -5.484 -4.053 1.00 0.00 36 PHE A C 15
ATOM 20926 O O . PHE A 1 36 ? -8.006 -5.423 -4.781 1.00 0.00 36 PHE A O 15
ATOM 20943 N N . SER A 1 37 ? -6.069 -6.405 -4.150 1.00 0.00 37 SER A N 15
ATOM 20944 C CA . SER A 1 37 ? -6.138 -7.445 -5.162 1.00 0.00 37 SER A CA 15
ATOM 20945 C C . SER A 1 37 ? -7.295 -8.398 -4.855 1.00 0.00 37 SER A C 15
ATOM 20946 O O . SER A 1 37 ? -7.718 -8.517 -3.706 1.00 0.00 37 SER A O 15
ATOM 20954 N N . PRO A 1 38 ? -7.787 -9.070 -5.931 1.00 0.00 38 PRO A N 15
ATOM 20955 C CA . PRO A 1 38 ? -7.228 -8.871 -7.257 1.00 0.00 38 PRO A CA 15
ATOM 20956 C C . PRO A 1 38 ? -7.677 -7.531 -7.845 1.00 0.00 38 PRO A C 15
ATOM 20957 O O . PRO A 1 38 ? -8.869 -7.306 -8.048 1.00 0.00 38 PRO A O 15
ATOM 20968 N N . LEU A 1 39 ? -6.697 -6.677 -8.104 1.00 0.00 39 LEU A N 15
ATOM 20969 C CA . LEU A 1 39 ? -6.976 -5.366 -8.665 1.00 0.00 39 LEU A CA 15
ATOM 20970 C C . LEU A 1 39 ? -5.680 -4.766 -9.215 1.00 0.00 39 LEU A C 15
ATOM 20971 O O . LEU A 1 39 ? -4.604 -5.334 -9.037 1.00 0.00 39 LEU A O 15
ATOM 20987 N N . ASN A 1 40 ? -5.827 -3.626 -9.873 1.00 0.00 40 ASN A N 15
ATOM 20988 C CA . ASN A 1 40 ? -4.682 -2.942 -10.451 1.00 0.00 40 ASN A CA 15
ATOM 20989 C C . ASN A 1 40 ? -4.817 -1.437 -10.210 1.00 0.00 40 ASN A C 15
ATOM 20990 O O . ASN A 1 40 ? -5.418 -0.728 -11.015 1.00 0.00 40 ASN A O 15
ATOM 21001 N N . PRO A 1 41 ? -4.232 -0.983 -9.069 1.00 0.00 41 PRO A N 15
ATOM 21002 C CA . PRO A 1 41 ? -4.282 0.425 -8.713 1.00 0.00 41 PRO A CA 15
ATOM 21003 C C . PRO A 1 41 ? -3.317 1.243 -9.574 1.00 0.00 41 PRO A C 15
ATOM 21004 O O . PRO A 1 41 ? -2.124 0.948 -9.627 1.00 0.00 41 PRO A O 15
ATOM 21015 N N . MET A 1 42 ? -3.870 2.254 -10.227 1.00 0.00 42 MET A N 15
ATOM 21016 C CA . MET A 1 42 ? -3.074 3.117 -11.083 1.00 0.00 42 MET A CA 15
ATOM 21017 C C . MET A 1 42 ? -1.888 3.707 -10.317 1.00 0.00 42 MET A C 15
ATOM 21018 O O . MET A 1 42 ? -0.787 3.811 -10.854 1.00 0.00 42 MET A O 15
ATOM 21032 N N . ARG A 1 43 ? -2.154 4.077 -9.073 1.00 0.00 43 ARG A N 15
ATOM 21033 C CA . ARG A 1 43 ? -1.123 4.654 -8.227 1.00 0.00 43 ARG A CA 15
ATOM 21034 C C . ARG A 1 43 ? -1.574 4.652 -6.765 1.00 0.00 43 ARG A C 15
ATOM 21035 O O . ARG A 1 43 ? -2.715 4.997 -6.463 1.00 0.00 43 ARG A O 15
ATOM 21056 N N . VAL A 1 44 ? -0.654 4.260 -5.896 1.00 0.00 44 VAL A N 15
ATOM 21057 C CA . VAL A 1 44 ? -0.942 4.209 -4.473 1.00 0.00 44 VAL A CA 15
ATOM 21058 C C . VAL A 1 44 ? -0.020 5.182 -3.735 1.00 0.00 44 VAL A C 15
ATOM 21059 O O . VAL A 1 44 ? 1.175 4.925 -3.594 1.00 0.00 44 VAL A O 15
ATOM 21072 N N . HIS A 1 45 ? -0.610 6.279 -3.283 1.00 0.00 45 HIS A N 15
ATOM 21073 C CA . HIS A 1 45 ? 0.143 7.292 -2.563 1.00 0.00 45 HIS A CA 15
ATOM 21074 C C . HIS A 1 45 ? 0.208 6.925 -1.079 1.00 0.00 45 HIS A C 15
ATOM 21075 O O . HIS A 1 45 ? -0.794 6.520 -0.492 1.00 0.00 45 HIS A O 15
ATOM 21089 N N . ILE A 1 46 ? 1.397 7.081 -0.515 1.00 0.00 46 ILE A N 15
ATOM 21090 C CA . ILE A 1 46 ? 1.606 6.771 0.889 1.00 0.00 46 ILE A CA 15
ATOM 21091 C C . ILE A 1 46 ? 1.888 8.065 1.655 1.00 0.00 46 ILE A C 15
ATOM 21092 O O . ILE A 1 46 ? 2.983 8.618 1.564 1.00 0.00 46 ILE A O 15
ATOM 21108 N N . GLU A 1 47 ? 0.882 8.509 2.394 1.00 0.00 47 GLU A N 15
ATOM 21109 C CA . GLU A 1 47 ? 1.008 9.727 3.176 1.00 0.00 47 GLU A CA 15
ATOM 21110 C C . GLU A 1 47 ? 2.106 9.570 4.230 1.00 0.00 47 GLU A C 15
ATOM 21111 O O . GLU A 1 47 ? 2.060 8.651 5.046 1.00 0.00 47 GLU A O 15
ATOM 21123 N N . ILE A 1 48 ? 3.067 10.481 4.178 1.00 0.00 48 ILE A N 15
ATOM 21124 C CA . ILE A 1 48 ? 4.175 10.454 5.118 1.00 0.00 48 ILE A CA 15
ATOM 21125 C C . ILE A 1 48 ? 4.058 11.646 6.070 1.00 0.00 48 ILE A C 15
ATOM 21126 O O . ILE A 1 48 ? 3.501 12.681 5.709 1.00 0.00 48 ILE A O 15
ATOM 21142 N N . GLY A 1 49 ? 4.593 11.460 7.268 1.00 0.00 49 GLY A N 15
ATOM 21143 C CA . GLY A 1 49 ? 4.556 12.507 8.275 1.00 0.00 49 GLY A CA 15
ATOM 21144 C C . GLY A 1 49 ? 5.755 13.447 8.132 1.00 0.00 49 GLY A C 15
ATOM 21145 O O . GLY A 1 49 ? 6.562 13.295 7.217 1.00 0.00 49 GLY A O 15
ATOM 21149 N N . PRO A 1 50 ? 5.835 14.423 9.076 1.00 0.00 50 PRO A N 15
ATOM 21150 C CA . PRO A 1 50 ? 6.921 15.388 9.065 1.00 0.00 50 PRO A CA 15
ATOM 21151 C C . PRO A 1 50 ? 8.222 14.754 9.561 1.00 0.00 50 PRO A C 15
ATOM 21152 O O . PRO A 1 50 ? 8.838 15.248 10.504 1.00 0.00 50 PRO A O 15
ATOM 21163 N N . ASP A 1 51 ? 8.603 13.670 8.902 1.00 0.00 51 ASP A N 15
ATOM 21164 C CA . ASP A 1 51 ? 9.820 12.963 9.264 1.00 0.00 51 ASP A CA 15
ATOM 21165 C C . ASP A 1 51 ? 10.033 11.795 8.299 1.00 0.00 51 ASP A C 15
ATOM 21166 O O . ASP A 1 51 ? 11.071 11.706 7.645 1.00 0.00 51 ASP A O 15
ATOM 21175 N N . GLY A 1 52 ? 9.032 10.928 8.241 1.00 0.00 52 GLY A N 15
ATOM 21176 C CA . GLY A 1 52 ? 9.097 9.769 7.367 1.00 0.00 52 GLY A CA 15
ATOM 21177 C C . GLY A 1 52 ? 8.025 8.741 7.739 1.00 0.00 52 GLY A C 15
ATOM 21178 O O . GLY A 1 52 ? 7.469 8.076 6.867 1.00 0.00 52 GLY A O 15
ATOM 21182 N N . ARG A 1 53 ? 7.769 8.644 9.035 1.00 0.00 53 ARG A N 15
ATOM 21183 C CA . ARG A 1 53 ? 6.774 7.709 9.533 1.00 0.00 53 ARG A CA 15
ATOM 21184 C C . ARG A 1 53 ? 5.441 7.918 8.812 1.00 0.00 53 ARG A C 15
ATOM 21185 O O . ARG A 1 53 ? 5.109 9.038 8.427 1.00 0.00 53 ARG A O 15
ATOM 21206 N N . VAL A 1 54 ? 4.714 6.822 8.651 1.00 0.00 54 VAL A N 15
ATOM 21207 C CA . VAL A 1 54 ? 3.425 6.871 7.983 1.00 0.00 54 VAL A CA 15
ATOM 21208 C C . VAL A 1 54 ? 2.375 7.426 8.949 1.00 0.00 54 VAL A C 15
ATOM 21209 O O . VAL A 1 54 ? 2.560 7.381 10.164 1.00 0.00 54 VAL A O 15
ATOM 21222 N N . THR A 1 55 ? 1.297 7.936 8.371 1.00 0.00 55 THR A N 15
ATOM 21223 C CA . THR A 1 55 ? 0.219 8.498 9.166 1.00 0.00 55 THR A CA 15
ATOM 21224 C C . THR A 1 55 ? -0.916 7.484 9.319 1.00 0.00 55 THR A C 15
ATOM 21225 O O . THR A 1 55 ? -1.682 7.543 10.280 1.00 0.00 55 THR A O 15
ATOM 21236 N N . GLY A 1 56 ? -0.989 6.576 8.357 1.00 0.00 56 GLY A N 15
ATOM 21237 C CA . GLY A 1 56 ? -2.017 5.549 8.372 1.00 0.00 56 GLY A CA 15
ATOM 21238 C C . GLY A 1 56 ? -3.026 5.767 7.243 1.00 0.00 56 GLY A C 15
ATOM 21239 O O . GLY A 1 56 ? -3.998 5.022 7.122 1.00 0.00 56 GLY A O 15
ATOM 21243 N N . GLU A 1 57 ? -2.761 6.790 6.444 1.00 0.00 57 GLU A N 15
ATOM 21244 C CA . GLU A 1 57 ? -3.633 7.114 5.328 1.00 0.00 57 GLU A CA 15
ATOM 21245 C C . GLU A 1 57 ? -2.954 6.761 4.004 1.00 0.00 57 GLU A C 15
ATOM 21246 O O . GLU A 1 57 ? -1.728 6.715 3.923 1.00 0.00 57 GLU A O 15
ATOM 21258 N N . ALA A 1 58 ? -3.782 6.521 2.997 1.00 0.00 58 ALA A N 15
ATOM 21259 C CA . ALA A 1 58 ? -3.277 6.174 1.680 1.00 0.00 58 ALA A CA 15
ATOM 21260 C C . ALA A 1 58 ? -4.249 6.685 0.614 1.00 0.00 58 ALA A C 15
ATOM 21261 O O . ALA A 1 58 ? -5.443 6.822 0.873 1.00 0.00 58 ALA A O 15
ATOM 21268 N N . ASP A 1 59 ? -3.700 6.954 -0.561 1.00 0.00 59 ASP A N 15
ATOM 21269 C CA . ASP A 1 59 ? -4.503 7.447 -1.667 1.00 0.00 59 ASP A CA 15
ATOM 21270 C C . ASP A 1 59 ? -4.308 6.536 -2.880 1.00 0.00 59 ASP A C 15
ATOM 21271 O O . ASP A 1 59 ? -3.269 6.586 -3.537 1.00 0.00 59 ASP A O 15
ATOM 21280 N N . VAL A 1 60 ? -5.322 5.725 -3.141 1.00 0.00 60 VAL A N 15
ATOM 21281 C CA . VAL A 1 60 ? -5.275 4.804 -4.264 1.00 0.00 60 VAL A CA 15
ATOM 21282 C C . VAL A 1 60 ? -5.908 5.467 -5.489 1.00 0.00 60 VAL A C 15
ATOM 21283 O O . VAL A 1 60 ? -6.826 6.275 -5.357 1.00 0.00 60 VAL A O 15
ATOM 21296 N N . GLU A 1 61 ? -5.392 5.100 -6.653 1.00 0.00 61 GLU A N 15
ATOM 21297 C CA . GLU A 1 61 ? -5.896 5.650 -7.901 1.00 0.00 61 GLU A CA 15
ATOM 21298 C C . GLU A 1 61 ? -6.401 4.527 -8.809 1.00 0.00 61 GLU A C 15
ATOM 21299 O O . GLU A 1 61 ? -5.654 3.609 -9.142 1.00 0.00 61 GLU A O 15
ATOM 21311 N N . PHE A 1 62 ? -7.667 4.638 -9.185 1.00 0.00 62 PHE A N 15
ATOM 21312 C CA . PHE A 1 62 ? -8.281 3.644 -10.048 1.00 0.00 62 PHE A CA 15
ATOM 21313 C C . PHE A 1 62 ? -8.756 4.274 -11.359 1.00 0.00 62 PHE A C 15
ATOM 21314 O O . PHE A 1 62 ? -9.316 5.369 -11.358 1.00 0.00 62 PHE A O 15
ATOM 21331 N N . ALA A 1 63 ? -8.515 3.555 -12.445 1.00 0.00 63 ALA A N 15
ATOM 21332 C CA . ALA A 1 63 ? -8.911 4.030 -13.760 1.00 0.00 63 ALA A CA 15
ATOM 21333 C C . ALA A 1 63 ? -10.436 4.147 -13.817 1.00 0.00 63 ALA A C 15
ATOM 21334 O O . ALA A 1 63 ? -10.969 5.217 -14.108 1.00 0.00 63 ALA A O 15
ATOM 21341 N N . THR A 1 64 ? -11.094 3.032 -13.535 1.00 0.00 64 THR A N 15
ATOM 21342 C CA . THR A 1 64 ? -12.547 2.996 -13.551 1.00 0.00 64 THR A CA 15
ATOM 21343 C C . THR A 1 64 ? -13.098 3.089 -12.127 1.00 0.00 64 THR A C 15
ATOM 21344 O O . THR A 1 64 ? -12.340 3.267 -11.175 1.00 0.00 64 THR A O 15
ATOM 21355 N N . HIS A 1 65 ? -14.413 2.963 -12.026 1.00 0.00 65 HIS A N 15
ATOM 21356 C CA . HIS A 1 65 ? -15.075 3.030 -10.735 1.00 0.00 65 HIS A CA 15
ATOM 21357 C C . HIS A 1 65 ? -15.130 1.633 -10.113 1.00 0.00 65 HIS A C 15
ATOM 21358 O O . HIS A 1 65 ? -15.077 1.490 -8.893 1.00 0.00 65 HIS A O 15
ATOM 21372 N N . GLU A 1 66 ? -15.236 0.638 -10.982 1.00 0.00 66 GLU A N 15
ATOM 21373 C CA . GLU A 1 66 ? -15.299 -0.743 -10.534 1.00 0.00 66 GLU A CA 15
ATOM 21374 C C . GLU A 1 66 ? -14.070 -1.083 -9.689 1.00 0.00 66 GLU A C 15
ATOM 21375 O O . GLU A 1 66 ? -14.198 -1.618 -8.588 1.00 0.00 66 GLU A O 15
ATOM 21387 N N . ASP A 1 67 ? -12.907 -0.759 -10.235 1.00 0.00 67 ASP A N 15
ATOM 21388 C CA . ASP A 1 67 ? -11.656 -1.024 -9.545 1.00 0.00 67 ASP A CA 15
ATOM 21389 C C . ASP A 1 67 ? -11.709 -0.404 -8.147 1.00 0.00 67 ASP A C 15
ATOM 21390 O O . ASP A 1 67 ? -10.941 -0.786 -7.265 1.00 0.00 67 ASP A O 15
ATOM 21399 N N . ALA A 1 68 ? -12.623 0.542 -7.988 1.00 0.00 68 ALA A N 15
ATOM 21400 C CA . ALA A 1 68 ? -12.785 1.219 -6.713 1.00 0.00 68 ALA A CA 15
ATOM 21401 C C . ALA A 1 68 ? -13.738 0.411 -5.829 1.00 0.00 68 ALA A C 15
ATOM 21402 O O . ALA A 1 68 ? -13.363 -0.022 -4.741 1.00 0.00 68 ALA A O 15
ATOM 21409 N N . VAL A 1 69 ? -14.951 0.232 -6.330 1.00 0.00 69 VAL A N 15
ATOM 21410 C CA . VAL A 1 69 ? -15.959 -0.517 -5.600 1.00 0.00 69 VAL A CA 15
ATOM 21411 C C . VAL A 1 69 ? -15.408 -1.901 -5.252 1.00 0.00 69 VAL A C 15
ATOM 21412 O O . VAL A 1 69 ? -15.763 -2.474 -4.223 1.00 0.00 69 VAL A O 15
ATOM 21425 N N . ALA A 1 70 ? -14.549 -2.399 -6.130 1.00 0.00 70 ALA A N 15
ATOM 21426 C CA . ALA A 1 70 ? -13.946 -3.705 -5.928 1.00 0.00 70 ALA A CA 15
ATOM 21427 C C . ALA A 1 70 ? -13.056 -3.664 -4.685 1.00 0.00 70 ALA A C 15
ATOM 21428 O O . ALA A 1 70 ? -12.952 -4.652 -3.958 1.00 0.00 70 ALA A O 15
ATOM 21435 N N . ALA A 1 71 ? -12.436 -2.512 -4.477 1.00 0.00 71 ALA A N 15
ATOM 21436 C CA . ALA A 1 71 ? -11.558 -2.330 -3.334 1.00 0.00 71 ALA A CA 15
ATOM 21437 C C . ALA A 1 71 ? -12.389 -2.353 -2.049 1.00 0.00 71 ALA A C 15
ATOM 21438 O O . ALA A 1 71 ? -11.991 -2.965 -1.059 1.00 0.00 71 ALA A O 15
ATOM 21445 N N . MET A 1 72 ? -13.528 -1.680 -2.107 1.00 0.00 72 MET A N 15
ATOM 21446 C CA . MET A 1 72 ? -14.419 -1.616 -0.961 1.00 0.00 72 MET A CA 15
ATOM 21447 C C . MET A 1 72 ? -14.592 -2.996 -0.324 1.00 0.00 72 MET A C 15
ATOM 21448 O O . MET A 1 72 ? -14.915 -3.102 0.858 1.00 0.00 72 MET A O 15
ATOM 21462 N N . ALA A 1 73 ? -14.370 -4.020 -1.135 1.00 0.00 73 ALA A N 15
ATOM 21463 C CA . ALA A 1 73 ? -14.498 -5.389 -0.666 1.00 0.00 73 ALA A CA 15
ATOM 21464 C C . ALA A 1 73 ? -13.505 -5.627 0.474 1.00 0.00 73 ALA A C 15
ATOM 21465 O O . ALA A 1 73 ? -13.804 -6.354 1.420 1.00 0.00 73 ALA A O 15
ATOM 21472 N N . LYS A 1 74 ? -12.345 -5.000 0.347 1.00 0.00 74 LYS A N 15
ATOM 21473 C CA . LYS A 1 74 ? -11.307 -5.135 1.355 1.00 0.00 74 LYS A CA 15
ATOM 21474 C C . LYS A 1 74 ? -11.447 -4.007 2.378 1.00 0.00 74 LYS A C 15
ATOM 21475 O O . LYS A 1 74 ? -10.464 -3.599 2.996 1.00 0.00 74 LYS A O 15
ATOM 21494 N N . ASP A 1 75 ? -12.676 -3.534 2.526 1.00 0.00 75 ASP A N 15
ATOM 21495 C CA . ASP A 1 75 ? -12.956 -2.460 3.464 1.00 0.00 75 ASP A CA 15
ATOM 21496 C C . ASP A 1 75 ? -13.009 -3.030 4.883 1.00 0.00 75 ASP A C 15
ATOM 21497 O O . ASP A 1 75 ? -13.439 -4.164 5.085 1.00 0.00 75 ASP A O 15
ATOM 21506 N N . LYS A 1 76 ? -12.565 -2.216 5.830 1.00 0.00 76 LYS A N 15
ATOM 21507 C CA . LYS A 1 76 ? -12.556 -2.624 7.225 1.00 0.00 76 LYS A CA 15
ATOM 21508 C C . LYS A 1 76 ? -11.486 -3.698 7.430 1.00 0.00 76 LYS A C 15
ATOM 21509 O O . LYS A 1 76 ? -10.595 -3.539 8.263 1.00 0.00 76 LYS A O 15
ATOM 21528 N N . ALA A 1 77 ? -11.609 -4.767 6.657 1.00 0.00 77 ALA A N 15
ATOM 21529 C CA . ALA A 1 77 ? -10.663 -5.866 6.744 1.00 0.00 77 ALA A CA 15
ATOM 21530 C C . ALA A 1 77 ? -9.287 -5.320 7.128 1.00 0.00 77 ALA A C 15
ATOM 21531 O O . ALA A 1 77 ? -8.750 -4.446 6.449 1.00 0.00 77 ALA A O 15
ATOM 21538 N N . ASN A 1 78 ? -8.755 -5.858 8.216 1.00 0.00 78 ASN A N 15
ATOM 21539 C CA . ASN A 1 78 ? -7.451 -5.435 8.699 1.00 0.00 78 ASN A CA 15
ATOM 21540 C C . ASN A 1 78 ? -6.373 -5.907 7.722 1.00 0.00 78 ASN A C 15
ATOM 21541 O O . ASN A 1 78 ? -5.965 -7.067 7.755 1.00 0.00 78 ASN A O 15
ATOM 21552 N N . MET A 1 79 ? -5.941 -4.984 6.876 1.00 0.00 79 MET A N 15
ATOM 21553 C CA . MET A 1 79 ? -4.918 -5.291 5.891 1.00 0.00 79 MET A CA 15
ATOM 21554 C C . MET A 1 79 ? -3.882 -6.261 6.461 1.00 0.00 79 MET A C 15
ATOM 21555 O O . MET A 1 79 ? -3.507 -7.231 5.804 1.00 0.00 79 MET A O 15
ATOM 21569 N N . GLN A 1 80 ? -3.449 -5.966 7.678 1.00 0.00 80 GLN A N 15
ATOM 21570 C CA . GLN A 1 80 ? -2.463 -6.800 8.344 1.00 0.00 80 GLN A CA 15
ATOM 21571 C C . GLN A 1 80 ? -2.960 -7.201 9.735 1.00 0.00 80 GLN A C 15
ATOM 21572 O O . GLN A 1 80 ? -3.387 -8.336 9.942 1.00 0.00 80 GLN A O 15
ATOM 21586 N N . HIS A 1 81 ? -2.887 -6.248 10.652 1.00 0.00 81 HIS A N 15
ATOM 21587 C CA . HIS A 1 81 ? -3.325 -6.488 12.017 1.00 0.00 81 HIS A CA 15
ATOM 21588 C C . HIS A 1 81 ? -4.046 -5.248 12.550 1.00 0.00 81 HIS A C 15
ATOM 21589 O O . HIS A 1 81 ? -4.275 -5.128 13.752 1.00 0.00 81 HIS A O 15
ATOM 21603 N N . ARG A 1 82 ? -4.384 -4.358 11.629 1.00 0.00 82 ARG A N 15
ATOM 21604 C CA . ARG A 1 82 ? -5.075 -3.132 11.991 1.00 0.00 82 ARG A CA 15
ATOM 21605 C C . ARG A 1 82 ? -6.255 -2.889 11.047 1.00 0.00 82 ARG A C 15
ATOM 21606 O O . ARG A 1 82 ? -6.121 -3.029 9.832 1.00 0.00 82 ARG A O 15
ATOM 21627 N N . TYR A 1 83 ? -7.383 -2.529 11.642 1.00 0.00 83 TYR A N 15
ATOM 21628 C CA . TYR A 1 83 ? -8.585 -2.265 10.869 1.00 0.00 83 TYR A CA 15
ATOM 21629 C C . TYR A 1 83 ? -8.413 -1.021 9.995 1.00 0.00 83 TYR A C 15
ATOM 21630 O O . TYR A 1 83 ? -8.412 0.101 10.500 1.00 0.00 83 TYR A O 15
ATOM 21648 N N . VAL A 1 84 ? -8.272 -1.262 8.700 1.00 0.00 84 VAL A N 15
ATOM 21649 C CA . VAL A 1 84 ? -8.099 -0.175 7.751 1.00 0.00 84 VAL A CA 15
ATOM 21650 C C . VAL A 1 84 ? -9.473 0.318 7.292 1.00 0.00 84 VAL A C 15
ATOM 21651 O O . VAL A 1 84 ? -10.436 -0.448 7.269 1.00 0.00 84 VAL A O 15
ATOM 21664 N N . GLU A 1 85 ? -9.521 1.594 6.938 1.00 0.00 85 GLU A N 15
ATOM 21665 C CA . GLU A 1 85 ? -10.761 2.198 6.481 1.00 0.00 85 GLU A CA 15
ATOM 21666 C C . GLU A 1 85 ? -10.660 2.559 4.998 1.00 0.00 85 GLU A C 15
ATOM 21667 O O . GLU A 1 85 ? -9.763 3.298 4.595 1.00 0.00 85 GLU A O 15
ATOM 21679 N N . LEU A 1 86 ? -11.593 2.021 4.226 1.00 0.00 86 LEU A N 15
ATOM 21680 C CA . LEU A 1 86 ? -11.620 2.277 2.796 1.00 0.00 86 LEU A CA 15
ATOM 21681 C C . LEU A 1 86 ? -12.864 3.099 2.453 1.00 0.00 86 LEU A C 15
ATOM 21682 O O . LEU A 1 86 ? -13.969 2.770 2.883 1.00 0.00 86 LEU A O 15
ATOM 21698 N N . PHE A 1 87 ? -12.643 4.154 1.683 1.00 0.00 87 PHE A N 15
ATOM 21699 C CA . PHE A 1 87 ? -13.733 5.026 1.277 1.00 0.00 87 PHE A CA 15
ATOM 21700 C C . PHE A 1 87 ? -13.767 5.191 -0.243 1.00 0.00 87 PHE A C 15
ATOM 21701 O O . PHE A 1 87 ? -12.883 5.821 -0.823 1.00 0.00 87 PHE A O 15
ATOM 21718 N N . LEU A 1 88 ? -14.796 4.613 -0.846 1.00 0.00 88 LEU A N 15
ATOM 21719 C CA . LEU A 1 88 ? -14.956 4.688 -2.288 1.00 0.00 88 LEU A CA 15
ATOM 21720 C C . LEU A 1 88 ? -15.283 6.129 -2.687 1.00 0.00 88 LEU A C 15
ATOM 21721 O O . LEU A 1 88 ? -16.389 6.608 -2.442 1.00 0.00 88 LEU A O 15
ATOM 21737 N N . ASN A 1 89 ? -14.301 6.779 -3.294 1.00 0.00 89 ASN A N 15
ATOM 21738 C CA . ASN A 1 89 ? -14.471 8.155 -3.728 1.00 0.00 89 ASN A CA 15
ATOM 21739 C C . ASN A 1 89 ? -14.325 8.226 -5.250 1.00 0.00 89 ASN A C 15
ATOM 21740 O O . ASN A 1 89 ? -13.217 8.131 -5.776 1.00 0.00 89 ASN A O 15
ATOM 21751 N N . SER A 1 90 ? -15.459 8.393 -5.914 1.00 0.00 90 SER A N 15
ATOM 21752 C CA . SER A 1 90 ? -15.471 8.479 -7.365 1.00 0.00 90 SER A CA 15
ATOM 21753 C C . SER A 1 90 ? -16.523 9.492 -7.820 1.00 0.00 90 SER A C 15
ATOM 21754 O O . SER A 1 90 ? -17.335 9.952 -7.019 1.00 0.00 90 SER A O 15
ATOM 21762 N N . THR A 1 91 ? -16.474 9.810 -9.106 1.00 0.00 91 THR A N 15
ATOM 21763 C CA . THR A 1 91 ? -17.412 10.761 -9.678 1.00 0.00 91 THR A CA 15
ATOM 21764 C C . THR A 1 91 ? -18.560 10.025 -10.371 1.00 0.00 91 THR A C 15
ATOM 21765 O O . THR A 1 91 ? -19.674 10.541 -10.452 1.00 0.00 91 THR A O 15
ATOM 21776 N N . ALA A 1 92 ? -18.249 8.831 -10.854 1.00 0.00 92 ALA A N 15
ATOM 21777 C CA . ALA A 1 92 ? -19.241 8.019 -11.539 1.00 0.00 92 ALA A CA 15
ATOM 21778 C C . ALA A 1 92 ? -19.903 8.851 -12.639 1.00 0.00 92 ALA A C 15
ATOM 21779 O O . ALA A 1 92 ? -19.600 10.032 -12.797 1.00 0.00 92 ALA A O 15
ATOM 21786 N N . GLY A 1 93 ? -20.795 8.201 -13.373 1.00 0.00 93 GLY A N 15
ATOM 21787 C CA . GLY A 1 93 ? -21.502 8.865 -14.454 1.00 0.00 93 GLY A CA 15
ATOM 21788 C C . GLY A 1 93 ? -23.011 8.866 -14.203 1.00 0.00 93 GLY A C 15
ATOM 21789 O O . GLY A 1 93 ? -23.667 7.834 -14.333 1.00 0.00 93 GLY A O 15
ATOM 21793 N N . THR A 1 94 ? -23.519 10.038 -13.847 1.00 0.00 94 THR A N 15
ATOM 21794 C CA . THR A 1 94 ? -24.938 10.187 -13.576 1.00 0.00 94 THR A CA 15
ATOM 21795 C C . THR A 1 94 ? -25.430 9.058 -12.668 1.00 0.00 94 THR A C 15
ATOM 21796 O O . THR A 1 94 ? -24.630 8.386 -12.019 1.00 0.00 94 THR A O 15
ATOM 21807 N N . SER A 1 95 ? -26.743 8.883 -12.653 1.00 0.00 95 SER A N 15
ATOM 21808 C CA . SER A 1 95 ? -27.351 7.847 -11.835 1.00 0.00 95 SER A CA 15
ATOM 21809 C C . SER A 1 95 ? -28.854 8.098 -11.705 1.00 0.00 95 SER A C 15
ATOM 21810 O O . SER A 1 95 ? -29.340 9.175 -12.046 1.00 0.00 95 SER A O 15
ATOM 21818 N N . GLY A 1 96 ? -29.551 7.084 -11.212 1.00 0.00 96 GLY A N 15
ATOM 21819 C CA . GLY A 1 96 ? -30.989 7.181 -11.033 1.00 0.00 96 GLY A CA 15
ATOM 21820 C C . GLY A 1 96 ? -31.494 6.111 -10.062 1.00 0.00 96 GLY A C 15
ATOM 21821 O O . GLY A 1 96 ? -31.288 4.919 -10.284 1.00 0.00 96 GLY A O 15
ATOM 21825 N N . SER A 1 97 ? -32.145 6.577 -9.006 1.00 0.00 97 SER A N 15
ATOM 21826 C CA . SER A 1 97 ? -32.681 5.675 -8.000 1.00 0.00 97 SER A CA 15
ATOM 21827 C C . SER A 1 97 ? -33.835 6.349 -7.255 1.00 0.00 97 SER A C 15
ATOM 21828 O O . SER A 1 97 ? -33.919 7.575 -7.213 1.00 0.00 97 SER A O 15
ATOM 21836 N N . GLY A 1 98 ? -34.695 5.517 -6.686 1.00 0.00 98 GLY A N 15
ATOM 21837 C CA . GLY A 1 98 ? -35.841 6.017 -5.944 1.00 0.00 98 GLY A CA 15
ATOM 21838 C C . GLY A 1 98 ? -36.441 4.923 -5.059 1.00 0.00 98 GLY A C 15
ATOM 21839 O O . GLY A 1 98 ? -37.304 4.167 -5.500 1.00 0.00 98 GLY A O 15
ATOM 21843 N N . PRO A 1 99 ? -35.947 4.873 -3.793 1.00 0.00 99 PRO A N 15
ATOM 21844 C CA . PRO A 1 99 ? -36.425 3.884 -2.842 1.00 0.00 99 PRO A CA 15
ATOM 21845 C C . PRO A 1 99 ? -37.816 4.252 -2.321 1.00 0.00 99 PRO A C 15
ATOM 21846 O O . PRO A 1 99 ? -38.367 5.288 -2.690 1.00 0.00 99 PRO A O 15
ATOM 21857 N N . SER A 1 100 ? -38.344 3.382 -1.472 1.00 0.00 100 SER A N 15
ATOM 21858 C CA . SER A 1 100 ? -39.660 3.602 -0.897 1.00 0.00 100 SER A CA 15
ATOM 21859 C C . SER A 1 100 ? -39.659 4.885 -0.064 1.00 0.00 100 SER A C 15
ATOM 21860 O O . SER A 1 100 ? -40.422 5.809 -0.339 1.00 0.00 100 SER A O 15
ATOM 21868 N N . SER A 1 101 ? -38.792 4.901 0.939 1.00 0.00 101 SER A N 15
ATOM 21869 C CA . SER A 1 101 ? -38.682 6.055 1.814 1.00 0.00 101 SER A CA 15
ATOM 21870 C C . SER A 1 101 ? -37.208 6.400 2.042 1.00 0.00 101 SER A C 15
ATOM 21871 O O . SER A 1 101 ? -36.421 5.544 2.441 1.00 0.00 101 SER A O 15
ATOM 21879 N N . GLY A 1 102 ? -36.880 7.657 1.778 1.00 0.00 102 GLY A N 15
ATOM 21880 C CA . GLY A 1 102 ? -35.516 8.125 1.949 1.00 0.00 102 GLY A CA 15
ATOM 21881 C C . GLY A 1 102 ? -35.294 8.662 3.365 1.00 0.00 102 GLY A C 15
ATOM 21882 O O . GLY A 1 102 ? -35.543 7.961 4.344 1.00 0.00 102 GLY A O 15
ATOM 21886 N N . GLY A 1 1 ? -2.964 23.809 21.454 1.00 0.00 1 GLY A N 16
ATOM 21887 C CA . GLY A 1 1 ? -2.115 24.693 20.673 1.00 0.00 1 GLY A CA 16
ATOM 21888 C C . GLY A 1 1 ? -1.715 24.040 19.348 1.00 0.00 1 GLY A C 16
ATOM 21889 O O . GLY A 1 1 ? -0.676 23.389 19.262 1.00 0.00 1 GLY A O 16
ATOM 21893 N N . SER A 1 2 ? -2.563 24.237 18.349 1.00 0.00 2 SER A N 16
ATOM 21894 C CA . SER A 1 2 ? -2.311 23.675 17.032 1.00 0.00 2 SER A CA 16
ATOM 21895 C C . SER A 1 2 ? -0.891 24.022 16.578 1.00 0.00 2 SER A C 16
ATOM 21896 O O . SER A 1 2 ? -0.534 25.195 16.489 1.00 0.00 2 SER A O 16
ATOM 21904 N N . SER A 1 3 ? -0.121 22.980 16.304 1.00 0.00 3 SER A N 16
ATOM 21905 C CA . SER A 1 3 ? 1.251 23.159 15.861 1.00 0.00 3 SER A CA 16
ATOM 21906 C C . SER A 1 3 ? 1.354 22.901 14.357 1.00 0.00 3 SER A C 16
ATOM 21907 O O . SER A 1 3 ? 1.647 21.784 13.933 1.00 0.00 3 SER A O 16
ATOM 21915 N N . GLY A 1 4 ? 1.107 23.953 13.590 1.00 0.00 4 GLY A N 16
ATOM 21916 C CA . GLY A 1 4 ? 1.168 23.854 12.142 1.00 0.00 4 GLY A CA 16
ATOM 21917 C C . GLY A 1 4 ? 0.276 22.721 11.631 1.00 0.00 4 GLY A C 16
ATOM 21918 O O . GLY A 1 4 ? -0.938 22.884 11.520 1.00 0.00 4 GLY A O 16
ATOM 21922 N N . SER A 1 5 ? 0.913 21.598 11.334 1.00 0.00 5 SER A N 16
ATOM 21923 C CA . SER A 1 5 ? 0.192 20.438 10.839 1.00 0.00 5 SER A CA 16
ATOM 21924 C C . SER A 1 5 ? -0.799 20.862 9.753 1.00 0.00 5 SER A C 16
ATOM 21925 O O . SER A 1 5 ? -1.945 21.196 10.050 1.00 0.00 5 SER A O 16
ATOM 21933 N N . SER A 1 6 ? -0.321 20.836 8.517 1.00 0.00 6 SER A N 16
ATOM 21934 C CA . SER A 1 6 ? -1.151 21.214 7.386 1.00 0.00 6 SER A CA 16
ATOM 21935 C C . SER A 1 6 ? -0.602 20.589 6.102 1.00 0.00 6 SER A C 16
ATOM 21936 O O . SER A 1 6 ? 0.595 20.323 6.000 1.00 0.00 6 SER A O 16
ATOM 21944 N N . GLY A 1 7 ? -1.502 20.371 5.155 1.00 0.00 7 GLY A N 16
ATOM 21945 C CA . GLY A 1 7 ? -1.123 19.782 3.882 1.00 0.00 7 GLY A CA 16
ATOM 21946 C C . GLY A 1 7 ? -2.340 19.192 3.167 1.00 0.00 7 GLY A C 16
ATOM 21947 O O . GLY A 1 7 ? -2.517 17.975 3.138 1.00 0.00 7 GLY A O 16
ATOM 21951 N N . SER A 1 8 ? -3.146 20.081 2.607 1.00 0.00 8 SER A N 16
ATOM 21952 C CA . SER A 1 8 ? -4.341 19.663 1.894 1.00 0.00 8 SER A CA 16
ATOM 21953 C C . SER A 1 8 ? -4.160 19.891 0.392 1.00 0.00 8 SER A C 16
ATOM 21954 O O . SER A 1 8 ? -4.562 20.928 -0.135 1.00 0.00 8 SER A O 16
ATOM 21962 N N . SER A 1 9 ? -3.556 18.906 -0.256 1.00 0.00 9 SER A N 16
ATOM 21963 C CA . SER A 1 9 ? -3.317 18.986 -1.687 1.00 0.00 9 SER A CA 16
ATOM 21964 C C . SER A 1 9 ? -4.335 18.125 -2.436 1.00 0.00 9 SER A C 16
ATOM 21965 O O . SER A 1 9 ? -4.819 17.126 -1.905 1.00 0.00 9 SER A O 16
ATOM 21973 N N . PHE A 1 10 ? -4.630 18.542 -3.659 1.00 0.00 10 PHE A N 16
ATOM 21974 C CA . PHE A 1 10 ? -5.581 17.820 -4.487 1.00 0.00 10 PHE A CA 16
ATOM 21975 C C . PHE A 1 10 ? -5.273 18.015 -5.973 1.00 0.00 10 PHE A C 16
ATOM 21976 O O . PHE A 1 10 ? -4.603 18.974 -6.351 1.00 0.00 10 PHE A O 16
ATOM 21993 N N . GLN A 1 11 ? -5.777 17.088 -6.775 1.00 0.00 11 GLN A N 16
ATOM 21994 C CA . GLN A 1 11 ? -5.564 17.146 -8.211 1.00 0.00 11 GLN A CA 16
ATOM 21995 C C . GLN A 1 11 ? -6.259 15.969 -8.898 1.00 0.00 11 GLN A C 16
ATOM 21996 O O . GLN A 1 11 ? -5.736 14.856 -8.912 1.00 0.00 11 GLN A O 16
ATOM 22010 N N . SER A 1 12 ? -7.429 16.254 -9.452 1.00 0.00 12 SER A N 16
ATOM 22011 C CA . SER A 1 12 ? -8.201 15.233 -10.139 1.00 0.00 12 SER A CA 16
ATOM 22012 C C . SER A 1 12 ? -7.384 14.646 -11.291 1.00 0.00 12 SER A C 16
ATOM 22013 O O . SER A 1 12 ? -6.554 15.335 -11.882 1.00 0.00 12 SER A O 16
ATOM 22021 N N . THR A 1 13 ? -7.647 13.379 -11.575 1.00 0.00 13 THR A N 16
ATOM 22022 C CA . THR A 1 13 ? -6.946 12.691 -12.646 1.00 0.00 13 THR A CA 16
ATOM 22023 C C . THR A 1 13 ? -7.931 11.892 -13.501 1.00 0.00 13 THR A C 16
ATOM 22024 O O . THR A 1 13 ? -7.878 11.946 -14.729 1.00 0.00 13 THR A O 16
ATOM 22035 N N . THR A 1 14 ? -8.807 11.169 -12.819 1.00 0.00 14 THR A N 16
ATOM 22036 C CA . THR A 1 14 ? -9.803 10.360 -13.501 1.00 0.00 14 THR A CA 16
ATOM 22037 C C . THR A 1 14 ? -11.202 10.678 -12.972 1.00 0.00 14 THR A C 16
ATOM 22038 O O . THR A 1 14 ? -12.007 11.297 -13.666 1.00 0.00 14 THR A O 16
ATOM 22049 N N . GLY A 1 15 ? -11.450 10.241 -11.746 1.00 0.00 15 GLY A N 16
ATOM 22050 C CA . GLY A 1 15 ? -12.738 10.472 -11.115 1.00 0.00 15 GLY A CA 16
ATOM 22051 C C . GLY A 1 15 ? -12.995 9.452 -10.003 1.00 0.00 15 GLY A C 16
ATOM 22052 O O . GLY A 1 15 ? -13.539 9.795 -8.955 1.00 0.00 15 GLY A O 16
ATOM 22056 N N . HIS A 1 16 ? -12.591 8.219 -10.270 1.00 0.00 16 HIS A N 16
ATOM 22057 C CA . HIS A 1 16 ? -12.770 7.147 -9.306 1.00 0.00 16 HIS A CA 16
ATOM 22058 C C . HIS A 1 16 ? -11.483 6.960 -8.501 1.00 0.00 16 HIS A C 16
ATOM 22059 O O . HIS A 1 16 ? -10.438 6.634 -9.062 1.00 0.00 16 HIS A O 16
ATOM 22073 N N . CYS A 1 17 ? -11.600 7.175 -7.199 1.00 0.00 17 CYS A N 16
ATOM 22074 C CA . CYS A 1 17 ? -10.458 7.034 -6.311 1.00 0.00 17 CYS A CA 16
ATOM 22075 C C . CYS A 1 17 ? -10.944 6.420 -4.997 1.00 0.00 17 CYS A C 16
ATOM 22076 O O . CYS A 1 17 ? -12.143 6.409 -4.719 1.00 0.00 17 CYS A O 16
ATOM 22084 N N . VAL A 1 18 ? -9.990 5.923 -4.224 1.00 0.00 18 VAL A N 16
ATOM 22085 C CA . VAL A 1 18 ? -10.306 5.309 -2.946 1.00 0.00 18 VAL A CA 16
ATOM 22086 C C . VAL A 1 18 ? -9.357 5.852 -1.875 1.00 0.00 18 VAL A C 16
ATOM 22087 O O . VAL A 1 18 ? -8.140 5.829 -2.050 1.00 0.00 18 VAL A O 16
ATOM 22100 N N . HIS A 1 19 ? -9.951 6.328 -0.791 1.00 0.00 19 HIS A N 16
ATOM 22101 C CA . HIS A 1 19 ? -9.174 6.876 0.308 1.00 0.00 19 HIS A CA 16
ATOM 22102 C C . HIS A 1 19 ? -8.865 5.771 1.320 1.00 0.00 19 HIS A C 16
ATOM 22103 O O . HIS A 1 19 ? -9.646 4.834 1.479 1.00 0.00 19 HIS A O 16
ATOM 22117 N N . MET A 1 20 ? -7.723 5.916 1.977 1.00 0.00 20 MET A N 16
ATOM 22118 C CA . MET A 1 20 ? -7.301 4.942 2.968 1.00 0.00 20 MET A CA 16
ATOM 22119 C C . MET A 1 20 ? -6.994 5.618 4.306 1.00 0.00 20 MET A C 16
ATOM 22120 O O . MET A 1 20 ? -6.401 6.695 4.339 1.00 0.00 20 MET A O 16
ATOM 22134 N N . ARG A 1 21 ? -7.412 4.959 5.376 1.00 0.00 21 ARG A N 16
ATOM 22135 C CA . ARG A 1 21 ? -7.189 5.483 6.713 1.00 0.00 21 ARG A CA 16
ATOM 22136 C C . ARG A 1 21 ? -7.074 4.337 7.720 1.00 0.00 21 ARG A C 16
ATOM 22137 O O . ARG A 1 21 ? -7.686 3.285 7.542 1.00 0.00 21 ARG A O 16
ATOM 22158 N N . GLY A 1 22 ? -6.284 4.580 8.756 1.00 0.00 22 GLY A N 16
ATOM 22159 C CA . GLY A 1 22 ? -6.080 3.581 9.792 1.00 0.00 22 GLY A CA 16
ATOM 22160 C C . GLY A 1 22 ? -5.286 2.389 9.255 1.00 0.00 22 GLY A C 16
ATOM 22161 O O . GLY A 1 22 ? -5.744 1.250 9.327 1.00 0.00 22 GLY A O 16
ATOM 22165 N N . LEU A 1 23 ? -4.108 2.692 8.730 1.00 0.00 23 LEU A N 16
ATOM 22166 C CA . LEU A 1 23 ? -3.245 1.660 8.182 1.00 0.00 23 LEU A CA 16
ATOM 22167 C C . LEU A 1 23 ? -2.210 1.255 9.233 1.00 0.00 23 LEU A C 16
ATOM 22168 O O . LEU A 1 23 ? -1.911 2.025 10.144 1.00 0.00 23 LEU A O 16
ATOM 22184 N N . PRO A 1 24 ? -1.678 0.014 9.068 1.00 0.00 24 PRO A N 16
ATOM 22185 C CA . PRO A 1 24 ? -0.683 -0.503 9.992 1.00 0.00 24 PRO A CA 16
ATOM 22186 C C . PRO A 1 24 ? 0.679 0.151 9.753 1.00 0.00 24 PRO A C 16
ATOM 22187 O O . PRO A 1 24 ? 0.905 0.761 8.709 1.00 0.00 24 PRO A O 16
ATOM 22198 N N . TYR A 1 25 ? 1.553 0.001 10.738 1.00 0.00 25 TYR A N 16
ATOM 22199 C CA . TYR A 1 25 ? 2.887 0.570 10.648 1.00 0.00 25 TYR A CA 16
ATOM 22200 C C . TYR A 1 25 ? 3.686 -0.082 9.518 1.00 0.00 25 TYR A C 16
ATOM 22201 O O . TYR A 1 25 ? 4.446 0.590 8.823 1.00 0.00 25 TYR A O 16
ATOM 22219 N N . ARG A 1 26 ? 3.486 -1.384 9.370 1.00 0.00 26 ARG A N 16
ATOM 22220 C CA . ARG A 1 26 ? 4.179 -2.134 8.336 1.00 0.00 26 ARG A CA 16
ATOM 22221 C C . ARG A 1 26 ? 3.309 -2.235 7.081 1.00 0.00 26 ARG A C 16
ATOM 22222 O O . ARG A 1 26 ? 3.206 -3.302 6.478 1.00 0.00 26 ARG A O 16
ATOM 22243 N N . ALA A 1 27 ? 2.706 -1.111 6.726 1.00 0.00 27 ALA A N 16
ATOM 22244 C CA . ALA A 1 27 ? 1.848 -1.059 5.554 1.00 0.00 27 ALA A CA 16
ATOM 22245 C C . ALA A 1 27 ? 2.556 -0.281 4.443 1.00 0.00 27 ALA A C 16
ATOM 22246 O O . ALA A 1 27 ? 2.754 0.928 4.556 1.00 0.00 27 ALA A O 16
ATOM 22253 N N . THR A 1 28 ? 2.919 -1.006 3.395 1.00 0.00 28 THR A N 16
ATOM 22254 C CA . THR A 1 28 ? 3.601 -0.398 2.265 1.00 0.00 28 THR A CA 16
ATOM 22255 C C . THR A 1 28 ? 2.799 -0.615 0.980 1.00 0.00 28 THR A C 16
ATOM 22256 O O . THR A 1 28 ? 1.891 -1.443 0.942 1.00 0.00 28 THR A O 16
ATOM 22267 N N . GLU A 1 29 ? 3.165 0.145 -0.042 1.00 0.00 29 GLU A N 16
ATOM 22268 C CA . GLU A 1 29 ? 2.491 0.047 -1.326 1.00 0.00 29 GLU A CA 16
ATOM 22269 C C . GLU A 1 29 ? 2.400 -1.415 -1.767 1.00 0.00 29 GLU A C 16
ATOM 22270 O O . GLU A 1 29 ? 1.475 -1.795 -2.484 1.00 0.00 29 GLU A O 16
ATOM 22282 N N . ASN A 1 30 ? 3.372 -2.196 -1.321 1.00 0.00 30 ASN A N 16
ATOM 22283 C CA . ASN A 1 30 ? 3.414 -3.608 -1.661 1.00 0.00 30 ASN A CA 16
ATOM 22284 C C . ASN A 1 30 ? 2.239 -4.324 -0.991 1.00 0.00 30 ASN A C 16
ATOM 22285 O O . ASN A 1 30 ? 1.710 -5.296 -1.530 1.00 0.00 30 ASN A O 16
ATOM 22296 N N . ASP A 1 31 ? 1.865 -3.816 0.174 1.00 0.00 31 ASP A N 16
ATOM 22297 C CA . ASP A 1 31 ? 0.762 -4.395 0.923 1.00 0.00 31 ASP A CA 16
ATOM 22298 C C . ASP A 1 31 ? -0.561 -3.880 0.354 1.00 0.00 31 ASP A C 16
ATOM 22299 O O . ASP A 1 31 ? -1.478 -4.660 0.102 1.00 0.00 31 ASP A O 16
ATOM 22308 N N . ILE A 1 32 ? -0.619 -2.569 0.168 1.00 0.00 32 ILE A N 16
ATOM 22309 C CA . ILE A 1 32 ? -1.815 -1.941 -0.367 1.00 0.00 32 ILE A CA 16
ATOM 22310 C C . ILE A 1 32 ? -2.131 -2.540 -1.738 1.00 0.00 32 ILE A C 16
ATOM 22311 O O . ILE A 1 32 ? -3.273 -2.492 -2.192 1.00 0.00 32 ILE A O 16
ATOM 22327 N N . TYR A 1 33 ? -1.099 -3.092 -2.360 1.00 0.00 33 TYR A N 16
ATOM 22328 C CA . TYR A 1 33 ? -1.252 -3.700 -3.671 1.00 0.00 33 TYR A CA 16
ATOM 22329 C C . TYR A 1 33 ? -1.879 -5.091 -3.559 1.00 0.00 33 TYR A C 16
ATOM 22330 O O . TYR A 1 33 ? -2.726 -5.461 -4.371 1.00 0.00 33 TYR A O 16
ATOM 22348 N N . ASN A 1 34 ? -1.438 -5.825 -2.548 1.00 0.00 34 ASN A N 16
ATOM 22349 C CA . ASN A 1 34 ? -1.945 -7.167 -2.320 1.00 0.00 34 ASN A CA 16
ATOM 22350 C C . ASN A 1 34 ? -3.263 -7.086 -1.548 1.00 0.00 34 ASN A C 16
ATOM 22351 O O . ASN A 1 34 ? -4.079 -8.004 -1.608 1.00 0.00 34 ASN A O 16
ATOM 22362 N N . PHE A 1 35 ? -3.430 -5.978 -0.841 1.00 0.00 35 PHE A N 16
ATOM 22363 C CA . PHE A 1 35 ? -4.636 -5.764 -0.058 1.00 0.00 35 PHE A CA 16
ATOM 22364 C C . PHE A 1 35 ? -5.852 -5.571 -0.966 1.00 0.00 35 PHE A C 16
ATOM 22365 O O . PHE A 1 35 ? -6.865 -6.250 -0.805 1.00 0.00 35 PHE A O 16
ATOM 22382 N N . PHE A 1 36 ? -5.711 -4.643 -1.900 1.00 0.00 36 PHE A N 16
ATOM 22383 C CA . PHE A 1 36 ? -6.786 -4.352 -2.834 1.00 0.00 36 PHE A CA 16
ATOM 22384 C C . PHE A 1 36 ? -6.917 -5.459 -3.881 1.00 0.00 36 PHE A C 16
ATOM 22385 O O . PHE A 1 36 ? -7.936 -5.556 -4.563 1.00 0.00 36 PHE A O 16
ATOM 22402 N N . SER A 1 37 ? -5.871 -6.266 -3.977 1.00 0.00 37 SER A N 16
ATOM 22403 C CA . SER A 1 37 ? -5.856 -7.363 -4.930 1.00 0.00 37 SER A CA 16
ATOM 22404 C C . SER A 1 37 ? -6.930 -8.389 -4.563 1.00 0.00 37 SER A C 16
ATOM 22405 O O . SER A 1 37 ? -7.332 -8.485 -3.405 1.00 0.00 37 SER A O 16
ATOM 22413 N N . PRO A 1 38 ? -7.374 -9.151 -5.598 1.00 0.00 38 PRO A N 16
ATOM 22414 C CA . PRO A 1 38 ? -6.845 -8.973 -6.940 1.00 0.00 38 PRO A CA 16
ATOM 22415 C C . PRO A 1 38 ? -7.405 -7.705 -7.587 1.00 0.00 38 PRO A C 16
ATOM 22416 O O . PRO A 1 38 ? -8.613 -7.586 -7.785 1.00 0.00 38 PRO A O 16
ATOM 22427 N N . LEU A 1 39 ? -6.500 -6.789 -7.898 1.00 0.00 39 LEU A N 16
ATOM 22428 C CA . LEU A 1 39 ? -6.888 -5.534 -8.519 1.00 0.00 39 LEU A CA 16
ATOM 22429 C C . LEU A 1 39 ? -5.640 -4.824 -9.049 1.00 0.00 39 LEU A C 16
ATOM 22430 O O . LEU A 1 39 ? -4.523 -5.305 -8.865 1.00 0.00 39 LEU A O 16
ATOM 22446 N N . ASN A 1 40 ? -5.873 -3.692 -9.697 1.00 0.00 40 ASN A N 16
ATOM 22447 C CA . ASN A 1 40 ? -4.782 -2.912 -10.255 1.00 0.00 40 ASN A CA 16
ATOM 22448 C C . ASN A 1 40 ? -5.040 -1.426 -9.999 1.00 0.00 40 ASN A C 16
ATOM 22449 O O . ASN A 1 40 ? -5.737 -0.771 -10.773 1.00 0.00 40 ASN A O 16
ATOM 22460 N N . PRO A 1 41 ? -4.450 -0.924 -8.881 1.00 0.00 41 PRO A N 16
ATOM 22461 C CA . PRO A 1 41 ? -4.609 0.473 -8.514 1.00 0.00 41 PRO A CA 16
ATOM 22462 C C . PRO A 1 41 ? -3.759 1.376 -9.410 1.00 0.00 41 PRO A C 16
ATOM 22463 O O . PRO A 1 41 ? -2.550 1.182 -9.525 1.00 0.00 41 PRO A O 16
ATOM 22474 N N . MET A 1 42 ? -4.426 2.344 -10.021 1.00 0.00 42 MET A N 16
ATOM 22475 C CA . MET A 1 42 ? -3.747 3.278 -10.904 1.00 0.00 42 MET A CA 16
ATOM 22476 C C . MET A 1 42 ? -2.476 3.824 -10.251 1.00 0.00 42 MET A C 16
ATOM 22477 O O . MET A 1 42 ? -1.433 3.920 -10.897 1.00 0.00 42 MET A O 16
ATOM 22491 N N . ARG A 1 43 ? -2.604 4.169 -8.978 1.00 0.00 43 ARG A N 16
ATOM 22492 C CA . ARG A 1 43 ? -1.478 4.703 -8.230 1.00 0.00 43 ARG A CA 16
ATOM 22493 C C . ARG A 1 43 ? -1.773 4.668 -6.729 1.00 0.00 43 ARG A C 16
ATOM 22494 O O . ARG A 1 43 ? -2.880 4.996 -6.303 1.00 0.00 43 ARG A O 16
ATOM 22515 N N . VAL A 1 44 ? -0.764 4.269 -5.969 1.00 0.00 44 VAL A N 16
ATOM 22516 C CA . VAL A 1 44 ? -0.902 4.187 -4.525 1.00 0.00 44 VAL A CA 16
ATOM 22517 C C . VAL A 1 44 ? 0.013 5.225 -3.870 1.00 0.00 44 VAL A C 16
ATOM 22518 O O . VAL A 1 44 ? 1.236 5.119 -3.952 1.00 0.00 44 VAL A O 16
ATOM 22531 N N . HIS A 1 45 ? -0.615 6.204 -3.236 1.00 0.00 45 HIS A N 16
ATOM 22532 C CA . HIS A 1 45 ? 0.127 7.260 -2.568 1.00 0.00 45 HIS A CA 16
ATOM 22533 C C . HIS A 1 45 ? 0.364 6.875 -1.107 1.00 0.00 45 HIS A C 16
ATOM 22534 O O . HIS A 1 45 ? -0.535 6.361 -0.443 1.00 0.00 45 HIS A O 16
ATOM 22548 N N . ILE A 1 46 ? 1.579 7.138 -0.648 1.00 0.00 46 ILE A N 16
ATOM 22549 C CA . ILE A 1 46 ? 1.945 6.825 0.723 1.00 0.00 46 ILE A CA 16
ATOM 22550 C C . ILE A 1 46 ? 2.251 8.123 1.473 1.00 0.00 46 ILE A C 16
ATOM 22551 O O . ILE A 1 46 ? 3.095 8.909 1.044 1.00 0.00 46 ILE A O 16
ATOM 22567 N N . GLU A 1 47 ? 1.548 8.309 2.581 1.00 0.00 47 GLU A N 16
ATOM 22568 C CA . GLU A 1 47 ? 1.734 9.498 3.395 1.00 0.00 47 GLU A CA 16
ATOM 22569 C C . GLU A 1 47 ? 2.713 9.213 4.535 1.00 0.00 47 GLU A C 16
ATOM 22570 O O . GLU A 1 47 ? 2.625 8.175 5.189 1.00 0.00 47 GLU A O 16
ATOM 22582 N N . ILE A 1 48 ? 3.625 10.153 4.739 1.00 0.00 48 ILE A N 16
ATOM 22583 C CA . ILE A 1 48 ? 4.619 10.016 5.789 1.00 0.00 48 ILE A CA 16
ATOM 22584 C C . ILE A 1 48 ? 4.748 11.343 6.540 1.00 0.00 48 ILE A C 16
ATOM 22585 O O . ILE A 1 48 ? 4.988 12.384 5.930 1.00 0.00 48 ILE A O 16
ATOM 22601 N N . GLY A 1 49 ? 4.584 11.262 7.852 1.00 0.00 49 GLY A N 16
ATOM 22602 C CA . GLY A 1 49 ? 4.679 12.444 8.692 1.00 0.00 49 GLY A CA 16
ATOM 22603 C C . GLY A 1 49 ? 6.090 13.034 8.650 1.00 0.00 49 GLY A C 16
ATOM 22604 O O . GLY A 1 49 ? 6.368 13.931 7.855 1.00 0.00 49 GLY A O 16
ATOM 22608 N N . PRO A 1 50 ? 6.966 12.494 9.538 1.00 0.00 50 PRO A N 16
ATOM 22609 C CA . PRO A 1 50 ? 8.341 12.958 9.610 1.00 0.00 50 PRO A CA 16
ATOM 22610 C C . PRO A 1 50 ? 9.160 12.431 8.430 1.00 0.00 50 PRO A C 16
ATOM 22611 O O . PRO A 1 50 ? 10.364 12.669 8.350 1.00 0.00 50 PRO A O 16
ATOM 22622 N N . ASP A 1 51 ? 8.473 11.726 7.543 1.00 0.00 51 ASP A N 16
ATOM 22623 C CA . ASP A 1 51 ? 9.122 11.163 6.371 1.00 0.00 51 ASP A CA 16
ATOM 22624 C C . ASP A 1 51 ? 9.818 9.857 6.756 1.00 0.00 51 ASP A C 16
ATOM 22625 O O . ASP A 1 51 ? 10.808 9.470 6.136 1.00 0.00 51 ASP A O 16
ATOM 22634 N N . GLY A 1 52 ? 9.274 9.212 7.777 1.00 0.00 52 GLY A N 16
ATOM 22635 C CA . GLY A 1 52 ? 9.831 7.957 8.253 1.00 0.00 52 GLY A CA 16
ATOM 22636 C C . GLY A 1 52 ? 8.721 6.975 8.636 1.00 0.00 52 GLY A C 16
ATOM 22637 O O . GLY A 1 52 ? 8.784 5.796 8.291 1.00 0.00 52 GLY A O 16
ATOM 22641 N N . ARG A 1 53 ? 7.731 7.498 9.344 1.00 0.00 53 ARG A N 16
ATOM 22642 C CA . ARG A 1 53 ? 6.609 6.682 9.778 1.00 0.00 53 ARG A CA 16
ATOM 22643 C C . ARG A 1 53 ? 5.338 7.087 9.029 1.00 0.00 53 ARG A C 16
ATOM 22644 O O . ARG A 1 53 ? 5.113 8.269 8.773 1.00 0.00 53 ARG A O 16
ATOM 22665 N N . VAL A 1 54 ? 4.540 6.082 8.698 1.00 0.00 54 VAL A N 16
ATOM 22666 C CA . VAL A 1 54 ? 3.297 6.318 7.983 1.00 0.00 54 VAL A CA 16
ATOM 22667 C C . VAL A 1 54 ? 2.284 6.964 8.930 1.00 0.00 54 VAL A C 16
ATOM 22668 O O . VAL A 1 54 ? 2.353 6.773 10.143 1.00 0.00 54 VAL A O 16
ATOM 22681 N N . THR A 1 55 ? 1.366 7.716 8.340 1.00 0.00 55 THR A N 16
ATOM 22682 C CA . THR A 1 55 ? 0.340 8.392 9.116 1.00 0.00 55 THR A CA 16
ATOM 22683 C C . THR A 1 55 ? -0.862 7.469 9.329 1.00 0.00 55 THR A C 16
ATOM 22684 O O . THR A 1 55 ? -1.590 7.609 10.310 1.00 0.00 55 THR A O 16
ATOM 22695 N N . GLY A 1 56 ? -1.031 6.545 8.394 1.00 0.00 56 GLY A N 16
ATOM 22696 C CA . GLY A 1 56 ? -2.132 5.599 8.467 1.00 0.00 56 GLY A CA 16
ATOM 22697 C C . GLY A 1 56 ? -3.150 5.857 7.355 1.00 0.00 56 GLY A C 16
ATOM 22698 O O . GLY A 1 56 ? -4.191 5.204 7.299 1.00 0.00 56 GLY A O 16
ATOM 22702 N N . GLU A 1 57 ? -2.815 6.810 6.498 1.00 0.00 57 GLU A N 16
ATOM 22703 C CA . GLU A 1 57 ? -3.687 7.162 5.391 1.00 0.00 57 GLU A CA 16
ATOM 22704 C C . GLU A 1 57 ? -3.000 6.862 4.057 1.00 0.00 57 GLU A C 16
ATOM 22705 O O . GLU A 1 57 ? -1.772 6.851 3.976 1.00 0.00 57 GLU A O 16
ATOM 22717 N N . ALA A 1 58 ? -3.821 6.626 3.044 1.00 0.00 58 ALA A N 16
ATOM 22718 C CA . ALA A 1 58 ? -3.307 6.327 1.719 1.00 0.00 58 ALA A CA 16
ATOM 22719 C C . ALA A 1 58 ? -4.365 6.688 0.673 1.00 0.00 58 ALA A C 16
ATOM 22720 O O . ALA A 1 58 ? -5.562 6.608 0.943 1.00 0.00 58 ALA A O 16
ATOM 22727 N N . ASP A 1 59 ? -3.884 7.078 -0.498 1.00 0.00 59 ASP A N 16
ATOM 22728 C CA . ASP A 1 59 ? -4.772 7.452 -1.585 1.00 0.00 59 ASP A CA 16
ATOM 22729 C C . ASP A 1 59 ? -4.633 6.438 -2.723 1.00 0.00 59 ASP A C 16
ATOM 22730 O O . ASP A 1 59 ? -3.522 6.103 -3.128 1.00 0.00 59 ASP A O 16
ATOM 22739 N N . VAL A 1 60 ? -5.778 5.979 -3.207 1.00 0.00 60 VAL A N 16
ATOM 22740 C CA . VAL A 1 60 ? -5.798 5.011 -4.290 1.00 0.00 60 VAL A CA 16
ATOM 22741 C C . VAL A 1 60 ? -6.555 5.601 -5.482 1.00 0.00 60 VAL A C 16
ATOM 22742 O O . VAL A 1 60 ? -7.393 6.486 -5.313 1.00 0.00 60 VAL A O 16
ATOM 22755 N N . GLU A 1 61 ? -6.233 5.087 -6.660 1.00 0.00 61 GLU A N 16
ATOM 22756 C CA . GLU A 1 61 ? -6.872 5.552 -7.879 1.00 0.00 61 GLU A CA 16
ATOM 22757 C C . GLU A 1 61 ? -7.171 4.372 -8.805 1.00 0.00 61 GLU A C 16
ATOM 22758 O O . GLU A 1 61 ? -6.396 3.419 -8.873 1.00 0.00 61 GLU A O 16
ATOM 22770 N N . PHE A 1 62 ? -8.298 4.473 -9.495 1.00 0.00 62 PHE A N 16
ATOM 22771 C CA . PHE A 1 62 ? -8.709 3.425 -10.414 1.00 0.00 62 PHE A CA 16
ATOM 22772 C C . PHE A 1 62 ? -9.300 4.019 -11.694 1.00 0.00 62 PHE A C 16
ATOM 22773 O O . PHE A 1 62 ? -10.098 4.953 -11.638 1.00 0.00 62 PHE A O 16
ATOM 22790 N N . ALA A 1 63 ? -8.885 3.453 -12.818 1.00 0.00 63 ALA A N 16
ATOM 22791 C CA . ALA A 1 63 ? -9.363 3.915 -14.110 1.00 0.00 63 ALA A CA 16
ATOM 22792 C C . ALA A 1 63 ? -10.891 3.980 -14.089 1.00 0.00 63 ALA A C 16
ATOM 22793 O O . ALA A 1 63 ? -11.475 5.034 -14.341 1.00 0.00 63 ALA A O 16
ATOM 22800 N N . THR A 1 64 ? -11.496 2.841 -13.788 1.00 0.00 64 THR A N 16
ATOM 22801 C CA . THR A 1 64 ? -12.946 2.755 -13.731 1.00 0.00 64 THR A CA 16
ATOM 22802 C C . THR A 1 64 ? -13.427 2.813 -12.280 1.00 0.00 64 THR A C 16
ATOM 22803 O O . THR A 1 64 ? -12.621 2.934 -11.359 1.00 0.00 64 THR A O 16
ATOM 22814 N N . HIS A 1 65 ? -14.740 2.722 -12.122 1.00 0.00 65 HIS A N 16
ATOM 22815 C CA . HIS A 1 65 ? -15.338 2.762 -10.798 1.00 0.00 65 HIS A CA 16
ATOM 22816 C C . HIS A 1 65 ? -15.301 1.365 -10.176 1.00 0.00 65 HIS A C 16
ATOM 22817 O O . HIS A 1 65 ? -14.983 1.215 -8.997 1.00 0.00 65 HIS A O 16
ATOM 22831 N N . GLU A 1 66 ? -15.630 0.378 -10.996 1.00 0.00 66 GLU A N 16
ATOM 22832 C CA . GLU A 1 66 ? -15.639 -1.002 -10.540 1.00 0.00 66 GLU A CA 16
ATOM 22833 C C . GLU A 1 66 ? -14.371 -1.304 -9.738 1.00 0.00 66 GLU A C 16
ATOM 22834 O O . GLU A 1 66 ? -14.447 -1.663 -8.564 1.00 0.00 66 GLU A O 16
ATOM 22846 N N . ASP A 1 67 ? -13.236 -1.146 -10.403 1.00 0.00 67 ASP A N 16
ATOM 22847 C CA . ASP A 1 67 ? -11.955 -1.397 -9.766 1.00 0.00 67 ASP A CA 16
ATOM 22848 C C . ASP A 1 67 ? -11.913 -0.681 -8.414 1.00 0.00 67 ASP A C 16
ATOM 22849 O O . ASP A 1 67 ? -11.175 -1.085 -7.517 1.00 0.00 67 ASP A O 16
ATOM 22858 N N . ALA A 1 68 ? -12.714 0.369 -8.312 1.00 0.00 68 ALA A N 16
ATOM 22859 C CA . ALA A 1 68 ? -12.778 1.144 -7.085 1.00 0.00 68 ALA A CA 16
ATOM 22860 C C . ALA A 1 68 ? -13.585 0.371 -6.039 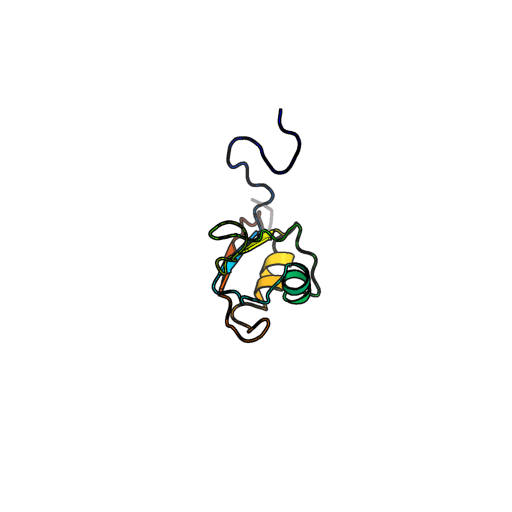1.00 0.00 68 ALA A C 16
ATOM 22861 O O . ALA A 1 68 ? -13.051 -0.018 -5.002 1.00 0.00 68 ALA A O 16
ATOM 22868 N N . VAL A 1 69 ? -14.858 0.173 -6.349 1.00 0.00 69 VAL A N 16
ATOM 22869 C CA . VAL A 1 69 ? -15.743 -0.546 -5.449 1.00 0.00 69 VAL A CA 16
ATOM 22870 C C . VAL A 1 69 ? -15.107 -1.887 -5.079 1.00 0.00 69 VAL A C 16
ATOM 22871 O O . VAL A 1 69 ? -15.262 -2.362 -3.954 1.00 0.00 69 VAL A O 16
ATOM 22884 N N . ALA A 1 70 ? -14.406 -2.460 -6.045 1.00 0.00 70 ALA A N 16
ATOM 22885 C CA . ALA A 1 70 ? -13.746 -3.738 -5.835 1.00 0.00 70 ALA A CA 16
ATOM 22886 C C . ALA A 1 70 ? -12.776 -3.618 -4.658 1.00 0.00 70 ALA A C 16
ATOM 22887 O O . ALA A 1 70 ? -12.760 -4.472 -3.773 1.00 0.00 70 ALA A O 16
ATOM 22894 N N . ALA A 1 71 ? -11.991 -2.551 -4.685 1.00 0.00 71 ALA A N 16
ATOM 22895 C CA . ALA A 1 71 ? -11.020 -2.309 -3.631 1.00 0.00 71 ALA A CA 16
ATOM 22896 C C . ALA A 1 71 ? -11.755 -1.915 -2.349 1.00 0.00 71 ALA A C 16
ATOM 22897 O O . ALA A 1 71 ? -11.252 -2.137 -1.248 1.00 0.00 71 ALA A O 16
ATOM 22904 N N . MET A 1 72 ? -12.932 -1.336 -2.533 1.00 0.00 72 MET A N 16
ATOM 22905 C CA . MET A 1 72 ? -13.741 -0.909 -1.404 1.00 0.00 72 MET A CA 16
ATOM 22906 C C . MET A 1 72 ? -14.331 -2.112 -0.665 1.00 0.00 72 MET A C 16
ATOM 22907 O O . MET A 1 72 ? -14.992 -1.953 0.360 1.00 0.00 72 MET A O 16
ATOM 22921 N N . ALA A 1 73 ? -14.070 -3.289 -1.215 1.00 0.00 73 ALA A N 16
ATOM 22922 C CA . ALA A 1 73 ? -14.566 -4.519 -0.621 1.00 0.00 73 ALA A CA 16
ATOM 22923 C C . ALA A 1 73 ? -13.680 -4.902 0.566 1.00 0.00 73 ALA A C 16
ATOM 22924 O O . ALA A 1 73 ? -14.062 -5.732 1.389 1.00 0.00 73 ALA A O 16
ATOM 22931 N N . LYS A 1 74 ? -12.512 -4.277 0.617 1.00 0.00 74 LYS A N 16
ATOM 22932 C CA . LYS A 1 74 ? -11.568 -4.542 1.689 1.00 0.00 74 LYS A CA 16
ATOM 22933 C C . LYS A 1 74 ? -11.775 -3.520 2.809 1.00 0.00 74 LYS A C 16
ATOM 22934 O O . LYS A 1 74 ? -10.976 -3.444 3.740 1.00 0.00 74 LYS A O 16
ATOM 22953 N N . ASP A 1 75 ? -12.853 -2.760 2.681 1.00 0.00 75 ASP A N 16
ATOM 22954 C CA . ASP A 1 75 ? -13.176 -1.746 3.671 1.00 0.00 75 ASP A CA 16
ATOM 22955 C C . ASP A 1 75 ? -13.237 -2.393 5.056 1.00 0.00 75 ASP A C 16
ATOM 22956 O O . ASP A 1 75 ? -13.849 -3.447 5.226 1.00 0.00 75 ASP A O 16
ATOM 22965 N N . LYS A 1 76 ? -12.595 -1.735 6.010 1.00 0.00 76 LYS A N 16
ATOM 22966 C CA . LYS A 1 76 ? -12.569 -2.233 7.375 1.00 0.00 76 LYS A CA 16
ATOM 22967 C C . LYS A 1 76 ? -11.646 -3.450 7.451 1.00 0.00 76 LYS A C 16
ATOM 22968 O O . LYS A 1 76 ? -10.756 -3.507 8.299 1.00 0.00 76 LYS A O 16
ATOM 22987 N N . ALA A 1 77 ? -11.889 -4.395 6.555 1.00 0.00 77 ALA A N 16
ATOM 22988 C CA . ALA A 1 77 ? -11.091 -5.608 6.510 1.00 0.00 77 ALA A CA 16
ATOM 22989 C C . ALA A 1 77 ? -9.685 -5.308 7.034 1.00 0.00 77 ALA A C 16
ATOM 22990 O O . ALA A 1 77 ? -9.024 -4.388 6.555 1.00 0.00 77 ALA A O 16
ATOM 22997 N N . ASN A 1 78 ? -9.270 -6.101 8.010 1.00 0.00 78 ASN A N 16
ATOM 22998 C CA . ASN A 1 78 ? -7.954 -5.932 8.604 1.00 0.00 78 ASN A CA 16
ATOM 22999 C C . ASN A 1 78 ? -6.883 -6.264 7.563 1.00 0.00 78 ASN A C 16
ATOM 23000 O O . ASN A 1 78 ? -6.548 -7.430 7.363 1.00 0.00 78 ASN A O 16
ATOM 23011 N N . MET A 1 79 ? -6.376 -5.218 6.928 1.00 0.00 79 MET A N 16
ATOM 23012 C CA . MET A 1 79 ? -5.349 -5.383 5.913 1.00 0.00 79 MET A CA 16
ATOM 23013 C C . MET A 1 79 ? -4.310 -6.418 6.349 1.00 0.00 79 MET A C 16
ATOM 23014 O O . MET A 1 79 ? -4.146 -7.450 5.700 1.00 0.00 79 MET A O 16
ATOM 23028 N N . GLN A 1 80 ? -3.633 -6.105 7.445 1.00 0.00 80 GLN A N 16
ATOM 23029 C CA . GLN A 1 80 ? -2.614 -6.994 7.974 1.00 0.00 80 GLN A CA 16
ATOM 23030 C C . GLN A 1 80 ? -2.982 -7.440 9.391 1.00 0.00 80 GLN A C 16
ATOM 23031 O O . GLN A 1 80 ? -3.378 -8.585 9.602 1.00 0.00 80 GLN A O 16
ATOM 23045 N N . HIS A 1 81 ? -2.839 -6.512 10.325 1.00 0.00 81 HIS A N 16
ATOM 23046 C CA . HIS A 1 81 ? -3.152 -6.795 11.716 1.00 0.00 81 HIS A CA 16
ATOM 23047 C C . HIS A 1 81 ? -3.936 -5.625 12.314 1.00 0.00 81 HIS A C 16
ATOM 23048 O O . HIS A 1 81 ? -4.138 -5.563 13.525 1.00 0.00 81 HIS A O 16
ATOM 23062 N N . ARG A 1 82 ? -4.358 -4.727 11.435 1.00 0.00 82 ARG A N 16
ATOM 23063 C CA . ARG A 1 82 ? -5.116 -3.562 11.861 1.00 0.00 82 ARG A CA 16
ATOM 23064 C C . ARG A 1 82 ? -6.304 -3.331 10.925 1.00 0.00 82 ARG A C 16
ATOM 23065 O O . ARG A 1 82 ? -6.263 -3.717 9.758 1.00 0.00 82 ARG A O 16
ATOM 23086 N N . TYR A 1 83 ? -7.334 -2.702 11.472 1.00 0.00 83 TYR A N 16
ATOM 23087 C CA . TYR A 1 83 ? -8.531 -2.414 10.700 1.00 0.00 83 TYR A CA 16
ATOM 23088 C C . TYR A 1 83 ? -8.357 -1.138 9.874 1.00 0.00 83 TYR A C 16
ATOM 23089 O O . TYR A 1 83 ? -8.374 -0.035 10.418 1.00 0.00 83 TYR A O 16
ATOM 23107 N N . VAL A 1 84 ? -8.194 -1.331 8.574 1.00 0.00 84 VAL A N 16
ATOM 23108 C CA . VAL A 1 84 ? -8.017 -0.209 7.667 1.00 0.00 84 VAL A CA 16
ATOM 23109 C C . VAL A 1 84 ? -9.388 0.286 7.202 1.00 0.00 84 VAL A C 16
ATOM 23110 O O . VAL A 1 84 ? -10.357 -0.472 7.197 1.00 0.00 84 VAL A O 16
ATOM 23123 N N . GLU A 1 85 ? -9.427 1.554 6.822 1.00 0.00 85 GLU A N 16
ATOM 23124 C CA . GLU A 1 85 ? -10.663 2.159 6.355 1.00 0.00 85 GLU A CA 16
ATOM 23125 C C . GLU A 1 85 ? -10.558 2.502 4.868 1.00 0.00 85 GLU A C 16
ATOM 23126 O O . GLU A 1 85 ? -9.475 2.808 4.372 1.00 0.00 85 GLU A O 16
ATOM 23138 N N . LEU A 1 86 ? -11.699 2.439 4.197 1.00 0.00 86 LEU A N 16
ATOM 23139 C CA . LEU A 1 86 ? -11.750 2.739 2.777 1.00 0.00 86 LEU A CA 16
ATOM 23140 C C . LEU A 1 86 ? -12.998 3.572 2.480 1.00 0.00 86 LEU A C 16
ATOM 23141 O O . LEU A 1 86 ? -14.103 3.205 2.877 1.00 0.00 86 LEU A O 16
ATOM 23157 N N . PHE A 1 87 ? -12.781 4.678 1.783 1.00 0.00 87 PHE A N 16
ATOM 23158 C CA . PHE A 1 87 ? -13.875 5.566 1.428 1.00 0.00 87 PHE A CA 16
ATOM 23159 C C . PHE A 1 87 ? -14.062 5.626 -0.090 1.00 0.00 87 PHE A C 16
ATOM 23160 O O . PHE A 1 87 ? -13.220 6.172 -0.801 1.00 0.00 87 PHE A O 16
ATOM 23177 N N . LEU A 1 88 ? -15.170 5.057 -0.541 1.00 0.00 88 LEU A N 16
ATOM 23178 C CA . LEU A 1 88 ? -15.478 5.040 -1.960 1.00 0.00 88 LEU A CA 16
ATOM 23179 C C . LEU A 1 88 ? -15.707 6.473 -2.446 1.00 0.00 88 LEU A C 16
ATOM 23180 O O . LEU A 1 88 ? -16.663 7.127 -2.031 1.00 0.00 88 LEU A O 16
ATOM 23196 N N . ASN A 1 89 ? -14.815 6.918 -3.318 1.00 0.00 89 ASN A N 16
ATOM 23197 C CA . ASN A 1 89 ? -14.908 8.261 -3.864 1.00 0.00 89 ASN A CA 16
ATOM 23198 C C . ASN A 1 89 ? -14.798 8.196 -5.389 1.00 0.00 89 ASN A C 16
ATOM 23199 O O . ASN A 1 89 ? -13.707 8.021 -5.929 1.00 0.00 89 ASN A O 16
ATOM 23210 N N . SER A 1 90 ? -15.943 8.339 -6.039 1.00 0.00 90 SER A N 16
ATOM 23211 C CA . SER A 1 90 ? -15.989 8.298 -7.491 1.00 0.00 90 SER A CA 16
ATOM 23212 C C . SER A 1 90 ? -17.038 9.284 -8.009 1.00 0.00 90 SER A C 16
ATOM 23213 O O . SER A 1 90 ? -17.821 9.828 -7.232 1.00 0.00 90 SER A O 16
ATOM 23221 N N . THR A 1 91 ? -17.020 9.484 -9.319 1.00 0.00 91 THR A N 16
ATOM 23222 C CA . THR A 1 91 ? -17.960 10.395 -9.950 1.00 0.00 91 THR A CA 16
ATOM 23223 C C . THR A 1 91 ? -19.075 9.612 -10.647 1.00 0.00 91 THR A C 16
ATOM 23224 O O . THR A 1 91 ? -20.205 10.087 -10.742 1.00 0.00 91 THR A O 16
ATOM 23235 N N . ALA A 1 92 ? -18.717 8.426 -11.117 1.00 0.00 92 ALA A N 16
ATOM 23236 C CA . ALA A 1 92 ? -19.673 7.574 -11.803 1.00 0.00 92 ALA A CA 16
ATOM 23237 C C . ALA A 1 92 ? -20.304 8.350 -12.961 1.00 0.00 92 ALA A C 16
ATOM 23238 O O . ALA A 1 92 ? -20.105 9.558 -13.084 1.00 0.00 92 ALA A O 16
ATOM 23245 N N . GLY A 1 93 ? -21.052 7.625 -13.779 1.00 0.00 93 GLY A N 16
ATOM 23246 C CA . GLY A 1 93 ? -21.713 8.231 -14.922 1.00 0.00 93 GLY A CA 16
ATOM 23247 C C . GLY A 1 93 ? -23.114 7.647 -15.118 1.00 0.00 93 GLY A C 16
ATOM 23248 O O . GLY A 1 93 ? -24.112 8.334 -14.904 1.00 0.00 93 GLY A O 16
ATOM 23252 N N . THR A 1 94 ? -23.143 6.386 -15.524 1.00 0.00 94 THR A N 16
ATOM 23253 C CA . THR A 1 94 ? -24.405 5.702 -15.751 1.00 0.00 94 THR A CA 16
ATOM 23254 C C . THR A 1 94 ? -24.568 4.543 -14.766 1.00 0.00 94 THR A C 16
ATOM 23255 O O . THR A 1 94 ? -23.838 3.556 -14.838 1.00 0.00 94 THR A O 16
ATOM 23266 N N . SER A 1 95 ? -25.530 4.702 -13.869 1.00 0.00 95 SER A N 16
ATOM 23267 C CA . SER A 1 95 ? -25.798 3.681 -12.871 1.00 0.00 95 SER A CA 16
ATOM 23268 C C . SER A 1 95 ? -26.751 2.629 -13.442 1.00 0.00 95 SER A C 16
ATOM 23269 O O . SER A 1 95 ? -26.407 1.451 -13.519 1.00 0.00 95 SER A O 16
ATOM 23277 N N . GLY A 1 96 ? -27.931 3.093 -13.827 1.00 0.00 96 GLY A N 16
ATOM 23278 C CA . GLY A 1 96 ? -28.937 2.206 -14.388 1.00 0.00 96 GLY A CA 16
ATOM 23279 C C . GLY A 1 96 ? -30.292 2.909 -14.491 1.00 0.00 96 GLY A C 16
ATOM 23280 O O . GLY A 1 96 ? -30.414 4.083 -14.143 1.00 0.00 96 GLY A O 16
ATOM 23284 N N . SER A 1 97 ? -31.275 2.163 -14.971 1.00 0.00 97 SER A N 16
ATOM 23285 C CA . SER A 1 97 ? -32.616 2.700 -15.124 1.00 0.00 97 SER A CA 16
ATOM 23286 C C . SER A 1 97 ? -33.642 1.565 -15.080 1.00 0.00 97 SER A C 16
ATOM 23287 O O . SER A 1 97 ? -33.311 0.413 -15.355 1.00 0.00 97 SER A O 16
ATOM 23295 N N . GLY A 1 98 ? -34.867 1.932 -14.733 1.00 0.00 98 GLY A N 16
ATOM 23296 C CA . GLY A 1 98 ? -35.944 0.959 -14.649 1.00 0.00 98 GLY A CA 16
ATOM 23297 C C . GLY A 1 98 ? -37.305 1.629 -14.850 1.00 0.00 98 GLY A C 16
ATOM 23298 O O . GLY A 1 98 ? -37.376 2.800 -15.221 1.00 0.00 98 GLY A O 16
ATOM 23302 N N . PRO A 1 99 ? -38.379 0.837 -14.589 1.00 0.00 99 PRO A N 16
ATOM 23303 C CA . PRO A 1 99 ? -39.734 1.341 -14.737 1.00 0.00 99 PRO A CA 16
ATOM 23304 C C . PRO A 1 99 ? -40.100 2.277 -13.583 1.00 0.00 99 PRO A C 16
ATOM 23305 O O . PRO A 1 99 ? -40.671 3.344 -13.802 1.00 0.00 99 PRO A O 16
ATOM 23316 N N . SER A 1 100 ? -39.755 1.844 -12.380 1.00 0.00 100 SER A N 16
ATOM 23317 C CA . SER A 1 100 ? -40.040 2.629 -11.191 1.00 0.00 100 SER A CA 16
ATOM 23318 C C . SER A 1 100 ? -41.549 2.844 -11.055 1.00 0.00 100 SER A C 16
ATOM 23319 O O . SER A 1 100 ? -42.138 3.625 -11.802 1.00 0.00 100 SER A O 16
ATOM 23327 N N . SER A 1 101 ? -42.131 2.139 -10.097 1.00 0.00 101 SER A N 16
ATOM 23328 C CA . SER A 1 101 ? -43.560 2.243 -9.854 1.00 0.00 101 SER A CA 16
ATOM 23329 C C . SER A 1 101 ? -43.875 3.561 -9.144 1.00 0.00 101 SER A C 16
ATOM 23330 O O . SER A 1 101 ? -43.305 3.857 -8.095 1.00 0.00 101 SER A O 16
ATOM 23338 N N . GLY A 1 102 ? -44.782 4.317 -9.745 1.00 0.00 102 GLY A N 16
ATOM 23339 C CA . GLY A 1 102 ? -45.180 5.597 -9.184 1.00 0.00 102 GLY A CA 16
ATOM 23340 C C . GLY A 1 102 ? -46.609 5.956 -9.597 1.00 0.00 102 GLY A C 16
ATOM 23341 O O . GLY A 1 102 ? -47.115 5.452 -10.598 1.00 0.00 102 GLY A O 16
ATOM 23345 N N . GLY A 1 1 ? 19.372 20.099 4.165 1.00 0.00 1 GLY A N 17
ATOM 23346 C CA . GLY A 1 1 ? 18.433 19.976 5.267 1.00 0.00 1 GLY A CA 17
ATOM 23347 C C . GLY A 1 1 ? 17.567 21.231 5.392 1.00 0.00 1 GLY A C 17
ATOM 23348 O O . GLY A 1 1 ? 18.081 22.324 5.623 1.00 0.00 1 GLY A O 17
ATOM 23352 N N . SER A 1 2 ? 16.267 21.032 5.232 1.00 0.00 2 SER A N 17
ATOM 23353 C CA . SER A 1 2 ? 15.324 22.134 5.324 1.00 0.00 2 SER A CA 17
ATOM 23354 C C . SER A 1 2 ? 14.343 21.890 6.473 1.00 0.00 2 SER A C 17
ATOM 23355 O O . SER A 1 2 ? 13.857 20.774 6.651 1.00 0.00 2 SER A O 17
ATOM 23363 N N . SER A 1 3 ? 14.082 22.951 7.221 1.00 0.00 3 SER A N 17
ATOM 23364 C CA . SER A 1 3 ? 13.168 22.865 8.348 1.00 0.00 3 SER A CA 17
ATOM 23365 C C . SER A 1 3 ? 11.737 22.663 7.846 1.00 0.00 3 SER A C 17
ATOM 23366 O O . SER A 1 3 ? 11.234 23.459 7.054 1.00 0.00 3 SER A O 17
ATOM 23374 N N . GLY A 1 4 ? 11.120 21.594 8.327 1.00 0.00 4 GLY A N 17
ATOM 23375 C CA . GLY A 1 4 ? 9.757 21.277 7.937 1.00 0.00 4 GLY A CA 17
ATOM 23376 C C . GLY A 1 4 ? 9.633 21.168 6.416 1.00 0.00 4 GLY A C 17
ATOM 23377 O O . GLY A 1 4 ? 10.638 21.087 5.712 1.00 0.00 4 GLY A O 17
ATOM 23381 N N . SER A 1 5 ? 8.391 21.169 5.954 1.00 0.00 5 SER A N 17
ATOM 23382 C CA . SER A 1 5 ? 8.122 21.071 4.529 1.00 0.00 5 SER A CA 17
ATOM 23383 C C . SER A 1 5 ? 6.868 21.873 4.177 1.00 0.00 5 SER A C 17
ATOM 23384 O O . SER A 1 5 ? 6.120 22.283 5.063 1.00 0.00 5 SER A O 17
ATOM 23392 N N . SER A 1 6 ? 6.678 22.074 2.881 1.00 0.00 6 SER A N 17
ATOM 23393 C CA . SER A 1 6 ? 5.527 22.820 2.401 1.00 0.00 6 SER A CA 17
ATOM 23394 C C . SER A 1 6 ? 5.539 22.873 0.872 1.00 0.00 6 SER A C 17
ATOM 23395 O O . SER A 1 6 ? 6.227 23.703 0.281 1.00 0.00 6 SER A O 17
ATOM 23403 N N . GLY A 1 7 ? 4.769 21.975 0.274 1.00 0.00 7 GLY A N 17
ATOM 23404 C CA . GLY A 1 7 ? 4.682 21.909 -1.175 1.00 0.00 7 GLY A CA 17
ATOM 23405 C C . GLY A 1 7 ? 4.021 20.605 -1.626 1.00 0.00 7 GLY A C 17
ATOM 23406 O O . GLY A 1 7 ? 4.654 19.776 -2.276 1.00 0.00 7 GLY A O 17
ATOM 23410 N N . SER A 1 8 ? 2.754 20.465 -1.262 1.00 0.00 8 SER A N 17
ATOM 23411 C CA . SER A 1 8 ? 1.999 19.277 -1.621 1.00 0.00 8 SER A CA 17
ATOM 23412 C C . SER A 1 8 ? 1.126 19.562 -2.844 1.00 0.00 8 SER A C 17
ATOM 23413 O O . SER A 1 8 ? 0.176 20.339 -2.765 1.00 0.00 8 SER A O 17
ATOM 23421 N N . SER A 1 9 ? 1.478 18.916 -3.946 1.00 0.00 9 SER A N 17
ATOM 23422 C CA . SER A 1 9 ? 0.738 19.090 -5.184 1.00 0.00 9 SER A CA 17
ATOM 23423 C C . SER A 1 9 ? 0.189 17.744 -5.660 1.00 0.00 9 SER A C 17
ATOM 23424 O O . SER A 1 9 ? 0.949 16.877 -6.089 1.00 0.00 9 SER A O 17
ATOM 23432 N N . PHE A 1 10 ? -1.126 17.611 -5.568 1.00 0.00 10 PHE A N 17
ATOM 23433 C CA . PHE A 1 10 ? -1.785 16.384 -5.984 1.00 0.00 10 PHE A CA 17
ATOM 23434 C C . PHE A 1 10 ? -3.083 16.686 -6.734 1.00 0.00 10 PHE A C 17
ATOM 23435 O O . PHE A 1 10 ? -3.837 17.577 -6.345 1.00 0.00 10 PHE A O 17
ATOM 23452 N N . GLN A 1 11 ? -3.306 15.927 -7.797 1.00 0.00 11 GLN A N 17
ATOM 23453 C CA . GLN A 1 11 ? -4.500 16.103 -8.606 1.00 0.00 11 GLN A CA 17
ATOM 23454 C C . GLN A 1 11 ? -5.040 14.744 -9.057 1.00 0.00 11 GLN A C 17
ATOM 23455 O O . GLN A 1 11 ? -4.426 14.072 -9.884 1.00 0.00 11 GLN A O 17
ATOM 23469 N N . SER A 1 12 ? -6.183 14.380 -8.494 1.00 0.00 12 SER A N 17
ATOM 23470 C CA . SER A 1 12 ? -6.812 13.114 -8.828 1.00 0.00 12 SER A CA 17
ATOM 23471 C C . SER A 1 12 ? -6.808 12.912 -10.345 1.00 0.00 12 SER A C 17
ATOM 23472 O O . SER A 1 12 ? -6.946 13.870 -11.103 1.00 0.00 12 SER A O 17
ATOM 23480 N N . THR A 1 13 ? -6.647 11.658 -10.742 1.00 0.00 13 THR A N 17
ATOM 23481 C CA . THR A 1 13 ? -6.622 11.317 -12.154 1.00 0.00 13 THR A CA 17
ATOM 23482 C C . THR A 1 13 ? -7.655 10.230 -12.458 1.00 0.00 13 THR A C 17
ATOM 23483 O O . THR A 1 13 ? -8.150 9.567 -11.548 1.00 0.00 13 THR A O 17
ATOM 23494 N N . THR A 1 14 ? -7.950 10.082 -13.742 1.00 0.00 14 THR A N 17
ATOM 23495 C CA . THR A 1 14 ? -8.914 9.086 -14.177 1.00 0.00 14 THR A CA 17
ATOM 23496 C C . THR A 1 14 ? -10.320 9.465 -13.707 1.00 0.00 14 THR A C 17
ATOM 23497 O O . THR A 1 14 ? -11.232 9.612 -14.520 1.00 0.00 14 THR A O 17
ATOM 23508 N N . GLY A 1 15 ? -10.452 9.611 -12.397 1.00 0.00 15 GLY A N 17
ATOM 23509 C CA . GLY A 1 15 ? -11.732 9.970 -11.810 1.00 0.00 15 GLY A CA 17
ATOM 23510 C C . GLY A 1 15 ? -11.997 9.160 -10.539 1.00 0.00 15 GLY A C 17
ATOM 23511 O O . GLY A 1 15 ? -12.305 9.726 -9.491 1.00 0.00 15 GLY A O 17
ATOM 23515 N N . HIS A 1 16 ? -11.869 7.849 -10.673 1.00 0.00 16 HIS A N 17
ATOM 23516 C CA . HIS A 1 16 ? -12.091 6.956 -9.549 1.00 0.00 16 HIS A CA 17
ATOM 23517 C C . HIS A 1 16 ? -10.867 6.970 -8.632 1.00 0.00 16 HIS A C 17
ATOM 23518 O O . HIS A 1 16 ? -9.732 6.918 -9.105 1.00 0.00 16 HIS A O 17
ATOM 23532 N N . CYS A 1 17 ? -11.138 7.041 -7.337 1.00 0.00 17 CYS A N 17
ATOM 23533 C CA . CYS A 1 17 ? -10.072 7.063 -6.349 1.00 0.00 17 CYS A CA 17
ATOM 23534 C C . CYS A 1 17 ? -10.533 6.265 -5.128 1.00 0.00 17 CYS A C 17
ATOM 23535 O O . CYS A 1 17 ? -11.707 5.913 -5.018 1.00 0.00 17 CYS A O 17
ATOM 23543 N N . VAL A 1 18 ? -9.585 6.003 -4.240 1.00 0.00 18 VAL A N 17
ATOM 23544 C CA . VAL A 1 18 ? -9.879 5.254 -3.030 1.00 0.00 18 VAL A CA 17
ATOM 23545 C C . VAL A 1 18 ? -8.960 5.731 -1.904 1.00 0.00 18 VAL A C 17
ATOM 23546 O O . VAL A 1 18 ? -7.756 5.480 -1.932 1.00 0.00 18 VAL A O 17
ATOM 23559 N N . HIS A 1 19 ? -9.563 6.410 -0.939 1.00 0.00 19 HIS A N 17
ATOM 23560 C CA . HIS A 1 19 ? -8.813 6.925 0.194 1.00 0.00 19 HIS A CA 17
ATOM 23561 C C . HIS A 1 19 ? -8.761 5.866 1.298 1.00 0.00 19 HIS A C 17
ATOM 23562 O O . HIS A 1 19 ? -9.744 5.168 1.541 1.00 0.00 19 HIS A O 17
ATOM 23576 N N . MET A 1 20 ? -7.603 5.781 1.937 1.00 0.00 20 MET A N 17
ATOM 23577 C CA . MET A 1 20 ? -7.410 4.819 3.009 1.00 0.00 20 MET A CA 17
ATOM 23578 C C . MET A 1 20 ? -7.055 5.524 4.320 1.00 0.00 20 MET A C 17
ATOM 23579 O O . MET A 1 20 ? -6.374 6.548 4.314 1.00 0.00 20 MET A O 17
ATOM 23593 N N . ARG A 1 21 ? -7.533 4.947 5.413 1.00 0.00 21 ARG A N 17
ATOM 23594 C CA . ARG A 1 21 ? -7.276 5.506 6.729 1.00 0.00 21 ARG A CA 17
ATOM 23595 C C . ARG A 1 21 ? -7.106 4.387 7.758 1.00 0.00 21 ARG A C 17
ATOM 23596 O O . ARG A 1 21 ? -7.698 3.318 7.620 1.00 0.00 21 ARG A O 17
ATOM 23617 N N . GLY A 1 22 ? -6.295 4.671 8.766 1.00 0.00 22 GLY A N 17
ATOM 23618 C CA . GLY A 1 22 ? -6.041 3.702 9.818 1.00 0.00 22 GLY A CA 17
ATOM 23619 C C . GLY A 1 22 ? -5.307 2.477 9.269 1.00 0.00 22 GLY A C 17
ATOM 23620 O O . GLY A 1 22 ? -5.793 1.353 9.386 1.00 0.00 22 GLY A O 17
ATOM 23624 N N . LEU A 1 23 ? -4.148 2.736 8.682 1.00 0.00 23 LEU A N 17
ATOM 23625 C CA . LEU A 1 23 ? -3.342 1.668 8.114 1.00 0.00 23 LEU A CA 17
ATOM 23626 C C . LEU A 1 23 ? -2.267 1.256 9.122 1.00 0.00 23 LEU A C 17
ATOM 23627 O O . LEU A 1 23 ? -1.909 2.032 10.006 1.00 0.00 23 LEU A O 17
ATOM 23643 N N . PRO A 1 24 ? -1.769 0.002 8.950 1.00 0.00 24 PRO A N 17
ATOM 23644 C CA . PRO A 1 24 ? -0.742 -0.523 9.834 1.00 0.00 24 PRO A CA 17
ATOM 23645 C C . PRO A 1 24 ? 0.621 0.098 9.521 1.00 0.00 24 PRO A C 17
ATOM 23646 O O . PRO A 1 24 ? 0.855 0.558 8.404 1.00 0.00 24 PRO A O 17
ATOM 23657 N N . TYR A 1 25 ? 1.483 0.091 10.526 1.00 0.00 25 TYR A N 17
ATOM 23658 C CA . TYR A 1 25 ? 2.816 0.648 10.372 1.00 0.00 25 TYR A CA 17
ATOM 23659 C C . TYR A 1 25 ? 3.610 -0.114 9.310 1.00 0.00 25 TYR A C 17
ATOM 23660 O O . TYR A 1 25 ? 4.204 0.492 8.419 1.00 0.00 25 TYR A O 17
ATOM 23678 N N . ARG A 1 26 ? 3.595 -1.433 9.439 1.00 0.00 26 ARG A N 17
ATOM 23679 C CA . ARG A 1 26 ? 4.307 -2.285 8.501 1.00 0.00 26 ARG A CA 17
ATOM 23680 C C . ARG A 1 26 ? 3.432 -2.576 7.280 1.00 0.00 26 ARG A C 17
ATOM 23681 O O . ARG A 1 26 ? 3.307 -3.726 6.862 1.00 0.00 26 ARG A O 17
ATOM 23702 N N . ALA A 1 27 ? 2.849 -1.514 6.743 1.00 0.00 27 ALA A N 17
ATOM 23703 C CA . ALA A 1 27 ? 1.989 -1.642 5.578 1.00 0.00 27 ALA A CA 17
ATOM 23704 C C . ALA A 1 27 ? 2.535 -0.765 4.449 1.00 0.00 27 ALA A C 17
ATOM 23705 O O . ALA A 1 27 ? 2.439 0.460 4.508 1.00 0.00 27 ALA A O 17
ATOM 23712 N N . THR A 1 28 ? 3.095 -1.427 3.447 1.00 0.00 28 THR A N 17
ATOM 23713 C CA . THR A 1 28 ? 3.656 -0.723 2.306 1.00 0.00 28 THR A CA 17
ATOM 23714 C C . THR A 1 28 ? 2.717 -0.826 1.102 1.00 0.00 28 THR A C 17
ATOM 23715 O O . THR A 1 28 ? 1.758 -1.596 1.123 1.00 0.00 28 THR A O 17
ATOM 23726 N N . GLU A 1 29 ? 3.027 -0.040 0.082 1.00 0.00 29 GLU A N 17
ATOM 23727 C CA . GLU A 1 29 ? 2.223 -0.033 -1.128 1.00 0.00 29 GLU A CA 17
ATOM 23728 C C . GLU A 1 29 ? 1.981 -1.464 -1.613 1.00 0.00 29 GLU A C 17
ATOM 23729 O O . GLU A 1 29 ? 0.836 -1.874 -1.800 1.00 0.00 29 GLU A O 17
ATOM 23741 N N . ASN A 1 30 ? 3.077 -2.185 -1.801 1.00 0.00 30 ASN A N 17
ATOM 23742 C CA . ASN A 1 30 ? 2.997 -3.561 -2.260 1.00 0.00 30 ASN A CA 17
ATOM 23743 C C . ASN A 1 30 ? 1.837 -4.264 -1.552 1.00 0.00 30 ASN A C 17
ATOM 23744 O O . ASN A 1 30 ? 1.044 -4.955 -2.189 1.00 0.00 30 ASN A O 17
ATOM 23755 N N . ASP A 1 31 ? 1.776 -4.064 -0.244 1.00 0.00 31 ASP A N 17
ATOM 23756 C CA . ASP A 1 31 ? 0.727 -4.670 0.558 1.00 0.00 31 ASP A CA 17
ATOM 23757 C C . ASP A 1 31 ? -0.625 -4.079 0.152 1.00 0.00 31 ASP A C 17
ATOM 23758 O O . ASP A 1 31 ? -1.614 -4.801 0.042 1.00 0.00 31 ASP A O 17
ATOM 23767 N N . ILE A 1 32 ? -0.623 -2.771 -0.059 1.00 0.00 32 ILE A N 17
ATOM 23768 C CA . ILE A 1 32 ? -1.837 -2.074 -0.450 1.00 0.00 32 ILE A CA 17
ATOM 23769 C C . ILE A 1 32 ? -2.267 -2.548 -1.839 1.00 0.00 32 ILE A C 17
ATOM 23770 O O . ILE A 1 32 ? -3.459 -2.609 -2.137 1.00 0.00 32 ILE A O 17
ATOM 23786 N N . TYR A 1 33 ? -1.272 -2.872 -2.653 1.00 0.00 33 TYR A N 17
ATOM 23787 C CA . TYR A 1 33 ? -1.533 -3.339 -4.004 1.00 0.00 33 TYR A CA 17
ATOM 23788 C C . TYR A 1 33 ? -2.209 -4.712 -3.989 1.00 0.00 33 TYR A C 17
ATOM 23789 O O . TYR A 1 33 ? -3.115 -4.970 -4.780 1.00 0.00 33 TYR A O 17
ATOM 23807 N N . ASN A 1 34 ? -1.742 -5.556 -3.081 1.00 0.00 34 ASN A N 17
ATOM 23808 C CA . ASN A 1 34 ? -2.290 -6.895 -2.953 1.00 0.00 34 ASN A CA 17
ATOM 23809 C C . ASN A 1 34 ? -3.539 -6.848 -2.070 1.00 0.00 34 ASN A C 17
ATOM 23810 O O . ASN A 1 34 ? -4.481 -7.610 -2.280 1.00 0.00 34 ASN A O 17
ATOM 23821 N N . PHE A 1 35 ? -3.505 -5.947 -1.100 1.00 0.00 35 PHE A N 17
ATOM 23822 C CA . PHE A 1 35 ? -4.622 -5.790 -0.184 1.00 0.00 35 PHE A CA 17
ATOM 23823 C C . PHE A 1 35 ? -5.904 -5.435 -0.939 1.00 0.00 35 PHE A C 17
ATOM 23824 O O . PHE A 1 35 ? -7.000 -5.524 -0.386 1.00 0.00 35 PHE A O 17
ATOM 23841 N N . PHE A 1 36 ? -5.726 -5.040 -2.191 1.00 0.00 36 PHE A N 17
ATOM 23842 C CA . PHE A 1 36 ? -6.855 -4.671 -3.028 1.00 0.00 36 PHE A CA 17
ATOM 23843 C C . PHE A 1 36 ? -7.106 -5.726 -4.107 1.00 0.00 36 PHE A C 17
ATOM 23844 O O . PHE A 1 36 ? -8.157 -5.729 -4.745 1.00 0.00 36 PHE A O 17
ATOM 23861 N N . SER A 1 37 ? -6.122 -6.597 -4.278 1.00 0.00 37 SER A N 17
ATOM 23862 C CA . SER A 1 37 ? -6.222 -7.654 -5.269 1.00 0.00 37 SER A CA 17
ATOM 23863 C C . SER A 1 37 ? -7.421 -8.552 -4.956 1.00 0.00 37 SER A C 17
ATOM 23864 O O . SER A 1 37 ? -7.769 -8.745 -3.793 1.00 0.00 37 SER A O 17
ATOM 23872 N N . PRO A 1 38 ? -8.034 -9.092 -6.044 1.00 0.00 38 PRO A N 17
ATOM 23873 C CA . PRO A 1 38 ? -7.558 -8.812 -7.387 1.00 0.00 38 PRO A CA 17
ATOM 23874 C C . PRO A 1 38 ? -7.948 -7.399 -7.825 1.00 0.00 38 PRO A C 17
ATOM 23875 O O . PRO A 1 38 ? -9.131 -7.066 -7.876 1.00 0.00 38 PRO A O 17
ATOM 23886 N N . LEU A 1 39 ? -6.931 -6.606 -8.129 1.00 0.00 39 LEU A N 17
ATOM 23887 C CA . LEU A 1 39 ? -7.154 -5.236 -8.560 1.00 0.00 39 LEU A CA 17
ATOM 23888 C C . LEU A 1 39 ? -5.849 -4.663 -9.118 1.00 0.00 39 LEU A C 17
ATOM 23889 O O . LEU A 1 39 ? -4.789 -5.269 -8.971 1.00 0.00 39 LEU A O 17
ATOM 23905 N N . ASN A 1 40 ? -5.970 -3.503 -9.745 1.00 0.00 40 ASN A N 17
ATOM 23906 C CA . ASN A 1 40 ? -4.813 -2.841 -10.325 1.00 0.00 40 ASN A CA 17
ATOM 23907 C C . ASN A 1 40 ? -4.891 -1.341 -10.036 1.00 0.00 40 ASN A C 17
ATOM 23908 O O . ASN A 1 40 ? -5.490 -0.588 -10.801 1.00 0.00 40 ASN A O 17
ATOM 23919 N N . PRO A 1 41 ? -4.259 -0.941 -8.900 1.00 0.00 41 PRO A N 17
ATOM 23920 C CA . PRO A 1 41 ? -4.250 0.455 -8.500 1.00 0.00 41 PRO A CA 17
ATOM 23921 C C . PRO A 1 41 ? -3.284 1.267 -9.364 1.00 0.00 41 PRO A C 17
ATOM 23922 O O . PRO A 1 41 ? -2.108 0.923 -9.478 1.00 0.00 41 PRO A O 17
ATOM 23933 N N . MET A 1 42 ? -3.815 2.330 -9.951 1.00 0.00 42 MET A N 17
ATOM 23934 C CA . MET A 1 42 ? -3.014 3.194 -10.802 1.00 0.00 42 MET A CA 17
ATOM 23935 C C . MET A 1 42 ? -1.770 3.691 -10.062 1.00 0.00 42 MET A C 17
ATOM 23936 O O . MET A 1 42 ? -0.680 3.733 -10.631 1.00 0.00 42 MET A O 17
ATOM 23950 N N . ARG A 1 43 ? -1.975 4.057 -8.805 1.00 0.00 43 ARG A N 17
ATOM 23951 C CA . ARG A 1 43 ? -0.884 4.550 -7.982 1.00 0.00 43 ARG A CA 17
ATOM 23952 C C . ARG A 1 43 ? -1.290 4.549 -6.507 1.00 0.00 43 ARG A C 17
ATOM 23953 O O . ARG A 1 43 ? -2.429 4.872 -6.172 1.00 0.00 43 ARG A O 17
ATOM 23974 N N . VAL A 1 44 ? -0.336 4.183 -5.663 1.00 0.00 44 VAL A N 17
ATOM 23975 C CA . VAL A 1 44 ? -0.580 4.136 -4.232 1.00 0.00 44 VAL A CA 17
ATOM 23976 C C . VAL A 1 44 ? 0.222 5.243 -3.545 1.00 0.00 44 VAL A C 17
ATOM 23977 O O . VAL A 1 44 ? 1.446 5.163 -3.455 1.00 0.00 44 VAL A O 17
ATOM 23990 N N . HIS A 1 45 ? -0.501 6.251 -3.079 1.00 0.00 45 HIS A N 17
ATOM 23991 C CA . HIS A 1 45 ? 0.128 7.374 -2.404 1.00 0.00 45 HIS A CA 17
ATOM 23992 C C . HIS A 1 45 ? 0.159 7.113 -0.896 1.00 0.00 45 HIS A C 17
ATOM 23993 O O . HIS A 1 45 ? -0.887 6.951 -0.269 1.00 0.00 45 HIS A O 17
ATOM 24007 N N . ILE A 1 46 ? 1.369 7.082 -0.358 1.00 0.00 46 ILE A N 17
ATOM 24008 C CA . ILE A 1 46 ? 1.550 6.844 1.064 1.00 0.00 46 ILE A CA 17
ATOM 24009 C C . ILE A 1 46 ? 1.875 8.167 1.760 1.00 0.00 46 ILE A C 17
ATOM 24010 O O . ILE A 1 46 ? 2.905 8.781 1.484 1.00 0.00 46 ILE A O 17
ATOM 24026 N N . GLU A 1 47 ? 0.978 8.567 2.649 1.00 0.00 47 GLU A N 17
ATOM 24027 C CA . GLU A 1 47 ? 1.157 9.806 3.387 1.00 0.00 47 GLU A CA 17
ATOM 24028 C C . GLU A 1 47 ? 2.280 9.654 4.416 1.00 0.00 47 GLU A C 17
ATOM 24029 O O . GLU A 1 47 ? 2.205 8.803 5.300 1.00 0.00 47 GLU A O 17
ATOM 24041 N N . ILE A 1 48 ? 3.294 10.493 4.265 1.00 0.00 48 ILE A N 17
ATOM 24042 C CA . ILE A 1 48 ? 4.431 10.463 5.170 1.00 0.00 48 ILE A CA 17
ATOM 24043 C C . ILE A 1 48 ? 4.313 11.615 6.169 1.00 0.00 48 ILE A C 17
ATOM 24044 O O . ILE A 1 48 ? 4.081 12.758 5.779 1.00 0.00 48 ILE A O 17
ATOM 24060 N N . GLY A 1 49 ? 4.478 11.274 7.439 1.00 0.00 49 GLY A N 17
ATOM 24061 C CA . GLY A 1 49 ? 4.393 12.267 8.497 1.00 0.00 49 GLY A CA 17
ATOM 24062 C C . GLY A 1 49 ? 5.513 13.301 8.371 1.00 0.00 49 GLY A C 17
ATOM 24063 O O . GLY A 1 49 ? 5.352 14.317 7.697 1.00 0.00 49 GLY A O 17
ATOM 24067 N N . PRO A 1 50 ? 6.654 12.998 9.047 1.00 0.00 50 PRO A N 17
ATOM 24068 C CA . PRO A 1 50 ? 7.801 13.889 9.017 1.00 0.00 50 PRO A CA 17
ATOM 24069 C C . PRO A 1 50 ? 8.531 13.798 7.675 1.00 0.00 50 PRO A C 17
ATOM 24070 O O . PRO A 1 50 ? 8.493 14.734 6.879 1.00 0.00 50 PRO A O 17
ATOM 24081 N N . ASP A 1 51 ? 9.178 12.661 7.467 1.00 0.00 51 ASP A N 17
ATOM 24082 C CA . ASP A 1 51 ? 9.916 12.435 6.235 1.00 0.00 51 ASP A CA 17
ATOM 24083 C C . ASP A 1 51 ? 10.332 10.965 6.157 1.00 0.00 51 ASP A C 17
ATOM 24084 O O . ASP A 1 51 ? 11.414 10.647 5.668 1.00 0.00 51 ASP A O 17
ATOM 24093 N N . GLY A 1 52 ? 9.449 10.107 6.647 1.00 0.00 52 GLY A N 17
ATOM 24094 C CA . GLY A 1 52 ? 9.710 8.677 6.639 1.00 0.00 52 GLY A CA 17
ATOM 24095 C C . GLY A 1 52 ? 8.525 7.900 7.214 1.00 0.00 52 GLY A C 17
ATOM 24096 O O . GLY A 1 52 ? 7.935 7.065 6.529 1.00 0.00 52 GLY A O 17
ATOM 24100 N N . ARG A 1 53 ? 8.210 8.202 8.465 1.00 0.00 53 ARG A N 17
ATOM 24101 C CA . ARG A 1 53 ? 7.106 7.541 9.139 1.00 0.00 53 ARG A CA 17
ATOM 24102 C C . ARG A 1 53 ? 5.798 7.792 8.386 1.00 0.00 53 ARG A C 17
ATOM 24103 O O . ARG A 1 53 ? 5.677 8.774 7.655 1.00 0.00 53 ARG A O 17
ATOM 24124 N N . VAL A 1 54 ? 4.852 6.887 8.590 1.00 0.00 54 VAL A N 17
ATOM 24125 C CA . VAL A 1 54 ? 3.558 6.997 7.939 1.00 0.00 54 VAL A CA 17
ATOM 24126 C C . VAL A 1 54 ? 2.565 7.661 8.896 1.00 0.00 54 VAL A C 17
ATOM 24127 O O . VAL A 1 54 ? 2.864 7.847 10.074 1.00 0.00 54 VAL A O 17
ATOM 24140 N N . THR A 1 55 ? 1.405 8.000 8.353 1.00 0.00 55 THR A N 17
ATOM 24141 C CA . THR A 1 55 ? 0.367 8.640 9.144 1.00 0.00 55 THR A CA 17
ATOM 24142 C C . THR A 1 55 ? -0.793 7.671 9.383 1.00 0.00 55 THR A C 17
ATOM 24143 O O . THR A 1 55 ? -1.476 7.756 10.402 1.00 0.00 55 THR A O 17
ATOM 24154 N N . GLY A 1 56 ? -0.980 6.774 8.426 1.00 0.00 56 GLY A N 17
ATOM 24155 C CA . GLY A 1 56 ? -2.045 5.791 8.520 1.00 0.00 56 GLY A CA 17
ATOM 24156 C C . GLY A 1 56 ? -2.982 5.881 7.314 1.00 0.00 56 GLY A C 17
ATOM 24157 O O . GLY A 1 56 ? -3.670 4.916 6.984 1.00 0.00 56 GLY A O 17
ATOM 24161 N N . GLU A 1 57 ? -2.980 7.049 6.689 1.00 0.00 57 GLU A N 17
ATOM 24162 C CA . GLU A 1 57 ? -3.821 7.278 5.527 1.00 0.00 57 GLU A CA 17
ATOM 24163 C C . GLU A 1 57 ? -3.071 6.903 4.247 1.00 0.00 57 GLU A C 17
ATOM 24164 O O . GLU A 1 57 ? -1.842 6.943 4.208 1.00 0.00 57 GLU A O 17
ATOM 24176 N N . ALA A 1 58 ? -3.843 6.546 3.230 1.00 0.00 58 ALA A N 17
ATOM 24177 C CA . ALA A 1 58 ? -3.267 6.164 1.952 1.00 0.00 58 ALA A CA 17
ATOM 24178 C C . ALA A 1 58 ? -4.233 6.543 0.828 1.00 0.00 58 ALA A C 17
ATOM 24179 O O . ALA A 1 58 ? -5.448 6.424 0.983 1.00 0.00 58 ALA A O 17
ATOM 24186 N N . ASP A 1 59 ? -3.658 6.991 -0.278 1.00 0.00 59 ASP A N 17
ATOM 24187 C CA . ASP A 1 59 ? -4.453 7.388 -1.427 1.00 0.00 59 ASP A CA 17
ATOM 24188 C C . ASP A 1 59 ? -4.245 6.380 -2.559 1.00 0.00 59 ASP A C 17
ATOM 24189 O O . ASP A 1 59 ? -3.114 5.992 -2.849 1.00 0.00 59 ASP A O 17
ATOM 24198 N N . VAL A 1 60 ? -5.353 5.984 -3.168 1.00 0.00 60 VAL A N 17
ATOM 24199 C CA . VAL A 1 60 ? -5.306 5.028 -4.261 1.00 0.00 60 VAL A CA 17
ATOM 24200 C C . VAL A 1 60 ? -6.050 5.604 -5.468 1.00 0.00 60 VAL A C 17
ATOM 24201 O O . VAL A 1 60 ? -6.914 6.467 -5.316 1.00 0.00 60 VAL A O 17
ATOM 24214 N N . GLU A 1 61 ? -5.687 5.104 -6.640 1.00 0.00 61 GLU A N 17
ATOM 24215 C CA . GLU A 1 61 ? -6.309 5.558 -7.873 1.00 0.00 61 GLU A CA 17
ATOM 24216 C C . GLU A 1 61 ? -6.559 4.374 -8.808 1.00 0.00 61 GLU A C 17
ATOM 24217 O O . GLU A 1 61 ? -5.747 3.453 -8.882 1.00 0.00 61 GLU A O 17
ATOM 24229 N N . PHE A 1 62 ? -7.688 4.436 -9.500 1.00 0.00 62 PHE A N 17
ATOM 24230 C CA . PHE A 1 62 ? -8.056 3.380 -10.428 1.00 0.00 62 PHE A CA 17
ATOM 24231 C C . PHE A 1 62 ? -8.413 3.955 -11.800 1.00 0.00 62 PHE A C 17
ATOM 24232 O O . PHE A 1 62 ? -8.696 5.146 -11.923 1.00 0.00 62 PHE A O 17
ATOM 24249 N N . ALA A 1 63 ? -8.388 3.083 -12.796 1.00 0.00 63 ALA A N 17
ATOM 24250 C CA . ALA A 1 63 ? -8.706 3.489 -14.155 1.00 0.00 63 ALA A CA 17
ATOM 24251 C C . ALA A 1 63 ? -10.225 3.583 -14.312 1.00 0.00 63 ALA A C 17
ATOM 24252 O O . ALA A 1 63 ? -10.733 4.535 -14.903 1.00 0.00 63 ALA A O 17
ATOM 24259 N N . THR A 1 64 ? -10.907 2.583 -13.774 1.00 0.00 64 THR A N 17
ATOM 24260 C CA . THR A 1 64 ? -12.357 2.541 -13.847 1.00 0.00 64 THR A CA 17
ATOM 24261 C C . THR A 1 64 ? -12.967 2.724 -12.456 1.00 0.00 64 THR A C 17
ATOM 24262 O O . THR A 1 64 ? -12.250 2.972 -11.487 1.00 0.00 64 THR A O 17
ATOM 24273 N N . HIS A 1 65 ? -14.285 2.595 -12.401 1.00 0.00 65 HIS A N 17
ATOM 24274 C CA . HIS A 1 65 ? -14.999 2.742 -11.144 1.00 0.00 65 HIS A CA 17
ATOM 24275 C C . HIS A 1 65 ? -15.068 1.391 -10.431 1.00 0.00 65 HIS A C 17
ATOM 24276 O O . HIS A 1 65 ? -14.872 1.313 -9.219 1.00 0.00 65 HIS A O 17
ATOM 24290 N N . GLU A 1 66 ? -15.347 0.358 -11.214 1.00 0.00 66 GLU A N 17
ATOM 24291 C CA . GLU A 1 66 ? -15.445 -0.986 -10.672 1.00 0.00 66 GLU A CA 17
ATOM 24292 C C . GLU A 1 66 ? -14.210 -1.310 -9.829 1.00 0.00 66 GLU A C 17
ATOM 24293 O O . GLU A 1 66 ? -14.324 -1.897 -8.754 1.00 0.00 66 GLU A O 17
ATOM 24305 N N . ASP A 1 67 ? -13.058 -0.912 -10.348 1.00 0.00 67 ASP A N 17
ATOM 24306 C CA . ASP A 1 67 ? -11.803 -1.152 -9.656 1.00 0.00 67 ASP A CA 17
ATOM 24307 C C . ASP A 1 67 ? -11.823 -0.430 -8.307 1.00 0.00 67 ASP A C 17
ATOM 24308 O O . ASP A 1 67 ? -11.012 -0.723 -7.430 1.00 0.00 67 ASP A O 17
ATOM 24317 N N . ALA A 1 68 ? -12.759 0.499 -8.183 1.00 0.00 68 ALA A N 17
ATOM 24318 C CA . ALA A 1 68 ? -12.895 1.266 -6.956 1.00 0.00 68 ALA A CA 17
ATOM 24319 C C . ALA A 1 68 ? -13.780 0.495 -5.975 1.00 0.00 68 ALA A C 17
ATOM 24320 O O . ALA A 1 68 ? -13.373 0.226 -4.846 1.00 0.00 68 ALA A O 17
ATOM 24327 N N . VAL A 1 69 ? -14.974 0.161 -6.441 1.00 0.00 69 VAL A N 17
ATOM 24328 C CA . VAL A 1 69 ? -15.920 -0.573 -5.618 1.00 0.00 69 VAL A CA 17
ATOM 24329 C C . VAL A 1 69 ? -15.306 -1.915 -5.217 1.00 0.00 69 VAL A C 17
ATOM 24330 O O . VAL A 1 69 ? -15.409 -2.329 -4.063 1.00 0.00 69 VAL A O 17
ATOM 24343 N N . ALA A 1 70 ? -14.681 -2.559 -6.192 1.00 0.00 70 ALA A N 17
ATOM 24344 C CA . ALA A 1 70 ? -14.050 -3.846 -5.955 1.00 0.00 70 ALA A CA 17
ATOM 24345 C C . ALA A 1 70 ? -13.230 -3.778 -4.665 1.00 0.00 70 ALA A C 17
ATOM 24346 O O . ALA A 1 70 ? -13.007 -4.796 -4.012 1.00 0.00 70 ALA A O 17
ATOM 24353 N N . ALA A 1 71 ? -12.805 -2.567 -4.335 1.00 0.00 71 ALA A N 17
ATOM 24354 C CA . ALA A 1 71 ? -12.015 -2.352 -3.135 1.00 0.00 71 ALA A CA 17
ATOM 24355 C C . ALA A 1 71 ? -12.929 -2.414 -1.910 1.00 0.00 71 ALA A C 17
ATOM 24356 O O . ALA A 1 71 ? -12.573 -3.011 -0.895 1.00 0.00 71 ALA A O 17
ATOM 24363 N N . MET A 1 72 ? -14.090 -1.790 -2.045 1.00 0.00 72 MET A N 17
ATOM 24364 C CA . MET A 1 72 ? -15.058 -1.767 -0.962 1.00 0.00 72 MET A CA 17
ATOM 24365 C C . MET A 1 72 ? -15.230 -3.159 -0.351 1.00 0.00 72 MET A C 17
ATOM 24366 O O . MET A 1 72 ? -15.635 -3.289 0.803 1.00 0.00 72 MET A O 17
ATOM 24380 N N . ALA A 1 73 ? -14.915 -4.166 -1.153 1.00 0.00 73 ALA A N 17
ATOM 24381 C CA . ALA A 1 73 ? -15.029 -5.543 -0.705 1.00 0.00 73 ALA A CA 17
ATOM 24382 C C . ALA A 1 73 ? -14.087 -5.771 0.478 1.00 0.00 73 ALA A C 17
ATOM 24383 O O . ALA A 1 73 ? -14.375 -6.579 1.359 1.00 0.00 73 ALA A O 17
ATOM 24390 N N . LYS A 1 74 ? -12.979 -5.044 0.459 1.00 0.00 74 LYS A N 17
ATOM 24391 C CA . LYS A 1 74 ? -11.992 -5.157 1.519 1.00 0.00 74 LYS A CA 17
ATOM 24392 C C . LYS A 1 74 ? -12.053 -3.908 2.401 1.00 0.00 74 LYS A C 17
ATOM 24393 O O . LYS A 1 74 ? -11.018 -3.375 2.800 1.00 0.00 74 LYS A O 17
ATOM 24412 N N . ASP A 1 75 ? -13.274 -3.478 2.680 1.00 0.00 75 ASP A N 17
ATOM 24413 C CA . ASP A 1 75 ? -13.483 -2.302 3.507 1.00 0.00 75 ASP A CA 17
ATOM 24414 C C . ASP A 1 75 ? -13.440 -2.707 4.982 1.00 0.00 75 ASP A C 17
ATOM 24415 O O . ASP A 1 75 ? -14.143 -3.627 5.398 1.00 0.00 75 ASP A O 17
ATOM 24424 N N . LYS A 1 76 ? -12.608 -2.001 5.733 1.00 0.00 76 LYS A N 17
ATOM 24425 C CA . LYS A 1 76 ? -12.464 -2.275 7.152 1.00 0.00 76 LYS A CA 17
ATOM 24426 C C . LYS A 1 76 ? -11.790 -3.636 7.338 1.00 0.00 76 LYS A C 17
ATOM 24427 O O . LYS A 1 76 ? -11.733 -4.158 8.451 1.00 0.00 76 LYS A O 17
ATOM 24446 N N . ALA A 1 77 ? -11.295 -4.172 6.232 1.00 0.00 77 ALA A N 17
ATOM 24447 C CA . ALA A 1 77 ? -10.627 -5.461 6.259 1.00 0.00 77 ALA A CA 17
ATOM 24448 C C . ALA A 1 77 ? -9.320 -5.338 7.046 1.00 0.00 77 ALA A C 17
ATOM 24449 O O . ALA A 1 77 ? -8.859 -4.231 7.320 1.00 0.00 77 ALA A O 17
ATOM 24456 N N . ASN A 1 78 ? -8.761 -6.489 7.387 1.00 0.00 78 ASN A N 17
ATOM 24457 C CA . ASN A 1 78 ? -7.517 -6.524 8.137 1.00 0.00 78 ASN A CA 17
ATOM 24458 C C . ASN A 1 78 ? -6.362 -6.848 7.186 1.00 0.00 78 ASN A C 17
ATOM 24459 O O . ASN A 1 78 ? -6.111 -8.013 6.884 1.00 0.00 78 ASN A O 17
ATOM 24470 N N . MET A 1 79 ? -5.691 -5.796 6.741 1.00 0.00 79 MET A N 17
ATOM 24471 C CA . MET A 1 79 ? -4.570 -5.954 5.831 1.00 0.00 79 MET A CA 17
ATOM 24472 C C . MET A 1 79 ? -3.441 -6.752 6.486 1.00 0.00 79 MET A C 17
ATOM 24473 O O . MET A 1 79 ? -2.838 -7.617 5.852 1.00 0.00 79 MET A O 17
ATOM 24487 N N . GLN A 1 80 ? -3.188 -6.433 7.747 1.00 0.00 80 GLN A N 17
ATOM 24488 C CA . GLN A 1 80 ? -2.142 -7.110 8.495 1.00 0.00 80 GLN A CA 17
ATOM 24489 C C . GLN A 1 80 ? -2.659 -7.525 9.874 1.00 0.00 80 GLN A C 17
ATOM 24490 O O . GLN A 1 80 ? -2.936 -8.700 10.108 1.00 0.00 80 GLN A O 17
ATOM 24504 N N . HIS A 1 81 ? -2.772 -6.538 10.750 1.00 0.00 81 HIS A N 17
ATOM 24505 C CA . HIS A 1 81 ? -3.251 -6.786 12.099 1.00 0.00 81 HIS A CA 17
ATOM 24506 C C . HIS A 1 81 ? -4.040 -5.572 12.595 1.00 0.00 81 HIS A C 17
ATOM 24507 O O . HIS A 1 81 ? -4.256 -5.417 13.796 1.00 0.00 81 HIS A O 17
ATOM 24521 N N . ARG A 1 82 ? -4.448 -4.744 11.645 1.00 0.00 82 ARG A N 17
ATOM 24522 C CA . ARG A 1 82 ? -5.208 -3.549 11.971 1.00 0.00 82 ARG A CA 17
ATOM 24523 C C . ARG A 1 82 ? -6.416 -3.419 11.041 1.00 0.00 82 ARG A C 17
ATOM 24524 O O . ARG A 1 82 ? -6.555 -4.182 10.087 1.00 0.00 82 ARG A O 17
ATOM 24545 N N . TYR A 1 83 ? -7.260 -2.446 11.353 1.00 0.00 83 TYR A N 17
ATOM 24546 C CA . TYR A 1 83 ? -8.452 -2.206 10.557 1.00 0.00 83 TYR A CA 17
ATOM 24547 C C . TYR A 1 83 ? -8.370 -0.858 9.839 1.00 0.00 83 TYR A C 17
ATOM 24548 O O . TYR A 1 83 ? -8.517 0.192 10.463 1.00 0.00 83 TYR A O 17
ATOM 24566 N N . VAL A 1 84 ? -8.136 -0.931 8.537 1.00 0.00 84 VAL A N 17
ATOM 24567 C CA . VAL A 1 84 ? -8.032 0.271 7.727 1.00 0.00 84 VAL A CA 17
ATOM 24568 C C . VAL A 1 84 ? -9.409 0.615 7.155 1.00 0.00 84 VAL A C 17
ATOM 24569 O O . VAL A 1 84 ? -10.155 -0.273 6.746 1.00 0.00 84 VAL A O 17
ATOM 24582 N N . GLU A 1 85 ? -9.704 1.907 7.144 1.00 0.00 85 GLU A N 17
ATOM 24583 C CA . GLU A 1 85 ? -10.977 2.380 6.629 1.00 0.00 85 GLU A CA 17
ATOM 24584 C C . GLU A 1 85 ? -10.860 2.705 5.139 1.00 0.00 85 GLU A C 17
ATOM 24585 O O . GLU A 1 85 ? -10.068 3.561 4.748 1.00 0.00 85 GLU A O 17
ATOM 24597 N N . LEU A 1 86 ? -11.659 2.004 4.348 1.00 0.00 86 LEU A N 17
ATOM 24598 C CA . LEU A 1 86 ? -11.654 2.208 2.909 1.00 0.00 86 LEU A CA 17
ATOM 24599 C C . LEU A 1 86 ? -12.734 3.227 2.540 1.00 0.00 86 LEU A C 17
ATOM 24600 O O . LEU A 1 86 ? -13.861 3.147 3.025 1.00 0.00 86 LEU A O 17
ATOM 24616 N N . PHE A 1 87 ? -12.350 4.163 1.684 1.00 0.00 87 PHE A N 17
ATOM 24617 C CA . PHE A 1 87 ? -13.271 5.197 1.243 1.00 0.00 87 PHE A CA 17
ATOM 24618 C C . PHE A 1 87 ? -13.440 5.169 -0.277 1.00 0.00 87 PHE A C 17
ATOM 24619 O O . PHE A 1 87 ? -12.508 5.484 -1.015 1.00 0.00 87 PHE A O 17
ATOM 24636 N N . LEU A 1 88 ? -14.637 4.790 -0.701 1.00 0.00 88 LEU A N 17
ATOM 24637 C CA . LEU A 1 88 ? -14.940 4.717 -2.120 1.00 0.00 88 LEU A CA 17
ATOM 24638 C C . LEU A 1 88 ? -15.219 6.125 -2.651 1.00 0.00 88 LEU A C 17
ATOM 24639 O O . LEU A 1 88 ? -16.350 6.604 -2.583 1.00 0.00 88 LEU A O 17
ATOM 24655 N N . ASN A 1 89 ? -14.170 6.747 -3.166 1.00 0.00 89 ASN A N 17
ATOM 24656 C CA . ASN A 1 89 ? -14.288 8.090 -3.708 1.00 0.00 89 ASN A CA 17
ATOM 24657 C C . ASN A 1 89 ? -13.972 8.062 -5.204 1.00 0.00 89 ASN A C 17
ATOM 24658 O O . ASN A 1 89 ? -12.811 7.958 -5.596 1.00 0.00 89 ASN A O 17
ATOM 24669 N N . SER A 1 90 ? -15.027 8.156 -6.001 1.00 0.00 90 SER A N 17
ATOM 24670 C CA . SER A 1 90 ? -14.877 8.142 -7.446 1.00 0.00 90 SER A CA 17
ATOM 24671 C C . SER A 1 90 ? -15.885 9.098 -8.086 1.00 0.00 90 SER A C 17
ATOM 24672 O O . SER A 1 90 ? -16.788 9.594 -7.414 1.00 0.00 90 SER A O 17
ATOM 24680 N N . THR A 1 91 ? -15.698 9.328 -9.378 1.00 0.00 91 THR A N 17
ATOM 24681 C CA . THR A 1 91 ? -16.580 10.215 -10.116 1.00 0.00 91 THR A CA 17
ATOM 24682 C C . THR A 1 91 ? -17.762 9.434 -10.692 1.00 0.00 91 THR A C 17
ATOM 24683 O O . THR A 1 91 ? -18.916 9.729 -10.383 1.00 0.00 91 THR A O 17
ATOM 24694 N N . ALA A 1 92 ? -17.435 8.452 -11.519 1.00 0.00 92 ALA A N 17
ATOM 24695 C CA . ALA A 1 92 ? -18.455 7.625 -12.141 1.00 0.00 92 ALA A CA 17
ATOM 24696 C C . ALA A 1 92 ? -19.322 8.494 -13.055 1.00 0.00 92 ALA A C 17
ATOM 24697 O O . ALA A 1 92 ? -19.047 9.680 -13.233 1.00 0.00 92 ALA A O 17
ATOM 24704 N N . GLY A 1 93 ? -20.351 7.871 -13.609 1.00 0.00 93 GLY A N 17
ATOM 24705 C CA . GLY A 1 93 ? -21.259 8.572 -14.500 1.00 0.00 93 GLY A CA 17
ATOM 24706 C C . GLY A 1 93 ? -21.922 7.604 -15.482 1.00 0.00 93 GLY A C 17
ATOM 24707 O O . GLY A 1 93 ? -21.822 7.780 -16.695 1.00 0.00 93 GLY A O 17
ATOM 24711 N N . THR A 1 94 ? -22.582 6.602 -14.920 1.00 0.00 94 THR A N 17
ATOM 24712 C CA . THR A 1 94 ? -23.261 5.605 -15.731 1.00 0.00 94 THR A CA 17
ATOM 24713 C C . THR A 1 94 ? -24.659 6.092 -16.116 1.00 0.00 94 THR A C 17
ATOM 24714 O O . THR A 1 94 ? -25.530 6.232 -15.258 1.00 0.00 94 THR A O 17
ATOM 24725 N N . SER A 1 95 ? -24.831 6.338 -17.407 1.00 0.00 95 SER A N 17
ATOM 24726 C CA . SER A 1 95 ? -26.109 6.806 -17.916 1.00 0.00 95 SER A CA 17
ATOM 24727 C C . SER A 1 95 ? -26.127 6.721 -19.443 1.00 0.00 95 SER A C 17
ATOM 24728 O O . SER A 1 95 ? -25.079 6.784 -20.084 1.00 0.00 95 SER A O 17
ATOM 24736 N N . GLY A 1 96 ? -27.329 6.578 -19.982 1.00 0.00 96 GLY A N 17
ATOM 24737 C CA . GLY A 1 96 ? -27.498 6.483 -21.422 1.00 0.00 96 GLY A CA 17
ATOM 24738 C C . GLY A 1 96 ? -28.131 5.146 -21.813 1.00 0.00 96 GLY A C 17
ATOM 24739 O O . GLY A 1 96 ? -29.078 4.693 -21.172 1.00 0.00 96 GLY A O 17
ATOM 24743 N N . SER A 1 97 ? -27.583 4.552 -22.863 1.00 0.00 97 SER A N 17
ATOM 24744 C CA . SER A 1 97 ? -28.082 3.277 -23.347 1.00 0.00 97 SER A CA 17
ATOM 24745 C C . SER A 1 97 ? -29.433 3.472 -24.038 1.00 0.00 97 SER A C 17
ATOM 24746 O O . SER A 1 97 ? -29.571 3.198 -25.229 1.00 0.00 97 SER A O 17
ATOM 24754 N N . GLY A 1 98 ? -30.397 3.945 -23.260 1.00 0.00 98 GLY A N 17
ATOM 24755 C CA . GLY A 1 98 ? -31.732 4.180 -23.783 1.00 0.00 98 GLY A CA 17
ATOM 24756 C C . GLY A 1 98 ? -32.799 3.687 -22.803 1.00 0.00 98 GLY A C 17
ATOM 24757 O O . GLY A 1 98 ? -33.053 2.487 -22.709 1.00 0.00 98 GLY A O 17
ATOM 24761 N N . PRO A 1 99 ? -33.410 4.663 -22.080 1.00 0.00 99 PRO A N 17
ATOM 24762 C CA . PRO A 1 99 ? -34.443 4.340 -21.110 1.00 0.00 99 PRO A CA 17
ATOM 24763 C C . PRO A 1 99 ? -35.758 3.986 -21.808 1.00 0.00 99 PRO A C 17
ATOM 24764 O O . PRO A 1 99 ? -36.708 4.767 -21.783 1.00 0.00 99 PRO A O 17
ATOM 24775 N N . SER A 1 100 ? -35.770 2.808 -22.415 1.00 0.00 100 SER A N 17
ATOM 24776 C CA . SER A 1 100 ? -36.953 2.341 -23.118 1.00 0.00 100 SER A CA 17
ATOM 24777 C C . SER A 1 100 ? -36.906 0.819 -23.266 1.00 0.00 100 SER A C 17
ATOM 24778 O O . SER A 1 100 ? -35.852 0.251 -23.547 1.00 0.00 100 SER A O 17
ATOM 24786 N N . SER A 1 101 ? -38.063 0.202 -23.071 1.00 0.00 101 SER A N 17
ATOM 24787 C CA . SER A 1 101 ? -38.167 -1.243 -23.179 1.00 0.00 101 SER A CA 17
ATOM 24788 C C . SER A 1 101 ? -38.767 -1.624 -24.534 1.00 0.00 101 SER A C 17
ATOM 24789 O O . SER A 1 101 ? -38.098 -2.242 -25.362 1.00 0.00 101 SER A O 17
ATOM 24797 N N . GLY A 1 102 ? -40.021 -1.241 -24.719 1.00 0.00 102 GLY A N 17
ATOM 24798 C CA . GLY A 1 102 ? -40.719 -1.535 -25.959 1.00 0.00 102 GLY A CA 17
ATOM 24799 C C . GLY A 1 102 ? -41.116 -3.011 -26.029 1.00 0.00 102 GLY A C 17
ATOM 24800 O O . GLY A 1 102 ? -41.813 -3.512 -25.148 1.00 0.00 102 GLY A O 17
ATOM 24804 N N . GLY A 1 1 ? 19.467 5.632 -5.448 1.00 0.00 1 GLY A N 18
ATOM 24805 C CA . GLY A 1 1 ? 18.138 6.171 -5.213 1.00 0.00 1 GLY A CA 18
ATOM 24806 C C . GLY A 1 1 ? 17.118 5.048 -5.017 1.00 0.00 1 GLY A C 18
ATOM 24807 O O . GLY A 1 1 ? 17.441 3.874 -5.191 1.00 0.00 1 GLY A O 18
ATOM 24811 N N . SER A 1 2 ? 15.907 5.448 -4.657 1.00 0.00 2 SER A N 18
ATOM 24812 C CA . SER A 1 2 ? 14.838 4.490 -4.435 1.00 0.00 2 SER A CA 18
ATOM 24813 C C . SER A 1 2 ? 13.492 5.110 -4.816 1.00 0.00 2 SER A C 18
ATOM 24814 O O . SER A 1 2 ? 13.144 6.188 -4.337 1.00 0.00 2 SER A O 18
ATOM 24822 N N . SER A 1 3 ? 12.772 4.403 -5.674 1.00 0.00 3 SER A N 18
ATOM 24823 C CA . SER A 1 3 ? 11.472 4.871 -6.125 1.00 0.00 3 SER A CA 18
ATOM 24824 C C . SER A 1 3 ? 11.632 6.159 -6.934 1.00 0.00 3 SER A C 18
ATOM 24825 O O . SER A 1 3 ? 11.753 6.118 -8.158 1.00 0.00 3 SER A O 18
ATOM 24833 N N . GLY A 1 4 ? 11.627 7.274 -6.218 1.00 0.00 4 GLY A N 18
ATOM 24834 C CA . GLY A 1 4 ? 11.770 8.573 -6.855 1.00 0.00 4 GLY A CA 18
ATOM 24835 C C . GLY A 1 4 ? 11.382 9.699 -5.895 1.00 0.00 4 GLY A C 18
ATOM 24836 O O . GLY A 1 4 ? 12.035 9.901 -4.872 1.00 0.00 4 GLY A O 18
ATOM 24840 N N . SER A 1 5 ? 10.321 10.404 -6.258 1.00 0.00 5 SER A N 18
ATOM 24841 C CA . SER A 1 5 ? 9.838 11.505 -5.442 1.00 0.00 5 SER A CA 18
ATOM 24842 C C . SER A 1 5 ? 8.309 11.489 -5.393 1.00 0.00 5 SER A C 18
ATOM 24843 O O . SER A 1 5 ? 7.650 11.885 -6.353 1.00 0.00 5 SER A O 18
ATOM 24851 N N . SER A 1 6 ? 7.790 11.028 -4.265 1.00 0.00 6 SER A N 18
ATOM 24852 C CA . SER A 1 6 ? 6.351 10.955 -4.078 1.00 0.00 6 SER A CA 18
ATOM 24853 C C . SER A 1 6 ? 5.813 12.313 -3.623 1.00 0.00 6 SER A C 18
ATOM 24854 O O . SER A 1 6 ? 6.391 12.951 -2.744 1.00 0.00 6 SER A O 18
ATOM 24862 N N . GLY A 1 7 ? 4.713 12.715 -4.242 1.00 0.00 7 GLY A N 18
ATOM 24863 C CA . GLY A 1 7 ? 4.090 13.986 -3.912 1.00 0.00 7 GLY A CA 18
ATOM 24864 C C . GLY A 1 7 ? 3.634 14.010 -2.452 1.00 0.00 7 GLY A C 18
ATOM 24865 O O . GLY A 1 7 ? 4.358 13.564 -1.564 1.00 0.00 7 GLY A O 18
ATOM 24869 N N . SER A 1 8 ? 2.434 14.535 -2.249 1.00 0.00 8 SER A N 18
ATOM 24870 C CA . SER A 1 8 ? 1.872 14.623 -0.912 1.00 0.00 8 SER A CA 18
ATOM 24871 C C . SER A 1 8 ? 0.357 14.823 -0.993 1.00 0.00 8 SER A C 18
ATOM 24872 O O . SER A 1 8 ? -0.408 14.011 -0.475 1.00 0.00 8 SER A O 18
ATOM 24880 N N . SER A 1 9 ? -0.030 15.908 -1.647 1.00 0.00 9 SER A N 18
ATOM 24881 C CA . SER A 1 9 ? -1.440 16.225 -1.803 1.00 0.00 9 SER A CA 18
ATOM 24882 C C . SER A 1 9 ? -2.119 15.172 -2.682 1.00 0.00 9 SER A C 18
ATOM 24883 O O . SER A 1 9 ? -1.446 14.359 -3.314 1.00 0.00 9 SER A O 18
ATOM 24891 N N . PHE A 1 10 ? -3.442 15.222 -2.693 1.00 0.00 10 PHE A N 18
ATOM 24892 C CA . PHE A 1 10 ? -4.220 14.283 -3.484 1.00 0.00 10 PHE A CA 18
ATOM 24893 C C . PHE A 1 10 ? -3.945 14.466 -4.978 1.00 0.00 10 PHE A C 18
ATOM 24894 O O . PHE A 1 10 ? -3.479 15.522 -5.403 1.00 0.00 10 PHE A O 18
ATOM 24911 N N . GLN A 1 11 ? -4.246 13.421 -5.735 1.00 0.00 11 GLN A N 18
ATOM 24912 C CA . GLN A 1 11 ? -4.038 13.453 -7.173 1.00 0.00 11 GLN A CA 18
ATOM 24913 C C . GLN A 1 11 ? -5.233 12.829 -7.896 1.00 0.00 11 GLN A C 18
ATOM 24914 O O . GLN A 1 11 ? -5.737 11.785 -7.484 1.00 0.00 11 GLN A O 18
ATOM 24928 N N . SER A 1 12 ? -5.652 13.495 -8.962 1.00 0.00 12 SER A N 18
ATOM 24929 C CA . SER A 1 12 ? -6.779 13.019 -9.747 1.00 0.00 12 SER A CA 18
ATOM 24930 C C . SER A 1 12 ? -6.389 12.934 -11.224 1.00 0.00 12 SER A C 18
ATOM 24931 O O . SER A 1 12 ? -5.264 13.267 -11.593 1.00 0.00 12 SER A O 18
ATOM 24939 N N . THR A 1 13 ? -7.341 12.487 -12.030 1.00 0.00 13 THR A N 18
ATOM 24940 C CA . THR A 1 13 ? -7.111 12.354 -13.458 1.00 0.00 13 THR A CA 18
ATOM 24941 C C . THR A 1 13 ? -8.246 11.561 -14.110 1.00 0.00 13 THR A C 18
ATOM 24942 O O . THR A 1 13 ? -8.588 11.797 -15.267 1.00 0.00 13 THR A O 18
ATOM 24953 N N . THR A 1 14 ? -8.799 10.637 -13.337 1.00 0.00 14 THR A N 18
ATOM 24954 C CA . THR A 1 14 ? -9.888 9.809 -13.824 1.00 0.00 14 THR A CA 18
ATOM 24955 C C . THR A 1 14 ? -11.183 10.137 -13.079 1.00 0.00 14 THR A C 18
ATOM 24956 O O . THR A 1 14 ? -12.237 10.289 -13.694 1.00 0.00 14 THR A O 18
ATOM 24967 N N . GLY A 1 15 ? -11.062 10.237 -11.763 1.00 0.00 15 GLY A N 18
ATOM 24968 C CA . GLY A 1 15 ? -12.209 10.544 -10.927 1.00 0.00 15 GLY A CA 18
ATOM 24969 C C . GLY A 1 15 ? -12.393 9.486 -9.837 1.00 0.00 15 GLY A C 18
ATOM 24970 O O . GLY A 1 15 ? -12.595 9.820 -8.671 1.00 0.00 15 GLY A O 18
ATOM 24974 N N . HIS A 1 16 ? -12.316 8.232 -10.257 1.00 0.00 16 HIS A N 18
ATOM 24975 C CA . HIS A 1 16 ? -12.472 7.122 -9.331 1.00 0.00 16 HIS A CA 18
ATOM 24976 C C . HIS A 1 16 ? -11.206 6.980 -8.483 1.00 0.00 16 HIS A C 18
ATOM 24977 O O . HIS A 1 16 ? -10.130 6.701 -9.010 1.00 0.00 16 HIS A O 18
ATOM 24991 N N . CYS A 1 17 ? -11.377 7.178 -7.184 1.00 0.00 17 CYS A N 18
ATOM 24992 C CA . CYS A 1 17 ? -10.262 7.076 -6.258 1.00 0.00 17 CYS A CA 18
ATOM 24993 C C . CYS A 1 17 ? -10.767 6.427 -4.968 1.00 0.00 17 CYS A C 18
ATOM 24994 O O . CYS A 1 17 ? -11.973 6.287 -4.770 1.00 0.00 17 CYS A O 18
ATOM 25002 N N . VAL A 1 18 ? -9.820 6.049 -4.123 1.00 0.00 18 VAL A N 18
ATOM 25003 C CA . VAL A 1 18 ? -10.153 5.419 -2.857 1.00 0.00 18 VAL A CA 18
ATOM 25004 C C . VAL A 1 18 ? -9.170 5.889 -1.783 1.00 0.00 18 VAL A C 18
ATOM 25005 O O . VAL A 1 18 ? -7.969 5.644 -1.886 1.00 0.00 18 VAL A O 18
ATOM 25018 N N . HIS A 1 19 ? -9.716 6.556 -0.777 1.00 0.00 19 HIS A N 18
ATOM 25019 C CA . HIS A 1 19 ? -8.902 7.062 0.314 1.00 0.00 19 HIS A CA 18
ATOM 25020 C C . HIS A 1 19 ? -8.698 5.960 1.356 1.00 0.00 19 HIS A C 18
ATOM 25021 O O . HIS A 1 19 ? -9.562 5.105 1.538 1.00 0.00 19 HIS A O 18
ATOM 25035 N N . MET A 1 20 ? -7.548 6.017 2.013 1.00 0.00 20 MET A N 18
ATOM 25036 C CA . MET A 1 20 ? -7.219 5.035 3.031 1.00 0.00 20 MET A CA 18
ATOM 25037 C C . MET A 1 20 ? -6.926 5.712 4.372 1.00 0.00 20 MET A C 18
ATOM 25038 O O . MET A 1 20 ? -6.298 6.769 4.413 1.00 0.00 20 MET A O 18
ATOM 25052 N N . ARG A 1 21 ? -7.395 5.075 5.435 1.00 0.00 21 ARG A N 18
ATOM 25053 C CA . ARG A 1 21 ? -7.191 5.603 6.773 1.00 0.00 21 ARG A CA 18
ATOM 25054 C C . ARG A 1 21 ? -7.125 4.461 7.790 1.00 0.00 21 ARG A C 18
ATOM 25055 O O . ARG A 1 21 ? -7.828 3.462 7.651 1.00 0.00 21 ARG A O 18
ATOM 25076 N N . GLY A 1 22 ? -6.275 4.648 8.788 1.00 0.00 22 GLY A N 18
ATOM 25077 C CA . GLY A 1 22 ? -6.108 3.646 9.827 1.00 0.00 22 GLY A CA 18
ATOM 25078 C C . GLY A 1 22 ? -5.243 2.485 9.335 1.00 0.00 22 GLY A C 18
ATOM 25079 O O . GLY A 1 22 ? -5.573 1.321 9.560 1.00 0.00 22 GLY A O 18
ATOM 25083 N N . LEU A 1 23 ? -4.152 2.840 8.673 1.00 0.00 23 LEU A N 18
ATOM 25084 C CA . LEU A 1 23 ? -3.237 1.842 8.147 1.00 0.00 23 LEU A CA 18
ATOM 25085 C C . LEU A 1 23 ? -2.201 1.492 9.217 1.00 0.00 23 LEU A C 18
ATOM 25086 O O . LEU A 1 23 ? -1.873 2.322 10.064 1.00 0.00 23 LEU A O 18
ATOM 25102 N N . PRO A 1 24 ? -1.702 0.229 9.143 1.00 0.00 24 PRO A N 18
ATOM 25103 C CA . PRO A 1 24 ? -0.710 -0.241 10.095 1.00 0.00 24 PRO A CA 18
ATOM 25104 C C . PRO A 1 24 ? 0.665 0.357 9.795 1.00 0.00 24 PRO A C 18
ATOM 25105 O O . PRO A 1 24 ? 0.854 1.004 8.765 1.00 0.00 24 PRO A O 18
ATOM 25116 N N . TYR A 1 25 ? 1.592 0.121 10.712 1.00 0.00 25 TYR A N 18
ATOM 25117 C CA . TYR A 1 25 ? 2.944 0.628 10.559 1.00 0.00 25 TYR A CA 18
ATOM 25118 C C . TYR A 1 25 ? 3.703 -0.150 9.482 1.00 0.00 25 TYR A C 18
ATOM 25119 O O . TYR A 1 25 ? 4.457 0.433 8.704 1.00 0.00 25 TYR A O 18
ATOM 25137 N N . ARG A 1 26 ? 3.478 -1.456 9.472 1.00 0.00 26 ARG A N 18
ATOM 25138 C CA . ARG A 1 26 ? 4.131 -2.320 8.504 1.00 0.00 26 ARG A CA 18
ATOM 25139 C C . ARG A 1 26 ? 3.276 -2.444 7.241 1.00 0.00 26 ARG A C 18
ATOM 25140 O O . ARG A 1 26 ? 3.137 -3.532 6.685 1.00 0.00 26 ARG A O 18
ATOM 25161 N N . ALA A 1 27 ? 2.726 -1.313 6.824 1.00 0.00 27 ALA A N 18
ATOM 25162 C CA . ALA A 1 27 ? 1.889 -1.281 5.637 1.00 0.00 27 ALA A CA 18
ATOM 25163 C C . ALA A 1 27 ? 2.590 -0.470 4.546 1.00 0.00 27 ALA A C 18
ATOM 25164 O O . ALA A 1 27 ? 2.996 0.668 4.777 1.00 0.00 27 ALA A O 18
ATOM 25171 N N . THR A 1 28 ? 2.711 -1.087 3.380 1.00 0.00 28 THR A N 18
ATOM 25172 C CA . THR A 1 28 ? 3.356 -0.437 2.252 1.00 0.00 28 THR A CA 18
ATOM 25173 C C . THR A 1 28 ? 2.517 -0.613 0.984 1.00 0.00 28 THR A C 18
ATOM 25174 O O . THR A 1 28 ? 1.494 -1.295 1.002 1.00 0.00 28 THR A O 18
ATOM 25185 N N . GLU A 1 29 ? 2.982 0.016 -0.086 1.00 0.00 29 GLU A N 18
ATOM 25186 C CA . GLU A 1 29 ? 2.288 -0.062 -1.360 1.00 0.00 29 GLU A CA 18
ATOM 25187 C C . GLU A 1 29 ? 2.134 -1.522 -1.792 1.00 0.00 29 GLU A C 18
ATOM 25188 O O . GLU A 1 29 ? 1.017 -2.007 -1.968 1.00 0.00 29 GLU A O 18
ATOM 25200 N N . ASN A 1 30 ? 3.272 -2.182 -1.951 1.00 0.00 30 ASN A N 18
ATOM 25201 C CA . ASN A 1 30 ? 3.277 -3.576 -2.359 1.00 0.00 30 ASN A CA 18
ATOM 25202 C C . ASN A 1 30 ? 2.177 -4.328 -1.607 1.00 0.00 30 ASN A C 18
ATOM 25203 O O . ASN A 1 30 ? 1.538 -5.220 -2.163 1.00 0.00 30 ASN A O 18
ATOM 25214 N N . ASP A 1 31 ? 1.989 -3.940 -0.355 1.00 0.00 31 ASP A N 18
ATOM 25215 C CA . ASP A 1 31 ? 0.977 -4.565 0.479 1.00 0.00 31 ASP A CA 18
ATOM 25216 C C . ASP A 1 31 ? -0.402 -4.033 0.085 1.00 0.00 31 ASP A C 18
ATOM 25217 O O . ASP A 1 31 ? -1.314 -4.810 -0.197 1.00 0.00 31 ASP A O 18
ATOM 25226 N N . ILE A 1 32 ? -0.512 -2.713 0.078 1.00 0.00 32 ILE A N 18
ATOM 25227 C CA . ILE A 1 32 ? -1.765 -2.068 -0.276 1.00 0.00 32 ILE A CA 18
ATOM 25228 C C . ILE A 1 32 ? -2.276 -2.648 -1.597 1.00 0.00 32 ILE A C 18
ATOM 25229 O O . ILE A 1 32 ? -3.482 -2.683 -1.838 1.00 0.00 32 ILE A O 18
ATOM 25245 N N . TYR A 1 33 ? -1.333 -3.088 -2.417 1.00 0.00 33 TYR A N 18
ATOM 25246 C CA . TYR A 1 33 ? -1.673 -3.664 -3.707 1.00 0.00 33 TYR A CA 18
ATOM 25247 C C . TYR A 1 33 ? -2.324 -5.038 -3.540 1.00 0.00 33 TYR A C 18
ATOM 25248 O O . TYR A 1 33 ? -3.368 -5.311 -4.131 1.00 0.00 33 TYR A O 18
ATOM 25266 N N . ASN A 1 34 ? -1.681 -5.867 -2.731 1.00 0.00 34 ASN A N 18
ATOM 25267 C CA . ASN A 1 34 ? -2.185 -7.207 -2.478 1.00 0.00 34 ASN A CA 18
ATOM 25268 C C . ASN A 1 34 ? -3.321 -7.135 -1.456 1.00 0.00 34 ASN A C 18
ATOM 25269 O O . ASN A 1 34 ? -4.011 -8.126 -1.219 1.00 0.00 34 ASN A O 18
ATOM 25280 N N . PHE A 1 35 ? -3.481 -5.953 -0.879 1.00 0.00 35 PHE A N 18
ATOM 25281 C CA . PHE A 1 35 ? -4.522 -5.740 0.112 1.00 0.00 35 PHE A CA 18
ATOM 25282 C C . PHE A 1 35 ? -5.865 -5.441 -0.558 1.00 0.00 35 PHE A C 18
ATOM 25283 O O . PHE A 1 35 ? -6.913 -5.525 0.079 1.00 0.00 35 PHE A O 18
ATOM 25300 N N . PHE A 1 36 ? -5.789 -5.100 -1.836 1.00 0.00 36 PHE A N 18
ATOM 25301 C CA . PHE A 1 36 ? -6.985 -4.788 -2.600 1.00 0.00 36 PHE A CA 18
ATOM 25302 C C . PHE A 1 36 ? -7.165 -5.770 -3.760 1.00 0.00 36 PHE A C 18
ATOM 25303 O O . PHE A 1 36 ? -8.155 -5.701 -4.488 1.00 0.00 36 PHE A O 18
ATOM 25320 N N . SER A 1 37 ? -6.194 -6.660 -3.896 1.00 0.00 37 SER A N 18
ATOM 25321 C CA . SER A 1 37 ? -6.233 -7.654 -4.955 1.00 0.00 37 SER A CA 18
ATOM 25322 C C . SER A 1 37 ? -7.377 -8.640 -4.706 1.00 0.00 37 SER A C 18
ATOM 25323 O O . SER A 1 37 ? -7.837 -8.789 -3.575 1.00 0.00 37 SER A O 18
ATOM 25331 N N . PRO A 1 38 ? -7.814 -9.304 -5.809 1.00 0.00 38 PRO A N 18
ATOM 25332 C CA . PRO A 1 38 ? -7.214 -9.068 -7.112 1.00 0.00 38 PRO A CA 18
ATOM 25333 C C . PRO A 1 38 ? -7.674 -7.730 -7.693 1.00 0.00 38 PRO A C 18
ATOM 25334 O O . PRO A 1 38 ? -8.861 -7.535 -7.951 1.00 0.00 38 PRO A O 18
ATOM 25345 N N . LEU A 1 39 ? -6.709 -6.841 -7.882 1.00 0.00 39 LEU A N 18
ATOM 25346 C CA . LEU A 1 39 ? -7.000 -5.526 -8.428 1.00 0.00 39 LEU A CA 18
ATOM 25347 C C . LEU A 1 39 ? -5.690 -4.841 -8.822 1.00 0.00 39 LEU A C 18
ATOM 25348 O O . LEU A 1 39 ? -4.609 -5.315 -8.475 1.00 0.00 39 LEU A O 18
ATOM 25364 N N . ASN A 1 40 ? -5.829 -3.737 -9.542 1.00 0.00 40 ASN A N 18
ATOM 25365 C CA . ASN A 1 40 ? -4.670 -2.982 -9.986 1.00 0.00 40 ASN A CA 18
ATOM 25366 C C . ASN A 1 40 ? -4.946 -1.487 -9.819 1.00 0.00 40 ASN A C 18
ATOM 25367 O O . ASN A 1 40 ? -5.514 -0.853 -10.707 1.00 0.00 40 ASN A O 18
ATOM 25378 N N . PRO A 1 41 ? -4.519 -0.952 -8.643 1.00 0.00 41 PRO A N 18
ATOM 25379 C CA . PRO A 1 41 ? -4.714 0.457 -8.348 1.00 0.00 41 PRO A CA 18
ATOM 25380 C C . PRO A 1 41 ? -3.733 1.324 -9.139 1.00 0.00 41 PRO A C 18
ATOM 25381 O O . PRO A 1 41 ? -2.519 1.183 -8.995 1.00 0.00 41 PRO A O 18
ATOM 25392 N N . MET A 1 42 ? -4.294 2.202 -9.957 1.00 0.00 42 MET A N 18
ATOM 25393 C CA . MET A 1 42 ? -3.484 3.092 -10.770 1.00 0.00 42 MET A CA 18
ATOM 25394 C C . MET A 1 42 ? -2.243 3.556 -10.006 1.00 0.00 42 MET A C 18
ATOM 25395 O O . MET A 1 42 ? -1.132 3.516 -10.534 1.00 0.00 42 MET A O 18
ATOM 25409 N N . ARG A 1 43 ? -2.472 3.986 -8.774 1.00 0.00 43 ARG A N 18
ATOM 25410 C CA . ARG A 1 43 ? -1.387 4.457 -7.931 1.00 0.00 43 ARG A CA 18
ATOM 25411 C C . ARG A 1 43 ? -1.776 4.352 -6.455 1.00 0.00 43 ARG A C 18
ATOM 25412 O O . ARG A 1 43 ? -2.956 4.419 -6.114 1.00 0.00 43 ARG A O 18
ATOM 25433 N N . VAL A 1 44 ? -0.762 4.188 -5.618 1.00 0.00 44 VAL A N 18
ATOM 25434 C CA . VAL A 1 44 ? -0.983 4.073 -4.187 1.00 0.00 44 VAL A CA 18
ATOM 25435 C C . VAL A 1 44 ? -0.034 5.020 -3.450 1.00 0.00 44 VAL A C 18
ATOM 25436 O O . VAL A 1 44 ? 1.141 4.707 -3.264 1.00 0.00 44 VAL A O 18
ATOM 25449 N N . HIS A 1 45 ? -0.579 6.160 -3.051 1.00 0.00 45 HIS A N 18
ATOM 25450 C CA . HIS A 1 45 ? 0.204 7.155 -2.338 1.00 0.00 45 HIS A CA 18
ATOM 25451 C C . HIS A 1 45 ? 0.236 6.812 -0.848 1.00 0.00 45 HIS A C 18
ATOM 25452 O O . HIS A 1 45 ? -0.788 6.456 -0.267 1.00 0.00 45 HIS A O 18
ATOM 25466 N N . ILE A 1 46 ? 1.422 6.933 -0.271 1.00 0.00 46 ILE A N 18
ATOM 25467 C CA . ILE A 1 46 ? 1.601 6.640 1.141 1.00 0.00 46 ILE A CA 18
ATOM 25468 C C . ILE A 1 46 ? 1.817 7.948 1.905 1.00 0.00 46 ILE A C 18
ATOM 25469 O O . ILE A 1 46 ? 2.906 8.519 1.871 1.00 0.00 46 ILE A O 18
ATOM 25485 N N . GLU A 1 47 ? 0.761 8.385 2.577 1.00 0.00 47 GLU A N 18
ATOM 25486 C CA . GLU A 1 47 ? 0.821 9.615 3.348 1.00 0.00 47 GLU A CA 18
ATOM 25487 C C . GLU A 1 47 ? 1.861 9.492 4.463 1.00 0.00 47 GLU A C 18
ATOM 25488 O O . GLU A 1 47 ? 1.815 8.555 5.260 1.00 0.00 47 GLU A O 18
ATOM 25500 N N . ILE A 1 48 ? 2.775 10.450 4.485 1.00 0.00 48 ILE A N 18
ATOM 25501 C CA . ILE A 1 48 ? 3.825 10.461 5.489 1.00 0.00 48 ILE A CA 18
ATOM 25502 C C . ILE A 1 48 ? 3.492 11.505 6.557 1.00 0.00 48 ILE A C 18
ATOM 25503 O O . ILE A 1 48 ? 3.043 12.605 6.237 1.00 0.00 48 ILE A O 18
ATOM 25519 N N . GLY A 1 49 ? 3.726 11.124 7.805 1.00 0.00 49 GLY A N 18
ATOM 25520 C CA . GLY A 1 49 ? 3.456 12.013 8.922 1.00 0.00 49 GLY A CA 18
ATOM 25521 C C . GLY A 1 49 ? 4.441 13.184 8.940 1.00 0.00 49 GLY A C 18
ATOM 25522 O O . GLY A 1 49 ? 4.180 14.229 8.345 1.00 0.00 49 GLY A O 18
ATOM 25526 N N . PRO A 1 50 ? 5.582 12.965 9.647 1.00 0.00 50 PRO A N 18
ATOM 25527 C CA . PRO A 1 50 ? 6.607 13.990 9.751 1.00 0.00 50 PRO A CA 18
ATOM 25528 C C . PRO A 1 50 ? 7.398 14.108 8.447 1.00 0.00 50 PRO A C 18
ATOM 25529 O O . PRO A 1 50 ? 7.063 14.920 7.586 1.00 0.00 50 PRO A O 18
ATOM 25540 N N . ASP A 1 51 ? 8.431 13.286 8.342 1.00 0.00 51 ASP A N 18
ATOM 25541 C CA . ASP A 1 51 ? 9.272 13.288 7.157 1.00 0.00 51 ASP A CA 18
ATOM 25542 C C . ASP A 1 51 ? 9.850 11.887 6.945 1.00 0.00 51 ASP A C 18
ATOM 25543 O O . ASP A 1 51 ? 10.999 11.742 6.531 1.00 0.00 51 ASP A O 18
ATOM 25552 N N . GLY A 1 52 ? 9.026 10.892 7.237 1.00 0.00 52 GLY A N 18
ATOM 25553 C CA . GLY A 1 52 ? 9.440 9.507 7.083 1.00 0.00 52 GLY A CA 18
ATOM 25554 C C . GLY A 1 52 ? 8.376 8.553 7.627 1.00 0.00 52 GLY A C 18
ATOM 25555 O O . GLY A 1 52 ? 7.973 7.613 6.944 1.00 0.00 52 GLY A O 18
ATOM 25559 N N . ARG A 1 53 ? 7.951 8.827 8.852 1.00 0.00 53 ARG A N 18
ATOM 25560 C CA . ARG A 1 53 ? 6.942 8.004 9.496 1.00 0.00 53 ARG A CA 18
ATOM 25561 C C . ARG A 1 53 ? 5.612 8.113 8.747 1.00 0.00 53 ARG A C 18
ATOM 25562 O O . ARG A 1 53 ? 5.334 9.130 8.113 1.00 0.00 53 ARG A O 18
ATOM 25583 N N . VAL A 1 54 ? 4.824 7.052 8.847 1.00 0.00 54 VAL A N 18
ATOM 25584 C CA . VAL A 1 54 ? 3.530 7.016 8.187 1.00 0.00 54 VAL A CA 18
ATOM 25585 C C . VAL A 1 54 ? 2.463 7.565 9.137 1.00 0.00 54 VAL A C 18
ATOM 25586 O O . VAL A 1 54 ? 2.708 7.711 10.333 1.00 0.00 54 VAL A O 18
ATOM 25599 N N . THR A 1 55 ? 1.302 7.854 8.568 1.00 0.00 55 THR A N 18
ATOM 25600 C CA . THR A 1 55 ? 0.197 8.383 9.349 1.00 0.00 55 THR A CA 18
ATOM 25601 C C . THR A 1 55 ? -0.948 7.370 9.408 1.00 0.00 55 THR A C 18
ATOM 25602 O O . THR A 1 55 ? -1.796 7.437 10.297 1.00 0.00 55 THR A O 18
ATOM 25613 N N . GLY A 1 56 ? -0.935 6.454 8.451 1.00 0.00 56 GLY A N 18
ATOM 25614 C CA . GLY A 1 56 ? -1.961 5.428 8.383 1.00 0.00 56 GLY A CA 18
ATOM 25615 C C . GLY A 1 56 ? -2.978 5.741 7.284 1.00 0.00 56 GLY A C 18
ATOM 25616 O O . GLY A 1 56 ? -4.052 5.143 7.237 1.00 0.00 56 GLY A O 18
ATOM 25620 N N . GLU A 1 57 ? -2.603 6.678 6.425 1.00 0.00 57 GLU A N 18
ATOM 25621 C CA . GLU A 1 57 ? -3.469 7.078 5.328 1.00 0.00 57 GLU A CA 18
ATOM 25622 C C . GLU A 1 57 ? -2.808 6.757 3.986 1.00 0.00 57 GLU A C 18
ATOM 25623 O O . GLU A 1 57 ? -1.583 6.693 3.893 1.00 0.00 57 GLU A O 18
ATOM 25635 N N . ALA A 1 58 ? -3.648 6.564 2.980 1.00 0.00 58 ALA A N 18
ATOM 25636 C CA . ALA A 1 58 ? -3.160 6.252 1.647 1.00 0.00 58 ALA A CA 18
ATOM 25637 C C . ALA A 1 58 ? -4.227 6.630 0.617 1.00 0.00 58 ALA A C 18
ATOM 25638 O O . ALA A 1 58 ? -5.422 6.557 0.901 1.00 0.00 58 ALA A O 18
ATOM 25645 N N . ASP A 1 59 ? -3.757 7.025 -0.557 1.00 0.00 59 ASP A N 18
ATOM 25646 C CA . ASP A 1 59 ? -4.655 7.414 -1.630 1.00 0.00 59 ASP A CA 18
ATOM 25647 C C . ASP A 1 59 ? -4.526 6.417 -2.784 1.00 0.00 59 ASP A C 18
ATOM 25648 O O . ASP A 1 59 ? -3.438 6.225 -3.324 1.00 0.00 59 ASP A O 18
ATOM 25657 N N . VAL A 1 60 ? -5.652 5.809 -3.127 1.00 0.00 60 VAL A N 18
ATOM 25658 C CA . VAL A 1 60 ? -5.679 4.836 -4.206 1.00 0.00 60 VAL A CA 18
ATOM 25659 C C . VAL A 1 60 ? -6.409 5.436 -5.409 1.00 0.00 60 VAL A C 18
ATOM 25660 O O . VAL A 1 60 ? -7.284 6.286 -5.248 1.00 0.00 60 VAL A O 18
ATOM 25673 N N . GLU A 1 61 ? -6.023 4.971 -6.588 1.00 0.00 61 GLU A N 18
ATOM 25674 C CA . GLU A 1 61 ? -6.631 5.451 -7.818 1.00 0.00 61 GLU A CA 18
ATOM 25675 C C . GLU A 1 61 ? -6.938 4.278 -8.751 1.00 0.00 61 GLU A C 18
ATOM 25676 O O . GLU A 1 61 ? -6.191 3.302 -8.794 1.00 0.00 61 GLU A O 18
ATOM 25688 N N . PHE A 1 62 ? -8.040 4.412 -9.475 1.00 0.00 62 PHE A N 18
ATOM 25689 C CA . PHE A 1 62 ? -8.456 3.376 -10.404 1.00 0.00 62 PHE A CA 18
ATOM 25690 C C . PHE A 1 62 ? -8.884 3.980 -11.743 1.00 0.00 62 PHE A C 18
ATOM 25691 O O . PHE A 1 62 ? -9.253 5.151 -11.810 1.00 0.00 62 PHE A O 18
ATOM 25708 N N . ALA A 1 63 ? -8.820 3.152 -12.776 1.00 0.00 63 ALA A N 18
ATOM 25709 C CA . ALA A 1 63 ? -9.197 3.590 -14.110 1.00 0.00 63 ALA A CA 18
ATOM 25710 C C . ALA A 1 63 ? -10.716 3.756 -14.177 1.00 0.00 63 ALA A C 18
ATOM 25711 O O . ALA A 1 63 ? -11.215 4.703 -14.783 1.00 0.00 63 ALA A O 18
ATOM 25718 N N . THR A 1 64 ? -11.410 2.820 -13.547 1.00 0.00 64 THR A N 18
ATOM 25719 C CA . THR A 1 64 ? -12.863 2.850 -13.528 1.00 0.00 64 THR A CA 18
ATOM 25720 C C . THR A 1 64 ? -13.377 2.883 -12.087 1.00 0.00 64 THR A C 18
ATOM 25721 O O . THR A 1 64 ? -12.589 2.872 -11.143 1.00 0.00 64 THR A O 18
ATOM 25732 N N . HIS A 1 65 ? -14.695 2.924 -11.964 1.00 0.00 65 HIS A N 18
ATOM 25733 C CA . HIS A 1 65 ? -15.324 2.959 -10.654 1.00 0.00 65 HIS A CA 18
ATOM 25734 C C . HIS A 1 65 ? -15.340 1.552 -10.055 1.00 0.00 65 HIS A C 18
ATOM 25735 O O . HIS A 1 65 ? -15.068 1.375 -8.868 1.00 0.00 65 HIS A O 18
ATOM 25749 N N . GLU A 1 66 ? -15.661 0.585 -10.903 1.00 0.00 66 GLU A N 18
ATOM 25750 C CA . GLU A 1 66 ? -15.716 -0.801 -10.471 1.00 0.00 66 GLU A CA 18
ATOM 25751 C C . GLU A 1 66 ? -14.457 -1.161 -9.680 1.00 0.00 66 GLU A C 18
ATOM 25752 O O . GLU A 1 66 ? -14.544 -1.598 -8.534 1.00 0.00 66 GLU A O 18
ATOM 25764 N N . ASP A 1 67 ? -13.316 -0.964 -10.323 1.00 0.00 67 ASP A N 18
ATOM 25765 C CA . ASP A 1 67 ? -12.041 -1.262 -9.694 1.00 0.00 67 ASP A CA 18
ATOM 25766 C C . ASP A 1 67 ? -11.983 -0.586 -8.323 1.00 0.00 67 ASP A C 18
ATOM 25767 O O . ASP A 1 67 ? -11.224 -1.007 -7.451 1.00 0.00 67 ASP A O 18
ATOM 25776 N N . ALA A 1 68 ? -12.795 0.451 -8.175 1.00 0.00 68 ALA A N 18
ATOM 25777 C CA . ALA A 1 68 ? -12.845 1.189 -6.925 1.00 0.00 68 ALA A CA 18
ATOM 25778 C C . ALA A 1 68 ? -13.674 0.404 -5.907 1.00 0.00 68 ALA A C 18
ATOM 25779 O O . ALA A 1 68 ? -13.178 0.049 -4.839 1.00 0.00 68 ALA A O 18
ATOM 25786 N N . VAL A 1 69 ? -14.923 0.155 -6.274 1.00 0.00 69 VAL A N 18
ATOM 25787 C CA . VAL A 1 69 ? -15.825 -0.582 -5.406 1.00 0.00 69 VAL A CA 18
ATOM 25788 C C . VAL A 1 69 ? -15.201 -1.935 -5.059 1.00 0.00 69 VAL A C 18
ATOM 25789 O O . VAL A 1 69 ? -15.344 -2.419 -3.938 1.00 0.00 69 VAL A O 18
ATOM 25802 N N . ALA A 1 70 ? -14.522 -2.507 -6.043 1.00 0.00 70 ALA A N 18
ATOM 25803 C CA . ALA A 1 70 ? -13.876 -3.795 -5.856 1.00 0.00 70 ALA A CA 18
ATOM 25804 C C . ALA A 1 70 ? -12.936 -3.719 -4.651 1.00 0.00 70 ALA A C 18
ATOM 25805 O O . ALA A 1 70 ? -13.010 -4.551 -3.748 1.00 0.00 70 ALA A O 18
ATOM 25812 N N . ALA A 1 71 ? -12.074 -2.713 -4.675 1.00 0.00 71 ALA A N 18
ATOM 25813 C CA . ALA A 1 71 ? -11.121 -2.517 -3.596 1.00 0.00 71 ALA A CA 18
ATOM 25814 C C . ALA A 1 71 ? -11.879 -2.327 -2.281 1.00 0.00 71 ALA A C 18
ATOM 25815 O O . ALA A 1 71 ? -11.494 -2.881 -1.252 1.00 0.00 71 ALA A O 18
ATOM 25822 N N . MET A 1 72 ? -12.944 -1.542 -2.356 1.00 0.00 72 MET A N 18
ATOM 25823 C CA . MET A 1 72 ? -13.759 -1.271 -1.184 1.00 0.00 72 MET A CA 18
ATOM 25824 C C . MET A 1 72 ? -14.376 -2.560 -0.636 1.00 0.00 72 MET A C 18
ATOM 25825 O O . MET A 1 72 ? -14.940 -2.566 0.457 1.00 0.00 72 MET A O 18
ATOM 25839 N N . ALA A 1 73 ? -14.247 -3.620 -1.421 1.00 0.00 73 ALA A N 18
ATOM 25840 C CA . ALA A 1 73 ? -14.785 -4.911 -1.028 1.00 0.00 73 ALA A CA 18
ATOM 25841 C C . ALA A 1 73 ? -14.243 -5.286 0.353 1.00 0.00 73 ALA A C 18
ATOM 25842 O O . ALA A 1 73 ? -14.809 -6.138 1.036 1.00 0.00 73 ALA A O 18
ATOM 25849 N N . LYS A 1 74 ? -13.152 -4.631 0.722 1.00 0.00 74 LYS A N 18
ATOM 25850 C CA . LYS A 1 74 ? -12.527 -4.885 2.009 1.00 0.00 74 LYS A CA 18
ATOM 25851 C C . LYS A 1 74 ? -12.725 -3.668 2.916 1.00 0.00 74 LYS A C 18
ATOM 25852 O O . LYS A 1 74 ? -11.968 -3.467 3.865 1.00 0.00 74 LYS A O 18
ATOM 25871 N N . ASP A 1 75 ? -13.746 -2.889 2.592 1.00 0.00 75 ASP A N 18
ATOM 25872 C CA . ASP A 1 75 ? -14.053 -1.698 3.366 1.00 0.00 75 ASP A CA 18
ATOM 25873 C C . ASP A 1 75 ? -14.093 -2.057 4.853 1.00 0.00 75 ASP A C 18
ATOM 25874 O O . ASP A 1 75 ? -15.119 -2.511 5.358 1.00 0.00 75 ASP A O 18
ATOM 25883 N N . LYS A 1 76 ? -12.965 -1.839 5.512 1.00 0.00 76 LYS A N 18
ATOM 25884 C CA . LYS A 1 76 ? -12.858 -2.134 6.931 1.00 0.00 76 LYS A CA 18
ATOM 25885 C C . LYS A 1 76 ? -12.380 -3.576 7.113 1.00 0.00 76 LYS A C 18
ATOM 25886 O O . LYS A 1 76 ? -13.006 -4.356 7.829 1.00 0.00 76 LYS A O 18
ATOM 25905 N N . ALA A 1 77 ? -11.274 -3.887 6.452 1.00 0.00 77 ALA A N 18
ATOM 25906 C CA . ALA A 1 77 ? -10.705 -5.221 6.532 1.00 0.00 77 ALA A CA 18
ATOM 25907 C C . ALA A 1 77 ? -9.312 -5.140 7.159 1.00 0.00 77 ALA A C 18
ATOM 25908 O O . ALA A 1 77 ? -8.546 -4.224 6.862 1.00 0.00 77 ALA A O 18
ATOM 25915 N N . ASN A 1 78 ? -9.025 -6.110 8.015 1.00 0.00 78 ASN A N 18
ATOM 25916 C CA . ASN A 1 78 ? -7.737 -6.159 8.686 1.00 0.00 78 ASN A CA 18
ATOM 25917 C C . ASN A 1 78 ? -6.643 -6.462 7.660 1.00 0.00 78 ASN A C 18
ATOM 25918 O O . ASN A 1 78 ? -6.412 -7.621 7.317 1.00 0.00 78 ASN A O 18
ATOM 25929 N N . MET A 1 79 ? -5.999 -5.400 7.198 1.00 0.00 79 MET A N 18
ATOM 25930 C CA . MET A 1 79 ? -4.935 -5.538 6.218 1.00 0.00 79 MET A CA 18
ATOM 25931 C C . MET A 1 79 ? -3.808 -6.423 6.753 1.00 0.00 79 MET A C 18
ATOM 25932 O O . MET A 1 79 ? -3.314 -7.301 6.048 1.00 0.00 79 MET A O 18
ATOM 25946 N N . GLN A 1 80 ? -3.433 -6.160 7.997 1.00 0.00 80 GLN A N 18
ATOM 25947 C CA . GLN A 1 80 ? -2.373 -6.922 8.635 1.00 0.00 80 GLN A CA 18
ATOM 25948 C C . GLN A 1 80 ? -2.742 -7.231 10.087 1.00 0.00 80 GLN A C 18
ATOM 25949 O O . GLN A 1 80 ? -3.069 -8.370 10.419 1.00 0.00 80 GLN A O 18
ATOM 25963 N N . HIS A 1 81 ? -2.678 -6.198 10.914 1.00 0.00 81 HIS A N 18
ATOM 25964 C CA . HIS A 1 81 ? -3.001 -6.345 12.323 1.00 0.00 81 HIS A CA 18
ATOM 25965 C C . HIS A 1 81 ? -3.838 -5.151 12.785 1.00 0.00 81 HIS A C 18
ATOM 25966 O O . HIS A 1 81 ? -4.060 -4.970 13.981 1.00 0.00 81 HIS A O 18
ATOM 25980 N N . ARG A 1 82 ? -4.280 -4.367 11.812 1.00 0.00 82 ARG A N 18
ATOM 25981 C CA . ARG A 1 82 ? -5.088 -3.195 12.104 1.00 0.00 82 ARG A CA 18
ATOM 25982 C C . ARG A 1 82 ? -6.255 -3.097 11.120 1.00 0.00 82 ARG A C 18
ATOM 25983 O O . ARG A 1 82 ? -6.250 -3.751 10.078 1.00 0.00 82 ARG A O 18
ATOM 26004 N N . TYR A 1 83 ? -7.227 -2.274 11.485 1.00 0.00 83 TYR A N 18
ATOM 26005 C CA . TYR A 1 83 ? -8.399 -2.081 10.647 1.00 0.00 83 TYR A CA 18
ATOM 26006 C C . TYR A 1 83 ? -8.211 -0.886 9.709 1.00 0.00 83 TYR A C 18
ATOM 26007 O O . TYR A 1 83 ? -8.159 0.257 10.158 1.00 0.00 83 TYR A O 18
ATOM 26025 N N . VAL A 1 84 ? -8.116 -1.193 8.424 1.00 0.00 84 VAL A N 18
ATOM 26026 C CA . VAL A 1 84 ? -7.936 -0.159 7.419 1.00 0.00 84 VAL A CA 18
ATOM 26027 C C . VAL A 1 84 ? -9.305 0.364 6.981 1.00 0.00 84 VAL A C 18
ATOM 26028 O O . VAL A 1 84 ? -10.273 -0.393 6.920 1.00 0.00 84 VAL A O 18
ATOM 26041 N N . GLU A 1 85 ? -9.343 1.655 6.686 1.00 0.00 85 GLU A N 18
ATOM 26042 C CA . GLU A 1 85 ? -10.577 2.288 6.255 1.00 0.00 85 GLU A CA 18
ATOM 26043 C C . GLU A 1 85 ? -10.483 2.686 4.780 1.00 0.00 85 GLU A C 18
ATOM 26044 O O . GLU A 1 85 ? -9.532 3.351 4.373 1.00 0.00 85 GLU A O 18
ATOM 26056 N N . LEU A 1 86 ? -11.483 2.263 4.021 1.00 0.00 86 LEU A N 18
ATOM 26057 C CA . LEU A 1 86 ? -11.525 2.567 2.601 1.00 0.00 86 LEU A CA 18
ATOM 26058 C C . LEU A 1 86 ? -12.700 3.506 2.319 1.00 0.00 86 LEU A C 18
ATOM 26059 O O . LEU A 1 86 ? -13.818 3.258 2.768 1.00 0.00 86 LEU A O 18
ATOM 26075 N N . PHE A 1 87 ? -12.406 4.563 1.577 1.00 0.00 87 PHE A N 18
ATOM 26076 C CA . PHE A 1 87 ? -13.424 5.540 1.230 1.00 0.00 87 PHE A CA 18
ATOM 26077 C C . PHE A 1 87 ? -13.621 5.612 -0.286 1.00 0.00 87 PHE A C 18
ATOM 26078 O O . PHE A 1 87 ? -12.743 6.080 -1.008 1.00 0.00 87 PHE A O 18
ATOM 26095 N N . LEU A 1 88 ? -14.780 5.141 -0.722 1.00 0.00 88 LEU A N 18
ATOM 26096 C CA . LEU A 1 88 ? -15.104 5.146 -2.139 1.00 0.00 88 LEU A CA 18
ATOM 26097 C C . LEU A 1 88 ? -15.338 6.586 -2.599 1.00 0.00 88 LEU A C 18
ATOM 26098 O O . LEU A 1 88 ? -16.264 7.248 -2.132 1.00 0.00 88 LEU A O 18
ATOM 26114 N N . ASN A 1 89 ? -14.483 7.029 -3.509 1.00 0.00 89 ASN A N 18
ATOM 26115 C CA . ASN A 1 89 ? -14.585 8.378 -4.038 1.00 0.00 89 ASN A CA 18
ATOM 26116 C C . ASN A 1 89 ? -14.491 8.332 -5.564 1.00 0.00 89 ASN A C 18
ATOM 26117 O O . ASN A 1 89 ? -13.407 8.150 -6.118 1.00 0.00 89 ASN A O 18
ATOM 26128 N N . SER A 1 90 ? -15.640 8.499 -6.202 1.00 0.00 90 SER A N 18
ATOM 26129 C CA . SER A 1 90 ? -15.701 8.479 -7.653 1.00 0.00 90 SER A CA 18
ATOM 26130 C C . SER A 1 90 ? -16.733 9.494 -8.149 1.00 0.00 90 SER A C 18
ATOM 26131 O O . SER A 1 90 ? -17.499 10.042 -7.357 1.00 0.00 90 SER A O 18
ATOM 26139 N N . THR A 1 91 ? -16.720 9.714 -9.455 1.00 0.00 91 THR A N 18
ATOM 26140 C CA . THR A 1 91 ? -17.646 10.653 -10.065 1.00 0.00 91 THR A CA 18
ATOM 26141 C C . THR A 1 91 ? -18.803 9.906 -10.731 1.00 0.00 91 THR A C 18
ATOM 26142 O O . THR A 1 91 ? -19.909 10.433 -10.835 1.00 0.00 91 THR A O 18
ATOM 26153 N N . ALA A 1 92 ? -18.508 8.689 -11.165 1.00 0.00 92 ALA A N 18
ATOM 26154 C CA . ALA A 1 92 ? -19.509 7.864 -11.818 1.00 0.00 92 ALA A CA 18
ATOM 26155 C C . ALA A 1 92 ? -20.116 8.638 -12.990 1.00 0.00 92 ALA A C 18
ATOM 26156 O O . ALA A 1 92 ? -19.854 9.828 -13.154 1.00 0.00 92 ALA A O 18
ATOM 26163 N N . GLY A 1 93 ? -20.915 7.930 -13.775 1.00 0.00 93 GLY A N 18
ATOM 26164 C CA . GLY A 1 93 ? -21.561 8.536 -14.927 1.00 0.00 93 GLY A CA 18
ATOM 26165 C C . GLY A 1 93 ? -22.901 9.164 -14.537 1.00 0.00 93 GLY A C 18
ATOM 26166 O O . GLY A 1 93 ? -22.968 10.355 -14.238 1.00 0.00 93 GLY A O 18
ATOM 26170 N N . THR A 1 94 ? -23.934 8.334 -14.554 1.00 0.00 94 THR A N 18
ATOM 26171 C CA . THR A 1 94 ? -25.268 8.794 -14.206 1.00 0.00 94 THR A CA 18
ATOM 26172 C C . THR A 1 94 ? -26.103 7.637 -13.655 1.00 0.00 94 THR A C 18
ATOM 26173 O O . THR A 1 94 ? -27.085 7.226 -14.272 1.00 0.00 94 THR A O 18
ATOM 26184 N N . SER A 1 95 ? -25.684 7.143 -12.499 1.00 0.00 95 SER A N 18
ATOM 26185 C CA . SER A 1 95 ? -26.381 6.042 -11.858 1.00 0.00 95 SER A CA 18
ATOM 26186 C C . SER A 1 95 ? -27.619 6.562 -11.125 1.00 0.00 95 SER A C 18
ATOM 26187 O O . SER A 1 95 ? -27.700 7.745 -10.800 1.00 0.00 95 SER A O 18
ATOM 26195 N N . GLY A 1 96 ? -28.552 5.652 -10.885 1.00 0.00 96 GLY A N 18
ATOM 26196 C CA . GLY A 1 96 ? -29.781 6.004 -10.196 1.00 0.00 96 GLY A CA 18
ATOM 26197 C C . GLY A 1 96 ? -30.157 4.937 -9.166 1.00 0.00 96 GLY A C 18
ATOM 26198 O O . GLY A 1 96 ? -29.424 3.969 -8.974 1.00 0.00 96 GLY A O 18
ATOM 26202 N N . SER A 1 97 ? -31.300 5.151 -8.530 1.00 0.00 97 SER A N 18
ATOM 26203 C CA . SER A 1 97 ? -31.783 4.219 -7.525 1.00 0.00 97 SER A CA 18
ATOM 26204 C C . SER A 1 97 ? -33.137 4.685 -6.987 1.00 0.00 97 SER A C 18
ATOM 26205 O O . SER A 1 97 ? -33.552 5.816 -7.236 1.00 0.00 97 SER A O 18
ATOM 26213 N N . GLY A 1 98 ? -33.788 3.790 -6.259 1.00 0.00 98 GLY A N 18
ATOM 26214 C CA . GLY A 1 98 ? -35.087 4.096 -5.684 1.00 0.00 98 GLY A CA 18
ATOM 26215 C C . GLY A 1 98 ? -35.138 3.704 -4.205 1.00 0.00 98 GLY A C 18
ATOM 26216 O O . GLY A 1 98 ? -34.378 2.845 -3.761 1.00 0.00 98 GLY A O 18
ATOM 26220 N N . PRO A 1 99 ? -36.064 4.371 -3.466 1.00 0.00 99 PRO A N 18
ATOM 26221 C CA . PRO A 1 99 ? -36.224 4.101 -2.047 1.00 0.00 99 PRO A CA 18
ATOM 26222 C C . PRO A 1 99 ? -36.948 2.773 -1.819 1.00 0.00 99 PRO A C 18
ATOM 26223 O O . PRO A 1 99 ? -37.446 2.163 -2.764 1.00 0.00 99 PRO A O 18
ATOM 26234 N N . SER A 1 100 ? -36.982 2.362 -0.560 1.00 0.00 100 SER A N 18
ATOM 26235 C CA . SER A 1 100 ? -37.636 1.117 -0.196 1.00 0.00 100 SER A CA 18
ATOM 26236 C C . SER A 1 100 ? -37.704 0.987 1.327 1.00 0.00 100 SER A C 18
ATOM 26237 O O . SER A 1 100 ? -36.673 0.962 1.998 1.00 0.00 100 SER A O 18
ATOM 26245 N N . SER A 1 101 ? -38.928 0.908 1.828 1.00 0.00 101 SER A N 18
ATOM 26246 C CA . SER A 1 101 ? -39.144 0.781 3.260 1.00 0.00 101 SER A CA 18
ATOM 26247 C C . SER A 1 101 ? -40.195 -0.296 3.537 1.00 0.00 101 SER A C 18
ATOM 26248 O O . SER A 1 101 ? -39.901 -1.306 4.174 1.00 0.00 101 SER A O 18
ATOM 26256 N N . GLY A 1 102 ? -41.399 -0.043 3.045 1.00 0.00 102 GLY A N 18
ATOM 26257 C CA . GLY A 1 102 ? -42.495 -0.977 3.233 1.00 0.00 102 GLY A CA 18
ATOM 26258 C C . GLY A 1 102 ? -43.789 -0.242 3.588 1.00 0.00 102 GLY A C 18
ATOM 26259 O O . GLY A 1 102 ? -44.266 -0.329 4.718 1.00 0.00 102 GLY A O 18
ATOM 26263 N N . GLY A 1 1 ? 9.218 11.439 -5.552 1.00 0.00 1 GLY A N 19
ATOM 26264 C CA . GLY A 1 1 ? 9.239 10.611 -4.359 1.00 0.00 1 GLY A CA 19
ATOM 26265 C C . GLY A 1 1 ? 8.315 11.180 -3.280 1.00 0.00 1 GLY A C 19
ATOM 26266 O O . GLY A 1 1 ? 7.141 11.443 -3.539 1.00 0.00 1 GLY A O 19
ATOM 26270 N N . SER A 1 2 ? 8.879 11.352 -2.094 1.00 0.00 2 SER A N 19
ATOM 26271 C CA . SER A 1 2 ? 8.120 11.885 -0.975 1.00 0.00 2 SER A CA 19
ATOM 26272 C C . SER A 1 2 ? 7.432 13.190 -1.383 1.00 0.00 2 SER A C 19
ATOM 26273 O O . SER A 1 2 ? 6.210 13.302 -1.305 1.00 0.00 2 SER A O 19
ATOM 26281 N N . SER A 1 3 ? 8.248 14.143 -1.808 1.00 0.00 3 SER A N 19
ATOM 26282 C CA . SER A 1 3 ? 7.734 15.435 -2.228 1.00 0.00 3 SER A CA 19
ATOM 26283 C C . SER A 1 3 ? 8.044 15.666 -3.708 1.00 0.00 3 SER A C 19
ATOM 26284 O O . SER A 1 3 ? 9.207 15.798 -4.089 1.00 0.00 3 SER A O 19
ATOM 26292 N N . GLY A 1 4 ? 6.985 15.709 -4.503 1.00 0.00 4 GLY A N 19
ATOM 26293 C CA . GLY A 1 4 ? 7.130 15.922 -5.933 1.00 0.00 4 GLY A CA 19
ATOM 26294 C C . GLY A 1 4 ? 5.819 16.414 -6.550 1.00 0.00 4 GLY A C 19
ATOM 26295 O O . GLY A 1 4 ? 4.868 16.720 -5.832 1.00 0.00 4 GLY A O 19
ATOM 26299 N N . SER A 1 5 ? 5.811 16.473 -7.873 1.00 0.00 5 SER A N 19
ATOM 26300 C CA . SER A 1 5 ? 4.632 16.922 -8.595 1.00 0.00 5 SER A CA 19
ATOM 26301 C C . SER A 1 5 ? 4.462 18.433 -8.431 1.00 0.00 5 SER A C 19
ATOM 26302 O O . SER A 1 5 ? 4.578 19.183 -9.399 1.00 0.00 5 SER A O 19
ATOM 26310 N N . SER A 1 6 ? 4.190 18.836 -7.198 1.00 0.00 6 SER A N 19
ATOM 26311 C CA . SER A 1 6 ? 4.003 20.244 -6.895 1.00 0.00 6 SER A CA 19
ATOM 26312 C C . SER A 1 6 ? 2.759 20.773 -7.612 1.00 0.00 6 SER A C 19
ATOM 26313 O O . SER A 1 6 ? 2.859 21.346 -8.695 1.00 0.00 6 SER A O 19
ATOM 26321 N N . GLY A 1 7 ? 1.615 20.562 -6.977 1.00 0.00 7 GLY A N 19
ATOM 26322 C CA . GLY A 1 7 ? 0.353 21.010 -7.541 1.00 0.00 7 GLY A CA 19
ATOM 26323 C C . GLY A 1 7 ? -0.747 21.026 -6.478 1.00 0.00 7 GLY A C 19
ATOM 26324 O O . GLY A 1 7 ? -1.159 19.975 -5.989 1.00 0.00 7 GLY A O 19
ATOM 26328 N N . SER A 1 8 ? -1.191 22.231 -6.150 1.00 0.00 8 SER A N 19
ATOM 26329 C CA . SER A 1 8 ? -2.235 22.398 -5.153 1.00 0.00 8 SER A CA 19
ATOM 26330 C C . SER A 1 8 ? -3.602 22.475 -5.836 1.00 0.00 8 SER A C 19
ATOM 26331 O O . SER A 1 8 ? -4.492 21.679 -5.542 1.00 0.00 8 SER A O 19
ATOM 26339 N N . SER A 1 9 ? -3.726 23.442 -6.734 1.00 0.00 9 SER A N 19
ATOM 26340 C CA . SER A 1 9 ? -4.970 23.633 -7.460 1.00 0.00 9 SER A CA 19
ATOM 26341 C C . SER A 1 9 ? -5.454 22.298 -8.029 1.00 0.00 9 SER A C 19
ATOM 26342 O O . SER A 1 9 ? -4.676 21.354 -8.154 1.00 0.00 9 SER A O 19
ATOM 26350 N N . PHE A 1 10 ? -6.737 22.263 -8.359 1.00 0.00 10 PHE A N 19
ATOM 26351 C CA . PHE A 1 10 ? -7.334 21.059 -8.912 1.00 0.00 10 PHE A CA 19
ATOM 26352 C C . PHE A 1 10 ? -6.429 20.437 -9.977 1.00 0.00 10 PHE A C 19
ATOM 26353 O O . PHE A 1 10 ? -5.482 21.072 -10.440 1.00 0.00 10 PHE A O 19
ATOM 26370 N N . GLN A 1 11 ? -6.752 19.203 -10.335 1.00 0.00 11 GLN A N 19
ATOM 26371 C CA . GLN A 1 11 ? -5.979 18.488 -11.337 1.00 0.00 11 GLN A CA 19
ATOM 26372 C C . GLN A 1 11 ? -6.869 17.489 -12.080 1.00 0.00 11 GLN A C 19
ATOM 26373 O O . GLN A 1 11 ? -7.022 17.575 -13.298 1.00 0.00 11 GLN A O 19
ATOM 26387 N N . SER A 1 12 ? -7.432 16.565 -11.316 1.00 0.00 12 SER A N 19
ATOM 26388 C CA . SER A 1 12 ? -8.303 15.551 -11.887 1.00 0.00 12 SER A CA 19
ATOM 26389 C C . SER A 1 12 ? -7.506 14.649 -12.831 1.00 0.00 12 SER A C 19
ATOM 26390 O O . SER A 1 12 ? -6.794 15.136 -13.708 1.00 0.00 12 SER A O 19
ATOM 26398 N N . THR A 1 13 ? -7.652 13.349 -12.620 1.00 0.00 13 THR A N 19
ATOM 26399 C CA . THR A 1 13 ? -6.955 12.374 -13.441 1.00 0.00 13 THR A CA 19
ATOM 26400 C C . THR A 1 13 ? -7.956 11.453 -14.142 1.00 0.00 13 THR A C 19
ATOM 26401 O O . THR A 1 13 ? -7.960 11.353 -15.368 1.00 0.00 13 THR A O 19
ATOM 26412 N N . THR A 1 14 ? -8.781 10.805 -13.333 1.00 0.00 14 THR A N 19
ATOM 26413 C CA . THR A 1 14 ? -9.785 9.896 -13.860 1.00 0.00 14 THR A CA 19
ATOM 26414 C C . THR A 1 14 ? -11.161 10.227 -13.280 1.00 0.00 14 THR A C 19
ATOM 26415 O O . THR A 1 14 ? -11.995 10.828 -13.956 1.00 0.00 14 THR A O 19
ATOM 26426 N N . GLY A 1 15 ? -11.357 9.820 -12.034 1.00 0.00 15 GLY A N 19
ATOM 26427 C CA . GLY A 1 15 ? -12.618 10.067 -11.356 1.00 0.00 15 GLY A CA 19
ATOM 26428 C C . GLY A 1 15 ? -12.776 9.149 -10.142 1.00 0.00 15 GLY A C 19
ATOM 26429 O O . GLY A 1 15 ? -13.131 9.605 -9.056 1.00 0.00 15 GLY A O 19
ATOM 26433 N N . HIS A 1 16 ? -12.505 7.872 -10.367 1.00 0.00 16 HIS A N 19
ATOM 26434 C CA . HIS A 1 16 ? -12.612 6.886 -9.305 1.00 0.00 16 HIS A CA 19
ATOM 26435 C C . HIS A 1 16 ? -11.330 6.888 -8.471 1.00 0.00 16 HIS A C 19
ATOM 26436 O O . HIS A 1 16 ? -10.229 6.824 -9.017 1.00 0.00 16 HIS A O 19
ATOM 26450 N N . CYS A 1 17 ? -11.514 6.962 -7.161 1.00 0.00 17 CYS A N 19
ATOM 26451 C CA . CYS A 1 17 ? -10.385 6.973 -6.246 1.00 0.00 17 CYS A CA 19
ATOM 26452 C C . CYS A 1 17 ? -10.776 6.190 -4.991 1.00 0.00 17 CYS A C 19
ATOM 26453 O O . CYS A 1 17 ? -11.935 5.814 -4.826 1.00 0.00 17 CYS A O 19
ATOM 26461 N N . VAL A 1 18 ? -9.786 5.967 -4.139 1.00 0.00 18 VAL A N 19
ATOM 26462 C CA . VAL A 1 18 ? -10.012 5.235 -2.905 1.00 0.00 18 VAL A CA 19
ATOM 26463 C C . VAL A 1 18 ? -9.069 5.765 -1.823 1.00 0.00 18 VAL A C 19
ATOM 26464 O O . VAL A 1 18 ? -7.856 5.581 -1.907 1.00 0.00 18 VAL A O 19
ATOM 26477 N N . HIS A 1 19 ? -9.662 6.414 -0.831 1.00 0.00 19 HIS A N 19
ATOM 26478 C CA . HIS A 1 19 ? -8.891 6.972 0.266 1.00 0.00 19 HIS A CA 19
ATOM 26479 C C . HIS A 1 19 ? -8.649 5.894 1.324 1.00 0.00 19 HIS A C 19
ATOM 26480 O O . HIS A 1 19 ? -9.488 5.017 1.525 1.00 0.00 19 HIS A O 19
ATOM 26494 N N . MET A 1 20 ? -7.499 5.995 1.974 1.00 0.00 20 MET A N 19
ATOM 26495 C CA . MET A 1 20 ? -7.136 5.039 3.007 1.00 0.00 20 MET A CA 19
ATOM 26496 C C . MET A 1 20 ? -6.874 5.745 4.339 1.00 0.00 20 MET A C 19
ATOM 26497 O O . MET A 1 20 ? -6.280 6.822 4.368 1.00 0.00 20 MET A O 19
ATOM 26511 N N . ARG A 1 21 ? -7.329 5.110 5.408 1.00 0.00 21 ARG A N 19
ATOM 26512 C CA . ARG A 1 21 ? -7.151 5.663 6.740 1.00 0.00 21 ARG A CA 19
ATOM 26513 C C . ARG A 1 21 ? -7.013 4.538 7.768 1.00 0.00 21 ARG A C 19
ATOM 26514 O O . ARG A 1 21 ? -7.622 3.480 7.620 1.00 0.00 21 ARG A O 19
ATOM 26535 N N . GLY A 1 22 ? -6.210 4.807 8.787 1.00 0.00 22 GLY A N 19
ATOM 26536 C CA . GLY A 1 22 ? -5.984 3.830 9.839 1.00 0.00 22 GLY A CA 19
ATOM 26537 C C . GLY A 1 22 ? -5.234 2.610 9.303 1.00 0.00 22 GLY A C 19
ATOM 26538 O O . GLY A 1 22 ? -5.718 1.484 9.406 1.00 0.00 22 GLY A O 19
ATOM 26542 N N . LEU A 1 23 ? -4.063 2.874 8.743 1.00 0.00 23 LEU A N 19
ATOM 26543 C CA . LEU A 1 23 ? -3.241 1.811 8.190 1.00 0.00 23 LEU A CA 19
ATOM 26544 C C . LEU A 1 23 ? -2.208 1.377 9.232 1.00 0.00 23 LEU A C 19
ATOM 26545 O O . LEU A 1 23 ? -1.910 2.122 10.164 1.00 0.00 23 LEU A O 19
ATOM 26561 N N . PRO A 1 24 ? -1.676 0.141 9.034 1.00 0.00 24 PRO A N 19
ATOM 26562 C CA . PRO A 1 24 ? -0.683 -0.401 9.946 1.00 0.00 24 PRO A CA 19
ATOM 26563 C C . PRO A 1 24 ? 0.680 0.258 9.728 1.00 0.00 24 PRO A C 19
ATOM 26564 O O . PRO A 1 24 ? 1.017 0.639 8.607 1.00 0.00 24 PRO A O 19
ATOM 26575 N N . TYR A 1 25 ? 1.427 0.373 10.816 1.00 0.00 25 TYR A N 19
ATOM 26576 C CA . TYR A 1 25 ? 2.746 0.980 10.757 1.00 0.00 25 TYR A CA 19
ATOM 26577 C C . TYR A 1 25 ? 3.658 0.219 9.793 1.00 0.00 25 TYR A C 19
ATOM 26578 O O . TYR A 1 25 ? 4.660 0.757 9.324 1.00 0.00 25 TYR A O 19
ATOM 26596 N N . ARG A 1 26 ? 3.277 -1.022 9.524 1.00 0.00 26 ARG A N 19
ATOM 26597 C CA . ARG A 1 26 ? 4.048 -1.863 8.624 1.00 0.00 26 ARG A CA 19
ATOM 26598 C C . ARG A 1 26 ? 3.258 -2.132 7.342 1.00 0.00 26 ARG A C 19
ATOM 26599 O O . ARG A 1 26 ? 3.177 -3.271 6.886 1.00 0.00 26 ARG A O 19
ATOM 26620 N N . ALA A 1 27 ? 2.695 -1.063 6.797 1.00 0.00 27 ALA A N 19
ATOM 26621 C CA . ALA A 1 27 ? 1.914 -1.170 5.576 1.00 0.00 27 ALA A CA 19
ATOM 26622 C C . ALA A 1 27 ? 2.623 -0.409 4.454 1.00 0.00 27 ALA A C 19
ATOM 26623 O O . ALA A 1 27 ? 2.855 0.794 4.565 1.00 0.00 27 ALA A O 19
ATOM 26630 N N . THR A 1 28 ? 2.948 -1.143 3.400 1.00 0.00 28 THR A N 19
ATOM 26631 C CA . THR A 1 28 ? 3.627 -0.553 2.258 1.00 0.00 28 THR A CA 19
ATOM 26632 C C . THR A 1 28 ? 2.791 -0.732 0.990 1.00 0.00 28 THR A C 19
ATOM 26633 O O . THR A 1 28 ? 1.978 -1.651 0.902 1.00 0.00 28 THR A O 19
ATOM 26644 N N . GLU A 1 29 ? 3.019 0.161 0.038 1.00 0.00 29 GLU A N 19
ATOM 26645 C CA . GLU A 1 29 ? 2.297 0.113 -1.222 1.00 0.00 29 GLU A CA 19
ATOM 26646 C C . GLU A 1 29 ? 2.151 -1.334 -1.695 1.00 0.00 29 GLU A C 19
ATOM 26647 O O . GLU A 1 29 ? 1.038 -1.809 -1.917 1.00 0.00 29 GLU A O 19
ATOM 26659 N N . ASN A 1 30 ? 3.290 -1.996 -1.835 1.00 0.00 30 ASN A N 19
ATOM 26660 C CA . ASN A 1 30 ? 3.302 -3.380 -2.278 1.00 0.00 30 ASN A CA 19
ATOM 26661 C C . ASN A 1 30 ? 2.172 -4.143 -1.584 1.00 0.00 30 ASN A C 19
ATOM 26662 O O . ASN A 1 30 ? 1.506 -4.971 -2.204 1.00 0.00 30 ASN A O 19
ATOM 26673 N N . ASP A 1 31 ? 1.990 -3.836 -0.308 1.00 0.00 31 ASP A N 19
ATOM 26674 C CA . ASP A 1 31 ? 0.951 -4.483 0.476 1.00 0.00 31 ASP A CA 19
ATOM 26675 C C . ASP A 1 31 ? -0.417 -3.964 0.028 1.00 0.00 31 ASP A C 19
ATOM 26676 O O . ASP A 1 31 ? -1.322 -4.750 -0.249 1.00 0.00 31 ASP A O 19
ATOM 26685 N N . ILE A 1 32 ? -0.525 -2.645 -0.028 1.00 0.00 32 ILE A N 19
ATOM 26686 C CA . ILE A 1 32 ? -1.767 -2.013 -0.437 1.00 0.00 32 ILE A CA 19
ATOM 26687 C C . ILE A 1 32 ? -2.228 -2.615 -1.766 1.00 0.00 32 ILE A C 19
ATOM 26688 O O . ILE A 1 32 ? -3.426 -2.721 -2.022 1.00 0.00 32 ILE A O 19
ATOM 26704 N N . TYR A 1 33 ? -1.251 -2.994 -2.578 1.00 0.00 33 TYR A N 19
ATOM 26705 C CA . TYR A 1 33 ? -1.541 -3.583 -3.874 1.00 0.00 33 TYR A CA 19
ATOM 26706 C C . TYR A 1 33 ? -2.170 -4.969 -3.718 1.00 0.00 33 TYR A C 19
ATOM 26707 O O . TYR A 1 33 ? -3.128 -5.301 -4.414 1.00 0.00 33 TYR A O 19
ATOM 26725 N N . ASN A 1 34 ? -1.606 -5.740 -2.800 1.00 0.00 34 ASN A N 19
ATOM 26726 C CA . ASN A 1 34 ? -2.099 -7.082 -2.544 1.00 0.00 34 ASN A CA 19
ATOM 26727 C C . ASN A 1 34 ? -3.409 -6.998 -1.759 1.00 0.00 34 ASN A C 19
ATOM 26728 O O . ASN A 1 34 ? -4.332 -7.776 -1.998 1.00 0.00 34 ASN A O 19
ATOM 26739 N N . PHE A 1 35 ? -3.450 -6.046 -0.837 1.00 0.00 35 PHE A N 19
ATOM 26740 C CA . PHE A 1 35 ? -4.632 -5.850 -0.015 1.00 0.00 35 PHE A CA 19
ATOM 26741 C C . PHE A 1 35 ? -5.857 -5.548 -0.880 1.00 0.00 35 PHE A C 19
ATOM 26742 O O . PHE A 1 35 ? -6.928 -6.114 -0.664 1.00 0.00 35 PHE A O 19
ATOM 26759 N N . PHE A 1 36 ? -5.659 -4.658 -1.841 1.00 0.00 36 PHE A N 19
ATOM 26760 C CA . PHE A 1 36 ? -6.734 -4.274 -2.739 1.00 0.00 36 PHE A CA 19
ATOM 26761 C C . PHE A 1 36 ? -6.988 -5.360 -3.786 1.00 0.00 36 PHE A C 19
ATOM 26762 O O . PHE A 1 36 ? -8.035 -5.372 -4.432 1.00 0.00 36 PHE A O 19
ATOM 26779 N N . SER A 1 37 ? -6.013 -6.247 -3.921 1.00 0.00 37 SER A N 19
ATOM 26780 C CA . SER A 1 37 ? -6.118 -7.334 -4.879 1.00 0.00 37 SER A CA 19
ATOM 26781 C C . SER A 1 37 ? -7.243 -8.286 -4.468 1.00 0.00 37 SER A C 19
ATOM 26782 O O . SER A 1 37 ? -7.583 -8.380 -3.290 1.00 0.00 37 SER A O 19
ATOM 26790 N N . PRO A 1 38 ? -7.804 -8.987 -5.490 1.00 0.00 38 PRO A N 19
ATOM 26791 C CA . PRO A 1 38 ? -7.342 -8.817 -6.857 1.00 0.00 38 PRO A CA 19
ATOM 26792 C C . PRO A 1 38 ? -7.841 -7.495 -7.444 1.00 0.00 38 PRO A C 19
ATOM 26793 O O . PRO A 1 38 ? -9.046 -7.280 -7.562 1.00 0.00 38 PRO A O 19
ATOM 26804 N N . LEU A 1 39 ? -6.889 -6.644 -7.795 1.00 0.00 39 LEU A N 19
ATOM 26805 C CA . LEU A 1 39 ? -7.217 -5.349 -8.367 1.00 0.00 39 LEU A CA 19
ATOM 26806 C C . LEU A 1 39 ? -5.965 -4.749 -9.012 1.00 0.00 39 LEU A C 19
ATOM 26807 O O . LEU A 1 39 ? -4.885 -5.332 -8.938 1.00 0.00 39 LEU A O 19
ATOM 26823 N N . ASN A 1 40 ? -6.154 -3.593 -9.631 1.00 0.00 40 ASN A N 19
ATOM 26824 C CA . ASN A 1 40 ? -5.054 -2.909 -10.289 1.00 0.00 40 ASN A CA 19
ATOM 26825 C C . ASN A 1 40 ? -5.153 -1.408 -10.010 1.00 0.00 40 ASN A C 19
ATOM 26826 O O . ASN A 1 40 ? -5.820 -0.679 -10.743 1.00 0.00 40 ASN A O 19
ATOM 26837 N N . PRO A 1 41 ? -4.461 -0.978 -8.921 1.00 0.00 41 PRO A N 19
ATOM 26838 C CA . PRO A 1 41 ? -4.465 0.423 -8.537 1.00 0.00 41 PRO A CA 19
ATOM 26839 C C . PRO A 1 41 ? -3.577 1.250 -9.469 1.00 0.00 41 PRO A C 19
ATOM 26840 O O . PRO A 1 41 ? -2.402 0.937 -9.653 1.00 0.00 41 PRO A O 19
ATOM 26851 N N . MET A 1 42 ? -4.174 2.290 -10.033 1.00 0.00 42 MET A N 19
ATOM 26852 C CA . MET A 1 42 ? -3.452 3.164 -10.942 1.00 0.00 42 MET A CA 19
ATOM 26853 C C . MET A 1 42 ? -2.192 3.725 -10.280 1.00 0.00 42 MET A C 19
ATOM 26854 O O . MET A 1 42 ? -1.129 3.768 -10.896 1.00 0.00 42 MET A O 19
ATOM 26868 N N . ARG A 1 43 ? -2.353 4.140 -9.032 1.00 0.00 43 ARG A N 19
ATOM 26869 C CA . ARG A 1 43 ? -1.242 4.696 -8.279 1.00 0.00 43 ARG A CA 19
ATOM 26870 C C . ARG A 1 43 ? -1.587 4.756 -6.789 1.00 0.00 43 ARG A C 19
ATOM 26871 O O . ARG A 1 43 ? -2.687 5.163 -6.420 1.00 0.00 43 ARG A O 19
ATOM 26892 N N . VAL A 1 44 ? -0.627 4.344 -5.975 1.00 0.00 44 VAL A N 19
ATOM 26893 C CA . VAL A 1 44 ? -0.815 4.347 -4.534 1.00 0.00 44 VAL A CA 19
ATOM 26894 C C . VAL A 1 44 ? 0.177 5.320 -3.895 1.00 0.00 44 VAL A C 19
ATOM 26895 O O . VAL A 1 44 ? 1.305 5.460 -4.366 1.00 0.00 44 VAL A O 19
ATOM 26908 N N . HIS A 1 45 ? -0.278 5.968 -2.833 1.00 0.00 45 HIS A N 19
ATOM 26909 C CA . HIS A 1 45 ? 0.556 6.924 -2.125 1.00 0.00 45 HIS A CA 19
ATOM 26910 C C . HIS A 1 45 ? 0.583 6.577 -0.635 1.00 0.00 45 HIS A C 19
ATOM 26911 O O . HIS A 1 45 ? -0.379 6.022 -0.106 1.00 0.00 45 HIS A O 19
ATOM 26925 N N . ILE A 1 46 ? 1.696 6.917 -0.001 1.00 0.00 46 ILE A N 19
ATOM 26926 C CA . ILE A 1 46 ? 1.861 6.649 1.417 1.00 0.00 46 ILE A CA 19
ATOM 26927 C C . ILE A 1 46 ? 2.144 7.961 2.151 1.00 0.00 46 ILE A C 19
ATOM 26928 O O . ILE A 1 46 ? 3.241 8.509 2.051 1.00 0.00 46 ILE A O 19
ATOM 26944 N N . GLU A 1 47 ? 1.135 8.429 2.871 1.00 0.00 47 GLU A N 19
ATOM 26945 C CA . GLU A 1 47 ? 1.261 9.667 3.621 1.00 0.00 47 GLU A CA 19
ATOM 26946 C C . GLU A 1 47 ? 2.207 9.474 4.809 1.00 0.00 47 GLU A C 19
ATOM 26947 O O . GLU A 1 47 ? 2.062 8.522 5.574 1.00 0.00 47 GLU A O 19
ATOM 26959 N N . ILE A 1 48 ? 3.154 10.393 4.925 1.00 0.00 48 ILE A N 19
ATOM 26960 C CA . ILE A 1 48 ? 4.123 10.336 6.006 1.00 0.00 48 ILE A CA 19
ATOM 26961 C C . ILE A 1 48 ? 4.060 11.636 6.811 1.00 0.00 48 ILE A C 19
ATOM 26962 O O . ILE A 1 48 ? 3.917 12.716 6.241 1.00 0.00 48 ILE A O 19
ATOM 26978 N N . GLY A 1 49 ? 4.170 11.487 8.123 1.00 0.00 49 GLY A N 19
ATOM 26979 C CA . GLY A 1 49 ? 4.127 12.636 9.011 1.00 0.00 49 GLY A CA 19
ATOM 26980 C C . GLY A 1 49 ? 5.234 13.636 8.670 1.00 0.00 49 GLY A C 19
ATOM 26981 O O . GLY A 1 49 ? 5.085 14.442 7.753 1.00 0.00 49 GLY A O 19
ATOM 26985 N N . PRO A 1 50 ? 6.347 13.547 9.445 1.00 0.00 50 PRO A N 19
ATOM 26986 C CA . PRO A 1 50 ? 7.479 14.434 9.233 1.00 0.00 50 PRO A CA 19
ATOM 26987 C C . PRO A 1 50 ? 8.270 14.026 7.989 1.00 0.00 50 PRO A C 19
ATOM 26988 O O . PRO A 1 50 ? 8.443 14.824 7.069 1.00 0.00 50 PRO A O 19
ATOM 26999 N N . ASP A 1 51 ? 8.730 12.784 8.000 1.00 0.00 51 ASP A N 19
ATOM 27000 C CA . ASP A 1 51 ? 9.499 12.260 6.884 1.00 0.00 51 ASP A CA 19
ATOM 27001 C C . ASP A 1 51 ? 10.050 10.881 7.253 1.00 0.00 51 ASP A C 19
ATOM 27002 O O . ASP A 1 51 ? 11.195 10.561 6.934 1.00 0.00 51 ASP A O 19
ATOM 27011 N N . GLY A 1 52 ? 9.211 10.102 7.919 1.00 0.00 52 GLY A N 19
ATOM 27012 C CA . GLY A 1 52 ? 9.600 8.765 8.334 1.00 0.00 52 GLY A CA 19
ATOM 27013 C C . GLY A 1 52 ? 8.375 7.933 8.719 1.00 0.00 52 GLY A C 19
ATOM 27014 O O . GLY A 1 52 ? 8.003 7.002 8.006 1.00 0.00 52 GLY A O 19
ATOM 27018 N N . ARG A 1 53 ? 7.783 8.297 9.847 1.00 0.00 53 ARG A N 19
ATOM 27019 C CA . ARG A 1 53 ? 6.608 7.596 10.336 1.00 0.00 53 ARG A CA 19
ATOM 27020 C C . ARG A 1 53 ? 5.411 7.864 9.421 1.00 0.00 53 ARG A C 19
ATOM 27021 O O . ARG A 1 53 ? 5.247 8.973 8.917 1.00 0.00 53 ARG A O 19
ATOM 27042 N N . VAL A 1 54 ? 4.606 6.828 9.235 1.00 0.00 54 VAL A N 19
ATOM 27043 C CA . VAL A 1 54 ? 3.429 6.938 8.390 1.00 0.00 54 VAL A CA 19
ATOM 27044 C C . VAL A 1 54 ? 2.225 7.331 9.249 1.00 0.00 54 VAL A C 19
ATOM 27045 O O . VAL A 1 54 ? 2.150 6.970 10.422 1.00 0.00 54 VAL A O 19
ATOM 27058 N N . THR A 1 55 ? 1.312 8.065 8.630 1.00 0.00 55 THR A N 19
ATOM 27059 C CA . THR A 1 55 ? 0.115 8.511 9.323 1.00 0.00 55 THR A CA 19
ATOM 27060 C C . THR A 1 55 ? -0.941 7.404 9.330 1.00 0.00 55 THR A C 19
ATOM 27061 O O . THR A 1 55 ? -1.764 7.333 10.241 1.00 0.00 55 THR A O 19
ATOM 27072 N N . GLY A 1 56 ? -0.882 6.567 8.305 1.00 0.00 56 GLY A N 19
ATOM 27073 C CA . GLY A 1 56 ? -1.822 5.466 8.182 1.00 0.00 56 GLY A CA 19
ATOM 27074 C C . GLY A 1 56 ? -2.839 5.735 7.070 1.00 0.00 56 GLY A C 19
ATOM 27075 O O . GLY A 1 56 ? -3.834 5.022 6.948 1.00 0.00 56 GLY A O 19
ATOM 27079 N N . GLU A 1 57 ? -2.554 6.766 6.288 1.00 0.00 57 GLU A N 19
ATOM 27080 C CA . GLU A 1 57 ? -3.430 7.138 5.191 1.00 0.00 57 GLU A CA 19
ATOM 27081 C C . GLU A 1 57 ? -2.793 6.763 3.852 1.00 0.00 57 GLU A C 19
ATOM 27082 O O . GLU A 1 57 ? -1.574 6.631 3.756 1.00 0.00 57 GLU A O 19
ATOM 27094 N N . ALA A 1 58 ? -3.646 6.603 2.851 1.00 0.00 58 ALA A N 19
ATOM 27095 C CA . ALA A 1 58 ? -3.181 6.246 1.521 1.00 0.00 58 ALA A CA 19
ATOM 27096 C C . ALA A 1 58 ? -4.222 6.681 0.488 1.00 0.00 58 ALA A C 19
ATOM 27097 O O . ALA A 1 58 ? -5.422 6.656 0.761 1.00 0.00 58 ALA A O 19
ATOM 27104 N N . ASP A 1 59 ? -3.726 7.070 -0.678 1.00 0.00 59 ASP A N 19
ATOM 27105 C CA . ASP A 1 59 ? -4.599 7.510 -1.753 1.00 0.00 59 ASP A CA 19
ATOM 27106 C C . ASP A 1 59 ? -4.414 6.590 -2.962 1.00 0.00 59 ASP A C 19
ATOM 27107 O O . ASP A 1 59 ? -3.334 6.539 -3.549 1.00 0.00 59 ASP A O 19
ATOM 27116 N N . VAL A 1 60 ? -5.485 5.886 -3.298 1.00 0.00 60 VAL A N 19
ATOM 27117 C CA . VAL A 1 60 ? -5.455 4.971 -4.427 1.00 0.00 60 VAL A CA 19
ATOM 27118 C C . VA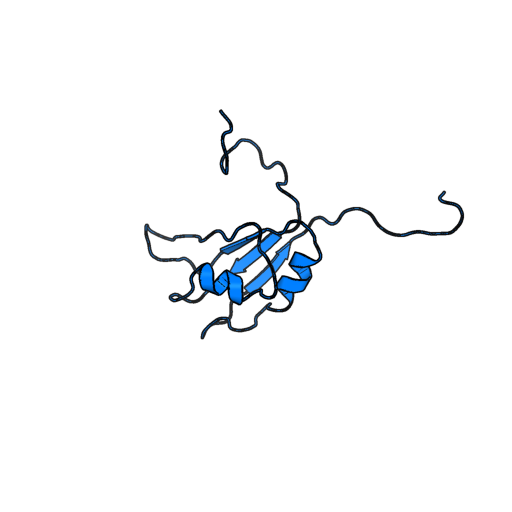L A 1 60 ? -6.236 5.580 -5.593 1.00 0.00 60 VAL A C 19
ATOM 27119 O O . VAL A 1 60 ? -7.085 6.447 -5.390 1.00 0.00 60 VAL A O 19
ATOM 27132 N N . GLU A 1 61 ? -5.922 5.102 -6.788 1.00 0.00 61 GLU A N 19
ATOM 27133 C CA . GLU A 1 61 ? -6.583 5.589 -7.986 1.00 0.00 61 GLU A CA 19
ATOM 27134 C C . GLU A 1 61 ? -6.956 4.419 -8.899 1.00 0.00 61 GLU A C 19
ATOM 27135 O O . GLU A 1 61 ? -6.166 3.494 -9.082 1.00 0.00 61 GLU A O 19
ATOM 27147 N N . PHE A 1 62 ? -8.159 4.498 -9.449 1.00 0.00 62 PHE A N 19
ATOM 27148 C CA . PHE A 1 62 ? -8.646 3.458 -10.338 1.00 0.00 62 PHE A CA 19
ATOM 27149 C C . PHE A 1 62 ? -9.201 4.057 -11.631 1.00 0.00 62 PHE A C 19
ATOM 27150 O O . PHE A 1 62 ? -9.840 5.108 -11.608 1.00 0.00 62 PHE A O 19
ATOM 27167 N N . ALA A 1 63 ? -8.938 3.363 -12.729 1.00 0.00 63 ALA A N 19
ATOM 27168 C CA . ALA A 1 63 ? -9.403 3.814 -14.029 1.00 0.00 63 ALA A CA 19
ATOM 27169 C C . ALA A 1 63 ? -10.932 3.756 -14.067 1.00 0.00 63 ALA A C 19
ATOM 27170 O O . ALA A 1 63 ? -11.587 4.754 -14.365 1.00 0.00 63 ALA A O 19
ATOM 27177 N N . THR A 1 64 ? -11.455 2.579 -13.761 1.00 0.00 64 THR A N 19
ATOM 27178 C CA . THR A 1 64 ? -12.895 2.378 -13.756 1.00 0.00 64 THR A CA 19
ATOM 27179 C C . THR A 1 64 ? -13.449 2.527 -12.338 1.00 0.00 64 THR A C 19
ATOM 27180 O O . THR A 1 64 ? -12.706 2.832 -11.406 1.00 0.00 64 THR A O 19
ATOM 27191 N N . HIS A 1 65 ? -14.750 2.305 -12.219 1.00 0.00 65 HIS A N 19
ATOM 27192 C CA . HIS A 1 65 ? -15.412 2.410 -10.930 1.00 0.00 65 HIS A CA 19
ATOM 27193 C C . HIS A 1 65 ? -15.352 1.061 -10.211 1.00 0.00 65 HIS A C 19
ATOM 27194 O O . HIS A 1 65 ? -15.097 1.006 -9.008 1.00 0.00 65 HIS A O 19
ATOM 27208 N N . GLU A 1 66 ? -15.591 0.007 -10.976 1.00 0.00 66 GLU A N 19
ATOM 27209 C CA . GLU A 1 66 ? -15.567 -1.338 -10.427 1.00 0.00 66 GLU A CA 19
ATOM 27210 C C . GLU A 1 66 ? -14.288 -1.558 -9.617 1.00 0.00 66 GLU A C 19
ATOM 27211 O O . GLU A 1 66 ? -14.335 -2.087 -8.507 1.00 0.00 66 GLU A O 19
ATOM 27223 N N . ASP A 1 67 ? -13.176 -1.141 -10.203 1.00 0.00 67 ASP A N 19
ATOM 27224 C CA . ASP A 1 67 ? -11.886 -1.285 -9.550 1.00 0.00 67 ASP A CA 19
ATOM 27225 C C . ASP A 1 67 ? -11.914 -0.553 -8.206 1.00 0.00 67 ASP A C 19
ATOM 27226 O O . ASP A 1 67 ? -11.114 -0.845 -7.319 1.00 0.00 67 ASP A O 19
ATOM 27235 N N . ALA A 1 68 ? -12.845 0.384 -8.099 1.00 0.00 68 ALA A N 19
ATOM 27236 C CA . ALA A 1 68 ? -12.988 1.160 -6.879 1.00 0.00 68 ALA A CA 19
ATOM 27237 C C . ALA A 1 68 ? -13.973 0.455 -5.944 1.00 0.00 68 ALA A C 19
ATOM 27238 O O . ALA A 1 68 ? -13.631 0.126 -4.809 1.00 0.00 68 ALA A O 19
ATOM 27245 N N . VAL A 1 69 ? -15.177 0.244 -6.455 1.00 0.00 69 VAL A N 19
ATOM 27246 C CA . VAL A 1 69 ? -16.214 -0.416 -5.680 1.00 0.00 69 VAL A CA 19
ATOM 27247 C C . VAL A 1 69 ? -15.734 -1.812 -5.277 1.00 0.00 69 VAL A C 19
ATOM 27248 O O . VAL A 1 69 ? -16.286 -2.422 -4.363 1.00 0.00 69 VAL A O 19
ATOM 27261 N N . ALA A 1 70 ? -14.711 -2.276 -5.979 1.00 0.00 70 ALA A N 19
ATOM 27262 C CA . ALA A 1 70 ? -14.150 -3.588 -5.706 1.00 0.00 70 ALA A CA 19
ATOM 27263 C C . ALA A 1 70 ? -13.271 -3.512 -4.456 1.00 0.00 70 ALA A C 19
ATOM 27264 O O . ALA A 1 70 ? -13.125 -4.498 -3.735 1.00 0.00 70 ALA A O 19
ATOM 27271 N N . ALA A 1 71 ? -12.709 -2.333 -4.237 1.00 0.00 71 ALA A N 19
ATOM 27272 C CA . ALA A 1 71 ? -11.848 -2.116 -3.087 1.00 0.00 71 ALA A CA 19
ATOM 27273 C C . ALA A 1 71 ? -12.709 -1.996 -1.827 1.00 0.00 71 ALA A C 19
ATOM 27274 O O . ALA A 1 71 ? -12.205 -2.121 -0.713 1.00 0.00 71 ALA A O 19
ATOM 27281 N N . MET A 1 72 ? -13.993 -1.754 -2.048 1.00 0.00 72 MET A N 19
ATOM 27282 C CA . MET A 1 72 ? -14.928 -1.616 -0.944 1.00 0.00 72 MET A CA 19
ATOM 27283 C C . MET A 1 72 ? -15.140 -2.955 -0.234 1.00 0.00 72 MET A C 19
ATOM 27284 O O . MET A 1 72 ? -15.828 -3.020 0.783 1.00 0.00 72 MET A O 19
ATOM 27298 N N . ALA A 1 73 ? -14.535 -3.990 -0.798 1.00 0.00 73 ALA A N 19
ATOM 27299 C CA . ALA A 1 73 ? -14.648 -5.323 -0.232 1.00 0.00 73 ALA A CA 19
ATOM 27300 C C . ALA A 1 73 ? -13.590 -5.500 0.859 1.00 0.00 73 ALA A C 19
ATOM 27301 O O . ALA A 1 73 ? -13.816 -6.209 1.839 1.00 0.00 73 ALA A O 19
ATOM 27308 N N . LYS A 1 74 ? -12.457 -4.845 0.652 1.00 0.00 74 LYS A N 19
ATOM 27309 C CA . LYS A 1 74 ? -11.363 -4.922 1.605 1.00 0.00 74 LYS A CA 19
ATOM 27310 C C . LYS A 1 74 ? -11.500 -3.789 2.624 1.00 0.00 74 LYS A C 19
ATOM 27311 O O . LYS A 1 74 ? -10.582 -3.535 3.402 1.00 0.00 74 LYS A O 19
ATOM 27330 N N . ASP A 1 75 ? -12.654 -3.139 2.587 1.00 0.00 75 ASP A N 19
ATOM 27331 C CA . ASP A 1 75 ? -12.923 -2.039 3.497 1.00 0.00 75 ASP A CA 19
ATOM 27332 C C . ASP A 1 75 ? -13.023 -2.577 4.926 1.00 0.00 75 ASP A C 19
ATOM 27333 O O . ASP A 1 75 ? -13.533 -3.675 5.145 1.00 0.00 75 ASP A O 19
ATOM 27342 N N . LYS A 1 76 ? -12.527 -1.780 5.861 1.00 0.00 76 LYS A N 19
ATOM 27343 C CA . LYS A 1 76 ? -12.554 -2.163 7.262 1.00 0.00 76 LYS A CA 19
ATOM 27344 C C . LYS A 1 76 ? -11.567 -3.310 7.492 1.00 0.00 76 LYS A C 19
ATOM 27345 O O . LYS A 1 76 ? -10.666 -3.201 8.323 1.00 0.00 76 LYS A O 19
ATOM 27364 N N . ALA A 1 77 ? -11.770 -4.382 6.741 1.00 0.00 77 ALA A N 19
ATOM 27365 C CA . ALA A 1 77 ? -10.909 -5.548 6.853 1.00 0.00 77 ALA A CA 19
ATOM 27366 C C . ALA A 1 77 ? -9.494 -5.098 7.222 1.00 0.00 77 ALA A C 19
ATOM 27367 O O . ALA A 1 77 ? -8.901 -4.273 6.528 1.00 0.00 77 ALA A O 19
ATOM 27374 N N . ASN A 1 78 ? -8.994 -5.659 8.313 1.00 0.00 78 ASN A N 19
ATOM 27375 C CA . ASN A 1 78 ? -7.660 -5.326 8.782 1.00 0.00 78 ASN A CA 19
ATOM 27376 C C . ASN A 1 78 ? -6.629 -5.825 7.769 1.00 0.00 78 ASN A C 19
ATOM 27377 O O . ASN A 1 78 ? -6.286 -7.007 7.756 1.00 0.00 78 ASN A O 19
ATOM 27388 N N . MET A 1 79 ? -6.162 -4.900 6.943 1.00 0.00 79 MET A N 19
ATOM 27389 C CA . MET A 1 79 ? -5.176 -5.232 5.928 1.00 0.00 79 MET A CA 19
ATOM 27390 C C . MET A 1 79 ? -4.145 -6.225 6.469 1.00 0.00 79 MET A C 19
ATOM 27391 O O . MET A 1 79 ? -3.648 -7.073 5.729 1.00 0.00 79 MET A O 19
ATOM 27405 N N . GLN A 1 80 ? -3.855 -6.086 7.754 1.00 0.00 80 GLN A N 19
ATOM 27406 C CA . GLN A 1 80 ? -2.892 -6.960 8.402 1.00 0.00 80 GLN A CA 19
ATOM 27407 C C . GLN A 1 80 ? -3.340 -7.277 9.830 1.00 0.00 80 GLN A C 19
ATOM 27408 O O . GLN A 1 80 ? -3.816 -8.378 10.106 1.00 0.00 80 GLN A O 19
ATOM 27422 N N . HIS A 1 81 ? -3.172 -6.293 10.701 1.00 0.00 81 HIS A N 19
ATOM 27423 C CA . HIS A 1 81 ? -3.554 -6.453 12.094 1.00 0.00 81 HIS A CA 19
ATOM 27424 C C . HIS A 1 81 ? -4.212 -5.167 12.597 1.00 0.00 81 HIS A C 19
ATOM 27425 O O . HIS A 1 81 ? -4.417 -4.999 13.798 1.00 0.00 81 HIS A O 19
ATOM 27439 N N . ARG A 1 82 ? -4.524 -4.292 11.653 1.00 0.00 82 ARG A N 19
ATOM 27440 C CA . ARG A 1 82 ? -5.155 -3.025 11.985 1.00 0.00 82 ARG A CA 19
ATOM 27441 C C . ARG A 1 82 ? -6.328 -2.753 11.042 1.00 0.00 82 ARG A C 19
ATOM 27442 O O . ARG A 1 82 ? -6.207 -2.922 9.830 1.00 0.00 82 ARG A O 19
ATOM 27463 N N . TYR A 1 83 ? -7.438 -2.336 11.634 1.00 0.00 83 TYR A N 19
ATOM 27464 C CA . TYR A 1 83 ? -8.632 -2.039 10.862 1.00 0.00 83 TYR A CA 19
ATOM 27465 C C . TYR A 1 83 ? -8.416 -0.815 9.968 1.00 0.00 83 TYR A C 19
ATOM 27466 O O . TYR A 1 83 ? -8.395 0.315 10.452 1.00 0.00 83 TYR A O 19
ATOM 27484 N N . VAL A 1 84 ? -8.262 -1.084 8.680 1.00 0.00 84 VAL A N 19
ATOM 27485 C CA . VAL A 1 84 ? -8.049 -0.019 7.714 1.00 0.00 84 VAL A CA 19
ATOM 27486 C C . VAL A 1 84 ? -9.403 0.495 7.221 1.00 0.00 84 VAL A C 19
ATOM 27487 O O . VAL A 1 84 ? -10.405 -0.214 7.298 1.00 0.00 84 VAL A O 19
ATOM 27500 N N . GLU A 1 85 ? -9.389 1.724 6.727 1.00 0.00 85 GLU A N 19
ATOM 27501 C CA . GLU A 1 85 ? -10.604 2.341 6.222 1.00 0.00 85 GLU A CA 19
ATOM 27502 C C . GLU A 1 85 ? -10.467 2.637 4.727 1.00 0.00 85 GLU A C 19
ATOM 27503 O O . GLU A 1 85 ? -9.467 3.208 4.292 1.00 0.00 85 GLU A O 19
ATOM 27515 N N . LEU A 1 86 ? -11.485 2.235 3.981 1.00 0.00 86 LEU A N 19
ATOM 27516 C CA . LEU A 1 86 ? -11.491 2.450 2.544 1.00 0.00 86 LEU A CA 19
ATOM 27517 C C . LEU A 1 86 ? -12.678 3.339 2.170 1.00 0.00 86 LEU A C 19
ATOM 27518 O O . LEU A 1 86 ? -13.818 3.040 2.524 1.00 0.00 86 LEU A O 19
ATOM 27534 N N . PHE A 1 87 ? -12.371 4.414 1.459 1.00 0.00 87 PHE A N 19
ATOM 27535 C CA . PHE A 1 87 ? -13.398 5.349 1.034 1.00 0.00 87 PHE A CA 19
ATOM 27536 C C . PHE A 1 87 ? -13.574 5.316 -0.486 1.00 0.00 87 PHE A C 19
ATOM 27537 O O . PHE A 1 87 ? -12.697 5.759 -1.226 1.00 0.00 87 PHE A O 19
ATOM 27554 N N . LEU A 1 88 ? -14.714 4.788 -0.906 1.00 0.00 88 LEU A N 19
ATOM 27555 C CA . LEU A 1 88 ? -15.017 4.692 -2.324 1.00 0.00 88 LEU A CA 19
ATOM 27556 C C . LEU A 1 88 ? -15.413 6.072 -2.851 1.00 0.00 88 LEU A C 19
ATOM 27557 O O . LEU A 1 88 ? -16.582 6.450 -2.793 1.00 0.00 88 LEU A O 19
ATOM 27573 N N . ASN A 1 89 ? -14.417 6.786 -3.354 1.00 0.00 89 ASN A N 19
ATOM 27574 C CA . ASN A 1 89 ? -14.648 8.117 -3.892 1.00 0.00 89 ASN A CA 19
ATOM 27575 C C . ASN A 1 89 ? -14.577 8.064 -5.419 1.00 0.00 89 ASN A C 19
ATOM 27576 O O . ASN A 1 89 ? -13.492 7.976 -5.991 1.00 0.00 89 ASN A O 19
ATOM 27587 N N . SER A 1 90 ? -15.748 8.121 -6.036 1.00 0.00 90 SER A N 19
ATOM 27588 C CA . SER A 1 90 ? -15.833 8.081 -7.486 1.00 0.00 90 SER A CA 19
ATOM 27589 C C . SER A 1 90 ? -16.952 9.005 -7.971 1.00 0.00 90 SER A C 19
ATOM 27590 O O . SER A 1 90 ? -17.747 9.495 -7.171 1.00 0.00 90 SER A O 19
ATOM 27598 N N . THR A 1 91 ? -16.978 9.215 -9.279 1.00 0.00 91 THR A N 19
ATOM 27599 C CA . THR A 1 91 ? -17.987 10.071 -9.879 1.00 0.00 91 THR A CA 19
ATOM 27600 C C . THR A 1 91 ? -19.087 9.227 -10.526 1.00 0.00 91 THR A C 19
ATOM 27601 O O . THR A 1 91 ? -20.238 9.653 -10.602 1.00 0.00 91 THR A O 19
ATOM 27612 N N . ALA A 1 92 ? -18.693 8.044 -10.977 1.00 0.00 92 ALA A N 19
ATOM 27613 C CA . ALA A 1 92 ? -19.631 7.136 -11.615 1.00 0.00 92 ALA A CA 19
ATOM 27614 C C . ALA A 1 92 ? -20.345 7.866 -12.754 1.00 0.00 92 ALA A C 19
ATOM 27615 O O . ALA A 1 92 ? -20.183 9.074 -12.921 1.00 0.00 92 ALA A O 19
ATOM 27622 N N . GLY A 1 93 ? -21.120 7.101 -13.509 1.00 0.00 93 GLY A N 19
ATOM 27623 C CA . GLY A 1 93 ? -21.860 7.660 -14.629 1.00 0.00 93 GLY A CA 19
ATOM 27624 C C . GLY A 1 93 ? -23.346 7.795 -14.291 1.00 0.00 93 GLY A C 19
ATOM 27625 O O . GLY A 1 93 ? -23.717 8.554 -13.398 1.00 0.00 93 GLY A O 19
ATOM 27629 N N . THR A 1 94 ? -24.157 7.046 -15.024 1.00 0.00 94 THR A N 19
ATOM 27630 C CA . THR A 1 94 ? -25.594 7.073 -14.814 1.00 0.00 94 THR A CA 19
ATOM 27631 C C . THR A 1 94 ? -26.216 5.732 -15.209 1.00 0.00 94 THR A C 19
ATOM 27632 O O . THR A 1 94 ? -25.778 5.100 -16.169 1.00 0.00 94 THR A O 19
ATOM 27643 N N . SER A 1 95 ? -27.227 5.337 -14.449 1.00 0.00 95 SER A N 19
ATOM 27644 C CA . SER A 1 95 ? -27.913 4.083 -14.708 1.00 0.00 95 SER A CA 19
ATOM 27645 C C . SER A 1 95 ? -29.170 3.986 -13.841 1.00 0.00 95 SER A C 19
ATOM 27646 O O . SER A 1 95 ? -29.147 4.346 -12.665 1.00 0.00 95 SER A O 19
ATOM 27654 N N . GLY A 1 96 ? -30.238 3.497 -14.455 1.00 0.00 96 GLY A N 19
ATOM 27655 C CA . GLY A 1 96 ? -31.502 3.348 -13.754 1.00 0.00 96 GLY A CA 19
ATOM 27656 C C . GLY A 1 96 ? -31.755 1.885 -13.387 1.00 0.00 96 GLY A C 19
ATOM 27657 O O . GLY A 1 96 ? -31.472 0.985 -14.176 1.00 0.00 96 GLY A O 19
ATOM 27661 N N . SER A 1 97 ? -32.287 1.692 -12.189 1.00 0.00 97 SER A N 19
ATOM 27662 C CA . SER A 1 97 ? -32.583 0.354 -11.707 1.00 0.00 97 SER A CA 19
ATOM 27663 C C . SER A 1 97 ? -33.699 -0.270 -12.547 1.00 0.00 97 SER A C 19
ATOM 27664 O O . SER A 1 97 ? -34.441 0.439 -13.225 1.00 0.00 97 SER A O 19
ATOM 27672 N N . GLY A 1 98 ? -33.785 -1.590 -12.473 1.00 0.00 98 GLY A N 19
ATOM 27673 C CA . GLY A 1 98 ? -34.799 -2.317 -13.218 1.00 0.00 98 GLY A CA 19
ATOM 27674 C C . GLY A 1 98 ? -36.129 -2.333 -12.461 1.00 0.00 98 GLY A C 19
ATOM 27675 O O . GLY A 1 98 ? -36.508 -1.339 -11.845 1.00 0.00 98 GLY A O 19
ATOM 27679 N N . PRO A 1 99 ? -36.818 -3.503 -12.534 1.00 0.00 99 PRO A N 19
ATOM 27680 C CA . PRO A 1 99 ? -38.097 -3.662 -11.864 1.00 0.00 99 PRO A CA 19
ATOM 27681 C C . PRO A 1 99 ? -37.908 -3.828 -10.355 1.00 0.00 99 PRO A C 19
ATOM 27682 O O . PRO A 1 99 ? -37.044 -4.584 -9.913 1.00 0.00 99 PRO A O 19
ATOM 27693 N N . SER A 1 100 ? -38.731 -3.109 -9.605 1.00 0.00 100 SER A N 19
ATOM 27694 C CA . SER A 1 100 ? -38.665 -3.167 -8.155 1.00 0.00 100 SER A CA 19
ATOM 27695 C C . SER A 1 100 ? -39.920 -3.847 -7.601 1.00 0.00 100 SER A C 19
ATOM 27696 O O . SER A 1 100 ? -40.928 -3.957 -8.296 1.00 0.00 100 SER A O 19
ATOM 27704 N N . SER A 1 101 ? -39.815 -4.284 -6.355 1.00 0.00 101 SER A N 19
ATOM 27705 C CA . SER A 1 101 ? -40.929 -4.950 -5.700 1.00 0.00 101 SER A CA 19
ATOM 27706 C C . SER A 1 101 ? -42.235 -4.220 -6.019 1.00 0.00 101 SER A C 19
ATOM 27707 O O . SER A 1 101 ? -43.180 -4.824 -6.525 1.00 0.00 101 SER A O 19
ATOM 27715 N N . GLY A 1 102 ? -42.247 -2.932 -5.710 1.00 0.00 102 GLY A N 19
ATOM 27716 C CA . GLY A 1 102 ? -43.422 -2.114 -5.957 1.00 0.00 102 GLY A CA 19
ATOM 27717 C C . GLY A 1 102 ? -44.433 -2.246 -4.816 1.00 0.00 102 GLY A C 19
ATOM 27718 O O . GLY A 1 102 ? -44.124 -1.930 -3.668 1.00 0.00 102 GLY A O 19
ATOM 27722 N N . GLY A 1 1 ? 21.515 14.655 8.397 1.00 0.00 1 GLY A N 20
ATOM 27723 C CA . GLY A 1 1 ? 20.320 15.305 8.906 1.00 0.00 1 GLY A CA 20
ATOM 27724 C C . GLY A 1 1 ? 19.059 14.570 8.448 1.00 0.00 1 GLY A C 20
ATOM 27725 O O . GLY A 1 1 ? 19.128 13.676 7.606 1.00 0.00 1 GLY A O 20
ATOM 27729 N N . SER A 1 2 ? 17.935 14.974 9.023 1.00 0.00 2 SER A N 20
ATOM 27730 C CA . SER A 1 2 ? 16.660 14.365 8.684 1.00 0.00 2 SER A CA 20
ATOM 27731 C C . SER A 1 2 ? 15.597 15.448 8.492 1.00 0.00 2 SER A C 20
ATOM 27732 O O . SER A 1 2 ? 14.882 15.794 9.431 1.00 0.00 2 SER A O 20
ATOM 27740 N N . SER A 1 3 ? 15.527 15.954 7.269 1.00 0.00 3 SER A N 20
ATOM 27741 C CA . SER A 1 3 ? 14.563 16.991 6.942 1.00 0.00 3 SER A CA 20
ATOM 27742 C C . SER A 1 3 ? 13.928 16.704 5.580 1.00 0.00 3 SER A C 20
ATOM 27743 O O . SER A 1 3 ? 14.622 16.344 4.630 1.00 0.00 3 SER A O 20
ATOM 27751 N N . GLY A 1 4 ? 12.615 16.873 5.528 1.00 0.00 4 GLY A N 20
ATOM 27752 C CA . GLY A 1 4 ? 11.878 16.637 4.298 1.00 0.00 4 GLY A CA 20
ATOM 27753 C C . GLY A 1 4 ? 10.372 16.789 4.524 1.00 0.00 4 GLY A C 20
ATOM 27754 O O . GLY A 1 4 ? 9.823 16.231 5.473 1.00 0.00 4 GLY A O 20
ATOM 27758 N N . SER A 1 5 ? 9.747 17.546 3.635 1.00 0.00 5 SER A N 20
ATOM 27759 C CA . SER A 1 5 ? 8.315 17.779 3.724 1.00 0.00 5 SER A CA 20
ATOM 27760 C C . SER A 1 5 ? 7.866 18.717 2.603 1.00 0.00 5 SER A C 20
ATOM 27761 O O . SER A 1 5 ? 8.164 19.910 2.630 1.00 0.00 5 SER A O 20
ATOM 27769 N N . SER A 1 6 ? 7.156 18.143 1.643 1.00 0.00 6 SER A N 20
ATOM 27770 C CA . SER A 1 6 ? 6.662 18.913 0.514 1.00 0.00 6 SER A CA 20
ATOM 27771 C C . SER A 1 6 ? 5.780 18.033 -0.374 1.00 0.00 6 SER A C 20
ATOM 27772 O O . SER A 1 6 ? 6.204 16.964 -0.811 1.00 0.00 6 SER A O 20
ATOM 27780 N N . GLY A 1 7 ? 4.570 18.516 -0.615 1.00 0.00 7 GLY A N 20
ATOM 27781 C CA . GLY A 1 7 ? 3.625 17.787 -1.443 1.00 0.00 7 GLY A CA 20
ATOM 27782 C C . GLY A 1 7 ? 2.632 17.004 -0.582 1.00 0.00 7 GLY A C 20
ATOM 27783 O O . GLY A 1 7 ? 3.002 16.027 0.066 1.00 0.00 7 GLY A O 20
ATOM 27787 N N . SER A 1 8 ? 1.389 17.463 -0.604 1.00 0.00 8 SER A N 20
ATOM 27788 C CA . SER A 1 8 ? 0.339 16.817 0.167 1.00 0.00 8 SER A CA 20
ATOM 27789 C C . SER A 1 8 ? -1.032 17.298 -0.311 1.00 0.00 8 SER A C 20
ATOM 27790 O O . SER A 1 8 ? -1.406 18.447 -0.082 1.00 0.00 8 SER A O 20
ATOM 27798 N N . SER A 1 9 ? -1.745 16.393 -0.967 1.00 0.00 9 SER A N 20
ATOM 27799 C CA . SER A 1 9 ? -3.067 16.711 -1.480 1.00 0.00 9 SER A CA 20
ATOM 27800 C C . SER A 1 9 ? -3.717 15.454 -2.062 1.00 0.00 9 SER A C 20
ATOM 27801 O O . SER A 1 9 ? -3.024 14.517 -2.455 1.00 0.00 9 SER A O 20
ATOM 27809 N N . PHE A 1 10 ? -5.042 15.476 -2.100 1.00 0.00 10 PHE A N 20
ATOM 27810 C CA . PHE A 1 10 ? -5.793 14.350 -2.628 1.00 0.00 10 PHE A CA 20
ATOM 27811 C C . PHE A 1 10 ? -5.345 14.010 -4.051 1.00 0.00 10 PHE A C 20
ATOM 27812 O O . PHE A 1 10 ? -5.050 12.855 -4.353 1.00 0.00 10 PHE A O 20
ATOM 27829 N N . GLN A 1 11 ? -5.307 15.037 -4.886 1.00 0.00 11 GLN A N 20
ATOM 27830 C CA . GLN A 1 11 ? -4.900 14.862 -6.270 1.00 0.00 11 GLN A CA 20
ATOM 27831 C C . GLN A 1 11 ? -5.862 13.916 -6.991 1.00 0.00 11 GLN A C 20
ATOM 27832 O O . GLN A 1 11 ? -6.231 12.872 -6.454 1.00 0.00 11 GLN A O 20
ATOM 27846 N N . SER A 1 12 ? -6.242 14.315 -8.196 1.00 0.00 12 SER A N 20
ATOM 27847 C CA . SER A 1 12 ? -7.154 13.516 -8.996 1.00 0.00 12 SER A CA 20
ATOM 27848 C C . SER A 1 12 ? -6.777 13.614 -10.476 1.00 0.00 12 SER A C 20
ATOM 27849 O O . SER A 1 12 ? -6.263 14.639 -10.922 1.00 0.00 12 SER A O 20
ATOM 27857 N N . THR A 1 13 ? -7.047 12.536 -11.196 1.00 0.00 13 THR A N 20
ATOM 27858 C CA . THR A 1 13 ? -6.742 12.488 -12.616 1.00 0.00 13 THR A CA 20
ATOM 27859 C C . THR A 1 13 ? -7.963 12.016 -13.408 1.00 0.00 13 THR A C 20
ATOM 27860 O O . THR A 1 13 ? -8.364 12.656 -14.378 1.00 0.00 13 THR A O 20
ATOM 27871 N N . THR A 1 14 ? -8.521 10.899 -12.964 1.00 0.00 14 THR A N 20
ATOM 27872 C CA . THR A 1 14 ? -9.688 10.334 -13.619 1.00 0.00 14 THR A CA 20
ATOM 27873 C C . THR A 1 14 ? -10.956 10.667 -12.830 1.00 0.00 14 THR A C 20
ATOM 27874 O O . THR A 1 14 ? -11.869 11.303 -13.355 1.00 0.00 14 THR A O 20
ATOM 27885 N N . GLY A 1 15 ? -10.972 10.223 -11.582 1.00 0.00 15 GLY A N 20
ATOM 27886 C CA . GLY A 1 15 ? -12.113 10.467 -10.716 1.00 0.00 15 GLY A CA 20
ATOM 27887 C C . GLY A 1 15 ? -12.299 9.321 -9.719 1.00 0.00 15 GLY A C 20
ATOM 27888 O O . GLY A 1 15 ? -12.566 9.556 -8.541 1.00 0.00 15 GLY A O 20
ATOM 27892 N N . HIS A 1 16 ? -12.150 8.107 -10.227 1.00 0.00 16 HIS A N 20
ATOM 27893 C CA . HIS A 1 16 ? -12.299 6.924 -9.396 1.00 0.00 16 HIS A CA 20
ATOM 27894 C C . HIS A 1 16 ? -11.058 6.756 -8.517 1.00 0.00 16 HIS A C 20
ATOM 27895 O O . HIS A 1 16 ? -9.975 6.454 -9.017 1.00 0.00 16 HIS A O 20
ATOM 27909 N N . CYS A 1 17 ? -11.257 6.958 -7.223 1.00 0.00 17 CYS A N 20
ATOM 27910 C CA . CYS A 1 17 ? -10.168 6.832 -6.270 1.00 0.00 17 CYS A CA 20
ATOM 27911 C C . CYS A 1 17 ? -10.722 6.212 -4.986 1.00 0.00 17 CYS A C 20
ATOM 27912 O O . CYS A 1 17 ? -11.936 6.122 -4.810 1.00 0.00 17 CYS A O 20
ATOM 27920 N N . VAL A 1 18 ? -9.806 5.802 -4.121 1.00 0.00 18 VAL A N 20
ATOM 27921 C CA . VAL A 1 18 ? -10.188 5.193 -2.859 1.00 0.00 18 VAL A CA 20
ATOM 27922 C C . VAL A 1 18 ? -9.245 5.680 -1.757 1.00 0.00 18 VAL A C 20
ATOM 27923 O O . VAL A 1 18 ? -8.034 5.485 -1.841 1.00 0.00 18 VAL A O 20
ATOM 27936 N N . HIS A 1 19 ? -9.837 6.303 -0.748 1.00 0.00 19 HIS A N 20
ATOM 27937 C CA . HIS A 1 19 ? -9.064 6.819 0.369 1.00 0.00 19 HIS A CA 20
ATOM 27938 C C . HIS A 1 19 ? -8.838 5.705 1.394 1.00 0.00 19 HIS A C 20
ATOM 27939 O O . HIS A 1 19 ? -9.655 4.794 1.517 1.00 0.00 19 HIS A O 20
ATOM 27953 N N . MET A 1 20 ? -7.724 5.816 2.104 1.00 0.00 20 MET A N 20
ATOM 27954 C CA . MET A 1 20 ? -7.380 4.830 3.114 1.00 0.00 20 MET A CA 20
ATOM 27955 C C . MET A 1 20 ? -7.124 5.497 4.467 1.00 0.00 20 MET A C 20
ATOM 27956 O O . MET A 1 20 ? -6.716 6.656 4.524 1.00 0.00 20 MET A O 20
ATOM 27970 N N . ARG A 1 21 ? -7.374 4.737 5.523 1.00 0.00 21 ARG A N 20
ATOM 27971 C CA . ARG A 1 21 ? -7.176 5.240 6.871 1.00 0.00 21 ARG A CA 20
ATOM 27972 C C . ARG A 1 21 ? -6.975 4.079 7.847 1.00 0.00 21 ARG A C 20
ATOM 27973 O O . ARG A 1 21 ? -7.353 2.945 7.555 1.00 0.00 21 ARG A O 20
ATOM 27994 N N . GLY A 1 22 ? -6.379 4.401 8.986 1.00 0.00 22 GLY A N 20
ATOM 27995 C CA . GLY A 1 22 ? -6.123 3.399 10.006 1.00 0.00 22 GLY A CA 20
ATOM 27996 C C . GLY A 1 22 ? -5.324 2.226 9.434 1.00 0.00 22 GLY A C 20
ATOM 27997 O O . GLY A 1 22 ? -5.790 1.088 9.446 1.00 0.00 22 GLY A O 20
ATOM 28001 N N . LEU A 1 23 ? -4.134 2.544 8.947 1.00 0.00 23 LEU A N 20
ATOM 28002 C CA . LEU A 1 23 ? -3.265 1.531 8.372 1.00 0.00 23 LEU A CA 20
ATOM 28003 C C . LEU A 1 23 ? -2.199 1.139 9.396 1.00 0.00 23 LEU A C 20
ATOM 28004 O O . LEU A 1 23 ? -1.798 1.955 10.224 1.00 0.00 23 LEU A O 20
ATOM 28020 N N . PRO A 1 24 ? -1.758 -0.144 9.304 1.00 0.00 24 PRO A N 20
ATOM 28021 C CA . PRO A 1 24 ? -0.745 -0.655 10.212 1.00 0.00 24 PRO A CA 20
ATOM 28022 C C . PRO A 1 24 ? 0.640 -0.117 9.849 1.00 0.00 24 PRO A C 20
ATOM 28023 O O . PRO A 1 24 ? 0.898 0.212 8.692 1.00 0.00 24 PRO A O 20
ATOM 28034 N N . TYR A 1 25 ? 1.495 -0.043 10.858 1.00 0.00 25 TYR A N 20
ATOM 28035 C CA . TYR A 1 25 ? 2.847 0.450 10.660 1.00 0.00 25 TYR A CA 20
ATOM 28036 C C . TYR A 1 25 ? 3.616 -0.439 9.680 1.00 0.00 25 TYR A C 20
ATOM 28037 O O . TYR A 1 25 ? 4.609 -0.009 9.094 1.00 0.00 25 TYR A O 20
ATOM 28055 N N . ARG A 1 26 ? 3.128 -1.661 9.532 1.00 0.00 26 ARG A N 20
ATOM 28056 C CA . ARG A 1 26 ? 3.757 -2.614 8.633 1.00 0.00 26 ARG A CA 20
ATOM 28057 C C . ARG A 1 26 ? 2.950 -2.736 7.339 1.00 0.00 26 ARG A C 20
ATOM 28058 O O . ARG A 1 26 ? 2.833 -3.824 6.777 1.00 0.00 26 ARG A O 20
ATOM 28079 N N . ALA A 1 27 ? 2.415 -1.605 6.904 1.00 0.00 27 ALA A N 20
ATOM 28080 C CA . ALA A 1 27 ? 1.622 -1.571 5.687 1.00 0.00 27 ALA A CA 20
ATOM 28081 C C . ALA A 1 27 ? 2.313 -0.674 4.658 1.00 0.00 27 ALA A C 20
ATOM 28082 O O . ALA A 1 27 ? 2.555 0.504 4.920 1.00 0.00 27 ALA A O 20
ATOM 28089 N N . THR A 1 28 ? 2.611 -1.264 3.510 1.00 0.00 28 THR A N 20
ATOM 28090 C CA . THR A 1 28 ? 3.269 -0.533 2.441 1.00 0.00 28 THR A CA 20
ATOM 28091 C C . THR A 1 28 ? 2.465 -0.646 1.144 1.00 0.00 28 THR A C 20
ATOM 28092 O O . THR A 1 28 ? 1.414 -1.284 1.115 1.00 0.00 28 THR A O 20
ATOM 28103 N N . GLU A 1 29 ? 2.990 -0.016 0.104 1.00 0.00 29 GLU A N 20
ATOM 28104 C CA . GLU A 1 29 ? 2.334 -0.037 -1.193 1.00 0.00 29 GLU A CA 20
ATOM 28105 C C . GLU A 1 29 ? 2.243 -1.471 -1.718 1.00 0.00 29 GLU A C 20
ATOM 28106 O O . GLU A 1 29 ? 1.245 -1.851 -2.329 1.00 0.00 29 GLU A O 20
ATOM 28118 N N . ASN A 1 30 ? 3.299 -2.230 -1.460 1.00 0.00 30 ASN A N 20
ATOM 28119 C CA . ASN A 1 30 ? 3.351 -3.614 -1.899 1.00 0.00 30 ASN A CA 20
ATOM 28120 C C . ASN A 1 30 ? 2.216 -4.397 -1.237 1.00 0.00 30 ASN A C 20
ATOM 28121 O O . ASN A 1 30 ? 1.807 -5.445 -1.735 1.00 0.00 30 ASN A O 20
ATOM 28132 N N . ASP A 1 31 ? 1.739 -3.859 -0.124 1.00 0.00 31 ASP A N 20
ATOM 28133 C CA . ASP A 1 31 ? 0.659 -4.495 0.611 1.00 0.00 31 ASP A CA 20
ATOM 28134 C C . ASP A 1 31 ? -0.681 -3.950 0.113 1.00 0.00 31 ASP A C 20
ATOM 28135 O O . ASP A 1 31 ? -1.611 -4.715 -0.141 1.00 0.00 31 ASP A O 20
ATOM 28144 N N . ILE A 1 32 ? -0.739 -2.632 -0.010 1.00 0.00 32 ILE A N 20
ATOM 28145 C CA . ILE A 1 32 ? -1.950 -1.976 -0.473 1.00 0.00 32 ILE A CA 20
ATOM 28146 C C . ILE A 1 32 ? -2.308 -2.499 -1.866 1.00 0.00 32 ILE A C 20
ATOM 28147 O O . ILE A 1 32 ? -3.459 -2.408 -2.290 1.00 0.00 32 ILE A O 20
ATOM 28163 N N . TYR A 1 33 ? -1.300 -3.035 -2.539 1.00 0.00 33 TYR A N 20
ATOM 28164 C CA . TYR A 1 33 ? -1.494 -3.572 -3.875 1.00 0.00 33 TYR A CA 20
ATOM 28165 C C . TYR A 1 33 ? -2.176 -4.941 -3.822 1.00 0.00 33 TYR A C 20
ATOM 28166 O O . TYR A 1 33 ? -3.052 -5.233 -4.634 1.00 0.00 33 TYR A O 20
ATOM 28184 N N . ASN A 1 34 ? -1.748 -5.743 -2.858 1.00 0.00 34 ASN A N 20
ATOM 28185 C CA . ASN A 1 34 ? -2.306 -7.073 -2.688 1.00 0.00 34 ASN A CA 20
ATOM 28186 C C . ASN A 1 34 ? -3.568 -6.986 -1.828 1.00 0.00 34 ASN A C 20
ATOM 28187 O O . ASN A 1 34 ? -4.353 -7.932 -1.773 1.00 0.00 34 ASN A O 20
ATOM 28198 N N . PHE A 1 35 ? -3.724 -5.843 -1.177 1.00 0.00 35 PHE A N 20
ATOM 28199 C CA . PHE A 1 35 ? -4.877 -5.620 -0.321 1.00 0.00 35 PHE A CA 20
ATOM 28200 C C . PHE A 1 35 ? -6.147 -5.423 -1.152 1.00 0.00 35 PHE A C 20
ATOM 28201 O O . PHE A 1 35 ? -7.252 -5.670 -0.673 1.00 0.00 35 PHE A O 20
ATOM 28218 N N . PHE A 1 36 ? -5.946 -4.980 -2.385 1.00 0.00 36 PHE A N 20
ATOM 28219 C CA . PHE A 1 36 ? -7.060 -4.746 -3.287 1.00 0.00 36 PHE A CA 20
ATOM 28220 C C . PHE A 1 36 ? -7.188 -5.881 -4.306 1.00 0.00 36 PHE A C 20
ATOM 28221 O O . PHE A 1 36 ? -8.230 -6.037 -4.939 1.00 0.00 36 PHE A O 20
ATOM 28238 N N . SER A 1 37 ? -6.112 -6.644 -4.432 1.00 0.00 37 SER A N 20
ATOM 28239 C CA . SER A 1 37 ? -6.090 -7.759 -5.363 1.00 0.00 37 SER A CA 20
ATOM 28240 C C . SER A 1 37 ? -7.254 -8.708 -5.069 1.00 0.00 37 SER A C 20
ATOM 28241 O O . SER A 1 37 ? -7.612 -8.918 -3.911 1.00 0.00 37 SER A O 20
ATOM 28249 N N . PRO A 1 38 ? -7.827 -9.272 -6.167 1.00 0.00 38 PRO A N 20
ATOM 28250 C CA . PRO A 1 38 ? -7.341 -8.970 -7.502 1.00 0.00 38 PRO A CA 20
ATOM 28251 C C . PRO A 1 38 ? -7.785 -7.574 -7.945 1.00 0.00 38 PRO A C 20
ATOM 28252 O O . PRO A 1 38 ? -8.979 -7.279 -7.977 1.00 0.00 38 PRO A O 20
ATOM 28263 N N . LEU A 1 39 ? -6.800 -6.751 -8.274 1.00 0.00 39 LEU A N 20
ATOM 28264 C CA . LEU A 1 39 ? -7.074 -5.393 -8.713 1.00 0.00 39 LEU A CA 20
ATOM 28265 C C . LEU A 1 39 ? -5.775 -4.747 -9.199 1.00 0.00 39 LEU A C 20
ATOM 28266 O O . LEU A 1 39 ? -4.693 -5.297 -9.002 1.00 0.00 39 LEU A O 20
ATOM 28282 N N . ASN A 1 40 ? -5.926 -3.590 -9.825 1.00 0.00 40 ASN A N 20
ATOM 28283 C CA . ASN A 1 40 ? -4.779 -2.863 -10.341 1.00 0.00 40 ASN A CA 20
ATOM 28284 C C . ASN A 1 40 ? -4.957 -1.370 -10.059 1.00 0.00 40 ASN A C 20
ATOM 28285 O O . ASN A 1 40 ? -5.584 -0.657 -10.840 1.00 0.00 40 ASN A O 20
ATOM 28296 N N . PRO A 1 41 ? -4.378 -0.929 -8.909 1.00 0.00 41 PRO A N 20
ATOM 28297 C CA . PRO A 1 41 ? -4.466 0.466 -8.514 1.00 0.00 41 PRO A CA 20
ATOM 28298 C C . PRO A 1 41 ? -3.532 1.335 -9.358 1.00 0.00 41 PRO A C 20
ATOM 28299 O O . PRO A 1 41 ? -2.323 1.114 -9.380 1.00 0.00 41 PRO A O 20
ATOM 28310 N N . MET A 1 42 ? -4.130 2.306 -10.034 1.00 0.00 42 MET A N 20
ATOM 28311 C CA . MET A 1 42 ? -3.367 3.210 -10.878 1.00 0.00 42 MET A CA 20
ATOM 28312 C C . MET A 1 42 ? -2.139 3.745 -10.138 1.00 0.00 42 MET A C 20
ATOM 28313 O O . MET A 1 42 ? -1.089 3.956 -10.744 1.00 0.00 42 MET A O 20
ATOM 28327 N N . ARG A 1 43 ? -2.311 3.948 -8.840 1.00 0.00 43 ARG A N 20
ATOM 28328 C CA . ARG A 1 43 ? -1.229 4.454 -8.012 1.00 0.00 43 ARG A CA 20
ATOM 28329 C C . ARG A 1 43 ? -1.656 4.487 -6.544 1.00 0.00 43 ARG A C 20
ATOM 28330 O O . ARG A 1 43 ? -2.834 4.668 -6.240 1.00 0.00 43 ARG A O 20
ATOM 28351 N N . VAL A 1 44 ? -0.675 4.309 -5.671 1.00 0.00 44 VAL A N 20
ATOM 28352 C CA . VAL A 1 44 ? -0.934 4.317 -4.241 1.00 0.00 44 VAL A CA 20
ATOM 28353 C C . VAL A 1 44 ? -0.046 5.367 -3.572 1.00 0.00 44 VAL A C 20
ATOM 28354 O O . VAL A 1 44 ? 1.178 5.307 -3.675 1.00 0.00 44 VAL A O 20
ATOM 28367 N N . HIS A 1 45 ? -0.698 6.306 -2.901 1.00 0.00 45 HIS A N 20
ATOM 28368 C CA . HIS A 1 45 ? 0.017 7.368 -2.215 1.00 0.00 45 HIS A CA 20
ATOM 28369 C C . HIS A 1 45 ? 0.121 7.038 -0.724 1.00 0.00 45 HIS A C 20
ATOM 28370 O O . HIS A 1 45 ? -0.887 6.765 -0.074 1.00 0.00 45 HIS A O 20
ATOM 28384 N N . ILE A 1 46 ? 1.349 7.072 -0.228 1.00 0.00 46 ILE A N 20
ATOM 28385 C CA . ILE A 1 46 ? 1.597 6.780 1.174 1.00 0.00 46 ILE A CA 20
ATOM 28386 C C . ILE A 1 46 ? 1.964 8.074 1.903 1.00 0.00 46 ILE A C 20
ATOM 28387 O O . ILE A 1 46 ? 3.105 8.529 1.832 1.00 0.00 46 ILE A O 20
ATOM 28403 N N . GLU A 1 47 ? 0.976 8.630 2.588 1.00 0.00 47 GLU A N 20
ATOM 28404 C CA . GLU A 1 47 ? 1.181 9.862 3.330 1.00 0.00 47 GLU A CA 20
ATOM 28405 C C . GLU A 1 47 ? 2.185 9.640 4.463 1.00 0.00 47 GLU A C 20
ATOM 28406 O O . GLU A 1 47 ? 1.958 8.813 5.345 1.00 0.00 47 GLU A O 20
ATOM 28418 N N . ILE A 1 48 ? 3.275 10.391 4.401 1.00 0.00 48 ILE A N 20
ATOM 28419 C CA . ILE A 1 48 ? 4.315 10.286 5.410 1.00 0.00 48 ILE A CA 20
ATOM 28420 C C . ILE A 1 48 ? 4.257 11.512 6.325 1.00 0.00 48 ILE A C 20
ATOM 28421 O O . ILE A 1 48 ? 3.947 12.613 5.874 1.00 0.00 48 ILE A O 20
ATOM 28437 N N . GLY A 1 49 ? 4.561 11.278 7.593 1.00 0.00 49 GLY A N 20
ATOM 28438 C CA . GLY A 1 49 ? 4.547 12.349 8.575 1.00 0.00 49 GLY A CA 20
ATOM 28439 C C . GLY A 1 49 ? 5.865 13.127 8.556 1.00 0.00 49 GLY A C 20
ATOM 28440 O O . GLY A 1 49 ? 6.757 12.824 7.766 1.00 0.00 49 GLY A O 20
ATOM 28444 N N . PRO A 1 50 ? 5.947 14.140 9.459 1.00 0.00 50 PRO A N 20
ATOM 28445 C CA . PRO A 1 50 ? 7.140 14.964 9.553 1.00 0.00 50 PRO A CA 20
ATOM 28446 C C . PRO A 1 50 ? 8.275 14.208 10.247 1.00 0.00 50 PRO A C 20
ATOM 28447 O O . PRO A 1 50 ? 8.581 14.470 11.410 1.00 0.00 50 PRO A O 20
ATOM 28458 N N . ASP A 1 51 ? 8.868 13.285 9.505 1.00 0.00 51 ASP A N 20
ATOM 28459 C CA . ASP A 1 51 ? 9.963 12.488 10.034 1.00 0.00 51 ASP A CA 20
ATOM 28460 C C . ASP A 1 51 ? 10.247 11.324 9.084 1.00 0.00 51 ASP A C 20
ATOM 28461 O O . ASP A 1 51 ? 11.396 11.084 8.717 1.00 0.00 51 ASP A O 20
ATOM 28470 N N . GLY A 1 52 ? 9.180 10.631 8.712 1.00 0.00 52 GLY A N 20
ATOM 28471 C CA . GLY A 1 52 ? 9.301 9.498 7.811 1.00 0.00 52 GLY A CA 20
ATOM 28472 C C . GLY A 1 52 ? 8.216 8.456 8.093 1.00 0.00 52 GLY A C 20
ATOM 28473 O O . GLY A 1 52 ? 7.781 7.747 7.187 1.00 0.00 52 GLY A O 20
ATOM 28477 N N . ARG A 1 53 ? 7.810 8.397 9.353 1.00 0.00 53 ARG A N 20
ATOM 28478 C CA . ARG A 1 53 ? 6.784 7.454 9.765 1.00 0.00 53 ARG A CA 20
ATOM 28479 C C . ARG A 1 53 ? 5.496 7.692 8.975 1.00 0.00 53 ARG A C 20
ATOM 28480 O O . ARG A 1 53 ? 5.201 8.821 8.587 1.00 0.00 53 ARG A O 20
ATOM 28501 N N . VAL A 1 54 ? 4.763 6.609 8.759 1.00 0.00 54 VAL A N 20
ATOM 28502 C CA . VAL A 1 54 ? 3.513 6.686 8.022 1.00 0.00 54 VAL A CA 20
ATOM 28503 C C . VAL A 1 54 ? 2.477 7.435 8.862 1.00 0.00 54 VAL A C 20
ATOM 28504 O O . VAL A 1 54 ? 2.745 7.799 10.006 1.00 0.00 54 VAL A O 20
ATOM 28517 N N . THR A 1 55 ? 1.314 7.644 8.261 1.00 0.00 55 THR A N 20
ATOM 28518 C CA . THR A 1 55 ? 0.236 8.343 8.938 1.00 0.00 55 THR A CA 20
ATOM 28519 C C . THR A 1 55 ? -0.950 7.404 9.165 1.00 0.00 55 THR A C 20
ATOM 28520 O O . THR A 1 55 ? -1.691 7.557 10.135 1.00 0.00 55 THR A O 20
ATOM 28531 N N . GLY A 1 56 ? -1.093 6.453 8.254 1.00 0.00 56 GLY A N 20
ATOM 28532 C CA . GLY A 1 56 ? -2.176 5.488 8.342 1.00 0.00 56 GLY A CA 20
ATOM 28533 C C . GLY A 1 56 ? -3.141 5.638 7.165 1.00 0.00 56 GLY A C 20
ATOM 28534 O O . GLY A 1 56 ? -3.945 4.747 6.899 1.00 0.00 56 GLY A O 20
ATOM 28538 N N . GLU A 1 57 ? -3.029 6.773 6.490 1.00 0.00 57 GLU A N 20
ATOM 28539 C CA . GLU A 1 57 ? -3.881 7.052 5.347 1.00 0.00 57 GLU A CA 20
ATOM 28540 C C . GLU A 1 57 ? -3.161 6.689 4.047 1.00 0.00 57 GLU A C 20
ATOM 28541 O O . GLU A 1 57 ? -1.934 6.606 4.015 1.00 0.00 57 GLU A O 20
ATOM 28553 N N . ALA A 1 58 ? -3.954 6.483 3.006 1.00 0.00 58 ALA A N 20
ATOM 28554 C CA . ALA A 1 58 ? -3.408 6.132 1.706 1.00 0.00 58 ALA A CA 20
ATOM 28555 C C . ALA A 1 58 ? -4.433 6.462 0.620 1.00 0.00 58 ALA A C 20
ATOM 28556 O O . ALA A 1 58 ? -5.635 6.299 0.826 1.00 0.00 58 ALA A O 20
ATOM 28563 N N . ASP A 1 59 ? -3.922 6.919 -0.513 1.00 0.00 59 ASP A N 20
ATOM 28564 C CA . ASP A 1 59 ? -4.778 7.273 -1.632 1.00 0.00 59 ASP A CA 20
ATOM 28565 C C . ASP A 1 59 ? -4.615 6.234 -2.743 1.00 0.00 59 ASP A C 20
ATOM 28566 O O . ASP A 1 59 ? -3.497 5.846 -3.076 1.00 0.00 59 ASP A O 20
ATOM 28575 N N . VAL A 1 60 ? -5.748 5.811 -3.285 1.00 0.00 60 VAL A N 20
ATOM 28576 C CA . VAL A 1 60 ? -5.745 4.824 -4.351 1.00 0.00 60 VAL A CA 20
ATOM 28577 C C . VAL A 1 60 ? -6.468 5.396 -5.572 1.00 0.00 60 VAL A C 20
ATOM 28578 O O . VAL A 1 60 ? -7.385 6.204 -5.433 1.00 0.00 60 VAL A O 20
ATOM 28591 N N . GLU A 1 61 ? -6.027 4.955 -6.741 1.00 0.00 61 GLU A N 20
ATOM 28592 C CA . GLU A 1 61 ? -6.620 5.413 -7.986 1.00 0.00 61 GLU A CA 20
ATOM 28593 C C . GLU A 1 61 ? -6.937 4.222 -8.893 1.00 0.00 61 GLU A C 20
ATOM 28594 O O . GLU A 1 61 ? -6.162 3.269 -8.965 1.00 0.00 61 GLU A O 20
ATOM 28606 N N . PHE A 1 62 ? -8.076 4.315 -9.562 1.00 0.00 62 PHE A N 20
ATOM 28607 C CA . PHE A 1 62 ? -8.505 3.257 -10.462 1.00 0.00 62 PHE A CA 20
ATOM 28608 C C . PHE A 1 62 ? -9.071 3.837 -11.760 1.00 0.00 62 PHE A C 20
ATOM 28609 O O . PHE A 1 62 ? -9.702 4.893 -11.749 1.00 0.00 62 PHE A O 20
ATOM 28626 N N . ALA A 1 63 ? -8.825 3.120 -12.847 1.00 0.00 63 ALA A N 20
ATOM 28627 C CA . ALA A 1 63 ? -9.302 3.550 -14.150 1.00 0.00 63 ALA A CA 20
ATOM 28628 C C . ALA A 1 63 ? -10.829 3.645 -14.123 1.00 0.00 63 ALA A C 20
ATOM 28629 O O . ALA A 1 63 ? -11.396 4.680 -14.469 1.00 0.00 63 ALA A O 20
ATOM 28636 N N . THR A 1 64 ? -11.450 2.551 -13.710 1.00 0.00 64 THR A N 20
ATOM 28637 C CA . THR A 1 64 ? -12.900 2.497 -13.634 1.00 0.00 64 THR A CA 20
ATOM 28638 C C . THR A 1 64 ? -13.366 2.691 -12.190 1.00 0.00 64 THR A C 20
ATOM 28639 O O . THR A 1 64 ? -12.551 2.915 -11.296 1.00 0.00 64 THR A O 20
ATOM 28650 N N . HIS A 1 65 ? -14.675 2.597 -12.006 1.00 0.00 65 HIS A N 20
ATOM 28651 C CA . HIS A 1 65 ? -15.259 2.760 -10.685 1.00 0.00 65 HIS A CA 20
ATOM 28652 C C . HIS A 1 65 ? -15.316 1.403 -9.980 1.00 0.00 65 HIS A C 20
ATOM 28653 O O . HIS A 1 65 ? -15.013 1.305 -8.792 1.00 0.00 65 HIS A O 20
ATOM 28667 N N . GLU A 1 66 ? -15.707 0.392 -10.741 1.00 0.00 66 GLU A N 20
ATOM 28668 C CA . GLU A 1 66 ? -15.808 -0.954 -10.203 1.00 0.00 66 GLU A CA 20
ATOM 28669 C C . GLU A 1 66 ? -14.514 -1.335 -9.480 1.00 0.00 66 GLU A C 20
ATOM 28670 O O . GLU A 1 66 ? -14.547 -1.773 -8.331 1.00 0.00 66 GLU A O 20
ATOM 28682 N N . ASP A 1 67 ? -13.406 -1.155 -10.183 1.00 0.00 67 ASP A N 20
ATOM 28683 C CA . ASP A 1 67 ? -12.104 -1.474 -9.623 1.00 0.00 67 ASP A CA 20
ATOM 28684 C C . ASP A 1 67 ? -11.890 -0.659 -8.346 1.00 0.00 67 ASP A C 20
ATOM 28685 O O . ASP A 1 67 ? -11.010 -0.973 -7.545 1.00 0.00 67 ASP A O 20
ATOM 28694 N N . ALA A 1 68 ? -12.708 0.371 -8.195 1.00 0.00 68 ALA A N 20
ATOM 28695 C CA . ALA A 1 68 ? -12.619 1.234 -7.029 1.00 0.00 68 ALA A CA 20
ATOM 28696 C C . ALA A 1 68 ? -13.506 0.672 -5.916 1.00 0.00 68 ALA A C 20
ATOM 28697 O O . ALA A 1 68 ? -13.118 0.672 -4.749 1.00 0.00 68 ALA A O 20
ATOM 28704 N N . VAL A 1 69 ? -14.681 0.208 -6.316 1.00 0.00 69 VAL A N 20
ATOM 28705 C CA . VAL A 1 69 ? -15.626 -0.355 -5.367 1.00 0.00 69 VAL A CA 20
ATOM 28706 C C . VAL A 1 69 ? -15.051 -1.649 -4.788 1.00 0.00 69 VAL A C 20
ATOM 28707 O O . VAL A 1 69 ? -15.035 -1.836 -3.572 1.00 0.00 69 VAL A O 20
ATOM 28720 N N . ALA A 1 70 ? -14.592 -2.510 -5.685 1.00 0.00 70 ALA A N 20
ATOM 28721 C CA . ALA A 1 70 ? -14.018 -3.781 -5.278 1.00 0.00 70 ALA A CA 20
ATOM 28722 C C . ALA A 1 70 ? -12.803 -3.523 -4.385 1.00 0.00 70 ALA A C 20
ATOM 28723 O O . ALA A 1 70 ? -12.546 -4.278 -3.448 1.00 0.00 70 ALA A O 20
ATOM 28730 N N . ALA A 1 71 ? -12.087 -2.456 -4.706 1.00 0.00 71 ALA A N 20
ATOM 28731 C CA . ALA A 1 71 ? -10.906 -2.089 -3.944 1.00 0.00 71 ALA A CA 20
ATOM 28732 C C . ALA A 1 71 ? -11.319 -1.711 -2.521 1.00 0.00 71 ALA A C 20
ATOM 28733 O O . ALA A 1 71 ? -10.786 -2.249 -1.552 1.00 0.00 71 ALA A O 20
ATOM 28740 N N .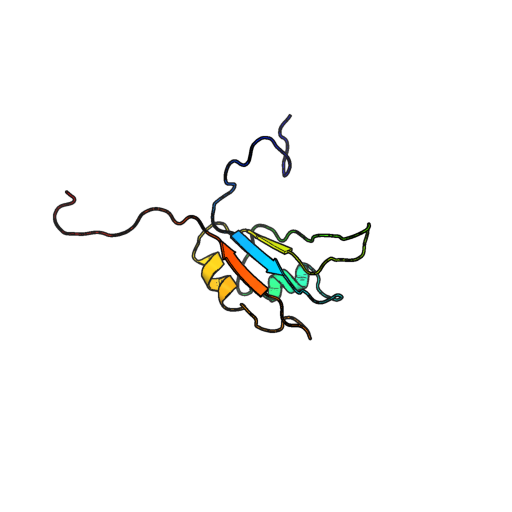 MET A 1 72 ? -12.266 -0.788 -2.439 1.00 0.00 72 MET A N 20
ATOM 28741 C CA . MET A 1 72 ? -12.757 -0.331 -1.150 1.00 0.00 72 MET A CA 20
ATOM 28742 C C . MET A 1 72 ? -13.746 -1.335 -0.553 1.00 0.00 72 MET A C 20
ATOM 28743 O O . MET A 1 72 ? -14.259 -1.127 0.545 1.00 0.00 72 MET A O 20
ATOM 28757 N N . ALA A 1 73 ? -13.983 -2.401 -1.303 1.00 0.00 73 ALA A N 20
ATOM 28758 C CA . ALA A 1 73 ? -14.901 -3.437 -0.862 1.00 0.00 73 ALA A CA 20
ATOM 28759 C C . ALA A 1 73 ? -14.334 -4.117 0.386 1.00 0.00 73 ALA A C 20
ATOM 28760 O O . ALA A 1 73 ? -15.034 -4.872 1.058 1.00 0.00 73 ALA A O 20
ATOM 28767 N N . LYS A 1 74 ? -13.071 -3.824 0.659 1.00 0.00 74 LYS A N 20
ATOM 28768 C CA . LYS A 1 74 ? -12.402 -4.397 1.814 1.00 0.00 74 LYS A CA 20
ATOM 28769 C C . LYS A 1 74 ? -12.404 -3.380 2.956 1.00 0.00 74 LYS A C 20
ATOM 28770 O O . LYS A 1 74 ? -11.400 -3.214 3.647 1.00 0.00 74 LYS A O 20
ATOM 28789 N N . ASP A 1 75 ? -13.544 -2.725 3.120 1.00 0.00 75 ASP A N 20
ATOM 28790 C CA . ASP A 1 75 ? -13.690 -1.728 4.167 1.00 0.00 75 ASP A CA 20
ATOM 28791 C C . ASP A 1 75 ? -13.776 -2.428 5.525 1.00 0.00 75 ASP A C 20
ATOM 28792 O O . ASP A 1 75 ? -14.379 -3.495 5.640 1.00 0.00 75 ASP A O 20
ATOM 28801 N N . LYS A 1 76 ? -13.164 -1.801 6.518 1.00 0.00 76 LYS A N 20
ATOM 28802 C CA . LYS A 1 76 ? -13.164 -2.351 7.863 1.00 0.00 76 LYS A CA 20
ATOM 28803 C C . LYS A 1 76 ? -12.309 -3.620 7.890 1.00 0.00 76 LYS A C 20
ATOM 28804 O O . LYS A 1 76 ? -12.484 -4.472 8.760 1.00 0.00 76 LYS A O 20
ATOM 28823 N N . ALA A 1 77 ? -11.402 -3.704 6.928 1.00 0.00 77 ALA A N 20
ATOM 28824 C CA . ALA A 1 77 ? -10.519 -4.854 6.831 1.00 0.00 77 ALA A CA 20
ATOM 28825 C C . ALA A 1 77 ? -9.121 -4.461 7.312 1.00 0.00 77 ALA A C 20
ATOM 28826 O O . ALA A 1 77 ? -8.613 -3.400 6.952 1.00 0.00 77 ALA A O 20
ATOM 28833 N N . ASN A 1 78 ? -8.539 -5.336 8.118 1.00 0.00 78 ASN A N 20
ATOM 28834 C CA . ASN A 1 78 ? -7.209 -5.094 8.651 1.00 0.00 78 ASN A CA 20
ATOM 28835 C C . ASN A 1 78 ? -6.165 -5.652 7.682 1.00 0.00 78 ASN A C 20
ATOM 28836 O O . ASN A 1 78 ? -6.233 -6.818 7.296 1.00 0.00 78 ASN A O 20
ATOM 28847 N N . MET A 1 79 ? -5.225 -4.793 7.316 1.00 0.00 79 MET A N 20
ATOM 28848 C CA . MET A 1 79 ? -4.169 -5.186 6.399 1.00 0.00 79 MET A CA 20
ATOM 28849 C C . MET A 1 79 ? -3.265 -6.249 7.027 1.00 0.00 79 MET A C 20
ATOM 28850 O O . MET A 1 79 ? -2.772 -7.137 6.333 1.00 0.00 79 MET A O 20
ATOM 28864 N N . GLN A 1 80 ? -3.076 -6.124 8.332 1.00 0.00 80 GLN A N 20
ATOM 28865 C CA . GLN A 1 80 ? -2.241 -7.064 9.061 1.00 0.00 80 GLN A CA 20
ATOM 28866 C C . GLN A 1 80 ? -2.843 -7.352 10.437 1.00 0.00 80 GLN A C 20
ATOM 28867 O O . GLN A 1 80 ? -3.040 -8.511 10.802 1.00 0.00 80 GLN A O 20
ATOM 28881 N N . HIS A 1 81 ? -3.119 -6.279 11.164 1.00 0.00 81 HIS A N 20
ATOM 28882 C CA . HIS A 1 81 ? -3.695 -6.403 12.492 1.00 0.00 81 HIS A CA 20
ATOM 28883 C C . HIS A 1 81 ? -4.324 -5.071 12.905 1.00 0.00 81 HIS A C 20
ATOM 28884 O O . HIS A 1 81 ? -4.476 -4.794 14.094 1.00 0.00 81 HIS A O 20
ATOM 28898 N N . ARG A 1 82 ? -4.671 -4.280 11.900 1.00 0.00 82 ARG A N 20
ATOM 28899 C CA . ARG A 1 82 ? -5.280 -2.984 12.143 1.00 0.00 82 ARG A CA 20
ATOM 28900 C C . ARG A 1 82 ? -6.359 -2.699 11.097 1.00 0.00 82 ARG A C 20
ATOM 28901 O O . ARG A 1 82 ? -6.056 -2.534 9.916 1.00 0.00 82 ARG A O 20
ATOM 28922 N N . TYR A 1 83 ? -7.597 -2.650 11.567 1.00 0.00 83 TYR A N 20
ATOM 28923 C CA . TYR A 1 83 ? -8.723 -2.388 10.687 1.00 0.00 83 TYR A CA 20
ATOM 28924 C C . TYR A 1 83 ? -8.460 -1.162 9.810 1.00 0.00 83 TYR A C 20
ATOM 28925 O O . TYR A 1 83 ? -8.369 -0.043 10.313 1.00 0.00 83 TYR A O 20
ATOM 28943 N N . VAL A 1 84 ? -8.345 -1.414 8.515 1.00 0.00 84 VAL A N 20
ATOM 28944 C CA . VAL A 1 84 ? -8.094 -0.345 7.564 1.00 0.00 84 VAL A CA 20
ATOM 28945 C C . VAL A 1 84 ? -9.429 0.230 7.086 1.00 0.00 84 VAL A C 20
ATOM 28946 O O . VAL A 1 84 ? -10.446 -0.461 7.098 1.00 0.00 84 VAL A O 20
ATOM 28959 N N . GLU A 1 85 ? -9.382 1.490 6.678 1.00 0.00 85 GLU A N 20
ATOM 28960 C CA . GLU A 1 85 ? -10.575 2.166 6.198 1.00 0.00 85 GLU A CA 20
ATOM 28961 C C . GLU A 1 85 ? -10.496 2.369 4.683 1.00 0.00 85 GLU A C 20
ATOM 28962 O O . GLU A 1 85 ? -9.407 2.500 4.126 1.00 0.00 85 GLU A O 20
ATOM 28974 N N . LEU A 1 86 ? -11.665 2.388 4.060 1.00 0.00 86 LEU A N 20
ATOM 28975 C CA . LEU A 1 86 ? -11.743 2.572 2.620 1.00 0.00 86 LEU A CA 20
ATOM 28976 C C . LEU A 1 86 ? -12.959 3.438 2.286 1.00 0.00 86 LEU A C 20
ATOM 28977 O O . LEU A 1 86 ? -14.092 3.067 2.589 1.00 0.00 86 LEU A O 20
ATOM 28993 N N . PHE A 1 87 ? -12.682 4.576 1.667 1.00 0.00 87 PHE A N 20
ATOM 28994 C CA . PHE A 1 87 ? -13.739 5.499 1.289 1.00 0.00 87 PHE A CA 20
ATOM 28995 C C . PHE A 1 87 ? -13.882 5.574 -0.233 1.00 0.00 87 PHE A C 20
ATOM 28996 O O . PHE A 1 87 ? -12.999 6.088 -0.918 1.00 0.00 87 PHE A O 20
ATOM 29013 N N . LEU A 1 88 ? -15.001 5.055 -0.717 1.00 0.00 88 LEU A N 20
ATOM 29014 C CA . LEU A 1 88 ? -15.271 5.058 -2.144 1.00 0.00 88 LEU A CA 20
ATOM 29015 C C . LEU A 1 88 ? -15.401 6.502 -2.632 1.00 0.00 88 LEU A C 20
ATOM 29016 O O . LEU A 1 88 ? -16.299 7.226 -2.205 1.00 0.00 88 LEU A O 20
ATOM 29032 N N . ASN A 1 89 ? -14.492 6.878 -3.519 1.00 0.00 89 ASN A N 20
ATOM 29033 C CA . ASN A 1 89 ? -14.494 8.223 -4.069 1.00 0.00 89 ASN A CA 20
ATOM 29034 C C . ASN A 1 89 ? -14.362 8.147 -5.592 1.00 0.00 89 ASN A C 20
ATOM 29035 O O . ASN A 1 89 ? -13.276 7.896 -6.112 1.00 0.00 89 ASN A O 20
ATOM 29046 N N . SER A 1 90 ? -15.482 8.368 -6.263 1.00 0.00 90 SER A N 20
ATOM 29047 C CA . SER A 1 90 ? -15.506 8.328 -7.715 1.00 0.00 90 SER A CA 20
ATOM 29048 C C . SER A 1 90 ? -16.465 9.391 -8.253 1.00 0.00 90 SER A C 20
ATOM 29049 O O . SER A 1 90 ? -17.219 9.995 -7.491 1.00 0.00 90 SER A O 20
ATOM 29057 N N . THR A 1 91 ? -16.407 9.587 -9.562 1.00 0.00 91 THR A N 20
ATOM 29058 C CA . THR A 1 91 ? -17.262 10.567 -10.211 1.00 0.00 91 THR A CA 20
ATOM 29059 C C . THR A 1 91 ? -18.430 9.873 -10.914 1.00 0.00 91 THR A C 20
ATOM 29060 O O . THR A 1 91 ? -19.478 10.479 -11.130 1.00 0.00 91 THR A O 20
ATOM 29071 N N . ALA A 1 92 ? -18.210 8.610 -11.252 1.00 0.00 92 ALA A N 20
ATOM 29072 C CA . ALA A 1 92 ? -19.231 7.827 -11.927 1.00 0.00 92 ALA A CA 20
ATOM 29073 C C . ALA A 1 92 ? -19.788 8.630 -13.104 1.00 0.00 92 ALA A C 20
ATOM 29074 O O . ALA A 1 92 ? -19.308 9.724 -13.397 1.00 0.00 92 ALA A O 20
ATOM 29081 N N . GLY A 1 93 ? -20.793 8.055 -13.748 1.00 0.00 93 GLY A N 20
ATOM 29082 C CA . GLY A 1 93 ? -21.421 8.703 -14.887 1.00 0.00 93 GLY A CA 20
ATOM 29083 C C . GLY A 1 93 ? -22.934 8.813 -14.691 1.00 0.00 93 GLY A C 20
ATOM 29084 O O . GLY A 1 93 ? -23.397 9.236 -13.633 1.00 0.00 93 GLY A O 20
ATOM 29088 N N . THR A 1 94 ? -23.663 8.424 -15.727 1.00 0.00 94 THR A N 20
ATOM 29089 C CA . THR A 1 94 ? -25.114 8.474 -15.681 1.00 0.00 94 THR A CA 20
ATOM 29090 C C . THR A 1 94 ? -25.709 7.156 -16.182 1.00 0.00 94 THR A C 20
ATOM 29091 O O . THR A 1 94 ? -25.400 6.711 -17.287 1.00 0.00 94 THR A O 20
ATOM 29102 N N . SER A 1 95 ? -26.551 6.568 -15.345 1.00 0.00 95 SER A N 20
ATOM 29103 C CA . SER A 1 95 ? -27.191 5.310 -15.689 1.00 0.00 95 SER A CA 20
ATOM 29104 C C . SER A 1 95 ? -28.631 5.562 -16.142 1.00 0.00 95 SER A C 20
ATOM 29105 O O . SER A 1 95 ? -28.987 5.265 -17.281 1.00 0.00 95 SER A O 20
ATOM 29113 N N . GLY A 1 96 ? -29.419 6.106 -15.227 1.00 0.00 96 GLY A N 20
ATOM 29114 C CA . GLY A 1 96 ? -30.811 6.402 -15.518 1.00 0.00 96 GLY A CA 20
ATOM 29115 C C . GLY A 1 96 ? -31.693 6.153 -14.293 1.00 0.00 96 GLY A C 20
ATOM 29116 O O . GLY A 1 96 ? -31.200 6.118 -13.166 1.00 0.00 96 GLY A O 20
ATOM 29120 N N . SER A 1 97 ? -32.981 5.987 -14.554 1.00 0.00 97 SER A N 20
ATOM 29121 C CA . SER A 1 97 ? -33.936 5.742 -13.487 1.00 0.00 97 SER A CA 20
ATOM 29122 C C . SER A 1 97 ? -35.308 5.411 -14.077 1.00 0.00 97 SER A C 20
ATOM 29123 O O . SER A 1 97 ? -35.552 5.649 -15.259 1.00 0.00 97 SER A O 20
ATOM 29131 N N . GLY A 1 98 ? -36.167 4.869 -13.227 1.00 0.00 98 GLY A N 20
ATOM 29132 C CA . GLY A 1 98 ? -37.508 4.503 -13.650 1.00 0.00 98 GLY A CA 20
ATOM 29133 C C . GLY A 1 98 ? -38.437 4.338 -12.446 1.00 0.00 98 GLY A C 20
ATOM 29134 O O . GLY A 1 98 ? -38.468 3.279 -11.821 1.00 0.00 98 GLY A O 20
ATOM 29138 N N . PRO A 1 99 ? -39.192 5.430 -12.148 1.00 0.00 99 PRO A N 20
ATOM 29139 C CA . PRO A 1 99 ? -40.119 5.416 -11.030 1.00 0.00 99 PRO A CA 20
ATOM 29140 C C . PRO A 1 99 ? -41.369 4.600 -11.364 1.00 0.00 99 PRO A C 20
ATOM 29141 O O . PRO A 1 99 ? -41.579 4.223 -12.516 1.00 0.00 99 PRO A O 20
ATOM 29152 N N . SER A 1 100 ? -42.168 4.352 -10.336 1.00 0.00 100 SER A N 20
ATOM 29153 C CA . SER A 1 100 ? -43.391 3.588 -10.506 1.00 0.00 100 SER A CA 20
ATOM 29154 C C . SER A 1 100 ? -44.135 3.487 -9.173 1.00 0.00 100 SER A C 20
ATOM 29155 O O . SER A 1 100 ? -43.682 2.803 -8.256 1.00 0.00 100 SER A O 20
ATOM 29163 N N . SER A 1 101 ? -45.264 4.178 -9.107 1.00 0.00 101 SER A N 20
ATOM 29164 C CA . SER A 1 101 ? -46.074 4.174 -7.901 1.00 0.00 101 SER A CA 20
ATOM 29165 C C . SER A 1 101 ? -46.955 2.923 -7.866 1.00 0.00 101 SER A C 20
ATOM 29166 O O . SER A 1 101 ? -46.851 2.113 -6.947 1.00 0.00 101 SER A O 20
ATOM 29174 N N . GLY A 1 102 ? -47.802 2.806 -8.879 1.00 0.00 102 GLY A N 20
ATOM 29175 C CA . GLY A 1 102 ? -48.700 1.668 -8.975 1.00 0.00 102 GLY A CA 20
ATOM 29176 C C . GLY A 1 102 ? -50.107 2.038 -8.501 1.00 0.00 102 GLY A C 20
ATOM 29177 O O . GLY A 1 102 ? -50.621 3.102 -8.842 1.00 0.00 102 GLY A O 20
#

Foldseek 3Di:
DFFDDDDDDQDDDAWWKKKKAFADQPDDPVLLPVLLPVADWPDKAFDADGGGGTHGMMMTHDNDQVSRCSSQVCALHYSPPTRMHIDTIGDDDDDDDDDDDD

Sequence (102 aa):
GSSGSSGSSFQSTTGHCVHMRGLPYRATENDIYNFFSPLNPMRVHIEIGPDGRVTGEADVEFATHEDAVAAMAKDKANMQHRYVELFLNSTAGTSGSGPSSGGSSGSSGSSFQSTTGHCVHMRGLPYRATENDIYNFFSPLNPMRVHIEIGPDGRVTGEADVEFATHEDAVAAMAKDKANMQHRYVELFLNSTAGTSGSGPSSGGSSGSSGSSFQSTTGHCVHMRGLPYRATENDIYNFFSPLNPMRVHIEIGPDGRVTGEADVEFATHEDAVAAMAKDKANMQHRYVELFLNSTAGTSGSGPSSGGSSGSSGSSFQSTTGHCVHMRGLPYRATENDIYNFFSPLNPMRVHIEIGPDGRVTGEADVEFATHEDAVAAMAKDKANMQHRYVELFLNSTAGTSGSGPSSGGSSGSSGSSFQSTTGHCVHMRGLPYRATENDIYNFFSPLNPMRVHIEIGPDGRVTGEADVEFATHEDAVAAMAKDKANMQHRYVELFLNSTAGTSGSGPSSGGSSGSSGSSFQSTTGHCVHMRGLPYRATENDIYNFFSPLNPMRVHIEIGPDGRVTGEADVEFATHEDAVAAMAKDKANMQHRYVELFLNSTAGTSGSGPSSGGSSGSSGSSFQSTTGHCVHMRGLPYRATENDIYNFFSPLNPMRVHIEIGPDGRVTGEADVEFATHEDAVAAMAKDKANMQHRYVELFLNSTAGTSGSGPSSGGSSGSSGSSFQSTTGHCVHMRGLPYRATENDIYNFFSPLNPMRVHIEIGPDGRVTGEADVEFATHEDAVAAMAKDKANMQHRYVELFLNSTAGTSGSGPSSGGSSGSSGSSFQSTTGHCVHMRGLPYRATENDIYNFFSPLNPMRVHIEIGPDGRVTGEADVEFATHEDAVAAMAKDKANMQHRYVELFLNSTAGTSGSGPSSGGSSGSSGSSFQSTTGHCVHMRGLPYRATENDIYNFFSPLNPMRVHIEIGPDGRVTGEADVEFATHEDAVAAMAKDKANMQHRYVELFLNSTAGTSGSGPSSGGSSGSSGSSFQSTTGHCVHMRGLPYRATENDIYNFFSPLNPMRVHIEIGPDGRVTGEADVEFATHEDAVAAMAKDKANMQHRYVELFLNSTAGTSGSGPSSGGSSGSSGSSFQSTTGHCVHMRGLPYRATENDIYNFFSPLNPMRVHIEIGPDGRVTGEADVEFATHEDAVAAMAKDKANMQHRYVELFLNSTAGTSGSGPSSGGSSGSSGSSFQSTTGHCVHMRGLPYRATENDIYNFFSPLNPMRVHIEIGPDGRVTGEADVEFATHEDAVAAMAKDKANMQHRYVELFLNSTAGTSGSGPSSGGSSGSSGSSFQSTTGHCVHMRGLPYRATENDIYNFFSPLNPMRVHIEIGPDGRVTGEADVEFATHEDAVAAMAKDKANMQHRYVELFLNSTAGTSGSGPSSGGSSGSSGSSFQSTTGHCVHMRGLPYRATENDIYNFFSPLNPMRVHIEIGPDGRVTGEADVEFATHEDAVAAMAKDKANMQHRYVELFLNSTAGTSGSGPSSGGSSGSSGSSFQSTTGHCVHMRGLPYRATENDIYNFFSPLNPMRVHIEIGPDGRVTGEADVEFATHEDAVAAMAKDKANMQHRYVELFLNSTAGTSGSGPSSGGSSGSSGSSFQSTTGHCVHMRGLPYRATENDIYNFFSPLNPMRVHIEIGPDGRVTGEADVEFATHEDAVAAMAKDKANMQHRYVELFLNSTAGTSGSGPSSGGSSGSSGSSFQSTTGHCVHMRGLPYRATENDIYNFFSPLNPMRVHIEIGPDGRVTGEADVEFATHEDAVAAMAKDKANMQHRYVELFLNSTAGTSGSGPSSGGSSGSSGSSFQSTTGHCVHMRGLPYRATENDIYNFFSPLNPMRVHIEIGPDGRVTGEADVEFATHEDAVAAMAKDKANMQHRYVELFLNSTAGTSGSGPSSGGSSGSSGSSFQSTTGHCVHMRGLPYRATENDIYNFFSPLNPMRVHIEIGPDGRVTGEADVEFATHEDAVAAMAKDKANMQHRYVELFLNSTAGTSGSGPSSG

InterPro domains:
  IPR000504 RNA recognition motif domain [PF28441] (13-98)
  IPR000504 RNA recognition motif domain [PF28441] (113-192)
  IPR000504 RNA recognition motif domain [PF28441] (291-365)
  IPR000504 RNA recognition motif domain [PS50102] (11-90)
  IPR000504 RNA recognition motif domain [PS50102] (111-188)
  IPR000504 RNA recognition motif domain [PS50102] (289-364)
  IPR000504 RNA recognition motif domain [SM00360] (12-86)
  IPR000504 RNA recognition motif domain [SM00360] (112-184)
  IPR000504 RNA recognition motif domain [SM00360] (290-360)
  IPR012677 Nucleotide-binding alpha-beta plait domain superfamily [G3DSA:3.30.70.330] (1-100)
  IPR012677 Nucleotide-binding alpha-beta plait domain superfamily [G3DSA:3.30.70.330] (109-190)
  IPR012677 Nucleotide-binding alpha-beta plait domain superfamily [G3DSA:3.30.70.330] (285-366)
  IPR012996 Zinc finger, CHHC-type [PF08080] (255-290)
  IPR035979 RNA-binding domain superfamily [SSF54928] (5-98)
  IPR035979 RNA-binding domain superfamily [SSF54928] (105-198)
  IPR035979 RNA-binding domain superfamily [SSF54928] (276-365)
  IPR050666 Epithelial Splicing Regulatory [PTHR13976] (10-362)

Nearest PDB structures (foldseek):
  1wez-assembly1_A  TM=8.622E-01  e=3.152E-18  Homo sapiens
  4qu7-assembly2_B  TM=9.302E-01  e=1.472E-10  Homo sapiens
  2dgw-assembly1_A  TM=7.613E-01  e=1.459E-07  Homo sapiens
  2dnn-assembly1_A  TM=6.886E-01  e=1.723E-06  Homo sapiens
  5o2v-assembly1_A  TM=7.316E-01  e=7.324E-03  Homo sapiens

Organism: Homo sapiens (NCBI:txid9606)

Secondary structure (DSSP, 8-state):
---SS--SS---SSS-EEEEES--TT--HHHHHHSS-S---SEEEEEESSSS-EEEEEEEE-SSSHHHHHHHTTSS--SSSS--EEEEE---------SS--

Solvent-accessible surface area: 7160 Å² total; per-residue (Å²): 121,100,121,46,112,89,64,95,105,173,139,52,103,54,16,26,23,0,67,0,120,43,18,2,165,191,12,68,53,109,43,1,84,117,12,2,41,129,40,125,8,107,132,6,81,53,76,74,44,80,141,51,181,50,68,6,40,2,50,0,24,0,57,69,48,125,30,0,78,44,0,17,74,72,58,140,42,64,30,95,95,96,178,0,82,12,78,75,74,41,102,53,80,139,119,75,123,57,129,107,121,125

GO terms:
  GO:1990904 ribonucleoprotein complex (C, IDA)
  GO:0005634 nucleus (C, TAS)
  GO:0003723 RNA binding (F, TAS)
  GO:0005654 nucleoplasm (C, TAS)
  GO:0005515 protein binding (F, IPI)
  GO:0005654 nucleoplasm (C, IDA)
  GO:0016020 membrane (C, HDA)
  GO:0003723 RNA binding (F, HDA)

CATH classification: 3.30.70.330